Protein 2QF7 (pdb70)

Solvent-accessible surface area: 78855 Å² total

Foldseek 3Di:
DAFAEEEELDAFLQLLLLQVLQVVVVHAYEYEAEPVCPVFQSQVSGPYYDYFFDDDVDPHGAARLRRSLPLVRSLVVCVVVVGQEYEHGDDRCQLPLVSLVSCVVSNHHYLFWHSVLSVQQVDPVSVVVLLVVLVHAADPDQPFKWKKKWKKAAFPPLDIATLWIKTQLAADPHHGFKMKPPQVVDDVVLRVVRRVSVSSSCNSSNTHAIKMFMWMARPVPRDIHTDGIGGHDDPFVVNSCVFFVASRSNLSSQRSSPDDACDVSNSHRDRVNTDGAFMKMKGFKFLQALVFNGLRWWFFWQAWDFAADPFKDKRGSGDGHGDTGFPRDGGTHIMIMGTDRYVVVSLVVVLVRLVVIDIDDGHICSLLVNLQSPDPCNNVVVHGSCRVVPPCVSSDDDDDLCFVQLQVQLLVCCQQPFAVLLPPFDAFPPPADAQDADDFDDDFDAELLVVCVVLFLQVSQVVLQPDQAAAEEAAAQPQLCLLFFVLQQFLQLVLSHLLRCRRAVLHHAEYAHEADCNCLCCLQRVLDHVLVSLLSSCVSRVRYAYEYEAEQQAGRFDFGDALQLLLLLLLVCLVSGHAAYEYEAQFLDVQSNLSVQVSCVVSRGAYAYEDEDDDEQVDVVPPPRHLCVVLVSLVVVVVSPHSEYEYYQLQQYDLVNLLVNLLSNVVSDVGAYEYEGAAQQVCSLSNVVSNVVSSHSYYYAHQQLSHARLGGHHDLVSLVVCPPHSNNSPHDSVSSVSVSVSVNSSVSRSSSRGAPDDHHDPLCNQQVQGSSCVRVLCVVCVVVVNVVVVSQLSNQLNQLCVLFVNGRADPPNVVQSSQRSSVCVVVVAHSCLLLDPPHQDAGDVSVLCVLLARSAANPVGTDDSNNCRHVVPDHHDHDNNNVPHHHDPLVVLQVVLCVLLVHHDDSSLSSSCSRPVVSSSVSSVSCSSNPNNSQFDSNCSRNRADAQGWGWGPSDVPRIKIKHFPDWADQDPQQWIWTFMQINNRTDIDIDHSVVVPRDVTPDFDDADSPDLFWDWASAWAFWDDADDDWFADCDFGTAGPCGDDRTRNDHIIWHFASDDGSGTDGTGTTGTGD/DAFAEEEELDAFLQLLLLLVLQVVVNHAYEYEAEPVCPPFQSCVSGPHYYYFQDDPPDPRAARLRRSLDLVRSLVVCVVVVGQEYEHGDDRCFLPLVSLVSCVVSNHHYLFWHSVLSVCQDDQVSLVVLLVVLVHAAAPWFQCPCCWDDDCDDDDDCPTIGNDLPFKWKKKWKKAAFPVLDIAILWMKTQLCDDPPDGFKIKPPQVVDDPVLRVVRRVSVSSSCSSSNTHAIKMWMWIARPVPRDTHTGGMGRHDDPPCVFSCLQFVASRSLLSSQRSSRDDACDVSNSHRDNVNGDGAFMKMKGWKFLQALLVVGDRWWAFWQAWDFFADPFKDKRGSGDGHGDTQDPRDGRTHIMIMGTDRYDLVSLVRVLVRLVPIDIDDGHICSLLVNLQSPDPCVNVSNHGSCRVVPDCVSSDDDDQDQVQLQVQLLLFCQQAFAPLFPPFDAFDVADAFDADDDDDFDAALLVVCVPQFLQVSQLVLLPDQAAAEEAAAQDQLCLLFFVLQQFLQLQLSHLLLCRHAVLLHAEYAHEADQNQLCCLQRVLDHVLVSLLSSCVSHVRHAYEYEAEQQAGRFDFGDALVLLLLLLLVVVVSGHQHYEYEAQFLDVVSNLSVLVSCVVSRGAYAYEDEAADEQVDPVPPPRHLCVVLVSLLVVVVSPHSAYEYYQLQQYDLVNLLVNLLSNVVSDVGAYEYEGAAQQVCSLSNVVSNSVSSHSYYYAHQQLSHARLGGHHPLVSLVVCPPHSNRSPHDSVSSVVVSVSVNSSVSRSSRRGAPDDHHDPLCSQQVQGSSCVRVLQVVCVVLVNNVVVVQLSNQLSQVCVLFVNGRQDPPNVVQSSQRSSQCVSVVNGSCLLLDPPRQDQHDPSNLCVLLARSAANPVGTDDSNNCNHVVPDHHDHDNNSVPDDDDPLVVLQVVLCVLLVHHDDSSLSSSCSRPVPSSSVSSVSCSSNPRNSQFDSCCSRNNADAQGWGWGDPDVPGIWIKTFHDKADADDVQKIWTWMQIPNRIDIHIDHSVVD

CATH classification: 3.40.50.20 (+6 more: 3.30.470.20, 3.10.600.10, 3.20.20.70)

Nearest PDB structures (foldseek):
  2qf7-assembly1_B-2  TM=1.001E+00  e=0.000E+00  Rhizobium etli CFN 42
  3tw6-assembly2_C-3  TM=6.451E-01  e=0.000E+00  Rhizobium etli CFN 42
  4m6v-assembly1_B  TM=9.963E-01  e=1.444E-103  Rhizobium etli CFN 42
  4jx4-assembly1_D  TM=9.978E-01  e=3.232E-101  Rhizobium etli CFN 42
  4jx5-assembly1_B  TM=9.973E-01  e=1.574E-100  Rhizobium etli CFN 42

InterPro domains:
  IPR000089 Biotin/lipoyl attachment [PF00364] (1086-1150)
  IPR000089 Biotin/lipoyl attachment [PS50968] (1078-1153)
  IPR000891 Pyruvate carboxyltransferase [PF00682] (694-810)
  IPR000891 Pyruvate carboxyltransferase [PS50991] (540-808)
  IPR001882 Biotin-binding site [PS00188] (1109-1126)
  IPR003379 Carboxylase, conserved domain [PF02436] (835-1034)
  IPR005479 Carbamoyl phosphate synthase, ATP-binding domain [PF02786] (124-328)
  IPR005479 Carbamoyl phosphate synthase, ATP-binding domain [PS00866] (161-175)
  IPR005479 Carbamoyl phosphate synthase, ATP-binding domain [PS00867] (295-302)
  IPR005481 Biotin carboxylase-like, N-terminal domain [PF00289] (3-118)
  IPR005482 Biotin carboxylase, C-terminal [PF02785] (351-458)
  IPR005482 Biotin carboxylase, C-terminal [SM00878] (351-458)
  IPR005930 Pyruvate carboxylase [PIRSF001594] (3-1151)
  IPR005930 Pyruvate carboxylase [TIGR01235] (5-1152)
  IPR011053 Single hybrid motif [SSF51230] (1075-1151)
  IPR011054 Rudiment single hybrid motif [SSF51246] (346-464)
  IPR011761 ATP-grasp fold [PS50975] (128-326)
  IPR011764 Biotin carboxylation domain [PS50979] (2-462)
  IPR013785 Aldolase-type TIM barrel [G3DSA:3.20.20.70] (488-1012)
  IPR016185 Pre-ATP-grasp domain superfamily [SSF52440] (2-121)

Structure (mmCIF, N/CA/C/O backbone):
data_2QF7
#
_entry.id   2QF7
#
_cell.length_a   234.729
_cell.length_b   93.258
_cell.length_c   137.222
_cell.angle_alpha   90.000
_cell.angle_beta   107.330
_cell.angle_gamma   90.000
#
_symmetry.space_group_name_H-M   'C 1 2 1'
#
loop_
_entity.id
_entity.type
_entity.pdbx_description
1 polymer 'Pyruvate carboxylase protein'
2 non-polymer 'MAGNESIUM ION'
3 non-polymer 'ZINC ION'
4 non-polymer 'CHLORIDE ION'
5 non-polymer 'COENZYME A'
6 non-polymer 'PHOSPHOTHIOPHOSPHORIC ACID-ADENYLATE ESTER'
7 non-polymer 'FORMIC ACID'
8 non-polymer GLYCEROL
9 water water
#
loop_
_atom_site.group_PDB
_atom_site.id
_atom_site.type_symbol
_atom_site.label_atom_id
_atom_site.label_alt_id
_atom_site.label_comp_id
_atom_site.label_asym_id
_atom_site.label_entity_id
_atom_site.label_seq_id
_atom_site.pdbx_PDB_ins_code
_atom_site.Cartn_x
_atom_site.Cartn_y
_atom_site.Cartn_z
_atom_site.occupancy
_atom_site.B_iso_or_equiv
_atom_site.auth_seq_id
_atom_site.auth_comp_id
_atom_site.auth_asym_id
_atom_site.auth_atom_id
_atom_site.pdbx_PDB_model_num
ATOM 1 N N . GLY A 1 12 ? 110.854 83.817 67.990 1.00 42.65 1 GLY A N 1
ATOM 2 C CA . GLY A 1 12 ? 111.986 82.866 67.754 1.00 42.33 1 GLY A CA 1
ATOM 3 C C . GLY A 1 12 ? 113.131 83.540 67.014 1.00 41.67 1 GLY A C 1
ATOM 4 O O . GLY A 1 12 ? 113.059 84.740 66.738 1.00 42.64 1 GLY A O 1
ATOM 5 N N . PRO A 1 13 ? 114.201 82.784 66.700 1.00 40.64 2 PRO A N 1
ATOM 6 C CA . PRO A 1 13 ? 115.339 83.327 65.963 1.00 39.35 2 PRO A CA 1
ATOM 7 C C . PRO A 1 13 ? 114.997 83.515 64.480 1.00 38.34 2 PRO A C 1
ATOM 8 O O . PRO A 1 13 ? 114.180 82.750 63.939 1.00 38.77 2 PRO A O 1
ATOM 12 N N . ILE A 1 14 ? 115.604 84.517 63.840 1.00 35.82 3 ILE A N 1
ATOM 13 C CA . ILE A 1 14 ? 115.266 84.878 62.449 1.00 33.55 3 ILE A CA 1
ATOM 14 C C . ILE A 1 14 ? 115.544 83.726 61.492 1.00 31.72 3 ILE A C 1
ATOM 15 O O . ILE A 1 14 ? 116.682 83.210 61.410 1.00 31.91 3 ILE A O 1
ATOM 20 N N . SER A 1 15 ? 114.516 83.319 60.755 1.00 28.94 4 SER A N 1
ATOM 21 C CA . SER A 1 15 ? 114.686 82.205 59.851 1.00 28.19 4 SER A CA 1
ATOM 22 C C . SER A 1 15 ? 114.315 82.551 58.394 1.00 26.94 4 SER A C 1
ATOM 23 O O . SER A 1 15 ? 114.664 81.807 57.461 1.00 26.57 4 SER A O 1
ATOM 26 N N . LYS A 1 16 ? 113.637 83.687 58.214 1.00 25.58 5 LYS A N 1
ATOM 27 C CA . LYS A 1 16 ? 113.303 84.204 56.880 1.00 24.99 5 LYS A CA 1
ATOM 28 C C . LYS A 1 16 ? 113.379 85.725 56.855 1.00 23.54 5 LYS A C 1
ATOM 29 O O . LYS A 1 16 ? 112.702 86.391 57.616 1.00 23.90 5 LYS A O 1
ATOM 35 N N . ILE A 1 17 ? 114.189 86.265 55.956 1.00 22.46 6 ILE A N 1
ATOM 36 C CA . ILE A 1 17 ? 114.325 87.715 55.848 1.00 21.06 6 ILE A CA 1
ATOM 37 C C . ILE A 1 17 ? 113.825 88.182 54.482 1.00 21.86 6 ILE A C 1
ATOM 38 O O . ILE A 1 17 ? 114.309 87.687 53.442 1.00 21.03 6 ILE A O 1
ATOM 43 N N . LEU A 1 18 ? 112.909 89.149 54.486 1.00 20.82 7 LEU A N 1
ATOM 44 C CA . LEU A 1 18 ? 112.601 89.895 53.267 1.00 22.11 7 LEU A CA 1
ATOM 45 C C . LEU A 1 18 ? 113.522 91.097 53.090 1.00 21.36 7 LEU A C 1
ATOM 46 O O . LEU A 1 18 ? 113.703 91.909 54.000 1.00 21.49 7 LEU A O 1
ATOM 51 N N . VAL A 1 19 ? 114.097 91.231 51.906 1.00 21.84 8 VAL A N 1
ATOM 52 C CA . VAL A 1 19 ? 114.912 92.402 51.630 1.00 21.57 8 VAL A CA 1
ATOM 53 C C . VAL A 1 19 ? 114.078 93.401 50.911 1.00 21.53 8 VAL A C 1
ATOM 54 O O . VAL A 1 19 ? 113.631 93.167 49.756 1.00 21.55 8 VAL A O 1
ATOM 58 N N . ALA A 1 20 ? 113.829 94.515 51.599 1.00 21.41 9 ALA A N 1
ATOM 59 C CA . ALA A 1 20 ? 113.003 95.568 51.019 1.00 21.61 9 ALA A CA 1
ATOM 60 C C . ALA A 1 20 ? 113.901 96.490 50.175 1.00 21.26 9 ALA A C 1
ATOM 61 O O . ALA A 1 20 ? 114.052 97.677 50.480 1.00 22.58 9 ALA A O 1
ATOM 63 N N . ASN A 1 21 ? 114.506 95.915 49.137 1.00 20.27 10 ASN A N 1
ATOM 64 C CA . ASN A 1 21 ? 115.416 96.636 48.266 1.00 20.15 10 ASN A CA 1
ATOM 65 C C . ASN A 1 21 ? 115.626 95.879 46.905 1.00 20.66 10 ASN A C 1
ATOM 66 O O . ASN A 1 21 ? 114.886 94.967 46.572 1.00 20.82 10 ASN A O 1
ATOM 71 N N . ARG A 1 22 ? 116.641 96.273 46.147 1.00 19.72 11 ARG A N 1
ATOM 72 C CA . ARG A 1 22 ? 116.849 95.798 44.795 1.00 20.45 11 ARG A CA 1
ATOM 73 C C . ARG A 1 22 ? 118.339 95.866 44.515 1.00 21.00 11 ARG A C 1
ATOM 74 O O . ARG A 1 22 ? 119.116 96.386 45.350 1.00 21.72 11 ARG A O 1
ATOM 82 N N . SER A 1 23 ? 118.731 95.307 43.374 1.00 21.78 12 SER A N 1
ATOM 83 C CA . SER A 1 23 ? 120.072 95.466 42.839 1.00 22.38 12 SER A CA 1
ATOM 84 C C . SER A 1 23 ? 121.151 94.979 43.843 1.00 22.68 12 SER A C 1
ATOM 85 O O . SER A 1 23 ? 120.939 94.000 44.558 1.00 21.42 12 SER A O 1
ATOM 88 N N . GLU A 1 24 ? 122.304 95.643 43.860 1.00 22.07 13 GLU A N 1
ATOM 89 C CA . GLU A 1 24 ? 123.490 95.126 44.545 1.00 23.12 13 GLU A CA 1
ATOM 90 C C . GLU A 1 24 ? 123.325 94.972 46.069 1.00 22.07 13 GLU A C 1
ATOM 91 O O . GLU A 1 24 ? 123.764 93.972 46.633 1.00 23.04 13 GLU A O 1
ATOM 97 N N . ILE A 1 25 ? 122.625 95.888 46.718 1.00 21.20 14 ILE A N 1
ATOM 98 C CA . ILE A 1 25 ? 122.469 95.744 48.166 1.00 20.44 14 ILE A CA 1
ATOM 99 C C . ILE A 1 25 ? 121.542 94.586 48.524 1.00 20.21 14 ILE A C 1
ATOM 100 O O . ILE A 1 25 ? 121.771 93.917 49.518 1.00 22.18 14 ILE A O 1
ATOM 105 N N . ALA A 1 26 ? 120.496 94.335 47.731 1.00 19.59 15 ALA A N 1
ATOM 106 C CA . ALA A 1 26 ? 119.668 93.158 48.004 1.00 21.32 15 ALA A CA 1
ATOM 107 C C . ALA A 1 26 ? 120.529 91.916 47.878 1.00 21.22 15 ALA A C 1
ATOM 108 O O . ALA A 1 26 ? 120.478 91.055 48.707 1.00 22.75 15 ALA A O 1
ATOM 110 N N . ILE A 1 27 ? 121.316 91.821 46.808 1.00 22.35 16 ILE A N 1
ATOM 111 C CA . ILE A 1 27 ? 122.162 90.658 46.578 1.00 21.59 16 ILE A CA 1
ATOM 112 C C . ILE A 1 27 ? 123.203 90.468 47.676 1.00 22.20 16 ILE A C 1
ATOM 113 O O . ILE A 1 27 ? 123.527 89.325 48.040 1.00 22.29 16 ILE A O 1
ATOM 118 N N . ARG A 1 28 ? 123.749 91.583 48.165 1.00 21.29 17 ARG A N 1
ATOM 119 C CA . ARG A 1 28 ? 124.626 91.581 49.353 1.00 21.21 17 ARG A CA 1
ATOM 120 C C . ARG A 1 28 ? 123.972 90.951 50.613 1.00 21.42 17 ARG A C 1
ATOM 121 O O . ARG A 1 28 ? 124.585 90.173 51.336 1.00 20.72 17 ARG A O 1
ATOM 129 N N . VAL A 1 29 ? 122.758 91.374 50.923 1.00 21.64 18 VAL A N 1
ATOM 130 C CA . VAL A 1 29 ? 122.015 90.812 52.070 1.00 21.02 18 VAL A CA 1
ATOM 131 C C . VAL A 1 29 ? 121.652 89.329 51.882 1.00 21.33 18 VAL A C 1
ATOM 132 O O . VAL A 1 29 ? 121.797 88.537 52.809 1.00 21.46 18 VAL A O 1
ATOM 136 N N . PHE A 1 30 ? 121.218 88.957 50.674 1.00 22.05 19 PHE A N 1
ATOM 137 C CA . PHE A 1 30 ? 120.887 87.555 50.341 1.00 21.92 19 PHE A CA 1
ATOM 138 C C . PHE A 1 30 ? 122.058 86.654 50.627 1.00 22.07 19 PHE A C 1
ATOM 139 O O . PHE A 1 30 ? 121.855 85.561 51.091 1.00 22.82 19 PHE A O 1
ATOM 147 N N . ARG A 1 31 ? 123.269 87.098 50.297 1.00 21.19 20 ARG A N 1
ATOM 148 C CA . ARG A 1 31 ? 124.504 86.336 50.537 1.00 21.52 20 ARG A CA 1
ATOM 149 C C . ARG A 1 31 ? 124.737 86.110 52.046 1.00 20.65 20 ARG A C 1
ATOM 150 O O . ARG A 1 31 ? 124.902 84.977 52.465 1.00 20.64 20 ARG A O 1
ATOM 158 N N . ALA A 1 32 ? 124.718 87.186 52.831 1.00 20.28 21 ALA A N 1
ATOM 159 C CA . ALA A 1 32 ? 124.863 87.087 54.317 1.00 20.55 21 ALA A CA 1
ATOM 160 C C . ALA A 1 32 ? 123.822 86.159 54.903 1.00 20.76 21 ALA A C 1
ATOM 161 O O . ALA A 1 32 ? 124.156 85.295 55.728 1.00 22.90 21 ALA A O 1
ATOM 163 N N . ALA A 1 33 ? 122.555 86.334 54.498 1.00 21.05 22 ALA A N 1
ATOM 164 C CA . ALA A 1 33 ? 121.448 85.571 55.082 1.00 20.48 22 ALA A CA 1
ATOM 165 C C . ALA A 1 33 ? 121.596 84.129 54.716 1.00 21.73 22 ALA A C 1
ATOM 166 O O . ALA A 1 33 ? 121.493 83.265 55.590 1.00 21.48 22 ALA A O 1
ATOM 168 N N . ASN A 1 34 ? 121.892 83.840 53.440 1.00 21.18 23 ASN A N 1
ATOM 169 C CA . ASN A 1 34 ? 121.976 82.438 53.061 1.00 22.47 23 ASN A CA 1
ATOM 170 C C . ASN A 1 34 ? 123.176 81.802 53.739 1.00 22.35 23 ASN A C 1
ATOM 171 O O . ASN A 1 34 ? 123.083 80.675 54.152 1.00 23.35 23 ASN A O 1
ATOM 176 N N . GLU A 1 35 ? 124.297 82.518 53.846 1.00 21.65 24 GLU A N 1
ATOM 177 C CA . GLU A 1 35 ? 125.463 81.963 54.573 1.00 21.72 24 GLU A CA 1
ATOM 178 C C . GLU A 1 35 ? 125.120 81.584 56.026 1.00 21.89 24 GLU A C 1
ATOM 179 O O . GLU A 1 35 ? 125.632 80.613 56.557 1.00 21.92 24 GLU A O 1
ATOM 185 N N . LEU A 1 36 ? 124.227 82.338 56.643 1.00 22.39 25 LEU A N 1
ATOM 186 C CA . LEU A 1 36 ? 123.737 82.032 58.003 1.00 22.17 25 LEU A CA 1
ATOM 187 C C . LEU A 1 36 ? 122.635 80.980 58.001 1.00 22.48 25 LEU A C 1
ATOM 188 O O . LEU A 1 36 ? 122.049 80.704 59.052 1.00 24.28 25 LEU A O 1
ATOM 193 N N . GLY A 1 37 ? 122.319 80.385 56.849 1.00 22.71 26 GLY A N 1
ATOM 194 C CA . GLY A 1 37 ? 121.252 79.345 56.806 1.00 22.80 26 GLY A CA 1
ATOM 195 C C . GLY A 1 37 ? 119.834 79.944 56.893 1.00 23.55 26 GLY A C 1
ATOM 196 O O . GLY A 1 37 ? 118.867 79.266 57.240 1.00 21.58 26 GLY A O 1
ATOM 197 N N . ILE A 1 38 ? 119.704 81.222 56.552 1.00 22.82 27 ILE A N 1
ATOM 198 C CA . ILE A 1 38 ? 118.417 81.925 56.686 1.00 23.36 27 ILE A CA 1
ATOM 199 C C . ILE A 1 38 ? 117.803 82.053 55.295 1.00 22.87 27 ILE A C 1
ATOM 200 O O . ILE A 1 38 ? 118.485 82.400 54.346 1.00 22.77 27 ILE A O 1
ATOM 205 N N . LYS A 1 39 ? 116.526 81.727 55.169 1.00 24.05 28 LYS A N 1
ATOM 206 C CA . LYS A 1 39 ? 115.793 81.916 53.893 1.00 23.45 28 LYS A CA 1
ATOM 207 C C . LYS A 1 39 ? 115.592 83.396 53.499 1.00 23.60 28 LYS A C 1
ATOM 208 O O . LYS A 1 39 ? 115.479 84.253 54.357 1.00 23.15 28 LYS A O 1
ATOM 214 N N . THR A 1 40 ? 115.559 83.683 52.194 1.00 23.17 29 THR A N 1
ATOM 215 C CA . THR A 1 40 ? 115.408 85.075 51.750 1.00 23.01 29 THR A CA 1
ATOM 216 C C . THR A 1 40 ? 114.147 85.268 50.910 1.00 22.00 29 THR A C 1
ATOM 217 O O . THR A 1 40 ? 113.639 84.310 50.311 1.00 21.95 29 THR A O 1
ATOM 221 N N . VAL A 1 41 ? 113.647 86.508 50.888 1.00 21.47 30 VAL A N 1
ATOM 222 C CA . VAL A 1 41 ? 112.522 86.886 50.043 1.00 21.83 30 VAL A CA 1
ATOM 223 C C . VAL A 1 41 ? 112.939 88.141 49.302 1.00 21.76 30 VAL A C 1
ATOM 224 O O . VAL A 1 41 ? 113.356 89.097 49.926 1.00 20.17 30 VAL A O 1
ATOM 228 N N . ALA A 1 42 ? 112.829 88.109 47.968 1.00 22.30 31 ALA A N 1
ATOM 229 C CA . ALA A 1 42 ? 112.966 89.307 47.101 1.00 21.95 31 ALA A CA 1
ATOM 230 C C . ALA A 1 42 ? 111.638 89.973 46.739 1.00 22.02 31 ALA A C 1
ATOM 231 O O . ALA A 1 42 ? 110.585 89.310 46.621 1.00 21.72 31 ALA A O 1
ATOM 233 N N . ILE A 1 43 ? 111.676 91.295 46.583 1.00 20.74 32 ILE A N 1
ATOM 234 C CA . ILE A 1 43 ? 110.551 92.024 45.979 1.00 20.21 32 ILE A CA 1
ATOM 235 C C . ILE A 1 43 ? 111.005 92.701 44.703 1.00 20.35 32 ILE A C 1
ATOM 236 O O . ILE A 1 43 ? 112.186 93.056 44.553 1.00 21.78 32 ILE A O 1
ATOM 241 N N . TRP A 1 44 ? 110.094 92.813 43.760 1.00 20.17 33 TRP A N 1
ATOM 242 C CA . TRP A 1 44 ? 110.421 93.412 42.478 1.00 20.69 33 TRP A CA 1
ATOM 243 C C . TRP A 1 44 ? 109.224 94.194 41.928 1.00 20.52 33 TRP A C 1
ATOM 244 O O . TRP A 1 44 ? 108.052 93.772 42.017 1.00 20.05 33 TRP A O 1
ATOM 255 N N . ALA A 1 45 ? 109.542 95.359 41.376 1.00 20.07 34 ALA A N 1
ATOM 256 C CA . ALA A 1 45 ? 108.609 96.153 40.577 1.00 19.41 34 ALA A CA 1
ATOM 257 C C . ALA A 1 45 ? 108.615 95.593 39.159 1.00 20.04 34 ALA A C 1
ATOM 258 O O . ALA A 1 45 ? 109.627 95.021 38.718 1.00 19.84 34 ALA A O 1
ATOM 260 N N . GLU A 1 46 ? 107.518 95.794 38.424 1.00 20.94 35 GLU A N 1
ATOM 261 C CA . GLU A 1 46 ? 107.391 95.352 37.036 1.00 21.89 35 GLU A CA 1
ATOM 262 C C . GLU A 1 46 ? 108.580 95.762 36.164 1.00 22.57 35 GLU A C 1
ATOM 263 O O . GLU A 1 46 ? 109.083 94.967 35.368 1.00 21.93 35 GLU A O 1
ATOM 269 N N . GLU A 1 47 ? 109.058 96.990 36.343 1.00 23.27 36 GLU A N 1
ATOM 270 C CA . GLU A 1 47 ? 110.237 97.463 35.628 1.00 24.30 36 GLU A CA 1
ATOM 271 C C . GLU A 1 47 ? 111.493 96.654 35.989 1.00 24.59 36 GLU A C 1
ATOM 272 O O . GLU A 1 47 ? 112.428 96.589 35.207 1.00 25.30 36 GLU A O 1
ATOM 278 N N . ASP A 1 48 ? 111.495 96.013 37.153 1.00 24.36 37 ASP A N 1
ATOM 279 C CA . ASP A 1 48 ? 112.584 95.121 37.574 1.00 24.60 37 ASP A CA 1
ATOM 280 C C . ASP A 1 48 ? 112.293 93.644 37.299 1.00 25.01 37 ASP A C 1
ATOM 281 O O . ASP A 1 48 ? 112.878 92.760 37.922 1.00 26.28 37 ASP A O 1
ATOM 286 N N . LYS A 1 49 ? 111.405 93.355 36.358 1.00 25.22 38 LYS A N 1
ATOM 287 C CA . LYS A 1 49 ? 111.027 91.974 36.090 1.00 25.54 38 LYS A CA 1
ATOM 288 C C . LYS A 1 49 ? 112.193 91.102 35.631 1.00 25.54 38 LYS A C 1
ATOM 289 O O . LYS A 1 49 ? 112.169 89.896 35.842 1.00 26.31 38 LYS A O 1
ATOM 293 N N . LEU A 1 50 ? 113.201 91.701 35.003 1.00 25.62 39 LEU A N 1
ATOM 294 C CA . LEU A 1 50 ? 114.367 90.933 34.575 1.00 26.43 39 LEU A CA 1
ATOM 295 C C . LEU A 1 50 ? 115.570 91.117 35.508 1.00 26.27 39 LEU A C 1
ATOM 296 O O . LEU A 1 50 ? 116.667 90.601 35.231 1.00 25.95 39 LEU A O 1
ATOM 301 N N . ALA A 1 51 ? 115.356 91.823 36.626 1.00 25.13 40 ALA A N 1
ATOM 302 C CA . ALA A 1 51 ? 116.458 92.157 37.543 1.00 24.89 40 ALA A CA 1
ATOM 303 C C . ALA A 1 51 ? 116.961 90.904 38.248 1.00 25.41 40 ALA A C 1
ATOM 304 O O . ALA A 1 51 ? 116.147 90.119 38.792 1.00 24.73 40 ALA A O 1
ATOM 306 N N . LEU A 1 52 ? 118.285 90.728 38.274 1.00 24.54 41 LEU A N 1
ATOM 307 C CA . LEU A 1 52 ? 118.840 89.530 38.917 1.00 25.50 41 LEU A CA 1
ATOM 308 C C . LEU A 1 52 ? 118.549 89.349 40.406 1.00 24.72 41 LEU A C 1
ATOM 309 O O . LEU A 1 52 ? 118.431 88.214 40.864 1.00 24.48 41 LEU A O 1
ATOM 314 N N . HIS A 1 53 ? 118.425 90.429 41.172 1.00 23.88 42 HIS A N 1
ATOM 315 C CA . HIS A 1 53 ? 118.077 90.233 42.580 1.00 23.73 42 HIS A CA 1
ATOM 316 C C . HIS A 1 53 ? 116.785 89.414 42.723 1.00 24.50 42 HIS A C 1
ATOM 317 O O . HIS A 1 53 ? 116.595 88.708 43.722 1.00 24.99 42 HIS A O 1
ATOM 324 N N . ARG A 1 54 ? 115.881 89.530 41.738 1.00 25.30 43 ARG A N 1
ATOM 325 C CA . ARG A 1 54 ? 114.610 88.859 41.824 1.00 26.85 43 ARG A CA 1
ATOM 326 C C . ARG A 1 54 ? 114.797 87.336 41.831 1.00 26.98 43 ARG A C 1
ATOM 327 O O . ARG A 1 54 ? 114.045 86.624 42.481 1.00 27.81 43 ARG A O 1
ATOM 335 N N . PHE A 1 55 ? 115.834 86.860 41.143 1.00 27.04 44 PHE A N 1
ATOM 336 C CA . PHE A 1 55 ? 116.055 85.436 40.930 1.00 26.01 44 PHE A CA 1
ATOM 337 C C . PHE A 1 55 ? 117.059 84.869 41.933 1.00 27.12 44 PHE A C 1
ATOM 338 O O . PHE A 1 55 ? 117.327 83.666 41.925 1.00 27.65 44 PHE A O 1
ATOM 346 N N . LYS A 1 56 ? 117.579 85.732 42.816 1.00 25.21 45 LYS A N 1
ATOM 347 C CA . LYS A 1 56 ? 118.680 85.370 43.706 1.00 24.41 45 LYS A CA 1
ATOM 348 C C . LYS A 1 56 ? 118.199 85.085 45.126 1.00 23.76 45 LYS A C 1
ATOM 349 O O . LYS A 1 56 ? 118.991 84.667 45.973 1.00 23.05 45 LYS A O 1
ATOM 355 N N . ALA A 1 57 ? 116.917 85.324 45.367 1.00 22.36 46 ALA A N 1
ATOM 356 C CA . ALA A 1 57 ? 116.293 85.032 46.646 1.00 22.65 46 ALA A CA 1
ATOM 357 C C . ALA A 1 57 ? 115.668 83.620 46.608 1.00 23.32 46 ALA A C 1
ATOM 358 O O . ALA A 1 57 ? 115.563 83.018 45.538 1.00 23.00 46 ALA A O 1
ATOM 360 N N . ASP A 1 58 ? 115.268 83.100 47.764 1.00 23.38 47 ASP A N 1
ATOM 361 C CA . ASP A 1 58 ? 114.602 81.772 47.858 1.00 24.01 47 ASP A CA 1
ATOM 362 C C . ASP A 1 58 ? 113.148 81.816 47.436 1.00 23.03 47 ASP A C 1
ATOM 363 O O . ASP A 1 58 ? 112.547 80.793 47.202 1.00 23.45 47 ASP A O 1
ATOM 368 N N . GLU A 1 59 ? 112.603 83.022 47.335 1.00 22.84 48 GLU A N 1
ATOM 369 C CA . GLU A 1 59 ? 111.178 83.269 47.169 1.00 22.23 48 GLU A CA 1
ATOM 370 C C . GLU A 1 59 ? 111.088 84.726 46.719 1.00 21.99 48 GLU A C 1
ATOM 371 O O . GLU A 1 59 ? 111.951 85.535 47.107 1.00 21.87 48 GLU A O 1
ATOM 377 N N . SER A 1 60 ? 110.073 85.080 45.922 1.00 21.60 49 SER A N 1
ATOM 378 C CA . SER A 1 60 ? 109.969 86.464 45.413 1.00 21.71 49 SER A CA 1
ATOM 379 C C . SER A 1 60 ? 108.547 86.855 45.139 1.00 21.84 49 SER A C 1
ATOM 380 O O . SER A 1 60 ? 107.732 85.993 44.764 1.00 21.24 49 SER A O 1
ATOM 383 N N . TYR A 1 61 ? 108.254 88.146 45.325 1.00 20.75 50 TYR A N 1
ATOM 384 C CA . TYR A 1 61 ? 106.930 88.727 45.082 1.00 21.87 50 TYR A CA 1
ATOM 385 C C . TYR A 1 61 ? 107.022 90.048 44.313 1.00 21.94 50 TYR A C 1
ATOM 386 O O . TYR A 1 61 ? 107.906 90.857 44.582 1.00 20.18 50 TYR A O 1
ATOM 395 N N . GLN A 1 62 ? 106.080 90.269 43.389 1.00 20.87 51 GLN A N 1
ATOM 396 C CA . GLN A 1 62 ? 105.962 91.554 42.725 1.00 20.62 51 GLN A CA 1
ATOM 397 C C . GLN A 1 62 ? 105.331 92.541 43.693 1.00 21.45 51 GLN A C 1
ATOM 398 O O . GLN A 1 62 ? 104.433 92.161 44.458 1.00 21.21 51 GLN A O 1
ATOM 404 N N . VAL A 1 63 ? 105.808 93.790 43.668 1.00 20.69 52 VAL A N 1
ATOM 405 C CA . VAL A 1 63 ? 105.169 94.911 44.394 1.00 20.96 52 VAL A CA 1
ATOM 406 C C . VAL A 1 63 ? 104.711 95.991 43.393 1.00 21.83 52 VAL A C 1
ATOM 407 O O . VAL A 1 63 ? 105.340 96.168 42.330 1.00 21.95 52 VAL A O 1
ATOM 411 N N . GLY A 1 64 ? 103.608 96.676 43.710 1.00 21.18 53 GLY A N 1
ATOM 412 C CA . GLY A 1 64 ? 103.145 97.802 42.897 1.00 22.60 53 GLY A CA 1
ATOM 413 C C . GLY A 1 64 ? 102.187 97.621 41.723 1.00 23.33 53 GLY A C 1
ATOM 414 O O . GLY A 1 64 ? 101.912 98.595 41.021 1.00 23.96 53 GLY A O 1
ATOM 415 N N . ARG A 1 65 ? 101.688 96.402 41.478 1.00 23.38 54 ARG A N 1
ATOM 416 C CA . ARG A 1 65 ? 100.654 96.169 40.456 1.00 24.48 54 ARG A CA 1
ATOM 417 C C . ARG A 1 65 ? 99.617 95.267 41.058 1.00 25.27 54 ARG A C 1
ATOM 418 O O . ARG A 1 65 ? 99.853 94.693 42.106 1.00 25.75 54 ARG A O 1
ATOM 426 N N . GLY A 1 66 ? 98.477 95.109 40.385 1.00 26.41 55 GLY A N 1
ATOM 427 C CA . GLY A 1 66 ? 97.464 94.180 40.852 1.00 27.19 55 GLY A CA 1
ATOM 428 C C . GLY A 1 66 ? 96.238 94.929 41.296 1.00 27.67 55 GLY A C 1
ATOM 429 O O . GLY A 1 66 ? 96.331 96.129 41.593 1.00 27.30 55 GLY A O 1
ATOM 430 N N . PRO A 1 67 ? 95.085 94.219 41.371 1.00 28.40 56 PRO A N 1
ATOM 431 C CA . PRO A 1 67 ? 93.752 94.804 41.562 1.00 28.24 56 PRO A CA 1
ATOM 432 C C . PRO A 1 67 ? 93.515 95.385 42.955 1.00 28.13 56 PRO A C 1
ATOM 433 O O . PRO A 1 67 ? 92.566 96.149 43.139 1.00 27.35 56 PRO A O 1
ATOM 437 N N . HIS A 1 68 ? 94.366 95.026 43.923 1.00 27.84 57 HIS A N 1
ATOM 438 C CA . HIS A 1 68 ? 94.274 95.595 45.281 1.00 28.05 57 HIS A CA 1
ATOM 439 C C . HIS A 1 68 ? 94.652 97.100 45.286 1.00 27.16 57 HIS A C 1
ATOM 440 O O . HIS A 1 68 ? 94.223 97.843 46.171 1.00 27.69 57 HIS A O 1
ATOM 447 N N . LEU A 1 69 ? 95.455 97.527 44.294 1.00 24.97 58 LEU A N 1
ATOM 448 C CA . LEU A 1 69 ? 95.805 98.945 44.084 1.00 22.97 58 LEU A CA 1
ATOM 449 C C . LEU A 1 69 ? 94.853 99.607 43.096 1.00 22.24 58 LEU A C 1
ATOM 450 O O . LEU A 1 69 ? 94.326 98.941 42.184 1.00 22.02 58 LEU A O 1
ATOM 455 N N . ALA A 1 70 ? 94.618 100.909 43.274 1.00 20.91 59 ALA A N 1
ATOM 456 C CA . ALA A 1 70 ? 93.762 101.662 42.344 1.00 20.56 59 ALA A CA 1
ATOM 457 C C . ALA A 1 70 ? 94.473 101.932 40.997 1.00 20.08 59 ALA A C 1
ATOM 458 O O . ALA A 1 70 ? 93.821 102.036 39.955 1.00 20.06 59 ALA A O 1
ATOM 460 N N . ARG A 1 71 ? 95.796 102.051 41.052 1.00 20.11 60 ARG A N 1
ATOM 461 C CA . ARG A 1 71 ? 96.652 102.231 39.878 1.00 20.55 60 ARG A CA 1
ATOM 462 C C . ARG A 1 71 ? 98.031 101.627 40.066 1.00 19.07 60 ARG A C 1
ATOM 463 O O . ARG A 1 71 ? 98.556 101.543 41.178 1.00 18.94 60 ARG A O 1
ATOM 471 N N . ASP A 1 72 ? 98.647 101.199 38.973 1.00 18.52 61 ASP A N 1
ATOM 472 C CA . ASP A 1 72 ? 99.990 100.710 39.083 1.00 18.37 61 ASP A CA 1
ATOM 473 C C . ASP A 1 72 ? 100.865 101.810 39.667 1.00 17.69 61 ASP A C 1
ATOM 474 O O . ASP A 1 72 ? 100.669 102.995 39.404 1.00 15.57 61 ASP A O 1
ATOM 479 N N . LEU A 1 73 ? 101.832 101.385 40.465 1.00 16.81 62 LEU A N 1
ATOM 480 C CA . LEU A 1 73 ? 102.783 102.290 41.056 1.00 17.95 62 LEU A CA 1
ATOM 481 C C . LEU A 1 73 ? 103.979 102.442 40.128 1.00 18.53 62 LEU A C 1
ATOM 482 O O . LEU A 1 73 ? 104.264 101.566 39.279 1.00 17.60 62 LEU A O 1
ATOM 487 N N . GLY A 1 74 ? 104.693 103.547 40.312 1.00 19.13 63 GLY A N 1
ATOM 488 C CA . GLY A 1 74 ? 105.916 103.808 39.549 1.00 19.81 63 GLY A CA 1
ATOM 489 C C . GLY A 1 74 ? 107.048 102.855 39.884 1.00 20.24 63 GLY A C 1
ATOM 490 O O . GLY A 1 74 ? 106.959 102.078 40.841 1.00 19.73 63 GLY A O 1
ATOM 491 N N . PRO A 1 75 ? 108.119 102.885 39.072 1.00 20.83 64 PRO A N 1
ATOM 492 C CA . PRO A 1 75 ? 109.232 101.941 39.262 1.00 20.76 64 PRO A CA 1
ATOM 493 C C . PRO A 1 75 ? 109.880 102.071 40.627 1.00 20.61 64 PRO A C 1
ATOM 494 O O . PRO A 1 75 ? 110.288 101.064 41.205 1.00 20.37 64 PRO A O 1
ATOM 498 N N . ILE A 1 76 ? 109.969 103.299 41.141 1.00 21.33 65 ILE A N 1
ATOM 499 C CA . ILE A 1 76 ? 110.601 103.517 42.446 1.00 22.21 65 ILE A CA 1
ATOM 500 C C . ILE A 1 76 ? 109.520 103.543 43.525 1.00 21.27 65 ILE A C 1
ATOM 501 O O . ILE A 1 76 ? 109.685 102.988 44.617 1.00 21.03 65 ILE A O 1
ATOM 506 N N . GLU A 1 77 ? 108.410 104.180 43.184 1.00 21.80 66 GLU A N 1
ATOM 507 C CA . GLU A 1 77 ? 107.224 104.248 44.035 1.00 22.15 66 GLU A CA 1
ATOM 508 C C . GLU A 1 77 ? 106.845 102.856 44.590 1.00 22.02 66 GLU A C 1
ATOM 509 O O . GLU A 1 77 ? 106.505 102.721 45.776 1.00 21.73 66 GLU A O 1
ATOM 515 N N . SER A 1 78 ? 106.929 101.824 43.741 1.00 21.59 67 SER A N 1
ATOM 516 C CA . SER A 1 78 ? 106.627 100.438 44.161 1.00 21.64 67 SER A CA 1
ATOM 517 C C . SER A 1 78 ? 107.430 99.996 45.379 1.00 22.61 67 SER A C 1
ATOM 518 O O . SER A 1 78 ? 106.874 99.375 46.299 1.00 23.41 67 SER A O 1
ATOM 521 N N . TYR A 1 79 ? 108.730 100.315 45.377 1.00 22.61 68 TYR A N 1
ATOM 522 C CA . TYR A 1 79 ? 109.665 99.952 46.471 1.00 22.40 68 TYR A CA 1
ATOM 523 C C . TYR A 1 79 ? 109.523 100.857 47.704 1.00 22.84 68 TYR A C 1
ATOM 524 O O . TYR A 1 79 ? 109.922 100.461 48.780 1.00 23.14 68 TYR A O 1
ATOM 533 N N . LEU A 1 80 ? 108.956 102.052 47.544 1.00 22.79 69 LEU A N 1
ATOM 534 C CA . LEU A 1 80 ? 108.774 102.979 48.673 1.00 23.28 69 LEU A CA 1
ATOM 535 C C . LEU A 1 80 ? 107.417 102.756 49.333 1.00 23.15 69 LEU A C 1
ATOM 536 O O . LEU A 1 80 ? 107.094 103.359 50.381 1.00 23.47 69 LEU A O 1
ATOM 541 N N . SER A 1 81 ? 106.604 101.920 48.704 1.00 21.98 70 SER A N 1
ATOM 542 C CA . SER A 1 81 ? 105.278 101.660 49.233 1.00 21.74 70 SER A CA 1
ATOM 543 C C . SER A 1 81 ? 105.353 100.818 50.513 1.00 22.18 70 SER A C 1
ATOM 544 O O . SER A 1 81 ? 105.554 99.623 50.460 1.00 22.20 70 SER A O 1
ATOM 547 N N . ILE A 1 82 ? 105.182 101.454 51.672 1.00 22.33 71 ILE A N 1
ATOM 548 C CA . ILE A 1 82 ? 105.188 100.716 52.921 1.00 21.99 71 ILE A CA 1
ATOM 549 C C . ILE A 1 82 ? 104.107 99.627 52.895 1.00 22.56 71 ILE A C 1
ATOM 550 O O . ILE A 1 82 ? 104.358 98.484 53.250 1.00 23.12 71 ILE A O 1
ATOM 555 N N . ASP A 1 83 ? 102.926 99.989 52.429 1.00 22.26 72 ASP A N 1
ATOM 556 C CA . ASP A 1 83 ? 101.820 99.049 52.286 1.00 23.04 72 ASP A CA 1
ATOM 557 C C . ASP A 1 83 ? 102.161 97.802 51.427 1.00 22.04 72 ASP A C 1
ATOM 558 O O . ASP A 1 83 ? 101.863 96.680 51.824 1.00 22.32 72 ASP A O 1
ATOM 563 N N . GLU A 1 84 ? 102.796 97.998 50.281 1.00 21.13 73 GLU A N 1
ATOM 564 C CA . GLU A 1 84 ? 103.237 96.875 49.454 1.00 21.16 73 GLU A CA 1
ATOM 565 C C . GLU A 1 84 ? 104.277 95.989 50.141 1.00 21.12 73 GLU A C 1
ATOM 566 O O . GLU A 1 84 ? 104.195 94.762 50.081 1.00 21.24 73 GLU A O 1
ATOM 572 N N . VAL A 1 85 ? 105.268 96.615 50.759 1.00 20.62 74 VAL A N 1
ATOM 573 C CA . VAL A 1 85 ? 106.324 95.877 51.452 1.00 21.48 74 VAL A CA 1
ATOM 574 C C . VAL A 1 85 ? 105.761 95.011 52.583 1.00 21.55 74 VAL A C 1
ATOM 575 O O . VAL A 1 85 ? 106.039 93.812 52.630 1.00 21.15 74 VAL A O 1
ATOM 579 N N . ILE A 1 86 ? 104.968 95.614 53.469 1.00 21.61 75 ILE A N 1
ATOM 580 C CA . ILE A 1 86 ? 104.298 94.888 54.552 1.00 22.37 75 ILE A CA 1
ATOM 581 C C . ILE A 1 86 ? 103.376 93.747 54.025 1.00 23.75 75 ILE A C 1
ATOM 582 O O . ILE A 1 86 ? 103.438 92.602 54.527 1.00 23.90 75 ILE A O 1
ATOM 587 N N . ARG A 1 87 ? 102.557 94.042 53.006 1.00 22.85 76 ARG A N 1
ATOM 588 C CA . ARG A 1 87 ? 101.704 93.011 52.377 1.00 23.24 76 ARG A CA 1
ATOM 589 C C . ARG A 1 87 ? 102.499 91.757 51.967 1.00 22.57 76 ARG A C 1
ATOM 590 O O . ARG A 1 87 ? 102.114 90.644 52.316 1.00 21.83 76 ARG A O 1
ATOM 598 N N . VAL A 1 88 ? 103.595 91.925 51.223 1.00 22.60 77 VAL A N 1
ATOM 599 C CA . VAL A 1 88 ? 104.392 90.774 50.806 1.00 23.28 77 VAL A CA 1
ATOM 600 C C . VAL A 1 88 ? 105.168 90.128 51.973 1.00 23.48 77 VAL A C 1
ATOM 601 O O . VAL A 1 88 ? 105.386 88.900 51.984 1.00 23.31 77 VAL A O 1
ATOM 605 N N . ALA A 1 89 ? 105.598 90.937 52.940 1.00 23.64 78 ALA A N 1
ATOM 606 C CA . ALA A 1 89 ? 106.243 90.384 54.135 1.00 23.96 78 ALA A CA 1
ATOM 607 C C . ALA A 1 89 ? 105.284 89.442 54.902 1.00 24.44 78 ALA A C 1
ATOM 608 O O . ALA A 1 89 ? 105.667 88.340 55.309 1.00 24.92 78 ALA A O 1
ATOM 610 N N . LYS A 1 90 ? 104.031 89.855 55.047 1.00 24.95 79 LYS A N 1
ATOM 611 C CA . LYS A 1 90 ? 102.993 88.997 55.620 1.00 25.88 79 LYS A CA 1
ATOM 612 C C . LYS A 1 90 ? 102.741 87.738 54.794 1.00 26.38 79 LYS A C 1
ATOM 613 O O . LYS A 1 90 ? 102.775 86.628 55.333 1.00 27.15 79 LYS A O 1
ATOM 619 N N . LEU A 1 91 ? 102.510 87.906 53.488 1.00 26.43 80 LEU A N 1
ATOM 620 C CA . LEU A 1 91 ? 102.268 86.779 52.570 1.00 26.73 80 LEU A CA 1
ATOM 621 C C . LEU A 1 91 ? 103.344 85.729 52.731 1.00 25.55 80 LEU A C 1
ATOM 622 O O . LEU A 1 91 ? 103.065 84.535 52.826 1.00 24.73 80 LEU A O 1
ATOM 627 N N . SER A 1 92 ? 104.582 86.189 52.756 1.00 23.92 81 SER A N 1
ATOM 628 C CA . SER A 1 92 ? 105.705 85.288 52.742 1.00 24.19 81 SER A CA 1
ATOM 629 C C . SER A 1 92 ? 106.064 84.665 54.106 1.00 23.91 81 SER A C 1
ATOM 630 O O . SER A 1 92 ? 106.838 83.703 54.149 1.00 23.97 81 SER A O 1
ATOM 633 N N . GLY A 1 93 ? 105.557 85.234 55.199 1.00 23.96 82 GLY A N 1
ATOM 634 C CA . GLY A 1 93 ? 105.883 84.737 56.546 1.00 24.38 82 GLY A CA 1
ATOM 635 C C . GLY A 1 93 ? 107.283 85.166 57.002 1.00 24.75 82 GLY A C 1
ATOM 636 O O . GLY A 1 93 ? 107.886 84.563 57.908 1.00 24.08 82 GLY A O 1
ATOM 637 N N . ALA A 1 94 ? 107.818 86.217 56.380 1.00 25.02 83 ALA A N 1
ATOM 638 C CA . ALA A 1 94 ? 109.132 86.712 56.774 1.00 25.35 83 ALA A CA 1
ATOM 639 C C . ALA A 1 94 ? 109.126 87.114 58.255 1.00 25.21 83 ALA A C 1
ATOM 640 O O . ALA A 1 94 ? 108.187 87.759 58.732 1.00 25.11 83 ALA A O 1
ATOM 642 N N . ASP A 1 95 ? 110.179 86.728 58.970 1.00 25.59 84 ASP A N 1
ATOM 643 C CA . ASP A 1 95 ? 110.428 87.124 60.386 1.00 25.47 84 ASP A CA 1
ATOM 644 C C . ASP A 1 95 ? 110.984 88.545 60.539 1.00 24.65 84 ASP A C 1
ATOM 645 O O . ASP A 1 95 ? 110.846 89.195 61.582 1.00 23.49 84 ASP A O 1
ATOM 650 N N . ALA A 1 96 ? 111.710 88.978 59.515 1.00 23.14 85 ALA A N 1
ATOM 651 C CA . ALA A 1 96 ? 112.438 90.229 59.582 1.00 22.57 85 ALA A CA 1
ATOM 652 C C . ALA A 1 96 ? 112.562 90.833 58.205 1.00 22.80 85 ALA A C 1
ATOM 653 O O . ALA A 1 96 ? 112.500 90.115 57.190 1.00 23.39 85 ALA A O 1
ATOM 655 N N . ILE A 1 97 ? 112.763 92.152 58.189 1.00 22.08 86 ILE A N 1
ATOM 656 C CA . ILE A 1 97 ? 112.979 92.917 56.955 1.00 21.79 86 ILE A CA 1
ATOM 657 C C . ILE A 1 97 ? 114.317 93.641 57.052 1.00 21.81 86 ILE A C 1
ATOM 658 O O . ILE A 1 97 ? 114.591 94.339 58.038 1.00 20.99 86 ILE A O 1
ATOM 663 N N . HIS A 1 98 ? 115.157 93.455 56.040 1.00 21.26 87 HIS A N 1
ATOM 664 C CA . HIS A 1 98 ? 116.340 94.276 55.914 1.00 21.16 87 HIS A CA 1
ATOM 665 C C . HIS A 1 98 ? 116.054 95.356 54.890 1.00 21.83 87 HIS A C 1
ATOM 666 O O . HIS A 1 98 ? 115.705 95.045 53.746 1.00 20.40 87 HIS A O 1
ATOM 673 N N . PRO A 1 99 ? 116.238 96.641 55.263 1.00 22.55 88 PRO A N 1
ATOM 674 C CA . PRO A 1 99 ? 115.910 97.718 54.279 1.00 22.37 88 PRO A CA 1
ATOM 675 C C . PRO A 1 99 ? 117.046 98.121 53.317 1.00 22.51 88 PRO A C 1
ATOM 676 O O . PRO A 1 99 ? 116.836 98.989 52.458 1.00 22.03 88 PRO A O 1
ATOM 680 N N . GLY A 1 100 ? 118.218 97.492 53.456 1.00 21.88 89 GLY A N 1
ATOM 681 C CA . GLY A 1 100 ? 119.431 97.876 52.698 1.00 23.15 89 GLY A CA 1
ATOM 682 C C . GLY A 1 100 ? 119.786 99.348 52.954 1.00 24.07 89 GLY A C 1
ATOM 683 O O . GLY A 1 100 ? 119.752 99.827 54.102 1.00 23.73 89 GLY A O 1
ATOM 684 N N . TYR A 1 101 ? 120.104 100.088 51.891 1.00 24.57 90 TYR A N 1
ATOM 685 C CA . TYR A 1 101 ? 120.293 101.543 52.032 1.00 24.98 90 TYR A CA 1
ATOM 686 C C . TYR A 1 101 ? 119.406 102.268 51.027 1.00 25.84 90 TYR A C 1
ATOM 687 O O . TYR A 1 101 ? 118.931 101.656 50.065 1.00 26.09 90 TYR A O 1
ATOM 696 N N . GLY A 1 102 ? 119.220 103.574 51.196 1.00 25.54 91 GLY A N 1
ATOM 697 C CA . GLY A 1 102 ? 118.304 104.296 50.318 1.00 24.86 91 GLY A CA 1
ATOM 698 C C . GLY A 1 102 ? 116.886 103.829 50.620 1.00 25.41 91 GLY A C 1
ATOM 699 O O . GLY A 1 102 ? 116.643 103.282 51.707 1.00 24.87 91 GLY A O 1
ATOM 700 N N . LEU A 1 103 ? 115.957 104.032 49.666 1.00 24.67 92 LEU A N 1
ATOM 701 C CA . LEU A 1 103 ? 114.534 103.614 49.800 1.00 24.29 92 LEU A CA 1
ATOM 702 C C . LEU A 1 103 ? 113.953 103.886 51.204 1.00 24.34 92 LEU A C 1
ATOM 703 O O . LEU A 1 103 ? 113.907 105.043 51.609 1.00 24.79 92 LEU A O 1
ATOM 708 N N . LEU A 1 104 ? 113.539 102.842 51.941 1.00 23.67 93 LEU A N 1
ATOM 709 C CA . LEU A 1 104 ? 112.859 103.005 53.244 1.00 22.68 93 LEU A CA 1
ATOM 710 C C . LEU A 1 104 ? 113.779 102.823 54.459 1.00 23.19 93 LEU A C 1
ATOM 711 O O . LEU A 1 104 ? 113.298 102.713 55.599 1.00 21.17 93 LEU A O 1
ATOM 716 N N . SER A 1 105 ? 115.095 102.785 54.227 1.00 22.91 94 SER A N 1
ATOM 717 C CA . SER A 1 105 ? 116.044 102.499 55.321 1.00 24.55 94 SER A CA 1
ATOM 718 C C . SER A 1 105 ? 116.173 103.594 56.394 1.00 25.56 94 SER A C 1
ATOM 719 O O . SER A 1 105 ? 116.672 103.331 57.522 1.00 25.52 94 SER A O 1
ATOM 722 N N . GLU A 1 106 ? 115.713 104.807 56.076 1.00 26.05 95 GLU A N 1
ATOM 723 C CA . GLU A 1 106 ? 115.679 105.858 57.084 1.00 26.57 95 GLU A CA 1
ATOM 724 C C . GLU A 1 106 ? 114.267 106.299 57.424 1.00 26.73 95 GLU A C 1
ATOM 725 O O . GLU A 1 106 ? 114.095 107.415 57.913 1.00 26.02 95 GLU A O 1
ATOM 731 N N . SER A 1 107 ? 113.265 105.462 57.149 1.00 26.00 96 SER A N 1
ATOM 732 C CA . SER A 1 107 ? 111.886 105.859 57.329 1.00 25.93 96 SER A CA 1
ATOM 733 C C . SER A 1 107 ? 111.349 105.341 58.667 1.00 25.49 96 SER A C 1
ATOM 734 O O . SER A 1 107 ? 111.100 104.134 58.790 1.00 25.95 96 SER A O 1
ATOM 737 N N . PRO A 1 108 ? 111.187 106.233 59.679 1.00 25.11 97 PRO A N 1
ATOM 738 C CA . PRO A 1 108 ? 110.583 105.791 60.949 1.00 24.25 97 PRO A CA 1
ATOM 739 C C . PRO A 1 108 ? 109.147 105.259 60.808 1.00 23.65 97 PRO A C 1
ATOM 740 O O . PRO A 1 108 ? 108.719 104.403 61.607 1.00 23.75 97 PRO A O 1
ATOM 744 N N . GLU A 1 109 ? 108.401 105.795 59.836 1.00 23.38 98 GLU A N 1
ATOM 745 C CA A GLU A 1 109 ? 107.056 105.323 59.495 0.50 23.28 98 GLU A CA 1
ATOM 746 C CA B GLU A 1 109 ? 107.051 105.312 59.537 0.50 22.83 98 GLU A CA 1
ATOM 747 C C . GLU A 1 109 ? 107.107 103.836 59.117 1.00 22.94 98 GLU A C 1
ATOM 748 O O . GLU A 1 109 ? 106.236 103.037 59.495 1.00 21.69 98 GLU A O 1
ATOM 759 N N . PHE A 1 110 ? 108.149 103.469 58.366 1.00 21.97 99 PHE A N 1
ATOM 760 C CA . PHE A 1 110 ? 108.334 102.083 57.984 1.00 22.49 99 PHE A CA 1
ATOM 761 C C . PHE A 1 110 ? 108.677 101.200 59.175 1.00 22.25 99 PHE A C 1
ATOM 762 O O . PHE A 1 110 ? 108.132 100.107 59.298 1.00 22.13 99 PHE A O 1
ATOM 770 N N . VAL A 1 111 ? 109.575 101.650 60.046 1.00 22.27 100 VAL A N 1
ATOM 771 C CA . VAL A 1 111 ? 109.895 100.864 61.255 1.00 22.23 100 VAL A CA 1
ATOM 772 C C . VAL A 1 111 ? 108.609 100.638 62.088 1.00 23.43 100 VAL A C 1
ATOM 773 O O . VAL A 1 111 ? 108.328 99.526 62.564 1.00 24.09 100 VAL A O 1
ATOM 777 N N . ASP A 1 112 ? 107.843 101.706 62.252 1.00 23.41 101 ASP A N 1
ATOM 778 C CA . ASP A 1 112 ? 106.550 101.641 62.928 1.00 25.21 101 ASP A CA 1
ATOM 779 C C . ASP A 1 112 ? 105.651 100.537 62.343 1.00 25.09 101 ASP A C 1
ATOM 780 O O . ASP A 1 112 ? 105.150 99.681 63.083 1.00 24.96 101 ASP A O 1
ATOM 785 N N . ALA A 1 113 ? 105.490 100.552 61.016 1.00 25.41 102 ALA A N 1
ATOM 786 C CA . ALA A 1 113 ? 104.717 99.538 60.272 1.00 25.25 102 ALA A CA 1
ATOM 787 C C . ALA A 1 113 ? 105.230 98.120 60.536 1.00 25.06 102 ALA A C 1
ATOM 788 O O . ALA A 1 113 ? 104.441 97.203 60.788 1.00 25.38 102 ALA A O 1
ATOM 790 N N . CYS A 1 114 ? 106.546 97.935 60.483 1.00 24.61 103 CYS A N 1
ATOM 791 C CA . CYS A 1 114 ? 107.169 96.637 60.819 1.00 24.88 103 CYS A CA 1
ATOM 792 C C . CYS A 1 114 ? 106.763 96.146 62.217 1.00 25.52 103 CYS A C 1
ATOM 793 O O . CYS A 1 114 ? 106.308 95.004 62.380 1.00 25.05 103 CYS A O 1
ATOM 796 N N . ASN A 1 115 ? 106.951 97.013 63.210 1.00 26.03 104 ASN A N 1
ATOM 797 C CA . ASN A 1 115 ? 106.641 96.662 64.594 1.00 27.94 104 ASN A CA 1
ATOM 798 C C . ASN A 1 115 ? 105.150 96.348 64.748 1.00 27.60 104 ASN A C 1
ATOM 799 O O . ASN A 1 115 ? 104.792 95.370 65.410 1.00 28.24 104 ASN A O 1
ATOM 804 N N . LYS A 1 116 ? 104.296 97.144 64.099 1.00 27.56 105 LYS A N 1
ATOM 805 C CA . LYS A 1 116 ? 102.835 96.909 64.118 1.00 26.87 105 LYS A CA 1
ATOM 806 C C . LYS A 1 116 ? 102.476 95.523 63.578 1.00 26.41 105 LYS A C 1
ATOM 807 O O . LYS A 1 116 ? 101.499 94.900 64.030 1.00 26.32 105 LYS A O 1
ATOM 810 N N . ALA A 1 117 ? 103.264 95.042 62.618 1.00 25.16 106 ALA A N 1
ATOM 811 C CA . ALA A 1 117 ? 103.001 93.754 61.967 1.00 24.55 106 ALA A CA 1
ATOM 812 C C . ALA A 1 117 ? 103.674 92.587 62.669 1.00 23.83 106 ALA A C 1
ATOM 813 O O . ALA A 1 117 ? 103.495 91.444 62.245 1.00 24.08 106 ALA A O 1
ATOM 815 N N . GLY A 1 118 ? 104.476 92.879 63.694 1.00 23.14 107 GLY A N 1
ATOM 816 C CA . GLY A 1 118 ? 105.270 91.862 64.391 1.00 23.08 107 GLY A CA 1
ATOM 817 C C . GLY A 1 118 ? 106.476 91.358 63.600 1.00 23.54 107 GLY A C 1
ATOM 818 O O . GLY A 1 118 ? 106.943 90.226 63.808 1.00 24.07 107 GLY A O 1
ATOM 819 N N . ILE A 1 119 ? 106.986 92.187 62.684 1.00 22.74 108 ILE A N 1
ATOM 820 C CA . ILE A 1 119 ? 108.108 91.815 61.844 1.00 21.59 108 ILE A CA 1
ATOM 821 C C . ILE A 1 119 ? 109.280 92.638 62.325 1.00 22.27 108 ILE A C 1
ATOM 822 O O . ILE A 1 119 ? 109.129 93.834 62.595 1.00 21.73 108 ILE A O 1
ATOM 827 N N . ILE A 1 120 ? 110.427 91.985 62.497 1.00 22.75 109 ILE A N 1
ATOM 828 C CA . ILE A 1 120 ? 111.640 92.645 62.994 1.00 24.77 109 ILE A CA 1
ATOM 829 C C . ILE A 1 120 ? 112.193 93.556 61.911 1.00 24.34 109 ILE A C 1
ATOM 830 O O . ILE A 1 120 ? 112.369 93.128 60.756 1.00 26.33 109 ILE A O 1
ATOM 835 N N . PHE A 1 121 ? 112.464 94.804 62.262 1.00 23.82 110 PHE A N 1
ATOM 836 C CA . PHE A 1 121 ? 113.162 95.716 61.351 1.00 22.74 110 PHE A CA 1
ATOM 837 C C . PHE A 1 121 ? 114.681 95.605 61.588 1.00 23.32 110 PHE A C 1
ATOM 838 O O . PHE A 1 121 ? 115.171 95.792 62.713 1.00 23.37 110 PHE A O 1
ATOM 846 N N . ILE A 1 122 ? 115.446 95.295 60.542 1.00 22.43 111 ILE A N 1
ATOM 847 C CA . ILE A 1 122 ? 116.887 95.152 60.758 1.00 23.15 111 ILE A CA 1
ATOM 848 C C . ILE A 1 122 ? 117.584 96.518 60.660 1.00 22.18 111 ILE A C 1
ATOM 849 O O . ILE A 1 122 ? 118.013 96.969 59.574 1.00 21.62 111 ILE A O 1
ATOM 854 N N . GLY A 1 123 ? 117.675 97.155 61.826 1.00 20.37 112 GLY A N 1
ATOM 855 C CA . GLY A 1 123 ? 118.214 98.486 61.947 1.00 21.20 112 GLY A CA 1
ATOM 856 C C . GLY A 1 123 ? 117.778 99.084 63.271 1.00 22.19 112 GLY A C 1
ATOM 857 O O . GLY A 1 123 ? 117.192 98.396 64.103 1.00 22.56 112 GLY A O 1
ATOM 858 N N . PRO A 1 124 ? 118.056 100.375 63.476 1.00 22.96 113 PRO A N 1
ATOM 859 C CA . PRO A 1 124 ? 117.725 101.022 64.747 1.00 23.69 113 PRO A CA 1
ATOM 860 C C . PRO A 1 124 ? 116.223 101.294 64.984 1.00 24.10 113 PRO A C 1
ATOM 861 O O . PRO A 1 124 ? 115.408 101.158 64.066 1.00 24.08 113 PRO A O 1
ATOM 865 N N . LYS A 1 125 ? 115.852 101.633 66.223 1.00 25.07 114 LYS A N 1
ATOM 866 C CA . LYS A 1 125 ? 114.450 101.930 66.539 1.00 26.18 114 LYS A CA 1
ATOM 867 C C . LYS A 1 125 ? 113.925 103.157 65.809 1.00 26.23 114 LYS A C 1
ATOM 868 O O . LYS A 1 125 ? 114.697 104.010 65.396 1.00 26.02 114 LYS A O 1
ATOM 874 N N . ALA A 1 126 ? 112.603 103.269 65.700 1.00 26.54 115 ALA A N 1
ATOM 875 C CA . ALA A 1 126 ? 112.003 104.447 65.068 1.00 26.79 115 ALA A CA 1
ATOM 876 C C . ALA A 1 126 ? 112.365 105.737 65.812 1.00 26.58 115 ALA A C 1
ATOM 877 O O . ALA A 1 126 ? 112.545 106.786 65.176 1.00 27.01 115 ALA A O 1
ATOM 879 N N . ASP A 1 127 ? 112.461 105.673 67.140 1.00 25.81 116 ASP A N 1
ATOM 880 C CA . ASP A 1 127 ? 112.806 106.891 67.885 1.00 25.96 116 ASP A CA 1
ATOM 881 C C . ASP A 1 127 ? 114.269 107.308 67.774 1.00 25.56 116 ASP A C 1
ATOM 882 O O . ASP A 1 127 ? 114.578 108.496 67.787 1.00 24.69 116 ASP A O 1
ATOM 887 N N . THR A 1 128 ? 115.161 106.332 67.596 1.00 26.54 117 THR A N 1
ATOM 888 C CA . THR A 1 128 ? 116.547 106.628 67.246 1.00 25.83 117 THR A CA 1
ATOM 889 C C . THR A 1 128 ? 116.557 107.421 65.934 1.00 26.45 117 THR A C 1
ATOM 890 O O . THR A 1 128 ? 117.181 108.479 65.844 1.00 26.50 117 THR A O 1
ATOM 894 N N . MET A 1 129 ? 115.857 106.914 64.921 1.00 26.57 118 MET A N 1
ATOM 895 C CA A MET A 1 129 ? 115.771 107.582 63.637 0.50 26.74 118 MET A CA 1
ATOM 896 C CA B MET A 1 129 ? 115.803 107.596 63.626 0.50 26.88 118 MET A CA 1
ATOM 897 C C . MET A 1 129 ? 115.265 109.023 63.747 1.00 27.04 118 MET A C 1
ATOM 898 O O . MET A 1 129 ? 115.810 109.935 63.130 1.00 26.31 118 MET A O 1
ATOM 907 N N . ARG A 1 130 ? 114.203 109.217 64.539 1.00 28.04 119 ARG A N 1
ATOM 908 C CA . ARG A 1 130 ? 113.574 110.533 64.674 1.00 29.29 119 ARG A CA 1
ATOM 909 C C . ARG A 1 130 ? 114.542 111.537 65.318 1.00 30.50 119 ARG A C 1
ATOM 910 O O . ARG A 1 130 ? 114.692 112.661 64.829 1.00 30.94 119 ARG A O 1
ATOM 918 N N . GLN A 1 131 ? 115.201 111.122 66.400 1.00 31.00 120 GLN A N 1
ATOM 919 C CA . GLN A 1 131 ? 116.217 111.946 67.060 1.00 32.33 120 GLN A CA 1
ATOM 920 C C . GLN A 1 131 ? 117.398 112.322 66.155 1.00 32.21 120 GLN A C 1
ATOM 921 O O . GLN A 1 131 ? 117.808 113.477 66.110 1.00 32.45 120 GLN A O 1
ATOM 927 N N . LEU A 1 132 ? 117.940 111.342 65.439 1.00 32.20 121 LEU A N 1
ATOM 928 C CA . LEU A 1 132 ? 119.103 111.560 64.602 1.00 32.46 121 LEU A CA 1
ATOM 929 C C . LEU A 1 132 ? 118.765 112.275 63.304 1.00 33.12 121 LEU A C 1
ATOM 930 O O . LEU A 1 132 ? 119.645 112.866 62.691 1.00 32.66 121 LEU A O 1
ATOM 935 N N . GLY A 1 133 ? 117.497 112.215 62.887 1.00 33.92 122 GLY A N 1
ATOM 936 C CA . GLY A 1 133 ? 117.047 112.847 61.647 1.00 35.25 122 GLY A CA 1
ATOM 937 C C . GLY A 1 133 ? 116.745 114.327 61.774 1.00 36.69 122 GLY A C 1
ATOM 938 O O . GLY A 1 133 ? 116.638 115.021 60.766 1.00 37.41 122 GLY A O 1
ATOM 939 N N . ASN A 1 134 ? 116.582 114.802 63.005 1.00 37.91 123 ASN A N 1
ATOM 940 C CA . ASN A 1 134 ? 116.460 116.237 63.316 1.00 39.40 123 ASN A CA 1
ATOM 941 C C . ASN A 1 134 ? 117.817 116.834 63.754 1.00 40.32 123 ASN A C 1
ATOM 942 O O . ASN A 1 134 ? 118.406 116.420 64.773 1.00 40.52 123 ASN A O 1
ATOM 947 N N . LYS A 1 135 ? 118.300 117.799 62.964 1.00 41.07 124 LYS A N 1
ATOM 948 C CA . LYS A 1 135 ? 119.601 118.454 63.175 1.00 41.21 124 LYS A CA 1
ATOM 949 C C . LYS A 1 135 ? 119.715 119.172 64.526 1.00 41.09 124 LYS A C 1
ATOM 950 O O . LYS A 1 135 ? 120.791 119.231 65.114 1.00 41.25 124 LYS A O 1
ATOM 953 N N . VAL A 1 136 ? 118.604 119.708 65.017 1.00 41.14 125 VAL A N 1
ATOM 954 C CA . VAL A 1 136 ? 118.559 120.325 66.340 1.00 40.80 125 VAL A CA 1
ATOM 955 C C . VAL A 1 136 ? 118.852 119.302 67.440 1.00 40.37 125 VAL A C 1
ATOM 956 O O . VAL A 1 136 ? 119.681 119.551 68.316 1.00 41.01 125 VAL A O 1
ATOM 957 N N . ALA A 1 137 ? 118.167 118.161 67.397 1.00 39.73 126 ALA A N 1
ATOM 958 C CA . ALA A 1 137 ? 118.385 117.086 68.371 1.00 38.92 126 ALA A CA 1
ATOM 959 C C . ALA A 1 137 ? 119.789 116.479 68.233 1.00 38.05 126 ALA A C 1
ATOM 960 O O . ALA A 1 137 ? 120.491 116.303 69.236 1.00 38.02 126 ALA A O 1
ATOM 962 N N . ALA A 1 138 ? 120.177 116.163 66.996 1.00 36.92 127 ALA A N 1
ATOM 963 C CA . ALA A 1 138 ? 121.470 115.530 66.707 1.00 35.91 127 ALA A CA 1
ATOM 964 C C . ALA A 1 138 ? 122.664 116.368 67.197 1.00 35.71 127 ALA A C 1
ATOM 965 O O . ALA A 1 138 ? 123.610 115.824 67.773 1.00 35.16 127 ALA A O 1
ATOM 967 N N . ARG A 1 139 ? 122.587 117.690 66.999 1.00 35.54 128 ARG A N 1
ATOM 968 C CA . ARG A 1 139 ? 123.626 118.627 67.434 1.00 35.19 128 ARG A CA 1
ATOM 969 C C . ARG A 1 139 ? 123.701 118.697 68.957 1.00 35.17 128 ARG A C 1
ATOM 970 O O . ARG A 1 139 ? 124.790 118.636 69.525 1.00 35.07 128 ARG A O 1
ATOM 973 N N . ASN A 1 140 ? 122.547 118.816 69.612 1.00 34.61 129 ASN A N 1
ATOM 974 C CA . ASN A 1 140 ? 122.496 118.901 71.066 1.00 34.52 129 ASN A CA 1
ATOM 975 C C . ASN A 1 140 ? 122.957 117.627 71.762 1.00 33.89 129 ASN A C 1
ATOM 976 O O . ASN A 1 140 ? 123.575 117.686 72.818 1.00 34.30 129 ASN A O 1
ATOM 981 N N . LEU A 1 141 ? 122.633 116.474 71.180 1.00 33.60 130 LEU A N 1
ATOM 982 C CA . LEU A 1 141 ? 123.095 115.192 71.716 1.00 32.71 130 LEU A CA 1
ATOM 983 C C . LEU A 1 141 ? 124.638 115.128 71.681 1.00 31.87 130 LEU A C 1
ATOM 984 O O . LEU A 1 141 ? 125.265 114.836 72.692 1.00 31.72 130 LEU A O 1
ATOM 987 N N . ALA A 1 142 ? 125.227 115.438 70.526 1.00 30.96 131 ALA A N 1
ATOM 988 C CA . ALA A 1 142 ? 126.683 115.514 70.366 1.00 29.92 131 ALA A CA 1
ATOM 989 C C . ALA A 1 142 ? 127.297 116.510 71.347 1.00 29.80 131 ALA A C 1
ATOM 990 O O . ALA A 1 142 ? 128.269 116.190 72.036 1.00 29.23 131 ALA A O 1
ATOM 992 N N . ILE A 1 143 ? 126.713 117.710 71.416 1.00 29.55 132 ILE A N 1
ATOM 993 C CA . ILE A 1 143 ? 127.131 118.726 72.383 1.00 29.46 132 ILE A CA 1
ATOM 994 C C . ILE A 1 143 ? 127.059 118.174 73.813 1.00 29.48 132 ILE A C 1
ATOM 995 O O . ILE A 1 143 ? 127.958 118.434 74.621 1.00 29.26 132 ILE A O 1
ATOM 999 N N . SER A 1 144 ? 126.026 117.378 74.113 1.00 29.34 133 SER A N 1
ATOM 1000 C CA . SER A 1 144 ? 125.805 116.917 75.501 1.00 29.67 133 SER A CA 1
ATOM 1001 C C . SER A 1 144 ? 126.817 115.866 75.951 1.00 29.44 133 SER A C 1
ATOM 1002 O O . SER A 1 144 ? 127.043 115.694 77.150 1.00 29.70 133 SER A O 1
ATOM 1005 N N . VAL A 1 145 ? 127.445 115.186 74.996 1.00 29.22 134 VAL A N 1
ATOM 1006 C CA . VAL A 1 145 ? 128.505 114.227 75.332 1.00 28.97 134 VAL A CA 1
ATOM 1007 C C . VAL A 1 145 ? 129.912 114.694 74.943 1.00 28.39 134 VAL A C 1
ATOM 1008 O O . VAL A 1 145 ? 130.821 113.874 74.782 1.00 28.90 134 VAL A O 1
ATOM 1012 N N . GLY A 1 146 ? 130.077 116.001 74.783 1.00 27.35 135 GLY A N 1
ATOM 1013 C CA . GLY A 1 146 ? 131.384 116.607 74.501 1.00 26.58 135 GLY A CA 1
ATOM 1014 C C . GLY A 1 146 ? 132.008 116.190 73.178 1.00 26.12 135 GLY A C 1
ATOM 1015 O O . GLY A 1 146 ? 133.208 115.933 73.116 1.00 26.59 135 GLY A O 1
ATOM 1016 N N . VAL A 1 147 ? 131.184 116.084 72.131 1.00 25.53 136 VAL A N 1
ATOM 1017 C CA . VAL A 1 147 ? 131.657 115.849 70.764 1.00 24.79 136 VAL A CA 1
ATOM 1018 C C . VAL A 1 147 ? 131.559 117.188 70.015 1.00 24.88 136 VAL A C 1
ATOM 1019 O O . VAL A 1 147 ? 130.487 117.797 69.977 1.00 23.60 136 VAL A O 1
ATOM 1023 N N . PRO A 1 148 ? 132.674 117.652 69.412 1.00 25.31 137 PRO A N 1
ATOM 1024 C CA . PRO A 1 148 ? 132.656 118.963 68.757 1.00 25.37 137 PRO A CA 1
ATOM 1025 C C . PRO A 1 148 ? 131.697 118.961 67.556 1.00 25.89 137 PRO A C 1
ATOM 1026 O O . PRO A 1 148 ? 131.517 117.927 66.880 1.00 24.94 137 PRO A O 1
ATOM 1030 N N . VAL A 1 149 ? 131.060 120.102 67.335 1.00 26.63 138 VAL A N 1
ATOM 1031 C CA . VAL A 1 149 ? 130.161 120.309 66.204 1.00 27.85 138 VAL A CA 1
ATOM 1032 C C . VAL A 1 149 ? 130.611 121.607 65.527 1.00 28.54 138 VAL A C 1
ATOM 1033 O O . VAL A 1 149 ? 131.381 122.371 66.119 1.00 28.34 138 VAL A O 1
ATOM 1037 N N . VAL A 1 150 ? 130.146 121.862 64.303 1.00 29.55 139 VAL A N 1
ATOM 1038 C CA . VAL A 1 150 ? 130.639 123.020 63.524 1.00 30.37 139 VAL A CA 1
ATOM 1039 C C . VAL A 1 150 ? 130.487 124.358 64.267 1.00 31.15 139 VAL A C 1
ATOM 1040 O O . VAL A 1 150 ? 129.389 124.713 64.687 1.00 32.30 139 VAL A O 1
ATOM 1044 N N . LYS A 1 220 ? 131.662 128.743 61.083 0.50 43.00 209 LYS A N 1
ATOM 1045 C CA . LYS A 1 220 ? 133.024 128.421 60.664 0.50 43.03 209 LYS A CA 1
ATOM 1046 C C . LYS A 1 220 ? 133.097 128.041 59.196 0.50 43.23 209 LYS A C 1
ATOM 1047 O O . LYS A 1 220 ? 132.104 127.570 58.631 0.50 42.99 209 LYS A O 1
ATOM 1053 N N . LEU A 1 221 ? 134.276 128.281 58.602 1.00 43.62 210 LEU A N 1
ATOM 1054 C CA . LEU A 1 221 ? 134.753 127.667 57.330 1.00 44.01 210 LEU A CA 1
ATOM 1055 C C . LEU A 1 221 ? 133.705 126.723 56.622 1.00 43.42 210 LEU A C 1
ATOM 1056 O O . LEU A 1 221 ? 132.621 127.208 56.256 1.00 43.91 210 LEU A O 1
ATOM 1061 N N . VAL A 1 222 ? 133.973 125.436 56.358 1.00 42.79 211 VAL A N 1
ATOM 1062 C CA . VAL A 1 222 ? 135.298 124.804 56.265 1.00 41.48 211 VAL A CA 1
ATOM 1063 C C . VAL A 1 222 ? 135.625 124.757 54.782 1.00 40.06 211 VAL A C 1
ATOM 1064 O O . VAL A 1 222 ? 134.962 124.060 54.015 1.00 40.23 211 VAL A O 1
ATOM 1068 N N . GLU A 1 223 ? 136.641 125.513 54.396 1.00 38.84 212 GLU A N 1
ATOM 1069 C CA . GLU A 1 223 ? 136.991 125.714 53.001 1.00 37.64 212 GLU A CA 1
ATOM 1070 C C . GLU A 1 223 ? 137.822 124.562 52.471 1.00 35.64 212 GLU A C 1
ATOM 1071 O O . GLU A 1 223 ? 137.635 124.164 51.327 1.00 36.09 212 GLU A O 1
ATOM 1077 N N . ARG A 1 224 ? 138.764 124.078 53.290 1.00 34.01 213 ARG A N 1
ATOM 1078 C CA A ARG A 1 224 ? 139.516 122.860 52.988 0.50 32.40 213 ARG A CA 1
ATOM 1079 C CA B ARG A 1 224 ? 139.526 122.863 53.000 0.50 32.57 213 ARG A CA 1
ATOM 1080 C C . ARG A 1 224 ? 139.031 121.752 53.926 1.00 31.89 213 ARG A C 1
ATOM 1081 O O . ARG A 1 224 ? 139.487 121.633 55.066 1.00 31.90 213 ARG A O 1
ATOM 1096 N N . ALA A 1 225 ? 138.095 120.948 53.434 1.00 29.87 214 ALA A N 1
ATOM 1097 C CA . ALA A 1 225 ? 137.417 119.969 54.247 1.00 28.31 214 ALA A CA 1
ATOM 1098 C C . ALA A 1 225 ? 137.691 118.551 53.804 1.00 27.55 214 ALA A C 1
ATOM 1099 O O . ALA A 1 225 ? 137.817 118.270 52.617 1.00 26.67 214 ALA A O 1
ATOM 1101 N N . ARG A 1 226 ? 137.739 117.645 54.766 1.00 26.79 215 ARG A N 1
ATOM 1102 C CA . ARG A 1 226 ? 137.659 116.230 54.448 1.00 26.80 215 ARG A CA 1
ATOM 1103 C C . ARG A 1 226 ? 136.396 115.643 55.066 1.00 25.72 215 ARG A C 1
ATOM 1104 O O . ARG A 1 226 ? 135.905 116.172 56.064 1.00 26.17 215 ARG A O 1
ATOM 1112 N N . HIS A 1 227 ? 135.816 114.612 54.441 1.00 25.05 216 HIS A N 1
ATOM 1113 C CA . HIS A 1 227 ? 134.684 113.891 55.031 1.00 24.13 216 HIS A CA 1
ATOM 1114 C C . HIS A 1 227 ? 135.199 112.560 55.574 1.00 22.77 216 HIS A C 1
ATOM 1115 O O . HIS A 1 227 ? 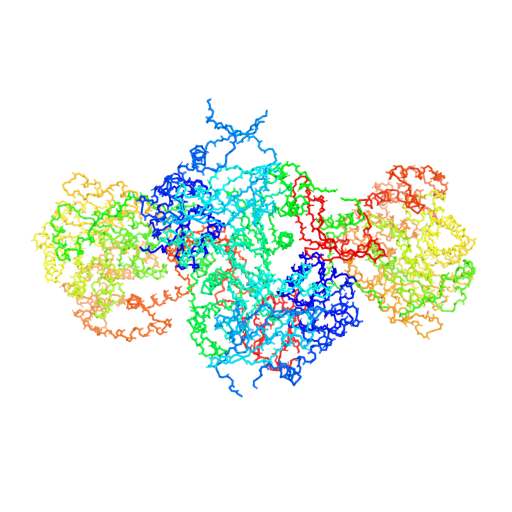135.671 111.741 54.806 1.00 22.27 216 HIS A O 1
ATOM 1122 N N . VAL A 1 228 ? 135.134 112.374 56.894 1.00 21.53 217 VAL A N 1
ATOM 1123 C CA A VAL A 1 228 ? 135.565 111.141 57.541 0.50 20.57 217 VAL A CA 1
ATOM 1124 C CA B VAL A 1 228 ? 135.527 111.109 57.516 0.50 21.11 217 VAL A CA 1
ATOM 1125 C C . VAL A 1 228 ? 134.377 110.620 58.329 1.00 21.13 217 VAL A C 1
ATOM 1126 O O . VAL A 1 228 ? 133.668 111.414 58.969 1.00 20.80 217 VAL A O 1
ATOM 1133 N N . GLU A 1 229 ? 134.185 109.308 58.331 1.00 21.27 218 GLU A N 1
ATOM 1134 C CA . GLU A 1 229 ? 133.030 108.756 59.047 1.00 21.90 218 GLU A CA 1
ATOM 1135 C C . GLU A 1 229 ? 133.4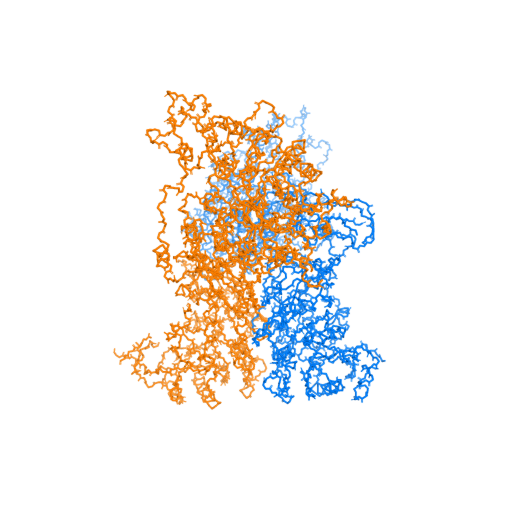16 107.483 59.797 1.00 22.08 218 GLU A C 1
ATOM 1136 O O . GLU A 1 229 ? 134.164 106.663 59.260 1.00 21.86 218 GLU A O 1
ATOM 1142 N N . SER A 1 230 ? 132.898 107.312 61.021 1.00 22.34 219 SER A N 1
ATOM 1143 C CA . SER A 1 230 ? 133.139 106.095 61.804 1.00 22.64 219 SER A CA 1
ATOM 1144 C C . SER A 1 230 ? 132.051 105.067 61.560 1.00 22.82 219 SER A C 1
ATOM 1145 O O . SER A 1 230 ? 130.861 105.406 61.571 1.00 23.01 219 SER A O 1
ATOM 1148 N N . GLN A 1 231 ? 132.442 103.805 61.384 1.00 22.54 220 GLN A N 1
ATOM 1149 C CA . GLN A 1 231 ? 131.454 102.732 61.343 1.00 22.46 220 GLN A CA 1
ATOM 1150 C C . GLN A 1 231 ? 131.170 102.282 62.772 1.00 22.97 220 GLN A C 1
ATOM 1151 O O . GLN A 1 231 ? 132.100 101.921 63.518 1.00 23.34 220 GLN A O 1
ATOM 1157 N N . ILE A 1 232 ? 129.924 102.338 63.201 1.00 22.45 221 ILE A N 1
ATOM 1158 C CA . ILE A 1 232 ? 129.597 101.748 64.512 1.00 22.66 221 ILE A CA 1
ATOM 1159 C C . ILE A 1 232 ? 128.651 100.562 64.399 1.00 22.75 221 ILE A C 1
ATOM 1160 O O . ILE A 1 232 ? 127.984 100.384 63.382 1.00 24.26 221 ILE A O 1
ATOM 1165 N N . LEU A 1 233 ? 128.621 99.735 65.433 1.00 23.34 222 LEU A N 1
ATOM 1166 C CA . LEU A 1 233 ? 127.635 98.668 65.584 1.00 23.10 222 LEU A CA 1
ATOM 1167 C C . LEU A 1 233 ? 127.184 98.770 67.061 1.00 23.04 222 LEU A C 1
ATOM 1168 O O . LEU A 1 233 ? 128.027 98.915 67.965 1.00 22.99 222 LEU A O 1
ATOM 1173 N N . GLY A 1 234 ? 125.884 98.724 67.318 1.00 23.32 223 GLY A N 1
ATOM 1174 C CA . GLY A 1 234 ? 125.402 98.698 68.724 1.00 23.56 223 GLY A CA 1
ATOM 1175 C C . GLY A 1 234 ? 124.475 97.515 68.864 1.00 23.85 223 GLY A C 1
ATOM 1176 O O . GLY A 1 234 ? 123.804 97.161 67.906 1.00 25.03 223 GLY A O 1
ATOM 1177 N N . ASP A 1 235 ? 124.432 96.888 70.027 1.00 24.00 224 ASP A N 1
ATOM 1178 C CA . ASP A 1 235 ? 123.522 95.774 70.205 1.00 24.46 224 ASP A CA 1
ATOM 1179 C C . ASP A 1 235 ? 122.419 96.130 71.189 1.00 24.50 224 ASP A C 1
ATOM 1180 O O . ASP A 1 235 ? 122.464 97.187 71.802 1.00 25.36 224 ASP A O 1
ATOM 1185 N N . THR A 1 236 ? 121.445 95.240 71.326 1.00 24.82 225 THR A N 1
ATOM 1186 C CA . THR A 1 236 ? 120.296 95.429 72.220 1.00 24.59 225 THR A CA 1
ATOM 1187 C C . THR A 1 236 ? 120.666 95.328 73.711 1.00 25.67 225 THR A C 1
ATOM 1188 O O . THR A 1 236 ? 119.787 95.407 74.609 1.00 26.39 225 THR A O 1
ATOM 1192 N N . HIS A 1 237 ? 121.953 95.168 74.000 1.00 26.09 226 HIS A N 1
ATOM 1193 C CA . HIS A 1 237 ? 122.390 95.047 75.400 1.00 26.88 226 HIS A CA 1
ATOM 1194 C C . HIS A 1 237 ? 123.255 96.212 75.900 1.00 27.19 226 HIS A C 1
ATOM 1195 O O . HIS A 1 237 ? 123.853 96.135 76.969 1.00 26.77 226 HIS A O 1
ATOM 1202 N N . GLY A 1 238 ? 123.320 97.296 75.129 1.00 27.37 227 GLY A N 1
ATOM 1203 C CA . GLY A 1 238 ? 124.067 98.488 75.547 1.00 26.84 227 GLY A CA 1
ATOM 1204 C C . GLY A 1 238 ? 125.541 98.471 75.147 1.00 27.03 227 GLY A C 1
ATOM 1205 O O . GLY A 1 238 ? 126.331 99.305 75.623 1.00 27.30 227 GLY A O 1
ATOM 1206 N N . ASN A 1 239 ? 125.934 97.497 74.332 1.00 25.38 228 ASN A N 1
ATOM 1207 C CA . ASN A 1 239 ? 127.322 97.418 73.865 1.00 24.91 228 ASN A CA 1
ATOM 1208 C C . ASN A 1 239 ? 127.398 98.156 72.563 1.00 24.00 228 ASN A C 1
ATOM 1209 O O . ASN A 1 239 ? 126.550 97.944 71.695 1.00 22.81 228 ASN A O 1
ATOM 1214 N N . VAL A 1 240 ? 128.408 99.019 72.428 1.00 23.82 229 VAL A N 1
ATOM 1215 C CA . VAL A 1 240 ? 128.715 99.661 71.148 1.00 23.45 229 VAL A CA 1
ATOM 1216 C C . VAL A 1 240 ? 130.199 99.450 70.813 1.00 23.00 229 VAL A C 1
ATOM 1217 O O . VAL A 1 240 ? 131.053 99.500 71.705 1.00 22.75 229 VAL A O 1
ATOM 1221 N N . VAL A 1 241 ? 130.499 99.183 69.547 1.00 22.64 230 VAL A N 1
ATOM 1222 C CA . VAL A 1 241 ? 131.878 99.107 69.067 1.00 23.30 230 VAL A CA 1
ATOM 1223 C C . VAL A 1 241 ? 132.021 99.969 67.822 1.00 23.82 230 VAL A C 1
ATOM 1224 O O . VAL A 1 241 ? 131.021 100.257 67.157 1.00 25.56 230 VAL A O 1
ATOM 1228 N N . HIS A 1 242 ? 133.253 100.376 67.512 1.00 23.24 231 HIS A N 1
ATOM 1229 C CA . HIS A 1 242 ? 133.554 101.083 66.275 1.00 23.33 231 HIS A CA 1
ATOM 1230 C C . HIS A 1 242 ? 134.410 100.153 65.395 1.00 23.36 231 HIS A C 1
ATOM 1231 O O . HIS A 1 242 ? 135.163 99.309 65.906 1.00 23.75 231 HIS A O 1
ATOM 1238 N N . LEU A 1 243 ? 134.286 100.305 64.091 1.00 23.01 232 LEU A N 1
ATOM 1239 C CA . LEU A 1 243 ? 135.041 99.503 63.148 1.00 23.49 232 LEU A CA 1
ATOM 1240 C C . LEU A 1 243 ? 135.953 100.474 62.391 1.00 23.55 232 LEU A C 1
ATOM 1241 O O . LEU A 1 243 ? 136.147 100.356 61.174 1.00 23.51 232 LEU A O 1
ATOM 1246 N N . PHE A 1 244 ? 136.512 101.427 63.138 1.00 23.23 233 PHE A N 1
ATOM 1247 C CA . PHE A 1 244 ? 137.363 102.507 62.600 1.00 23.78 233 PHE A CA 1
ATOM 1248 C C . PHE A 1 244 ? 136.622 103.324 61.549 1.00 24.35 233 PHE A C 1
ATOM 1249 O O . PHE A 1 244 ? 135.395 103.338 61.547 1.00 26.83 233 PHE A O 1
ATOM 1257 N N . GLU A 1 245 ? 137.340 103.950 60.624 1.00 23.82 234 GLU A N 1
ATOM 1258 C CA . GLU A 1 245 ? 136.754 105.036 59.850 1.00 22.25 234 GLU A CA 1
ATOM 1259 C C . GLU A 1 245 ? 136.988 104.878 58.367 1.00 21.34 234 GLU A C 1
ATOM 1260 O O . GLU A 1 245 ? 137.820 104.063 57.943 1.00 20.13 234 GLU A O 1
ATOM 1266 N N . ARG A 1 246 ? 136.252 105.681 57.601 1.00 20.08 235 ARG A N 1
ATOM 1267 C CA . ARG A 1 246 ? 136.406 105.757 56.161 1.00 20.28 235 ARG A CA 1
ATOM 1268 C C . ARG A 1 246 ? 136.591 107.184 55.723 1.00 20.39 235 ARG A C 1
ATOM 1269 O O . ARG A 1 246 ? 136.057 108.129 56.321 1.00 20.28 235 ARG A O 1
ATOM 1277 N N . ASP A 1 247 ? 137.366 107.349 54.669 1.00 20.71 236 ASP A N 1
ATOM 1278 C CA . ASP A 1 247 ? 137.492 108.626 54.016 1.00 21.87 236 ASP A CA 1
ATOM 1279 C C . ASP A 1 247 ? 136.492 108.638 52.856 1.00 23.10 236 ASP A C 1
ATOM 1280 O O . ASP A 1 247 ? 136.506 107.730 52.003 1.00 22.23 236 ASP A O 1
ATOM 1285 N N . CYS A 1 248 ? 135.654 109.669 52.827 1.00 23.33 237 CYS A N 1
ATOM 1286 C CA . CYS A 1 248 ? 134.710 109.849 51.753 1.00 23.88 237 CYS A CA 1
ATOM 1287 C C . CYS A 1 248 ? 134.819 111.226 51.106 1.00 23.42 237 CYS A C 1
ATOM 1288 O O . CYS A 1 248 ? 133.838 111.746 50.620 1.00 22.86 237 CYS A O 1
ATOM 1291 N N . SER A 1 249 ? 136.016 111.797 51.062 1.00 23.37 238 SER A N 1
ATOM 1292 C CA . SER A 1 249 ? 136.184 113.160 50.555 1.00 24.54 238 SER A CA 1
ATOM 1293 C C . SER A 1 249 ? 136.062 113.270 49.039 1.00 25.05 238 SER A C 1
ATOM 1294 O O . SER A 1 249 ? 135.767 114.358 48.518 1.00 25.17 238 SER A O 1
ATOM 1297 N N . VAL A 1 250 ? 136.362 112.193 48.329 1.00 25.40 239 VAL A N 1
ATOM 1298 C CA . VAL A 1 250 ? 136.332 112.239 46.856 1.00 27.46 239 VAL A CA 1
ATOM 1299 C C . VAL A 1 250 ? 134.866 112.183 46.410 1.00 28.59 239 VAL A C 1
ATOM 1300 O O . VAL A 1 250 ? 134.267 111.105 46.332 1.00 28.68 239 VAL A O 1
ATOM 1304 N N . GLN A 1 251 ? 134.308 113.371 46.173 1.00 30.47 240 GLN A N 1
ATOM 1305 C CA . GLN A 1 251 ? 132.882 113.603 45.860 1.00 33.08 240 GLN A CA 1
ATOM 1306 C C . GLN A 1 251 ? 132.795 114.470 44.614 1.00 34.13 240 GLN A C 1
ATOM 1307 O O . GLN A 1 251 ? 133.604 115.385 44.427 1.00 33.53 240 GLN A O 1
ATOM 1313 N N . ARG A 1 252 ? 131.840 114.148 43.750 1.00 36.24 241 ARG A N 1
ATOM 1314 C CA . ARG A 1 252 ? 131.575 114.925 42.538 1.00 38.61 241 ARG A CA 1
ATOM 1315 C C . ARG A 1 252 ? 130.229 115.558 42.752 1.00 39.35 241 ARG A C 1
ATOM 1316 O O . ARG A 1 252 ? 129.277 114.884 43.169 1.00 39.77 241 ARG A O 1
ATOM 1322 N N . ARG A 1 253 ? 130.157 116.853 42.446 1.00 41.12 242 ARG A N 1
ATOM 1323 C CA . ARG A 1 253 ? 129.067 117.701 42.906 1.00 42.39 242 ARG A CA 1
ATOM 1324 C C . ARG A 1 253 ? 128.998 117.421 44.407 1.00 43.13 242 ARG A C 1
ATOM 1325 O O . ARG A 1 253 ? 129.977 117.704 45.128 1.00 44.24 242 ARG A O 1
ATOM 1328 N N . ASN A 1 254 ? 127.922 116.821 44.897 1.00 42.92 243 ASN A N 1
ATOM 1329 C CA . ASN A 1 254 ? 127.942 116.462 46.318 1.00 42.91 243 ASN A CA 1
ATOM 1330 C C . ASN A 1 254 ? 127.771 114.971 46.600 1.00 41.91 243 ASN A C 1
ATOM 1331 O O . ASN A 1 254 ? 127.393 114.578 47.716 1.00 42.89 243 ASN A O 1
ATOM 1336 N N . GLN A 1 255 ? 128.107 114.146 45.597 1.00 39.79 244 GLN A N 1
ATOM 1337 C CA . GLN A 1 255 ? 127.884 112.700 45.629 1.00 36.95 244 GLN A CA 1
ATOM 1338 C C . GLN A 1 255 ? 129.207 111.936 45.792 1.00 35.42 244 GLN A C 1
ATOM 1339 O O . GLN A 1 255 ? 130.202 112.285 45.148 1.00 34.59 244 GLN A O 1
ATOM 1341 N N . LYS A 1 256 ? 129.214 110.913 46.647 1.00 33.70 245 LYS A N 1
ATOM 1342 C CA . LYS A 1 256 ? 130.419 110.103 46.943 1.00 32.87 245 LYS A CA 1
ATOM 1343 C C . LYS A 1 256 ? 130.859 109.316 45.725 1.00 31.93 245 LYS A C 1
ATOM 1344 O O . LYS A 1 256 ? 130.016 108.697 45.059 1.00 32.72 245 LYS A O 1
ATOM 1350 N N . VAL A 1 257 ? 132.162 109.326 45.433 1.00 29.61 246 VAL A N 1
ATOM 1351 C CA . VAL A 1 257 ? 132.672 108.598 44.270 1.00 28.23 246 VAL A CA 1
ATOM 1352 C C . VAL A 1 257 ? 133.699 107.502 44.594 1.00 27.53 246 VAL A C 1
ATOM 1353 O O . VAL A 1 257 ? 133.623 106.398 44.040 1.00 27.88 246 VAL A O 1
ATOM 1357 N N . VAL A 1 258 ? 134.687 107.821 45.431 1.00 26.05 247 VAL A N 1
ATOM 1358 C CA . VAL A 1 258 ? 135.691 106.821 45.871 1.00 25.48 247 VAL A CA 1
ATOM 1359 C C . VAL A 1 258 ? 135.768 106.916 47.387 1.00 24.93 247 VAL A C 1
ATOM 1360 O O . VAL A 1 258 ? 135.927 108.019 47.923 1.00 25.42 247 VAL A O 1
ATOM 1364 N N . GLU A 1 259 ? 135.630 105.781 48.078 1.00 24.03 248 GLU A N 1
ATOM 1365 C CA . GLU A 1 259 ? 135.763 105.745 49.538 1.00 24.04 248 GLU A CA 1
ATOM 1366 C C . GLU A 1 259 ? 136.938 104.840 49.909 1.00 23.68 248 GLU A C 1
ATOM 1367 O O . GLU A 1 259 ? 137.292 103.923 49.150 1.00 22.70 248 GLU A O 1
ATOM 1373 N N . ARG A 1 260 ? 137.564 105.135 51.050 1.00 22.71 249 ARG A N 1
ATOM 1374 C CA . ARG A 1 260 ? 138.790 104.458 51.465 1.00 22.70 249 ARG A CA 1
ATOM 1375 C C . ARG A 1 260 ? 138.654 104.076 52.933 1.00 22.53 249 ARG A C 1
ATOM 1376 O O . ARG A 1 260 ? 138.012 104.806 53.697 1.00 23.10 249 ARG A O 1
ATOM 1384 N N . ALA A 1 261 ? 139.226 102.933 53.309 1.00 22.54 250 ALA A N 1
ATOM 1385 C CA . ALA A 1 261 ? 139.376 102.557 54.714 1.00 22.66 250 ALA A CA 1
ATOM 1386 C C . ALA A 1 261 ? 140.770 101.996 54.930 1.00 22.37 250 ALA A C 1
ATOM 1387 O O . ALA A 1 261 ? 141.252 101.248 54.092 1.00 23.56 250 ALA A O 1
ATOM 1389 N N . PRO A 1 262 ? 141.460 102.422 56.004 1.00 23.14 251 PRO A N 1
ATOM 1390 C CA . PRO A 1 262 ? 141.087 103.519 56.902 1.00 22.58 251 PRO A CA 1
ATOM 1391 C C . PRO A 1 262 ? 141.315 104.859 56.155 1.00 22.43 251 PRO A C 1
ATOM 1392 O O . PRO A 1 262 ? 141.713 104.848 54.956 1.00 22.16 251 PRO A O 1
ATOM 1396 N N . ALA A 1 263 ? 141.056 105.979 56.810 1.00 21.30 252 ALA A N 1
ATOM 1397 C CA . ALA A 1 263 ? 141.340 107.262 56.168 1.00 22.94 252 ALA A CA 1
ATOM 1398 C C . ALA A 1 263 ? 142.838 107.433 56.130 1.00 21.79 252 ALA A C 1
ATOM 1399 O O . ALA A 1 263 ? 143.474 107.488 57.189 1.00 22.27 252 ALA A O 1
ATOM 1401 N N . PRO A 1 264 ? 143.426 107.531 54.924 1.00 22.54 253 PRO A N 1
ATOM 1402 C CA . PRO A 1 264 ? 144.893 107.433 54.955 1.00 22.25 253 PRO A CA 1
ATOM 1403 C C . PRO A 1 264 ? 145.626 108.662 55.476 1.00 22.48 253 PRO A C 1
ATOM 1404 O O . PRO A 1 264 ? 146.810 108.582 55.785 1.00 22.12 253 PRO A O 1
ATOM 1408 N N . TYR A 1 265 ? 144.967 109.804 55.534 1.00 22.29 254 TYR A N 1
ATOM 1409 C CA . TYR A 1 265 ? 145.640 110.982 56.011 1.00 22.76 254 TYR A CA 1
ATOM 1410 C C . TYR A 1 265 ? 145.632 111.084 57.544 1.00 23.07 254 TYR A C 1
ATOM 1411 O O . TYR A 1 265 ? 146.187 112.036 58.083 1.00 21.75 254 TYR A O 1
ATOM 1420 N N . LEU A 1 266 ? 145.001 110.148 58.249 1.00 22.24 255 LEU A N 1
ATOM 1421 C CA . LEU A 1 266 ? 144.969 110.266 59.721 1.00 22.02 255 LEU A CA 1
ATOM 1422 C C . LEU A 1 266 ? 146.166 109.632 60.421 1.00 22.37 255 LEU A C 1
ATOM 1423 O O . LEU A 1 266 ? 146.651 108.585 59.987 1.00 22.73 255 LEU A O 1
ATOM 1428 N N . SER A 1 267 ? 146.603 110.236 61.533 1.00 21.70 256 SER A N 1
ATOM 1429 C CA . SER A 1 267 ? 147.519 109.566 62.457 1.00 21.57 256 SER A CA 1
ATOM 1430 C C . SER A 1 267 ? 146.724 108.586 63.316 1.00 22.27 256 SER A C 1
ATOM 1431 O O . SER A 1 267 ? 145.479 108.647 63.327 1.00 21.85 256 SER A O 1
ATOM 1434 N N . GLU A 1 268 ? 147.395 107.694 64.050 1.00 22.18 257 GLU A N 1
ATOM 1435 C CA A GLU A 1 268 ? 146.770 106.760 64.999 0.50 22.38 257 GLU A CA 1
ATOM 1436 C CA B GLU A 1 268 ? 146.562 106.803 64.858 0.50 22.80 257 GLU A CA 1
ATOM 1437 C C . GLU A 1 268 ? 146.009 107.491 66.113 1.00 21.89 257 GLU A C 1
ATOM 1438 O O . GLU A 1 268 ? 144.948 107.080 66.577 1.00 22.72 257 GLU A O 1
ATOM 1449 N N . ALA A 1 269 ? 146.619 108.574 66.568 1.00 20.59 258 ALA A N 1
ATOM 1450 C CA . ALA A 1 269 ? 146.056 109.406 67.655 1.00 19.99 258 ALA A CA 1
ATOM 1451 C C . ALA A 1 269 ? 144.723 110.025 67.192 1.00 19.75 258 ALA A C 1
ATOM 1452 O O . ALA A 1 269 ? 143.712 109.977 67.910 1.00 20.12 258 ALA A O 1
ATOM 1454 N N . GLN A 1 270 ? 144.728 110.599 65.990 1.00 18.73 259 GLN A N 1
ATOM 1455 C CA . GLN A 1 270 ? 143.507 111.122 65.360 1.00 18.61 259 GLN A CA 1
ATOM 1456 C C . GLN A 1 270 ? 142.438 110.059 65.164 1.00 18.96 259 GLN A C 1
ATOM 1457 O O . GLN A 1 270 ? 141.248 110.286 65.418 1.00 18.61 259 GLN A O 1
ATOM 1463 N N . ARG A 1 271 ? 142.864 108.904 64.677 1.00 19.37 260 ARG A N 1
ATOM 1464 C CA . ARG A 1 271 ? 141.986 107.771 64.502 1.00 20.46 260 ARG A CA 1
ATOM 1465 C C . ARG A 1 271 ? 141.262 107.370 65.809 1.00 20.54 260 ARG A C 1
ATOM 1466 O O . ARG A 1 271 ? 140.059 107.032 65.790 1.00 19.44 260 ARG A O 1
ATOM 1474 N N . GLN A 1 272 ? 141.992 107.414 66.926 1.00 19.96 261 GLN A N 1
ATOM 1475 C CA . GLN A 1 272 ? 141.458 107.031 68.230 1.00 20.18 261 GLN A CA 1
ATOM 1476 C C . GLN A 1 272 ? 140.589 108.126 68.851 1.00 19.97 261 GLN A C 1
ATOM 1477 O O . GLN A 1 272 ? 139.631 107.834 69.568 1.00 20.45 261 GLN A O 1
ATOM 1483 N N . GLU A 1 273 ? 140.917 109.383 68.575 1.00 20.32 262 GLU A N 1
ATOM 1484 C CA . GLU A 1 273 ? 140.103 110.519 69.008 1.00 20.85 262 GLU A CA 1
ATOM 1485 C C . GLU A 1 273 ? 138.702 110.477 68.380 1.00 21.53 262 GLU A C 1
ATOM 1486 O O . GLU A 1 273 ? 137.690 110.679 69.057 1.00 20.91 262 GLU A O 1
ATOM 1492 N N . LEU A 1 274 ? 138.679 110.229 67.072 1.00 21.42 263 LEU A N 1
ATOM 1493 C CA . LEU A 1 274 ? 137.463 110.077 66.289 1.00 22.75 263 LEU A CA 1
ATOM 1494 C C . LEU A 1 274 ? 136.603 108.890 66.767 1.00 21.97 263 LEU A C 1
ATOM 1495 O O . LEU A 1 274 ? 135.408 109.058 66.967 1.00 22.62 263 LEU A O 1
ATOM 1500 N N . ALA A 1 275 ? 137.225 107.732 66.989 1.00 21.41 264 ALA A N 1
ATOM 1501 C CA . ALA A 1 275 ? 136.573 106.533 67.568 1.00 21.60 264 ALA A CA 1
ATOM 1502 C C . ALA A 1 275 ? 135.913 106.812 68.922 1.00 21.80 264 ALA A C 1
ATOM 1503 O O . ALA A 1 275 ? 134.810 106.317 69.227 1.00 21.81 264 ALA A O 1
ATOM 1505 N N . ALA A 1 276 ? 136.576 107.616 69.743 1.00 21.17 265 ALA A N 1
ATOM 1506 C CA . ALA A 1 276 ? 136.025 107.937 71.033 1.00 21.20 265 ALA A CA 1
ATOM 1507 C C . ALA A 1 276 ? 134.784 108.828 70.930 1.00 21.59 265 ALA A C 1
ATOM 1508 O O . ALA A 1 276 ? 133.844 108.674 71.714 1.00 22.00 265 ALA A O 1
ATOM 1510 N N . TYR A 1 277 ? 134.773 109.752 69.972 1.00 21.97 266 TYR A N 1
ATOM 1511 C CA . TYR A 1 277 ? 133.604 110.600 69.744 1.00 21.78 266 TYR A CA 1
ATOM 1512 C C . TYR A 1 277 ? 132.466 109.740 69.271 1.00 22.12 266 TYR A C 1
ATOM 1513 O O . TYR A 1 277 ? 131.357 109.875 69.747 1.00 21.80 266 TYR A O 1
ATOM 1522 N N . SER A 1 278 ? 132.752 108.849 68.325 1.00 22.41 267 SER A N 1
ATOM 1523 C CA . SER A 1 278 ? 131.708 108.033 67.720 1.00 22.52 267 SER A CA 1
ATOM 1524 C C . SER A 1 278 ? 131.072 107.093 68.725 1.00 23.39 267 SER A C 1
ATOM 1525 O O . SER A 1 278 ? 129.845 106.898 68.723 1.00 23.56 267 SER A O 1
ATOM 1528 N N . LEU A 1 279 ? 131.885 106.527 69.615 1.00 24.12 268 LEU A N 1
ATOM 1529 C CA . LEU A 1 279 ? 131.347 105.639 70.629 1.00 24.42 268 LEU A CA 1
ATOM 1530 C C . LEU A 1 279 ? 130.441 106.407 71.592 1.00 25.44 268 LEU A C 1
ATOM 1531 O O . LEU A 1 279 ? 129.429 105.875 72.025 1.00 26.67 268 LEU A O 1
ATOM 1536 N N . LYS A 1 280 ? 130.784 107.658 71.894 1.00 25.10 269 LYS A N 1
ATOM 1537 C CA . LYS A 1 280 ? 129.931 108.537 72.676 1.00 25.34 269 LYS A CA 1
ATOM 1538 C C . LYS A 1 280 ? 128.552 108.773 72.045 1.00 25.54 269 LYS A C 1
ATOM 1539 O O . LYS A 1 280 ? 127.538 108.695 72.742 1.00 24.79 269 LYS A O 1
ATOM 1545 N N . ILE A 1 281 ? 128.523 109.080 70.748 1.00 25.35 270 ILE A N 1
ATOM 1546 C CA . ILE A 1 281 ? 127.270 109.274 70.015 1.00 26.23 270 ILE A CA 1
ATOM 1547 C C . ILE A 1 281 ? 126.411 108.005 70.010 1.00 26.18 270 ILE A C 1
ATOM 1548 O O . ILE A 1 281 ? 125.214 108.057 70.312 1.00 27.09 270 ILE A O 1
ATOM 1553 N N . ALA A 1 282 ? 127.024 106.882 69.650 1.00 26.27 271 ALA A N 1
ATOM 1554 C CA . ALA A 1 282 ? 126.348 105.584 69.598 1.00 26.38 271 ALA A CA 1
ATOM 1555 C C . ALA A 1 282 ? 125.670 105.262 70.946 1.00 26.60 271 ALA A C 1
ATOM 1556 O O . ALA A 1 282 ? 124.460 104.976 70.983 1.00 26.24 271 ALA A O 1
ATOM 1558 N N . GLY A 1 283 ? 126.448 105.342 72.032 1.00 26.32 272 GLY A N 1
ATOM 1559 C CA . GLY A 1 283 ? 125.965 105.035 73.377 1.00 26.92 272 GLY A CA 1
ATOM 1560 C C . GLY A 1 283 ? 124.885 105.995 73.856 1.00 27.34 272 GLY A C 1
ATOM 1561 O O . GLY A 1 283 ? 123.909 105.592 74.539 1.00 26.96 272 GLY A O 1
ATOM 1562 N N . ALA A 1 284 ? 125.053 107.272 73.515 1.00 27.16 273 ALA A N 1
ATOM 1563 C CA . ALA A 1 284 ? 124.087 108.286 73.913 1.00 26.68 273 ALA A CA 1
ATOM 1564 C C . ALA A 1 284 ? 122.753 108.035 73.211 1.00 27.03 273 ALA A C 1
ATOM 1565 O O . ALA A 1 284 ? 121.701 108.303 73.780 1.00 26.23 273 ALA A O 1
ATOM 1567 N N . THR A 1 285 ? 122.795 107.530 71.976 1.00 26.72 274 THR A N 1
ATOM 1568 C CA . THR A 1 285 ? 121.561 107.256 71.232 1.00 26.94 274 THR A CA 1
ATOM 1569 C C . THR A 1 285 ? 121.052 105.827 71.430 1.00 26.91 274 THR A C 1
ATOM 1570 O O . THR A 1 285 ? 120.089 105.410 70.785 1.00 27.28 274 THR A O 1
ATOM 1574 N N . ASN A 1 286 ? 121.714 105.060 72.295 1.00 26.63 275 ASN A N 1
ATOM 1575 C CA . ASN A 1 286 ? 121.382 103.636 72.475 1.00 26.49 275 ASN A CA 1
ATOM 1576 C C . ASN A 1 286 ? 121.232 102.908 71.152 1.00 25.77 275 ASN A C 1
ATOM 1577 O O . ASN A 1 286 ? 120.303 102.110 70.960 1.00 25.73 275 ASN A O 1
ATOM 1582 N N . TYR A 1 287 ? 122.167 103.173 70.244 1.00 24.26 276 TYR A N 1
ATOM 1583 C CA . TYR A 1 287 ? 122.023 102.749 68.867 1.00 22.90 276 TYR A CA 1
ATOM 1584 C C . TYR A 1 287 ? 121.981 101.220 68.705 1.00 22.30 276 TYR A C 1
ATOM 1585 O O . TYR A 1 287 ? 122.835 100.515 69.232 1.00 22.57 276 TYR A O 1
ATOM 1594 N N . ILE A 1 288 ? 121.034 100.726 67.913 1.00 21.66 277 ILE A N 1
ATOM 1595 C CA . ILE A 1 288 ? 120.964 99.304 67.587 1.00 21.03 277 ILE A CA 1
ATOM 1596 C C . ILE A 1 288 ? 121.208 99.053 66.115 1.00 21.29 277 ILE A C 1
ATOM 1597 O O . ILE A 1 288 ? 120.542 99.626 65.243 1.00 22.04 277 ILE A O 1
ATOM 1602 N N . GLY A 1 289 ? 122.177 98.201 65.825 1.00 20.90 278 GLY A N 1
ATOM 1603 C CA . GLY A 1 289 ? 122.422 97.835 64.455 1.00 21.16 278 GLY A CA 1
ATOM 1604 C C . GLY A 1 289 ? 123.686 98.513 63.958 1.00 22.21 278 GLY A C 1
ATOM 1605 O O . GLY A 1 289 ? 124.573 98.867 64.743 1.00 21.94 278 GLY A O 1
ATOM 1606 N N . ALA A 1 290 ? 123.758 98.669 62.643 1.00 22.17 279 ALA A N 1
ATOM 1607 C CA . ALA A 1 290 ? 124.872 99.343 61.987 1.00 23.14 279 ALA A CA 1
ATOM 1608 C C . ALA A 1 290 ? 124.498 100.800 61.752 1.00 23.49 279 ALA A C 1
ATOM 1609 O O . ALA A 1 290 ? 123.379 101.096 61.262 1.00 23.55 279 ALA A O 1
ATOM 1611 N N . GLY A 1 291 ? 125.422 101.699 62.071 1.00 22.61 280 GLY A N 1
ATOM 1612 C CA . GLY A 1 291 ? 125.276 103.118 61.744 1.00 22.78 280 GLY A CA 1
ATOM 1613 C C . GLY A 1 291 ? 126.615 103.791 61.464 1.00 23.25 280 GLY A C 1
ATOM 1614 O O . GLY A 1 291 ? 127.676 103.250 61.768 1.00 22.06 280 GLY A O 1
ATOM 1615 N N . THR A 1 292 ? 126.563 104.969 60.858 1.00 23.36 281 THR A N 1
ATOM 1616 C CA . THR A 1 292 ? 127.769 105.712 60.538 1.00 23.57 281 THR A CA 1
ATOM 1617 C C . THR A 1 292 ? 127.695 107.101 61.151 1.00 23.85 281 THR A C 1
ATOM 1618 O O . THR A 1 292 ? 126.730 107.824 60.942 1.00 23.35 281 THR A O 1
ATOM 1622 N N . VAL A 1 293 ? 128.715 107.456 61.932 1.00 23.84 282 VAL A N 1
ATOM 1623 C CA . VAL A 1 293 ? 128.831 108.805 62.463 1.00 23.54 282 VAL A CA 1
ATOM 1624 C C . VAL A 1 293 ? 129.742 109.592 61.513 1.00 24.04 282 VAL A C 1
ATOM 1625 O O . VAL A 1 293 ? 130.925 109.231 61.344 1.00 23.48 282 VAL A O 1
ATOM 1629 N N . GLU A 1 294 ? 129.203 110.652 60.911 1.00 23.06 283 GLU A N 1
ATOM 1630 C CA . GLU A 1 294 ? 129.931 111.428 59.907 1.00 24.17 283 GLU A CA 1
ATOM 1631 C C . GLU A 1 294 ? 130.511 112.705 60.492 1.00 23.15 283 GLU A C 1
ATOM 1632 O O . GLU A 1 294 ? 129.835 113.421 61.231 1.00 21.94 283 GLU A O 1
ATOM 1638 N N . TYR A 1 295 ? 131.750 112.988 60.120 1.00 22.41 284 TYR A N 1
ATOM 1639 C CA . TYR A 1 295 ? 132.441 114.191 60.558 1.00 22.97 284 TYR A CA 1
ATOM 1640 C C . TYR A 1 295 ? 133.001 114.952 59.384 1.00 23.26 284 TYR A C 1
ATOM 1641 O O . TYR A 1 295 ? 133.335 114.384 58.328 1.00 22.41 284 TYR A O 1
ATOM 1650 N N . LEU A 1 296 ? 133.126 116.246 59.605 1.00 23.51 285 LEU A N 1
ATOM 1651 C CA . LEU A 1 296 ? 133.982 117.064 58.790 1.00 24.63 285 LEU A CA 1
ATOM 1652 C C . LEU A 1 296 ? 135.303 117.257 59.542 1.00 24.29 285 LEU A C 1
ATOM 1653 O O . LEU A 1 296 ? 135.299 117.506 60.750 1.00 23.77 285 LEU A O 1
ATOM 1658 N N . MET A 1 297 ? 136.411 117.133 58.825 1.00 24.05 286 MET A N 1
ATOM 1659 C CA . MET A 1 297 ? 137.720 117.414 59.368 1.00 24.91 286 MET A CA 1
ATOM 1660 C C . MET A 1 297 ? 138.279 118.615 58.618 1.00 25.33 286 MET A C 1
ATOM 1661 O O . MET A 1 297 ? 138.343 118.595 57.393 1.00 25.77 286 MET A O 1
ATOM 1666 N N . ASP A 1 298 ? 138.658 119.662 59.352 1.00 25.77 287 ASP A N 1
ATOM 1667 C CA . ASP A 1 298 ? 139.297 120.831 58.757 1.00 26.00 287 ASP A CA 1
ATOM 1668 C C . ASP A 1 298 ? 140.763 120.526 58.463 1.00 26.64 287 ASP A C 1
ATOM 1669 O O . ASP A 1 298 ? 141.596 120.388 59.391 1.00 25.89 287 ASP A O 1
ATOM 1674 N N . ALA A 1 299 ? 141.075 120.432 57.168 1.00 26.46 288 ALA A N 1
ATOM 1675 C CA . ALA A 1 299 ? 142.415 120.048 56.715 1.00 26.92 288 ALA A CA 1
ATOM 1676 C C . ALA A 1 299 ? 143.537 120.975 57.188 1.00 27.26 288 ALA A C 1
ATOM 1677 O O . ALA A 1 299 ? 144.666 120.533 57.320 1.00 28.05 288 ALA A O 1
ATOM 1679 N N . ASP A 1 300 ? 143.213 122.243 57.426 1.00 27.30 289 ASP A N 1
ATOM 1680 C CA . ASP A 1 300 ? 144.168 123.240 57.928 1.00 28.38 289 ASP A CA 1
ATOM 1681 C C . ASP A 1 300 ? 144.525 123.099 59.422 1.00 27.77 289 ASP A C 1
ATOM 1682 O O . ASP A 1 300 ? 145.622 123.509 59.834 1.00 27.43 289 ASP A O 1
ATOM 1687 N N . THR A 1 301 ? 143.608 122.548 60.226 1.00 26.00 290 THR A N 1
ATOM 1688 C CA . THR A 1 301 ? 143.782 122.559 61.688 1.00 24.72 290 THR A CA 1
ATOM 1689 C C . THR A 1 301 ? 143.767 121.153 62.316 1.00 24.37 290 THR A C 1
ATOM 1690 O O . THR A 1 301 ? 144.151 120.982 63.479 1.00 24.13 290 THR A O 1
ATOM 1694 N N . GLY A 1 302 ? 143.311 120.165 61.543 1.00 22.75 291 GLY A N 1
ATOM 1695 C CA . GLY A 1 302 ? 143.103 118.806 62.014 1.00 21.40 291 GLY A CA 1
ATOM 1696 C C . GLY A 1 302 ? 141.896 118.657 62.925 1.00 20.99 291 GLY A C 1
ATOM 1697 O O . GLY A 1 302 ? 141.685 117.598 63.506 1.00 21.83 291 GLY A O 1
ATOM 1698 N N . LYS A 1 303 ? 141.092 119.699 63.059 1.00 20.06 292 LYS A N 1
ATOM 1699 C CA . LYS A 1 303 ? 139.907 119.619 63.906 1.00 19.60 292 LYS A CA 1
ATOM 1700 C C . LYS A 1 303 ? 138.763 118.833 63.268 1.00 20.29 292 LYS A C 1
ATOM 1701 O O . LYS A 1 303 ? 138.512 118.968 62.079 1.00 20.00 292 LYS A O 1
ATOM 1706 N N . PHE A 1 304 ? 138.108 117.993 64.075 1.00 20.22 293 PHE A N 1
ATOM 1707 C CA . PHE A 1 304 ? 136.935 117.234 63.667 1.00 20.42 293 PHE A CA 1
ATOM 1708 C C . PHE A 1 304 ? 135.658 117.922 64.115 1.00 20.49 293 PHE A C 1
ATOM 1709 O O . PHE A 1 304 ? 135.638 118.578 65.152 1.00 19.18 293 PHE A O 1
ATOM 1717 N N . TYR A 1 305 ? 134.584 117.730 63.351 1.00 20.35 294 TYR A N 1
ATOM 1718 C CA . TYR A 1 305 ? 133.281 118.330 63.643 1.00 21.06 294 TYR A CA 1
ATOM 1719 C C . TYR A 1 305 ? 132.203 117.331 63.243 1.00 21.06 294 TYR A C 1
ATOM 1720 O O . TYR A 1 305 ? 132.149 116.947 62.092 1.00 20.52 294 TYR A O 1
ATOM 1729 N N . PHE A 1 306 ? 131.381 116.914 64.206 1.00 21.69 295 PHE A N 1
ATOM 1730 C CA . PHE A 1 306 ? 130.265 115.993 63.975 1.00 22.70 295 PHE A CA 1
ATOM 1731 C C . PHE A 1 306 ? 129.214 116.642 63.076 1.00 23.42 295 PHE A C 1
ATOM 1732 O O . PHE A 1 306 ? 128.811 117.767 63.333 1.00 23.26 295 PHE A O 1
ATOM 1740 N N . ILE A 1 307 ? 128.773 115.913 62.042 1.00 24.47 296 ILE A N 1
ATOM 1741 C CA . ILE A 1 307 ? 127.827 116.390 61.033 1.00 25.18 296 ILE A CA 1
ATOM 1742 C C . ILE A 1 307 ? 126.466 115.686 61.133 1.00 25.84 296 ILE A C 1
ATOM 1743 O O . ILE A 1 307 ? 125.444 116.350 61.292 1.00 26.00 296 ILE A O 1
ATOM 1747 N N . GLU A 1 308 ? 126.446 114.354 61.057 1.00 26.12 297 GLU A N 1
ATOM 1748 C CA . GLU A 1 308 ? 125.193 113.588 61.189 1.00 26.44 297 GLU A CA 1
ATOM 1749 C C . GLU A 1 308 ? 125.521 112.133 61.484 1.00 25.84 297 GLU A C 1
ATOM 1750 O O . GLU A 1 308 ? 126.664 111.723 61.300 1.00 25.86 297 GLU A O 1
ATOM 1756 N N . VAL A 1 309 ? 124.538 111.378 61.977 1.00 25.25 298 VAL A N 1
ATOM 1757 C CA . VAL A 1 309 ? 124.605 109.913 61.971 1.00 25.18 298 VAL A CA 1
ATOM 1758 C C . VAL A 1 309 ? 123.702 109.432 60.848 1.00 25.89 298 VAL A C 1
ATOM 1759 O O . VAL A 1 309 ? 122.542 109.832 60.794 1.00 26.79 298 VAL A O 1
ATOM 1763 N N . ASN A 1 310 ? 124.235 108.594 59.956 1.00 25.61 299 ASN A N 1
ATOM 1764 C CA . ASN A 1 310 ? 123.429 107.831 59.003 1.00 25.53 299 ASN A CA 1
ATOM 1765 C C . ASN A 1 310 ? 122.997 106.496 59.589 1.00 23.62 299 ASN A C 1
ATOM 1766 O O . ASN A 1 310 ? 123.820 105.587 59.702 1.00 24.69 299 ASN A O 1
ATOM 1771 N N . PRO A 1 311 ? 121.700 106.343 59.923 1.00 22.86 300 PRO A N 1
ATOM 1772 C CA . PRO A 1 311 ? 121.235 105.220 60.739 1.00 23.00 300 PRO A CA 1
ATOM 1773 C C . PRO A 1 311 ? 120.925 103.926 59.948 1.00 24.13 300 PRO A C 1
ATOM 1774 O O . PRO A 1 311 ? 119.809 103.364 60.072 1.00 23.96 300 PRO A O 1
ATOM 1778 N N . ARG A 1 312 ? 121.906 103.445 59.176 1.00 23.65 301 ARG A N 1
ATOM 1779 C CA . ARG A 1 312 ? 121.696 102.362 58.231 1.00 25.20 301 ARG A CA 1
ATOM 1780 C C . ARG A 1 312 ? 123.086 101.930 57.736 1.00 24.42 301 ARG A C 1
ATOM 1781 O O . ARG A 1 312 ? 124.086 102.648 57.935 1.00 24.24 301 ARG A O 1
ATOM 1789 N N . ILE A 1 313 ? 123.132 100.775 57.093 1.00 23.70 302 ILE A N 1
ATOM 1790 C CA . ILE A 1 313 ? 124.295 100.367 56.327 1.00 23.61 302 ILE A CA 1
ATOM 1791 C C . ILE A 1 313 ? 124.466 101.349 55.161 1.00 23.60 302 ILE A C 1
ATOM 1792 O O . ILE A 1 313 ? 123.504 102.000 54.736 1.00 22.96 302 ILE A O 1
ATOM 1797 N N . GLN A 1 314 ? 125.690 101.464 54.652 1.00 22.57 303 GLN A N 1
ATOM 1798 C CA . GLN A 1 314 ? 125.971 102.352 53.568 1.00 22.74 303 GLN A CA 1
ATOM 1799 C C . GLN A 1 314 ? 126.648 101.606 52.444 1.00 23.21 303 GLN A C 1
ATOM 1800 O O . GLN A 1 314 ? 127.174 100.511 52.635 1.00 23.03 303 GLN A O 1
ATOM 1806 N N . VAL A 1 315 ? 126.647 102.226 51.278 1.00 23.20 304 VAL A N 1
ATOM 1807 C CA . VAL A 1 315 ? 127.167 101.594 50.085 1.00 24.64 304 VAL A CA 1
ATOM 1808 C C . VAL A 1 315 ? 128.656 101.334 50.329 1.00 24.95 304 VAL A C 1
ATOM 1809 O O . VAL A 1 315 ? 129.164 100.296 49.932 1.00 24.82 304 VAL A O 1
ATOM 1813 N N . GLU A 1 316 ? 129.323 102.222 51.093 1.00 24.64 305 GLU A N 1
ATOM 1814 C CA . GLU A 1 316 ? 130.773 102.075 51.315 1.00 25.38 305 GLU A CA 1
ATOM 1815 C C . GLU A 1 316 ? 131.145 101.154 52.495 1.00 25.63 305 GLU A C 1
ATOM 1816 O O . GLU A 1 316 ? 132.305 101.132 52.898 1.00 26.78 305 GLU A O 1
ATOM 1822 N N . HIS A 1 317 ? 130.191 100.393 53.049 1.00 23.97 306 HIS A N 1
ATOM 1823 C CA . HIS A 1 317 ? 130.523 99.465 54.122 1.00 24.12 306 HIS A CA 1
ATOM 1824 C C . HIS A 1 317 ? 131.610 98.477 53.682 1.00 23.96 306 HIS A C 1
ATOM 1825 O O . HIS A 1 317 ? 132.341 97.991 54.503 1.00 24.36 306 HIS A O 1
ATOM 1832 N N . THR A 1 318 ? 131.681 98.166 52.391 1.00 23.55 307 THR A N 1
ATOM 1833 C CA . THR A 1 318 ? 132.616 97.138 51.882 1.00 23.71 307 THR A CA 1
ATOM 1834 C C . THR A 1 318 ? 134.095 97.387 52.236 1.00 23.90 307 THR A C 1
ATOM 1835 O O . THR A 1 318 ? 134.787 96.448 52.614 1.00 24.57 307 THR A O 1
ATOM 1839 N N . VAL A 1 319 ? 134.577 98.632 52.189 1.00 23.08 308 VAL A N 1
ATOM 1840 C CA . VAL A 1 319 ? 135.994 98.871 52.524 1.00 21.93 308 VAL A CA 1
ATOM 1841 C C . VAL A 1 319 ? 136.265 98.566 53.978 1.00 22.77 308 VAL A C 1
ATOM 1842 O O . VAL A 1 319 ? 137.296 98.014 54.315 1.00 23.08 308 VAL A O 1
ATOM 1846 N N . THR A 1 320 ? 135.321 98.922 54.846 1.00 22.41 309 THR A N 1
ATOM 1847 C CA . THR A 1 320 ? 135.465 98.637 56.258 1.00 21.65 309 THR A CA 1
ATOM 1848 C C . THR A 1 320 ? 135.526 97.122 56.500 1.00 22.63 309 THR A C 1
ATOM 1849 O O . THR A 1 320 ? 136.329 96.658 57.334 1.00 23.64 309 THR A O 1
ATOM 1853 N N . GLU A 1 321 ? 134.661 96.356 55.823 1.00 21.01 310 GLU A N 1
ATOM 1854 C CA . GLU A 1 321 ? 134.616 94.899 56.018 1.00 20.37 310 GLU A CA 1
ATOM 1855 C C . GLU A 1 321 ? 135.971 94.288 55.643 1.00 21.48 310 GLU A C 1
ATOM 1856 O O . GLU A 1 321 ? 136.470 93.417 56.328 1.00 21.04 310 GLU A O 1
ATOM 1862 N N . VAL A 1 322 ? 136.554 94.722 54.533 1.00 20.43 311 VAL A N 1
ATOM 1863 C CA A VAL A 1 322 ? 137.788 94.107 54.057 0.50 21.51 311 VAL A CA 1
ATOM 1864 C CA B VAL A 1 322 ? 137.781 94.067 54.091 0.50 21.29 311 VAL A CA 1
ATOM 1865 C C . VAL A 1 322 ? 139.005 94.440 54.956 1.00 22.35 311 VAL A C 1
ATOM 1866 O O . VAL A 1 322 ? 139.913 93.624 55.124 1.00 24.03 311 VAL A O 1
ATOM 1873 N N . VAL A 1 323 ? 139.042 95.637 55.541 1.00 21.69 312 VAL A N 1
ATOM 1874 C CA . VAL A 1 323 ? 140.180 95.957 56.414 1.00 21.45 312 VAL A CA 1
ATOM 1875 C C . VAL A 1 323 ? 140.019 95.512 57.879 1.00 22.61 312 VAL A C 1
ATOM 1876 O O . VAL A 1 323 ? 141.007 95.431 58.628 1.00 22.46 312 VAL A O 1
ATOM 1880 N N . THR A 1 324 ? 138.786 95.232 58.305 1.00 22.52 313 THR A N 1
ATOM 1881 C CA . THR A 1 324 ? 138.576 94.716 59.664 1.00 22.55 313 THR A CA 1
ATOM 1882 C C . THR A 1 324 ? 138.331 93.212 59.719 1.00 22.65 313 THR A C 1
ATOM 1883 O O . THR A 1 324 ? 138.487 92.604 60.786 1.00 22.42 313 THR A O 1
ATOM 1887 N N . GLY A 1 325 ? 137.924 92.609 58.601 1.00 22.42 314 GLY A N 1
ATOM 1888 C CA . GLY A 1 325 ? 137.575 91.202 58.616 1.00 23.22 314 GLY A CA 1
ATOM 1889 C C . GLY A 1 325 ? 136.187 90.919 59.222 1.00 22.95 314 GLY A C 1
ATOM 1890 O O . GLY A 1 325 ? 135.843 89.750 59.436 1.00 22.50 314 GLY A O 1
ATOM 1891 N N . ILE A 1 326 ? 135.378 91.966 59.473 1.00 22.49 315 ILE A N 1
ATOM 1892 C CA . ILE A 1 326 ? 134.063 91.796 60.163 1.00 22.27 315 ILE A CA 1
ATOM 1893 C C . ILE A 1 326 ? 132.876 91.995 59.190 1.00 22.37 315 ILE A C 1
ATOM 1894 O O . ILE A 1 326 ? 132.764 93.047 58.579 1.00 22.41 315 ILE A O 1
ATOM 1899 N N . ASP A 1 327 ? 132.010 90.996 59.065 1.00 21.89 316 ASP A N 1
ATOM 1900 C CA . ASP A 1 327 ? 130.856 91.064 58.149 1.00 22.77 316 ASP A CA 1
ATOM 1901 C C . ASP A 1 327 ? 129.768 91.947 58.802 1.00 22.98 316 ASP A C 1
ATOM 1902 O O . ASP A 1 327 ? 129.150 91.534 59.761 1.00 22.58 316 ASP A O 1
ATOM 1907 N N A ILE A 1 328 ? 129.547 93.145 58.255 0.50 23.46 317 ILE A N 1
ATOM 1908 N N B ILE A 1 328 ? 129.555 93.150 58.273 0.50 22.66 317 ILE A N 1
ATOM 1909 C CA A ILE A 1 328 ? 128.584 94.093 58.849 0.50 23.90 317 ILE A CA 1
ATOM 1910 C CA B ILE A 1 328 ? 128.619 94.085 58.914 0.50 22.00 317 ILE A CA 1
ATOM 1911 C C A ILE A 1 328 ? 127.147 93.588 58.766 0.50 23.12 317 ILE A C 1
ATOM 1912 C C B ILE A 1 328 ? 127.138 93.659 58.740 0.50 22.19 317 ILE A C 1
ATOM 1913 O O A ILE A 1 328 ? 126.350 93.752 59.691 0.50 23.22 317 ILE A O 1
ATOM 1914 O O B ILE A 1 328 ? 126.304 93.924 59.606 0.50 22.23 317 ILE A O 1
ATOM 1923 N N . VAL A 1 329 ? 126.813 92.989 57.632 1.00 22.81 318 VAL A N 1
ATOM 1924 C CA . VAL A 1 329 ? 125.435 92.524 57.411 1.00 22.58 318 VAL A CA 1
ATOM 1925 C C . VAL A 1 329 ? 125.143 91.333 58.342 1.00 22.37 318 VAL A C 1
ATOM 1926 O O . VAL A 1 329 ? 124.101 91.291 58.984 1.00 21.09 318 VAL A O 1
ATOM 1930 N N . LYS A 1 330 ? 126.058 90.368 58.447 1.00 22.78 319 LYS A N 1
ATOM 1931 C CA . LYS A 1 330 ? 125.790 89.285 59.407 1.00 23.19 319 LYS A CA 1
ATOM 1932 C C . LYS A 1 330 ? 125.640 89.838 60.825 1.00 23.44 319 LYS A C 1
ATOM 1933 O O . LYS A 1 330 ? 124.806 89.370 61.585 1.00 24.04 319 LYS A O 1
ATOM 1939 N N . ALA A 1 331 ? 126.478 90.812 61.181 1.00 23.86 320 ALA A N 1
ATOM 1940 C CA . ALA A 1 331 ? 126.406 91.488 62.491 1.00 23.21 320 ALA A CA 1
ATOM 1941 C C . ALA A 1 331 ? 125.047 92.146 62.733 1.00 23.36 320 ALA A C 1
ATOM 1942 O O . ALA A 1 331 ? 124.512 92.017 63.837 1.00 24.34 320 ALA A O 1
ATOM 1944 N N . GLN A 1 332 ? 124.511 92.867 61.735 1.00 23.62 321 GLN A N 1
ATOM 1945 C CA . GLN A 1 332 ? 123.152 93.430 61.806 1.00 23.54 321 GLN A CA 1
ATOM 1946 C C . GLN A 1 332 ? 122.145 92.333 62.138 1.00 23.90 321 GLN A C 1
ATOM 1947 O O . GLN A 1 332 ? 121.280 92.475 63.048 1.00 24.46 321 GLN A O 1
ATOM 1953 N N . ILE A 1 333 ? 122.255 91.211 61.424 1.00 23.87 322 ILE A N 1
ATOM 1954 C CA . ILE A 1 333 ? 121.299 90.112 61.631 1.00 23.73 322 ILE A CA 1
ATOM 1955 C C . ILE A 1 333 ? 121.388 89.516 63.039 1.00 23.75 322 ILE A C 1
ATOM 1956 O O . ILE A 1 333 ? 120.382 89.454 63.741 1.00 23.26 322 ILE A O 1
ATOM 1961 N N . HIS A 1 334 ? 122.589 89.131 63.477 1.00 24.65 323 HIS A N 1
ATOM 1962 C CA . HIS A 1 334 ? 122.777 88.577 64.839 1.00 24.20 323 HIS A CA 1
ATOM 1963 C C . HIS A 1 334 ? 122.347 89.550 65.915 1.00 24.32 323 HIS A C 1
ATOM 1964 O O . HIS A 1 334 ? 121.769 89.140 66.944 1.00 25.81 323 HIS A O 1
ATOM 1971 N N . ILE A 1 335 ? 122.643 90.833 65.700 1.00 23.96 324 ILE A N 1
ATOM 1972 C CA . ILE A 1 335 ? 122.293 91.844 66.668 1.00 24.67 324 ILE A CA 1
ATOM 1973 C C . ILE A 1 335 ? 120.779 91.873 66.816 1.00 25.20 324 ILE A C 1
ATOM 1974 O O . ILE A 1 335 ? 120.290 91.779 67.927 1.00 25.68 324 ILE A O 1
ATOM 1979 N N . LEU A 1 336 ? 120.036 91.950 65.710 1.00 25.14 325 LEU A N 1
ATOM 1980 C CA . LEU A 1 336 ? 118.572 91.921 65.810 1.00 26.60 325 LEU A CA 1
ATOM 1981 C C . LEU A 1 336 ? 117.984 90.585 66.284 1.00 27.56 325 LEU A C 1
ATOM 1982 O O . LEU A 1 336 ? 116.888 90.566 66.878 1.00 28.19 325 LEU A O 1
ATOM 1986 N N . ASP A 1 337 ? 118.709 89.483 66.076 1.00 28.14 326 ASP A N 1
ATOM 1987 C CA . ASP A 1 337 ? 118.391 88.208 66.763 1.00 29.06 326 ASP A CA 1
ATOM 1988 C C . ASP A 1 337 ? 118.616 88.222 68.263 1.00 28.80 326 ASP A C 1
ATOM 1989 O O . ASP A 1 337 ? 118.262 87.260 68.946 1.00 30.01 326 ASP A O 1
ATOM 1994 N N . GLY A 1 338 ? 119.216 89.279 68.793 1.00 28.21 327 GLY A N 1
ATOM 1995 C CA . GLY A 1 338 ? 119.450 89.341 70.231 1.00 27.35 327 GLY A CA 1
ATOM 1996 C C . GLY A 1 338 ? 120.851 88.988 70.725 1.00 27.19 327 GLY A C 1
ATOM 1997 O O . GLY A 1 338 ? 121.062 88.935 71.911 1.00 25.30 327 GLY A O 1
ATOM 1998 N N . ALA A 1 339 ? 121.816 88.764 69.823 1.00 26.12 328 ALA A N 1
ATOM 1999 C CA . ALA A 1 339 ? 123.175 88.401 70.236 1.00 26.17 328 ALA A CA 1
ATOM 2000 C C . ALA A 1 339 ? 123.898 89.579 70.886 1.00 26.34 328 ALA A C 1
ATOM 2001 O O . ALA A 1 339 ? 123.611 90.749 70.593 1.00 27.02 328 ALA A O 1
ATOM 2003 N N . ALA A 1 340 ? 124.839 89.255 71.765 1.00 25.55 329 ALA A N 1
ATOM 2004 C CA . ALA A 1 340 ? 125.705 90.242 72.385 1.00 25.47 329 ALA A CA 1
ATOM 2005 C C . ALA A 1 340 ? 127.046 90.382 71.618 1.00 25.46 329 ALA A C 1
ATOM 2006 O O . ALA A 1 340 ? 127.729 89.371 71.340 1.00 24.47 329 ALA A O 1
ATOM 2008 N N . ILE A 1 341 ? 127.401 91.627 71.296 1.00 25.16 330 ILE A N 1
ATOM 2009 C CA . ILE A 1 341 ? 128.702 91.950 70.679 1.00 26.34 330 ILE A CA 1
ATOM 2010 C C . ILE A 1 341 ? 129.757 91.455 71.663 1.00 27.10 330 ILE A C 1
ATOM 2011 O O . ILE A 1 341 ? 129.608 91.635 72.869 1.00 25.47 330 ILE A O 1
ATOM 2016 N N . GLY A 1 342 ? 130.767 90.768 71.144 1.00 27.81 331 GLY A N 1
ATOM 2017 C CA . GLY A 1 342 ? 131.826 90.200 71.964 1.00 28.79 331 GLY A CA 1
ATOM 2018 C C . GLY A 1 342 ? 131.749 88.684 71.993 1.00 29.69 331 GLY A C 1
ATOM 2019 O O . GLY A 1 342 ? 132.740 88.022 72.282 1.00 30.24 331 GLY A O 1
ATOM 2020 N N . THR A 1 343 ? 130.571 88.129 71.709 1.00 29.58 332 THR A N 1
ATOM 2021 C CA . THR A 1 343 ? 130.378 86.671 71.689 1.00 30.27 332 THR A CA 1
ATOM 2022 C C . THR A 1 343 ? 130.491 86.140 70.248 1.00 31.33 332 THR A C 1
ATOM 2023 O O . THR A 1 343 ? 130.154 86.853 69.302 1.00 31.68 332 THR A O 1
ATOM 2027 N N . PRO A 1 344 ? 131.010 84.905 70.074 1.00 32.52 333 PRO A N 1
ATOM 2028 C CA . PRO A 1 344 ? 131.146 84.333 68.719 1.00 32.76 333 PRO A CA 1
ATOM 2029 C C . PRO A 1 344 ? 129.834 84.352 67.930 1.00 32.59 333 PRO A C 1
ATOM 2030 O O . PRO A 1 344 ? 129.863 84.508 66.698 1.00 32.11 333 PRO A O 1
ATOM 2034 N N . GLN A 1 345 ? 128.710 84.233 68.638 1.00 32.18 334 GLN A N 1
ATOM 2035 C CA . GLN A 1 345 ? 127.366 84.246 68.035 1.00 31.98 334 GLN A CA 1
ATOM 2036 C C . GLN A 1 345 ? 127.001 85.573 67.418 1.00 29.96 334 GLN A C 1
ATOM 2037 O O . GLN A 1 345 ? 126.131 85.609 66.586 1.00 29.95 334 GLN A O 1
ATOM 2043 N N . SER A 1 346 ? 127.597 86.662 67.891 1.00 28.60 335 SER A N 1
ATOM 2044 C CA . SER A 1 346 ? 127.268 87.984 67.369 1.00 27.32 335 SER A CA 1
ATOM 2045 C C . SER A 1 346 ? 127.962 88.268 66.029 1.00 26.89 335 SER A C 1
ATOM 2046 O O . SER A 1 346 ? 127.542 89.164 65.286 1.00 26.11 335 SER A O 1
ATOM 2049 N N . GLY A 1 347 ? 129.026 87.516 65.728 1.00 26.45 336 GLY A N 1
ATOM 2050 C CA . GLY A 1 347 ? 129.832 87.765 64.540 1.00 25.34 336 GLY A CA 1
ATOM 2051 C C . GLY A 1 347 ? 130.713 88.989 64.743 1.00 26.03 336 GLY A C 1
ATOM 2052 O O . GLY A 1 347 ? 131.377 89.464 63.796 1.00 24.13 336 GLY A O 1
ATOM 2053 N N . VAL A 1 348 ? 130.690 89.533 65.975 1.00 24.97 337 VAL A N 1
ATOM 2054 C CA . VAL A 1 348 ? 131.435 90.746 66.297 1.00 24.56 337 VAL A CA 1
ATOM 2055 C C . VAL A 1 348 ? 132.375 90.537 67.507 1.00 24.74 337 VAL A C 1
ATOM 2056 O O . VAL A 1 348 ? 131.926 90.114 68.582 1.00 26.54 337 VAL A O 1
ATOM 2060 N N . PRO A 1 349 ? 133.680 90.832 67.325 1.00 25.34 338 PRO A N 1
ATOM 2061 C CA . PRO A 1 349 ? 134.703 90.829 68.388 1.00 25.30 338 PRO A CA 1
ATOM 2062 C C . PRO A 1 349 ? 134.494 91.947 69.423 1.00 25.20 338 PRO A C 1
ATOM 2063 O O . PRO A 1 349 ? 133.869 92.969 69.105 1.00 24.26 338 PRO A O 1
ATOM 2067 N N . ASN A 1 350 ? 135.002 91.758 70.650 1.00 25.66 339 ASN A N 1
ATOM 2068 C CA . ASN A 1 350 ? 135.133 92.879 71.574 1.00 25.52 339 ASN A CA 1
ATOM 2069 C C . ASN A 1 350 ? 136.047 93.932 70.949 1.00 25.48 339 ASN A C 1
ATOM 2070 O O . ASN A 1 350 ? 136.865 93.595 70.080 1.00 25.91 339 ASN A O 1
ATOM 2075 N N . GLN A 1 351 ? 135.911 95.187 71.392 1.00 25.56 340 GLN A N 1
ATOM 2076 C CA . GLN A 1 351 ? 136.660 96.308 70.826 1.00 25.81 340 GLN A CA 1
ATOM 2077 C C . GLN A 1 351 ? 138.157 96.014 70.763 1.00 26.34 340 GLN A C 1
ATOM 2078 O O . GLN A 1 351 ? 138.779 96.274 69.767 1.00 26.71 340 GLN A O 1
ATOM 2084 N N . GLU A 1 352 ? 138.719 95.496 71.856 1.00 26.98 341 GLU A N 1
ATOM 2085 C CA . GLU A 1 352 ? 140.145 95.192 71.912 1.00 27.06 341 GLU A CA 1
ATOM 2086 C C . GLU A 1 352 ? 140.655 94.220 70.836 1.00 26.68 341 GLU A C 1
ATOM 2087 O O . GLU A 1 352 ? 141.858 94.125 70.626 1.00 26.56 341 GLU A O 1
ATOM 2093 N N . ASP A 1 353 ? 139.749 93.466 70.216 1.00 25.76 342 ASP A N 1
ATOM 2094 C CA . ASP A 1 353 ? 140.100 92.461 69.208 1.00 26.43 342 ASP A CA 1
ATOM 2095 C C . ASP A 1 353 ? 139.738 92.928 67.777 1.00 25.12 342 ASP A C 1
ATOM 2096 O O . ASP A 1 353 ? 139.850 92.182 66.782 1.00 25.32 342 ASP A O 1
ATOM 2101 N N . ILE A 1 354 ? 139.245 94.158 67.682 1.00 24.77 343 ILE A N 1
ATOM 2102 C CA . ILE A 1 354 ? 138.956 94.761 66.369 1.00 23.84 343 ILE A CA 1
ATOM 2103 C C . ILE A 1 354 ? 140.184 95.540 65.899 1.00 23.76 343 ILE A C 1
ATOM 2104 O O . ILE A 1 354 ? 140.695 96.432 66.591 1.00 23.53 343 ILE A O 1
ATOM 2109 N N . ARG A 1 355 ? 140.699 95.210 64.722 1.00 24.57 344 ARG A N 1
ATOM 2110 C CA . ARG A 1 355 ? 141.859 95.929 64.282 1.00 26.11 344 ARG A CA 1
ATOM 2111 C C . ARG A 1 355 ? 141.910 96.072 62.773 1.00 25.06 344 ARG A C 1
ATOM 2112 O O . ARG A 1 355 ? 141.248 95.326 62.065 1.00 23.63 344 ARG A O 1
ATOM 2120 N N . LEU A 1 356 ? 142.700 97.038 62.339 1.00 23.64 345 LEU A N 1
ATOM 2121 C CA . LEU A 1 356 ? 142.841 97.369 60.950 1.00 24.85 345 LEU A CA 1
ATOM 2122 C C . LEU A 1 356 ? 143.893 96.451 60.363 1.00 24.62 345 LEU A C 1
ATOM 2123 O O . LEU A 1 356 ? 144.945 96.197 60.987 1.00 23.67 345 LEU A O 1
ATOM 2128 N N . ASN A 1 357 ? 143.617 95.948 59.177 1.00 24.19 346 ASN A N 1
ATOM 2129 C CA . ASN A 1 357 ? 144.583 95.139 58.480 1.00 24.86 346 ASN A CA 1
ATOM 2130 C C . ASN A 1 357 ? 144.631 95.644 57.038 1.00 23.76 346 ASN A C 1
ATOM 2131 O O . ASN A 1 357 ? 143.718 95.393 56.237 1.00 24.34 346 ASN A O 1
ATOM 2136 N N . GLY A 1 358 ? 145.684 96.401 56.735 1.00 23.35 347 GLY A N 1
ATOM 2137 C CA . GLY A 1 358 ? 145.885 96.999 55.420 1.00 23.28 347 GLY A CA 1
ATOM 2138 C C . GLY A 1 358 ? 144.919 98.138 55.099 1.00 22.80 347 GLY A C 1
ATOM 2139 O O . GLY A 1 358 ? 144.398 98.834 55.988 1.00 23.08 347 GLY A O 1
ATOM 2140 N N . HIS A 1 359 ? 144.690 98.312 53.803 1.00 23.11 348 HIS A N 1
ATOM 2141 C CA . HIS A 1 359 ? 144.070 99.504 53.241 1.00 21.80 348 HIS A CA 1
ATOM 2142 C C . HIS A 1 359 ? 143.190 99.065 52.097 1.00 22.92 348 HIS A C 1
ATOM 2143 O O . HIS A 1 359 ? 143.558 98.175 51.358 1.00 22.40 348 HIS A O 1
ATOM 2150 N N . ALA A 1 360 ? 142.032 99.714 51.948 1.00 22.06 349 ALA A N 1
ATOM 2151 C CA . ALA A 1 360 ? 141.134 99.370 50.853 1.00 22.14 349 ALA A CA 1
ATOM 2152 C C . ALA A 1 360 ? 140.473 100.626 50.266 1.00 21.93 349 ALA A C 1
ATOM 2153 O O . ALA A 1 360 ? 140.402 101.675 50.914 1.00 22.58 349 ALA A O 1
ATOM 2155 N N . LEU A 1 361 ? 139.988 100.514 49.037 1.00 22.48 350 LEU A N 1
ATOM 2156 C CA . LEU A 1 361 ? 139.176 101.545 48.439 1.00 22.48 350 LEU A CA 1
ATOM 2157 C C . LEU A 1 361 ? 138.112 100.895 47.584 1.00 22.32 350 LEU A C 1
ATOM 2158 O O . LEU A 1 361 ? 138.286 99.762 47.099 1.00 21.74 350 LEU A O 1
ATOM 2163 N N . GLN A 1 362 ? 137.028 101.631 47.391 1.00 22.93 351 GLN A N 1
ATOM 2164 C CA . GLN A 1 362 ? 135.902 101.169 46.584 1.00 23.16 351 GLN A CA 1
ATOM 2165 C C . GLN A 1 362 ? 135.547 102.206 45.539 1.00 24.41 351 GLN A C 1
ATOM 2166 O O . GLN A 1 362 ? 135.537 103.423 45.842 1.00 22.55 351 GLN A O 1
ATOM 2172 N N . CYS A 1 363 ? 135.255 101.717 44.319 1.00 24.85 352 CYS A N 1
ATOM 2173 C CA . CYS A 1 363 ? 134.878 102.522 43.133 1.00 25.71 352 CYS A CA 1
ATOM 2174 C C . CYS A 1 363 ? 133.525 101.930 42.655 1.00 26.23 352 CYS A C 1
ATOM 2175 O O . CYS A 1 363 ? 133.400 100.710 42.534 1.00 27.15 352 CYS A O 1
ATOM 2178 N N . ARG A 1 364 ? 132.520 102.762 42.378 1.00 26.18 353 ARG A N 1
ATOM 2179 C CA . ARG A 1 364 ? 131.263 102.260 41.831 1.00 26.20 353 ARG A CA 1
ATOM 2180 C C . ARG A 1 364 ? 131.311 102.494 40.351 1.00 24.70 353 ARG A C 1
ATOM 2181 O O . ARG A 1 364 ? 131.439 103.647 39.911 1.00 23.40 353 ARG A O 1
ATOM 2186 N N . VAL A 1 365 ? 131.224 101.413 39.588 1.00 22.89 354 VAL A N 1
ATOM 2187 C CA . VAL A 1 365 ? 131.206 101.524 38.130 1.00 22.42 354 VAL A CA 1
ATOM 2188 C C . VAL A 1 365 ? 129.735 101.702 37.737 1.00 22.36 354 VAL A C 1
ATOM 2189 O O . VAL A 1 365 ? 128.850 100.942 38.196 1.00 22.78 354 VAL A O 1
ATOM 2193 N N . THR A 1 366 ? 129.486 102.747 36.938 1.00 22.69 355 THR A N 1
ATOM 2194 C CA . THR A 1 366 ? 128.143 103.145 36.545 1.00 22.20 355 THR A CA 1
ATOM 2195 C C . THR A 1 366 ? 128.106 103.410 35.058 1.00 22.66 355 THR A C 1
ATOM 2196 O O . THR A 1 366 ? 129.168 103.437 34.410 1.00 22.58 355 THR A O 1
ATOM 2200 N N . THR A 1 367 ? 126.905 103.649 34.521 1.00 22.39 356 THR A N 1
ATOM 2201 C CA . THR A 1 367 ? 126.741 104.049 33.099 1.00 23.33 356 THR A CA 1
ATOM 2202 C C . THR A 1 367 ? 126.868 105.550 32.846 1.00 23.76 356 THR A C 1
ATOM 2203 O O . THR A 1 367 ? 126.546 106.024 31.740 1.00 23.75 356 THR A O 1
ATOM 2207 N N . GLU A 1 368 ? 127.356 106.296 33.843 1.00 24.23 357 GLU A N 1
ATOM 2208 C CA . GLU A 1 368 ? 127.582 107.730 33.704 1.00 25.83 357 GLU A CA 1
ATOM 2209 C C . GLU A 1 368 ? 128.720 108.044 32.746 1.00 27.34 357 GLU A C 1
ATOM 2210 O O . GLU A 1 368 ? 129.875 107.691 32.996 1.00 26.81 357 GLU A O 1
ATOM 2216 N N . ASP A 1 369 ? 128.376 108.739 31.657 1.00 28.03 358 ASP A N 1
ATOM 2217 C CA . ASP A 1 369 ? 129.287 108.926 30.535 1.00 29.42 358 ASP A CA 1
ATOM 2218 C C . ASP A 1 369 ? 130.118 110.211 30.626 1.00 30.28 358 ASP A C 1
ATOM 2219 O O . ASP A 1 369 ? 129.581 111.307 30.439 1.00 30.36 358 ASP A O 1
ATOM 2224 N N . PRO A 1 370 ? 131.438 110.078 30.900 1.00 31.09 359 PRO A N 1
ATOM 2225 C CA . PRO A 1 370 ? 132.317 111.262 30.999 1.00 32.33 359 PRO A CA 1
ATOM 2226 C C . PRO A 1 370 ? 132.420 112.048 29.674 1.00 33.80 359 PRO A C 1
ATOM 2227 O O . PRO A 1 370 ? 132.948 113.167 29.637 1.00 33.36 359 PRO A O 1
ATOM 2231 N N . GLU A 1 371 ? 131.926 111.436 28.604 1.00 35.46 360 GLU A N 1
ATOM 2232 C CA . GLU A 1 371 ? 131.958 112.014 27.267 1.00 37.60 360 GLU A CA 1
ATOM 2233 C C . GLU A 1 371 ? 130.652 112.781 27.014 1.00 37.58 360 GLU A C 1
ATOM 2234 O O . GLU A 1 371 ? 130.550 113.547 26.047 1.00 38.24 360 GLU A O 1
ATOM 2240 N N . HIS A 1 372 ? 129.670 112.564 27.892 1.00 37.33 361 HIS A N 1
ATOM 2241 C CA . HIS A 1 372 ? 128.344 113.178 27.807 1.00 37.36 361 HIS A CA 1
ATOM 2242 C C . HIS A 1 372 ? 127.875 113.767 29.125 1.00 36.71 361 HIS A C 1
ATOM 2243 O O . HIS A 1 372 ? 126.739 113.540 29.530 1.00 36.67 361 HIS A O 1
ATOM 2250 N N . ASN A 1 373 ? 128.756 114.496 29.803 1.00 37.04 362 ASN A N 1
ATOM 2251 C CA . ASN A 1 373 ? 128.417 115.206 31.043 1.00 37.10 362 ASN A CA 1
ATOM 2252 C C . ASN A 1 373 ? 127.853 114.329 32.152 1.00 36.63 362 ASN A C 1
ATOM 2253 O O . ASN A 1 373 ? 127.074 114.785 32.990 1.00 36.40 362 ASN A O 1
ATOM 2258 N N . PHE A 1 374 ? 128.262 113.057 32.141 1.00 36.52 363 PHE A N 1
ATOM 2259 C CA . PHE A 1 374 ? 127.900 112.063 33.167 1.00 35.60 363 PHE A CA 1
ATOM 2260 C C . PHE A 1 374 ? 126.426 111.712 33.193 1.00 34.57 363 PHE A C 1
ATOM 2261 O O . PHE A 1 374 ? 125.905 111.192 34.176 1.00 34.32 363 PHE A O 1
ATOM 2269 N N . ILE A 1 375 ? 125.763 111.974 32.073 1.00 32.88 364 ILE A N 1
ATOM 2270 C CA . ILE A 1 375 ? 124.413 111.506 31.878 1.00 31.43 364 ILE A CA 1
ATOM 2271 C C . ILE A 1 375 ? 124.506 109.965 31.845 1.00 29.93 364 ILE A C 1
ATOM 2272 O O . ILE A 1 375 ? 125.356 109.426 31.127 1.00 29.06 364 ILE A O 1
ATOM 2277 N N . PRO A 1 376 ? 123.706 109.258 32.679 1.00 28.77 365 PRO A N 1
ATOM 2278 C CA . PRO A 1 376 ? 123.774 107.809 32.602 1.00 28.52 365 PRO A CA 1
ATOM 2279 C C . PRO A 1 376 ? 123.304 107.280 31.259 1.00 28.59 365 PRO A C 1
ATOM 2280 O O . PRO A 1 376 ? 122.294 107.750 30.723 1.00 28.34 365 PRO A O 1
ATOM 2284 N N . ASP A 1 377 ? 124.042 106.314 30.722 1.00 27.98 366 ASP A N 1
ATOM 2285 C CA . ASP A 1 377 ? 123.670 105.653 29.488 1.00 28.06 366 ASP A CA 1
ATOM 2286 C C . ASP A 1 377 ? 122.706 104.533 29.828 1.00 27.93 366 ASP A C 1
ATOM 2287 O O . ASP A 1 377 ? 122.501 104.209 31.001 1.00 27.38 366 ASP A O 1
ATOM 2292 N N . TYR A 1 378 ? 122.093 103.952 28.806 1.00 27.57 367 TYR A N 1
ATOM 2293 C CA . TYR A 1 378 ? 121.184 102.838 29.012 1.00 27.68 367 TYR A CA 1
ATOM 2294 C C . TYR A 1 378 ? 121.101 102.018 27.711 1.00 28.00 367 TYR A C 1
ATOM 2295 O O . TYR A 1 378 ? 121.579 102.459 26.683 1.00 25.96 367 TYR A O 1
ATOM 2304 N N . GLY A 1 379 ? 120.518 100.824 27.767 1.00 28.81 368 GLY A N 1
ATOM 2305 C CA . GLY A 1 379 ? 120.441 99.967 26.587 1.00 30.35 368 GLY A CA 1
ATOM 2306 C C . GLY A 1 379 ? 120.913 98.590 26.994 1.00 31.47 368 GLY A C 1
ATOM 2307 O O . GLY A 1 379 ? 121.125 98.341 28.183 1.00 32.14 368 GLY A O 1
ATOM 2308 N N . ARG A 1 380 ? 121.060 97.694 26.016 1.00 31.42 369 ARG A N 1
ATOM 2309 C CA . ARG A 1 380 ? 121.543 96.332 26.251 1.00 31.88 369 ARG A CA 1
ATOM 2310 C C . ARG A 1 380 ? 123.058 96.346 26.419 1.00 30.24 369 ARG A C 1
ATOM 2311 O O . ARG A 1 380 ? 123.792 97.018 25.669 1.00 29.67 369 ARG A O 1
ATOM 2319 N N . ILE A 1 381 ? 123.505 95.624 27.432 1.00 29.86 370 ILE A N 1
ATOM 2320 C CA . ILE A 1 381 ? 124.923 95.351 27.634 1.00 28.60 370 ILE A CA 1
ATOM 2321 C C . ILE A 1 381 ? 125.257 94.167 26.730 1.00 28.35 370 ILE A C 1
ATOM 2322 O O . ILE A 1 381 ? 124.721 93.067 26.914 1.00 28.37 370 ILE A O 1
ATOM 2327 N N . THR A 1 382 ? 126.147 94.401 25.775 1.00 27.74 371 THR A N 1
ATOM 2328 C CA . THR A 1 382 ? 126.541 93.360 24.831 1.00 28.57 371 THR A CA 1
ATOM 2329 C C . THR A 1 382 ? 127.706 92.477 25.335 1.00 28.06 371 THR A C 1
ATOM 2330 O O . THR A 1 382 ? 127.908 91.365 24.844 1.00 28.99 371 THR A O 1
ATOM 2334 N N . ALA A 1 383 ? 128.472 92.978 26.304 1.00 26.92 372 ALA A N 1
ATOM 2335 C CA . ALA A 1 383 ? 129.625 92.262 26.825 1.00 25.04 372 ALA A CA 1
ATOM 2336 C C . ALA A 1 383 ? 129.870 92.759 28.209 1.00 23.65 372 ALA A C 1
ATOM 2337 O O . ALA A 1 383 ? 129.878 93.968 28.443 1.00 22.70 372 ALA A O 1
ATOM 2339 N N . TYR A 1 384 ? 130.061 91.821 29.120 1.00 23.62 373 TYR A N 1
ATOM 2340 C CA . TYR A 1 384 ? 130.427 92.135 30.490 1.00 24.11 373 TYR A CA 1
ATOM 2341 C C . TYR A 1 384 ? 131.338 91.052 31.048 1.00 24.37 373 TYR A C 1
ATOM 2342 O O . TYR A 1 384 ? 130.909 89.909 31.224 1.00 25.18 373 TYR A O 1
ATOM 2351 N N . ARG A 1 385 ? 132.579 91.423 31.377 1.00 23.47 374 ARG A N 1
ATOM 2352 C CA . ARG A 1 385 ? 133.519 90.515 32.012 1.00 23.01 374 ARG A CA 1
ATOM 2353 C C . ARG A 1 385 ? 134.230 91.303 33.102 1.00 23.05 374 ARG A C 1
ATOM 2354 O O . ARG A 1 385 ? 134.941 92.272 32.807 1.00 22.36 374 ARG A O 1
ATOM 2362 N N . SER A 1 386 ? 134.030 90.878 34.343 1.00 21.01 375 SER A N 1
ATOM 2363 C CA . SER A 1 386 ? 134.651 91.509 35.497 1.00 21.82 375 SER A CA 1
ATOM 2364 C C . SER A 1 386 ? 136.077 90.996 35.647 1.00 21.77 375 SER A C 1
ATOM 2365 O O . SER A 1 386 ? 136.504 90.138 34.902 1.00 23.08 375 SER A O 1
ATOM 2368 N N . ALA A 1 387 ? 136.820 91.520 36.603 1.00 21.91 376 ALA A N 1
ATOM 2369 C CA . ALA A 1 387 ? 138.209 91.111 36.793 1.00 22.70 376 ALA A CA 1
ATOM 2370 C C . ALA A 1 387 ? 138.369 90.990 38.295 1.00 22.70 376 ALA A C 1
ATOM 2371 O O . ALA A 1 387 ? 137.948 91.884 39.011 1.00 23.08 376 ALA A O 1
ATOM 2373 N N . SER A 1 388 ? 138.976 89.899 38.753 1.00 22.89 377 SER A N 1
ATOM 2374 C CA . SER A 1 388 ? 139.080 89.581 40.179 1.00 22.14 377 SER A CA 1
ATOM 2375 C C . SER A 1 388 ? 140.565 89.386 40.586 1.00 22.11 377 SER A C 1
ATOM 2376 O O . SER A 1 388 ? 141.374 90.269 40.321 1.00 21.38 377 SER A O 1
ATOM 2379 N N . GLY A 1 389 ? 140.926 88.245 41.199 1.00 21.90 378 GLY A N 1
ATOM 2380 C CA . GLY A 1 389 ? 142.329 87.985 41.583 1.00 21.14 378 GLY A CA 1
ATOM 2381 C C . GLY A 1 389 ? 142.522 88.350 43.058 1.00 21.95 378 GLY A C 1
ATOM 2382 O O . GLY A 1 389 ? 141.550 88.690 43.743 1.00 21.45 378 GLY A O 1
ATOM 2383 N N . PHE A 1 390 ? 143.773 88.306 43.525 1.00 21.76 379 PHE A N 1
ATOM 2384 C CA . PHE A 1 390 ? 144.082 88.568 44.910 1.00 22.71 379 PHE A CA 1
ATOM 2385 C C . PHE A 1 390 ? 143.764 90.012 45.239 1.00 22.64 379 PHE A C 1
ATOM 2386 O O . PHE A 1 390 ? 144.197 90.933 44.498 1.00 22.77 379 PHE A O 1
ATOM 2394 N N . GLY A 1 391 ? 143.013 90.212 46.309 1.00 20.60 380 GLY A N 1
ATOM 2395 C CA . GLY A 1 391 ? 142.770 91.547 46.844 1.00 21.77 380 GLY A CA 1
ATOM 2396 C C . GLY A 1 391 ? 141.607 92.280 46.169 1.00 21.67 380 GLY A C 1
ATOM 2397 O O . GLY A 1 391 ? 141.400 93.441 46.440 1.00 22.57 380 GLY A O 1
ATOM 2398 N N . ILE A 1 392 ? 140.911 91.627 45.239 1.00 21.13 381 ILE A N 1
ATOM 2399 C CA . ILE A 1 392 ? 139.698 92.199 44.610 1.00 20.44 381 ILE A CA 1
ATOM 2400 C C . ILE A 1 392 ? 138.402 91.571 45.207 1.00 21.57 381 ILE A C 1
ATOM 2401 O O . ILE A 1 392 ? 138.203 90.339 45.203 1.00 21.18 381 ILE A O 1
ATOM 2406 N N . ARG A 1 393 ? 137.519 92.439 45.698 1.00 21.58 382 ARG A N 1
ATOM 2407 C CA . ARG A 1 393 ? 136.178 92.009 46.082 1.00 20.67 382 ARG A CA 1
ATOM 2408 C C . ARG A 1 393 ? 135.173 92.654 45.113 1.00 20.48 382 ARG A C 1
ATOM 2409 O O . ARG A 1 393 ? 135.297 93.833 44.789 1.00 19.96 382 ARG A O 1
ATOM 2417 N N . LEU A 1 394 ? 134.197 91.883 44.618 1.00 21.27 383 LEU A N 1
ATOM 2418 C CA . LEU A 1 394 ? 133.124 92.433 43.767 1.00 20.73 383 LEU A CA 1
ATOM 2419 C C . LEU A 1 394 ? 131.775 92.383 44.511 1.00 22.48 383 LEU A C 1
ATOM 2420 O O . LEU A 1 394 ? 131.443 91.364 45.129 1.00 23.37 383 LEU A O 1
ATOM 2425 N N . ASP A 1 395 ? 131.000 93.471 44.449 1.00 22.39 384 ASP A N 1
ATOM 2426 C CA . ASP A 1 395 ? 129.594 93.460 44.858 1.00 23.15 384 ASP A CA 1
ATOM 2427 C C . ASP A 1 395 ? 128.790 93.979 43.694 1.00 23.66 384 ASP A C 1
ATOM 2428 O O . ASP A 1 395 ? 128.651 95.195 43.469 1.00 22.15 384 ASP A O 1
ATOM 2433 N N . GLY A 1 396 ? 128.290 93.037 42.932 1.00 23.70 385 GLY A N 1
ATOM 2434 C CA . GLY A 1 396 ? 127.538 93.367 41.751 1.00 26.56 385 GLY A CA 1
ATOM 2435 C C . GLY A 1 396 ? 126.382 92.426 41.787 1.00 27.74 385 GLY A C 1
ATOM 2436 O O . GLY A 1 396 ? 125.522 92.525 42.686 1.00 26.58 385 GLY A O 1
ATOM 2437 N N . GLY A 1 397 ? 126.457 91.493 40.832 1.00 28.68 386 GLY A N 1
ATOM 2438 C CA . GLY A 1 397 ? 125.522 90.425 40.578 1.00 29.60 386 GLY A CA 1
ATOM 2439 C C . GLY A 1 397 ? 124.377 90.843 39.655 1.00 30.61 386 GLY A C 1
ATOM 2440 O O . GLY A 1 397 ? 123.468 90.051 39.442 1.00 32.01 386 GLY A O 1
ATOM 2441 N N . THR A 1 398 ? 124.422 92.071 39.113 1.00 30.10 387 THR A N 1
ATOM 2442 C CA . THR A 1 398 ? 123.315 92.642 38.319 1.00 30.10 387 THR A CA 1
ATOM 2443 C C . THR A 1 398 ? 123.602 92.801 36.821 1.00 30.26 387 THR A C 1
ATOM 2444 O O . THR A 1 398 ? 122.667 92.720 36.022 1.00 30.13 387 THR A O 1
ATOM 2448 N N . SER A 1 399 ? 124.862 93.045 36.434 1.00 29.08 388 SER A N 1
ATOM 2449 C CA . SER A 1 399 ? 125.210 93.115 35.002 1.00 29.36 388 SER A CA 1
ATOM 2450 C C . SER A 1 399 ? 125.645 91.780 34.394 1.00 29.68 388 SER A C 1
ATOM 2451 O O . SER A 1 399 ? 126.285 90.963 35.048 1.00 30.18 388 SER A O 1
ATOM 2454 N N . TYR A 1 400 ? 125.349 91.576 33.116 1.00 31.24 389 TYR A N 1
ATOM 2455 C CA . TYR A 1 400 ? 125.812 90.383 32.416 1.00 32.46 389 TYR A CA 1
ATOM 2456 C C . TYR A 1 400 ? 125.575 90.706 30.991 1.00 32.79 389 TYR A C 1
ATOM 2457 O O . TYR A 1 400 ? 124.825 91.630 30.692 1.00 32.91 389 TYR A O 1
ATOM 2466 N N . SER A 1 401 ? 126.188 89.964 30.082 1.00 33.56 390 SER A N 1
ATOM 2467 C CA . SER A 1 401 ? 125.939 90.264 28.701 1.00 35.11 390 SER A CA 1
ATOM 2468 C C . SER A 1 401 ? 124.527 89.758 28.379 1.00 35.29 390 SER A C 1
ATOM 2469 O O . SER A 1 401 ? 124.139 88.638 28.761 1.00 35.63 390 SER A O 1
ATOM 2472 N N . GLY A 1 402 ? 123.743 90.610 27.736 1.00 35.42 391 GLY A N 1
ATOM 2473 C CA . GLY A 1 402 ? 122.313 90.345 27.606 1.00 36.22 391 GLY A CA 1
ATOM 2474 C C . GLY A 1 402 ? 121.441 91.325 28.376 1.00 35.84 391 GLY A C 1
ATOM 2475 O O . GLY A 1 402 ? 120.389 91.741 27.873 1.00 36.76 391 GLY A O 1
ATOM 2476 N N . ALA A 1 403 ? 121.897 91.720 29.568 1.00 35.64 392 ALA A N 1
ATOM 2477 C CA . ALA A 1 403 ? 121.174 92.659 30.468 1.00 34.64 392 ALA A CA 1
ATOM 2478 C C . ALA A 1 403 ? 120.816 93.990 29.808 1.00 34.12 392 ALA A C 1
ATOM 2479 O O . ALA A 1 403 ? 121.617 94.531 29.049 1.00 33.87 392 ALA A O 1
ATOM 2481 N N . ILE A 1 404 ? 119.619 94.511 30.103 1.00 33.49 393 ILE A N 1
ATOM 2482 C CA . ILE A 1 404 ? 119.182 95.828 29.645 1.00 33.02 393 ILE A CA 1
ATOM 2483 C C . ILE A 1 404 ? 119.285 96.868 30.775 1.00 32.84 393 ILE A C 1
ATOM 2484 O O . ILE A 1 404 ? 118.693 96.677 31.836 1.00 33.42 393 ILE A O 1
ATOM 2486 N N . ILE A 1 405 ? 120.054 97.940 30.591 1.00 32.34 394 ILE A N 1
ATOM 2487 C CA . ILE A 1 405 ? 120.067 98.991 31.617 1.00 31.64 394 ILE A CA 1
ATOM 2488 C C . ILE A 1 405 ? 118.940 99.960 31.245 1.00 31.21 394 ILE A C 1
ATOM 2489 O O . ILE A 1 405 ? 118.886 100.447 30.107 1.00 29.86 394 ILE A O 1
ATOM 2494 N N . THR A 1 406 ? 118.024 100.194 32.188 1.00 30.66 395 THR A N 1
ATOM 2495 C CA . THR A 1 406 ? 116.899 101.122 31.998 1.00 28.78 395 THR A CA 1
ATOM 2496 C C . THR A 1 406 ? 117.317 102.453 32.615 1.00 28.67 395 THR A C 1
ATOM 2497 O O . THR A 1 406 ? 118.361 102.526 33.249 1.00 28.77 395 THR A O 1
ATOM 2501 N N . ARG A 1 407 ? 116.536 103.512 32.427 1.00 27.81 396 ARG A N 1
ATOM 2502 C CA . ARG A 1 407 ? 116.779 104.765 33.139 1.00 27.72 396 ARG A CA 1
ATOM 2503 C C . ARG A 1 407 ? 115.896 104.913 34.375 1.00 28.05 396 ARG A C 1
ATOM 2504 O O . ARG A 1 407 ? 115.846 105.987 34.995 1.00 29.41 396 ARG A O 1
ATOM 2505 N N . TYR A 1 408 ? 115.209 103.848 34.767 1.00 27.61 397 TYR A N 1
ATOM 2506 C CA . TYR A 1 408 ? 114.282 103.957 35.906 1.00 27.70 397 TYR A CA 1
ATOM 2507 C C . TYR A 1 408 ? 114.935 104.029 37.287 1.00 27.93 397 TYR A C 1
ATOM 2508 O O . TYR A 1 408 ? 114.349 104.568 38.242 1.00 27.75 397 TYR A O 1
ATOM 2517 N N . TYR A 1 409 ? 116.130 103.456 37.398 1.00 27.22 398 TYR A N 1
ATOM 2518 C CA . TYR A 1 409 ? 116.793 103.222 38.672 1.00 27.23 398 TYR A CA 1
ATOM 2519 C C . TYR A 1 409 ? 118.204 103.763 38.573 1.00 28.10 398 TYR A C 1
ATOM 2520 O O . TYR A 1 409 ? 118.611 104.202 37.501 1.00 27.72 398 TYR A O 1
ATOM 2529 N N . ASP A 1 410 ? 118.955 103.679 39.664 1.00 28.95 399 ASP A N 1
ATOM 2530 C CA A ASP A 1 410 ? 120.312 104.231 39.700 0.50 29.66 399 ASP A CA 1
ATOM 2531 C CA B ASP A 1 410 ? 120.326 104.201 39.726 0.50 29.90 399 ASP A CA 1
ATOM 2532 C C . ASP A 1 410 ? 121.224 103.453 38.744 1.00 30.04 399 ASP A C 1
ATOM 2533 O O . ASP A 1 410 ? 121.086 102.253 38.590 1.00 30.18 399 ASP A O 1
ATOM 2542 N N . PRO A 1 411 ? 122.151 104.153 38.066 1.00 29.51 400 PRO A N 1
ATOM 2543 C CA . PRO A 1 411 ? 122.886 103.406 37.035 1.00 29.68 400 PRO A CA 1
ATOM 2544 C C . PRO A 1 411 ? 124.125 102.593 37.477 1.00 29.44 400 PRO A C 1
ATOM 2545 O O . PRO A 1 411 ? 125.064 102.513 36.664 1.00 28.02 400 PRO A O 1
ATOM 2549 N N . LEU A 1 412 ? 124.104 101.940 38.615 1.00 20.00 401 LEU A N 1
ATOM 2550 C CA . LEU A 1 412 ? 125.227 101.132 39.098 1.00 20.00 401 LEU A CA 1
ATOM 2551 C C . LEU A 1 412 ? 125.407 99.881 38.246 1.00 20.00 401 LEU A C 1
ATOM 2552 O O . LEU A 1 412 ? 124.421 99.217 38.034 1.00 30.31 401 LEU A O 1
ATOM 2557 N N . LEU A 1 413 ? 126.632 99.550 37.799 1.00 26.62 402 LEU A N 1
ATOM 2558 C CA . LEU A 1 413 ? 126.877 98.282 37.164 1.00 25.81 402 LEU A CA 1
ATOM 2559 C C . LEU A 1 413 ? 127.473 97.276 38.127 1.00 26.15 402 LEU A C 1
ATOM 2560 O O . LEU A 1 413 ? 127.133 96.103 38.062 1.00 28.78 402 LEU A O 1
ATOM 2565 N N . VAL A 1 414 ? 128.363 97.738 39.010 1.00 24.03 403 VAL A N 1
ATOM 2566 C CA . VAL A 1 414 ? 129.134 96.874 39.904 1.00 24.01 403 VAL A CA 1
ATOM 2567 C C . VAL A 1 414 ? 129.974 97.749 40.841 1.00 23.40 403 VAL A C 1
ATOM 2568 O O . VAL A 1 414 ? 130.418 98.827 40.422 1.00 23.93 403 VAL A O 1
ATOM 2572 N N . LYS A 1 415 ? 130.183 97.297 42.073 1.00 22.21 404 LYS A N 1
ATOM 2573 C CA . LYS A 1 415 ? 131.043 97.988 43.013 1.00 23.10 404 LYS A CA 1
ATOM 2574 C C . LYS A 1 415 ? 132.283 97.148 43.165 1.00 23.04 404 LYS A C 1
ATOM 2575 O O . LYS A 1 415 ? 132.191 95.957 43.479 1.00 22.90 404 LYS A O 1
ATOM 2581 N N . VAL A 1 416 ? 133.444 97.772 42.955 1.00 22.33 405 VAL A N 1
ATOM 2582 C CA . VAL A 1 416 ? 134.721 97.081 42.999 1.00 21.53 405 VAL A CA 1
ATOM 2583 C C . VAL A 1 416 ? 135.435 97.595 44.254 1.00 22.47 405 VAL A C 1
ATOM 2584 O O . VAL A 1 416 ? 135.480 98.809 44.476 1.00 22.60 405 VAL A O 1
ATOM 2588 N N . THR A 1 417 ? 135.957 96.670 45.069 1.00 22.97 406 THR A N 1
ATOM 2589 C CA . THR A 1 417 ? 136.729 96.995 46.266 1.00 22.78 406 THR A CA 1
ATOM 2590 C C . THR A 1 417 ? 138.115 96.340 46.117 1.00 23.01 406 THR A C 1
ATOM 2591 O O . THR A 1 417 ? 138.215 95.169 45.783 1.00 22.96 406 THR A O 1
ATOM 2595 N N . ALA A 1 418 ? 139.174 97.117 46.327 1.00 22.74 407 ALA A N 1
ATOM 2596 C CA . ALA A 1 418 ? 140.544 96.605 46.216 1.00 22.90 407 ALA A CA 1
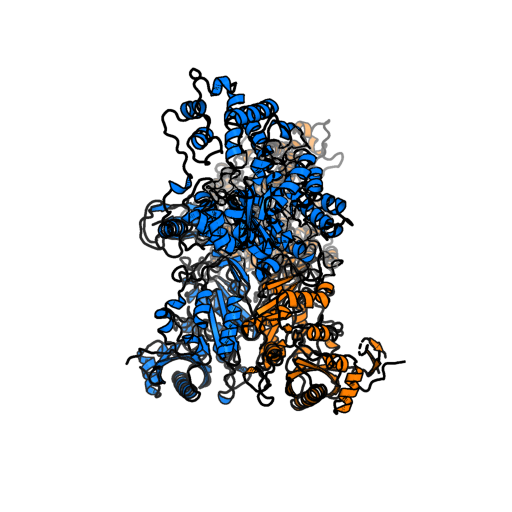ATOM 2597 C C . ALA A 1 418 ? 141.220 96.779 47.553 1.00 22.85 407 ALA A C 1
ATOM 2598 O O . ALA A 1 418 ? 141.075 97.822 48.182 1.00 21.84 407 ALA A O 1
ATOM 2600 N N . TRP A 1 419 ? 142.014 95.783 47.920 1.00 23.75 408 TRP A N 1
ATOM 2601 C CA . TRP A 1 419 ? 142.702 95.732 49.217 1.00 23.08 408 TRP A CA 1
ATOM 2602 C C . TRP A 1 419 ? 144.177 95.518 48.978 1.00 22.62 408 TRP A C 1
ATOM 2603 O O . TRP A 1 419 ? 144.542 94.769 48.099 1.00 23.42 408 TRP A O 1
ATOM 2614 N N . ALA A 1 420 ? 145.019 96.128 49.793 1.00 21.78 409 ALA A N 1
ATOM 2615 C CA . ALA A 1 420 ? 146.406 95.695 49.900 1.00 22.39 409 ALA A CA 1
ATOM 2616 C C . ALA A 1 420 ? 146.966 96.100 51.266 1.00 22.17 409 ALA A C 1
ATOM 2617 O O . ALA A 1 420 ? 146.315 96.858 52.026 1.00 22.86 409 ALA A O 1
ATOM 2619 N N . PRO A 1 421 ? 148.156 95.576 51.627 1.00 24.08 410 PRO A N 1
ATOM 2620 C CA . PRO A 1 421 ? 148.776 95.970 52.884 1.00 23.65 410 PRO A CA 1
ATOM 2621 C C . PRO A 1 421 ? 149.061 97.456 53.046 1.00 23.98 410 PRO A C 1
ATOM 2622 O O . PRO A 1 421 ? 149.189 97.935 54.190 1.00 23.66 410 PRO A O 1
ATOM 2626 N N . ASN A 1 422 ? 149.235 98.156 51.922 1.00 23.94 411 ASN A N 1
ATOM 2627 C CA A ASN A 1 422 ? 149.604 99.576 51.917 0.50 23.35 411 ASN A CA 1
ATOM 2628 C CA B ASN A 1 422 ? 149.594 99.561 51.948 0.50 24.04 411 ASN A CA 1
ATOM 2629 C C . ASN A 1 422 ? 148.742 100.313 50.900 1.00 24.00 411 ASN A C 1
ATOM 2630 O O . ASN A 1 422 ? 148.237 99.677 49.968 1.00 23.77 411 ASN A O 1
ATOM 2639 N N . PRO A 1 423 ? 148.526 101.654 51.086 1.00 23.62 412 PRO A N 1
ATOM 2640 C CA . PRO A 1 423 ? 147.553 102.339 50.209 1.00 23.81 412 PRO A CA 1
ATOM 2641 C C . PRO A 1 423 ? 147.934 102.486 48.736 1.00 23.40 412 PRO A C 1
ATOM 2642 O O . PRO A 1 423 ? 147.081 102.326 47.849 1.00 22.91 412 PRO A O 1
ATOM 2646 N N . LEU A 1 424 ? 149.197 102.758 48.456 1.00 22.72 413 LEU A N 1
ATOM 2647 C CA . LEU A 1 424 ? 149.633 102.857 47.054 1.00 22.31 413 LEU A CA 1
ATOM 2648 C C . LEU A 1 424 ? 149.479 101.550 46.301 1.00 21.87 413 LEU A C 1
ATOM 2649 O O . LEU A 1 424 ? 149.032 101.540 45.153 1.00 20.19 413 LEU A O 1
ATOM 2654 N N . GLU A 1 425 ? 149.773 100.432 46.964 1.00 21.74 414 GLU A N 1
ATOM 2655 C CA . GLU A 1 425 ? 149.529 99.140 46.340 1.00 22.38 414 GLU A CA 1
ATOM 2656 C C . GLU A 1 425 ? 148.018 98.852 46.092 1.00 21.78 414 GLU A C 1
ATOM 2657 O O . GLU A 1 425 ? 147.678 98.314 45.059 1.00 21.34 414 GLU A O 1
ATOM 2663 N N . ALA A 1 426 ? 147.129 99.224 47.024 1.00 21.80 415 ALA A N 1
ATOM 2664 C CA . ALA A 1 426 ? 145.688 99.034 46.814 1.00 20.52 415 ALA A CA 1
ATOM 2665 C C . ALA A 1 426 ? 145.215 99.846 45.612 1.00 21.28 415 ALA A C 1
ATOM 2666 O O . ALA A 1 426 ? 144.390 99.358 44.820 1.00 21.52 415 ALA A O 1
ATOM 2668 N N . ILE A 1 427 ? 145.737 101.071 45.451 1.00 21.29 416 ILE A N 1
ATOM 2669 C CA . ILE A 1 427 ? 145.468 101.891 44.256 1.00 21.74 416 ILE A CA 1
ATOM 2670 C C . ILE A 1 427 ? 145.907 101.150 43.002 1.00 22.43 416 ILE A C 1
ATOM 2671 O O . ILE A 1 427 ? 145.175 101.114 42.014 1.00 22.81 416 ILE A O 1
ATOM 2676 N N . SER A 1 428 ? 147.137 100.627 42.989 1.00 21.86 417 SER A N 1
ATOM 2677 C CA . SER A 1 428 ? 147.625 99.938 41.780 1.00 21.99 417 SER A CA 1
ATOM 2678 C C . SER A 1 428 ? 146.773 98.700 41.457 1.00 21.54 417 SER A C 1
ATOM 2679 O O . SER A 1 428 ? 146.628 98.324 40.300 1.00 20.98 417 SER A O 1
ATOM 2682 N N . ARG A 1 429 ? 146.210 98.083 42.500 1.00 21.60 418 ARG A N 1
ATOM 2683 C CA . ARG A 1 429 ? 145.367 96.891 42.348 1.00 21.27 418 ARG A CA 1
ATOM 2684 C C . ARG A 1 429 ? 143.994 97.244 41.783 1.00 20.71 418 ARG A C 1
ATOM 2685 O O . ARG A 1 429 ? 143.529 96.583 40.875 1.00 21.19 418 ARG A O 1
ATOM 2693 N N . MET A 1 430 ? 143.353 98.287 42.334 1.00 21.22 419 MET A N 1
ATOM 2694 C CA . MET A 1 430 ? 142.136 98.890 41.722 1.00 20.39 419 MET A CA 1
ATOM 2695 C C . MET A 1 430 ? 142.338 99.283 40.277 1.00 21.13 419 MET A C 1
ATOM 2696 O O . MET A 1 430 ? 141.518 98.956 39.402 1.00 21.18 419 MET A O 1
ATOM 2701 N N . ASP A 1 431 ? 143.407 100.026 40.013 1.00 20.23 420 ASP A N 1
ATOM 2702 C CA . ASP A 1 431 ? 143.692 100.449 38.664 1.00 20.65 420 ASP A CA 1
ATOM 2703 C C . ASP A 1 431 ? 143.780 99.255 37.690 1.00 20.08 420 ASP A C 1
ATOM 2704 O O . ASP A 1 431 ? 143.161 99.289 36.625 1.00 20.89 420 ASP A O 1
ATOM 2709 N N . ARG A 1 432 ? 144.524 98.204 38.045 1.00 19.89 421 ARG A N 1
ATOM 2710 C CA . ARG A 1 432 ? 144.632 96.976 37.198 1.00 19.56 421 ARG A CA 1
ATOM 2711 C C . ARG A 1 432 ? 143.240 96.358 36.952 1.00 19.94 421 ARG A C 1
ATOM 2712 O O . ARG A 1 432 ? 142.898 96.027 35.844 1.00 19.14 421 ARG A O 1
ATOM 2720 N N . ALA A 1 433 ? 142.422 96.223 38.012 1.00 19.85 422 ALA A N 1
ATOM 2721 C CA . ALA A 1 433 ? 141.113 95.567 37.881 1.00 21.18 422 ALA A CA 1
ATOM 2722 C C . ALA A 1 433 ? 140.187 96.385 37.002 1.00 21.63 422 ALA A C 1
ATOM 2723 O O . ALA A 1 433 ? 139.528 95.836 36.082 1.00 21.22 422 ALA A O 1
ATOM 2725 N N . LEU A 1 434 ? 140.156 97.707 37.256 1.00 21.89 423 LEU A N 1
ATOM 2726 C CA . LEU A 1 434 ? 139.289 98.591 36.442 1.00 21.64 423 LEU A CA 1
ATOM 2727 C C . LEU A 1 434 ? 139.675 98.586 34.979 1.00 21.27 423 LEU A C 1
ATOM 2728 O O . LEU A 1 434 ? 138.808 98.577 34.096 1.00 20.59 423 LEU A O 1
ATOM 2733 N N . ARG A 1 435 ? 140.980 98.576 34.703 1.00 21.37 424 ARG A N 1
ATOM 2734 C CA . ARG A 1 435 ? 141.433 98.519 33.319 1.00 21.19 424 ARG A CA 1
ATOM 2735 C C . ARG A 1 435 ? 141.225 97.142 32.657 1.00 21.69 424 ARG A C 1
ATOM 2736 O O . ARG A 1 435 ? 141.250 97.016 31.425 1.00 19.86 424 ARG A O 1
ATOM 2744 N N . GLU A 1 436 ? 141.042 96.113 33.467 1.00 20.81 425 GLU A N 1
ATOM 2745 C CA . GLU A 1 436 ? 140.916 94.741 32.938 1.00 20.45 425 GLU A CA 1
ATOM 2746 C C . GLU A 1 436 ? 139.433 94.398 32.672 1.00 19.79 425 GLU A C 1
ATOM 2747 O O . GLU A 1 436 ? 139.135 93.548 31.836 1.00 18.69 425 GLU A O 1
ATOM 2753 N N . PHE A 1 437 ? 138.505 95.042 33.393 1.00 20.48 426 PHE A N 1
ATOM 2754 C CA . PHE A 1 437 ? 137.063 94.949 33.077 1.00 20.64 426 PHE A CA 1
ATOM 2755 C C . PHE A 1 437 ? 136.812 95.215 31.605 1.00 21.99 426 PHE A C 1
ATOM 2756 O O . PHE A 1 437 ? 137.471 96.073 31.005 1.00 21.42 426 PHE A O 1
ATOM 2764 N N . ARG A 1 438 ? 135.836 94.502 31.045 1.00 21.69 427 ARG A N 1
ATOM 2765 C CA . ARG A 1 438 ? 135.354 94.801 29.707 1.00 22.97 427 ARG A CA 1
ATOM 2766 C C . ARG A 1 438 ? 133.850 94.894 29.782 1.00 23.54 427 ARG A C 1
ATOM 2767 O O . ARG A 1 438 ? 133.163 93.943 30.188 1.00 24.77 427 ARG A O 1
ATOM 2775 N N . ILE A 1 439 ? 133.336 96.064 29.439 1.00 23.76 428 ILE A N 1
ATOM 2776 C CA . ILE A 1 439 ? 131.891 96.288 29.424 1.00 23.31 428 ILE A CA 1
ATOM 2777 C C . ILE A 1 439 ? 131.563 96.969 28.114 1.00 24.35 428 ILE A C 1
ATOM 2778 O O . ILE A 1 439 ? 132.141 98.004 27.797 1.00 24.23 428 ILE A O 1
ATOM 2783 N N . ARG A 1 440 ? 130.672 96.371 27.336 1.00 25.19 429 ARG A N 1
ATOM 2784 C CA . ARG A 1 440 ? 130.337 96.916 26.027 1.00 26.53 429 ARG A CA 1
ATOM 2785 C C . ARG A 1 440 ? 128.825 97.063 25.889 1.00 25.76 429 ARG A C 1
ATOM 2786 O O . ARG A 1 440 ? 128.076 96.320 26.527 1.00 25.09 429 ARG A O 1
ATOM 2794 N N . GLY A 1 441 ? 128.384 97.982 25.023 1.00 25.93 430 GLY A N 1
ATOM 2795 C CA . GLY A 1 441 ? 126.937 98.171 24.746 1.00 26.62 430 GLY A CA 1
ATOM 2796 C C . GLY A 1 441 ? 126.385 99.418 25.427 1.00 27.14 430 GLY A C 1
ATOM 2797 O O . GLY A 1 441 ? 125.551 100.142 24.860 1.00 27.05 430 GLY A O 1
ATOM 2798 N N . VAL A 1 442 ? 126.849 99.666 26.651 1.00 26.09 431 VAL A N 1
ATOM 2799 C CA . VAL A 1 442 ? 126.583 100.928 27.339 1.00 26.35 431 VAL A CA 1
ATOM 2800 C C . VAL A 1 442 ? 127.907 101.648 27.637 1.00 26.40 431 VAL A C 1
ATOM 2801 O O . VAL A 1 442 ? 128.920 100.994 27.910 1.00 26.58 431 VAL A O 1
ATOM 2805 N N . ALA A 1 443 ? 127.900 102.983 27.630 1.00 25.72 432 ALA A N 1
ATOM 2806 C CA . ALA A 1 443 ? 129.022 103.749 28.212 1.00 24.63 432 ALA A CA 1
ATOM 2807 C C . ALA A 1 443 ? 129.218 103.541 29.737 1.00 24.19 432 ALA A C 1
ATOM 2808 O O . ALA A 1 443 ? 128.276 103.187 30.435 1.00 23.37 432 ALA A O 1
ATOM 2810 N N . THR A 1 444 ? 130.437 103.752 30.242 1.00 22.65 433 THR A N 1
ATOM 2811 C CA . THR A 1 444 ? 130.676 103.684 31.693 1.00 22.57 433 THR A CA 1
ATOM 2812 C C . THR A 1 444 ? 131.579 104.814 32.160 1.00 22.41 433 THR A C 1
ATOM 2813 O O . THR A 1 444 ? 132.226 105.468 31.353 1.00 22.94 433 THR A O 1
ATOM 2817 N N . ASN A 1 445 ? 131.673 104.981 33.474 1.00 21.47 434 ASN A N 1
ATOM 2818 C CA . ASN A 1 445 ? 132.556 105.942 34.087 1.00 21.24 434 ASN A CA 1
ATOM 2819 C C . ASN A 1 445 ? 133.976 105.369 34.362 1.00 21.91 434 ASN A C 1
ATOM 2820 O O . ASN A 1 445 ? 134.729 105.981 35.124 1.00 20.34 434 ASN A O 1
ATOM 2825 N N . LEU A 1 446 ? 134.342 104.216 33.762 1.00 21.44 435 LEU A N 1
ATOM 2826 C CA . LEU A 1 446 ? 135.665 103.602 34.044 1.00 22.07 435 LEU A CA 1
ATOM 2827 C C . LEU A 1 446 ? 136.893 104.557 33.848 1.00 22.10 435 LEU A C 1
ATOM 2828 O O . LEU A 1 446 ? 137.803 104.590 34.683 1.00 21.56 435 LEU A O 1
ATOM 2833 N N . THR A 1 447 ? 136.906 105.342 32.771 1.00 22.00 436 THR A N 1
ATOM 2834 C CA . THR A 1 447 ? 138.050 106.211 32.514 1.00 22.37 436 THR A CA 1
ATOM 2835 C C . THR A 1 447 ? 138.151 107.309 33.575 1.00 22.85 436 THR A C 1
ATOM 2836 O O . THR A 1 447 ? 139.243 107.737 33.944 1.00 21.57 436 THR A O 1
ATOM 2840 N N . PHE A 1 448 ? 136.996 107.737 34.088 1.00 23.02 437 PHE A N 1
ATOM 2841 C CA . PHE A 1 448 ? 136.950 108.790 35.104 1.00 22.66 437 PHE A CA 1
ATOM 2842 C C . PHE A 1 448 ? 137.446 108.273 36.459 1.00 22.48 437 PHE A C 1
ATOM 2843 O O . PHE A 1 448 ? 138.251 108.938 37.135 1.00 22.24 437 PHE A O 1
ATOM 2851 N N . LEU A 1 449 ? 137.016 107.068 36.836 1.00 21.40 438 LEU A N 1
ATOM 2852 C CA . LEU A 1 449 ? 137.536 106.414 38.009 1.00 20.44 438 LEU A CA 1
ATOM 2853 C C . LEU A 1 449 ? 139.040 106.189 37.934 1.00 20.91 438 LEU A C 1
ATOM 2854 O O . LEU A 1 449 ? 139.755 106.440 38.902 1.00 20.98 438 LEU A O 1
ATOM 2859 N N . GLU A 1 450 ? 139.499 105.666 36.813 1.00 20.53 439 GLU A N 1
ATOM 2860 C CA . GLU A 1 450 ? 140.931 105.553 36.540 1.00 21.26 439 GLU A CA 1
ATOM 2861 C C . GLU A 1 450 ? 141.666 106.881 36.718 1.00 20.69 439 GLU A C 1
ATOM 2862 O O . GLU A 1 450 ? 142.736 106.912 37.320 1.00 21.27 439 GLU A O 1
ATOM 2868 N N . ALA A 1 451 ? 141.096 107.969 36.195 1.00 21.07 440 ALA A N 1
ATOM 2869 C CA . ALA A 1 451 ? 141.715 109.296 36.270 1.00 20.88 440 ALA A CA 1
ATOM 2870 C C . ALA A 1 451 ? 141.868 109.766 37.719 1.00 21.16 440 ALA A C 1
ATOM 2871 O O . ALA A 1 451 ? 142.895 110.307 38.117 1.00 21.40 440 ALA A O 1
ATOM 2873 N N . ILE A 1 452 ? 140.827 109.563 38.507 1.00 21.29 441 ILE A N 1
ATOM 2874 C CA . ILE A 1 452 ? 140.859 109.928 39.916 1.00 21.72 441 ILE A CA 1
ATOM 2875 C C . ILE A 1 452 ? 141.964 109.222 40.701 1.00 21.90 441 ILE A C 1
ATOM 2876 O O . ILE A 1 452 ? 142.724 109.863 41.416 1.00 22.41 441 ILE A O 1
ATOM 2881 N N . ILE A 1 453 ? 142.011 107.896 40.628 1.00 22.43 442 ILE A N 1
ATOM 2882 C CA . ILE A 1 453 ? 142.960 107.143 41.449 1.00 22.70 442 ILE A CA 1
ATOM 2883 C C . ILE A 1 453 ? 144.398 107.248 40.887 1.00 22.91 442 ILE A C 1
ATOM 2884 O O . ILE A 1 453 ? 145.371 106.977 41.588 1.00 23.90 442 ILE A O 1
ATOM 2889 N N . GLY A 1 454 ? 144.505 107.653 39.633 1.00 22.77 443 GLY A N 1
ATOM 2890 C CA . GLY A 1 454 ? 145.791 107.947 39.009 1.00 23.73 443 GLY A CA 1
ATOM 2891 C C . GLY A 1 454 ? 146.316 109.343 39.294 1.00 23.96 443 GLY A C 1
ATOM 2892 O O . GLY A 1 454 ? 147.428 109.695 38.851 1.00 24.43 443 GLY A O 1
ATOM 2893 N N . HIS A 1 455 ? 145.541 110.160 40.013 1.00 23.15 444 HIS A N 1
ATOM 2894 C CA . HIS A 1 455 ? 145.943 111.566 40.206 1.00 22.05 444 HIS A CA 1
ATOM 2895 C C . HIS A 1 455 ? 146.868 111.715 41.410 1.00 22.38 444 HIS A C 1
ATOM 2896 O O . HIS A 1 455 ? 146.620 111.081 42.466 1.00 22.74 444 HIS A O 1
ATOM 2903 N N . PRO A 1 456 ? 147.936 112.548 41.266 1.00 22.92 445 PRO A N 1
ATOM 2904 C CA . PRO A 1 456 ? 148.889 112.786 42.327 1.00 23.59 445 PRO A CA 1
ATOM 2905 C C . PRO A 1 456 ? 148.259 113.201 43.643 1.00 23.35 445 PRO A C 1
ATOM 2906 O O . PRO A 1 456 ? 148.752 112.781 44.666 1.00 23.74 445 PRO A O 1
ATOM 2910 N N . LYS A 1 457 ? 147.203 114.018 43.625 1.00 23.57 446 LYS A N 1
ATOM 2911 C CA . LYS A 1 457 ? 146.528 114.411 44.878 1.00 23.60 446 LYS A CA 1
ATOM 2912 C C . LYS A 1 457 ? 145.798 113.269 45.540 1.00 23.46 446 LYS A C 1
ATOM 2913 O O . LYS A 1 457 ? 145.646 113.250 46.768 1.00 23.07 446 LYS A O 1
ATOM 2917 N N . PHE A 1 458 ? 145.313 112.321 44.744 1.00 23.75 447 PHE A N 1
ATOM 2918 C CA . PHE A 1 458 ? 144.704 111.132 45.324 1.00 23.62 447 PHE A CA 1
ATOM 2919 C C . PHE A 1 458 ? 145.779 110.240 45.943 1.00 23.74 447 PHE A C 1
ATOM 2920 O O . PHE A 1 458 ? 145.617 109.711 47.038 1.00 22.72 447 PHE A O 1
ATOM 2928 N N . ARG A 1 459 ? 146.897 110.094 45.247 1.00 24.49 448 ARG A N 1
ATOM 2929 C CA . ARG A 1 459 ? 147.965 109.221 45.734 1.00 25.97 448 ARG A CA 1
ATOM 2930 C C . ARG A 1 459 ? 148.598 109.717 47.039 1.00 25.46 448 ARG A C 1
ATOM 2931 O O . ARG A 1 459 ? 149.059 108.904 47.829 1.00 25.57 448 ARG A O 1
ATOM 2939 N N . ASP A 1 460 ? 148.669 111.038 47.219 1.00 26.52 449 ASP A N 1
ATOM 2940 C CA . ASP A 1 460 ? 149.329 111.645 48.374 1.00 27.29 449 ASP A CA 1
ATOM 2941 C C . ASP A 1 460 ? 148.317 112.202 49.370 1.00 27.38 449 ASP A C 1
ATOM 2942 O O . ASP A 1 460 ? 148.675 112.930 50.288 1.00 27.01 449 ASP A O 1
ATOM 2947 N N . ASN A 1 461 ? 147.049 111.848 49.174 1.00 26.80 450 ASN A N 1
ATOM 2948 C CA . ASN A 1 461 ? 145.997 112.072 50.189 1.00 27.13 450 ASN A CA 1
ATOM 2949 C C . ASN A 1 461 ? 145.809 113.512 50.539 1.00 26.18 450 ASN A C 1
ATOM 2950 O O . ASN A 1 461 ? 145.408 113.810 51.667 1.00 26.30 450 ASN A O 1
ATOM 2955 N N . SER A 1 462 ? 146.081 114.396 49.585 1.00 25.64 451 SER A N 1
ATOM 2956 C CA . SER A 1 462 ? 146.030 115.836 49.803 1.00 25.19 451 SER A CA 1
ATOM 2957 C C . SER A 1 462 ? 144.739 116.487 49.303 1.00 25.39 451 SER A C 1
ATOM 2958 O O . SER A 1 462 ? 144.611 117.698 49.347 1.00 25.66 451 SER A O 1
ATOM 2961 N N . TYR A 1 463 ? 143.794 115.687 48.814 1.00 24.47 452 TYR A N 1
ATOM 2962 C CA . TYR A 1 463 ? 142.530 116.194 48.273 1.00 24.28 452 TYR A CA 1
ATOM 2963 C C . TYR A 1 463 ? 141.562 116.628 49.379 1.00 24.62 452 TYR A C 1
ATOM 2964 O O . TYR A 1 463 ? 141.644 116.156 50.512 1.00 24.31 452 TYR A O 1
ATOM 2973 N N . THR A 1 464 ? 140.629 117.514 49.017 1.00 24.17 453 THR A N 1
ATOM 2974 C CA . THR A 1 464 ? 139.507 117.894 49.866 1.00 23.75 453 THR A CA 1
ATOM 2975 C C . THR A 1 464 ? 138.221 117.518 49.150 1.00 24.57 453 THR A C 1
ATOM 2976 O O . THR A 1 464 ? 138.263 116.974 48.042 1.00 23.77 453 THR A O 1
ATOM 2980 N N . THR A 1 465 ? 137.078 117.798 49.788 1.00 25.25 454 THR A N 1
ATOM 2981 C CA . THR A 1 465 ? 135.747 117.575 49.212 1.00 26.68 454 THR A CA 1
ATOM 2982 C C . THR A 1 465 ? 135.510 118.386 47.919 1.00 27.12 454 THR A C 1
ATOM 2983 O O . THR A 1 465 ? 134.538 118.133 47.212 1.00 27.02 454 THR A O 1
ATOM 2987 N N . ARG A 1 466 ? 136.399 119.340 47.624 1.00 27.55 455 ARG A N 1
ATOM 2988 C CA . ARG A 1 466 ? 136.303 120.142 46.400 1.00 29.05 455 ARG A CA 1
ATOM 2989 C C . ARG A 1 466 ? 137.195 119.618 45.265 1.00 29.14 455 ARG A C 1
ATOM 2990 O O . ARG A 1 466 ? 137.232 120.193 44.180 1.00 29.10 455 ARG A O 1
ATOM 2998 N N . PHE A 1 467 ? 137.921 118.530 45.519 1.00 30.02 456 PHE A N 1
ATOM 2999 C CA . PHE A 1 467 ? 138.945 118.040 44.584 1.00 29.99 456 PHE A CA 1
ATOM 3000 C C . PHE A 1 467 ? 138.371 117.828 43.166 1.00 30.58 456 PHE A C 1
ATOM 3001 O O . PHE A 1 467 ? 138.848 118.395 42.204 1.00 31.24 456 PHE A O 1
ATOM 3009 N N . ILE A 1 468 ? 137.347 117.004 43.047 1.00 31.06 457 ILE A N 1
ATOM 3010 C CA . ILE A 1 468 ? 136.817 116.670 41.725 1.00 31.57 457 ILE A CA 1
ATOM 3011 C C . ILE A 1 468 ? 136.295 117.923 41.037 1.00 33.10 457 ILE A C 1
ATOM 3012 O O . ILE A 1 468 ? 136.584 118.147 39.873 1.00 33.09 457 ILE A O 1
ATOM 3017 N N . ASP A 1 469 ? 135.542 118.733 41.775 1.00 34.76 458 ASP A N 1
ATOM 3018 C CA . ASP A 1 469 ? 134.821 119.861 41.195 1.00 36.54 458 ASP A CA 1
ATOM 3019 C C . ASP A 1 469 ? 135.800 120.920 40.747 1.00 36.57 458 ASP A C 1
ATOM 3020 O O . ASP A 1 469 ? 135.475 121.724 39.874 1.00 37.75 458 ASP A O 1
ATOM 3025 N N . THR A 1 470 ? 137.016 120.891 41.285 1.00 36.25 459 THR A N 1
ATOM 3026 C CA . THR A 1 470 ? 138.036 121.872 40.893 1.00 36.61 459 THR A CA 1
ATOM 3027 C C . THR A 1 470 ? 139.244 121.288 40.143 1.00 36.95 459 THR A C 1
ATOM 3028 O O . THR A 1 470 ? 140.301 121.919 40.077 1.00 37.52 459 THR A O 1
ATOM 3032 N N . THR A 1 471 ? 139.100 120.091 39.579 1.00 37.32 460 THR A N 1
ATOM 3033 C CA . THR A 1 471 ? 140.226 119.424 38.918 1.00 38.02 460 THR A CA 1
ATOM 3034 C C . THR A 1 471 ? 139.836 118.990 37.501 1.00 38.79 460 THR A C 1
ATOM 3035 O O . THR A 1 471 ? 139.361 117.855 37.306 1.00 39.30 460 THR A O 1
ATOM 3039 N N . PRO A 1 472 ? 140.057 119.882 36.505 1.00 39.88 461 PRO A N 1
ATOM 3040 C CA . PRO A 1 472 ? 139.596 119.647 35.115 1.00 40.09 461 PRO A CA 1
ATOM 3041 C C . PRO A 1 472 ? 140.340 118.532 34.352 1.00 39.81 461 PRO A C 1
ATOM 3042 O O . PRO A 1 472 ? 139.725 117.857 33.518 1.00 40.04 461 PRO A O 1
ATOM 3046 N N . GLU A 1 473 ? 141.625 118.326 34.626 1.00 39.76 462 GLU A N 1
ATOM 3047 C CA . GLU A 1 473 ? 142.365 117.256 33.954 1.00 39.91 462 GLU A CA 1
ATOM 3048 C C . GLU A 1 473 ? 141.692 115.873 34.142 1.00 39.78 462 GLU A C 1
ATOM 3049 O O . GLU A 1 473 ? 141.858 114.980 33.297 1.00 39.95 462 GLU A O 1
ATOM 3052 N N . LEU A 1 474 ? 140.894 115.721 35.210 1.00 38.40 463 LEU A N 1
ATOM 3053 C CA . LEU A 1 474 ? 140.141 114.479 35.443 1.00 38.11 463 LEU A CA 1
ATOM 3054 C C . LEU A 1 474 ? 139.116 114.246 34.353 1.00 39.01 463 LEU A C 1
ATOM 3055 O O . LEU A 1 474 ? 138.650 113.119 34.150 1.00 38.44 463 LEU A O 1
ATOM 3060 N N . PHE A 1 475 ? 138.750 115.329 33.674 1.00 40.39 464 PHE A N 1
ATOM 3061 C CA . PHE A 1 475 ? 137.643 115.281 32.720 1.00 42.04 464 PHE A CA 1
ATOM 3062 C C . PHE A 1 475 ? 138.139 115.130 31.279 1.00 43.14 464 PHE A C 1
ATOM 3063 O O . PHE A 1 475 ? 137.333 115.012 30.346 1.00 43.49 464 PHE A O 1
ATOM 3071 N N . GLN A 1 476 ? 139.445 115.100 31.127 1.00 20.00 465 GLN A N 1
ATOM 3072 C CA . GLN A 1 476 ? 140.065 114.994 29.855 1.00 20.00 465 GLN A CA 1
ATOM 3073 C C . GLN A 1 476 ? 139.590 113.782 29.087 1.00 20.00 465 GLN A C 1
ATOM 3074 O O . GLN A 1 476 ? 139.592 112.680 29.569 1.00 46.69 465 GLN A O 1
ATOM 3076 N N . GLN A 1 477 ? 139.133 114.034 27.878 1.00 48.23 466 GLN A N 1
ATOM 3077 C CA . GLN A 1 477 ? 138.581 112.998 27.006 1.00 49.19 466 GLN A CA 1
ATOM 3078 C C . GLN A 1 477 ? 139.699 112.006 26.674 1.00 48.97 466 GLN A C 1
ATOM 3079 O O . GLN A 1 477 ? 140.856 112.389 26.532 1.00 48.80 466 GLN A O 1
ATOM 3083 N N . VAL A 1 478 ? 139.359 110.727 26.594 1.00 49.01 467 VAL A N 1
ATOM 3084 C CA . VAL A 1 478 ? 140.378 109.688 26.380 1.00 48.93 467 VAL A CA 1
ATOM 3085 C C . VAL A 1 478 ? 140.689 109.356 24.885 1.00 48.88 467 VAL A C 1
ATOM 3086 O O . VAL A 1 478 ? 141.870 109.320 24.505 1.00 50.01 467 VAL A O 1
ATOM 3090 N N . LYS A 1 479 ? 139.649 109.160 24.065 1.00 48.28 468 LYS A N 1
ATOM 3091 C CA . LYS A 1 479 ? 139.767 108.815 22.595 1.00 47.89 468 LYS A CA 1
ATOM 3092 C C . LYS A 1 479 ? 140.576 107.563 22.158 1.00 46.49 468 LYS A C 1
ATOM 3093 O O . LYS A 1 479 ? 141.790 107.611 21.945 1.00 47.04 468 LYS A O 1
ATOM 3095 N N . ARG A 1 480 ? 139.851 106.468 21.958 1.00 44.81 469 ARG A N 1
ATOM 3096 C CA . ARG A 1 480 ? 140.419 105.175 21.595 1.00 42.78 469 ARG A CA 1
ATOM 3097 C C . ARG A 1 480 ? 140.732 105.053 20.096 1.00 40.80 469 ARG A C 1
ATOM 3098 O O . ARG A 1 480 ? 140.050 105.643 19.252 1.00 40.22 469 ARG A O 1
ATOM 3102 N N . GLN A 1 481 ? 141.754 104.268 19.769 1.00 38.54 470 GLN A N 1
ATOM 3103 C CA . GLN A 1 481 ? 142.004 103.936 18.379 1.00 36.51 470 GLN A CA 1
ATOM 3104 C C . GLN A 1 481 ? 140.827 103.083 17.874 1.00 34.88 470 GLN A C 1
ATOM 3105 O O . GLN A 1 481 ? 140.254 103.367 16.809 1.00 34.41 470 GLN A O 1
ATOM 3111 N N . ASP A 1 482 ? 140.437 102.081 18.663 1.00 32.17 471 ASP A N 1
ATOM 3112 C CA . ASP A 1 482 ? 139.255 101.268 18.357 1.00 31.41 471 ASP A CA 1
ATOM 3113 C C . ASP A 1 482 ? 139.422 100.585 16.998 1.00 28.97 471 ASP A C 1
ATOM 3114 O O . ASP A 1 482 ? 138.479 100.422 16.213 1.00 28.23 471 ASP A O 1
ATOM 3119 N N . ARG A 1 483 ? 140.664 100.174 16.754 1.00 27.93 472 ARG A N 1
ATOM 3120 C CA . ARG A 1 483 ? 141.113 99.576 15.502 1.00 26.13 472 ARG A CA 1
ATOM 3121 C C . ARG A 1 483 ? 140.343 98.321 15.111 1.00 25.63 472 ARG A C 1
ATOM 3122 O O . ARG A 1 483 ? 140.037 98.145 13.943 1.00 24.42 472 ARG A O 1
ATOM 3130 N N . ALA A 1 484 ? 140.058 97.437 16.069 1.00 24.90 473 ALA A N 1
ATOM 3131 C CA . ALA A 1 484 ? 139.411 96.160 15.722 1.00 25.07 473 ALA A CA 1
ATOM 3132 C C . ALA A 1 484 ? 137.979 96.390 15.232 1.00 24.69 473 ALA A C 1
ATOM 3133 O O . ALA A 1 484 ? 137.534 95.746 14.292 1.00 24.97 473 ALA A O 1
ATOM 3135 N N . THR A 1 485 ? 137.246 97.283 15.900 1.00 24.09 474 THR A N 1
ATOM 3136 C CA . THR A 1 485 ? 135.899 97.618 15.451 1.00 23.01 474 THR A CA 1
ATOM 3137 C C . THR A 1 485 ? 135.912 98.190 14.013 1.00 23.43 474 THR A C 1
ATOM 3138 O O . THR A 1 485 ? 135.054 97.852 13.201 1.00 22.89 474 THR A O 1
ATOM 3142 N N . LYS A 1 486 ? 136.874 99.054 13.700 1.00 22.15 475 LYS A N 1
ATOM 3143 C CA . LYS A 1 486 ? 136.963 99.595 12.309 1.00 22.27 475 LYS A CA 1
ATOM 3144 C C . LYS A 1 486 ? 137.266 98.509 11.270 1.00 21.25 475 LYS A C 1
ATOM 3145 O O . LYS A 1 486 ? 136.711 98.511 10.143 1.00 22.15 475 LYS A O 1
ATOM 3151 N N . LEU A 1 487 ? 138.157 97.580 11.630 1.00 20.90 476 LEU A N 1
ATOM 3152 C CA . LEU A 1 487 ? 138.492 96.460 10.729 1.00 20.02 476 LEU A CA 1
ATOM 3153 C C . LEU A 1 487 ? 137.299 95.561 10.495 1.00 19.62 476 LEU A C 1
ATOM 3154 O O . LEU A 1 487 ? 137.126 95.053 9.433 1.00 18.94 476 LEU A O 1
ATOM 3159 N N . LEU A 1 488 ? 136.514 95.306 11.538 1.00 20.15 477 LEU A N 1
ATOM 3160 C CA . LEU A 1 488 ? 135.327 94.485 11.382 1.00 20.98 4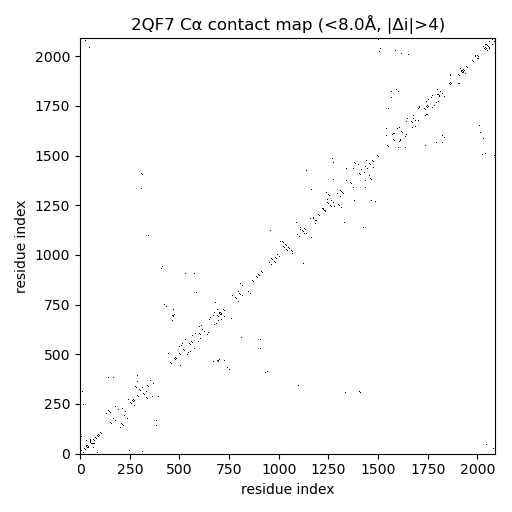77 LEU A CA 1
ATOM 3161 C C . LEU A 1 488 ? 134.344 95.196 10.494 1.00 20.88 477 LEU A C 1
ATOM 3162 O O . LEU A 1 488 ? 133.674 94.558 9.705 1.00 21.10 477 LEU A O 1
ATOM 3167 N N . THR A 1 489 ? 134.254 96.518 10.632 1.00 21.89 478 THR A N 1
ATOM 3168 C CA . THR A 1 489 ? 133.396 97.340 9.758 1.00 22.25 478 THR A CA 1
ATOM 3169 C C . THR A 1 489 ? 133.846 97.233 8.301 1.00 22.39 478 THR A C 1
ATOM 3170 O O . THR A 1 489 ? 132.995 97.061 7.387 1.00 22.49 478 THR A O 1
ATOM 3174 N N . TYR A 1 490 ? 135.158 97.309 8.079 1.00 20.60 479 TYR A N 1
ATOM 3175 C CA . TYR A 1 490 ? 135.696 97.066 6.709 1.00 20.66 479 TYR A CA 1
ATOM 3176 C C . TYR A 1 490 ? 135.301 95.682 6.191 1.00 20.19 479 TYR A C 1
ATOM 3177 O O . TYR A 1 490 ? 134.742 95.543 5.096 1.00 21.60 479 TYR A O 1
ATOM 3186 N N . LEU A 1 491 ? 135.570 94.663 6.987 1.00 20.85 480 LEU A N 1
ATOM 3187 C CA . LEU A 1 491 ? 135.303 93.278 6.569 1.00 21.55 480 LEU A CA 1
ATOM 3188 C C . LEU A 1 491 ? 133.840 93.030 6.285 1.00 20.87 480 LEU A C 1
ATOM 3189 O O . LEU A 1 491 ? 133.530 92.345 5.340 1.00 21.57 480 LEU A O 1
ATOM 3194 N N . ALA A 1 492 ? 132.947 93.575 7.112 1.00 21.33 481 ALA A N 1
ATOM 3195 C CA . ALA A 1 492 ? 131.491 93.501 6.863 1.00 20.40 481 ALA A CA 1
ATOM 3196 C C . ALA A 1 492 ? 131.132 94.189 5.565 1.00 20.83 481 ALA A C 1
ATOM 3197 O O . ALA A 1 492 ? 130.390 93.633 4.714 1.00 22.16 481 ALA A O 1
ATOM 3199 N N . ASP A 1 493 ? 131.626 95.411 5.382 1.00 21.68 482 ASP A N 1
ATOM 3200 C CA . ASP A 1 493 ? 131.316 96.132 4.160 1.00 22.65 482 ASP A CA 1
ATOM 3201 C C . ASP A 1 493 ? 131.752 95.368 2.900 1.00 22.77 482 ASP A C 1
ATOM 3202 O O . ASP A 1 493 ? 131.013 95.283 1.903 1.00 22.02 482 ASP A O 1
ATOM 3207 N N . VAL A 1 494 ? 132.952 94.811 2.922 1.00 23.74 483 VAL A N 1
ATOM 3208 C CA . VAL A 1 494 ? 133.441 94.132 1.705 1.00 22.79 483 VAL A CA 1
ATOM 3209 C C . VAL A 1 494 ? 132.743 92.761 1.542 1.00 24.31 483 VAL A C 1
ATOM 3210 O O . VAL A 1 494 ? 132.418 92.365 0.431 1.00 24.89 483 VAL A O 1
ATOM 3214 N N . THR A 1 495 ? 132.459 92.080 2.656 1.00 24.64 484 THR A N 1
ATOM 3215 C CA . THR A 1 495 ? 131.761 90.801 2.621 1.00 25.77 484 THR A CA 1
ATOM 3216 C C . THR A 1 495 ? 130.357 90.990 2.004 1.00 25.74 484 THR A C 1
ATOM 3217 O O . THR A 1 495 ? 129.942 90.206 1.141 1.00 25.87 484 THR A O 1
ATOM 3221 N N . VAL A 1 496 ? 129.658 92.042 2.404 1.00 25.33 485 VAL A N 1
ATOM 3222 C CA . VAL A 1 496 ? 128.325 92.273 1.843 1.00 26.35 485 VAL A CA 1
ATOM 3223 C C . VAL A 1 496 ? 128.248 93.043 0.526 1.00 26.11 485 VAL A C 1
ATOM 3224 O O . VAL A 1 496 ? 127.361 92.760 -0.274 1.00 25.94 485 VAL A O 1
ATOM 3228 N N . ASN A 1 497 ? 129.152 93.999 0.308 1.00 24.82 486 ASN A N 1
ATOM 3229 C CA . ASN A 1 497 ? 129.046 94.868 -0.847 1.00 24.99 486 ASN A CA 1
ATOM 3230 C C . ASN A 1 497 ? 130.145 94.649 -1.872 1.00 24.66 486 ASN A C 1
ATOM 3231 O O . ASN A 1 497 ? 130.047 95.192 -2.955 1.00 24.10 486 ASN A O 1
ATOM 3236 N N . GLY A 1 498 ? 131.175 93.858 -1.543 1.00 25.08 487 GLY A N 1
ATOM 3237 C CA . GLY A 1 498 ? 132.320 93.626 -2.479 1.00 25.00 487 GLY A CA 1
ATOM 3238 C C . GLY A 1 498 ? 133.305 94.794 -2.549 1.00 25.77 487 GLY A C 1
ATOM 3239 O O . GLY A 1 498 ? 133.000 95.913 -2.083 1.00 26.24 487 GLY A O 1
ATOM 3240 N N . HIS A 1 499 ? 134.484 94.547 -3.138 1.00 24.05 488 HIS A N 1
ATOM 3241 C CA . HIS A 1 499 ? 135.482 95.570 -3.322 1.00 23.41 488 HIS A CA 1
ATOM 3242 C C . HIS A 1 499 ? 135.275 96.053 -4.761 1.00 23.99 488 HIS A C 1
ATOM 3243 O O . HIS A 1 499 ? 135.157 95.238 -5.669 1.00 23.78 488 HIS A O 1
ATOM 3250 N N . PRO A 1 500 ? 135.268 97.378 -4.994 1.00 24.54 489 PRO A N 1
ATOM 3251 C CA . PRO A 1 500 ? 135.027 97.892 -6.365 1.00 25.39 489 PRO A CA 1
ATOM 3252 C C . PRO A 1 500 ? 136.038 97.417 -7.414 1.00 25.38 489 PRO A C 1
ATOM 3253 O O . PRO A 1 500 ? 135.716 97.369 -8.622 1.00 25.19 489 PRO A O 1
ATOM 3257 N N . GLU A 1 501 ? 137.245 97.069 -6.977 1.00 26.09 490 GLU A N 1
ATOM 3258 C CA . GLU A 1 501 ? 138.315 96.624 -7.909 1.00 27.41 490 GLU A CA 1
ATOM 3259 C C . GLU A 1 501 ? 138.305 95.115 -8.198 1.00 29.12 490 GLU A C 1
ATOM 3260 O O . GLU A 1 501 ? 138.927 94.656 -9.159 1.00 28.72 490 GLU A O 1
ATOM 3266 N N . ALA A 1 502 ? 137.612 94.326 -7.380 1.00 30.11 491 ALA A N 1
ATOM 3267 C CA . ALA A 1 502 ? 137.546 92.891 -7.643 1.00 32.37 491 ALA A CA 1
ATOM 3268 C C . ALA A 1 502 ? 136.192 92.540 -8.265 1.00 34.57 491 ALA A C 1
ATOM 3269 O O . ALA A 1 502 ? 136.034 91.473 -8.872 1.00 35.39 491 ALA A O 1
ATOM 3271 N N . LYS A 1 503 ? 135.221 93.440 -8.064 1.00 36.46 492 LYS A N 1
ATOM 3272 C CA . LYS A 1 503 ? 134.028 93.615 -8.941 1.00 37.44 492 LYS A CA 1
ATOM 3273 C C . LYS A 1 503 ? 133.559 92.394 -9.724 1.00 37.59 492 LYS A C 1
ATOM 3274 O O . LYS A 1 503 ? 133.063 91.405 -9.136 1.00 39.65 492 LYS A O 1
ATOM 3275 N N . ASP A 1 504 ? 133.664 92.504 -11.049 1.00 37.18 493 ASP A N 1
ATOM 3276 C CA . ASP A 1 504 ? 133.383 91.428 -11.973 1.00 36.16 493 ASP A CA 1
ATOM 3277 C C . ASP A 1 504 ? 134.689 91.143 -12.717 1.00 35.85 493 ASP A C 1
ATOM 3278 O O . ASP A 1 504 ? 134.763 91.213 -13.955 1.00 35.45 493 ASP A O 1
ATOM 3279 N N . ARG A 1 505 ? 135.733 90.862 -11.941 1.00 34.25 494 ARG A N 1
ATOM 3280 C CA . ARG A 1 505 ? 137.011 90.448 -12.503 1.00 32.85 494 ARG A CA 1
ATOM 3281 C C . ARG A 1 505 ? 137.177 88.992 -12.081 1.00 31.17 494 ARG A C 1
ATOM 3282 O O . ARG A 1 505 ? 136.459 88.547 -11.177 1.00 31.22 494 ARG A O 1
ATOM 3289 N N . PRO A 1 506 ? 138.079 88.234 -12.745 1.00 29.78 495 PRO A N 1
ATOM 3290 C CA . PRO A 1 506 ? 138.266 86.836 -12.351 1.00 29.86 495 PRO A CA 1
ATOM 3291 C C . PRO A 1 506 ? 138.624 86.702 -10.854 1.00 30.11 495 PRO A C 1
ATOM 3292 O O . PRO A 1 506 ? 139.119 87.656 -10.236 1.00 27.44 495 PRO A O 1
ATOM 3296 N N . LYS A 1 507 ? 138.328 85.539 -10.284 1.00 31.39 496 LYS A N 1
ATOM 3297 C CA . LYS A 1 507 ? 138.576 85.290 -8.868 1.00 33.08 496 LYS A CA 1
ATOM 3298 C C . LYS A 1 507 ? 139.671 84.259 -8.706 1.00 33.12 496 LYS A C 1
ATOM 3299 O O . LYS A 1 507 ? 139.879 83.451 -9.608 1.00 33.53 496 LYS A O 1
ATOM 3305 N N . PRO A 1 508 ? 140.430 84.319 -7.593 1.00 33.21 497 PRO A N 1
ATOM 3306 C CA . PRO A 1 508 ? 141.383 83.243 -7.388 1.00 34.38 497 PRO A CA 1
ATOM 3307 C C . PRO A 1 508 ? 140.673 81.895 -7.275 1.00 36.50 497 PRO A C 1
ATOM 3308 O O . PRO A 1 508 ? 139.550 81.822 -6.729 1.00 36.18 497 PRO A O 1
ATOM 3312 N N . LEU A 1 509 ? 141.328 80.862 -7.807 1.00 38.85 498 LEU A N 1
ATOM 3313 C CA . LEU A 1 509 ? 140.908 79.466 -7.637 1.00 41.76 498 LEU A CA 1
ATOM 3314 C C . LEU A 1 509 ? 140.648 79.246 -6.155 1.00 43.25 498 LEU A C 1
ATOM 3315 O O . LEU A 1 509 ? 141.557 79.447 -5.343 1.00 43.82 498 LEU A O 1
ATOM 3318 N N . GLU A 1 510 ? 139.426 78.816 -5.816 1.00 45.04 499 GLU A N 1
ATOM 3319 C CA . GLU A 1 510 ? 138.863 78.945 -4.458 1.00 47.11 499 GLU A CA 1
ATOM 3320 C C . GLU A 1 510 ? 139.494 78.063 -3.364 1.00 48.89 499 GLU A C 1
ATOM 3321 O O . GLU A 1 510 ? 139.123 78.167 -2.176 1.00 49.09 499 GLU A O 1
ATOM 3322 N N . ASN A 1 511 ? 140.453 77.219 -3.760 1.00 49.75 500 ASN A N 1
ATOM 3323 C CA . ASN A 1 511 ? 141.119 76.284 -2.841 1.00 50.66 500 ASN A CA 1
ATOM 3324 C C . ASN A 1 511 ? 141.272 76.877 -1.426 1.00 50.26 500 ASN A C 1
ATOM 3325 O O . ASN A 1 511 ? 140.449 76.576 -0.548 1.00 51.27 500 ASN A O 1
ATOM 3330 N N . ALA A 1 512 ? 142.269 77.733 -1.181 1.00 48.97 501 ALA A N 1
ATOM 3331 C CA . ALA A 1 512 ? 143.334 78.152 -2.115 1.00 46.91 501 ALA A CA 1
ATOM 3332 C C . ALA A 1 512 ? 144.532 78.377 -1.184 1.00 44.69 501 ALA A C 1
ATOM 3333 O O . ALA A 1 512 ? 144.354 78.920 -0.086 1.00 45.09 501 ALA A O 1
ATOM 3334 N N . ALA A 1 513 ? 145.723 77.926 -1.584 1.00 42.76 502 ALA A N 1
ATOM 3335 C CA . ALA A 1 513 ? 146.896 77.870 -0.668 1.00 40.10 502 ALA A CA 1
ATOM 3336 C C . ALA A 1 513 ? 147.487 79.234 -0.251 1.00 37.82 502 ALA A C 1
ATOM 3337 O O . ALA A 1 513 ? 148.057 79.935 -1.096 1.00 37.00 502 ALA A O 1
ATOM 3339 N N . ARG A 1 514 ? 147.368 79.588 1.037 1.00 34.69 503 ARG A N 1
ATOM 3340 C CA . ARG A 1 514 ? 148.055 80.782 1.593 1.00 32.31 503 ARG A CA 1
ATOM 3341 C C . ARG A 1 514 ? 149.559 80.770 1.257 1.00 28.63 503 ARG A C 1
ATOM 3342 O O . ARG A 1 514 ? 150.189 79.702 1.241 1.00 27.77 503 ARG A O 1
ATOM 3346 N N . PRO A 1 515 ? 150.125 81.958 0.926 1.00 25.42 504 PRO A N 1
ATOM 3347 C CA . PRO A 1 515 ? 151.580 82.042 0.835 1.00 22.41 504 PRO A CA 1
ATOM 3348 C C . PRO A 1 515 ? 152.206 81.749 2.214 1.00 21.08 504 PRO A C 1
ATOM 3349 O O . PRO A 1 515 ? 151.743 82.233 3.239 1.00 20.66 504 PRO A O 1
ATOM 3353 N N . VAL A 1 516 ? 153.222 80.921 2.217 1.00 20.28 505 VAL A N 1
ATOM 3354 C CA . VAL A 1 516 ? 153.956 80.560 3.427 1.00 19.51 505 VAL A CA 1
ATOM 3355 C C . VAL A 1 516 ? 155.309 81.269 3.429 1.00 18.55 505 VAL A C 1
ATOM 3356 O O . VAL A 1 516 ? 156.080 81.111 2.503 1.00 16.62 505 VAL A O 1
ATOM 3360 N N . VAL A 1 517 ? 155.589 82.048 4.475 1.00 19.41 506 VAL A N 1
ATOM 3361 C CA . VAL A 1 517 ? 156.914 82.678 4.615 1.00 21.03 506 VAL A CA 1
ATOM 3362 C C . VAL A 1 517 ? 157.976 81.580 4.833 1.00 22.22 506 VAL A C 1
ATOM 3363 O O . VAL A 1 517 ? 157.830 80.765 5.732 1.00 22.72 506 VAL A O 1
ATOM 3367 N N . PRO A 1 518 ? 159.023 81.509 3.971 1.00 23.24 507 PRO A N 1
ATOM 3368 C CA . PRO A 1 518 ? 159.999 80.447 4.144 1.00 25.52 507 PRO A CA 1
ATOM 3369 C C . PRO A 1 518 ? 160.743 80.573 5.498 1.00 29.05 507 PRO A C 1
ATOM 3370 O O . PRO A 1 518 ? 160.652 81.599 6.209 1.00 29.10 507 PRO A O 1
ATOM 3374 N N . TYR A 1 519 ? 161.392 79.523 5.943 1.00 32.85 508 TYR A N 1
ATOM 3375 C CA . TYR A 1 519 ? 162.104 79.725 7.197 1.00 37.18 508 TYR A CA 1
ATOM 3376 C C . TYR A 1 519 ? 163.530 80.074 6.878 1.00 37.47 508 TYR A C 1
ATOM 3377 O O . TYR A 1 519 ? 164.170 79.337 6.159 1.00 37.76 508 TYR A O 1
ATOM 3386 N N . ALA A 1 520 ? 164.009 81.206 7.415 1.00 40.37 509 ALA A N 1
ATOM 3387 C CA . ALA A 1 520 ? 165.379 81.767 7.156 1.00 41.45 509 ALA A CA 1
ATOM 3388 C C . ALA A 1 520 ? 166.459 80.722 6.873 1.00 42.33 509 ALA A C 1
ATOM 3389 O O . ALA A 1 520 ? 167.177 80.289 7.785 1.00 43.68 509 ALA A O 1
ATOM 3391 N N . GLY A 1 522 ? 169.105 80.562 9.855 1.00 47.45 511 GLY A N 1
ATOM 3392 C CA . GLY A 1 522 ? 169.359 81.785 10.630 1.00 48.32 511 GLY A CA 1
ATOM 3393 C C . GLY A 1 522 ? 168.726 81.849 12.028 1.00 48.82 511 GLY A C 1
ATOM 3394 O O . GLY A 1 522 ? 167.672 81.212 12.249 1.00 48.91 511 GLY A O 1
ATOM 3395 N N . ASN A 1 523 ? 169.314 82.576 13.004 1.00 48.49 512 ASN A N 1
ATOM 3396 C CA . ASN A 1 523 ? 170.673 83.217 13.043 1.00 47.64 512 ASN A CA 1
ATOM 3397 C C . ASN A 1 523 ? 170.587 84.696 13.466 1.00 45.83 512 ASN A C 1
ATOM 3398 O O . ASN A 1 523 ? 170.009 84.992 14.528 1.00 47.08 512 ASN A O 1
ATOM 3403 N N . GLY A 1 524 ? 171.150 85.595 12.648 1.00 42.55 513 GLY A N 1
ATOM 3404 C CA . GLY A 1 524 ? 170.963 87.073 12.726 1.00 37.90 513 GLY A CA 1
ATOM 3405 C C . GLY A 1 524 ? 171.269 87.664 11.334 1.00 34.06 513 GLY A C 1
ATOM 3406 O O . GLY A 1 524 ? 171.738 86.945 10.442 1.00 33.80 513 GLY A O 1
ATOM 3407 N N . VAL A 1 525 ? 171.017 88.945 11.107 1.00 30.44 514 VAL A N 1
ATOM 3408 C CA . VAL A 1 525 ? 171.202 89.456 9.734 1.00 26.99 514 VAL A CA 1
ATOM 3409 C C . VAL A 1 525 ? 172.643 89.969 9.477 1.00 24.84 514 VAL A C 1
ATOM 3410 O O . VAL A 1 525 ? 173.214 90.662 10.326 1.00 23.25 514 VAL A O 1
ATOM 3414 N N . LYS A 1 526 ? 173.228 89.588 8.347 1.00 20.97 515 LYS A N 1
ATOM 3415 C CA . LYS A 1 526 ? 174.565 90.026 7.987 1.00 20.92 515 LYS A CA 1
ATOM 3416 C C . LYS A 1 526 ? 174.491 91.444 7.372 1.00 19.17 515 LYS A C 1
ATOM 3417 O O . LYS A 1 526 ? 173.563 91.728 6.626 1.00 17.49 515 LYS A O 1
ATOM 3420 N N . ASP A 1 527 ? 175.510 92.266 7.634 1.00 16.47 516 ASP A N 1
ATOM 3421 C CA . ASP A 1 527 ? 175.590 93.650 7.119 1.00 16.15 516 ASP A CA 1
ATOM 3422 C C . ASP A 1 527 ? 175.552 93.561 5.616 1.00 14.47 516 ASP A C 1
ATOM 3423 O O . ASP A 1 527 ? 176.144 92.641 5.044 1.00 14.46 516 ASP A O 1
ATOM 3428 N N . GLY A 1 528 ? 174.887 94.504 4.947 1.00 13.28 517 GLY A N 1
ATOM 3429 C CA . GLY A 1 528 ? 174.953 94.503 3.496 1.00 11.42 517 GLY A CA 1
ATOM 3430 C C . GLY A 1 528 ? 175.202 95.901 2.931 1.00 12.71 517 GLY A C 1
ATOM 3431 O O . GLY A 1 528 ? 175.863 96.730 3.573 1.00 10.70 517 GLY A O 1
ATOM 3432 N N . THR A 1 529 ? 174.652 96.176 1.752 1.00 12.21 518 THR A N 1
ATOM 3433 C CA . THR A 1 529 ? 174.884 97.478 1.092 1.00 11.12 518 THR A CA 1
ATOM 3434 C C . THR A 1 529 ? 174.398 98.692 1.903 1.00 12.13 518 THR A C 1
ATOM 3435 O O . THR A 1 529 ? 174.995 99.768 1.819 1.00 13.57 518 THR A O 1
ATOM 3439 N N . LYS A 1 530 ? 173.353 98.531 2.714 1.00 10.78 519 LYS A N 1
ATOM 3440 C CA A LYS A 1 530 ? 172.887 99.619 3.558 0.50 11.57 519 LYS A CA 1
ATOM 3441 C CA B LYS A 1 530 ? 172.894 99.629 3.547 0.50 11.69 519 LYS A CA 1
ATOM 3442 C C . LYS A 1 530 ? 174.027 100.077 4.494 1.00 12.76 519 LYS A C 1
ATOM 3443 O O . LYS A 1 530 ? 174.232 101.273 4.721 1.00 12.06 519 LYS A O 1
ATOM 3454 N N . GLN A 1 531 ? 174.763 99.110 5.048 1.00 12.98 520 GLN A N 1
ATOM 3455 C CA . GLN A 1 531 ? 175.815 99.450 6.004 1.00 13.36 520 GLN A CA 1
ATOM 3456 C C . GLN A 1 531 ? 177.022 100.087 5.290 1.00 12.68 520 GLN A C 1
ATOM 3457 O O . GLN A 1 531 ? 177.675 100.958 5.872 1.00 14.66 520 GLN A O 1
ATOM 3463 N N . LEU A 1 532 ? 177.306 99.656 4.065 1.00 11.92 521 LEU A N 1
ATOM 3464 C CA . LEU A 1 532 ? 178.348 100.272 3.258 1.00 12.62 521 LEU A CA 1
ATOM 3465 C C . LEU A 1 532 ? 177.949 101.694 2.900 1.00 13.94 521 LEU A C 1
ATOM 3466 O O . LEU A 1 532 ? 178.801 102.617 2.955 1.00 13.22 521 LEU A O 1
ATOM 3471 N N . LEU A 1 533 ? 176.669 101.904 2.555 1.00 13.06 522 LEU A N 1
ATOM 3472 C CA . LEU A 1 533 ? 176.263 103.309 2.257 1.00 13.86 522 LEU A CA 1
ATOM 3473 C C . LEU A 1 533 ? 176.448 104.172 3.506 1.00 13.68 522 LEU A C 1
ATOM 3474 O O . LEU A 1 533 ? 176.994 105.289 3.451 1.00 14.37 522 LEU A O 1
ATOM 3479 N N . ASP A 1 534 ? 175.933 103.682 4.622 1.00 13.73 523 ASP A N 1
ATOM 3480 C CA . ASP A 1 534 ? 175.997 104.413 5.867 1.00 15.30 523 ASP A CA 1
ATOM 3481 C C . ASP A 1 534 ? 177.413 104.774 6.277 1.00 15.85 523 ASP A C 1
ATOM 3482 O O . ASP A 1 534 ? 177.635 105.889 6.763 1.00 17.51 523 ASP A O 1
ATOM 3487 N N . THR A 1 535 ? 178.364 103.864 6.053 1.00 14.84 524 THR A N 1
ATOM 3488 C CA . THR A 1 535 ? 179.737 104.052 6.541 1.00 14.22 524 THR A CA 1
ATOM 3489 C C . THR A 1 535 ? 180.687 104.678 5.510 1.00 14.92 524 THR A C 1
ATOM 3490 O O . THR A 1 535 ? 181.688 105.253 5.875 1.00 14.50 524 THR A O 1
ATOM 3494 N N . LEU A 1 536 ? 180.380 104.548 4.229 1.00 16.63 525 LEU A N 1
ATOM 3495 C CA . LEU A 1 536 ? 181.217 105.159 3.168 1.00 17.63 525 LEU A CA 1
ATOM 3496 C C . LEU A 1 536 ? 180.634 106.508 2.653 1.00 19.26 525 LEU A C 1
ATOM 3497 O O . LEU A 1 536 ? 181.386 107.389 2.239 1.00 17.89 525 LEU A O 1
ATOM 3502 N N . GLY A 1 537 ? 179.322 106.665 2.713 1.00 18.32 526 GLY A N 1
ATOM 3503 C CA . GLY A 1 537 ? 178.676 107.831 2.102 1.00 20.84 526 GLY A CA 1
ATOM 3504 C C . GLY A 1 537 ? 178.394 107.513 0.631 1.00 21.92 526 GLY A C 1
ATOM 3505 O O . GLY A 1 537 ? 179.023 106.572 0.045 1.00 21.97 526 GLY A O 1
ATOM 3506 N N . PRO A 1 538 ? 177.475 108.286 0.000 1.00 22.20 527 PRO A N 1
ATOM 3507 C CA . PRO A 1 538 ? 177.053 107.939 -1.372 1.00 22.50 527 PRO A CA 1
ATOM 3508 C C . PRO A 1 538 ? 178.128 107.994 -2.435 1.00 22.04 527 PRO A C 1
ATOM 3509 O O . PRO A 1 538 ? 178.150 107.132 -3.314 1.00 22.61 527 PRO A O 1
ATOM 3513 N N . LYS A 1 539 ? 179.004 108.997 -2.410 1.00 22.11 528 LYS A N 1
ATOM 3514 C CA . LYS A 1 539 ? 179.955 109.073 -3.481 1.00 21.99 528 LYS A CA 1
ATOM 3515 C C . LYS A 1 539 ? 180.970 107.886 -3.411 1.00 22.37 528 LYS A C 1
ATOM 3516 O O . LYS A 1 539 ? 181.258 107.276 -4.430 1.00 24.61 528 LYS A O 1
ATOM 3519 N N . LYS A 1 540 ? 181.503 107.575 -2.234 1.00 20.85 529 LYS A N 1
ATOM 3520 C CA . LYS A 1 540 ? 182.446 106.448 -2.085 1.00 21.16 529 LYS A CA 1
ATOM 3521 C C . LYS A 1 540 ? 181.731 105.073 -2.136 1.00 22.18 529 LYS A C 1
ATOM 3522 O O . LYS A 1 540 ? 182.350 104.062 -2.473 1.00 22.44 529 LYS A O 1
ATOM 3528 N N . PHE A 1 541 ? 180.430 105.045 -1.818 1.00 22.10 530 PHE A N 1
ATOM 3529 C CA . PHE A 1 541 ? 179.613 103.850 -2.107 1.00 21.94 530 PHE A CA 1
ATOM 3530 C C . PHE A 1 541 ? 179.542 103.559 -3.635 1.00 22.64 530 PHE A C 1
ATOM 3531 O O . PHE A 1 541 ? 179.681 102.415 -4.077 1.00 22.32 530 PHE A O 1
ATOM 3539 N N . GLY A 1 542 ? 179.311 104.571 -4.443 1.00 22.85 531 GLY A N 1
ATOM 3540 C CA . GLY A 1 542 ? 179.362 104.386 -5.900 1.00 22.49 531 GLY A CA 1
ATOM 3541 C C . GLY A 1 542 ? 180.764 103.934 -6.343 1.00 22.78 531 GLY A C 1
ATOM 3542 O O . GLY A 1 542 ? 180.879 103.114 -7.248 1.00 23.47 531 GLY A O 1
ATOM 3543 N N . GLU A 1 543 ? 181.832 104.479 -5.748 1.00 21.74 532 GLU A N 1
ATOM 3544 C CA A GLU A 1 543 ? 183.167 104.026 -6.089 0.50 21.35 532 GLU A CA 1
ATOM 3545 C CA B GLU A 1 543 ? 183.194 104.041 -6.023 0.50 21.73 532 GLU A CA 1
ATOM 3546 C C . GLU A 1 543 ? 183.364 102.535 -5.718 1.00 21.82 532 GLU A C 1
ATOM 3547 O O . GLU A 1 543 ? 183.985 101.796 -6.484 1.00 21.89 532 GLU A O 1
ATOM 3558 N N . TRP A 1 544 ? 182.838 102.117 -4.578 1.00 20.71 533 TRP A N 1
ATOM 3559 C CA . TRP A 1 544 ? 182.834 100.713 -4.134 1.00 21.43 533 TRP A CA 1
ATOM 3560 C C . TRP A 1 544 ? 182.088 99.824 -5.181 1.00 22.07 533 TRP A C 1
ATOM 3561 O O . TRP A 1 544 ? 182.604 98.747 -5.587 1.00 22.09 533 TRP A O 1
ATOM 3572 N N . MET A 1 545 ? 180.926 100.290 -5.650 1.00 21.53 534 MET A N 1
ATOM 3573 C CA . MET A 1 545 ? 180.167 99.572 -6.699 1.00 22.59 534 MET A CA 1
ATOM 3574 C C . MET A 1 545 ? 180.980 99.409 -7.951 1.00 21.75 534 MET A C 1
ATOM 3575 O O . MET A 1 545 ? 180.995 98.324 -8.505 1.00 22.28 534 MET A O 1
ATOM 3580 N N . ARG A 1 546 ? 181.661 100.485 -8.380 1.00 20.63 535 ARG A N 1
ATOM 3581 C CA . ARG A 1 546 ? 182.458 100.477 -9.602 1.00 21.78 535 ARG A CA 1
ATOM 3582 C C . ARG A 1 546 ? 183.564 99.420 -9.476 1.00 22.46 535 ARG A C 1
ATOM 3583 O O . ARG A 1 546 ? 183.774 98.611 -10.390 1.00 22.64 535 ARG A O 1
ATOM 3591 N N . ASN A 1 547 ? 184.264 99.443 -8.347 1.00 21.39 536 ASN A N 1
ATOM 3592 C CA . ASN A 1 547 ? 185.400 98.571 -8.092 1.00 23.12 536 ASN A CA 1
ATOM 3593 C C . ASN A 1 547 ? 184.986 97.102 -7.951 1.00 22.76 536 ASN A C 1
ATOM 3594 O O . ASN A 1 547 ? 185.775 96.206 -8.185 1.00 23.29 536 ASN A O 1
ATOM 3599 N N . GLU A 1 548 ? 183.765 96.864 -7.522 1.00 22.11 537 GLU A N 1
ATOM 3600 C CA . GLU A 1 548 ? 183.319 95.516 -7.201 1.00 23.69 537 GLU A CA 1
ATOM 3601 C C . GLU A 1 548 ? 183.426 94.640 -8.468 1.00 23.14 537 GLU A C 1
ATOM 3602 O O . GLU A 1 548 ? 182.982 95.022 -9.560 1.00 21.17 537 GLU A O 1
ATOM 3608 N N . LYS A 1 549 ? 184.103 93.507 -8.350 1.00 22.64 538 LYS A N 1
ATOM 3609 C CA . LYS A 1 549 ? 184.257 92.612 -9.513 1.00 24.32 538 LYS A CA 1
ATOM 3610 C C . LYS A 1 549 ? 182.967 91.856 -9.869 1.00 24.76 538 LYS A C 1
ATOM 3611 O O . LYS A 1 549 ? 182.571 91.809 -11.040 1.00 24.82 538 LYS A O 1
ATOM 3614 N N . ARG A 1 550 ? 182.303 91.302 -8.859 1.00 24.10 539 ARG A N 1
ATOM 3615 C CA . ARG A 1 550 ? 181.013 90.628 -9.042 1.00 25.62 539 ARG A CA 1
ATOM 3616 C C . ARG A 1 550 ? 179.949 91.627 -9.510 1.00 25.36 539 ARG A C 1
ATOM 3617 O O . ARG A 1 550 ? 180.002 92.811 -9.135 1.00 23.49 539 ARG A O 1
ATOM 3625 N N . VAL A 1 551 ? 178.978 91.142 -10.301 1.00 24.17 540 VAL A N 1
ATOM 3626 C CA . VAL A 1 551 ? 177.870 91.983 -10.707 1.00 22.43 540 VAL A CA 1
ATOM 3627 C C . VAL A 1 551 ? 176.926 92.027 -9.513 1.00 22.39 540 VAL A C 1
ATOM 3628 O O . VAL A 1 551 ? 176.834 91.062 -8.707 1.00 21.45 540 VAL A O 1
ATOM 3632 N N . LEU A 1 552 ? 176.303 93.191 -9.363 1.00 20.48 541 LEU A N 1
ATOM 3633 C CA . LEU A 1 552 ? 175.393 93.451 -8.260 1.00 21.92 541 LEU A CA 1
ATOM 3634 C C . LEU A 1 552 ? 173.990 93.366 -8.818 1.00 22.95 541 LEU A C 1
ATOM 3635 O O . LEU A 1 552 ? 173.792 93.729 -9.965 1.00 22.69 541 LEU A O 1
ATOM 3640 N N . LEU A 1 553 ? 173.022 92.881 -8.021 1.00 23.24 542 LEU A N 1
ATOM 3641 C CA A LEU A 1 553 ? 171.685 92.680 -8.518 0.70 23.99 542 LEU A CA 1
ATOM 3642 C CA B LEU A 1 553 ? 171.677 92.678 -8.514 0.30 23.57 542 LEU A CA 1
ATOM 3643 C C . LEU A 1 553 ? 170.694 93.491 -7.709 1.00 23.26 542 LEU A C 1
ATOM 3644 O O . LEU A 1 553 ? 170.798 93.530 -6.490 1.00 22.35 542 LEU A O 1
ATOM 3653 N N . THR A 1 554 ? 169.737 94.092 -8.416 1.00 23.55 543 THR A N 1
ATOM 3654 C CA . THR A 1 554 ? 168.580 94.784 -7.808 1.00 22.82 543 THR A CA 1
ATOM 3655 C C . THR A 1 554 ? 167.370 93.914 -8.154 1.00 23.55 543 THR A C 1
ATOM 3656 O O . THR A 1 554 ? 167.212 93.525 -9.307 1.00 24.70 543 THR A O 1
ATOM 3660 N N . ASP A 1 555 ? 166.569 93.577 -7.151 1.00 22.52 544 ASP A N 1
ATOM 3661 C CA . ASP A 1 555 ? 165.330 92.825 -7.315 1.00 23.36 544 ASP A CA 1
ATOM 3662 C C . ASP A 1 555 ? 164.174 93.861 -7.464 1.00 22.86 544 ASP A C 1
ATOM 3663 O O . ASP A 1 555 ? 163.985 94.718 -6.580 1.00 23.23 544 ASP A O 1
ATOM 3668 N N . THR A 1 556 ? 163.445 93.824 -8.578 1.00 22.65 545 THR A N 1
ATOM 3669 C CA . THR A 1 556 ? 162.352 94.764 -8.822 1.00 21.62 545 THR A CA 1
ATOM 3670 C C . THR A 1 556 ? 160.962 94.189 -8.522 1.00 22.68 545 THR A C 1
ATOM 3671 O O . THR A 1 556 ? 159.945 94.814 -8.833 1.00 24.45 545 THR A O 1
ATOM 3675 N N . THR A 1 557 ? 160.909 93.027 -7.901 1.00 21.59 546 THR A N 1
ATOM 3676 C CA . THR A 1 557 ? 159.625 92.332 -7.686 1.00 22.77 546 THR A CA 1
ATOM 3677 C C . THR A 1 557 ? 158.589 93.197 -6.934 1.00 24.65 546 THR A C 1
ATOM 3678 O O . THR A 1 557 ? 157.373 93.216 -7.286 1.00 24.03 546 THR A O 1
ATOM 3682 N N . MET A 1 558 ? 159.089 93.936 -5.939 1.00 24.50 547 MET A N 1
ATOM 3683 C CA . MET A 1 558 ? 158.229 94.762 -5.049 1.00 25.21 547 MET A CA 1
ATOM 3684 C C . MET A 1 558 ? 157.802 96.114 -5.651 1.00 24.50 547 MET A C 1
ATOM 3685 O O . MET A 1 558 ? 157.026 96.845 -5.041 1.00 25.28 547 MET A O 1
ATOM 3690 N N . ARG A 1 559 ? 158.276 96.440 -6.846 1.00 23.84 548 ARG A N 1
ATOM 3691 C CA . ARG A 1 559 ? 157.734 97.602 -7.533 1.00 22.75 548 ARG A CA 1
ATOM 3692 C C . ARG A 1 559 ? 157.436 97.306 -9.002 1.00 22.72 548 ARG A C 1
ATOM 3693 O O . ARG A 1 559 ? 156.285 97.049 -9.419 1.00 21.60 548 ARG A O 1
ATOM 3701 N N . ASP A 1 560 ? 158.474 97.355 -9.830 1.00 22.00 549 ASP A N 1
ATOM 3702 C CA . ASP A 1 560 ? 158.229 97.268 -11.246 1.00 22.30 549 ASP A CA 1
ATOM 3703 C C . ASP A 1 560 ? 157.626 95.925 -11.668 1.00 23.24 549 ASP A C 1
ATOM 3704 O O . ASP A 1 560 ? 156.845 95.835 -12.633 1.00 24.04 549 ASP A O 1
ATOM 3709 N N . GLY A 1 561 ? 158.038 94.860 -11.031 1.00 23.89 550 GLY A N 1
ATOM 3710 C CA . GLY A 1 561 ? 157.462 93.549 -11.419 1.00 23.58 550 GLY A CA 1
ATOM 3711 C C . GLY A 1 561 ? 155.918 93.505 -11.335 1.00 23.40 550 GLY A C 1
ATOM 3712 O O . GLY A 1 561 ? 155.238 93.081 -12.291 1.00 22.71 550 GLY A O 1
ATOM 3713 N N . HIS A 1 562 ? 155.329 93.904 -10.203 1.00 22.39 551 HIS A N 1
ATOM 3714 C CA . HIS A 1 562 ? 153.859 93.867 -10.140 1.00 21.44 551 HIS A CA 1
ATOM 3715 C C . HIS A 1 562 ? 153.242 95.113 -10.828 1.00 21.38 551 HIS A C 1
ATOM 3716 O O . HIS A 1 562 ? 152.092 95.065 -11.203 1.00 22.04 551 HIS A O 1
ATOM 3723 N N . GLN A 1 563 ? 153.987 96.219 -10.994 1.00 21.10 552 GLN A N 1
ATOM 3724 C CA . GLN A 1 563 ? 153.428 97.368 -11.769 1.00 21.20 552 GLN A CA 1
ATOM 3725 C C . GLN A 1 563 ? 153.148 96.879 -13.190 1.00 23.05 552 GLN A C 1
ATOM 3726 O O . GLN A 1 563 ? 152.088 97.142 -13.782 1.00 22.92 552 GLN A O 1
ATOM 3732 N N . SER A 1 564 ? 154.113 96.143 -13.750 1.00 23.23 553 SER A N 1
ATOM 3733 C CA . SER A 1 564 ? 153.929 95.603 -15.105 1.00 24.24 553 SER A CA 1
ATOM 3734 C C . SER A 1 564 ? 152.839 94.512 -15.190 1.00 23.93 553 SER A C 1
ATOM 3735 O O . SER A 1 564 ? 151.957 94.572 -16.066 1.00 23.82 553 SER A O 1
ATOM 3738 N N . LEU A 1 565 ? 152.820 93.581 -14.242 1.00 22.57 554 LEU A N 1
ATOM 3739 C CA . LEU A 1 565 ? 151.999 92.351 -14.411 1.00 21.87 554 LEU A CA 1
ATOM 3740 C C . LEU A 1 565 ? 150.672 92.372 -13.670 1.00 20.89 554 LEU A C 1
ATOM 3741 O O . LEU A 1 565 ? 149.744 91.678 -14.049 1.00 21.33 554 LEU A O 1
ATOM 3746 N N . LEU A 1 566 ? 150.581 93.167 -12.612 1.00 20.92 555 LEU A N 1
ATOM 3747 C CA . LEU A 1 566 ? 149.360 93.088 -11.798 1.00 21.02 555 LEU A CA 1
ATOM 3748 C C . LEU A 1 566 ? 148.746 94.485 -11.520 1.00 22.12 555 LEU A C 1
ATOM 3749 O O . LEU A 1 566 ? 148.046 94.653 -10.519 1.00 22.62 555 LEU A O 1
ATOM 3754 N N . ALA A 1 567 ? 148.947 95.432 -12.450 1.00 21.96 556 ALA A N 1
ATOM 3755 C CA . ALA A 1 567 ? 148.415 96.806 -12.337 1.00 22.06 556 ALA A CA 1
ATOM 3756 C C . ALA A 1 567 ? 148.858 97.478 -11.031 1.00 21.51 556 ALA A C 1
ATOM 3757 O O . ALA A 1 567 ? 148.141 98.300 -10.499 1.00 23.24 556 ALA A O 1
ATOM 3759 N N . THR A 1 568 ? 150.043 97.143 -10.534 1.00 21.91 557 THR A N 1
ATOM 3760 C CA . THR A 1 568 ? 150.584 97.680 -9.282 1.00 21.93 557 THR A CA 1
ATOM 3761 C C . THR A 1 568 ? 149.694 97.384 -8.057 1.00 19.97 557 THR A C 1
ATOM 3762 O O . THR A 1 568 ? 149.752 98.120 -7.049 1.00 21.90 557 THR A O 1
ATOM 3766 N N . ARG A 1 569 ? 148.908 96.311 -8.078 1.00 20.46 558 ARG A N 1
ATOM 3767 C CA A ARG A 1 569 ? 147.970 96.059 -6.962 0.50 19.99 558 ARG A CA 1
ATOM 3768 C CA B ARG A 1 569 ? 147.965 96.057 -6.966 0.50 19.88 558 ARG A CA 1
ATOM 3769 C C . ARG A 1 569 ? 148.528 95.247 -5.795 1.00 20.18 558 ARG A C 1
ATOM 3770 O O . ARG A 1 569 ? 147.802 94.950 -4.813 1.00 20.74 558 ARG A O 1
ATOM 3785 N N . MET A 1 570 ? 149.803 94.894 -5.869 1.00 21.13 559 MET A N 1
ATOM 3786 C CA . MET A 1 570 ? 150.430 94.103 -4.782 1.00 21.92 559 MET A CA 1
ATOM 3787 C C . MET A 1 570 ? 150.409 94.872 -3.453 1.00 21.42 559 MET A C 1
ATOM 3788 O O . MET A 1 570 ? 150.800 96.038 -3.395 1.00 22.28 559 MET A O 1
ATOM 3793 N N . ARG A 1 571 ? 149.919 94.220 -2.391 1.00 21.62 560 ARG A N 1
ATOM 3794 C CA . ARG A 1 571 ? 149.690 94.886 -1.131 1.00 19.18 560 ARG A CA 1
ATOM 3795 C C . ARG A 1 571 ? 150.882 94.802 -0.165 1.00 20.41 560 ARG A C 1
ATOM 3796 O O . ARG A 1 571 ? 151.640 93.816 -0.135 1.00 19.27 560 ARG A O 1
ATOM 3804 N N . THR A 1 572 ? 150.960 95.809 0.703 1.00 20.15 561 THR A N 1
ATOM 3805 C CA . THR A 1 572 ? 151.944 95.844 1.787 1.00 20.96 561 THR A CA 1
ATOM 3806 C C . THR A 1 572 ? 152.010 94.516 2.544 1.00 20.79 561 THR A C 1
ATOM 3807 O O . THR A 1 572 ? 153.077 94.073 2.845 1.00 21.78 561 THR A O 1
ATOM 3811 N N . TYR A 1 573 ? 150.851 93.913 2.853 1.00 22.19 562 TYR A N 1
ATOM 3812 C CA . TYR A 1 573 ? 150.776 92.677 3.650 1.00 21.78 562 TYR A CA 1
ATOM 3813 C C . TYR A 1 573 ? 151.710 91.622 3.022 1.00 21.95 562 TYR A C 1
ATOM 3814 O O . TYR A 1 573 ? 152.490 90.986 3.715 1.00 22.27 562 TYR A O 1
ATOM 3823 N N . ASP A 1 574 ? 151.630 91.458 1.709 1.00 21.00 563 ASP A N 1
ATOM 3824 C CA . ASP A 1 574 ? 152.431 90.432 1.017 1.00 21.94 563 ASP A CA 1
ATOM 3825 C C . ASP A 1 574 ? 153.885 90.834 0.831 1.00 22.21 563 ASP A C 1
ATOM 3826 O O . ASP A 1 574 ? 154.797 89.999 0.863 1.00 22.65 563 ASP A O 1
ATOM 3831 N N . ILE A 1 575 ? 154.118 92.129 0.660 1.00 21.68 564 ILE A N 1
ATOM 3832 C CA . ILE A 1 575 ? 155.462 92.667 0.466 1.00 23.24 564 ILE A CA 1
ATOM 3833 C C . ILE A 1 575 ? 156.247 92.664 1.803 1.00 24.26 564 ILE A C 1
ATOM 3834 O O . ILE A 1 575 ? 157.359 92.160 1.859 1.00 24.72 564 ILE A O 1
ATOM 3839 N N . ALA A 1 576 ? 155.648 93.198 2.867 1.00 23.19 565 ALA A N 1
ATOM 3840 C CA . ALA A 1 576 ? 156.335 93.313 4.144 1.00 24.32 565 ALA A CA 1
ATOM 3841 C C . ALA A 1 576 ? 156.660 91.932 4.703 1.00 24.79 565 ALA A C 1
ATOM 3842 O O . ALA A 1 576 ? 157.691 91.771 5.353 1.00 24.37 565 ALA A O 1
ATOM 3844 N N . ARG A 1 577 ? 155.811 90.931 4.439 1.00 24.74 566 ARG A N 1
ATOM 3845 C CA . ARG A 1 577 ? 155.982 89.624 5.053 1.00 25.73 566 ARG A CA 1
ATOM 3846 C C . ARG A 1 577 ? 157.179 88.857 4.537 1.00 25.27 566 ARG A C 1
ATOM 3847 O O . ARG A 1 577 ? 157.670 87.981 5.209 1.00 24.16 566 ARG A O 1
ATOM 3855 N N . ILE A 1 578 ? 157.647 89.191 3.349 1.00 23.78 567 ILE A N 1
ATOM 3856 C CA . ILE A 1 578 ? 158.826 88.524 2.813 1.00 24.09 567 ILE A CA 1
ATOM 3857 C C . ILE A 1 578 ? 160.138 89.341 2.987 1.00 24.07 567 ILE A C 1
ATOM 3858 O O . ILE A 1 578 ? 161.198 88.833 2.677 1.00 23.74 567 ILE A O 1
ATOM 3863 N N . ALA A 1 579 ? 160.091 90.599 3.449 1.00 23.89 568 ALA A N 1
ATOM 3864 C CA . ALA A 1 579 ? 161.340 91.388 3.495 1.00 23.77 568 ALA A CA 1
ATOM 3865 C C . ALA A 1 579 ? 162.451 90.777 4.396 1.00 23.15 568 ALA A C 1
ATOM 3866 O O . ALA A 1 579 ? 163.625 90.825 4.029 1.00 22.85 568 ALA A O 1
ATOM 3868 N N . GLY A 1 580 ? 162.054 90.251 5.567 1.00 23.94 569 GLY A N 1
ATOM 3869 C CA . GLY A 1 580 ? 162.939 89.492 6.477 1.00 23.12 569 GLY A CA 1
ATOM 3870 C C . GLY A 1 580 ? 163.658 88.362 5.780 1.00 23.62 569 GLY A C 1
ATOM 3871 O O . GLY A 1 580 ? 164.837 88.099 6.045 1.00 23.40 569 GLY A O 1
ATOM 3872 N N . THR A 1 581 ? 162.934 87.661 4.888 1.00 23.16 570 THR A N 1
ATOM 3873 C CA . THR A 1 581 ? 163.460 86.522 4.176 1.00 21.94 570 THR A CA 1
ATOM 3874 C C . THR A 1 581 ? 164.569 86.959 3.236 1.00 22.62 570 THR A C 1
ATOM 3875 O O . THR A 1 581 ? 165.658 86.346 3.224 1.00 22.91 570 THR A O 1
ATOM 3879 N N . TYR A 1 582 ? 164.315 88.020 2.480 1.00 21.03 571 TYR A N 1
ATOM 3880 C CA . TYR A 1 582 ? 165.348 88.621 1.641 1.00 21.32 571 TYR A CA 1
ATOM 3881 C C . TYR A 1 582 ? 166.567 89.026 2.464 1.00 20.67 571 TYR A C 1
ATOM 3882 O O . TYR A 1 582 ? 167.690 88.724 2.102 1.00 22.38 571 TYR A O 1
ATOM 3891 N N . SER A 1 583 ? 166.329 89.698 3.595 1.00 22.86 572 SER A N 1
ATOM 3892 C CA . SER A 1 583 ? 167.404 90.178 4.484 1.00 22.73 572 SER A CA 1
ATOM 3893 C C . SER A 1 583 ? 168.326 89.015 4.913 1.00 22.75 572 SER A C 1
ATOM 3894 O O . SER A 1 583 ? 169.546 89.152 4.896 1.00 22.08 572 SER A O 1
ATOM 3897 N N . HIS A 1 584 ? 167.737 87.878 5.311 1.00 22.93 573 HIS A N 1
ATOM 3898 C CA . HIS A 1 584 ? 168.507 86.749 5.826 1.00 23.54 573 HIS A CA 1
ATOM 3899 C C . HIS A 1 584 ? 169.073 85.907 4.712 1.00 23.88 573 HIS A C 1
ATOM 3900 O O . HIS A 1 584 ? 170.161 85.364 4.884 1.00 23.91 573 HIS A O 1
ATOM 3907 N N . ALA A 1 585 ? 168.316 85.731 3.612 1.00 22.01 574 ALA A N 1
ATOM 3908 C CA . ALA A 1 585 ? 168.638 84.700 2.634 1.00 23.02 574 ALA A CA 1
ATOM 3909 C C . ALA A 1 585 ? 169.489 85.227 1.494 1.00 21.82 574 ALA A C 1
ATOM 3910 O O . ALA A 1 585 ? 170.307 84.473 0.944 1.00 22.23 574 ALA A O 1
ATOM 3912 N N . LEU A 1 586 ? 169.277 86.505 1.114 1.00 22.02 575 LEU A N 1
ATOM 3913 C CA . LEU A 1 586 ? 169.985 87.144 -0.018 1.00 21.98 575 LEU A CA 1
ATOM 3914 C C . LEU A 1 586 ? 170.661 88.418 0.422 1.00 23.30 575 LEU A C 1
ATOM 3915 O O . LEU A 1 586 ? 170.414 89.504 -0.159 1.00 22.20 575 LEU A O 1
ATOM 3920 N N . PRO A 1 587 ? 171.550 88.308 1.442 1.00 22.31 576 PRO A N 1
ATOM 3921 C CA . PRO A 1 587 ? 172.111 89.508 2.004 1.00 22.21 576 PRO A CA 1
ATOM 3922 C C . PRO A 1 587 ? 173.097 90.240 1.077 1.00 23.40 576 PRO A C 1
ATOM 3923 O O . PRO A 1 587 ? 173.415 91.391 1.346 1.00 22.82 576 PRO A O 1
ATOM 3927 N N . ASN A 1 588 ? 173.502 89.612 -0.036 1.00 23.54 577 ASN A N 1
ATOM 3928 C CA . ASN A 1 588 ? 174.391 90.255 -0.994 1.00 24.04 577 ASN A CA 1
ATOM 3929 C C . ASN A 1 588 ? 173.711 91.098 -2.055 1.00 22.90 577 ASN A C 1
ATOM 3930 O O . ASN A 1 588 ? 174.393 91.633 -2.943 1.00 23.53 577 ASN A O 1
ATOM 3935 N N . LEU A 1 589 ? 172.380 91.191 -2.026 1.00 22.78 578 LEU A N 1
ATOM 3936 C CA . LEU A 1 589 ? 171.672 92.033 -3.035 1.00 22.80 578 LEU A CA 1
ATOM 3937 C C . LEU A 1 589 ? 172.076 93.511 -2.921 1.00 23.12 578 LEU A C 1
ATOM 3938 O O . LEU A 1 589 ? 172.273 94.001 -1.800 1.00 23.65 578 LEU A O 1
ATOM 3943 N N . LEU A 1 590 ? 172.237 94.191 -4.067 1.00 22.72 579 LEU A N 1
ATOM 3944 C CA . LEU A 1 590 ? 172.479 95.630 -4.068 1.00 24.26 579 LEU A CA 1
ATOM 3945 C C . LEU A 1 590 ? 171.299 96.373 -3.406 1.00 23.91 579 LEU A C 1
ATOM 3946 O O . LEU A 1 590 ? 171.494 97.141 -2.476 1.00 24.54 579 LEU A O 1
ATOM 3951 N N . SER A 1 591 ? 170.092 96.126 -3.885 1.00 24.13 580 SER A N 1
ATOM 3952 C CA . SER A 1 591 ? 168.921 96.866 -3.433 1.00 24.09 580 SER A CA 1
ATOM 3953 C C . SER A 1 591 ? 167.624 96.134 -3.738 1.00 23.63 580 SER A C 1
ATOM 3954 O O . SER A 1 591 ? 167.582 95.248 -4.596 1.00 23.58 580 SER A O 1
ATOM 3957 N N . LEU A 1 592 ? 166.562 96.512 -3.005 1.00 22.71 581 LEU A N 1
ATOM 3958 C CA . LEU A 1 592 ? 165.212 96.132 -3.361 1.00 21.85 581 LEU A CA 1
ATOM 3959 C C . LEU A 1 592 ? 164.570 97.348 -3.990 1.00 22.66 581 LEU A C 1
ATOM 3960 O O . LEU A 1 592 ? 164.483 98.401 -3.329 1.00 22.03 581 LEU A O 1
ATOM 3965 N N . GLU A 1 593 ? 164.087 97.224 -5.224 1.00 23.17 582 GLU A N 1
ATOM 3966 C CA . GLU A 1 593 ? 163.363 98.354 -5.820 1.00 24.24 582 GLU A CA 1
ATOM 3967 C C . GLU A 1 593 ? 161.945 98.132 -5.324 1.00 24.09 582 GLU A C 1
ATOM 3968 O O . GLU A 1 593 ? 161.315 97.131 -5.659 1.00 24.41 582 GLU A O 1
ATOM 3974 N N . CYS A 1 594 ? 161.458 99.045 -4.501 1.00 24.79 583 CYS A N 1
ATOM 3975 C CA . CYS A 1 594 ? 160.265 98.777 -3.718 1.00 23.81 583 CYS A CA 1
ATOM 3976 C C . CYS A 1 594 ? 159.375 99.998 -3.564 1.00 24.48 583 CYS A C 1
ATOM 3977 O O . CYS A 1 594 ? 158.416 99.958 -2.777 1.00 22.73 583 CYS A O 1
ATOM 3980 N N . TRP A 1 595 ? 159.644 101.072 -4.321 1.00 22.71 584 TRP A N 1
ATOM 3981 C CA . TRP A 1 595 ? 158.921 102.297 -4.080 1.00 23.50 584 TRP A CA 1
ATOM 3982 C C . TRP A 1 595 ? 158.950 103.225 -5.282 1.00 23.20 584 TRP A C 1
ATOM 3983 O O . TRP A 1 595 ? 159.753 103.052 -6.191 1.00 22.37 584 TRP A O 1
ATOM 3994 N N . GLY A 1 596 ? 158.033 104.188 -5.280 1.00 24.15 585 GLY A N 1
ATOM 3995 C CA . GLY A 1 596 ? 157.825 105.092 -6.390 1.00 23.99 585 GLY A CA 1
ATOM 3996 C C . GLY A 1 596 ? 157.137 104.404 -7.557 1.00 25.88 585 GLY A C 1
ATOM 3997 O O . GLY A 1 596 ? 156.464 103.366 -7.370 1.00 24.04 585 GLY A O 1
ATOM 3998 N N . GLY A 1 597 ? 157.338 104.970 -8.758 1.00 24.35 586 GLY A N 1
ATOM 3999 C CA . GLY A 1 597 ? 156.513 104.628 -9.926 1.00 24.87 586 GLY A CA 1
ATOM 4000 C C . GLY A 1 597 ? 155.042 104.725 -9.511 1.00 24.66 586 GLY A C 1
ATOM 4001 O O . GLY A 1 597 ? 154.664 105.652 -8.754 1.00 24.55 586 GLY A O 1
ATOM 4002 N N . ALA A 1 598 ? 154.211 103.765 -9.935 1.00 24.31 587 ALA A N 1
ATOM 4003 C CA . ALA A 1 598 ? 152.769 103.857 -9.647 1.00 23.81 587 ALA A CA 1
ATOM 4004 C C . ALA A 1 598 ? 152.391 103.442 -8.231 1.00 23.93 587 ALA A C 1
ATOM 4005 O O . ALA A 1 598 ? 151.259 103.652 -7.851 1.00 23.10 587 ALA A O 1
ATOM 4007 N N . THR A 1 599 ? 153.317 102.873 -7.440 1.00 23.90 588 THR A N 1
ATOM 4008 C CA . THR A 1 599 ? 152.904 102.360 -6.110 1.00 23.47 588 THR A CA 1
ATOM 4009 C C . THR A 1 599 ? 152.385 103.464 -5.214 1.00 23.10 588 THR A C 1
ATOM 4010 O O . THR A 1 599 ? 151.560 103.231 -4.316 1.00 23.99 588 THR A O 1
ATOM 4014 N N . PHE A 1 600 ? 152.868 104.683 -5.421 1.00 22.58 589 PHE A N 1
ATOM 4015 C CA . PHE A 1 600 ? 152.601 105.720 -4.419 1.00 22.76 589 PHE A CA 1
ATOM 4016 C C . PHE A 1 600 ? 151.102 106.092 -4.438 1.00 23.51 589 PHE A C 1
ATOM 4017 O O . PHE A 1 600 ? 150.418 106.053 -3.393 1.00 22.77 589 PHE A O 1
ATOM 4025 N N . ASP A 1 601 ? 150.566 106.421 -5.618 1.00 23.77 590 ASP A N 1
ATOM 4026 C CA . ASP A 1 601 ? 149.137 106.715 -5.672 1.00 24.57 590 ASP A CA 1
ATOM 4027 C C . ASP A 1 601 ? 148.219 105.475 -5.657 1.00 22.71 590 ASP A C 1
ATOM 4028 O O . ASP A 1 601 ? 147.172 105.488 -5.014 1.00 21.93 590 ASP A O 1
ATOM 4033 N N . VAL A 1 602 ? 148.604 104.416 -6.354 1.00 21.62 591 VAL A N 1
ATOM 4034 C CA . VAL A 1 602 ? 147.779 103.159 -6.371 1.00 20.93 591 VAL A CA 1
ATOM 4035 C C . VAL A 1 602 ? 147.555 102.610 -4.949 1.00 20.99 591 VAL A C 1
ATOM 4036 O O . VAL A 1 602 ? 146.456 102.190 -4.589 1.00 19.37 591 VAL A O 1
ATOM 4040 N N . SER A 1 603 ? 148.601 102.637 -4.118 1.00 21.10 592 SER A N 1
ATOM 4041 C CA . SER A 1 603 ? 148.470 102.073 -2.759 1.00 21.95 592 SER A CA 1
ATOM 4042 C C . SER A 1 603 ? 147.313 102.773 -2.030 1.00 21.24 592 SER A C 1
ATOM 4043 O O . SER A 1 603 ? 146.456 102.125 -1.423 1.00 21.52 592 SER A O 1
ATOM 4046 N N . MET A 1 604 ? 147.247 104.104 -2.127 1.00 21.41 593 MET A N 1
ATOM 4047 C CA . MET A 1 604 ? 146.164 104.826 -1.461 1.00 22.43 593 MET A CA 1
ATOM 4048 C C . MET A 1 604 ? 144.850 104.715 -2.247 1.00 22.76 593 MET A C 1
ATOM 4049 O O . MET A 1 604 ? 143.803 104.454 -1.672 1.00 22.67 593 MET A O 1
ATOM 4054 N N . ARG A 1 605 ? 144.898 104.945 -3.548 1.00 23.35 594 ARG A N 1
ATOM 4055 C CA . ARG A 1 605 ? 143.620 105.062 -4.279 1.00 25.35 594 ARG A CA 1
ATOM 4056 C C . ARG A 1 605 ? 142.885 103.710 -4.423 1.00 23.90 594 ARG A C 1
ATOM 4057 O O . ARG A 1 605 ? 141.654 103.663 -4.363 1.00 22.66 594 ARG A O 1
ATOM 4065 N N . PHE A 1 606 ? 143.634 102.621 -4.621 1.00 22.84 595 PHE A N 1
ATOM 4066 C CA . PHE A 1 606 ? 143.001 101.328 -4.919 1.00 22.60 595 PHE A CA 1
ATOM 4067 C C . PHE A 1 606 ? 143.180 100.276 -3.832 1.00 22.88 595 PHE A C 1
ATOM 4068 O O . PHE A 1 606 ? 142.421 99.287 -3.795 1.00 22.59 595 PHE A O 1
ATOM 4076 N N . LEU A 1 607 ? 144.194 100.447 -2.981 1.00 21.32 596 LEU A N 1
ATOM 4077 C CA . LEU A 1 607 ? 144.448 99.456 -1.932 1.00 20.08 596 LEU A CA 1
ATOM 4078 C C . LEU A 1 607 ? 144.149 99.984 -0.536 1.00 20.30 596 LEU A C 1
ATOM 4079 O O . LEU A 1 607 ? 144.321 99.257 0.435 1.00 20.80 596 LEU A O 1
ATOM 4084 N N . THR A 1 608 ? 143.681 101.227 -0.444 1.00 21.68 597 THR A N 1
ATOM 4085 C CA . THR A 1 608 ? 143.395 101.888 0.860 1.00 21.69 597 THR A CA 1
ATOM 4086 C C . THR A 1 608 ? 144.559 101.662 1.876 1.00 21.57 597 THR A C 1
ATOM 4087 O O . THR A 1 608 ? 144.325 101.266 3.035 1.00 20.05 597 THR A O 1
ATOM 4091 N N . GLU A 1 609 ? 145.781 101.924 1.453 1.00 20.85 598 GLU A N 1
ATOM 4092 C CA . GLU A 1 609 ? 146.941 101.849 2.362 1.00 21.45 598 GLU A CA 1
ATOM 4093 C C . GLU A 1 609 ? 148.004 102.884 2.096 1.00 22.61 598 GLU A C 1
ATOM 4094 O O . GLU A 1 609 ? 148.057 103.467 0.998 1.00 23.01 598 GLU A O 1
ATOM 4100 N N . ASP A 1 610 ? 148.841 103.092 3.119 1.00 21.56 599 ASP A N 1
ATOM 4101 C CA . ASP A 1 610 ? 149.792 104.197 3.193 1.00 22.32 599 ASP A CA 1
ATOM 4102 C C . ASP A 1 610 ? 151.141 103.809 2.573 1.00 21.33 599 ASP A C 1
ATOM 4103 O O . ASP A 1 610 ? 151.800 102.890 3.071 1.00 23.03 599 ASP A O 1
ATOM 4108 N N . PRO A 1 611 ? 151.584 104.487 1.476 1.00 21.35 600 PRO A N 1
ATOM 4109 C CA . PRO A 1 611 ? 152.880 104.037 0.946 1.00 20.32 600 PRO A CA 1
ATOM 4110 C C . PRO A 1 611 ? 154.052 104.237 1.938 1.00 20.27 600 PRO A C 1
ATOM 4111 O O . PRO A 1 611 ? 155.087 103.561 1.833 1.00 19.61 600 PRO A O 1
ATOM 4115 N N . TRP A 1 612 ? 153.903 105.171 2.871 1.00 20.02 601 TRP A N 1
ATOM 4116 C CA . TRP A 1 612 ? 154.993 105.445 3.808 1.00 21.33 601 TRP A CA 1
ATOM 4117 C C . TRP A 1 612 ? 155.139 104.291 4.787 1.00 22.49 601 TRP A C 1
ATOM 4118 O O . TRP A 1 612 ? 156.262 103.931 5.199 1.00 23.03 601 TRP A O 1
ATOM 4129 N N . GLU A 1 613 ? 154.002 103.767 5.224 1.00 22.52 602 GLU A N 1
ATOM 4130 C CA . GLU A 1 613 ? 154.008 102.617 6.141 1.00 23.48 602 GLU A CA 1
ATOM 4131 C C . GLU A 1 613 ? 154.606 101.409 5.443 1.00 22.95 602 GLU A C 1
ATOM 4132 O O . GLU A 1 613 ? 155.407 100.681 6.035 1.00 23.04 602 GLU A O 1
ATOM 4138 N N . ARG A 1 614 ? 154.209 101.171 4.182 1.00 22.28 603 ARG A N 1
ATOM 4139 C CA . ARG A 1 614 ? 154.816 100.077 3.443 1.00 22.69 603 ARG A CA 1
ATOM 4140 C C . ARG A 1 614 ? 156.338 100.229 3.429 1.00 23.15 603 ARG A C 1
ATOM 4141 O O . ARG A 1 614 ? 157.080 99.267 3.661 1.00 22.73 603 ARG A O 1
ATOM 4149 N N . LEU A 1 615 ? 156.820 101.438 3.151 1.00 22.27 604 LEU A N 1
ATOM 4150 C CA . LEU A 1 615 ? 158.270 101.624 3.068 1.00 21.88 604 LEU A CA 1
ATOM 4151 C C . LEU A 1 615 ? 158.888 101.388 4.493 1.00 21.55 604 LEU A C 1
ATOM 4152 O O . LEU A 1 615 ? 159.925 100.749 4.634 1.00 21.49 604 LEU A O 1
ATOM 4157 N N . ALA A 1 616 ? 158.257 101.911 5.552 1.00 21.76 605 ALA A N 1
ATOM 4158 C CA . ALA A 1 616 ? 158.795 101.653 6.929 1.00 21.13 605 ALA A CA 1
ATOM 4159 C C . ALA A 1 616 ? 158.906 100.157 7.288 1.00 22.00 605 ALA A C 1
ATOM 4160 O O . ALA A 1 616 ? 159.880 99.726 7.914 1.00 22.26 605 ALA A O 1
ATOM 4162 N N . LEU A 1 617 ? 157.902 99.354 6.914 1.00 21.97 606 LEU A N 1
ATOM 4163 C CA . LEU A 1 617 ? 157.906 97.909 7.205 1.00 21.45 606 LEU A CA 1
ATOM 4164 C C . LEU A 1 617 ? 159.002 97.208 6.454 1.00 21.78 606 LEU A C 1
ATOM 4165 O O . LEU A 1 617 ? 159.681 96.337 6.982 1.00 21.93 606 LEU A O 1
ATOM 4170 N N . ILE A 1 618 ? 159.190 97.584 5.201 1.00 20.48 607 ILE A N 1
ATOM 4171 C CA . ILE A 1 618 ? 160.310 97.012 4.434 1.00 21.12 607 ILE A CA 1
ATOM 4172 C C . ILE A 1 618 ? 161.672 97.371 5.072 1.00 22.15 607 ILE A C 1
ATOM 4173 O O . ILE A 1 618 ? 162.521 96.515 5.244 1.00 21.97 607 ILE A O 1
ATOM 4178 N N . ARG A 1 619 ? 161.842 98.633 5.426 1.00 22.32 608 ARG A N 1
ATOM 4179 C CA . ARG A 1 619 ? 163.033 99.109 6.088 1.00 23.02 608 ARG A CA 1
ATOM 4180 C C . ARG A 1 619 ? 163.333 98.293 7.321 1.00 23.79 608 ARG A C 1
ATOM 4181 O O . ARG A 1 619 ? 164.468 97.859 7.530 1.00 24.00 608 ARG A O 1
ATOM 4189 N N . GLU A 1 620 ? 162.314 98.091 8.153 1.00 24.29 609 GLU A N 1
ATOM 4190 C CA A GLU A 1 620 ? 162.440 97.333 9.393 0.50 24.99 609 GLU A CA 1
ATOM 4191 C CA B GLU A 1 620 ? 162.558 97.366 9.390 0.50 25.07 609 GLU A CA 1
ATOM 4192 C C . GLU A 1 620 ? 162.819 95.877 9.115 1.00 25.02 609 GLU A C 1
ATOM 4193 O O . GLU A 1 620 ? 163.650 95.277 9.787 1.00 25.39 609 GLU A O 1
ATOM 4204 N N . GLY A 1 621 ? 162.175 95.295 8.110 1.00 23.92 610 GLY A N 1
ATOM 4205 C CA . GLY A 1 621 ? 162.398 93.882 7.788 1.00 23.24 610 GLY A CA 1
ATOM 4206 C C . GLY A 1 621 ? 163.704 93.625 7.060 1.00 23.47 610 GLY A C 1
ATOM 4207 O O . GLY A 1 621 ? 164.260 92.539 7.130 1.00 22.84 610 GLY A O 1
ATOM 4208 N N . ALA A 1 622 ? 164.206 94.626 6.350 1.00 21.88 611 ALA A N 1
ATOM 4209 C CA . ALA A 1 622 ? 165.427 94.447 5.578 1.00 23.44 611 ALA A CA 1
ATOM 4210 C C . ALA A 1 622 ? 166.462 95.573 5.852 1.00 23.85 611 ALA A C 1
ATOM 4211 O O . ALA A 1 622 ? 166.795 96.345 4.968 1.00 25.56 611 ALA A O 1
ATOM 4213 N N . PRO A 1 623 ? 166.990 95.650 7.099 1.00 24.55 612 PRO A N 1
ATOM 4214 C CA . PRO A 1 623 ? 167.848 96.775 7.548 1.00 23.74 612 PRO A CA 1
ATOM 4215 C C . PRO A 1 623 ? 169.261 96.733 6.923 1.00 23.74 612 PRO A C 1
ATOM 4216 O O . PRO A 1 623 ? 170.039 97.695 7.072 1.00 23.11 612 PRO A O 1
ATOM 4220 N N . ASN A 1 624 ? 169.558 95.665 6.178 1.00 21.82 613 ASN A N 1
ATOM 4221 C CA . ASN A 1 624 ? 170.883 95.492 5.555 1.00 22.17 613 ASN A CA 1
ATOM 4222 C C . ASN A 1 624 ? 170.947 95.794 4.066 1.00 21.22 613 ASN A C 1
ATOM 4223 O O . ASN A 1 624 ? 172.031 95.818 3.483 1.00 22.77 613 ASN A O 1
ATOM 4228 N N . LEU A 1 625 ? 169.800 95.986 3.430 1.00 20.90 614 LEU A N 1
ATOM 4229 C CA . LEU A 1 625 ? 169.761 96.197 1.991 1.00 20.03 614 LEU A CA 1
ATOM 4230 C C . LEU A 1 625 ? 169.296 97.620 1.640 1.00 21.49 614 LEU A C 1
ATOM 4231 O O . LEU A 1 625 ? 168.462 98.189 2.353 1.00 21.82 614 LEU A O 1
ATOM 4236 N N . LEU A 1 626 ? 169.832 98.158 0.544 1.00 19.37 615 LEU A N 1
ATOM 4237 C CA . LEU A 1 626 ? 169.492 99.497 0.084 1.00 21.62 615 LEU A CA 1
ATOM 4238 C C . LEU A 1 626 ? 168.056 99.432 -0.384 1.00 21.64 615 LEU A C 1
ATOM 4239 O O . LEU A 1 626 ? 167.640 98.446 -0.992 1.00 22.21 615 LEU A O 1
ATOM 4244 N N . LEU A 1 627 ? 167.277 100.462 -0.103 1.00 20.85 616 LEU A N 1
ATOM 4245 C CA . LEU A 1 627 ? 165.897 100.478 -0.601 1.00 21.82 616 LEU A CA 1
ATOM 4246 C C . LEU A 1 627 ? 165.816 101.503 -1.707 1.00 22.06 616 LEU A C 1
ATOM 4247 O O . LEU A 1 627 ? 166.270 102.614 -1.532 1.00 22.95 616 LEU A O 1
ATOM 4252 N N . GLN A 1 628 ? 165.261 101.116 -2.842 1.00 22.48 617 GLN A N 1
ATOM 4253 C CA . GLN A 1 628 ? 165.434 101.918 -4.054 1.00 22.74 617 GLN A CA 1
ATOM 4254 C C . GLN A 1 628 ? 164.057 102.320 -4.539 1.00 22.37 617 GLN A C 1
ATOM 4255 O O . GLN A 1 628 ? 163.125 101.504 -4.520 1.00 22.14 617 GLN A O 1
ATOM 4261 N N . MET A 1 629 ? 163.922 103.585 -4.944 1.00 22.84 618 MET A N 1
ATOM 4262 C CA . MET A 1 629 ? 162.664 104.037 -5.583 1.00 23.35 618 MET A CA 1
ATOM 4263 C C . MET A 1 629 ? 162.925 104.510 -7.001 1.00 24.09 618 MET A C 1
ATOM 4264 O O . MET A 1 629 ? 164.063 104.807 -7.371 1.00 23.51 618 MET A O 1
ATOM 4269 N N . LEU A 1 630 ? 161.869 104.542 -7.820 1.00 23.22 619 LEU A N 1
ATOM 4270 C CA . LEU A 1 630 ? 161.957 105.232 -9.088 1.00 22.97 619 LEU A CA 1
ATOM 4271 C C . LEU A 1 630 ? 161.347 106.622 -8.832 1.00 23.50 619 LEU A C 1
ATOM 4272 O O . LEU A 1 630 ? 160.196 106.727 -8.356 1.00 21.33 619 LEU A O 1
ATOM 4277 N N . LEU A 1 631 ? 162.110 107.662 -9.152 1.00 22.79 620 LEU A N 1
ATOM 4278 C CA . LEU A 1 631 ? 161.669 109.044 -9.006 1.00 24.06 620 LEU A CA 1
ATOM 4279 C C . LEU A 1 631 ? 161.703 109.778 -10.375 1.00 25.74 620 LEU A C 1
ATOM 4280 O O . LEU A 1 631 ? 162.693 109.735 -11.087 1.00 25.58 620 LEU A O 1
ATOM 4285 N N . ARG A 1 632 ? 160.619 110.473 -10.730 1.00 26.41 621 ARG A N 1
ATOM 4286 C CA A ARG A 1 632 ? 160.629 111.384 -11.871 0.30 26.36 621 ARG A CA 1
ATOM 4287 C CA B ARG A 1 632 ? 160.611 111.387 -11.867 0.30 25.81 621 ARG A CA 1
ATOM 4288 C CA C ARG A 1 632 ? 160.675 111.353 -11.883 0.30 25.87 621 ARG A CA 1
ATOM 4289 C C . ARG A 1 632 ? 161.251 112.707 -11.443 1.00 25.96 621 ARG A C 1
ATOM 4290 O O . ARG A 1 632 ? 160.823 113.305 -10.447 1.00 25.98 621 ARG A O 1
ATOM 4312 N N . GLY A 1 633 ? 162.266 113.166 -12.181 1.00 26.42 622 GLY A N 1
ATOM 4313 C CA . GLY A 1 633 ? 162.998 114.400 -11.839 1.00 28.14 622 GLY A CA 1
ATOM 4314 C C . GLY A 1 633 ? 162.050 115.580 -11.727 1.00 28.50 622 GLY A C 1
ATOM 4315 O O . GLY A 1 633 ? 162.104 116.338 -10.757 1.00 28.60 622 GLY A O 1
ATOM 4316 N N . ALA A 1 634 ? 161.146 115.707 -12.696 1.00 27.80 623 ALA A N 1
ATOM 4317 C CA . ALA A 1 634 ? 160.281 116.874 -12.758 1.00 29.65 623 ALA A CA 1
ATOM 4318 C C . ALA A 1 634 ? 159.255 116.919 -11.619 1.00 30.14 623 ALA A C 1
ATOM 4319 O O . ALA A 1 634 ? 158.928 117.998 -11.147 1.00 31.33 623 ALA A O 1
ATOM 4321 N N . ASN A 1 635 ? 158.746 115.769 -11.178 1.00 29.85 624 ASN A N 1
ATOM 4322 C CA . ASN A 1 635 ? 157.651 115.827 -10.205 1.00 30.57 624 ASN A CA 1
ATOM 4323 C C . ASN A 1 635 ? 157.588 114.797 -9.110 1.00 29.57 624 ASN A C 1
ATOM 4324 O O . ASN A 1 635 ? 156.522 114.613 -8.508 1.00 29.73 624 ASN A O 1
ATOM 4329 N N . GLY A 1 636 ? 158.704 114.133 -8.837 1.00 28.46 625 GLY A N 1
ATOM 4330 C CA . GLY A 1 636 ? 158.748 113.162 -7.745 1.00 28.51 625 GLY A CA 1
ATOM 4331 C C . GLY A 1 636 ? 157.963 111.917 -8.065 1.00 27.81 625 GLY A C 1
ATOM 4332 O O . GLY A 1 636 ? 158.374 111.120 -8.894 1.00 28.73 625 GLY A O 1
ATOM 4333 N N . VAL A 1 637 ? 156.825 111.738 -7.393 1.00 26.48 626 VAL A N 1
ATOM 4334 C CA . VAL A 1 637 ? 155.940 110.615 -7.698 1.00 25.49 626 VAL A CA 1
ATOM 4335 C C . VAL A 1 637 ? 154.575 111.096 -8.208 1.00 24.65 626 VAL A C 1
ATOM 4336 O O . VAL A 1 637 ? 153.634 110.297 -8.324 1.00 25.94 626 VAL A O 1
ATOM 4340 N N . GLY A 1 638 ? 154.469 112.398 -8.482 1.00 24.86 627 GLY A N 1
ATOM 4341 C CA . GLY A 1 638 ? 153.214 113.049 -8.797 1.00 24.82 627 GLY A CA 1
ATOM 4342 C C . GLY A 1 638 ? 152.681 112.906 -10.204 1.00 25.83 627 GLY A C 1
ATOM 4343 O O . GLY A 1 638 ? 153.175 112.124 -11.023 1.00 25.01 627 GLY A O 1
ATOM 4344 N N . TYR A 1 639 ? 151.634 113.660 -10.496 1.00 25.92 628 TYR A N 1
ATOM 4345 C CA . TYR A 1 639 ? 150.895 113.433 -11.734 1.00 27.26 628 TYR A CA 1
ATOM 4346 C C . TYR A 1 639 ? 150.924 114.682 -12.620 1.00 27.46 628 TYR A C 1
ATOM 4347 O O . TYR A 1 639 ? 150.384 114.674 -13.745 1.00 27.31 628 TYR A O 1
ATOM 4356 N N . THR A 1 640 ? 151.513 115.750 -12.099 1.00 26.05 629 THR A N 1
ATOM 4357 C CA . THR A 1 640 ? 151.605 117.025 -12.829 1.00 26.14 629 THR A CA 1
ATOM 4358 C C . THR A 1 640 ? 152.957 117.722 -12.490 1.00 26.76 629 THR A C 1
ATOM 4359 O O . THR A 1 640 ? 153.835 117.095 -11.909 1.00 25.64 629 THR A O 1
ATOM 4363 N N . ASN A 1 641 ? 153.180 118.970 -12.905 1.00 26.74 630 ASN A N 1
ATOM 4364 C CA . ASN A 1 641 ? 154.407 119.659 -12.474 1.00 27.11 630 ASN A CA 1
ATOM 4365 C C . ASN A 1 641 ? 154.127 120.353 -11.135 1.00 26.55 630 ASN A C 1
ATOM 4366 O O . ASN A 1 641 ? 153.027 120.833 -10.895 1.00 26.55 630 ASN A O 1
ATOM 4371 N N . TYR A 1 642 ? 155.131 120.425 -10.284 1.00 26.33 631 TYR A N 1
ATOM 4372 C CA . TYR A 1 642 ? 155.006 121.094 -8.972 1.00 25.94 631 TYR A CA 1
ATOM 4373 C C . TYR A 1 642 ? 156.138 122.105 -8.820 1.00 24.53 631 TYR A C 1
ATOM 4374 O O . TYR A 1 642 ? 157.213 121.931 -9.442 1.00 25.46 631 TYR A O 1
ATOM 4383 N N . PRO A 1 643 ? 155.931 123.131 -7.988 1.00 23.69 632 PRO A N 1
ATOM 4384 C CA . PRO A 1 643 ? 157.067 124.005 -7.649 1.00 23.09 632 PRO A CA 1
ATOM 4385 C C . PRO A 1 643 ? 158.266 123.241 -7.114 1.00 23.24 632 PRO A C 1
ATOM 4386 O O . PRO A 1 643 ? 158.103 122.195 -6.441 1.00 22.47 632 PRO A O 1
ATOM 4390 N N . ASP A 1 644 ? 159.460 123.737 -7.440 1.00 22.59 633 ASP A N 1
ATOM 4391 C CA . ASP A 1 644 ? 160.717 123.229 -6.886 1.00 22.61 633 ASP A CA 1
ATOM 4392 C C . ASP A 1 644 ? 160.632 122.947 -5.372 1.00 22.32 633 ASP A C 1
ATOM 4393 O O . ASP A 1 644 ? 161.019 121.869 -4.922 1.00 23.04 633 ASP A O 1
ATOM 4398 N N . ASN A 1 645 ? 160.149 123.901 -4.579 1.00 22.83 634 ASN A N 1
ATOM 4399 C CA . ASN A 1 645 ? 160.085 123.649 -3.111 1.00 22.64 634 ASN A CA 1
ATOM 4400 C C . ASN A 1 645 ? 159.271 122.401 -2.723 1.00 23.06 634 ASN A C 1
ATOM 4401 O O . ASN A 1 645 ? 159.615 121.712 -1.761 1.00 23.24 634 ASN A O 1
ATOM 4406 N N . VAL A 1 646 ? 158.245 122.074 -3.519 1.00 22.08 635 VAL A N 1
ATOM 4407 C CA . VAL A 1 646 ? 157.420 120.892 -3.285 1.00 21.68 635 VAL A CA 1
ATOM 4408 C C . VAL A 1 646 ? 158.211 119.648 -3.643 1.00 22.34 635 VAL A C 1
ATOM 4409 O O . VAL A 1 646 ? 158.202 118.664 -2.900 1.00 21.84 635 VAL A O 1
ATOM 4413 N N . VAL A 1 647 ? 158.912 119.685 -4.782 1.00 22.36 636 VAL A N 1
ATOM 4414 C CA . VAL A 1 647 ? 159.662 118.522 -5.218 1.00 22.80 636 VAL A CA 1
ATOM 4415 C C . VAL A 1 647 ? 160.766 118.241 -4.223 1.00 23.00 636 VAL A C 1
ATOM 4416 O O . VAL A 1 647 ? 161.031 117.085 -3.866 1.00 22.32 636 VAL A O 1
ATOM 4420 N N . LYS A 1 648 ? 161.445 119.301 -3.782 1.00 23.08 637 LYS A N 1
ATOM 4421 C CA . LYS A 1 648 ? 162.493 119.156 -2.759 1.00 23.43 637 LYS A CA 1
ATOM 4422 C C . LYS A 1 648 ? 161.962 118.596 -1.423 1.00 23.05 637 LYS A C 1
ATOM 4423 O O . LYS A 1 648 ? 162.622 117.788 -0.776 1.00 22.67 637 LYS A O 1
ATOM 4427 N N . TYR A 1 649 ? 160.796 119.078 -0.991 1.00 23.45 638 TYR A N 1
ATOM 4428 C CA . TYR A 1 649 ? 160.154 118.615 0.250 1.00 23.72 638 TYR A CA 1
ATOM 4429 C C . TYR A 1 649 ? 159.869 117.122 0.167 1.00 23.50 638 TYR A C 1
ATOM 4430 O O . TYR A 1 649 ? 160.135 116.372 1.103 1.00 23.02 638 TYR A O 1
ATOM 4439 N N . PHE A 1 650 ? 159.331 116.679 -0.966 1.00 23.37 639 PHE A N 1
ATOM 4440 C CA . PHE A 1 650 ? 159.086 115.259 -1.141 1.00 22.65 639 PHE A CA 1
ATOM 4441 C C . PHE A 1 650 ? 160.360 114.417 -1.079 1.00 22.49 639 PHE A C 1
ATOM 4442 O O . PHE A 1 650 ? 160.390 113.377 -0.428 1.00 23.21 639 PHE A O 1
ATOM 4450 N N . VAL A 1 651 ? 161.411 114.823 -1.778 1.00 22.24 640 VAL A N 1
ATOM 4451 C CA . VAL A 1 651 ? 162.660 114.076 -1.727 1.00 22.31 640 VAL A CA 1
ATOM 4452 C C . VAL A 1 651 ? 163.161 114.002 -0.310 1.00 23.05 640 VAL A C 1
ATOM 4453 O O . VAL A 1 651 ? 163.647 112.971 0.138 1.00 23.23 640 VAL A O 1
ATOM 4457 N N . ARG A 1 652 ? 163.077 115.116 0.412 1.00 23.68 641 ARG A N 1
ATOM 4458 C CA . ARG A 1 652 ? 163.464 115.113 1.817 1.00 24.18 641 ARG A CA 1
ATOM 4459 C C . ARG A 1 652 ? 162.699 114.071 2.636 1.00 23.73 641 ARG A C 1
ATOM 4460 O O . ARG A 1 652 ? 163.306 113.355 3.436 1.00 23.97 641 ARG A O 1
ATOM 4463 N N . GLN A 1 653 ? 161.377 114.011 2.477 1.00 22.62 642 GLN A N 1
ATOM 4464 C CA . GLN A 1 653 ? 160.587 113.021 3.197 1.00 22.59 642 GLN A CA 1
ATOM 4465 C C . GLN A 1 653 ? 160.916 111.593 2.751 1.00 21.32 642 GLN A C 1
ATOM 4466 O O . GLN A 1 653 ? 160.990 110.707 3.595 1.00 21.96 642 GLN A O 1
ATOM 4472 N N . ALA A 1 654 ? 161.114 111.368 1.452 1.00 22.16 643 ALA A N 1
ATOM 4473 C CA . ALA A 1 654 ? 161.425 110.019 0.929 1.00 21.88 643 ALA A CA 1
ATOM 4474 C C . ALA A 1 654 ? 162.702 109.508 1.602 1.00 22.74 643 ALA A C 1
ATOM 4475 O O . ALA A 1 654 ? 162.760 108.378 2.039 1.00 22.56 643 ALA A O 1
ATOM 4477 N N . ALA A 1 655 ? 163.705 110.383 1.727 1.00 23.21 644 ALA A N 1
ATOM 4478 C CA . ALA A 1 655 ? 164.978 110.053 2.400 1.00 23.65 644 ALA A CA 1
ATOM 4479 C C . ALA A 1 655 ? 164.753 109.712 3.872 1.00 24.05 644 ALA A C 1
ATOM 4480 O O . ALA A 1 655 ? 165.249 108.689 4.364 1.00 24.59 644 ALA A O 1
ATOM 4482 N N . LYS A 1 656 ? 163.988 110.543 4.564 1.00 24.29 645 LYS A N 1
ATOM 4483 C CA . LYS A 1 656 ? 163.666 110.258 5.949 1.00 24.98 645 LYS A CA 1
ATOM 4484 C C . LYS A 1 656 ? 162.863 108.974 6.115 1.00 23.31 645 LYS A C 1
ATOM 4485 O O . LYS A 1 656 ? 162.988 108.271 7.125 1.00 24.64 645 LYS A O 1
ATOM 4489 N N . GLY A 1 657 ? 161.948 108.717 5.197 1.00 23.05 646 GLY A N 1
ATOM 4490 C CA . GLY A 1 657 ? 161.097 107.517 5.325 1.00 21.28 646 GLY A CA 1
ATOM 4491 C C . GLY A 1 657 ? 161.778 106.179 5.086 1.00 23.89 646 GLY A C 1
ATOM 4492 O O . GLY A 1 657 ? 161.177 105.118 5.369 1.00 24.11 646 GLY A O 1
ATOM 4493 N N . GLY A 1 658 ? 162.972 106.203 4.467 1.00 23.46 647 GLY A N 1
ATOM 4494 C CA . GLY A 1 658 ? 163.785 104.969 4.324 1.00 23.45 647 GLY A CA 1
ATOM 4495 C C . GLY A 1 658 ? 164.394 104.759 2.941 1.00 23.31 647 GLY A C 1
ATOM 4496 O O . GLY A 1 658 ? 165.062 103.752 2.711 1.00 23.34 647 GLY A O 1
ATOM 4497 N N . ILE A 1 659 ? 164.190 105.679 2.003 1.00 22.01 648 ILE A N 1
ATOM 4498 C CA . ILE A 1 659 ? 164.806 105.469 0.678 1.00 22.21 648 ILE A CA 1
ATOM 4499 C C . ILE A 1 659 ? 166.300 105.792 0.698 1.00 23.30 648 ILE A C 1
ATOM 4500 O O . ILE A 1 659 ? 166.695 106.846 1.149 1.00 21.77 648 ILE A O 1
ATOM 4505 N N . ASP A 1 660 ? 167.123 104.895 0.133 1.00 23.27 649 ASP A N 1
ATOM 4506 C CA . ASP A 1 660 ? 168.557 105.071 0.080 1.00 23.42 649 ASP A CA 1
ATOM 4507 C C . ASP A 1 660 ? 169.036 105.392 -1.323 1.00 22.85 649 ASP A C 1
ATOM 4508 O O . ASP A 1 660 ? 170.016 106.059 -1.505 1.00 23.75 649 ASP A O 1
ATOM 4513 N N . LEU A 1 661 ? 168.362 104.865 -2.321 1.00 23.53 650 LEU A N 1
ATOM 4514 C CA . LEU A 1 661 ? 168.895 104.907 -3.685 1.00 24.45 650 LEU A CA 1
ATOM 4515 C C . LEU A 1 661 ? 167.761 105.399 -4.535 1.00 24.21 650 LEU A C 1
ATOM 4516 O O . LEU A 1 661 ? 166.743 104.729 -4.639 1.00 24.74 650 LEU A O 1
ATOM 4521 N N . PHE A 1 662 ? 167.918 106.595 -5.096 1.00 23.52 651 PHE A N 1
ATOM 4522 C CA . PHE A 1 662 ? 166.905 107.215 -5.935 1.00 22.15 651 PHE A CA 1
ATOM 4523 C C . PHE A 1 662 ? 167.320 107.093 -7.374 1.00 22.40 651 PHE A C 1
ATOM 4524 O O . PHE A 1 662 ? 168.303 107.701 -7.760 1.00 22.97 651 PHE A O 1
ATOM 4532 N N . ARG A 1 663 ? 166.561 106.340 -8.190 1.00 22.85 652 ARG A N 1
ATOM 4533 C CA . ARG A 1 663 ? 166.805 106.318 -9.607 1.00 23.21 652 ARG A CA 1
ATOM 4534 C C . ARG A 1 663 ? 165.971 107.433 -10.187 1.00 24.44 652 ARG A C 1
ATOM 4535 O O . ARG A 1 663 ? 164.729 107.356 -10.163 1.00 25.53 652 ARG A O 1
ATOM 4543 N N . VAL A 1 664 ? 166.628 108.493 -10.669 1.00 23.88 653 VAL A N 1
ATOM 4544 C CA . VAL A 1 664 ? 165.908 109.676 -11.144 1.00 24.24 653 VAL A CA 1
ATOM 4545 C C . VAL A 1 664 ? 165.935 109.656 -12.680 1.00 24.15 653 VAL A C 1
ATOM 4546 O O . VAL A 1 664 ? 166.985 109.460 -13.276 1.00 23.04 653 VAL A O 1
ATOM 4550 N N . PHE A 1 665 ? 164.804 109.915 -13.314 1.00 23.76 654 PHE A N 1
ATOM 4551 C CA . PHE A 1 665 ? 164.746 109.956 -14.774 1.00 23.04 654 PHE A CA 1
ATOM 4552 C C . PHE A 1 665 ? 163.947 111.171 -15.279 1.00 23.88 654 PHE A C 1
ATOM 4553 O O . PHE A 1 665 ? 163.160 111.815 -14.529 1.00 22.72 654 PHE A O 1
ATOM 4561 N N . ASP A 1 666 ? 164.160 111.495 -16.558 1.00 22.82 655 ASP A N 1
ATOM 4562 C CA . ASP A 1 666 ? 163.326 112.465 -17.224 1.00 22.12 655 ASP A CA 1
ATOM 4563 C C . ASP A 1 666 ? 162.792 111.878 -18.524 1.00 22.99 655 ASP A C 1
ATOM 4564 O O . ASP A 1 666 ? 163.570 111.292 -19.271 1.00 23.12 655 ASP A O 1
ATOM 4569 N N . CYS A 1 667 ? 161.493 112.073 -18.825 1.00 23.53 656 CYS A N 1
ATOM 4570 C CA . CYS A 1 667 ? 160.866 111.397 -19.990 1.00 24.43 656 CYS A CA 1
ATOM 4571 C C . CYS A 1 667 ? 161.381 111.835 -21.362 1.00 24.01 656 CYS A C 1
ATOM 4572 O O . CYS A 1 667 ? 161.061 111.197 -22.371 1.00 25.39 656 CYS A O 1
ATOM 4575 N N . LEU A 1 668 ? 162.171 112.904 -21.406 1.00 24.02 657 LEU A N 1
ATOM 4576 C CA . LEU A 1 668 ? 162.793 113.358 -22.653 1.00 22.54 657 LEU A CA 1
ATOM 4577 C C . LEU A 1 668 ? 164.325 113.320 -22.581 1.00 23.35 657 LEU A C 1
ATOM 4578 O O . LEU A 1 668 ? 165.039 113.812 -23.497 1.00 23.27 657 LEU A O 1
ATOM 4583 N N . ASN A 1 669 ? 164.851 112.691 -21.513 1.00 21.81 658 ASN A N 1
ATOM 4584 C CA . ASN A 1 669 ? 166.271 112.726 -21.183 1.00 22.36 658 ASN A CA 1
ATOM 4585 C C . ASN A 1 669 ? 166.822 114.164 -21.095 1.00 23.16 658 ASN A C 1
ATOM 4586 O O . ASN A 1 669 ? 167.927 114.455 -21.583 1.00 23.62 658 ASN A O 1
ATOM 4591 N N . TRP A 1 670 ? 166.029 115.068 -20.530 1.00 22.72 659 TRP A N 1
ATOM 4592 C CA . TRP A 1 670 ? 166.455 116.473 -20.441 1.00 22.98 659 TRP A CA 1
ATOM 4593 C C . TRP A 1 670 ? 167.125 116.716 -19.116 1.00 22.92 659 TRP A C 1
ATOM 4594 O O . TRP A 1 670 ? 166.469 116.798 -18.086 1.00 23.37 659 TRP A O 1
ATOM 4605 N N . VAL A 1 671 ? 168.441 116.807 -19.145 1.00 23.12 660 VAL A N 1
ATOM 4606 C CA . VAL A 1 671 ? 169.215 116.942 -17.909 1.00 23.98 660 VAL A CA 1
ATOM 4607 C C . VAL A 1 671 ? 168.778 118.148 -17.078 1.00 24.82 660 VAL A C 1
ATOM 4608 O O . VAL A 1 671 ? 168.648 118.030 -15.853 1.00 25.04 660 VAL A O 1
ATOM 4612 N N . GLU A 1 672 ? 168.523 119.287 -17.720 1.00 24.20 661 GLU A N 1
ATOM 4613 C CA A GLU A 1 672 ? 168.117 120.451 -16.931 0.50 25.09 661 GLU A CA 1
ATOM 4614 C CA B GLU A 1 672 ? 168.017 120.486 -17.050 0.50 24.99 661 GLU A CA 1
ATOM 4615 C C . GLU A 1 672 ? 166.854 120.196 -16.093 1.00 24.79 661 GLU A C 1
ATOM 4616 O O . GLU A 1 672 ? 166.761 120.732 -14.985 1.00 24.81 661 GLU A O 1
ATOM 4627 N N . ASN A 1 673 ? 165.952 119.328 -16.553 1.00 24.55 662 ASN A N 1
ATOM 4628 C CA . ASN A 1 673 ? 164.750 118.983 -15.815 1.00 25.00 662 ASN A CA 1
ATOM 4629 C C . ASN A 1 673 ? 165.007 117.982 -14.686 1.00 25.24 662 ASN A C 1
ATOM 4630 O O . ASN A 1 673 ? 164.114 117.686 -13.876 1.00 25.69 662 ASN A O 1
ATOM 4635 N N . MET A 1 674 ? 166.232 117.475 -14.605 1.00 25.04 663 MET A N 1
ATOM 4636 C CA . MET A 1 674 ? 166.608 116.559 -13.533 1.00 24.55 663 MET A CA 1
ATOM 4637 C C . MET A 1 674 ? 167.407 117.204 -12.391 1.00 24.44 663 MET A C 1
ATOM 4638 O O . MET A 1 674 ? 167.524 116.613 -11.308 1.00 23.79 663 MET A O 1
ATOM 4643 N N . ARG A 1 675 ? 167.981 118.379 -12.628 1.00 23.76 664 ARG A N 1
ATOM 4644 C CA A ARG A 1 675 ? 168.889 119.047 -11.689 0.50 23.78 664 ARG A CA 1
ATOM 4645 C CA B ARG A 1 675 ? 168.907 118.941 -11.658 0.50 23.88 664 ARG A CA 1
ATOM 4646 C C . ARG A 1 675 ? 168.279 119.268 -10.314 1.00 23.84 664 ARG A C 1
ATOM 4647 O O . ARG A 1 675 ? 168.900 119.014 -9.309 1.00 23.48 664 ARG A O 1
ATOM 4662 N N . VAL A 1 676 ? 167.050 119.788 -10.282 1.00 23.53 665 VAL A N 1
ATOM 4663 C CA . VAL A 1 676 ? 166.430 120.085 -8.984 1.00 23.23 665 VAL A CA 1
ATOM 4664 C C . VAL A 1 676 ? 166.395 118.811 -8.119 1.00 23.03 665 VAL A C 1
ATOM 4665 O O . VAL A 1 676 ? 166.792 118.834 -6.948 1.00 23.60 665 VAL A O 1
ATOM 4669 N N . SER A 1 677 ? 165.965 117.678 -8.686 1.00 22.59 666 SER A N 1
ATOM 4670 C CA . SER A 1 677 ? 165.859 116.429 -7.884 1.00 23.38 666 SER A CA 1
ATOM 4671 C C . SER A 1 677 ? 167.209 115.865 -7.500 1.00 22.06 666 SER A C 1
ATOM 4672 O O . SER A 1 677 ? 167.407 115.440 -6.377 1.00 22.05 666 SER A O 1
ATOM 4675 N N . MET A 1 678 ? 168.121 115.853 -8.454 1.00 22.00 667 MET A N 1
ATOM 4676 C CA . MET A 1 678 ? 169.490 115.406 -8.224 1.00 22.31 667 MET A CA 1
ATOM 4677 C C . MET A 1 678 ? 170.124 116.168 -7.093 1.00 23.26 667 MET A C 1
ATOM 4678 O O . MET A 1 678 ? 170.741 115.555 -6.232 1.00 24.13 667 MET A O 1
ATOM 4683 N N . ASP A 1 679 ? 169.973 117.509 -7.074 1.00 23.47 668 ASP A N 1
ATOM 4684 C CA . ASP A 1 679 ? 170.572 118.318 -6.023 1.00 23.29 668 ASP A CA 1
ATOM 4685 C C . ASP A 1 679 ? 169.929 118.012 -4.669 1.00 23.22 668 ASP A C 1
ATOM 4686 O O . ASP A 1 679 ? 170.631 117.949 -3.661 1.00 22.28 668 ASP A O 1
ATOM 4691 N N . ALA A 1 680 ? 168.600 117.885 -4.641 1.00 21.69 669 ALA A N 1
ATOM 4692 C CA . ALA A 1 680 ? 167.888 117.488 -3.398 1.00 22.60 669 ALA A CA 1
ATOM 4693 C C . ALA A 1 680 ? 168.356 116.127 -2.871 1.00 21.54 669 ALA A C 1
ATOM 4694 O O . ALA A 1 680 ? 168.519 115.952 -1.666 1.00 20.77 669 ALA A O 1
ATOM 4696 N N . ILE A 1 681 ? 168.543 115.144 -3.759 1.00 21.93 670 ILE A N 1
ATOM 4697 C CA . ILE A 1 681 ? 168.986 113.808 -3.314 1.00 22.36 670 ILE A CA 1
ATOM 4698 C C . ILE A 1 681 ? 170.380 113.918 -2.657 1.00 23.45 670 ILE A C 1
ATOM 4699 O O . ILE A 1 681 ? 170.588 113.420 -1.552 1.00 24.30 670 ILE A O 1
ATOM 4704 N N . ALA A 1 682 ? 171.306 114.604 -3.330 1.00 24.17 671 ALA A N 1
ATOM 4705 C CA . ALA A 1 682 ? 172.668 114.820 -2.825 1.00 25.57 671 ALA A CA 1
ATOM 4706 C C . ALA A 1 682 ? 172.652 115.562 -1.491 1.00 26.32 671 ALA A C 1
ATOM 4707 O O . ALA A 1 682 ? 173.442 115.255 -0.602 1.00 27.54 671 ALA A O 1
ATOM 4709 N N . GLU A 1 683 ? 171.761 116.538 -1.356 1.00 25.59 672 GLU A N 1
ATOM 4710 C CA . GLU A 1 683 ? 171.573 117.268 -0.094 1.00 26.69 672 GLU A CA 1
ATOM 4711 C C . GLU A 1 683 ? 171.177 116.369 1.088 1.00 26.12 672 GLU A C 1
ATOM 4712 O O . GLU A 1 683 ? 171.549 116.631 2.229 1.00 24.95 672 GLU A O 1
ATOM 4718 N N . GLU A 1 684 ? 170.437 115.304 0.797 1.00 24.88 673 GLU A N 1
ATOM 4719 C CA . GLU A 1 684 ? 169.959 114.373 1.813 1.00 25.20 673 GLU A CA 1
ATOM 4720 C C . GLU A 1 684 ? 170.981 113.280 2.068 1.00 24.36 673 GLU A C 1
ATOM 4721 O O . GLU A 1 684 ? 170.723 112.376 2.847 1.00 23.29 673 GLU A O 1
ATOM 4727 N N . ASN A 1 685 ? 172.103 113.370 1.363 1.00 24.05 674 ASN A N 1
ATOM 4728 C CA A ASN A 1 685 ? 173.199 112.394 1.391 0.50 25.37 674 ASN A CA 1
ATOM 4729 C CA B ASN A 1 685 ? 173.183 112.401 1.506 0.50 25.18 674 ASN A CA 1
ATOM 4730 C C . ASN A 1 685 ? 172.756 110.980 1.098 1.00 25.45 674 ASN A C 1
ATOM 4731 O O . ASN A 1 685 ? 173.195 110.001 1.707 1.00 25.70 674 ASN A O 1
ATOM 4740 N N . LYS A 1 686 ? 171.903 110.873 0.087 1.00 24.38 675 LYS A N 1
ATOM 4741 C CA . LYS A 1 686 ? 171.409 109.557 -0.348 1.00 23.56 675 LYS A CA 1
ATOM 4742 C C . LYS A 1 686 ? 172.022 109.355 -1.728 1.00 22.70 675 LYS A C 1
ATOM 4743 O O . LYS A 1 686 ? 172.678 110.280 -2.239 1.00 22.57 675 LYS A O 1
ATOM 4749 N N . LEU A 1 687 ? 171.840 108.171 -2.311 1.00 22.85 676 LEU A N 1
ATOM 4750 C CA . LEU A 1 687 ? 172.425 107.883 -3.618 1.00 22.11 676 LEU A CA 1
ATOM 4751 C C . LEU A 1 687 ? 171.559 108.445 -4.734 1.00 22.43 676 LEU A C 1
ATOM 4752 O O . LEU A 1 687 ? 170.385 108.118 -4.821 1.00 22.06 676 LEU A O 1
ATOM 4757 N N . CYS A 1 688 ? 172.211 109.135 -5.659 1.00 22.52 677 CYS A N 1
ATOM 4758 C CA . CYS A 1 688 ? 171.582 109.733 -6.801 1.00 23.24 677 CYS A CA 1
ATOM 4759 C C . CYS A 1 688 ? 172.007 108.926 -8.024 1.00 22.85 677 CYS A C 1
ATOM 4760 O O . CYS A 1 688 ? 173.160 109.012 -8.465 1.00 23.54 677 CYS A O 1
ATOM 4763 N N . GLU A 1 689 ? 171.086 108.114 -8.527 1.00 22.15 678 GLU A N 1
ATOM 4764 C CA . GLU A 1 689 ? 171.330 107.278 -9.650 1.00 23.51 678 GLU A CA 1
ATOM 4765 C C . GLU A 1 689 ? 170.595 107.926 -10.788 1.00 23.87 678 GLU A C 1
ATOM 4766 O O . GLU A 1 689 ? 169.385 107.818 -10.890 1.00 25.33 678 GLU A O 1
ATOM 4772 N N . ALA A 1 690 ? 171.336 108.614 -11.639 1.00 24.02 679 ALA A N 1
ATOM 4773 C CA . ALA A 1 690 ? 170.711 109.391 -12.703 1.00 23.03 679 ALA A CA 1
ATOM 4774 C C . ALA A 1 690 ? 170.564 108.496 -13.920 1.00 22.89 679 ALA A C 1
ATOM 4775 O O . ALA A 1 690 ? 171.559 107.985 -14.458 1.00 23.24 679 ALA A O 1
ATOM 4777 N N . ALA A 1 691 ? 169.321 108.313 -14.357 1.00 22.94 680 ALA A N 1
ATOM 4778 C CA . ALA A 1 691 ? 169.016 107.438 -15.510 1.00 23.13 680 ALA A CA 1
ATOM 4779 C C . ALA A 1 691 ? 168.993 108.150 -16.873 1.00 22.27 680 ALA A C 1
ATOM 4780 O O . ALA A 1 691 ? 168.543 109.308 -17.025 1.00 23.33 680 ALA A O 1
ATOM 4782 N N . ILE A 1 692 ? 169.495 107.425 -17.858 1.00 21.32 681 ILE A N 1
ATOM 4783 C CA . ILE A 1 692 ? 169.353 107.783 -19.237 1.00 22.08 681 ILE A CA 1
ATOM 4784 C C . ILE A 1 692 ? 168.408 106.715 -19.819 1.00 21.79 681 ILE A C 1
ATOM 4785 O O . ILE A 1 692 ? 168.699 105.514 -19.778 1.00 22.26 681 ILE A O 1
ATOM 4790 N N . CYS A 1 693 ? 167.293 107.158 -20.371 1.00 21.61 682 CYS A N 1
ATOM 4791 C CA . CYS A 1 693 ? 166.344 106.263 -21.026 1.00 21.35 682 CYS A CA 1
ATOM 4792 C C . CYS A 1 693 ? 166.851 105.890 -22.399 1.00 21.68 682 CYS A C 1
ATOM 4793 O O . CYS A 1 693 ? 167.265 106.774 -23.174 1.00 23.12 682 CYS A O 1
ATOM 4796 N N . TYR A 1 694 ? 166.763 104.596 -22.706 1.00 22.02 683 TYR A N 1
ATOM 4797 C CA . TYR A 1 694 ? 167.243 104.038 -23.970 1.00 22.46 683 TYR A CA 1
ATOM 4798 C C . TYR A 1 694 ? 166.096 104.004 -24.972 1.00 22.45 683 TYR A C 1
ATOM 4799 O O . TYR A 1 694 ? 165.003 103.600 -24.635 1.00 23.07 683 TYR A O 1
ATOM 4808 N N . THR A 1 695 ? 166.372 104.370 -26.229 1.00 23.25 684 THR A N 1
ATOM 4809 C CA . THR A 1 695 ? 165.372 104.284 -27.276 1.00 23.05 684 THR A CA 1
ATOM 4810 C C . THR A 1 695 ? 166.125 104.106 -28.595 1.00 24.21 684 THR A C 1
ATOM 4811 O O . THR A 1 695 ? 167.350 104.289 -28.645 1.00 22.44 684 THR A O 1
ATOM 4815 N N . GLY A 1 696 ? 165.402 103.730 -29.646 1.00 23.29 685 GLY A N 1
ATOM 4816 C CA . GLY A 1 696 ? 166.007 103.559 -30.964 1.00 23.66 685 GLY A CA 1
ATOM 4817 C C . GLY A 1 696 ? 166.962 102.378 -30.930 1.00 23.47 685 GLY A C 1
ATOM 4818 O O . GLY A 1 696 ? 166.659 101.347 -30.338 1.00 21.14 685 GLY A O 1
ATOM 4819 N N . ASP A 1 697 ? 168.122 102.533 -31.575 1.00 23.41 686 ASP A N 1
ATOM 4820 C CA . ASP A 1 697 ? 169.036 101.399 -31.751 1.00 24.56 686 ASP A CA 1
ATOM 4821 C C . ASP A 1 697 ? 170.368 101.989 -32.168 1.00 24.16 686 ASP A C 1
ATOM 4822 O O . ASP A 1 697 ? 170.498 102.447 -33.291 1.00 23.90 686 ASP A O 1
ATOM 4827 N N . ILE A 1 698 ? 171.353 101.957 -31.271 1.00 24.03 687 ILE A N 1
ATOM 4828 C CA . ILE A 1 698 ? 172.647 102.603 -31.531 1.00 24.15 687 ILE A CA 1
ATOM 4829 C C . ILE A 1 698 ? 173.398 101.947 -32.674 1.00 25.46 687 ILE A C 1
ATOM 4830 O O . ILE A 1 698 ? 174.275 102.554 -33.290 1.00 25.27 687 ILE A O 1
ATOM 4835 N N . LEU A 1 699 ? 173.093 100.691 -32.966 1.00 25.62 688 LEU A N 1
ATOM 4836 C CA . LEU A 1 699 ? 173.854 100.047 -34.059 1.00 27.10 688 LEU A CA 1
ATOM 4837 C C . LEU A 1 699 ? 173.145 100.192 -35.412 1.00 27.91 688 LEU A C 1
ATOM 4838 O O . LEU A 1 699 ? 173.577 99.620 -36.403 1.00 27.55 688 LEU A O 1
ATOM 4843 N N . ASN A 1 700 ? 172.077 100.985 -35.454 1.00 28.73 689 ASN A N 1
ATOM 4844 C CA . ASN A 1 700 ? 171.306 101.173 -36.694 1.00 30.59 689 ASN A CA 1
ATOM 4845 C C . ASN A 1 700 ? 171.658 102.545 -37.189 1.00 31.24 689 ASN A C 1
ATOM 4846 O O . ASN A 1 700 ? 171.168 103.533 -36.654 1.00 31.62 689 ASN A O 1
ATOM 4851 N N . SER A 1 701 ? 172.518 102.601 -38.204 1.00 33.08 690 SER A N 1
ATOM 4852 C CA . SER A 1 701 ? 173.062 103.861 -38.670 1.00 35.29 690 SER A CA 1
ATOM 4853 C C . SER A 1 701 ? 172.071 104.636 -39.533 1.00 36.47 690 SER A C 1
ATOM 4854 O O . SER A 1 701 ? 172.440 105.651 -40.138 1.00 37.14 690 SER A O 1
ATOM 4857 N N . ALA A 1 702 ? 170.829 104.161 -39.599 1.00 37.29 691 ALA A N 1
ATOM 4858 C CA . ALA A 1 702 ? 169.794 104.875 -40.318 1.00 37.76 691 ALA A CA 1
ATOM 4859 C C . ALA A 1 702 ? 168.824 105.527 -39.364 1.00 37.72 691 ALA A C 1
ATOM 4860 O O . ALA A 1 702 ? 167.844 106.129 -39.810 1.00 37.95 691 ALA A O 1
ATOM 4862 N N . ARG A 1 703 ? 169.107 105.402 -38.061 1.00 37.01 692 ARG A N 1
ATOM 4863 C CA . ARG A 1 703 ? 168.434 106.165 -36.974 1.00 36.13 692 ARG A CA 1
ATOM 4864 C C . ARG A 1 703 ? 169.488 106.897 -36.093 1.00 34.97 692 ARG A C 1
ATOM 4865 O O . ARG A 1 703 ? 169.589 106.642 -34.876 1.00 34.38 692 ARG A O 1
ATOM 4866 N N . PRO A 1 704 ? 170.272 107.822 -36.693 1.00 33.68 693 PRO A N 1
ATOM 4867 C CA . PRO A 1 704 ? 171.487 108.249 -35.962 1.00 32.36 693 PRO A CA 1
ATOM 4868 C C . PRO A 1 704 ? 171.223 109.209 -34.816 1.00 30.58 693 PRO A C 1
ATOM 4869 O O . PRO A 1 704 ? 172.133 109.505 -34.079 1.00 30.67 693 PRO A O 1
ATOM 4873 N N . LYS A 1 705 ? 169.994 109.685 -34.652 1.00 29.03 694 LYS A N 1
ATOM 4874 C CA . LYS A 1 705 ? 169.648 110.590 -33.540 1.00 28.42 694 LYS A CA 1
ATOM 4875 C C . LYS A 1 705 ? 170.022 110.052 -32.148 1.00 27.75 694 LYS A C 1
ATOM 4876 O O . LYS A 1 705 ? 170.479 110.811 -31.268 1.00 28.37 694 LYS A O 1
ATOM 4882 N N . TYR A 1 706 ? 169.751 108.770 -31.911 1.00 25.87 695 TYR A N 1
ATOM 4883 C CA . TYR A 1 706 ? 170.077 108.139 -30.620 1.00 24.35 695 TYR A CA 1
ATOM 4884 C C . TYR A 1 706 ? 171.241 107.187 -30.863 1.00 24.18 695 TYR A C 1
ATOM 4885 O O . TYR A 1 706 ? 171.092 105.973 -30.843 1.00 23.46 695 TYR A O 1
ATOM 4894 N N . ASP A 1 707 ? 172.388 107.760 -31.215 1.00 23.93 696 ASP A N 1
ATOM 4895 C CA . ASP A 1 707 ? 173.593 106.996 -31.489 1.00 23.52 696 ASP A CA 1
ATOM 4896 C C . ASP A 1 707 ? 174.411 106.835 -30.202 1.00 23.50 696 ASP A C 1
ATOM 4897 O O . ASP A 1 707 ? 173.986 107.308 -29.127 1.00 23.39 696 ASP A O 1
ATOM 4902 N N . LEU A 1 708 ? 175.557 106.156 -30.283 1.00 23.15 697 LEU A N 1
ATOM 4903 C CA . LEU A 1 708 ? 176.359 105.906 -29.090 1.00 22.62 697 LEU A CA 1
ATOM 4904 C C . LEU A 1 708 ? 176.777 107.202 -28.385 1.00 22.19 697 LEU A C 1
ATOM 4905 O O . LEU A 1 708 ? 176.690 107.273 -27.176 1.00 22.43 697 LEU A O 1
ATOM 4910 N N . LYS A 1 709 ? 177.249 108.209 -29.127 1.00 21.91 698 LYS A N 1
ATOM 4911 C CA . LYS A 1 709 ? 177.666 109.472 -28.493 1.00 22.40 698 LYS A CA 1
ATOM 4912 C C . LYS A 1 709 ? 176.530 110.152 -27.736 1.00 22.72 698 LYS A C 1
ATOM 4913 O O . LYS A 1 709 ? 176.778 110.813 -26.736 1.00 23.09 698 LYS A O 1
ATOM 4916 N N . TYR A 1 710 ? 175.299 110.026 -28.241 1.00 22.19 699 TYR A N 1
ATOM 4917 C CA . TYR A 1 710 ? 174.145 110.517 -27.524 1.00 22.16 699 TYR A CA 1
ATOM 4918 C C . TYR A 1 710 ? 174.155 110.050 -26.055 1.00 22.61 699 TYR A C 1
ATOM 4919 O O . TYR A 1 710 ? 173.942 110.883 -25.145 1.00 22.41 699 TYR A O 1
ATOM 4928 N N . TYR A 1 711 ? 174.357 108.736 -25.827 1.00 21.00 700 TYR A N 1
ATOM 4929 C CA . TYR A 1 711 ? 174.358 108.167 -24.477 1.00 21.62 700 TYR A CA 1
ATOM 4930 C C . TYR A 1 711 ? 175.626 108.517 -23.697 1.00 21.96 700 TYR A C 1
ATOM 4931 O O . TYR A 1 711 ? 175.547 108.853 -22.530 1.00 21.73 700 TYR A O 1
ATOM 4940 N N . THR A 1 712 ? 176.807 108.472 -24.331 1.00 22.41 701 THR A N 1
ATOM 4941 C CA . THR A 1 712 ? 178.010 108.714 -23.543 1.00 22.30 701 THR A CA 1
ATOM 4942 C C . THR A 1 712 ? 178.075 110.224 -23.191 1.00 22.70 701 THR A C 1
ATOM 4943 O O . THR A 1 712 ? 178.506 110.579 -22.107 1.00 23.62 701 THR A O 1
ATOM 4947 N N . ASN A 1 713 ? 177.619 111.102 -24.089 1.00 22.72 702 ASN A N 1
ATOM 4948 C CA . ASN A 1 713 ? 177.566 112.543 -23.761 1.00 22.99 702 ASN A CA 1
ATOM 4949 C C . ASN A 1 713 ? 176.640 112.808 -22.574 1.00 22.62 702 ASN A C 1
ATOM 4950 O O . ASN A 1 713 ? 176.961 113.610 -21.708 1.00 20.95 702 ASN A O 1
ATOM 4955 N N . LEU A 1 714 ? 175.483 112.153 -22.559 1.00 22.00 703 LEU A N 1
ATOM 4956 C CA A LEU A 1 714 ? 174.556 112.243 -21.432 0.50 22.76 703 LEU A CA 1
ATOM 4957 C CA B LEU A 1 714 ? 174.566 112.261 -21.431 0.50 22.49 703 LEU A CA 1
ATOM 4958 C C . LEU A 1 714 ? 175.167 111.755 -20.117 1.00 22.51 703 LEU A C 1
ATOM 4959 O O . LEU A 1 714 ? 174.949 112.363 -19.078 1.00 22.59 703 LEU A O 1
ATOM 4968 N N . ALA A 1 715 ? 175.904 110.632 -20.163 1.00 22.62 704 ALA A N 1
ATOM 4969 C CA . ALA A 1 715 ? 176.525 110.080 -18.934 1.00 23.20 704 ALA A CA 1
ATOM 4970 C C . ALA A 1 715 ? 177.535 111.098 -18.376 1.00 23.12 704 ALA A C 1
ATOM 4971 O O . ALA A 1 715 ? 177.585 111.357 -17.164 1.00 23.30 704 ALA A O 1
ATOM 4973 N N . VAL A 1 716 ? 178.348 111.677 -19.260 1.00 22.16 705 VAL A N 1
ATOM 4974 C CA . VAL A 1 716 ? 179.256 112.761 -18.843 1.00 23.18 705 VAL A CA 1
ATOM 4975 C C . VAL A 1 716 ? 178.514 113.961 -18.218 1.00 23.17 705 VAL A C 1
ATOM 4976 O O . VAL A 1 716 ? 178.907 114.462 -17.164 1.00 22.78 705 VAL A O 1
ATOM 4980 N N . GLU A 1 717 ? 177.434 114.418 -18.845 1.00 22.92 706 GLU A N 1
ATOM 4981 C CA A GLU A 1 717 ? 176.638 115.547 -18.327 0.50 23.09 706 GLU A CA 1
ATOM 4982 C CA B GLU A 1 717 ? 176.722 115.564 -18.282 0.50 23.14 706 GLU A CA 1
ATOM 4983 C C . GLU A 1 717 ? 176.062 115.229 -16.941 1.00 22.67 706 GLU A C 1
ATOM 4984 O O . GLU A 1 717 ? 176.054 116.060 -16.019 1.00 21.96 706 GLU A O 1
ATOM 4995 N N . LEU A 1 718 ? 175.570 114.011 -16.795 1.00 20.94 707 LEU A N 1
ATOM 4996 C CA . LEU A 1 718 ? 174.997 113.590 -15.497 1.00 22.14 707 LEU A CA 1
ATOM 4997 C C . LEU A 1 718 ? 176.045 113.419 -14.381 1.00 21.88 707 LEU A C 1
ATOM 4998 O O . LEU A 1 718 ? 175.799 113.762 -13.231 1.00 22.86 707 LEU A O 1
ATOM 5003 N N . GLU A 1 719 ? 177.212 112.887 -14.710 1.00 22.66 708 GLU A N 1
ATOM 5004 C CA . GLU A 1 719 ? 178.318 112.923 -13.749 1.00 23.69 708 GLU A CA 1
ATOM 5005 C C . GLU A 1 719 ? 178.645 114.386 -13.310 1.00 24.27 708 GLU A C 1
ATOM 5006 O O . GLU A 1 719 ? 178.816 114.677 -12.119 1.00 23.25 708 GLU A O 1
ATOM 5012 N N . LYS A 1 720 ? 178.699 115.319 -14.270 1.00 24.42 709 LYS A N 1
ATOM 5013 C CA . LYS A 1 720 ? 178.995 116.719 -13.941 1.00 25.19 709 LYS A CA 1
ATOM 5014 C C . LYS A 1 720 ? 177.858 117.321 -13.101 1.00 24.99 709 LYS A C 1
ATOM 5015 O O . LYS A 1 720 ? 178.084 118.201 -12.297 1.00 25.02 709 LYS A O 1
ATOM 5020 N N . ALA A 1 721 ? 176.645 116.821 -13.277 1.00 24.63 710 ALA A N 1
ATOM 5021 C CA . ALA A 1 721 ? 175.488 117.249 -12.481 1.00 25.07 710 ALA A CA 1
ATOM 5022 C C . ALA A 1 721 ? 175.398 116.598 -11.092 1.00 24.94 710 ALA A C 1
ATOM 5023 O O . ALA A 1 721 ? 174.436 116.851 -10.333 1.00 25.26 710 ALA A O 1
ATOM 5025 N N . GLY A 1 722 ? 176.387 115.769 -10.758 1.00 24.65 711 GLY A N 1
ATOM 5026 C CA . GLY A 1 722 ? 176.521 115.228 -9.382 1.00 24.14 711 GLY A CA 1
ATOM 5027 C C . GLY A 1 722 ? 175.965 113.826 -9.175 1.00 23.83 711 GLY A C 1
ATOM 5028 O O . GLY A 1 722 ? 175.736 113.420 -8.040 1.00 24.12 711 GLY A O 1
ATOM 5029 N N . ALA A 1 723 ? 175.719 113.074 -10.250 1.00 22.59 712 ALA A N 1
ATOM 5030 C CA . ALA A 1 723 ? 175.244 111.686 -10.073 1.00 22.16 712 ALA A CA 1
ATOM 5031 C C . ALA A 1 723 ? 176.300 110.861 -9.297 1.00 21.51 712 ALA A C 1
ATOM 5032 O O . ALA A 1 723 ? 177.493 111.121 -9.427 1.00 19.99 712 ALA A O 1
ATOM 5034 N N . HIS A 1 724 ? 175.847 109.890 -8.505 1.00 21.76 713 HIS A N 1
ATOM 5035 C CA . HIS A 1 724 ? 176.744 108.905 -7.812 1.00 21.59 713 HIS A CA 1
ATOM 5036 C C . HIS A 1 724 ? 176.870 107.622 -8.654 1.00 21.10 713 HIS A C 1
ATOM 5037 O O . HIS A 1 724 ? 177.853 106.873 -8.531 1.00 20.77 713 HIS A O 1
ATOM 5044 N N . ILE A 1 725 ? 175.833 107.357 -9.454 1.00 21.13 714 ILE A N 1
ATOM 5045 C CA . ILE A 1 725 ? 175.679 106.132 -10.299 1.00 21.78 714 ILE A CA 1
ATOM 5046 C C . ILE A 1 725 ? 174.963 106.607 -11.572 1.00 22.41 714 ILE A C 1
ATOM 5047 O O . ILE A 1 725 ? 174.150 107.496 -11.496 1.00 23.81 714 ILE A O 1
ATOM 5052 N N . ILE A 1 726 ? 175.269 106.039 -12.738 1.00 23.19 715 ILE A N 1
ATOM 5053 C CA . ILE A 1 726 ? 174.505 106.292 -13.972 1.00 22.96 715 ILE A CA 1
ATOM 5054 C C . ILE A 1 726 ? 173.638 105.034 -14.214 1.00 22.81 715 ILE A C 1
ATOM 5055 O O . ILE A 1 726 ? 174.160 103.952 -14.109 1.00 23.90 715 ILE A O 1
ATOM 5060 N N . ALA A 1 727 ? 172.341 105.184 -14.529 1.00 21.56 716 ALA A N 1
ATOM 5061 C CA . ALA A 1 727 ? 171.528 104.038 -14.988 1.00 22.16 716 ALA A CA 1
ATOM 5062 C C . ALA A 1 727 ? 171.257 104.158 -16.474 1.00 22.24 716 ALA A C 1
ATOM 5063 O O . ALA A 1 727 ? 171.187 105.266 -17.034 1.00 22.42 716 ALA A O 1
ATOM 5065 N N . VAL A 1 728 ? 171.126 103.009 -17.111 1.00 22.52 717 VAL A N 1
ATOM 5066 C CA . VAL A 1 728 ? 170.528 102.901 -18.417 1.00 23.49 717 VAL A CA 1
ATOM 5067 C C . VAL A 1 728 ? 169.154 102.312 -18.163 1.00 23.96 717 VAL A C 1
ATOM 5068 O O . VAL A 1 728 ? 169.045 101.167 -17.679 1.00 23.17 717 VAL A O 1
ATOM 5084 N N . ASP A 1 730 ? 165.998 101.005 -19.771 1.00 23.57 719 ASP A N 1
ATOM 5085 C CA . ASP A 1 730 ? 165.483 100.560 -21.056 1.00 23.85 719 ASP A CA 1
ATOM 5086 C C . ASP A 1 730 ? 164.016 100.179 -20.801 1.00 24.59 719 ASP A C 1
ATOM 5087 O O . ASP A 1 730 ? 163.673 99.011 -20.637 1.00 24.04 719 ASP A O 1
ATOM 5092 N N . MET A 1 731 ? 163.143 101.197 -20.741 1.00 25.19 720 MET A N 1
ATOM 5093 C CA . MET A 1 731 ? 161.772 101.021 -20.247 1.00 23.49 720 MET A CA 1
ATOM 5094 C C . MET A 1 731 ? 160.934 100.163 -21.193 1.00 24.19 720 MET A C 1
ATOM 5095 O O . MET A 1 731 ? 159.932 99.580 -20.774 1.00 24.48 720 MET A O 1
ATOM 5100 N N . ALA A 1 732 ? 161.319 100.130 -22.471 1.00 23.59 721 ALA A N 1
ATOM 5101 C CA . ALA A 1 732 ? 160.615 99.333 -23.465 1.00 23.34 721 ALA A CA 1
ATOM 5102 C C . ALA A 1 732 ? 161.331 98.021 -23.813 1.00 23.12 721 ALA A C 1
ATOM 5103 O O . ALA A 1 732 ? 160.839 97.262 -24.666 1.00 23.40 721 ALA A O 1
ATOM 5105 N N . GLY A 1 733 ? 162.484 97.751 -23.191 1.00 21.52 722 GLY A N 1
ATOM 5106 C CA . GLY A 1 733 ? 163.175 96.462 -23.471 1.00 21.26 722 GLY A CA 1
ATOM 5107 C C . GLY A 1 733 ? 163.715 96.428 -24.894 1.00 22.40 722 GLY A C 1
ATOM 5108 O O . GLY A 1 733 ? 163.739 95.365 -25.561 1.00 21.94 722 GLY A O 1
ATOM 5109 N N . LEU A 1 734 ? 164.203 97.582 -25.358 1.00 21.27 723 LEU A N 1
ATOM 5110 C CA . LEU A 1 734 ? 164.679 97.680 -26.780 1.00 21.21 723 LEU A CA 1
ATOM 5111 C C . LEU A 1 734 ? 166.148 97.427 -26.932 1.00 21.16 723 LEU A C 1
ATOM 5112 O O . LEU A 1 734 ? 166.622 97.289 -28.077 1.00 21.92 723 LEU A O 1
ATOM 5117 N N . LEU A 1 735 ? 166.928 97.436 -25.835 1.00 20.68 724 LEU A N 1
ATOM 5118 C CA . LEU A 1 735 ? 168.374 97.283 -26.039 1.00 21.64 724 LEU A CA 1
ATOM 5119 C C . LEU A 1 735 ? 168.651 95.812 -26.409 1.00 22.88 724 LEU A C 1
ATOM 5120 O O . LEU A 1 735 ? 168.207 94.887 -25.710 1.00 22.26 724 LEU A O 1
ATOM 5125 N N . LYS A 1 736 ? 169.369 95.621 -27.504 1.00 22.67 725 LYS A N 1
ATOM 5126 C CA . LYS A 1 736 ? 169.753 94.312 -28.007 1.00 24.11 725 LYS A CA 1
ATOM 5127 C C . LYS A 1 736 ? 171.153 93.958 -27.512 1.00 24.48 725 LYS A C 1
ATOM 5128 O O . LYS A 1 736 ? 171.946 94.864 -27.211 1.00 23.61 725 LYS A O 1
ATOM 5134 N N . PRO A 1 737 ? 171.454 92.643 -27.420 1.00 23.89 726 PRO A N 1
ATOM 5135 C CA . PRO A 1 737 ? 172.719 92.172 -26.819 1.00 23.67 726 PRO A CA 1
ATOM 5136 C C . PRO A 1 737 ? 173.980 92.758 -27.452 1.00 23.27 726 PRO A C 1
ATOM 5137 O O . PRO A 1 737 ? 174.921 93.104 -26.727 1.00 23.37 726 PRO A O 1
ATOM 5141 N N . ALA A 1 738 ? 174.014 92.821 -28.780 1.00 23.09 727 ALA A N 1
ATOM 5142 C CA . ALA A 1 738 ? 175.211 93.324 -29.483 1.00 23.18 727 ALA A CA 1
ATOM 5143 C C . ALA A 1 738 ? 175.409 94.810 -29.161 1.00 23.12 727 ALA A C 1
ATOM 5144 O O . ALA A 1 738 ? 176.550 95.300 -28.994 1.00 24.10 727 ALA A O 1
ATOM 5146 N N . ALA A 1 739 ? 174.296 95.519 -29.049 1.00 22.87 728 ALA A N 1
ATOM 5147 C CA . ALA A 1 739 ? 174.304 96.935 -28.647 1.00 23.41 728 ALA A CA 1
ATOM 5148 C C . ALA A 1 739 ? 174.719 97.114 -27.169 1.00 23.14 728 ALA A C 1
ATOM 5149 O O . ALA A 1 739 ? 175.477 98.021 -26.840 1.00 22.33 728 ALA A O 1
ATOM 5151 N N . ALA A 1 740 ? 174.241 96.248 -26.285 1.00 22.34 729 ALA A N 1
ATOM 5152 C CA . ALA A 1 740 ? 174.700 96.256 -24.894 1.00 22.64 729 ALA A CA 1
ATOM 5153 C C . ALA A 1 740 ? 176.220 96.089 -24.783 1.00 23.44 729 ALA A C 1
ATOM 5154 O O . ALA A 1 740 ? 176.890 96.752 -23.980 1.00 22.86 729 ALA A O 1
ATOM 5156 N N . LYS A 1 741 ? 176.773 95.196 -25.594 1.00 24.30 730 LYS A N 1
ATOM 5157 C CA . LYS A 1 741 ? 178.222 94.969 -25.582 1.00 25.85 730 LYS A CA 1
ATOM 5158 C C . LYS A 1 741 ? 179.006 96.244 -25.899 1.00 25.82 730 LYS A C 1
ATOM 5159 O O . LYS A 1 741 ? 179.994 96.574 -25.216 1.00 27.08 730 LYS A O 1
ATOM 5163 N N . VAL A 1 742 ? 178.548 96.984 -26.908 1.00 24.80 731 VAL A N 1
ATOM 5164 C CA . VAL A 1 742 ? 179.189 98.241 -27.301 1.00 23.93 731 VAL A CA 1
ATOM 5165 C C . VAL A 1 742 ? 178.902 99.375 -26.286 1.00 23.35 731 VAL A C 1
ATOM 5166 O O . VAL A 1 742 ? 179.803 100.139 -25.914 1.00 22.44 731 VAL A O 1
ATOM 5170 N N . LEU A 1 743 ? 177.648 99.479 -25.858 1.00 22.89 732 LEU A N 1
ATOM 5171 C CA . LEU A 1 743 ? 177.199 100.565 -24.983 1.00 22.85 732 LEU A CA 1
ATOM 5172 C C . LEU A 1 743 ? 177.851 100.551 -23.603 1.00 23.18 732 LEU A C 1
ATOM 5173 O O . LEU A 1 743 ? 178.356 101.565 -23.151 1.00 23.39 732 LEU A O 1
ATOM 5178 N N . PHE A 1 744 ? 177.821 99.416 -22.919 1.00 22.25 733 PHE A N 1
ATOM 5179 C CA . PHE A 1 744 ? 178.398 99.354 -21.588 1.00 22.31 733 PHE A CA 1
ATOM 5180 C C . PHE A 1 744 ? 179.894 99.484 -21.562 1.00 22.27 733 PHE A C 1
ATOM 5181 O O . PHE A 1 744 ? 180.416 100.119 -20.652 1.00 22.50 733 PHE A O 1
ATOM 5189 N N . LYS A 1 745 ? 180.584 99.001 -22.597 1.00 21.20 734 LYS A N 1
ATOM 5190 C CA . LYS A 1 745 ? 182.004 99.247 -22.720 1.00 21.02 734 LYS A CA 1
ATOM 5191 C C . LYS A 1 745 ? 182.286 100.765 -22.868 1.00 21.26 734 LYS A C 1
ATOM 5192 O O . LYS A 1 745 ? 183.126 101.324 -22.147 1.00 21.33 734 LYS A O 1
ATOM 5198 N N . ALA A 1 746 ? 181.568 101.416 -23.776 1.00 20.14 735 ALA A N 1
ATOM 5199 C CA . ALA A 1 746 ? 181.712 102.818 -24.012 1.00 21.88 735 ALA A CA 1
ATOM 5200 C C . ALA A 1 746 ? 181.350 103.675 -22.795 1.00 21.54 735 ALA A C 1
ATOM 5201 O O . ALA A 1 746 ? 182.053 104.615 -22.487 1.00 22.42 735 ALA A O 1
ATOM 5203 N N . LEU A 1 747 ? 180.254 103.366 -22.121 1.00 20.71 736 LEU A N 1
ATOM 5204 C CA . LEU A 1 747 ? 179.866 104.113 -20.909 1.00 20.51 736 LEU A CA 1
ATOM 5205 C C . LEU A 1 747 ? 180.933 104.094 -19.809 1.00 21.41 736 LEU A C 1
ATOM 5206 O O . LEU A 1 747 ? 181.212 105.118 -19.173 1.00 21.99 736 LEU A O 1
ATOM 5211 N N . ARG A 1 748 ? 181.504 102.929 -19.557 1.00 20.74 737 ARG A N 1
ATOM 5212 C CA . ARG A 1 748 ? 182.508 102.788 -18.486 1.00 22.23 737 ARG A CA 1
ATOM 5213 C C . ARG A 1 748 ? 183.829 103.403 -18.865 1.00 22.65 737 ARG A C 1
ATOM 5214 O O . ARG A 1 748 ? 184.660 103.703 -18.011 1.00 23.79 737 ARG A O 1
ATOM 5222 N N . GLU A 1 749 ? 184.014 103.657 -20.157 1.00 24.39 738 GLU A N 1
ATOM 5223 C CA . GLU A 1 749 ? 185.174 104.431 -20.607 1.00 26.32 738 GLU A CA 1
ATOM 5224 C C . GLU A 1 749 ? 184.874 105.944 -20.544 1.00 25.59 738 GLU A C 1
ATOM 5225 O O . GLU A 1 749 ? 185.774 106.763 -20.348 1.00 25.61 738 GLU A O 1
ATOM 5231 N N . ALA A 1 750 ? 183.609 106.313 -20.716 1.00 24.31 739 ALA A N 1
ATOM 5232 C CA . ALA A 1 750 ? 183.218 107.719 -20.738 1.00 24.65 739 ALA A CA 1
ATOM 5233 C C . ALA A 1 750 ? 183.107 108.367 -19.350 1.00 24.38 739 ALA A C 1
ATOM 5234 O O . ALA A 1 750 ? 183.392 109.545 -19.203 1.00 23.68 739 ALA A O 1
ATOM 5236 N N . THR A 1 751 ? 182.675 107.601 -18.356 1.00 23.81 740 THR A N 1
ATOM 5237 C CA . THR A 1 751 ? 182.578 108.068 -16.976 1.00 25.10 740 THR A CA 1
ATOM 5238 C C . THR A 1 751 ? 183.240 107.030 -16.060 1.00 24.36 740 THR A C 1
ATOM 5239 O O . THR A 1 751 ? 183.219 105.823 -16.359 1.00 24.44 740 THR A O 1
ATOM 5243 N N . GLY A 1 752 ? 183.804 107.498 -14.948 1.00 24.17 741 GLY A N 1
ATOM 5244 C CA . GLY A 1 752 ? 184.374 106.635 -13.908 1.00 24.03 741 GLY A CA 1
ATOM 5245 C C . GLY A 1 752 ? 183.284 106.144 -12.968 1.00 24.35 741 GLY A C 1
ATOM 5246 O O . GLY A 1 752 ? 183.541 105.296 -12.110 1.00 24.45 741 GLY A O 1
ATOM 5247 N N . LEU A 1 753 ? 182.074 106.690 -13.097 1.00 22.91 742 LEU A N 1
ATOM 5248 C CA . LEU A 1 753 ? 180.933 106.260 -12.233 1.00 21.67 742 LEU A CA 1
ATOM 5249 C C . LEU A 1 753 ? 180.458 104.800 -12.489 1.00 21.72 742 LEU A C 1
ATOM 5250 O O . LEU A 1 753 ? 180.562 104.329 -13.616 1.00 21.46 742 LEU A O 1
ATOM 5255 N N . PRO A 1 754 ? 179.876 104.115 -11.462 1.00 20.15 743 PRO A N 1
ATOM 5256 C CA . PRO A 1 754 ? 179.336 102.765 -11.700 1.00 20.93 743 PRO A CA 1
ATOM 5257 C C . PRO A 1 754 ? 178.102 102.906 -12.604 1.00 22.46 743 PRO A C 1
ATOM 5258 O O . PRO A 1 754 ? 177.467 103.996 -12.617 1.00 22.81 743 PRO A O 1
ATOM 5262 N N . ILE A 1 755 ? 177.788 101.860 -13.382 1.00 22.62 744 ILE A N 1
ATOM 5263 C CA . ILE A 1 755 ? 176.631 101.879 -14.296 1.00 22.26 744 ILE A CA 1
ATOM 5264 C C . ILE A 1 755 ? 175.647 100.782 -13.900 1.00 22.90 744 ILE A C 1
ATOM 5265 O O . ILE A 1 755 ? 176.058 99.688 -13.505 1.00 22.87 744 ILE A O 1
ATOM 5270 N N . HIS A 1 756 ? 174.358 101.086 -13.994 1.00 22.79 745 HIS A N 1
ATOM 5271 C CA . HIS A 1 756 ? 173.306 100.223 -13.480 1.00 22.75 745 HIS A CA 1
ATOM 5272 C C . HIS A 1 756 ? 172.254 100.028 -14.587 1.00 24.40 745 HIS A C 1
ATOM 5273 O O . HIS A 1 756 ? 171.711 101.016 -15.062 1.00 25.47 745 HIS A O 1
ATOM 5280 N N . PHE A 1 757 ? 171.952 98.781 -14.988 1.00 23.61 746 PHE A N 1
ATOM 5281 C CA . PHE A 1 757 ? 171.139 98.494 -16.183 1.00 22.71 746 PHE A CA 1
ATOM 5282 C C . PHE A 1 757 ? 169.772 97.914 -15.865 1.00 22.99 746 PHE A C 1
ATOM 5283 O O . PHE A 1 757 ? 169.664 96.845 -15.279 1.00 23.28 746 PHE A O 1
ATOM 5291 N N . HIS A 1 758 ? 168.731 98.614 -16.316 1.00 23.47 747 HIS A N 1
ATOM 5292 C CA . HIS A 1 758 ? 167.350 98.207 -16.074 1.00 23.25 747 HIS A CA 1
ATOM 5293 C C . HIS A 1 758 ? 166.679 97.982 -17.393 1.00 23.03 747 HIS A C 1
ATOM 5294 O O . HIS A 1 758 ? 166.687 98.891 -18.226 1.00 22.27 747 HIS A O 1
ATOM 5301 N N . THR A 1 759 ? 166.082 96.807 -17.597 1.00 21.36 748 THR A N 1
ATOM 5302 C CA . THR A 1 759 ? 165.364 96.555 -18.872 1.00 21.97 748 THR A CA 1
ATOM 5303 C C . THR A 1 759 ? 164.057 95.743 -18.613 1.00 22.45 748 THR A C 1
ATOM 5304 O O . THR A 1 759 ? 163.767 95.311 -17.449 1.00 21.89 748 THR A O 1
ATOM 5308 N N . HIS A 1 760 ? 163.247 95.607 -19.667 1.00 21.88 749 HIS A N 1
ATOM 5309 C CA . HIS A 1 760 ? 162.010 94.841 -19.603 1.00 21.09 749 HIS A CA 1
ATOM 5310 C C . HIS A 1 760 ? 162.070 93.737 -20.624 1.00 21.82 749 HIS A C 1
ATOM 5311 O O . HIS A 1 760 ? 162.767 93.876 -21.653 1.00 21.47 749 HIS A O 1
ATOM 5318 N N . ASP A 1 761 ? 161.309 92.670 -20.386 1.00 21.10 750 ASP A N 1
ATOM 5319 C CA . ASP A 1 761 ? 161.456 91.434 -21.177 1.00 22.45 750 ASP A CA 1
ATOM 5320 C C . ASP A 1 761 ? 160.382 91.260 -22.267 1.00 21.79 750 ASP A C 1
ATOM 5321 O O . ASP A 1 761 ? 160.088 90.147 -22.698 1.00 23.08 750 ASP A O 1
ATOM 5326 N N . THR A 1 762 ? 159.804 92.356 -22.729 1.00 22.48 751 THR A N 1
ATOM 5327 C CA . THR A 1 762 ? 158.691 92.299 -23.703 1.00 21.97 751 THR A CA 1
ATOM 5328 C C . THR A 1 762 ? 159.018 91.509 -24.939 1.00 21.72 751 THR A C 1
ATOM 5329 O O . THR A 1 762 ? 158.162 90.785 -25.461 1.00 22.14 751 THR A O 1
ATOM 5333 N N . SER A 1 763 ? 160.264 91.663 -25.412 1.00 20.33 752 SER A N 1
ATOM 5334 C CA . SER A 1 763 ? 160.759 90.953 -26.601 1.00 20.33 752 SER A CA 1
ATOM 5335 C C . SER A 1 763 ? 161.015 89.456 -26.391 1.00 20.35 752 SER A C 1
ATOM 5336 O O . SER A 1 763 ? 161.175 88.731 -27.362 1.00 19.42 752 SER A O 1
ATOM 5339 N N . GLY A 1 764 ? 161.114 89.023 -25.128 1.00 20.46 753 GLY A N 1
ATOM 5340 C CA . GLY A 1 764 ? 161.516 87.652 -24.793 1.00 20.66 753 GLY A CA 1
ATOM 5341 C C . GLY A 1 764 ? 162.998 87.354 -24.905 1.00 22.62 753 GLY A C 1
ATOM 5342 O O . GLY A 1 764 ? 163.419 86.173 -24.858 1.00 22.44 753 GLY A O 1
ATOM 5343 N N . ILE A 1 765 ? 163.811 88.401 -25.055 1.00 21.39 754 ILE A N 1
ATOM 5344 C CA . ILE A 1 765 ? 165.243 88.202 -25.129 1.00 22.07 754 ILE A CA 1
ATOM 5345 C C . ILE A 1 765 ? 166.034 89.117 -24.211 1.00 22.92 754 ILE A C 1
ATOM 5346 O O . ILE A 1 765 ? 167.266 89.155 -24.291 1.00 23.57 754 ILE A O 1
ATOM 5351 N N . ALA A 1 766 ? 165.356 89.815 -23.312 1.00 22.04 755 ALA A N 1
ATOM 5352 C CA . ALA A 1 766 ? 166.058 90.757 -22.481 1.00 22.56 755 ALA A CA 1
ATOM 5353 C C . ALA A 1 766 ? 167.113 90.155 -21.568 1.00 22.77 755 ALA A C 1
ATOM 5354 O O . ALA A 1 766 ? 168.062 90.844 -21.231 1.00 22.75 755 ALA A O 1
ATOM 5356 N N . ALA A 1 767 ? 166.976 88.880 -21.160 1.00 22.20 756 ALA A N 1
ATOM 5357 C CA . ALA A 1 767 ? 168.054 88.249 -20.391 1.00 22.20 756 ALA A CA 1
ATOM 5358 C C . ALA A 1 767 ? 169.340 88.120 -21.214 1.00 22.16 756 ALA A C 1
ATOM 5359 O O . ALA A 1 767 ? 170.438 88.175 -20.650 1.00 22.67 756 ALA A O 1
ATOM 5361 N N . ALA A 1 768 ? 169.228 87.926 -22.530 1.00 20.95 757 ALA A N 1
ATOM 5362 C CA . ALA A 1 768 ? 170.442 87.957 -23.392 1.00 21.66 757 ALA A CA 1
ATOM 5363 C C . ALA A 1 768 ? 171.148 89.327 -23.257 1.00 20.97 757 ALA A C 1
ATOM 5364 O O . ALA A 1 768 ? 172.352 89.406 -23.041 1.00 20.68 757 ALA A O 1
ATOM 5366 N N . THR A 1 769 ? 170.378 90.406 -23.302 1.00 20.20 758 THR A N 1
ATOM 5367 C CA . THR A 1 769 ? 170.943 91.732 -23.165 1.00 20.84 758 THR A CA 1
ATOM 5368 C C . THR A 1 769 ? 171.573 91.974 -21.777 1.00 21.64 758 THR A C 1
ATOM 5369 O O . THR A 1 769 ? 172.628 92.586 -21.681 1.00 20.68 758 THR A O 1
ATOM 5373 N N . VAL A 1 770 ? 170.905 91.506 -20.712 1.00 21.50 759 VAL A N 1
ATOM 5374 C CA . VAL A 1 770 ? 171.440 91.626 -19.367 1.00 21.22 759 VAL A CA 1
ATOM 5375 C C . VAL A 1 770 ? 172.800 90.885 -19.276 1.00 22.79 759 VAL A C 1
ATOM 5376 O O . VAL A 1 770 ? 173.818 91.475 -18.813 1.00 20.97 759 VAL A O 1
ATOM 5380 N N . LEU A 1 771 ? 172.832 89.621 -19.752 1.00 21.26 760 LEU A N 1
ATOM 5381 C CA . LEU A 1 771 ? 174.087 88.837 -19.745 1.00 21.33 760 LEU A CA 1
ATOM 5382 C C . LEU A 1 771 ? 175.211 89.454 -20.582 1.00 21.00 760 LEU A C 1
ATOM 5383 O O . LEU A 1 771 ? 176.376 89.394 -20.201 1.00 20.60 760 LEU A O 1
ATOM 5388 N N . ALA A 1 772 ? 174.843 90.040 -21.717 1.00 21.50 761 ALA A N 1
ATOM 5389 C CA . ALA A 1 772 ? 175.797 90.769 -22.580 1.00 21.16 761 ALA A CA 1
ATOM 5390 C C . ALA A 1 772 ? 176.332 92.021 -21.833 1.00 21.96 761 ALA A C 1
ATOM 5391 O O . ALA A 1 772 ? 177.544 92.290 -21.854 1.00 20.97 761 ALA A O 1
ATOM 5393 N N . ALA A 1 773 ? 175.445 92.720 -21.123 1.00 22.01 762 ALA A N 1
ATOM 5394 C CA . ALA A 1 773 ? 175.837 93.864 -20.259 1.00 22.48 762 ALA A CA 1
ATOM 5395 C C . ALA A 1 773 ? 176.816 93.436 -19.129 1.00 22.77 762 ALA A C 1
ATOM 5396 O O . ALA A 1 773 ? 177.800 94.145 -18.819 1.00 21.99 762 ALA A O 1
ATOM 5398 N N . VAL A 1 774 ? 176.534 92.296 -18.509 1.00 22.51 763 VAL A N 1
ATOM 5399 C CA . VAL A 1 774 ? 177.403 91.750 -17.443 1.00 22.45 763 VAL A CA 1
ATOM 5400 C C . VAL A 1 774 ? 178.801 91.443 -18.028 1.00 23.07 763 VAL A C 1
ATOM 5401 O O . VAL A 1 774 ? 179.862 91.829 -17.453 1.00 22.94 763 VAL A O 1
ATOM 5405 N N A GLU A 1 775 ? 178.825 90.767 -19.168 0.50 22.76 764 GLU A N 1
ATOM 5406 N N B GLU A 1 775 ? 178.817 90.784 -19.177 0.50 23.37 764 GLU A N 1
ATOM 5407 C CA A GLU A 1 775 ? 180.111 90.456 -19.793 0.50 23.15 764 GLU A CA 1
ATOM 5408 C CA B GLU A 1 775 ? 180.092 90.443 -19.810 0.50 24.39 764 GLU A CA 1
ATOM 5409 C C A GLU A 1 775 ? 180.892 91.735 -20.149 0.50 23.61 764 GLU A C 1
ATOM 5410 C C B GLU A 1 775 ? 180.886 91.694 -20.254 0.50 24.34 764 GLU A C 1
ATOM 5411 O O A GLU A 1 775 ? 182.121 91.785 -20.038 0.50 23.03 764 GLU A O 1
ATOM 5412 O O B GLU A 1 775 ? 182.123 91.680 -20.304 0.50 23.80 764 GLU A O 1
ATOM 5423 N N . ALA A 1 776 ? 180.171 92.768 -20.572 1.00 23.88 765 ALA A N 1
ATOM 5424 C CA . ALA A 1 776 ? 180.801 94.046 -20.961 1.00 24.80 765 ALA A CA 1
ATOM 5425 C C . ALA A 1 776 ? 181.211 94.885 -19.725 1.00 25.24 765 ALA A C 1
ATOM 5426 O O . ALA A 1 776 ? 181.713 96.021 -19.874 1.00 25.80 765 ALA A O 1
ATOM 5428 N N . GLY A 1 777 ? 180.990 94.350 -18.518 1.00 25.13 766 GLY A N 1
ATOM 5429 C CA . GLY A 1 777 ? 181.454 95.014 -17.294 1.00 23.79 766 GLY A CA 1
ATOM 5430 C C . GLY A 1 777 ? 180.454 95.874 -16.527 1.00 24.07 766 GLY A C 1
ATOM 5431 O O . GLY A 1 777 ? 180.863 96.584 -15.591 1.00 23.47 766 GLY A O 1
ATOM 5432 N N . VAL A 1 778 ? 179.161 95.833 -16.875 1.00 21.88 767 VAL A N 1
ATOM 5433 C CA . VAL A 1 778 ? 178.183 96.706 -16.187 1.00 21.89 767 VAL A CA 1
ATOM 5434 C C . VAL A 1 778 ? 178.220 96.400 -14.682 1.00 22.59 767 VAL A C 1
ATOM 5435 O O . VAL A 1 778 ? 178.449 95.258 -14.280 1.00 22.57 767 VAL A O 1
ATOM 5439 N N . ASP A 1 779 ? 178.043 97.422 -13.846 1.00 23.07 768 ASP A N 1
ATOM 5440 C CA . ASP A 1 779 ? 178.201 97.228 -12.398 1.00 21.97 768 ASP A CA 1
ATOM 5441 C C . ASP A 1 779 ? 177.012 96.578 -11.677 1.00 22.19 768 ASP A C 1
ATOM 5442 O O . ASP A 1 779 ? 177.224 95.806 -10.746 1.00 22.08 768 ASP A O 1
ATOM 5447 N N . ALA A 1 780 ? 175.794 96.856 -12.124 1.00 21.37 769 ALA A N 1
ATOM 5448 C CA . ALA A 1 780 ? 174.615 96.306 -11.506 1.00 22.41 769 ALA A CA 1
ATOM 5449 C C . ALA A 1 780 ? 173.577 96.139 -12.571 1.00 22.78 769 ALA A C 1
ATOM 5450 O O . ALA A 1 780 ? 173.579 96.903 -13.587 1.00 22.18 769 ALA A O 1
ATOM 5452 N N . VAL A 1 781 ? 172.687 95.169 -12.343 1.00 22.60 770 VAL A N 1
ATOM 5453 C CA . VAL A 1 781 ? 171.560 94.923 -13.246 1.00 23.09 770 VAL A CA 1
ATOM 5454 C C . VAL A 1 781 ? 170.345 94.617 -12.400 1.00 22.98 770 VAL A C 1
ATOM 5455 O O . VAL A 1 781 ? 170.480 94.130 -11.268 1.00 23.58 770 VAL A O 1
ATOM 5459 N N . ASP A 1 782 ? 169.167 94.877 -12.958 1.00 22.73 771 ASP A N 1
ATOM 5460 C CA . ASP A 1 782 ? 167.873 94.644 -12.283 1.00 22.77 771 ASP A CA 1
ATOM 5461 C C . ASP A 1 782 ? 167.262 93.363 -12.840 1.00 22.44 771 ASP A C 1
ATOM 5462 O O . ASP A 1 782 ? 167.420 93.047 -14.021 1.00 20.84 771 ASP A O 1
ATOM 5467 N N . ALA A 1 783 ? 166.544 92.636 -11.990 1.00 21.45 772 ALA A N 1
ATOM 5468 C CA . ALA A 1 783 ? 165.759 91.499 -12.464 1.00 21.64 772 ALA A CA 1
ATOM 5469 C C . ALA A 1 783 ? 164.624 91.255 -11.472 1.00 21.89 772 ALA A C 1
ATOM 5470 O O . ALA A 1 783 ? 164.666 91.745 -10.354 1.00 21.74 772 ALA A O 1
ATOM 5472 N N . ALA A 1 784 ? 163.607 90.531 -11.911 1.00 21.37 773 ALA A N 1
ATOM 5473 C CA . ALA A 1 784 ? 162.446 90.244 -11.074 1.00 22.26 773 ALA A CA 1
ATOM 5474 C C . ALA A 1 784 ? 162.481 88.765 -10.718 1.00 22.14 773 ALA A C 1
ATOM 5475 O O . ALA A 1 784 ? 162.913 87.922 -11.499 1.00 21.63 773 ALA A O 1
ATOM 5477 N N . MET A 1 785 ? 162.020 88.440 -9.530 1.00 22.04 774 MET A N 1
ATOM 5478 C CA . MET A 1 785 ? 161.853 87.052 -9.135 1.00 22.33 774 MET A CA 1
ATOM 5479 C C . MET A 1 785 ? 161.062 86.320 -10.203 1.00 22.40 774 MET A C 1
ATOM 5480 O O . MET A 1 785 ? 160.074 86.879 -10.719 1.00 20.28 774 MET A O 1
ATOM 5485 N N . ASP A 1 786 ? 161.411 85.049 -10.419 1.00 21.24 775 ASP A N 1
ATOM 5486 C CA . ASP A 1 786 ? 160.894 84.259 -11.565 1.00 22.27 775 ASP A CA 1
ATOM 5487 C C . ASP A 1 786 ? 159.373 84.342 -11.703 1.00 22.43 775 ASP A C 1
ATOM 5488 O O . ASP A 1 786 ? 158.856 84.507 -12.835 1.00 22.50 775 ASP A O 1
ATOM 5493 N N . ALA A 1 787 ? 158.678 84.161 -10.555 1.00 22.81 776 ALA A N 1
ATOM 5494 C CA . ALA A 1 787 ? 157.201 84.161 -10.460 1.00 23.50 776 ALA A CA 1
ATOM 5495 C C . ALA A 1 787 ? 156.527 85.458 -10.914 1.00 22.88 776 ALA A C 1
ATOM 5496 O O . ALA A 1 787 ? 155.339 85.465 -11.171 1.00 22.15 776 ALA A O 1
ATOM 5498 N N . LEU A 1 788 ? 157.298 86.528 -11.026 1.00 22.49 777 LEU A N 1
ATOM 5499 C CA . LEU A 1 788 ? 156.829 87.861 -11.488 1.00 22.26 777 LEU A CA 1
ATOM 5500 C C . LEU A 1 788 ? 157.751 88.446 -12.564 1.00 21.98 777 LEU A C 1
ATOM 5501 O O . LEU A 1 788 ? 157.946 89.664 -12.635 1.00 22.15 777 LEU A O 1
ATOM 5506 N N . SER A 1 789 ? 158.246 87.574 -13.444 1.00 22.49 778 SER A N 1
ATOM 5507 C CA . SER A 1 789 ? 159.246 87.980 -14.439 1.00 21.52 778 SER A CA 1
ATOM 5508 C C . SER A 1 789 ? 158.747 87.612 -15.818 1.00 22.36 778 SER A C 1
ATOM 5509 O O . SER A 1 789 ? 157.685 86.980 -15.964 1.00 21.28 778 SER A O 1
ATOM 5512 N N . GLY A 1 790 ? 159.462 88.094 -16.846 1.00 22.42 779 GLY A N 1
ATOM 5513 C CA . GLY A 1 790 ? 159.129 87.733 -18.196 1.00 22.89 779 GLY A CA 1
ATOM 5514 C C . GLY A 1 790 ? 158.158 88.740 -18.762 1.00 24.37 779 GLY A C 1
ATOM 5515 O O . GLY A 1 790 ? 157.583 89.582 -18.044 1.00 23.95 779 GLY A O 1
ATOM 5516 N N . ASN A 1 791 ? 157.924 88.612 -20.050 1.00 24.46 780 ASN A N 1
ATOM 5517 C CA . ASN A 1 791 ? 157.031 89.552 -20.768 1.00 26.44 780 ASN A CA 1
ATOM 5518 C C . ASN A 1 791 ? 157.274 91.009 -20.399 1.00 24.35 780 ASN A C 1
ATOM 5519 O O . ASN A 1 791 ? 158.434 91.461 -20.476 1.00 25.47 780 ASN A O 1
ATOM 5524 N N . THR A 1 792 ? 156.260 91.741 -19.943 1.00 23.05 781 THR A N 1
ATOM 5525 C CA . THR A 1 792 ? 156.446 93.199 -19.745 1.00 21.47 781 THR A CA 1
ATOM 5526 C C . THR A 1 792 ? 157.161 93.523 -18.450 1.00 21.80 781 THR A C 1
ATOM 5527 O O . THR A 1 792 ? 157.387 94.724 -18.129 1.00 21.45 781 THR A O 1
ATOM 5531 N N . SER A 1 793 ? 157.447 92.489 -17.656 1.00 22.19 782 SER A N 1
ATOM 5532 C CA . SER A 1 793 ? 158.211 92.680 -16.415 1.00 22.36 782 SER A CA 1
ATOM 5533 C C . SER A 1 793 ? 159.722 92.634 -16.760 1.00 22.94 782 SER A C 1
ATOM 5534 O O . SER A 1 793 ? 160.149 92.754 -17.962 1.00 23.12 782 SER A O 1
ATOM 5537 N N . GLN A 1 794 ? 160.566 92.502 -15.743 1.00 22.25 783 GLN A N 1
ATOM 5538 C CA . GLN A 1 794 ? 162.033 92.330 -15.986 1.00 21.33 783 GLN A CA 1
ATOM 5539 C C . GLN A 1 794 ? 162.248 90.876 -16.332 1.00 21.32 783 GLN A C 1
ATOM 5540 O O . GLN A 1 794 ? 161.411 90.023 -16.000 1.00 22.35 783 GLN A O 1
ATOM 5546 N N . PRO A 1 795 ? 163.401 90.549 -16.907 1.00 21.73 784 PRO A N 1
ATOM 5547 C CA . PRO A 1 795 ? 163.770 89.163 -17.092 1.00 21.46 784 PRO A CA 1
ATOM 5548 C C . PRO A 1 795 ? 164.063 88.442 -15.769 1.00 22.54 784 PRO A C 1
ATOM 5549 O O . PRO A 1 795 ? 164.197 89.060 -14.707 1.00 22.25 784 PRO A O 1
ATOM 5553 N N . CYS A 1 796 ? 164.156 87.123 -15.868 1.00 22.46 785 CYS A N 1
ATOM 5554 C CA . CYS A 1 796 ? 164.039 86.220 -14.739 1.00 23.08 785 CYS A CA 1
ATOM 5555 C C . CYS A 1 796 ? 165.286 86.236 -13.862 1.00 22.82 785 CYS A C 1
ATOM 5556 O O . CYS A 1 796 ? 166.357 85.886 -14.336 1.00 21.40 785 CYS A O 1
ATOM 5559 N N . LEU A 1 797 ? 165.159 86.628 -12.598 1.00 21.46 786 LEU A N 1
ATOM 5560 C CA A LEU A 1 797 ? 166.320 86.726 -11.691 0.50 21.50 786 LEU A CA 1
ATOM 5561 C CA B LEU A 1 797 ? 166.339 86.739 -11.737 0.50 22.18 786 LEU A CA 1
ATOM 5562 C C . LEU A 1 797 ? 167.026 85.376 -11.474 1.00 21.57 786 LEU A C 1
ATOM 5563 O O . LEU A 1 797 ? 168.242 85.274 -11.569 1.00 22.72 786 LEU A O 1
ATOM 5572 N N . GLY A 1 798 ? 166.264 84.320 -11.189 1.00 21.53 787 GLY A N 1
ATOM 5573 C CA . GLY A 1 798 ? 166.916 83.047 -10.809 1.00 20.99 787 GLY A CA 1
ATOM 5574 C C . GLY A 1 798 ? 167.685 82.524 -12.033 1.00 21.79 787 GLY A C 1
ATOM 5575 O O . GLY A 1 798 ? 168.760 81.937 -11.918 1.00 21.76 787 GLY A O 1
ATOM 5576 N N . SER A 1 799 ? 167.140 82.699 -13.226 1.00 21.14 788 SER A N 1
ATOM 5577 C CA . SER A 1 799 ? 167.832 82.094 -14.392 1.00 22.14 788 SER A CA 1
ATOM 5578 C C . SER A 1 799 ? 169.090 82.896 -14.767 1.00 21.02 788 SER A C 1
ATOM 5579 O O . SER A 1 799 ? 170.072 82.348 -15.253 1.00 21.09 788 SER A O 1
ATOM 5582 N N . ILE A 1 800 ? 169.006 84.209 -14.627 1.00 22.22 789 ILE A N 1
ATOM 5583 C CA . ILE A 1 800 ? 170.179 85.103 -14.835 1.00 22.36 789 ILE A CA 1
ATOM 5584 C C . ILE A 1 800 ? 171.296 84.725 -13.850 1.00 23.26 789 ILE A C 1
ATOM 5585 O O . ILE A 1 800 ? 172.454 84.576 -14.231 1.00 21.38 789 ILE A O 1
ATOM 5590 N N . VAL A 1 801 ? 170.933 84.542 -12.575 1.00 22.99 790 VAL A N 1
ATOM 5591 C CA . VAL A 1 801 ? 171.920 84.127 -11.546 1.00 23.42 790 VAL A CA 1
ATOM 5592 C C . VAL A 1 801 ? 172.452 82.720 -11.873 1.00 23.93 790 VAL A C 1
ATOM 5593 O O . VAL A 1 801 ? 173.677 82.486 -11.780 1.00 24.55 790 VAL A O 1
ATOM 5597 N N . GLU A 1 802 ? 171.570 81.786 -12.290 1.00 23.45 791 GLU A N 1
ATOM 5598 C CA . GLU A 1 802 ? 172.067 80.475 -12.730 1.00 23.32 791 GLU A CA 1
ATOM 5599 C C . GLU A 1 802 ? 173.043 80.616 -13.886 1.00 22.17 791 GLU A C 1
ATOM 5600 O O . GLU A 1 802 ? 174.049 79.919 -13.907 1.00 22.24 791 GLU A O 1
ATOM 5606 N N . ALA A 1 803 ? 172.746 81.471 -14.861 1.00 20.96 792 ALA A N 1
ATOM 5607 C CA . ALA A 1 803 ? 173.643 81.606 -16.033 1.00 21.18 792 ALA A CA 1
ATOM 5608 C C . ALA A 1 803 ? 175.042 82.110 -15.581 1.00 22.75 792 ALA A C 1
ATOM 5609 O O . ALA A 1 803 ? 176.056 81.836 -16.218 1.00 23.39 792 ALA A O 1
ATOM 5611 N N . LEU A 1 804 ? 175.079 82.887 -14.496 1.00 22.28 793 LEU A N 1
ATOM 5612 C CA . LEU A 1 804 ? 176.334 83.499 -14.010 1.00 22.14 793 LEU A CA 1
ATOM 5613 C C . LEU A 1 804 ? 177.059 82.666 -12.955 1.00 24.38 793 LEU A C 1
ATOM 5614 O O . LEU A 1 804 ? 178.195 83.019 -12.538 1.00 24.58 793 LEU A O 1
ATOM 5619 N N . SER A 1 805 ? 176.418 81.574 -12.518 1.00 24.41 794 SER A N 1
ATOM 5620 C CA A SER A 1 805 ? 176.939 80.697 -11.470 0.50 25.27 794 SER A CA 1
ATOM 5621 C CA B SER A 1 805 ? 176.978 80.761 -11.442 0.50 26.09 794 SER A CA 1
ATOM 5622 C C . SER A 1 805 ? 178.313 80.127 -11.834 1.00 26.23 794 SER A C 1
ATOM 5623 O O . SER A 1 805 ? 178.468 79.569 -12.916 1.00 26.17 794 SER A O 1
ATOM 5628 N N . GLY A 1 806 ? 179.296 80.264 -10.947 1.00 27.35 795 GLY A N 1
ATOM 5629 C CA . GLY A 1 806 ? 180.632 79.740 -11.209 1.00 27.45 795 GLY A CA 1
ATOM 5630 C C . GLY A 1 806 ? 181.460 80.622 -12.123 1.00 27.38 795 GLY A C 1
ATOM 5631 O O . GLY A 1 806 ? 182.602 80.322 -12.342 1.00 27.41 795 GLY A O 1
ATOM 5632 N N . SER A 1 807 ? 180.919 81.726 -12.633 1.00 26.93 796 SER A N 1
ATOM 5633 C CA . SER A 1 807 ? 181.687 82.571 -13.562 1.00 26.39 796 SER A CA 1
ATOM 5634 C C . SER A 1 807 ? 182.466 83.621 -12.767 1.00 27.16 796 SER A C 1
ATOM 5635 O O . SER A 1 807 ? 182.233 83.782 -11.580 1.00 26.09 796 SER A O 1
ATOM 5638 N N . GLU A 1 808 ? 183.385 84.301 -13.438 1.00 27.39 797 GLU A N 1
ATOM 5639 C CA . GLU A 1 808 ? 184.172 85.399 -12.864 1.00 28.91 797 GLU A CA 1
ATOM 5640 C C . GLU A 1 808 ? 183.304 86.445 -12.149 1.00 27.99 797 GLU A C 1
ATOM 5641 O O . GLU A 1 808 ? 183.675 86.911 -11.078 1.00 26.66 797 GLU A O 1
ATOM 5647 N N . ARG A 1 809 ? 182.128 86.763 -12.711 1.00 25.56 798 ARG A N 1
ATOM 5648 C CA . ARG A 1 809 ? 181.272 87.838 -12.147 1.00 25.30 798 ARG A CA 1
ATOM 5649 C C . ARG A 1 809 ? 180.097 87.299 -11.316 1.00 24.13 798 ARG A C 1
ATOM 5650 O O . ARG A 1 809 ? 179.186 88.044 -10.973 1.00 22.77 798 ARG A O 1
ATOM 5658 N N . ASP A 1 810 ? 180.165 86.017 -10.963 1.00 23.40 799 ASP A N 1
ATOM 5659 C CA . ASP A 1 810 ? 179.146 85.350 -10.146 1.00 23.35 799 ASP A CA 1
ATOM 5660 C C . ASP A 1 810 ? 178.727 86.282 -9.016 1.00 24.07 799 ASP A C 1
ATOM 5661 O O . ASP A 1 810 ? 179.584 86.723 -8.232 1.00 22.58 799 ASP A O 1
ATOM 5666 N N . PRO A 1 811 ? 177.420 86.637 -8.952 1.00 23.83 800 PRO A N 1
ATOM 5667 C CA . PRO A 1 811 ? 176.943 87.588 -7.925 1.00 24.68 800 PRO A CA 1
ATOM 5668 C C . PRO A 1 811 ? 176.864 87.015 -6.496 1.00 25.39 800 PRO A C 1
ATOM 5669 O O . PRO A 1 811 ? 176.626 87.776 -5.565 1.00 25.33 800 PRO A O 1
ATOM 5673 N N . GLY A 1 812 ? 177.060 85.716 -6.312 1.00 24.93 801 GLY A N 1
ATOM 5674 C CA . GLY A 1 812 ? 177.065 85.171 -4.949 1.00 26.05 801 GLY A CA 1
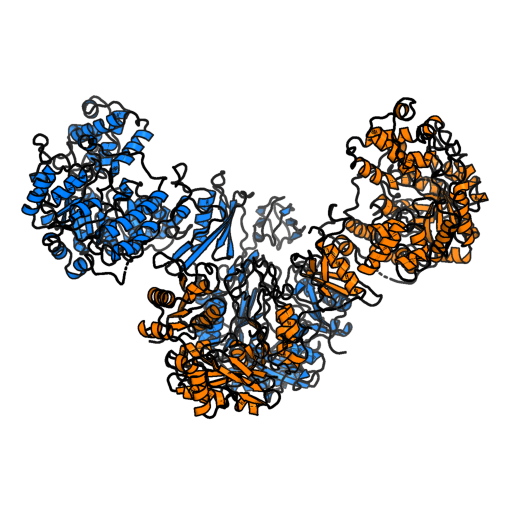ATOM 5675 C C . GLY A 1 812 ? 175.675 85.154 -4.311 1.00 26.25 801 GLY A C 1
ATOM 5676 O O . GLY A 1 812 ? 175.494 85.492 -3.124 1.00 26.95 801 GLY A O 1
ATOM 5677 N N . LEU A 1 813 ? 174.669 84.804 -5.099 1.00 24.49 802 LEU A N 1
ATOM 5678 C CA . LEU A 1 813 ? 173.310 84.690 -4.577 1.00 24.57 802 LEU A CA 1
ATOM 5679 C C . LEU A 1 813 ? 172.905 83.233 -4.680 1.00 25.51 802 LEU A C 1
ATOM 5680 O O . LEU A 1 813 ? 173.150 82.609 -5.725 1.00 26.44 802 LEU A O 1
ATOM 5685 N N . ASP A 1 814 ? 172.392 82.678 -3.582 1.00 25.12 803 ASP A N 1
ATOM 5686 C CA . ASP A 1 814 ? 171.966 81.258 -3.503 1.00 25.52 803 ASP A CA 1
ATOM 5687 C C . ASP A 1 814 ? 170.689 81.014 -4.363 1.00 27.04 803 ASP A C 1
ATOM 5688 O O . ASP A 1 814 ? 169.603 81.489 -4.014 1.00 25.14 803 ASP A O 1
ATOM 5693 N N . PRO A 1 815 ? 170.816 80.256 -5.479 1.00 28.96 804 PRO A N 1
ATOM 5694 C CA . PRO A 1 815 ? 169.705 79.878 -6.354 1.00 29.62 804 PRO A CA 1
ATOM 5695 C C . PRO A 1 815 ? 168.545 79.195 -5.632 1.00 27.92 804 PRO A C 1
ATOM 5696 O O . PRO A 1 815 ? 167.414 79.401 -6.021 1.00 29.06 804 PRO A O 1
ATOM 5700 N N . ALA A 1 816 ? 168.850 78.333 -4.673 1.00 27.23 805 ALA A N 1
ATOM 5701 C CA . ALA A 1 816 ? 167.831 77.642 -3.904 1.00 26.74 805 ALA A CA 1
ATOM 5702 C C . ALA A 1 816 ? 166.951 78.644 -3.150 1.00 25.99 805 ALA A C 1
ATOM 5703 O O . ALA A 1 816 ? 165.751 78.465 -3.106 1.00 24.97 805 ALA A O 1
ATOM 5705 N N . TRP A 1 817 ? 167.569 79.671 -2.549 1.00 24.86 806 TRP A N 1
ATOM 5706 C CA . TRP A 1 817 ? 166.843 80.733 -1.836 1.00 24.39 806 TRP A CA 1
ATOM 5707 C C . TRP A 1 817 ? 166.070 81.614 -2.783 1.00 24.19 806 TRP A C 1
ATOM 5708 O O . TRP A 1 817 ? 164.950 82.028 -2.477 1.00 21.95 806 TRP A O 1
ATOM 5719 N N . ILE A 1 818 ? 166.663 81.909 -3.933 1.00 23.28 807 ILE A N 1
ATOM 5720 C CA . ILE A 1 818 ? 165.898 82.629 -4.961 1.00 24.09 807 ILE A CA 1
ATOM 5721 C C . ILE A 1 818 ? 164.635 81.802 -5.295 1.00 23.72 807 ILE A C 1
ATOM 5722 O O . ILE A 1 818 ? 163.565 82.351 -5.363 1.00 25.62 807 ILE A O 1
ATOM 5727 N N . ARG A 1 819 ? 164.769 80.504 -5.539 1.00 22.61 808 ARG A N 1
ATOM 5728 C CA . ARG A 1 819 ? 163.592 79.668 -5.884 1.00 24.40 808 ARG A CA 1
ATOM 5729 C C . ARG A 1 819 ? 162.558 79.629 -4.738 1.00 24.50 808 ARG A C 1
ATOM 5730 O O . ARG A 1 819 ? 161.355 79.746 -4.995 1.00 24.08 808 ARG A O 1
ATOM 5738 N N . ARG A 1 820 ? 163.020 79.513 -3.483 1.00 23.32 809 ARG A N 1
ATOM 5739 C CA . ARG A 1 820 ? 162.108 79.508 -2.328 1.00 24.33 809 ARG A CA 1
ATOM 5740 C C . ARG A 1 820 ? 161.333 80.831 -2.221 1.00 22.96 809 ARG A C 1
ATOM 5741 O O . ARG A 1 820 ? 160.131 80.831 -1.960 1.00 20.71 809 ARG A O 1
ATOM 5749 N N . ILE A 1 8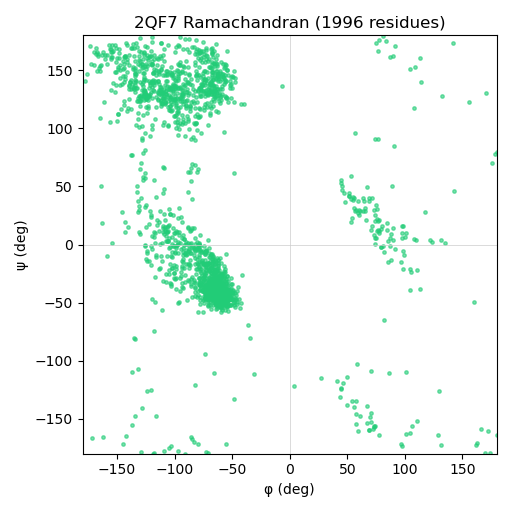21 ? 162.008 81.960 -2.420 1.00 21.29 810 ILE A N 1
ATOM 5750 C CA . ILE A 1 821 ? 161.298 83.252 -2.422 1.00 21.71 810 ILE A CA 1
ATOM 5751 C C . ILE A 1 821 ? 160.361 83.399 -3.622 1.00 21.66 810 ILE A C 1
ATOM 5752 O O . ILE A 1 821 ? 159.246 83.869 -3.472 1.00 22.99 810 ILE A O 1
ATOM 5757 N N . SER A 1 822 ? 160.802 82.955 -4.800 1.00 20.78 811 SER A N 1
ATOM 5758 C CA . SER A 1 822 ? 159.939 82.926 -5.961 1.00 21.95 811 SER A CA 1
ATOM 5759 C C . SER A 1 822 ? 158.688 82.065 -5.739 1.00 21.26 811 SER A C 1
ATOM 5760 O O . SER A 1 822 ? 157.608 82.467 -6.113 1.00 22.43 811 SER A O 1
ATOM 5763 N N . PHE A 1 823 ? 158.809 80.912 -5.089 1.00 20.25 812 PHE A N 1
ATOM 5764 C CA . PHE A 1 823 ? 157.654 80.072 -4.828 1.00 21.19 812 PHE A CA 1
ATOM 5765 C C . PHE A 1 823 ? 156.669 80.845 -3.934 1.00 20.81 812 PHE A C 1
ATOM 5766 O O . PHE A 1 823 ? 155.427 80.720 -4.070 1.00 20.46 812 PHE A O 1
ATOM 5774 N N . TYR A 1 824 ? 157.216 81.603 -2.992 1.00 21.11 813 TYR A N 1
ATOM 5775 C CA . TYR A 1 824 ? 156.383 82.478 -2.133 1.00 21.77 813 TYR A CA 1
ATOM 5776 C C . TYR A 1 824 ? 155.650 83.531 -3.029 1.00 21.47 813 TYR A C 1
ATOM 5777 O O . TYR A 1 824 ? 154.436 83.706 -2.927 1.00 21.67 813 TYR A O 1
ATOM 5786 N N . TRP A 1 825 ? 156.371 84.190 -3.926 1.00 19.77 814 TRP A N 1
ATOM 5787 C CA . TRP A 1 825 ? 155.731 85.169 -4.828 1.00 20.47 814 TRP A CA 1
ATOM 5788 C C . TRP A 1 825 ? 154.665 84.566 -5.785 1.00 21.41 814 TRP A C 1
ATOM 5789 O O . TRP A 1 825 ? 153.655 85.214 -6.131 1.00 20.61 814 TRP A O 1
ATOM 5800 N N . GLU A 1 826 ? 154.894 83.319 -6.188 1.00 21.09 815 GLU A N 1
ATOM 5801 C CA . GLU A 1 826 ? 153.955 82.597 -7.035 1.00 22.40 815 GLU A CA 1
ATOM 5802 C C . GLU A 1 826 ? 152.647 82.412 -6.241 1.00 22.38 815 GLU A C 1
ATOM 5803 O O . GLU A 1 826 ? 151.545 82.647 -6.774 1.00 20.66 815 GLU A O 1
ATOM 5809 N N . ALA A 1 827 ? 152.748 81.973 -4.985 1.00 20.98 816 ALA A N 1
ATOM 5810 C CA . ALA A 1 827 ? 151.526 81.784 -4.227 1.00 21.61 816 ALA A CA 1
ATOM 5811 C C . ALA A 1 827 ? 150.853 83.151 -3.941 1.00 21.10 816 ALA A C 1
ATOM 5812 O O . ALA A 1 827 ? 149.625 83.239 -3.913 1.00 22.48 816 ALA A O 1
ATOM 5814 N N . VAL A 1 828 ? 151.645 84.204 -3.697 1.00 20.48 817 VAL A N 1
ATOM 5815 C CA . VAL A 1 828 ? 151.095 85.549 -3.479 1.00 19.87 817 VAL A CA 1
ATOM 5816 C C . VAL A 1 828 ? 150.342 85.988 -4.770 1.00 21.16 817 VAL A C 1
ATOM 5817 O O . VAL A 1 828 ? 149.205 86.447 -4.712 1.00 21.61 817 VAL A O 1
ATOM 5821 N N . ARG A 1 829 ? 150.984 85.817 -5.924 1.00 20.07 818 ARG A N 1
ATOM 5822 C CA . ARG A 1 829 ? 150.429 86.287 -7.201 1.00 20.57 818 ARG A CA 1
ATOM 5823 C C . ARG A 1 829 ? 149.086 85.672 -7.527 1.00 21.11 818 ARG A C 1
ATOM 5824 O O . ARG A 1 829 ? 148.182 86.328 -8.087 1.00 21.65 818 ARG A O 1
ATOM 5832 N N . ASN A 1 830 ? 148.924 84.416 -7.154 1.00 21.88 819 ASN A N 1
ATOM 5833 C CA . ASN A 1 830 ? 147.662 83.712 -7.337 1.00 22.27 819 ASN A CA 1
ATOM 5834 C C . ASN A 1 830 ? 146.444 84.440 -6.700 1.00 22.04 819 ASN A C 1
ATOM 5835 O O . ASN A 1 830 ? 145.305 84.309 -7.161 1.00 19.73 819 ASN A O 1
ATOM 5840 N N . GLN A 1 831 ? 146.694 85.234 -5.661 1.00 21.13 820 GLN A N 1
ATOM 5841 C CA . GLN A 1 831 ? 145.609 85.936 -4.952 1.00 21.24 820 GLN A CA 1
ATOM 5842 C C . GLN A 1 831 ? 145.104 87.136 -5.768 1.00 21.66 820 GLN A C 1
ATOM 5843 O O . GLN A 1 831 ? 144.041 87.677 -5.455 1.00 21.13 820 GLN A O 1
ATOM 5849 N N . TYR A 1 832 ? 145.907 87.544 -6.762 1.00 21.02 821 TYR A N 1
ATOM 5850 C CA . TYR A 1 832 ? 145.670 88.714 -7.587 1.00 21.90 821 TYR A CA 1
ATOM 5851 C C . TYR A 1 832 ? 145.164 88.342 -9.000 1.00 22.85 821 TYR A C 1
ATOM 5852 O O . TYR A 1 832 ? 145.347 89.111 -9.935 1.00 22.51 821 TYR A O 1
ATOM 5861 N N . ALA A 1 833 ? 144.450 87.228 -9.101 1.00 22.22 822 ALA A N 1
ATOM 5862 C CA . ALA A 1 833 ? 143.897 86.803 -10.372 1.00 22.86 822 ALA A CA 1
ATOM 5863 C C . ALA A 1 833 ? 143.059 87.902 -11.049 1.00 22.67 822 ALA A C 1
ATOM 5864 O O . ALA A 1 833 ? 143.019 87.970 -12.284 1.00 22.02 822 ALA A O 1
ATOM 5866 N N . ALA A 1 834 ? 142.362 88.711 -10.252 1.00 22.40 823 ALA A N 1
ATOM 5867 C CA . ALA A 1 834 ? 141.548 89.817 -10.810 1.00 22.13 823 ALA A CA 1
ATOM 5868 C C . ALA A 1 834 ? 142.338 90.756 -11.704 1.00 21.90 823 ALA A C 1
ATOM 5869 O O . ALA A 1 834 ? 141.725 91.400 -12.550 1.00 20.51 823 ALA A O 1
ATOM 5871 N N . PHE A 1 835 ? 143.662 90.868 -11.481 1.00 20.72 824 PHE A N 1
ATOM 5872 C CA . PHE A 1 835 ? 144.509 91.912 -12.092 1.00 21.77 824 PHE A CA 1
ATOM 5873 C C . PHE A 1 835 ? 145.462 91.407 -13.149 1.00 21.88 824 PHE A C 1
ATOM 5874 O O . PHE A 1 835 ? 146.313 92.179 -13.622 1.00 23.62 824 PHE A O 1
ATOM 5882 N N . GLU A 1 836 ? 145.313 90.143 -13.535 1.00 22.16 825 GLU A N 1
ATOM 5883 C CA . GLU A 1 836 ? 146.198 89.564 -14.596 1.00 23.36 825 GLU A CA 1
ATOM 5884 C C . GLU A 1 836 ? 145.713 90.126 -15.943 1.00 25.89 825 GLU A C 1
ATOM 5885 O O . GLU A 1 836 ? 144.492 90.327 -16.123 1.00 24.28 825 GLU A O 1
ATOM 5891 N N . SER A 1 837 ? 146.636 90.321 -16.880 1.00 27.00 826 SER A N 1
ATOM 5892 C CA . SER A 1 837 ? 146.270 90.705 -18.232 1.00 30.18 826 SER A CA 1
ATOM 5893 C C . SER A 1 837 ? 146.224 89.449 -19.095 1.00 31.69 826 SER A C 1
ATOM 5894 O O . SER A 1 837 ? 146.691 88.368 -18.676 1.00 30.86 826 SER A O 1
ATOM 5897 N N . ASP A 1 838 ? 145.716 89.602 -20.314 1.00 32.78 827 ASP A N 1
ATOM 5898 C CA A ASP A 1 838 ? 145.648 88.489 -21.253 0.50 34.49 827 ASP A CA 1
ATOM 5899 C CA B ASP A 1 838 ? 145.650 88.480 -21.252 0.50 34.81 827 ASP A CA 1
ATOM 5900 C C . ASP A 1 838 ? 146.913 88.354 -22.136 1.00 35.19 827 ASP A C 1
ATOM 5901 O O . ASP A 1 838 ? 146.866 87.755 -23.227 1.00 35.71 827 ASP A O 1
ATOM 5910 N N . LEU A 1 839 ? 148.047 88.863 -21.671 1.00 35.92 828 LEU A N 1
ATOM 5911 C CA . LEU A 1 839 ? 149.295 88.761 -22.497 1.00 37.24 828 LEU A CA 1
ATOM 5912 C C . LEU A 1 839 ? 149.882 87.332 -22.475 1.00 38.01 828 LEU A C 1
ATOM 5913 O O . LEU A 1 839 ? 150.040 86.710 -21.406 1.00 37.14 828 LEU A O 1
ATOM 5918 N N . LYS A 1 840 ? 150.219 86.818 -23.651 1.00 37.07 829 LYS A N 1
ATOM 5919 C CA . LYS A 1 840 ? 150.600 85.412 -23.733 1.00 37.58 829 LYS A CA 1
ATOM 5920 C C . LYS A 1 840 ? 152.094 85.139 -23.794 1.00 36.94 829 LYS A C 1
ATOM 5921 O O . LYS A 1 840 ? 152.524 84.056 -23.339 1.00 38.44 829 LYS A O 1
ATOM 5927 N N . GLY A 1 841 ? 152.882 86.070 -24.352 1.00 33.85 830 GLY A N 1
ATOM 5928 C CA . GLY A 1 841 ? 154.289 85.815 -24.494 1.00 30.18 830 GLY A CA 1
ATOM 5929 C C . GLY A 1 841 ? 155.083 86.925 -25.141 1.00 29.23 830 GLY A C 1
ATOM 5930 O O . GLY A 1 841 ? 154.617 88.061 -25.217 1.00 27.73 830 GLY A O 1
ATOM 5931 N N . PRO A 1 842 ? 156.303 86.592 -25.592 1.00 26.57 831 PRO A N 1
ATOM 5932 C CA . PRO A 1 842 ? 157.246 87.510 -26.229 1.00 26.00 831 PRO A CA 1
ATOM 5933 C C . PRO A 1 842 ? 156.593 88.199 -27.426 1.00 25.04 831 PRO A C 1
ATOM 5934 O O . PRO A 1 842 ? 155.681 87.628 -28.052 1.00 24.86 831 PRO A O 1
ATOM 5938 N N . ALA A 1 843 ? 157.084 89.385 -27.773 1.00 23.78 832 ALA A N 1
ATOM 5939 C CA . ALA A 1 843 ? 156.603 90.078 -28.975 1.00 23.35 832 ALA A CA 1
ATOM 5940 C C . ALA A 1 843 ? 157.710 90.909 -29.565 1.00 22.88 832 ALA A C 1
ATOM 5941 O O . ALA A 1 843 ? 158.117 91.898 -28.972 1.00 22.13 832 ALA A O 1
ATOM 5943 N N . SER A 1 844 ? 158.201 90.546 -30.745 1.00 22.29 833 SER A N 1
ATOM 5944 C CA . SER A 1 844 ? 159.204 91.372 -31.402 1.00 22.58 833 SER A CA 1
ATOM 5945 C C . SER A 1 844 ? 158.559 92.658 -31.974 1.00 23.99 833 SER A C 1
ATOM 5946 O O . SER A 1 844 ? 159.273 93.548 -32.496 1.00 21.85 833 SER A O 1
ATOM 5949 N N . GLU A 1 845 ? 157.219 92.718 -31.897 1.00 22.81 834 GLU A N 1
ATOM 5950 C CA . GLU A 1 845 ? 156.498 93.913 -32.269 1.00 22.95 834 GLU A CA 1
ATOM 5951 C C . GLU A 1 845 ? 156.973 95.122 -31.451 1.00 21.66 834 GLU A C 1
ATOM 5952 O O . GLU A 1 845 ? 156.880 96.238 -31.897 1.00 21.78 834 GLU A O 1
ATOM 5958 N N . VAL A 1 846 ? 157.525 94.877 -30.271 1.00 22.21 835 VAL A N 1
ATOM 5959 C CA . VAL A 1 846 ? 158.066 95.936 -29.427 1.00 21.59 835 VAL A CA 1
ATOM 5960 C C . VAL A 1 846 ? 159.106 96.791 -30.152 1.00 22.08 835 VAL A C 1
ATOM 5961 O O . VAL A 1 846 ? 159.176 98.008 -29.912 1.00 20.87 835 VAL A O 1
ATOM 5965 N N . TYR A 1 847 ? 159.857 96.179 -31.091 1.00 21.30 836 TYR A N 1
ATOM 5966 C CA . TYR A 1 847 ? 160.901 96.918 -31.783 1.00 21.69 836 TYR A CA 1
ATOM 5967 C C . TYR A 1 847 ? 160.275 97.891 -32.787 1.00 23.12 836 TYR A C 1
ATOM 5968 O O . TYR A 1 847 ? 160.918 98.870 -33.165 1.00 22.54 836 TYR A O 1
ATOM 5977 N N . LEU A 1 848 ? 159.056 97.591 -33.240 1.00 22.62 837 LEU A N 1
ATOM 5978 C CA . LEU A 1 848 ? 158.289 98.526 -34.071 1.00 22.70 837 LEU A CA 1
ATOM 5979 C C . LEU A 1 848 ? 157.710 99.665 -33.225 1.00 22.75 837 LEU A C 1
ATOM 5980 O O . LEU A 1 848 ? 157.977 100.830 -33.478 1.00 22.07 837 LEU A O 1
ATOM 5985 N N . HIS A 1 849 ? 156.914 99.328 -32.216 1.00 21.87 838 HIS A N 1
ATOM 5986 C CA . HIS A 1 849 ? 156.187 100.377 -31.515 1.00 22.80 838 HIS A CA 1
ATOM 5987 C C . HIS A 1 849 ? 156.969 101.138 -30.435 1.00 23.40 838 HIS A C 1
ATOM 5988 O O . HIS A 1 849 ? 156.817 102.377 -30.298 1.00 23.50 838 HIS A O 1
ATOM 5995 N N . GLU A 1 850 ? 157.838 100.427 -29.711 1.00 21.90 839 GLU A N 1
ATOM 5996 C CA . GLU A 1 850 ? 158.601 101.044 -28.599 1.00 22.96 839 GLU A CA 1
ATOM 5997 C C . GLU A 1 850 ? 157.699 101.496 -27.440 1.00 22.68 839 GLU A C 1
ATOM 5998 O O . GLU A 1 850 ? 158.052 102.394 -26.683 1.00 24.41 839 GLU A O 1
ATOM 6004 N N . MET A 1 851 ? 156.560 100.830 -27.236 1.00 23.16 840 MET A N 1
ATOM 6005 C CA . MET A 1 851 ? 155.796 101.090 -26.000 1.00 22.25 840 MET A CA 1
ATOM 6006 C C . MET A 1 851 ? 156.512 100.529 -24.787 1.00 23.59 840 MET A C 1
ATOM 6007 O O . MET A 1 851 ? 156.928 99.354 -24.806 1.00 23.71 840 MET A O 1
ATOM 6012 N N . PRO A 1 852 ? 156.609 101.336 -23.708 1.00 23.76 841 PRO A N 1
ATOM 6013 C CA . PRO A 1 852 ? 157.205 100.872 -22.509 1.00 24.46 841 PRO A CA 1
ATOM 6014 C C . PRO A 1 852 ? 156.420 99.662 -21.981 1.00 25.67 841 PRO A C 1
ATOM 6015 O O . PRO A 1 852 ? 155.182 99.568 -22.200 1.00 25.60 841 PRO A O 1
ATOM 6019 N N . GLY A 1 853 ? 157.151 98.772 -21.318 1.00 25.32 842 GLY A N 1
ATOM 6020 C CA . GLY A 1 853 ? 156.605 97.517 -20.826 1.00 27.20 842 GLY A CA 1
ATOM 6021 C C . GLY A 1 853 ? 155.522 97.846 -19.836 1.00 27.32 842 GLY A C 1
ATOM 6022 O O . GLY A 1 853 ? 154.462 97.234 -19.891 1.00 27.92 842 GLY A O 1
ATOM 6023 N N . GLY A 1 854 ? 155.749 98.891 -19.022 1.00 27.95 843 GLY A N 1
ATOM 6024 C CA . GLY A 1 854 ? 154.744 99.412 -18.069 1.00 28.69 843 GLY A CA 1
ATOM 6025 C C . GLY A 1 854 ? 153.492 100.057 -18.678 1.00 29.81 843 GLY A C 1
ATOM 6026 O O . GLY A 1 854 ? 152.528 100.390 -17.957 1.00 29.26 843 GLY A O 1
ATOM 6027 N N . GLN A 1 855 ? 153.516 100.289 -19.987 1.00 29.44 844 GLN A N 1
ATOM 6028 C CA . GLN A 1 855 ? 152.409 100.966 -20.660 1.00 28.96 844 GLN A CA 1
ATOM 6029 C C . GLN A 1 855 ? 151.576 99.967 -21.398 1.00 29.93 844 GLN A C 1
ATOM 6030 O O . GLN A 1 855 ? 150.355 100.183 -21.547 1.00 31.14 844 GLN A O 1
ATOM 6036 N N . PHE A 1 856 ? 152.238 98.917 -21.936 1.00 29.87 845 PHE A N 1
ATOM 6037 C CA . PHE A 1 856 ? 151.643 97.996 -22.939 1.00 30.23 845 PHE A CA 1
ATOM 6038 C C . PHE A 1 856 ? 150.182 97.529 -22.664 1.00 30.65 845 PHE A C 1
ATOM 6039 O O . PHE A 1 856 ? 149.279 97.668 -23.502 1.00 29.74 845 PHE A O 1
ATOM 6047 N N . THR A 1 857 ? 149.968 96.975 -21.488 1.00 29.96 846 THR A N 1
ATOM 6048 C CA . THR A 1 857 ? 148.679 96.402 -21.114 1.00 30.33 846 THR A CA 1
ATOM 6049 C C . THR A 1 857 ? 147.640 97.494 -20.901 1.00 29.83 846 THR A C 1
ATOM 6050 O O . THR A 1 857 ? 146.488 97.345 -21.281 1.00 28.34 846 THR A O 1
ATOM 6054 N N . ASN A 1 858 ? 148.070 98.594 -20.302 1.00 29.97 847 ASN A N 1
ATOM 6055 C CA . ASN A 1 858 ? 147.173 99.736 -20.070 1.00 30.39 847 ASN A CA 1
ATOM 6056 C C . ASN A 1 858 ? 146.642 100.279 -21.366 1.00 28.11 847 ASN A C 1
ATOM 6057 O O . ASN A 1 858 ? 145.455 100.606 -21.480 1.00 27.21 847 ASN A O 1
ATOM 6062 N N . LEU A 1 859 ? 147.527 100.373 -22.363 1.00 26.16 848 LEU A N 1
ATOM 6063 C CA . LEU A 1 859 ? 147.168 100.972 -23.632 1.00 24.99 848 LEU A CA 1
ATOM 6064 C C . LEU A 1 859 ? 146.290 100.034 -24.423 1.00 24.98 848 LEU A C 1
ATOM 6065 O O . LEU A 1 859 ? 145.333 100.437 -25.095 1.00 23.51 848 LEU A O 1
ATOM 6070 N N . LYS A 1 860 ? 146.609 98.746 -24.372 1.00 26.21 849 LYS A N 1
ATOM 6071 C CA . LYS A 1 860 ? 145.746 97.742 -25.022 1.00 26.97 849 LYS A CA 1
ATOM 6072 C C . LYS A 1 860 ? 144.328 97.706 -24.380 1.00 26.14 849 LYS A C 1
ATOM 6073 O O . LYS A 1 860 ? 143.302 97.591 -25.073 1.00 25.49 849 LYS A O 1
ATOM 6077 N N . GLU A 1 861 ? 144.259 97.815 -23.059 1.00 26.29 850 GLU A N 1
ATOM 6078 C CA . GLU A 1 861 ? 142.963 97.885 -22.351 1.00 27.12 850 GLU A CA 1
ATOM 6079 C C . GLU A 1 861 ? 142.181 99.154 -22.723 1.00 26.39 850 GLU A C 1
ATOM 6080 O O . GLU A 1 861 ? 141.006 99.088 -22.980 1.00 27.29 850 GLU A O 1
ATOM 6086 N N . GLN A 1 862 ? 142.847 100.309 -22.776 1.00 26.76 851 GLN A N 1
ATOM 6087 C CA . GLN A 1 862 ? 142.262 101.526 -23.351 1.00 26.56 851 GLN A CA 1
ATOM 6088 C C . GLN A 1 862 ? 141.767 101.376 -24.807 1.00 26.18 851 GLN A C 1
ATOM 6089 O O . GLN A 1 862 ? 140.621 101.748 -25.137 1.00 26.57 851 GLN A O 1
ATOM 6095 N N . ALA A 1 863 ? 142.593 100.816 -25.693 1.00 24.08 852 ALA A N 1
ATOM 6096 C CA . ALA A 1 863 ? 142.139 100.593 -27.050 1.00 24.33 852 ALA A CA 1
ATOM 6097 C C . ALA A 1 863 ? 140.835 99.766 -27.031 1.00 24.52 852 ALA A C 1
ATOM 6098 O O . ALA A 1 863 ? 139.878 100.079 -27.721 1.00 23.99 852 ALA A O 1
ATOM 6100 N N . ARG A 1 864 ? 140.800 98.719 -26.220 1.00 25.82 853 ARG A N 1
ATOM 6101 C CA . ARG A 1 864 ? 139.619 97.849 -26.184 1.00 27.71 853 ARG A CA 1
ATOM 6102 C C . ARG A 1 864 ? 138.371 98.654 -25.756 1.00 26.87 853 ARG A C 1
ATOM 6103 O O . ARG A 1 864 ? 137.297 98.542 -26.365 1.00 27.11 853 ARG A O 1
ATOM 6111 N N . SER A 1 865 ? 138.535 99.489 -24.728 1.00 27.60 854 SER A N 1
ATOM 6112 C CA . SER A 1 865 ? 137.447 100.339 -24.243 1.00 28.91 854 SER A CA 1
ATOM 6113 C C . SER A 1 865 ? 136.983 101.378 -25.241 1.00 28.63 854 SER A C 1
ATOM 6114 O O . SER A 1 865 ? 135.826 101.815 -25.198 1.00 30.36 854 SER A O 1
ATOM 6117 N N . LEU A 1 866 ? 137.844 101.726 -26.188 1.00 27.30 855 LEU A N 1
ATOM 6118 C CA . LEU A 1 866 ? 137.455 102.673 -27.224 1.00 26.73 855 LEU A CA 1
ATOM 6119 C C . LEU A 1 866 ? 136.890 101.976 -28.445 1.00 26.26 855 LEU A C 1
ATOM 6120 O O . LEU A 1 866 ? 136.595 102.621 -29.442 1.00 25.65 855 LEU A O 1
ATOM 6125 N N . GLY A 1 867 ? 136.744 100.657 -28.371 1.00 25.71 856 GLY A N 1
ATOM 6126 C CA . GLY A 1 867 ? 136.176 99.914 -29.504 1.00 26.59 856 GLY A CA 1
ATOM 6127 C C . GLY A 1 867 ? 137.198 99.542 -30.573 1.00 26.30 856 GLY A C 1
ATOM 6128 O O . GLY A 1 867 ? 136.831 99.196 -31.687 1.00 26.04 856 GLY A O 1
ATOM 6129 N N . LEU A 1 868 ? 138.478 99.580 -30.208 1.00 26.51 857 LEU A N 1
ATOM 6130 C CA . LEU A 1 868 ? 139.587 99.358 -31.163 1.00 27.65 857 LEU A CA 1
ATOM 6131 C C . LEU A 1 868 ? 140.353 98.032 -30.949 1.00 27.77 857 LEU A C 1
ATOM 6132 O O . LEU A 1 868 ? 141.435 97.836 -31.543 1.00 27.95 857 LEU A O 1
ATOM 6137 N N . GLU A 1 869 ? 139.821 97.142 -30.109 1.00 28.66 858 GLU A N 1
ATOM 6138 C CA . GLU A 1 869 ? 140.506 95.865 -29.792 1.00 29.29 858 GLU A CA 1
ATOM 6139 C C . GLU A 1 869 ? 140.905 95.139 -31.088 1.00 29.20 858 GLU A C 1
ATOM 6140 O O . GLU A 1 869 ? 141.975 94.547 -31.164 1.00 29.36 858 GLU A O 1
ATOM 6142 N N . THR A 1 870 ? 140.060 95.217 -32.116 1.00 28.58 859 THR A N 1
ATOM 6143 C CA . THR A 1 870 ? 140.328 94.489 -33.354 1.00 28.36 859 THR A CA 1
ATOM 6144 C C . THR A 1 870 ? 141.305 95.240 -34.262 1.00 27.85 859 THR A C 1
ATOM 6145 O O . THR A 1 870 ? 141.680 94.731 -35.316 1.00 26.69 859 THR A O 1
ATOM 6149 N N . ARG A 1 871 ? 141.699 96.463 -33.881 1.00 26.73 860 ARG A N 1
ATOM 6150 C CA . ARG A 1 871 ? 142.626 97.210 -34.706 1.00 24.82 860 ARG A CA 1
ATOM 6151 C C . ARG A 1 871 ? 143.857 97.521 -33.895 1.00 26.06 860 ARG A C 1
ATOM 6152 O O . ARG A 1 871 ? 144.569 98.478 -34.207 1.00 25.92 860 ARG A O 1
ATOM 6160 N N . TRP A 1 872 ? 144.122 96.696 -32.884 1.00 27.05 861 TRP A N 1
ATOM 6161 C CA . TRP A 1 872 ? 145.298 96.854 -32.011 1.00 28.60 861 TRP A CA 1
ATOM 6162 C C . TRP A 1 872 ? 146.605 96.975 -32.766 1.00 29.31 861 TRP A C 1
ATOM 6163 O O . TRP A 1 872 ? 147.432 97.828 -32.455 1.00 29.17 861 TRP A O 1
ATOM 6174 N N . HIS A 1 873 ? 146.813 96.144 -33.774 1.00 29.67 862 HIS A N 1
ATOM 6175 C CA . HIS A 1 873 ? 148.099 96.220 -34.476 1.00 30.05 862 HIS A CA 1
ATOM 6176 C C . HIS A 1 873 ? 148.179 97.516 -35.296 1.00 29.30 862 HIS A C 1
ATOM 6177 O O . HIS A 1 873 ? 149.271 98.071 -35.530 1.00 29.07 862 HIS A O 1
ATOM 6184 N N . GLN A 1 874 ? 147.017 98.006 -35.733 1.00 27.47 863 GLN A N 1
ATOM 6185 C CA . GLN A 1 874 ? 146.917 99.337 -36.359 1.00 25.16 863 GLN A CA 1
ATOM 6186 C C . GLN A 1 874 ? 147.282 100.480 -35.365 1.00 22.75 863 GLN A C 1
ATOM 6187 O O . GLN A 1 874 ? 147.939 101.470 -35.724 1.00 20.99 863 GLN A O 1
ATOM 6193 N N . VAL A 1 875 ? 146.851 100.345 -34.111 1.00 21.75 864 VAL A N 1
ATOM 6194 C CA . VAL A 1 875 ? 147.221 101.285 -33.070 1.00 21.85 864 VAL A CA 1
ATOM 6195 C C . VAL A 1 875 ? 148.743 101.266 -32.845 1.00 23.73 864 VAL A C 1
ATOM 6196 O O . VAL A 1 875 ? 149.370 102.311 -32.687 1.00 23.84 864 VAL A O 1
ATOM 6200 N N . ALA A 1 876 ? 149.326 100.074 -32.783 1.00 24.14 865 ALA A N 1
ATOM 6201 C CA . ALA A 1 876 ? 150.771 99.945 -32.588 1.00 24.16 865 ALA A CA 1
ATOM 6202 C C . ALA A 1 876 ? 151.545 100.623 -33.718 1.00 23.86 865 ALA A C 1
ATOM 6203 O O . ALA A 1 876 ? 152.548 101.284 -33.454 1.00 23.50 865 ALA A O 1
ATOM 6205 N N . GLN A 1 877 ? 151.068 100.511 -34.964 1.00 23.32 866 GLN A N 1
ATOM 6206 C CA . GLN A 1 877 ? 151.689 101.208 -36.086 1.00 23.33 866 GLN A CA 1
ATOM 6207 C C . GLN A 1 877 ? 151.482 102.726 -35.995 1.00 24.37 866 GLN A C 1
ATOM 6208 O O . GLN A 1 877 ? 152.413 103.497 -36.266 1.00 21.93 866 GLN A O 1
ATOM 6214 N N . ALA A 1 878 ? 150.263 103.159 -35.614 1.00 24.29 867 ALA A N 1
ATOM 6215 C CA . ALA A 1 878 ? 150.003 104.595 -35.430 1.00 23.98 867 ALA A CA 1
ATOM 6216 C C . ALA A 1 878 ? 150.914 105.161 -34.344 1.00 22.37 867 ALA A C 1
ATOM 6217 O O . ALA A 1 878 ? 151.340 106.304 -34.452 1.00 23.40 867 ALA A O 1
ATOM 6219 N N . TYR A 1 879 ? 151.191 104.372 -33.306 1.00 21.85 868 TYR A N 1
ATOM 6220 C CA . TYR A 1 879 ? 152.115 104.752 -32.239 1.00 20.79 868 TYR A CA 1
ATOM 6221 C C . TYR A 1 879 ? 153.538 104.998 -32.784 1.00 21.90 868 TYR A C 1
ATOM 6222 O O . TYR A 1 879 ? 154.140 106.066 -32.543 1.00 20.64 868 TYR A O 1
ATOM 6231 N N . ALA A 1 880 ? 154.054 104.045 -33.567 1.00 22.42 869 ALA A N 1
ATOM 6232 C CA . ALA A 1 880 ? 155.320 104.263 -34.284 1.00 21.91 869 ALA A CA 1
ATOM 6233 C C . ALA A 1 880 ? 155.307 105.517 -35.194 1.00 22.45 869 ALA A C 1
ATOM 6234 O O . ALA A 1 880 ? 156.241 106.340 -35.143 1.00 22.49 869 ALA A O 1
ATOM 6236 N N . ASP A 1 881 ? 154.262 105.687 -36.015 1.00 22.76 870 ASP A N 1
ATOM 6237 C CA . ASP A 1 881 ? 154.186 106.851 -36.893 1.00 23.54 870 ASP A CA 1
ATOM 6238 C C . ASP A 1 881 ? 154.103 108.147 -36.109 1.00 22.37 870 ASP A C 1
ATOM 6239 O O . ASP A 1 881 ? 154.721 109.144 -36.502 1.00 21.55 870 ASP A O 1
ATOM 6244 N N . ALA A 1 882 ? 153.286 108.140 -35.059 1.00 20.05 871 ALA A N 1
ATOM 6245 C CA . ALA A 1 882 ? 153.133 109.309 -34.180 1.00 20.45 871 ALA A CA 1
ATOM 6246 C C . ALA A 1 882 ? 154.458 109.689 -33.482 1.00 20.11 871 ALA A C 1
ATOM 6247 O O . ALA A 1 882 ? 154.803 110.856 -33.395 1.00 21.64 871 ALA A O 1
ATOM 6249 N N . ASN A 1 883 ? 155.202 108.705 -33.005 1.00 19.42 872 ASN A N 1
ATOM 6250 C CA . ASN A 1 883 ? 156.534 108.952 -32.464 1.00 20.12 872 ASN A CA 1
ATOM 6251 C C . ASN A 1 883 ? 157.430 109.745 -33.444 1.00 19.91 872 ASN A C 1
ATOM 6252 O O . ASN A 1 883 ? 158.051 110.752 -33.071 1.00 18.11 872 ASN A O 1
ATOM 6257 N N . GLN A 1 884 ? 157.455 109.326 -34.715 1.00 21.47 873 GLN A N 1
ATOM 6258 C CA . GLN A 1 884 ? 158.263 110.021 -35.720 1.00 22.27 873 GLN A CA 1
ATOM 6259 C C . GLN A 1 884 ? 157.712 111.423 -35.994 1.00 22.80 873 GLN A C 1
ATOM 6260 O O . GLN A 1 884 ? 158.471 112.380 -36.190 1.00 22.82 873 GLN A O 1
ATOM 6266 N N . MET A 1 885 ? 156.391 111.551 -36.011 1.00 22.16 874 MET A N 1
ATOM 6267 C CA . MET A 1 885 ? 155.730 112.860 -36.184 1.00 22.30 874 MET A CA 1
ATOM 6268 C C . MET A 1 885 ? 156.147 113.896 -35.118 1.00 22.08 874 MET A C 1
ATOM 6269 O O . MET A 1 885 ? 156.321 115.080 -35.428 1.00 22.01 874 MET A O 1
ATOM 6274 N N . PHE A 1 886 ? 156.266 113.445 -33.870 1.00 22.31 875 PHE A N 1
ATOM 6275 C CA . PHE A 1 886 ? 156.745 114.263 -32.744 1.00 21.97 875 PHE A CA 1
ATOM 6276 C C . PHE A 1 886 ? 158.249 114.531 -32.800 1.00 22.91 875 PHE A C 1
ATOM 6277 O O . PHE A 1 886 ? 158.776 115.294 -31.983 1.00 22.04 875 PHE A O 1
ATOM 6285 N N . GLY A 1 887 ? 158.938 113.933 -33.778 1.00 23.40 876 GLY A N 1
ATOM 6286 C CA . GLY A 1 887 ? 160.362 114.202 -33.989 1.00 24.06 876 GLY A CA 1
ATOM 6287 C C . GLY A 1 887 ? 161.257 113.038 -33.573 1.00 25.44 876 GLY A C 1
ATOM 6288 O O . GLY A 1 887 ? 162.504 113.164 -33.648 1.00 25.99 876 GLY A O 1
ATOM 6289 N N . ASP A 1 888 ? 160.636 111.910 -33.176 1.00 24.08 877 ASP A N 1
ATOM 6290 C CA . ASP A 1 888 ? 161.318 110.705 -32.681 1.00 23.92 877 ASP A CA 1
ATOM 6291 C C . ASP A 1 888 ? 161.828 110.976 -31.266 1.00 24.33 877 ASP A C 1
ATOM 6292 O O . ASP A 1 888 ? 162.911 111.543 -31.060 1.00 25.22 877 ASP A O 1
ATOM 6297 N N . ILE A 1 889 ? 160.988 110.667 -30.283 1.00 23.08 878 ILE A N 1
ATOM 6298 C CA . ILE A 1 889 ? 161.238 111.117 -28.941 1.00 22.91 878 ILE A CA 1
ATOM 6299 C C . ILE A 1 889 ? 161.375 109.936 -27.978 1.00 23.51 878 ILE A C 1
ATOM 6300 O O . ILE A 1 889 ? 160.984 108.798 -28.277 1.00 23.41 878 ILE A O 1
ATOM 6305 N N . VAL A 1 890 ? 161.875 110.231 -26.790 1.00 23.91 879 VAL A N 1
ATOM 6306 C CA . VAL A 1 890 ? 161.892 109.259 -25.739 1.00 24.24 879 VAL A CA 1
ATOM 6307 C C . VAL A 1 890 ? 160.471 109.048 -25.191 1.00 23.32 879 VAL A C 1
ATOM 6308 O O . VAL A 1 890 ? 159.773 110.026 -24.850 1.00 23.96 879 VAL A O 1
ATOM 6312 N N . LYS A 1 891 ? 160.050 107.770 -25.085 1.00 23.57 880 LYS A N 1
ATOM 6313 C CA . LYS A 1 891 ? 158.690 107.464 -24.655 1.00 22.04 880 LYS A CA 1
ATOM 6314 C C . LYS A 1 891 ? 158.690 106.656 -23.391 1.00 23.25 880 LYS A C 1
ATOM 6315 O O . LYS A 1 891 ? 158.906 105.425 -23.405 1.00 21.43 880 LYS A O 1
ATOM 6321 N N . VAL A 1 892 ? 158.390 107.358 -22.301 1.00 22.30 881 VAL A N 1
ATOM 6322 C CA . VAL A 1 892 ? 158.306 106.736 -20.979 1.00 22.45 881 VAL A CA 1
ATOM 6323 C C . VAL A 1 892 ? 157.363 107.695 -20.226 1.00 23.11 881 VAL A C 1
ATOM 6324 O O . VAL A 1 892 ? 157.166 108.817 -20.666 1.00 20.23 881 VAL A O 1
ATOM 6328 N N . THR A 1 893 ? 156.726 107.261 -19.138 1.00 23.55 882 THR A N 1
ATOM 6329 C CA A THR A 1 893 ? 155.783 108.116 -18.416 0.50 25.29 882 THR A CA 1
ATOM 6330 C CA B THR A 1 893 ? 155.757 108.138 -18.489 0.50 24.62 882 THR A CA 1
ATOM 6331 C C . THR A 1 893 ? 156.363 109.513 -18.131 1.00 24.89 882 THR A C 1
ATOM 6332 O O . THR A 1 893 ? 157.467 109.596 -17.565 1.00 26.42 882 THR A O 1
ATOM 6339 N N . PRO A 1 894 ? 155.636 110.621 -18.484 1.00 25.36 883 PRO A N 1
ATOM 6340 C CA . PRO A 1 894 ? 154.361 110.763 -19.229 1.00 24.47 883 PRO A CA 1
ATOM 6341 C C . PRO A 1 894 ? 154.392 110.907 -20.747 1.00 23.69 883 PRO A C 1
ATOM 6342 O O . PRO A 1 894 ? 153.318 110.866 -21.359 1.00 24.06 883 PRO A O 1
ATOM 6346 N N . SER A 1 895 ? 155.561 111.070 -21.381 1.00 23.27 884 SER A N 1
ATOM 6347 C CA . SER A 1 895 ? 155.568 111.252 -22.827 1.00 22.73 884 SER A CA 1
ATOM 6348 C C . SER A 1 895 ? 154.928 110.056 -23.532 1.00 22.73 884 SER A C 1
ATOM 6349 O O . SER A 1 895 ? 154.370 110.207 -24.641 1.00 23.49 884 SER A O 1
ATOM 6352 N N . SER A 1 896 ? 155.045 108.855 -22.949 1.00 23.30 885 SER A N 1
ATOM 6353 C CA . SER A 1 896 ? 154.552 107.656 -23.634 1.00 22.81 885 SER A CA 1
ATOM 6354 C C . SER A 1 896 ? 153.030 107.746 -23.740 1.00 23.30 885 SER A C 1
ATOM 6355 O O . SER A 1 896 ? 152.424 107.327 -24.708 1.00 22.15 885 SER A O 1
ATOM 6358 N N . LYS A 1 897 ? 152.399 108.267 -22.699 1.00 23.24 886 LYS A N 1
ATOM 6359 C CA . LYS A 1 897 ? 150.954 108.456 -22.709 1.00 24.89 886 LYS A CA 1
ATOM 6360 C C . LYS A 1 897 ? 150.481 109.399 -23.814 1.00 23.78 886 LYS A C 1
ATOM 6361 O O . LYS A 1 897 ? 149.439 109.170 -24.448 1.00 24.17 886 LYS A O 1
ATOM 6367 N N . VAL A 1 898 ? 151.257 110.453 -24.073 1.00 22.93 887 VAL A N 1
ATOM 6368 C CA . VAL A 1 898 ? 150.935 111.412 -25.115 1.00 21.65 887 VAL A CA 1
ATOM 6369 C C . VAL A 1 898 ? 150.928 110.725 -26.469 1.00 21.35 887 VAL A C 1
ATOM 6370 O O . VAL A 1 898 ? 150.050 110.952 -27.265 1.00 21.25 887 VAL A O 1
ATOM 6374 N N . VAL A 1 899 ? 151.952 109.909 -26.739 1.00 21.38 888 VAL A N 1
ATOM 6375 C CA . VAL A 1 899 ? 152.049 109.211 -28.007 1.00 20.83 888 VAL A CA 1
ATOM 6376 C C . VAL A 1 899 ? 150.892 108.187 -28.099 1.00 20.46 888 VAL A C 1
ATOM 6377 O O . VAL A 1 899 ? 150.321 108.015 -29.153 1.00 19.28 888 VAL A O 1
ATOM 6381 N N . GLY A 1 900 ? 150.526 107.588 -26.969 1.00 19.88 889 GLY A N 1
ATOM 6382 C CA . GLY A 1 900 ? 149.374 106.681 -26.909 1.00 19.94 889 GLY A CA 1
ATOM 6383 C C . GLY A 1 900 ? 148.078 107.375 -27.283 1.00 20.22 889 GLY A C 1
ATOM 6384 O O . GLY A 1 900 ? 147.297 106.877 -28.120 1.00 20.77 889 GLY A O 1
ATOM 6385 N N . ASP A 1 901 ? 147.840 108.532 -26.681 1.00 20.22 890 ASP A N 1
ATOM 6386 C CA . ASP A 1 901 ? 146.637 109.334 -26.976 1.00 21.04 890 ASP A CA 1
ATOM 6387 C C . ASP A 1 901 ? 146.593 109.696 -28.443 1.00 20.92 890 ASP A C 1
ATOM 6388 O O . ASP A 1 901 ? 145.536 109.663 -29.102 1.00 20.42 890 ASP A O 1
ATOM 6393 N N . MET A 1 902 ? 147.741 110.082 -28.982 1.00 20.61 891 MET A N 1
ATOM 6394 C CA A MET A 1 902 ? 147.789 110.483 -30.385 0.50 20.18 891 MET A CA 1
ATOM 6395 C CA B MET A 1 902 ? 147.787 110.489 -30.384 0.50 20.90 891 MET A CA 1
ATOM 6396 C C . MET A 1 902 ? 147.447 109.322 -31.316 1.00 20.52 891 MET A C 1
ATOM 6397 O O . MET A 1 902 ? 146.684 109.489 -32.257 1.00 21.59 891 MET A O 1
ATOM 6406 N N . ALA A 1 903 ? 148.058 108.163 -31.056 1.00 20.76 892 ALA A N 1
ATOM 6407 C CA . ALA A 1 903 ? 147.831 106.923 -31.820 1.00 20.81 892 ALA A CA 1
ATOM 6408 C C . ALA A 1 903 ? 146.368 106.482 -31.794 1.00 20.19 892 ALA A C 1
ATOM 6409 O O . ALA A 1 903 ? 145.844 106.089 -32.804 1.00 20.33 892 ALA A O 1
ATOM 6411 N N . LEU A 1 904 ? 145.757 106.475 -30.608 1.00 21.57 893 LEU A N 1
ATOM 6412 C CA . LEU A 1 904 ? 144.322 106.157 -30.492 1.00 22.77 893 LEU A CA 1
ATOM 6413 C C . LEU A 1 904 ? 143.456 107.064 -31.295 1.00 22.84 893 LEU A C 1
ATOM 6414 O O . LEU A 1 904 ? 142.521 106.608 -31.970 1.00 23.91 893 LEU A O 1
ATOM 6419 N N . MET A 1 905 ? 143.759 108.364 -31.286 1.00 23.66 894 MET A N 1
ATOM 6420 C CA . MET A 1 905 ? 142.981 109.292 -32.101 1.00 24.40 894 MET A CA 1
ATOM 6421 C C . MET A 1 905 ? 143.187 109.085 -33.586 1.00 23.60 894 MET A C 1
ATOM 6422 O O . MET A 1 905 ? 142.257 109.191 -34.412 1.00 23.07 894 MET A O 1
ATOM 6427 N N . MET A 1 906 ? 144.426 108.815 -33.969 1.00 23.59 895 MET A N 1
ATOM 6428 C CA . MET A 1 906 ? 144.695 108.558 -35.394 1.00 22.07 895 MET A CA 1
ATOM 6429 C C . MET A 1 906 ? 143.909 107.329 -35.901 1.00 21.32 895 MET A C 1
ATOM 6430 O O . MET A 1 906 ? 143.371 107.344 -37.001 1.00 21.86 895 MET A O 1
ATOM 6435 N N . VAL A 1 907 ? 143.853 106.253 -35.112 1.00 21.64 896 VAL A N 1
ATOM 6436 C CA . VAL A 1 907 ? 143.076 105.075 -35.543 1.00 21.51 896 VAL A CA 1
ATOM 6437 C C . VAL A 1 907 ? 141.549 105.347 -35.504 1.00 22.12 896 VAL A C 1
ATOM 6438 O O . VAL A 1 907 ? 140.849 105.133 -36.514 1.00 22.50 896 VAL A O 1
ATOM 6442 N N . SER A 1 908 ? 141.041 105.823 -34.352 1.00 22.96 897 SER A N 1
ATOM 6443 C CA . SER A 1 908 ? 139.636 106.259 -34.224 1.00 24.54 897 SER A CA 1
ATOM 6444 C C . SER A 1 908 ? 139.144 107.114 -35.417 1.00 25.08 897 SER A C 1
ATOM 6445 O O . SER A 1 908 ? 138.049 106.872 -35.967 1.00 24.51 897 SER A O 1
ATOM 6448 N N . GLN A 1 909 ? 139.931 108.106 -35.827 1.00 25.73 898 GLN A N 1
ATOM 6449 C CA . GLN A 1 909 ? 139.416 109.080 -36.799 1.00 27.33 898 GLN A CA 1
ATOM 6450 C C . GLN A 1 909 ? 139.971 108.858 -38.192 1.00 26.79 898 GLN A C 1
ATOM 6451 O O . GLN A 1 909 ? 139.700 109.637 -39.095 1.00 26.64 898 GLN A O 1
ATOM 6457 N N . ASP A 1 910 ? 140.726 107.780 -38.367 1.00 25.92 899 ASP A N 1
ATOM 6458 C CA . ASP A 1 910 ? 141.384 107.498 -39.645 1.00 25.78 899 ASP A CA 1
ATOM 6459 C C . ASP A 1 910 ? 142.220 108.693 -40.124 1.00 24.99 899 ASP A C 1
ATOM 6460 O O . ASP A 1 910 ? 142.004 109.233 -41.200 1.00 24.94 899 ASP A O 1
ATOM 6465 N N . LEU A 1 911 ? 143.189 109.099 -39.309 1.00 24.88 900 LEU A N 1
ATOM 6466 C CA . LEU A 1 911 ? 144.074 110.210 -39.663 1.00 23.98 900 LEU A CA 1
ATOM 6467 C C . LEU A 1 911 ? 145.477 109.680 -39.903 1.00 23.36 900 LEU A C 1
ATOM 6468 O O . LEU A 1 911 ? 146.038 109.026 -39.055 1.00 23.46 900 LEU A O 1
ATOM 6473 N N . THR A 1 912 ? 146.032 109.947 -41.074 1.00 24.38 901 THR A N 1
ATOM 6474 C CA . THR A 1 912 ? 147.450 109.688 -41.300 1.00 24.23 901 THR A CA 1
ATOM 6475 C C . THR A 1 912 ? 148.260 110.844 -40.631 1.00 24.83 901 THR A C 1
ATOM 6476 O O . THR A 1 912 ? 147.695 111.901 -40.264 1.00 23.93 901 THR A O 1
ATOM 6480 N N . VAL A 1 913 ? 149.568 110.643 -40.456 1.00 24.87 902 VAL A N 1
ATOM 6481 C CA . VAL A 1 913 ? 150.461 111.725 -40.028 1.00 24.59 902 VAL A CA 1
ATOM 6482 C C . VAL A 1 913 ? 150.310 112.979 -40.927 1.00 24.74 902 VAL A C 1
ATOM 6483 O O . VAL A 1 913 ? 150.260 114.104 -40.430 1.00 24.00 902 VAL A O 1
ATOM 6487 N N . ALA A 1 914 ? 150.208 112.777 -42.240 1.00 25.63 903 ALA A N 1
ATOM 6488 C CA . ALA A 1 914 ? 149.966 113.883 -43.165 1.00 25.18 903 ALA A CA 1
ATOM 6489 C C . ALA A 1 914 ? 148.658 114.623 -42.869 1.00 25.47 903 ALA A C 1
ATOM 6490 O O . ALA A 1 914 ? 148.618 115.853 -42.911 1.00 24.82 903 ALA A O 1
ATOM 6492 N N . ASP A 1 915 ? 147.586 113.874 -42.600 1.00 25.37 904 ASP A N 1
ATOM 6493 C CA . ASP A 1 915 ? 146.318 114.457 -42.177 1.00 24.61 904 ASP A CA 1
ATOM 6494 C C . ASP A 1 915 ? 146.526 115.258 -40.896 1.00 24.22 904 ASP A C 1
ATOM 6495 O O . ASP A 1 915 ? 146.047 116.376 -40.774 1.00 23.84 904 ASP A O 1
ATOM 6500 N N . VAL A 1 916 ? 147.174 114.645 -39.918 1.00 23.14 905 VAL A N 1
ATOM 6501 C CA . VAL A 1 916 ? 147.413 115.301 -38.621 1.00 23.44 905 VAL A CA 1
ATOM 6502 C C . VAL A 1 916 ? 148.128 116.655 -38.793 1.00 23.97 905 VAL A C 1
ATOM 6503 O O . VAL A 1 916 ? 147.725 117.639 -38.184 1.00 24.23 905 VAL A O 1
ATOM 6507 N N . VAL A 1 917 ? 149.155 116.727 -39.637 1.00 24.73 906 VAL A N 1
ATOM 6508 C CA . VAL A 1 917 ? 149.946 117.970 -39.719 1.00 26.40 906 VAL A CA 1
ATOM 6509 C C . VAL A 1 917 ? 149.449 118.994 -40.757 1.00 28.60 906 VAL A C 1
ATOM 6510 O O . VAL A 1 917 ? 149.800 120.189 -40.683 1.00 29.70 906 VAL A O 1
ATOM 6514 N N . SER A 1 918 ? 148.601 118.552 -41.690 1.00 30.33 907 SER A N 1
ATOM 6515 C CA . SER A 1 918 ? 148.176 119.376 -42.808 1.00 32.42 907 SER A CA 1
ATOM 6516 C C . SER A 1 918 ? 147.444 120.649 -42.386 1.00 33.34 907 SER A C 1
ATOM 6517 O O . SER A 1 918 ? 146.630 120.606 -41.459 1.00 32.91 907 SER A O 1
ATOM 6520 N N . PRO A 1 919 ? 147.712 121.783 -43.088 1.00 34.83 908 PRO A N 1
ATOM 6521 C CA . PRO A 1 919 ? 146.970 123.019 -42.840 1.00 35.65 908 PRO A CA 1
ATOM 6522 C C . PRO A 1 919 ? 145.485 122.960 -43.194 1.00 36.84 908 PRO A C 1
ATOM 6523 O O . PRO A 1 919 ? 144.746 123.863 -42.808 1.00 37.93 908 PRO A O 1
ATOM 6527 N N . ASP A 1 920 ? 145.039 121.952 -43.941 1.00 37.51 909 ASP A N 1
ATOM 6528 C CA . ASP A 1 920 ? 143.623 121.926 -44.361 1.00 38.29 909 ASP A CA 1
ATOM 6529 C C . ASP A 1 920 ? 142.769 120.779 -43.818 1.00 38.43 909 ASP A C 1
ATOM 6530 O O . ASP A 1 920 ? 141.689 120.508 -44.340 1.00 38.71 909 ASP A O 1
ATOM 6535 N N . ARG A 1 921 ? 143.242 120.110 -42.771 1.00 37.75 910 ARG A N 1
ATOM 6536 C CA . ARG A 1 921 ? 142.400 119.163 -42.066 1.00 37.52 910 ARG A CA 1
ATOM 6537 C C . ARG A 1 921 ? 142.332 119.566 -40.597 1.00 36.85 910 ARG A C 1
ATOM 6538 O O . ARG A 1 921 ? 143.350 119.597 -39.910 1.00 36.13 910 ARG A O 1
ATOM 6546 N N . GLU A 1 922 ? 141.129 119.899 -40.132 1.00 36.32 911 GLU A N 1
ATOM 6547 C CA . GLU A 1 922 ? 140.920 120.295 -38.728 1.00 35.61 911 GLU A CA 1
ATOM 6548 C C . GLU A 1 922 ? 141.083 119.092 -37.833 1.00 34.58 911 GLU A C 1
ATOM 6549 O O . GLU A 1 922 ? 140.583 118.012 -38.143 1.00 35.75 911 GLU A O 1
ATOM 6552 N N . VAL A 1 923 ? 141.789 119.264 -36.726 1.00 32.61 912 VAL A N 1
ATOM 6553 C CA . VAL A 1 923 ? 141.991 118.174 -35.789 1.00 30.93 912 VAL A CA 1
ATOM 6554 C C . VAL A 1 923 ? 141.861 118.781 -34.403 1.00 30.34 912 VAL A C 1
ATOM 6555 O O . VAL A 1 923 ? 142.416 119.848 -34.146 1.00 29.95 912 VAL A O 1
ATOM 6559 N N . SER A 1 924 ? 141.112 118.117 -33.532 1.00 29.89 913 SER A N 1
ATOM 6560 C CA . SER A 1 924 ? 141.082 118.474 -32.120 1.00 29.60 913 SER A CA 1
ATOM 6561 C C . SER A 1 924 ? 142.051 117.569 -31.392 1.00 28.84 913 SER A C 1
ATOM 6562 O O . SER A 1 924 ? 141.741 116.415 -31.097 1.00 30.10 913 SER A O 1
ATOM 6565 N N . PHE A 1 925 ? 143.245 118.080 -31.125 1.00 27.14 914 PHE A N 1
ATOM 6566 C CA . PHE A 1 925 ? 144.309 117.251 -30.544 1.00 25.58 914 PHE A CA 1
ATOM 6567 C C . PHE A 1 925 ? 143.973 116.838 -29.124 1.00 25.30 914 PHE A C 1
ATOM 6568 O O . PHE A 1 925 ? 143.273 117.555 -28.441 1.00 25.11 914 PHE A O 1
ATOM 6576 N N . PRO A 1 926 ? 144.429 115.655 -28.687 1.00 24.91 915 PRO A N 1
ATOM 6577 C CA . PRO A 1 926 ? 144.248 115.291 -27.283 1.00 25.13 915 PRO A CA 1
ATOM 6578 C C . PRO A 1 926 ? 144.942 116.348 -26.401 1.00 26.31 915 PRO A C 1
ATOM 6579 O O . PRO A 1 926 ? 145.976 116.906 -26.827 1.00 26.52 915 PRO A O 1
ATOM 6583 N N . GLU A 1 927 ? 144.387 116.624 -25.218 1.00 26.15 916 GLU A N 1
ATOM 6584 C CA A GLU A 1 927 ? 144.927 117.581 -24.223 0.50 26.23 916 GLU A CA 1
ATOM 6585 C CA B GLU A 1 927 ? 144.962 117.659 -24.372 0.50 26.32 916 GLU A CA 1
ATOM 6586 C C . GLU A 1 927 ? 146.373 117.299 -23.875 1.00 25.97 916 GLU A C 1
ATOM 6587 O O . GLU A 1 927 ? 147.177 118.217 -23.591 1.00 25.99 916 GLU A O 1
ATOM 6598 N N . SER A 1 928 ? 146.707 116.002 -23.812 1.00 24.31 917 SER A N 1
ATOM 6599 C CA . SER A 1 928 ? 148.051 115.598 -23.456 1.00 22.69 917 SER A CA 1
ATOM 6600 C C . SER A 1 928 ? 149.040 116.030 -24.542 1.00 21.04 917 SER A C 1
ATOM 6601 O O . SER A 1 928 ? 150.183 116.354 -24.247 1.00 22.12 917 SER A O 1
ATOM 6604 N N . VAL A 1 929 ? 148.600 115.989 -25.781 1.00 19.31 918 VAL A N 1
ATOM 6605 C CA . VAL A 1 929 ? 149.392 116.401 -26.931 1.00 20.03 918 VAL A CA 1
ATOM 6606 C C . VAL A 1 929 ? 149.593 117.908 -26.959 1.00 20.71 918 VAL A C 1
ATOM 6607 O O . VAL A 1 929 ? 150.728 118.377 -27.157 1.00 21.64 918 VAL A O 1
ATOM 6611 N N . VAL A 1 930 ? 148.503 118.652 -26.744 1.00 20.01 919 VAL A N 1
ATOM 6612 C CA . VAL A 1 930 ? 148.573 120.113 -26.691 1.00 20.96 919 VAL A CA 1
ATOM 6613 C C . VAL A 1 930 ? 149.562 120.519 -25.600 1.00 20.87 919 VAL A C 1
ATOM 6614 O O . VAL A 1 930 ? 150.424 121.334 -25.848 1.00 21.20 919 VAL A O 1
ATOM 6618 N N . SER A 1 931 ? 149.429 119.922 -24.419 1.00 21.29 920 SER A N 1
ATOM 6619 C CA . SER A 1 931 ? 150.257 120.267 -23.269 1.00 22.43 920 SER A CA 1
ATOM 6620 C C . SER A 1 931 ? 151.736 119.935 -23.498 1.00 22.49 920 SER A C 1
ATOM 6621 O O . SER A 1 931 ? 152.611 120.706 -23.115 1.00 22.02 920 SER A O 1
ATOM 6624 N N . MET A 1 932 ? 152.017 118.773 -24.102 1.00 22.19 921 MET A N 1
ATOM 6625 C CA . MET A 1 932 ? 153.385 118.412 -24.458 1.00 21.95 921 MET A CA 1
ATOM 6626 C C . MET A 1 932 ? 154.005 119.401 -25.459 1.00 20.89 921 MET A C 1
ATOM 6627 O O . MET A 1 932 ? 155.143 119.855 -25.275 1.00 20.77 921 MET A O 1
ATOM 6632 N N . LEU A 1 933 ? 153.277 119.720 -26.522 1.00 19.49 922 LEU A N 1
ATOM 6633 C CA . LEU A 1 933 ? 153.816 120.630 -27.532 1.00 20.33 922 LEU A CA 1
ATOM 6634 C C . LEU A 1 933 ? 153.944 122.051 -26.966 1.00 20.25 922 LEU A C 1
ATOM 6635 O O . LEU A 1 933 ? 154.821 122.817 -27.385 1.00 19.81 922 LEU A O 1
ATOM 6640 N N . LYS A 1 934 ? 153.079 122.384 -26.003 1.00 19.94 923 LYS A N 1
ATOM 6641 C CA . LYS A 1 934 ? 153.175 123.669 -25.298 1.00 20.95 923 LYS A CA 1
ATOM 6642 C C . LYS A 1 934 ? 154.504 123.802 -24.526 1.00 21.00 923 LYS A C 1
ATOM 6643 O O . LYS A 1 934 ? 155.058 124.906 -24.429 1.00 20.35 923 LYS A O 1
ATOM 6649 N N . GLY A 1 935 ? 154.949 122.705 -23.911 1.00 19.67 924 GLY A N 1
ATOM 6650 C CA . GLY A 1 935 ? 156.217 122.646 -23.200 1.00 20.57 924 GLY A CA 1
ATOM 6651 C C . GLY A 1 935 ? 156.161 122.043 -21.812 1.00 21.65 924 GLY A C 1
ATOM 6652 O O . GLY A 1 935 ? 157.182 121.968 -21.134 1.00 21.60 924 GLY A O 1
ATOM 6653 N N . ASP A 1 936 ? 154.990 121.562 -21.408 1.00 21.81 925 ASP A N 1
ATOM 6654 C CA . ASP A 1 936 ? 154.762 121.108 -20.043 1.00 22.56 925 ASP A CA 1
ATOM 6655 C C . ASP A 1 936 ? 155.564 119.889 -19.662 1.00 22.28 925 ASP A C 1
ATOM 6656 O O . ASP A 1 936 ? 155.723 119.608 -18.479 1.00 22.38 925 ASP A O 1
ATOM 6661 N N . LEU A 1 937 ? 156.057 119.144 -20.645 1.00 22.26 926 LEU A N 1
ATOM 6662 C CA . LEU A 1 937 ? 156.854 117.925 -20.338 1.00 23.24 926 LEU A CA 1
ATOM 6663 C C . LEU A 1 937 ? 158.362 118.174 -20.491 1.00 22.85 926 LEU A C 1
ATOM 6664 O O . LEU A 1 937 ? 159.181 117.264 -20.291 1.00 21.63 926 LEU A O 1
ATOM 6669 N N . GLY A 1 938 ? 158.719 119.397 -20.897 1.00 22.74 927 GLY A N 1
ATOM 6670 C CA . GLY A 1 938 ? 160.112 119.770 -21.181 1.00 22.71 927 GLY A CA 1
ATOM 6671 C C . GLY A 1 938 ? 160.410 119.776 -22.674 1.00 23.71 927 GLY A C 1
ATOM 6672 O O . GLY A 1 938 ? 159.500 119.815 -23.525 1.00 22.93 927 GLY A O 1
ATOM 6673 N N . GLN A 1 939 ? 161.695 119.747 -22.986 1.00 24.04 928 GLN A N 1
ATOM 6674 C CA . GLN A 1 939 ? 162.170 119.980 -24.325 1.00 25.40 928 GLN A CA 1
ATOM 6675 C C . GLN A 1 939 ? 162.999 118.792 -24.784 1.00 26.92 928 GLN A C 1
ATOM 6676 O O . GLN A 1 939 ? 163.917 118.371 -24.085 1.00 27.97 928 GLN A O 1
ATOM 6682 N N . PRO A 1 940 ? 162.667 118.239 -25.962 1.00 28.13 929 PRO A N 1
ATOM 6683 C CA . PRO A 1 940 ? 163.485 117.232 -26.613 1.00 29.22 929 PRO A CA 1
ATOM 6684 C C . PRO A 1 940 ? 164.679 117.933 -27.287 1.00 31.55 929 PRO A C 1
ATOM 6685 O O . PRO A 1 940 ? 164.631 119.147 -27.530 1.00 30.64 929 PRO A O 1
ATOM 6689 N N . PRO A 1 941 ? 165.770 117.193 -27.561 1.00 34.25 930 PRO A N 1
ATOM 6690 C CA . PRO A 1 941 ? 167.029 117.877 -27.913 1.00 35.63 930 PRO A CA 1
ATOM 6691 C C . PRO A 1 941 ? 166.879 118.689 -29.168 1.00 37.37 930 PRO A C 1
ATOM 6692 O O . PRO A 1 941 ? 167.638 119.639 -29.405 1.00 39.48 930 PRO A O 1
ATOM 6696 N N . SER A 1 942 ? 165.876 118.314 -29.952 1.00 37.12 931 SER A N 1
ATOM 6697 C CA . SER A 1 942 ? 165.621 118.898 -31.236 1.00 37.27 931 SER A CA 1
ATOM 6698 C C . SER A 1 942 ? 164.623 120.058 -31.170 1.00 35.11 931 SER A C 1
ATOM 6699 O O . SER A 1 942 ? 164.429 120.722 -32.151 1.00 34.63 931 SER A O 1
ATOM 6702 N N . GLY A 1 943 ? 163.973 120.271 -30.019 1.00 33.09 932 GLY A N 1
ATOM 6703 C CA . GLY A 1 943 ? 162.766 121.099 -29.955 1.00 30.68 932 GLY A CA 1
ATOM 6704 C C . GLY A 1 943 ? 161.597 120.306 -30.546 1.00 28.81 932 GLY A C 1
ATOM 6705 O O . GLY A 1 943 ? 161.801 119.198 -31.056 1.00 28.46 932 GLY A O 1
ATOM 6706 N N . TRP A 1 944 ? 160.381 120.853 -30.451 1.00 27.12 933 TRP A N 1
ATOM 6707 C CA . TRP A 1 944 ? 159.147 120.266 -31.042 1.00 25.06 933 TRP A CA 1
ATOM 6708 C C . TRP A 1 944 ? 158.970 120.689 -32.494 1.00 24.78 933 TRP A C 1
ATOM 6709 O O . TRP A 1 944 ? 159.266 121.847 -32.828 1.00 24.23 933 TRP A O 1
ATOM 6720 N N . PRO A 1 945 ? 158.472 119.770 -33.372 1.00 24.14 934 PRO A N 1
ATOM 6721 C CA . PRO A 1 945 ? 158.224 120.146 -34.790 1.00 23.57 934 PRO A CA 1
ATOM 6722 C C . PRO A 1 945 ? 157.293 121.352 -34.906 1.00 23.38 934 PRO A C 1
ATOM 6723 O O . PRO A 1 945 ? 156.203 121.328 -34.329 1.00 22.69 934 PRO A O 1
ATOM 6727 N N . GLU A 1 946 ? 157.714 122.382 -35.660 1.00 24.53 935 GLU A N 1
ATOM 6728 C CA . GLU A 1 946 ? 157.054 123.679 -35.638 1.00 25.25 935 GLU A CA 1
ATOM 6729 C C . GLU A 1 946 ? 155.628 123.664 -36.192 1.00 25.13 935 GLU A C 1
ATOM 6730 O O . GLU A 1 946 ? 154.710 124.228 -35.575 1.00 25.31 935 GLU A O 1
ATOM 6736 N N . ALA A 1 947 ? 155.435 123.033 -37.350 1.00 25.09 936 ALA A N 1
ATOM 6737 C CA . ALA A 1 947 ? 154.099 123.013 -37.992 1.00 25.18 936 ALA A CA 1
ATOM 6738 C C . ALA A 1 947 ? 153.031 122.264 -37.168 1.00 23.91 936 ALA A C 1
ATOM 6739 O O . ALA A 1 947 ? 151.904 122.738 -37.011 1.00 23.28 936 ALA A O 1
ATOM 6741 N N . LEU A 1 948 ? 153.384 121.095 -36.659 1.00 22.85 937 LEU A N 1
ATOM 6742 C CA . LEU A 1 948 ? 152.528 120.385 -35.735 1.00 22.50 937 LEU A CA 1
ATOM 6743 C C . LEU A 1 948 ? 152.220 121.224 -34.490 1.00 22.09 937 LEU A C 1
ATOM 6744 O O . LEU A 1 948 ? 151.056 121.315 -34.070 1.00 21.93 937 LEU A O 1
ATOM 6749 N N . GLN A 1 949 ? 153.254 121.804 -33.874 1.00 20.57 938 GLN A N 1
ATOM 6750 C CA . GLN A 1 949 ? 153.027 122.559 -32.645 1.00 21.24 938 GLN A CA 1
ATOM 6751 C C . GLN A 1 949 ? 152.092 123.759 -32.900 1.00 21.05 938 GLN A C 1
ATOM 6752 O O . GLN A 1 949 ? 151.143 123.981 -32.148 1.00 20.84 938 GLN A O 1
ATOM 6758 N N . LYS A 1 950 ? 152.328 124.482 -33.986 1.00 21.58 939 LYS A N 1
ATOM 6759 C CA . LYS A 1 950 ? 151.468 125.615 -34.349 1.00 22.35 939 LYS A CA 1
ATOM 6760 C C . LYS A 1 950 ? 150.019 125.179 -34.542 1.00 22.88 939 LYS A C 1
ATOM 6761 O O . LYS A 1 950 ? 149.089 125.822 -34.026 1.00 23.31 939 LYS A O 1
ATOM 6767 N N . LYS A 1 951 ? 149.815 124.102 -35.301 1.00 23.33 940 LYS A N 1
ATOM 6768 C CA . LYS A 1 951 ? 148.459 123.614 -35.548 1.00 23.42 940 LYS A CA 1
ATOM 6769 C C . LYS A 1 951 ? 147.746 123.264 -34.249 1.00 23.20 940 LYS A C 1
ATOM 6770 O O . LYS A 1 951 ? 146.618 123.720 -34.014 1.00 22.87 940 LYS A O 1
ATOM 6776 N N . ALA A 1 952 ? 148.422 122.475 -33.414 1.00 23.04 941 ALA A N 1
ATOM 6777 C CA . ALA A 1 952 ? 147.863 121.962 -32.161 1.00 23.04 941 ALA A CA 1
ATOM 6778 C C . ALA A 1 952 ? 147.576 123.037 -31.112 1.00 23.31 941 ALA A C 1
ATOM 6779 O O . ALA A 1 952 ? 146.599 122.925 -30.371 1.00 23.02 941 ALA A O 1
ATOM 6781 N N . LEU A 1 953 ? 148.417 124.070 -31.042 1.00 22.81 942 LEU A N 1
ATOM 6782 C CA . LEU A 1 953 ? 148.278 125.067 -29.979 1.00 23.65 942 LEU A CA 1
ATOM 6783 C C . LEU A 1 953 ? 147.171 126.101 -30.231 1.00 25.12 942 LEU A C 1
ATOM 6784 O O . LEU A 1 953 ? 146.793 126.852 -29.326 1.00 25.69 942 LEU A O 1
ATOM 6789 N N . LYS A 1 954 ? 146.694 126.167 -31.473 1.00 25.95 943 LYS A N 1
ATOM 6790 C CA . LYS A 1 954 ? 145.572 127.051 -31.845 1.00 27.26 943 LYS A CA 1
ATOM 6791 C C . LYS A 1 954 ? 145.735 128.459 -31.254 1.00 27.88 943 LYS A C 1
ATOM 6792 O O . LYS A 1 954 ? 144.793 129.029 -30.685 1.00 28.03 943 LYS A O 1
ATOM 6796 N N . GLY A 1 955 ? 146.929 129.026 -31.401 1.00 28.41 944 GLY A N 1
ATOM 6797 C CA . GLY A 1 955 ? 147.174 130.395 -30.950 1.00 28.38 944 GLY A CA 1
ATOM 6798 C C . GLY A 1 955 ? 147.810 130.575 -29.582 1.00 28.74 944 GLY A C 1
ATOM 6799 O O . GLY A 1 955 ? 148.275 131.656 -29.270 1.00 29.14 944 GLY A O 1
ATOM 6800 N N . GLU A 1 956 ? 147.825 129.535 -28.754 1.00 28.89 945 GLU A N 1
ATOM 6801 C CA . GLU A 1 956 ? 148.498 129.595 -27.452 1.00 29.34 945 GLU A CA 1
ATOM 6802 C C . GLU A 1 956 ? 149.990 129.552 -27.718 1.00 27.79 945 GLU A C 1
ATOM 6803 O O . GLU A 1 956 ? 150.432 128.784 -28.565 1.00 27.84 945 GLU A O 1
ATOM 6809 N N . LYS A 1 957 ? 150.760 130.386 -27.020 1.00 26.85 946 LYS A N 1
ATOM 6810 C CA . LYS A 1 957 ? 152.222 130.457 -27.210 1.00 25.78 946 LYS A CA 1
ATOM 6811 C C . LYS A 1 957 ? 152.923 129.299 -26.499 1.00 24.29 946 LYS A C 1
ATOM 6812 O O . LYS A 1 957 ? 152.574 128.979 -25.373 1.00 24.50 946 LYS A O 1
ATOM 6814 N N . PRO A 1 958 ? 153.879 128.631 -27.168 1.00 23.49 947 PRO A N 1
ATOM 6815 C CA . PRO A 1 958 ? 154.613 127.578 -26.455 1.00 22.73 947 PRO A CA 1
ATOM 6816 C C . PRO A 1 958 ? 155.751 128.184 -25.608 1.00 22.99 947 PRO A C 1
ATOM 6817 O O . PRO A 1 958 ? 156.124 129.313 -25.833 1.00 21.10 947 PRO A O 1
ATOM 6821 N N . TYR A 1 959 ? 156.297 127.430 -24.655 1.00 23.32 948 TYR A N 1
ATOM 6822 C CA . TYR A 1 959 ? 157.505 127.889 -23.935 1.00 23.75 948 TYR A CA 1
ATOM 6823 C C . TYR A 1 959 ? 158.583 126.814 -24.044 1.00 23.56 948 TYR A C 1
ATOM 6824 O O . TYR A 1 959 ? 158.263 125.636 -24.268 1.00 22.93 948 TYR A O 1
ATOM 6833 N N . THR A 1 960 ? 159.855 127.224 -23.959 1.00 23.03 949 THR A N 1
ATOM 6834 C CA . THR A 1 960 ? 160.948 126.252 -24.105 1.00 24.18 949 THR A CA 1
ATOM 6835 C C . THR A 1 960 ? 161.799 126.126 -22.827 1.00 23.93 949 THR A C 1
ATOM 6836 O O . THR A 1 960 ? 162.777 125.388 -22.794 1.00 23.96 949 THR A O 1
ATOM 6840 N N . VAL A 1 961 ? 161.424 126.859 -21.786 1.00 23.94 950 VAL A N 1
ATOM 6841 C CA . VAL A 1 961 ? 162.107 126.741 -20.491 1.00 23.72 950 VAL A CA 1
ATOM 6842 C C . VAL A 1 961 ? 161.629 125.534 -19.674 1.00 24.74 950 VAL A C 1
ATOM 6843 O O . VAL A 1 961 ? 160.622 124.898 -20.012 1.00 23.67 950 VAL A O 1
ATOM 6847 N N . ARG A 1 962 ? 162.378 125.234 -18.605 1.00 23.98 951 ARG A N 1
ATOM 6848 C CA . ARG A 1 962 ? 162.070 124.168 -17.667 1.00 24.45 951 ARG A CA 1
ATOM 6849 C C . ARG A 1 962 ? 160.710 124.487 -17.068 1.00 24.02 951 ARG A C 1
ATOM 6850 O O . ARG A 1 962 ? 160.534 125.567 -16.543 1.00 23.83 951 ARG A O 1
ATOM 6858 N N . PRO A 1 963 ? 159.742 123.551 -17.170 1.00 23.16 952 PRO A N 1
ATOM 6859 C CA . PRO A 1 963 ? 158.384 123.849 -16.703 1.00 23.36 952 PRO A CA 1
ATOM 6860 C C . PRO A 1 963 ? 158.312 124.343 -15.273 1.00 23.53 952 PRO A C 1
ATOM 6861 O O . PRO A 1 963 ? 157.538 125.243 -14.989 1.00 23.03 952 PRO A O 1
ATOM 6865 N N . GLY A 1 964 ? 159.128 123.769 -14.394 1.00 22.83 953 GLY A N 1
ATOM 6866 C CA . GLY A 1 964 ? 159.087 124.127 -12.974 1.00 22.83 953 GLY A CA 1
ATOM 6867 C C . GLY A 1 964 ? 159.560 125.525 -12.655 1.00 21.72 953 GLY A C 1
ATOM 6868 O O . GLY A 1 964 ? 159.206 126.076 -11.618 1.00 21.69 953 GLY A O 1
ATOM 6869 N N . SER A 1 965 ? 160.333 126.111 -13.568 1.00 21.98 954 SER A N 1
ATOM 6870 C CA . SER A 1 965 ? 160.815 127.504 -13.436 1.00 21.59 954 SER A CA 1
ATOM 6871 C C . SER A 1 965 ? 159.689 128.551 -13.579 1.00 22.15 954 SER A C 1
ATOM 6872 O O . SER A 1 965 ? 159.867 129.750 -13.249 1.00 21.41 954 SER A O 1
ATOM 6875 N N . LEU A 1 966 ? 158.531 128.097 -14.087 1.00 22.31 955 LEU A N 1
ATOM 6876 C CA . LEU A 1 966 ? 157.353 128.957 -14.281 1.00 22.88 955 LEU A CA 1
ATOM 6877 C C . LEU A 1 966 ? 156.346 128.873 -13.141 1.00 23.86 955 LEU A C 1
ATOM 6878 O O . LEU A 1 966 ? 155.388 129.642 -13.088 1.00 22.03 955 LEU A O 1
ATOM 6883 N N . LEU A 1 967 ? 156.583 127.945 -12.220 1.00 24.68 956 LEU A N 1
ATOM 6884 C CA . LEU A 1 967 ? 155.660 127.697 -11.122 1.00 28.56 956 LEU A CA 1
ATOM 6885 C C . LEU A 1 967 ? 156.294 128.376 -9.948 1.00 30.83 956 LEU A C 1
ATOM 6886 O O . LEU A 1 967 ? 157.515 128.379 -9.852 1.00 33.14 956 LEU A O 1
ATOM 6891 N N . LYS A 1 968 ? 155.548 128.939 -9.019 1.00 32.84 957 LYS A N 1
ATOM 6892 C CA . LYS A 1 968 ? 156.310 129.841 -8.154 1.00 33.49 957 LYS A CA 1
ATOM 6893 C C . LYS A 1 968 ? 157.046 129.058 -7.051 1.00 33.31 957 LYS A C 1
ATOM 6894 O O . LYS A 1 968 ? 157.899 128.167 -7.333 1.00 35.18 957 LYS A O 1
ATOM 6900 N N . GLU A 1 969 ? 156.736 129.381 -5.816 1.00 31.98 958 GLU A N 1
ATOM 6901 C CA . GLU A 1 969 ? 157.087 128.557 -4.697 1.00 30.57 958 GLU A CA 1
ATOM 6902 C C . GLU A 1 969 ? 155.702 128.292 -4.130 1.00 29.26 958 GLU A C 1
ATOM 6903 O O . GLU A 1 969 ? 154.862 129.201 -4.121 1.00 27.10 958 GLU A O 1
ATOM 6909 N N . ALA A 1 970 ? 155.433 127.063 -3.698 1.00 27.19 959 ALA A N 1
ATOM 6910 C CA . ALA A 1 970 ? 154.196 126.806 -2.998 1.00 26.62 959 ALA A CA 1
ATOM 6911 C C . ALA A 1 970 ? 154.321 127.409 -1.612 1.00 26.50 959 ALA A C 1
ATOM 6912 O O . ALA A 1 970 ? 155.425 127.485 -1.065 1.00 26.52 959 ALA A O 1
ATOM 6914 N N . ASP A 1 971 ? 153.206 127.850 -1.040 1.00 27.00 960 ASP A N 1
ATOM 6915 C CA . ASP A 1 971 ? 153.212 128.367 0.340 1.00 26.67 960 ASP A CA 1
ATOM 6916 C C . ASP A 1 971 ? 152.917 127.154 1.249 1.00 26.80 960 ASP A C 1
ATOM 6917 O O . ASP A 1 971 ? 151.749 126.798 1.478 1.00 25.51 960 ASP A O 1
ATOM 6922 N N . LEU A 1 972 ? 153.980 126.505 1.723 1.00 26.20 961 LEU A N 1
ATOM 6923 C CA . LEU A 1 972 ? 153.829 125.209 2.402 1.00 26.94 961 LEU A CA 1
ATOM 6924 C C . LEU A 1 972 ? 153.131 125.304 3.766 1.00 27.47 961 LEU A C 1
ATOM 6925 O O . LEU A 1 972 ? 152.379 124.406 4.120 1.00 27.31 961 LEU A O 1
ATOM 6930 N N . ASP A 1 973 ? 153.342 126.386 4.518 1.00 28.08 962 ASP A N 1
ATOM 6931 C CA . ASP A 1 973 ? 152.645 126.521 5.798 1.00 29.37 962 ASP A CA 1
ATOM 6932 C C . ASP A 1 973 ? 151.144 126.725 5.585 1.00 28.98 962 ASP A C 1
ATOM 6933 O O . ASP A 1 973 ? 150.346 126.246 6.372 1.00 28.96 962 ASP A O 1
ATOM 6938 N N . ALA A 1 974 ? 150.761 127.445 4.528 1.00 29.08 963 ALA A N 1
ATOM 6939 C CA . ALA A 1 974 ? 149.339 127.617 4.193 1.00 28.67 963 ALA A CA 1
ATOM 6940 C C . ALA A 1 974 ? 148.699 126.349 3.638 1.00 28.46 963 ALA A C 1
ATOM 6941 O O . ALA A 1 974 ? 147.542 126.048 3.966 1.00 28.03 963 ALA A O 1
ATOM 6943 N N . GLU A 1 975 ? 149.422 125.625 2.774 1.00 27.81 964 GLU A N 1
ATOM 6944 C CA . GLU A 1 975 ? 148.915 124.339 2.276 1.00 28.03 964 GLU A CA 1
ATOM 6945 C C . GLU A 1 975 ? 148.719 123.326 3.407 1.00 27.08 964 GLU A C 1
ATOM 6946 O O . GLU A 1 975 ? 147.733 122.584 3.426 1.00 27.60 964 GLU A O 1
ATOM 6952 N N . ARG A 1 976 ? 149.652 123.307 4.349 1.00 26.65 965 ARG A N 1
ATOM 6953 C CA . ARG A 1 976 ? 149.546 122.458 5.540 1.00 26.29 965 ARG A CA 1
ATOM 6954 C C . ARG A 1 976 ? 148.260 122.773 6.353 1.00 26.53 965 ARG A C 1
ATOM 6955 O O . ARG A 1 976 ? 147.545 121.869 6.778 1.00 25.55 965 ARG A O 1
ATOM 6963 N N . LYS A 1 977 ? 147.960 124.050 6.549 1.00 25.90 966 LYS A N 1
ATOM 6964 C CA . LYS A 1 977 ? 146.745 124.426 7.282 1.00 26.65 966 LYS A CA 1
ATOM 6965 C C . LYS A 1 977 ? 145.460 124.009 6.528 1.00 26.56 966 LYS A C 1
ATOM 6966 O O . LYS A 1 977 ? 144.487 123.622 7.151 1.00 26.63 966 LYS A O 1
ATOM 6970 N N . VAL A 1 978 ? 145.480 124.037 5.192 1.00 26.51 967 VAL A N 1
ATOM 6971 C CA . VAL A 1 978 ? 144.337 123.583 4.397 1.00 26.70 967 VAL A CA 1
ATOM 6972 C C . VAL A 1 978 ? 143.984 122.101 4.648 1.00 26.29 967 VAL A C 1
ATOM 6973 O O . VAL A 1 978 ? 142.818 121.773 4.944 1.00 25.61 967 VAL A O 1
ATOM 6977 N N . ILE A 1 979 ? 144.971 121.205 4.527 1.00 25.19 968 ILE A N 1
ATOM 6978 C CA . ILE A 1 979 ? 144.699 119.787 4.775 1.00 25.16 968 ILE A CA 1
ATOM 6979 C C . ILE A 1 979 ? 144.387 119.517 6.256 1.00 25.50 968 ILE A C 1
ATOM 6980 O O . ILE A 1 979 ? 143.498 118.725 6.575 1.00 25.83 968 ILE A O 1
ATOM 6985 N N . GLU A 1 980 ? 145.103 120.181 7.153 1.00 25.91 969 GLU A N 1
ATOM 6986 C CA . GLU A 1 980 ? 144.851 120.016 8.576 1.00 25.83 969 GLU A CA 1
ATOM 6987 C C . GLU A 1 980 ? 143.438 120.462 8.993 1.00 27.29 969 GLU A C 1
ATOM 6988 O O . GLU A 1 980 ? 142.763 119.752 9.743 1.00 27.78 969 GLU A O 1
ATOM 6994 N N . LYS A 1 981 ? 142.973 121.604 8.481 1.00 27.35 970 LYS A N 1
ATOM 6995 C CA . LYS A 1 981 ? 141.587 122.019 8.695 1.00 28.28 970 LYS A CA 1
ATOM 6996 C C . LYS A 1 981 ? 140.573 121.001 8.156 1.00 28.66 970 LYS A C 1
ATOM 6997 O O . LYS A 1 981 ? 139.614 120.654 8.851 1.00 28.29 970 LYS A O 1
ATOM 6999 N N . LYS A 1 982 ? 140.789 120.533 6.926 1.00 28.79 971 LYS A N 1
ATOM 7000 C CA . LYS A 1 982 ? 139.888 119.589 6.276 1.00 29.89 971 LYS A CA 1
ATOM 7001 C C . LYS A 1 982 ? 139.775 118.278 7.084 1.00 30.01 971 LYS A C 1
ATOM 7002 O O . LYS A 1 982 ? 138.667 117.779 7.340 1.00 30.77 971 LYS A O 1
ATOM 7006 N N . LEU A 1 983 ? 140.910 117.745 7.510 1.00 29.44 972 LEU A N 1
ATOM 7007 C CA . LEU A 1 983 ? 140.909 116.509 8.295 1.00 29.19 972 LEU A CA 1
ATOM 7008 C C . LEU A 1 983 ? 140.596 116.737 9.776 1.00 29.96 972 LEU A C 1
ATOM 7009 O O . LEU A 1 983 ? 140.357 115.778 10.516 1.00 30.40 972 LEU A O 1
ATOM 7014 N N . GLU A 1 984 ? 140.629 117.998 10.201 1.00 30.29 973 GLU A N 1
ATOM 7015 C CA . GLU A 1 984 ? 140.349 118.379 11.590 1.00 31.66 973 GLU A CA 1
ATOM 7016 C C . GLU A 1 984 ? 141.393 117.817 12.578 1.00 31.48 973 GLU A C 1
ATOM 7017 O O . GLU A 1 984 ? 141.068 117.435 13.718 1.00 31.67 973 GLU A O 1
ATOM 7023 N N . ARG A 1 985 ? 142.654 117.786 12.146 1.00 30.47 974 ARG A N 1
ATOM 7024 C CA . ARG A 1 985 ? 143.728 117.268 12.970 1.00 29.89 974 ARG A CA 1
ATOM 7025 C C . ARG A 1 985 ? 145.033 117.657 12.330 1.00 30.31 974 ARG A C 1
ATOM 7026 O O . ARG A 1 985 ? 145.056 118.017 11.161 1.00 30.04 974 ARG A O 1
ATOM 7034 N N . GLU A 1 986 ? 146.121 117.528 13.081 1.00 29.48 975 GLU A N 1
ATOM 7035 C CA . GLU A 1 986 ? 147.442 117.695 12.519 1.00 29.34 975 GLU A CA 1
ATOM 7036 C C . GLU A 1 986 ? 147.745 116.511 11.654 1.00 27.46 975 GLU A C 1
ATOM 7037 O O . GLU A 1 986 ? 147.273 115.412 11.904 1.00 27.37 975 GLU A O 1
ATOM 7043 N N . VAL A 1 987 ? 148.528 116.722 10.612 1.00 27.40 976 VAL A N 1
ATOM 7044 C CA . VAL A 1 987 ? 148.994 115.600 9.814 1.00 25.18 976 VAL A CA 1
ATOM 7045 C C . VAL A 1 987 ? 150.509 115.515 9.975 1.00 25.33 976 VAL A C 1
ATOM 7046 O O . VAL A 1 987 ? 151.143 116.497 10.359 1.00 25.11 976 VAL A O 1
ATOM 7050 N N . SER A 1 988 ? 151.097 114.355 9.688 1.00 23.92 977 SER A N 1
ATOM 7051 C CA . SER A 1 988 ? 152.542 114.205 9.789 1.00 23.82 977 SER A CA 1
ATOM 7052 C C . SER A 1 988 ? 153.213 114.826 8.566 1.00 23.60 977 SER A C 1
ATOM 7053 O O . SER A 1 988 ? 152.553 115.076 7.558 1.00 23.46 977 SER A O 1
ATOM 7056 N N . ASP A 1 989 ? 154.521 115.052 8.629 1.00 23.30 978 ASP A N 1
ATOM 7057 C CA . ASP A 1 989 ? 155.233 115.531 7.444 1.00 23.08 978 ASP A CA 1
ATOM 7058 C C . ASP A 1 989 ? 155.067 114.573 6.271 1.00 23.27 978 ASP A C 1
ATOM 7059 O O . ASP A 1 989 ? 155.080 115.003 5.137 1.00 24.03 978 ASP A O 1
ATOM 7064 N N . PHE A 1 990 ? 154.990 113.267 6.534 1.00 23.22 979 PHE A N 1
ATOM 7065 C CA . PHE A 1 990 ? 154.844 112.281 5.442 1.00 23.47 979 PHE A CA 1
ATOM 7066 C C . PHE A 1 990 ? 153.467 112.421 4.792 1.00 22.03 979 PHE A C 1
ATOM 7067 O O . PHE A 1 990 ? 153.325 112.390 3.552 1.00 23.21 979 PHE A O 1
ATOM 7075 N N . GLU A 1 991 ? 152.443 112.532 5.627 1.00 21.39 980 GLU A N 1
ATOM 7076 C CA . GLU A 1 991 ? 151.081 112.771 5.140 1.00 21.12 980 GLU A CA 1
ATOM 7077 C C . GLU A 1 991 ? 151.017 114.066 4.338 1.00 21.41 980 GLU A C 1
ATOM 7078 O O . GLU A 1 991 ? 150.323 114.156 3.326 1.00 21.08 980 GLU A O 1
ATOM 7084 N N . PHE A 1 992 ? 151.703 115.105 4.815 1.00 20.93 981 PHE A N 1
ATOM 7085 C CA . PHE A 1 992 ? 151.727 116.365 4.076 1.00 20.66 981 PHE A CA 1
ATOM 7086 C C . PHE A 1 992 ? 152.391 116.175 2.689 1.00 20.70 981 PHE A C 1
ATOM 7087 O O . PHE A 1 992 ? 151.884 116.705 1.700 1.00 21.07 981 PHE A O 1
ATOM 7095 N N . ALA A 1 993 ? 153.507 115.446 2.622 1.00 20.13 982 ALA A N 1
ATOM 7096 C CA . ALA A 1 993 ? 154.094 115.100 1.326 1.00 21.43 982 ALA A CA 1
ATOM 7097 C C . ALA A 1 993 ? 153.105 114.350 0.384 1.00 21.87 982 ALA A C 1
ATOM 7098 O O . ALA A 1 993 ? 153.093 114.592 -0.840 1.00 20.70 982 ALA A O 1
ATOM 7100 N N . SER A 1 994 ? 152.324 113.421 0.952 1.00 22.60 983 SER A N 1
ATOM 7101 C CA . SER A 1 994 ? 151.273 112.693 0.212 1.00 22.65 983 SER A CA 1
ATOM 7102 C C . SER A 1 994 ? 150.222 113.685 -0.355 1.00 23.01 983 SER A C 1
ATOM 7103 O O . SER A 1 994 ? 149.875 113.638 -1.533 1.00 23.92 983 SER A O 1
ATOM 7106 N N . TYR A 1 995 ? 149.764 114.605 0.483 1.00 22.02 984 TYR A N 1
ATOM 7107 C CA . TYR A 1 995 ? 148.802 115.624 0.092 1.00 22.00 984 TYR A CA 1
ATOM 7108 C C . TYR A 1 995 ? 149.339 116.576 -1.018 1.00 22.85 984 TYR A C 1
ATOM 7109 O O . TYR A 1 995 ? 148.588 116.924 -1.934 1.00 21.74 984 TYR A O 1
ATOM 7118 N N . LEU A 1 996 ? 150.623 116.959 -0.928 1.00 21.51 985 LEU A N 1
ATOM 7119 C CA . LEU A 1 996 ? 151.276 117.804 -1.938 1.00 21.95 985 LEU A CA 1
ATOM 7120 C C . LEU A 1 996 ? 151.329 117.140 -3.306 1.00 22.80 985 LEU A C 1
ATOM 7121 O O . LEU A 1 996 ? 151.128 117.800 -4.339 1.00 22.89 985 LEU A O 1
ATOM 7126 N N . MET A 1 997 ? 151.624 115.838 -3.309 1.00 21.52 986 MET A N 1
ATOM 7127 C CA . MET A 1 997 ? 151.662 115.059 -4.526 1.00 22.31 986 MET A CA 1
ATOM 7128 C C . MET A 1 997 ? 150.269 114.727 -5.055 1.00 22.97 986 MET A C 1
ATOM 7129 O O . MET A 1 997 ? 150.016 114.870 -6.278 1.00 23.61 986 MET A O 1
ATOM 7134 N N . TYR A 1 998 ? 149.377 114.244 -4.172 1.00 21.95 987 TYR A N 1
ATOM 7135 C CA . TYR A 1 998 ? 148.029 113.739 -4.607 1.00 22.83 987 TYR A CA 1
ATOM 7136 C C . TYR A 1 998 ? 146.975 114.237 -3.648 1.00 23.34 987 TYR A C 1
ATOM 7137 O O . TYR A 1 998 ? 146.538 113.489 -2.773 1.00 24.05 987 TYR A O 1
ATOM 7146 N N . PRO A 1 999 ? 146.591 115.514 -3.774 1.00 23.42 988 PRO A N 1
ATOM 7147 C CA . PRO A 1 999 ? 145.694 116.103 -2.787 1.00 22.90 988 PRO A CA 1
ATOM 7148 C C . PRO A 1 999 ? 144.365 115.363 -2.586 1.00 23.32 988 PRO A C 1
ATOM 7149 O O . PRO A 1 999 ? 143.964 115.128 -1.444 1.00 23.54 988 PRO A O 1
ATOM 7153 N N . LYS A 1 1000 ? 143.670 115.039 -3.665 1.00 23.89 989 LYS A N 1
ATOM 7154 C CA . LYS A 1 1000 ? 142.363 114.411 -3.553 1.00 24.95 989 LYS A CA 1
ATOM 7155 C C . LYS A 1 1000 ? 142.517 112.956 -3.091 1.00 23.72 989 LYS A C 1
ATOM 7156 O O . LYS A 1 1000 ? 141.800 112.525 -2.215 1.00 23.48 989 LYS A O 1
ATOM 7162 N N . VAL A 1 1001 ? 143.449 112.223 -3.690 1.00 22.67 990 VAL A N 1
ATOM 7163 C CA . VAL A 1 1001 ? 143.720 110.817 -3.326 1.00 23.16 990 VAL A CA 1
ATOM 7164 C C . VAL A 1 1001 ? 144.132 110.682 -1.848 1.00 22.41 990 VAL A C 1
ATOM 7165 O O . VAL A 1 1001 ? 143.612 109.812 -1.130 1.00 22.37 990 VAL A O 1
ATOM 7169 N N . PHE A 1 1002 ? 145.041 111.549 -1.394 1.00 21.93 991 PHE A N 1
ATOM 7170 C CA . PHE A 1 1002 ? 145.393 111.530 0.011 1.00 20.85 991 PHE A CA 1
ATOM 7171 C C . PHE A 1 1002 ? 144.191 111.853 0.885 1.00 20.73 991 PHE A C 1
ATOM 7172 O O . PHE A 1 1002 ? 143.958 111.178 1.884 1.00 21.97 991 PHE A O 1
ATOM 7180 N N . THR A 1 1003 ? 143.435 112.895 0.544 1.00 19.83 992 THR A N 1
ATOM 7181 C CA . THR A 1 1003 ? 142.287 113.253 1.367 1.00 20.28 992 THR A CA 1
ATOM 7182 C C . THR A 1 1003 ? 141.306 112.095 1.479 1.00 20.52 992 THR A C 1
ATOM 7183 O O . THR A 1 1003 ? 140.876 111.774 2.569 1.00 20.50 992 THR A O 1
ATOM 7187 N N . ASP A 1 1004 ? 140.951 111.490 0.346 1.00 19.92 993 ASP A N 1
ATOM 7188 C CA . ASP A 1 1004 ? 140.043 110.341 0.322 1.00 21.01 993 ASP A CA 1
ATOM 7189 C C . ASP A 1 1004 ? 140.598 109.177 1.176 1.00 20.98 993 ASP A C 1
ATOM 7190 O O . ASP A 1 1004 ? 139.847 108.494 1.889 1.00 21.20 993 ASP A O 1
ATOM 7195 N N . PHE A 1 1005 ? 141.899 108.918 1.046 1.00 20.64 994 PHE A N 1
ATOM 7196 C CA . PHE A 1 1005 ? 142.537 107.854 1.830 1.00 20.63 994 PHE A CA 1
ATOM 7197 C C . PHE A 1 1005 ? 142.456 108.147 3.340 1.00 21.38 994 PHE A C 1
ATOM 7198 O O . PHE A 1 1005 ? 142.150 107.273 4.100 1.00 21.56 994 PHE A O 1
ATOM 7206 N N . ALA A 1 1006 ? 142.789 109.368 3.770 1.00 21.87 995 ALA A N 1
ATOM 7207 C CA . ALA A 1 1006 ? 142.789 109.699 5.211 1.00 21.30 995 ALA A CA 1
ATOM 7208 C C . ALA A 1 1006 ? 141.393 109.519 5.789 1.00 21.53 995 ALA A C 1
ATOM 7209 O O . ALA A 1 1006 ? 141.242 109.056 6.908 1.00 20.92 995 ALA A O 1
ATOM 7211 N N . LEU A 1 1007 ? 140.367 109.907 5.023 1.00 21.21 996 LEU A N 1
ATOM 7212 C CA . LEU A 1 1007 ? 138.988 109.756 5.453 1.00 21.22 996 LEU A CA 1
ATOM 7213 C C . LEU A 1 1007 ? 138.543 108.291 5.488 1.00 20.85 996 LEU A C 1
ATOM 7214 O O . LEU A 1 1007 ? 137.842 107.890 6.396 1.00 20.75 996 LEU A O 1
ATOM 7219 N N . ALA A 1 1008 ? 138.943 107.494 4.501 1.00 21.68 997 ALA A N 1
ATOM 7220 C CA . ALA A 1 1008 ? 138.659 106.045 4.530 1.00 22.20 997 ALA A CA 1
ATOM 7221 C C . ALA A 1 1008 ? 139.430 105.349 5.683 1.00 22.57 997 ALA A C 1
ATOM 7222 O O . ALA A 1 1008 ? 138.907 104.403 6.300 1.00 22.87 997 ALA A O 1
ATOM 7224 N N . SER A 1 1009 ? 140.655 105.808 5.966 1.00 22.79 998 SER A N 1
ATOM 7225 C CA . SER A 1 1009 ? 141.409 105.275 7.121 1.00 24.57 998 SER A CA 1
ATOM 7226 C C . SER A 1 1009 ? 140.716 105.551 8.455 1.00 24.16 998 SER A C 1
ATOM 7227 O O . SER A 1 1009 ? 140.740 104.710 9.342 1.00 23.65 998 SER A O 1
ATOM 7230 N N . ASP A 1 1010 ? 140.091 106.720 8.572 1.00 24.24 999 ASP A N 1
ATOM 7231 C CA A ASP A 1 1010 ? 139.299 107.076 9.753 0.50 24.78 999 ASP A CA 1
ATOM 7232 C CA B ASP A 1 1010 ? 139.322 107.060 9.758 0.50 24.15 999 ASP A CA 1
ATOM 7233 C C . ASP A 1 1010 ? 138.120 106.133 9.965 1.00 24.61 999 ASP A C 1
ATOM 7234 O O . ASP A 1 1010 ? 137.722 105.849 11.110 1.00 25.13 999 ASP A O 1
ATOM 7243 N N . THR A 1 1011 ? 137.524 105.673 8.868 1.00 23.90 1000 THR A N 1
ATOM 7244 C CA . THR A 1 1011 ? 136.337 104.818 8.965 1.00 22.23 1000 THR A CA 1
ATOM 7245 C C . THR A 1 1011 ? 136.738 103.363 9.159 1.00 20.79 1000 THR A C 1
ATOM 7246 O O . THR A 1 1011 ? 136.155 102.662 9.968 1.00 16.53 1000 THR A O 1
ATOM 7250 N N . TYR A 1 1012 ? 137.719 102.910 8.379 1.00 18.46 1001 TYR A N 1
ATOM 7251 C CA . TYR A 1 1012 ? 138.010 101.482 8.281 1.00 19.21 1001 TYR A CA 1
ATOM 7252 C C . TYR A 1 1012 ? 139.214 100.977 9.058 1.00 18.30 1001 TYR A C 1
ATOM 7253 O O . TYR A 1 1012 ? 139.401 99.771 9.166 1.00 18.73 1001 TYR A O 1
ATOM 7262 N N . GLY A 1 1013 ? 140.032 101.888 9.581 1.00 16.98 1002 GLY A N 1
ATOM 7263 C CA . GLY A 1 1013 ? 141.200 101.512 10.339 1.00 16.38 1002 GLY A CA 1
ATOM 7264 C C . GLY A 1 1013 ? 142.303 100.931 9.469 1.00 16.35 1002 GLY A C 1
ATOM 7265 O O . GLY A 1 1013 ? 142.336 101.203 8.239 1.00 16.70 1002 GLY A O 1
ATOM 7266 N N . PRO A 1 1014 ? 143.218 100.159 10.091 1.00 15.78 1003 PRO A N 1
ATOM 7267 C CA . PRO A 1 1014 ? 144.446 99.697 9.405 1.00 14.55 1003 PRO A CA 1
ATOM 7268 C C . PRO A 1 1014 ? 144.216 98.521 8.500 1.00 13.01 1003 PRO A C 1
ATOM 7269 O O . PRO A 1 1014 ? 144.727 97.450 8.749 1.00 12.84 1003 PRO A O 1
ATOM 7273 N N . VAL A 1 1015 ? 143.429 98.690 7.439 1.00 12.23 1004 VAL A N 1
ATOM 7274 C CA . VAL A 1 1015 ? 143.082 97.532 6.591 1.00 12.11 1004 VAL A CA 1
ATOM 7275 C C . VAL A 1 1015 ? 144.319 96.884 5.925 1.00 12.19 1004 VAL A C 1
ATOM 7276 O O . VAL A 1 1015 ? 144.273 95.727 5.482 1.00 12.09 1004 VAL A O 1
ATOM 7280 N N . SER A 1 1016 ? 145.415 97.628 5.844 1.00 11.23 1005 SER A N 1
ATOM 7281 C CA . SER A 1 1016 ? 146.649 97.052 5.303 1.00 12.26 1005 SER A CA 1
ATOM 7282 C C . SER A 1 1016 ? 147.090 95.797 6.058 1.00 12.66 1005 SER A C 1
ATOM 7283 O O . SER A 1 1016 ? 147.829 94.984 5.512 1.00 12.83 1005 SER A O 1
ATOM 7286 N N . VAL A 1 1017 ? 146.619 95.633 7.299 1.00 11.98 1006 VAL A N 1
ATOM 7287 C CA . VAL A 1 1017 ? 147.036 94.462 8.086 1.00 12.69 1006 VAL A CA 1
ATOM 7288 C C . VAL A 1 1017 ? 146.231 93.204 7.757 1.00 13.48 1006 VAL A C 1
ATOM 7289 O O . VAL A 1 1017 ? 146.578 92.119 8.198 1.00 13.71 1006 VAL A O 1
ATOM 7293 N N . LEU A 1 1018 ? 145.138 93.358 7.011 1.00 12.98 1007 LEU A N 1
ATOM 7294 C CA . LEU A 1 1018 ? 144.333 92.195 6.608 1.00 13.49 1007 LEU A CA 1
ATOM 7295 C C . LEU A 1 1018 ? 145.043 91.386 5.517 1.00 13.65 1007 LEU A C 1
ATOM 7296 O O . LEU A 1 1018 ? 145.634 91.986 4.632 1.00 13.59 1007 LEU A O 1
ATOM 7301 N N . PRO A 1 1019 ? 144.951 90.031 5.565 1.00 14.31 1008 PRO A N 1
ATOM 7302 C CA . PRO A 1 1019 ? 145.429 89.193 4.459 1.00 13.00 1008 PRO A CA 1
ATOM 7303 C C . PRO A 1 1019 ? 144.723 89.608 3.161 1.00 13.23 1008 PRO A C 1
ATOM 7304 O O . PRO A 1 1019 ? 143.592 90.160 3.193 1.00 11.42 1008 PRO A O 1
ATOM 7308 N N . THR A 1 1020 ? 145.399 89.398 2.035 1.00 10.40 1009 THR A N 1
ATOM 7309 C CA . THR A 1 1020 ? 144.855 89.854 0.746 1.00 10.82 1009 THR A CA 1
ATOM 7310 C C . THR A 1 1020 ? 143.473 89.307 0.362 1.00 11.33 1009 THR A C 1
ATOM 7311 O O . THR A 1 1020 ? 142.630 90.087 -0.103 1.00 11.75 1009 THR A O 1
ATOM 7315 N N . PRO A 1 1021 ? 143.217 87.988 0.556 1.00 12.40 1010 PRO A N 1
ATOM 7316 C CA . PRO A 1 1021 ? 141.874 87.516 0.164 1.00 13.67 1010 PRO A CA 1
ATOM 7317 C C . PRO A 1 1021 ? 140.742 88.214 0.970 1.00 14.58 1010 PRO A C 1
ATOM 7318 O O . PRO A 1 1021 ? 139.690 88.542 0.423 1.00 13.37 1010 PRO A O 1
ATOM 7322 N N . ALA A 1 1022 ? 141.008 88.485 2.247 1.00 14.38 1011 ALA A N 1
ATOM 7323 C CA . ALA A 1 1022 ? 140.024 89.207 3.087 1.00 15.35 1011 ALA A CA 1
ATOM 7324 C C . ALA A 1 1022 ? 139.900 90.661 2.675 1.00 14.58 1011 ALA A C 1
ATOM 7325 O O . ALA A 1 1022 ? 138.785 91.217 2.682 1.00 15.02 1011 ALA A O 1
ATOM 7327 N N . TYR A 1 1023 ? 141.017 91.287 2.291 1.00 14.01 1012 TYR A N 1
ATOM 7328 C CA . TYR A 1 1023 ? 140.959 92.663 1.795 1.00 13.34 1012 TYR A CA 1
ATOM 7329 C C . TYR A 1 1023 ? 140.023 92.797 0.560 1.00 13.71 1012 TYR A C 1
ATOM 7330 O O . TYR A 1 1023 ? 139.157 93.688 0.494 1.00 13.67 1012 TYR A O 1
ATOM 7339 N N . PHE A 1 1024 ? 140.229 91.944 -0.429 1.00 14.49 1013 PHE A N 1
ATOM 7340 C CA . PHE A 1 1024 ? 139.438 92.053 -1.691 1.00 16.22 1013 PHE A CA 1
ATOM 7341 C C . PHE A 1 1024 ? 138.051 91.384 -1.661 1.00 17.53 1013 PHE A C 1
ATOM 7342 O O . PHE A 1 1024 ? 137.133 91.848 -2.353 1.00 17.29 1013 PHE A O 1
ATOM 7350 N N . TYR A 1 1025 ? 137.917 90.308 -0.883 1.00 18.92 1014 TYR A N 1
ATOM 7351 C CA . TYR A 1 1025 ? 136.664 89.474 -0.863 1.00 18.92 1014 TYR A CA 1
ATOM 7352 C C . TYR A 1 1025 ? 135.979 89.283 0.495 1.00 20.73 1014 TYR A C 1
ATOM 7353 O O . TYR A 1 1025 ? 134.898 88.686 0.573 1.00 20.23 1014 TYR A O 1
ATOM 7362 N N . GLY A 1 1026 ? 136.596 89.761 1.573 1.00 21.38 1015 GLY A N 1
ATOM 7363 C CA . GLY A 1 1026 ? 135.994 89.630 2.910 1.00 21.52 1015 GLY A CA 1
ATOM 7364 C C . GLY A 1 1026 ? 136.079 88.202 3.396 1.00 23.38 1015 GLY A C 1
ATOM 7365 O O . GLY A 1 1026 ? 136.922 87.416 2.916 1.00 23.06 1015 GLY A O 1
ATOM 7366 N N . LEU A 1 1027 ? 135.193 87.840 4.322 1.00 23.97 1016 LEU A N 1
ATOM 7367 C CA . LEU A 1 1027 ? 135.160 86.471 4.887 1.00 25.08 1016 LEU A CA 1
ATOM 7368 C C . LEU A 1 1027 ? 133.938 85.681 4.434 1.00 26.28 1016 LEU A C 1
ATOM 7369 O O . LEU A 1 1027 ? 132.801 86.167 4.560 1.00 26.62 1016 LEU A O 1
ATOM 7374 N N . ALA A 1 1028 ? 134.159 84.460 3.951 1.00 25.48 1017 ALA A N 1
ATOM 7375 C CA . ALA A 1 1028 ? 133.049 83.523 3.732 1.00 24.58 1017 ALA A CA 1
ATOM 7376 C C . ALA A 1 1028 ? 132.412 83.084 5.074 1.00 24.44 1017 ALA A C 1
ATOM 7377 O O . ALA A 1 1028 ? 132.973 83.286 6.197 1.00 22.36 1017 ALA A O 1
ATOM 7379 N N . ASP A 1 1029 ? 131.236 82.484 4.973 1.00 23.84 1018 ASP A N 1
ATOM 7380 C CA . ASP A 1 1029 ? 130.539 82.150 6.194 1.00 23.83 1018 ASP A CA 1
ATOM 7381 C C . ASP A 1 1029 ? 131.303 81.028 6.877 1.00 23.49 1018 ASP A C 1
ATOM 7382 O O . ASP A 1 1029 ? 131.716 80.051 6.239 1.00 22.72 1018 ASP A O 1
ATOM 7387 N N . GLY A 1 1030 ? 131.546 81.207 8.158 1.00 21.98 1019 GLY A N 1
ATOM 7388 C CA . GLY A 1 1030 ? 132.366 80.259 8.920 1.00 23.64 1019 GLY A CA 1
ATOM 7389 C C . GLY A 1 1030 ? 133.881 80.439 8.796 1.00 23.52 1019 GLY A C 1
ATOM 7390 O O . GLY A 1 1030 ? 134.644 79.736 9.491 1.00 23.40 1019 GLY A O 1
ATOM 7391 N N . GLU A 1 1031 ? 134.330 81.336 7.910 1.00 23.09 1020 GLU A N 1
ATOM 7392 C CA . GLU A 1 1031 ? 135.769 81.525 7.669 1.00 24.26 1020 GLU A CA 1
ATOM 7393 C C . GLU A 1 1031 ? 136.419 82.359 8.799 1.00 24.01 1020 GLU A C 1
ATOM 7394 O O . GLU A 1 1031 ? 135.813 83.297 9.326 1.00 23.67 1020 GLU A O 1
ATOM 7400 N N . GLU A 1 1032 ? 137.663 82.008 9.118 1.00 24.00 1021 GLU A N 1
ATOM 7401 C CA . GLU A 1 1032 ? 138.449 82.641 10.190 1.00 24.28 1021 GLU A CA 1
ATOM 7402 C C . GLU A 1 1032 ? 139.680 83.287 9.577 1.00 24.07 1021 GLU A C 1
ATOM 7403 O O . GLU A 1 1032 ? 140.266 82.757 8.608 1.00 22.60 1021 GLU A O 1
ATOM 7409 N N A LEU A 1 1033 ? 140.025 84.482 10.060 0.50 23.08 1022 LEU A N 1
ATOM 7410 N N B LEU A 1 1033 ? 140.085 84.399 10.184 0.50 24.34 1022 LEU A N 1
ATOM 7411 C CA A LEU A 1 1033 ? 141.310 85.109 9.732 0.50 22.04 1022 LEU A CA 1
ATOM 7412 C CA B LEU A 1 1033 ? 141.243 85.167 9.770 0.50 24.70 1022 LEU A CA 1
ATOM 7413 C C A LEU A 1 1033 ? 142.054 85.533 11.001 0.50 22.73 1022 LEU A C 1
ATOM 7414 C C B LEU A 1 1033 ? 142.042 85.606 11.007 0.50 24.14 1022 LEU A C 1
ATOM 7415 O O A LEU A 1 1033 ? 141.449 85.692 12.067 0.50 22.26 1022 LEU A O 1
ATOM 7416 O O B LEU A 1 1033 ? 141.460 85.820 12.078 0.50 23.64 1022 LEU A O 1
ATOM 7425 N N . PHE A 1 1034 ? 143.367 85.732 10.850 1.00 23.59 1023 PHE A N 1
ATOM 7426 C CA . PHE A 1 1034 ? 144.243 86.294 11.890 1.00 24.54 1023 PHE A CA 1
ATOM 7427 C C . PHE A 1 1034 ? 144.733 87.605 11.327 1.00 25.39 1023 PHE A C 1
ATOM 7428 O O . PHE A 1 1034 ? 145.126 87.651 10.169 1.00 23.92 1023 PHE A O 1
ATOM 7436 N N . ALA A 1 1035 ? 144.690 88.679 12.118 1.00 25.24 1024 ALA A N 1
ATOM 7437 C CA . ALA A 1 1035 ? 145.279 89.954 11.687 1.00 24.86 1024 ALA A CA 1
ATOM 7438 C C . ALA A 1 1035 ? 146.064 90.556 12.803 1.00 24.85 1024 ALA A C 1
ATOM 7439 O O . ALA A 1 1035 ? 145.583 90.591 13.941 1.00 24.25 1024 ALA A O 1
ATOM 7441 N N . ASP A 1 1036 ? 147.255 91.056 12.506 1.00 25.25 1025 ASP A N 1
ATOM 7442 C CA . ASP A 1 1036 ? 148.062 91.745 13.505 1.00 25.90 1025 ASP A CA 1
ATOM 7443 C C . ASP A 1 1036 ? 147.884 93.244 13.415 1.00 26.65 1025 ASP A C 1
ATOM 7444 O O . ASP A 1 1036 ? 148.389 93.861 12.477 1.00 26.05 1025 ASP A O 1
ATOM 7449 N N . ILE A 1 1037 ? 147.198 93.848 14.372 1.00 27.18 1026 ILE A N 1
ATOM 7450 C CA . ILE A 1 1037 ? 147.107 95.319 14.378 1.00 28.49 1026 ILE A CA 1
ATOM 7451 C C . ILE A 1 1037 ? 148.409 95.959 14.754 1.00 28.72 1026 ILE A C 1
ATOM 7452 O O . ILE A 1 1037 ? 148.723 97.077 14.303 1.00 28.99 1026 ILE A O 1
ATOM 7457 N N . GLU A 1 1038 ? 149.173 95.265 15.601 1.00 28.29 1027 GLU A N 1
ATOM 7458 C CA . GLU A 1 1038 ? 150.577 95.566 15.773 1.00 27.71 1027 GLU A CA 1
ATOM 7459 C C . GLU A 1 1038 ? 151.327 94.288 16.160 1.00 25.87 1027 GLU A C 1
ATOM 7460 O O . GLU A 1 1038 ? 150.711 93.242 16.333 1.00 24.91 1027 GLU A O 1
ATOM 7466 N N A LYS A 1 1039 ? 152.646 94.378 16.272 0.50 25.02 1028 LYS A N 1
ATOM 7467 N N B LYS A 1 1039 ? 152.652 94.376 16.251 0.50 24.82 1028 LYS A N 1
ATOM 7468 C CA A LYS A 1 1039 ? 153.449 93.242 16.691 0.50 24.49 1028 LYS A CA 1
ATOM 7469 C CA B LYS A 1 1039 ? 153.468 93.264 16.724 0.50 24.09 1028 LYS A CA 1
ATOM 7470 C C A LYS A 1 1039 ? 152.988 92.770 18.083 0.50 23.54 1028 LYS A C 1
ATOM 7471 C C B LYS A 1 1039 ? 152.895 92.799 18.075 0.50 23.26 1028 LYS A C 1
ATOM 7472 O O A LYS A 1 1039 ? 153.021 93.537 19.042 0.50 23.03 1028 LYS A O 1
ATOM 7473 O O B LYS A 1 1039 ? 152.734 93.606 18.989 0.50 22.67 1028 LYS A O 1
ATOM 7484 N N . GLY A 1 1040 ? 152.550 91.514 18.155 1.00 23.05 1029 GLY A N 1
ATOM 7485 C CA . GLY A 1 1040 ? 152.125 90.873 19.424 1.00 21.80 1029 GLY A CA 1
ATOM 7486 C C . GLY A 1 1040 ? 150.656 91.067 19.743 1.00 21.85 1029 GLY A C 1
ATOM 7487 O O . GLY A 1 1040 ? 150.196 90.731 20.844 1.00 19.60 1029 GLY A O 1
ATOM 7488 N N . LYS A 1 1041 ? 149.918 91.627 18.787 1.00 20.86 1030 LYS A N 1
ATOM 7489 C CA . LYS A 1 1041 ? 148.496 91.903 18.955 1.00 23.33 1030 LYS A CA 1
ATOM 7490 C C . LYS A 1 1041 ? 147.735 91.298 17.786 1.00 23.81 1030 LYS A C 1
ATOM 7491 O O . LYS A 1 1041 ? 147.390 91.983 16.811 1.00 23.87 1030 LYS A O 1
ATOM 7497 N N . THR A 1 1042 ? 147.535 89.982 17.871 1.00 24.03 1031 THR A N 1
ATOM 7498 C CA . THR A 1 1042 ? 146.942 89.187 16.817 1.00 24.05 1031 THR A CA 1
ATOM 7499 C C . THR A 1 1042 ? 145.487 88.965 17.105 1.00 24.18 1031 THR A C 1
ATOM 7500 O O . THR A 1 1042 ? 145.158 88.406 18.128 1.00 24.31 1031 THR A O 1
ATOM 7504 N N . LEU A 1 1043 ? 144.614 89.385 16.190 1.00 23.30 1032 LEU A N 1
ATOM 7505 C CA . LEU A 1 1043 ? 143.179 89.223 16.377 1.00 24.03 1032 LEU A CA 1
ATOM 7506 C C . LEU A 1 1043 ? 142.735 87.989 15.639 1.00 23.99 1032 LEU A C 1
ATOM 7507 O O . LEU A 1 1043 ? 143.237 87.687 14.575 1.00 23.36 1032 LEU A O 1
ATOM 7512 N N . VAL A 1 1044 ? 141.788 87.268 16.202 1.00 23.81 1033 VAL A N 1
ATOM 7513 C CA . VAL A 1 1044 ? 141.226 86.155 15.511 1.00 24.27 1033 VAL A CA 1
ATOM 7514 C C . VAL A 1 1044 ? 139.808 86.603 15.209 1.00 24.69 1033 VAL A C 1
ATOM 7515 O O . VAL A 1 1044 ? 139.060 86.958 16.137 1.00 24.15 1033 VAL A O 1
ATOM 7519 N N . ILE A 1 1045 ? 139.456 86.580 13.922 1.00 24.22 1034 ILE A N 1
ATOM 7520 C CA . ILE A 1 1045 ? 138.158 87.029 13.440 1.00 24.22 1034 ILE A CA 1
ATOM 7521 C C . ILE A 1 1045 ? 137.434 85.894 12.676 1.00 24.10 1034 ILE A C 1
ATOM 7522 O O . ILE A 1 1045 ? 138.006 85.274 11.766 1.00 24.25 1034 ILE A O 1
ATOM 7527 N N . VAL A 1 1046 ? 136.198 85.603 13.052 1.00 23.48 1035 VAL A N 1
ATOM 7528 C CA . VAL A 1 1046 ? 135.384 84.626 12.335 1.00 24.23 1035 VAL A CA 1
ATOM 7529 C C . VAL A 1 1046 ? 134.062 85.258 11.842 1.00 24.87 1035 VAL A C 1
ATOM 7530 O O . VAL A 1 1046 ? 133.364 85.907 12.622 1.00 24.73 1035 VAL A O 1
ATOM 7534 N N . ASN A 1 1047 ? 133.695 85.001 10.583 1.00 24.51 1036 ASN A N 1
ATOM 7535 C CA . ASN A 1 1047 ? 132.343 85.333 10.095 1.00 24.37 1036 ASN A CA 1
ATOM 7536 C C . ASN A 1 1047 ? 131.358 84.229 10.499 1.00 25.43 1036 ASN A C 1
ATOM 7537 O O . ASN A 1 1047 ? 131.372 83.137 9.898 1.00 26.00 1036 ASN A O 1
ATOM 7542 N N . GLN A 1 1048 ? 130.531 84.492 11.529 1.00 24.96 1037 GLN A N 1
ATOM 7543 C CA . GLN A 1 1048 ? 129.595 83.516 12.079 1.00 26.70 1037 GLN A CA 1
ATOM 7544 C C . GLN A 1 1048 ? 128.284 83.452 11.258 1.00 25.90 1037 GLN A C 1
ATOM 7545 O O . GLN A 1 1048 ? 127.778 82.358 10.978 1.00 25.75 1037 GLN A O 1
ATOM 7551 N N . ALA A 1 1049 ? 127.734 84.611 10.888 1.00 25.28 1038 ALA A N 1
ATOM 7552 C CA . ALA A 1 1049 ? 126.412 84.679 10.209 1.00 25.30 1038 ALA A CA 1
ATOM 7553 C C . ALA A 1 1049 ? 126.272 86.043 9.581 1.00 25.83 1038 ALA A C 1
ATOM 7554 O O . ALA A 1 1049 ? 126.886 87.007 10.032 1.00 24.82 1038 ALA A O 1
ATOM 7556 N N . VAL A 1 1050 ? 125.461 86.123 8.528 1.00 25.79 1039 VAL A N 1
ATOM 7557 C CA . VAL A 1 1050 ? 125.144 87.393 7.858 1.00 26.13 1039 VAL A CA 1
ATOM 7558 C C . VAL A 1 1050 ? 123.629 87.433 7.774 1.00 25.85 1039 VAL A C 1
ATOM 7559 O O . VAL A 1 1050 ? 123.034 86.477 7.277 1.00 25.93 1039 VAL A O 1
ATOM 7563 N N . SER A 1 1051 ? 123.009 88.501 8.277 1.00 24.68 1040 SER A N 1
ATOM 7564 C CA . SER A 1 1051 ? 121.569 88.600 8.284 1.00 24.42 1040 SER A CA 1
ATOM 7565 C C . SER A 1 1051 ? 121.013 88.966 6.914 1.00 24.51 1040 SER A C 1
ATOM 7566 O O . SER A 1 1051 ? 121.741 89.407 6.033 1.00 24.36 1040 SER A O 1
ATOM 7569 N N . ALA A 1 1052 ? 119.707 88.812 6.765 1.00 25.28 1041 ALA A N 1
ATOM 7570 C CA . ALA A 1 1052 ? 118.964 89.448 5.675 1.00 24.80 1041 ALA A CA 1
ATOM 7571 C C . ALA A 1 1052 ? 119.036 90.960 5.904 1.00 24.63 1041 ALA A C 1
ATOM 7572 O O . ALA A 1 1052 ? 119.233 91.418 7.046 1.00 23.65 1041 ALA A O 1
ATOM 7574 N N . THR A 1 1053 ? 118.898 91.733 4.826 1.00 23.54 1042 THR A N 1
ATOM 7575 C CA . THR A 1 1053 ? 118.737 93.172 4.956 1.00 23.38 1042 THR A CA 1
ATOM 7576 C C . THR A 1 1053 ? 117.505 93.436 5.852 1.00 23.11 1042 THR A C 1
ATOM 7577 O O . THR A 1 1053 ? 116.483 92.742 5.732 1.00 23.07 1042 THR A O 1
ATOM 7581 N N . ASP A 1 1054 ? 117.615 94.401 6.763 1.00 22.57 1043 ASP A N 1
ATOM 7582 C CA . ASP A 1 1054 ? 116.489 94.784 7.614 1.00 22.30 1043 ASP A CA 1
ATOM 7583 C C . ASP A 1 1054 ? 115.770 95.969 7.005 1.00 21.75 1043 ASP A C 1
ATOM 7584 O O . ASP A 1 1054 ? 116.198 96.508 5.968 1.00 21.02 1043 ASP A O 1
ATOM 7589 N N . SER A 1 1055 ? 114.707 96.385 7.681 1.00 20.11 1044 SER A N 1
ATOM 7590 C CA . SER A 1 1055 ? 113.807 97.439 7.216 1.00 20.15 1044 SER A CA 1
ATOM 7591 C C . SER A 1 1055 ? 114.508 98.791 7.074 1.00 19.80 1044 SER A C 1
ATOM 7592 O O . SER A 1 1055 ? 113.972 99.719 6.482 1.00 19.74 1044 SER A O 1
ATOM 7595 N N . GLN A 1 1056 ? 115.712 98.899 7.627 1.00 19.74 1045 GLN A N 1
ATOM 7596 C CA . GLN A 1 1056 ? 116.509 100.113 7.512 1.00 20.66 1045 GLN A CA 1
ATOM 7597 C C . GLN A 1 1056 ? 117.553 100.028 6.379 1.00 20.84 1045 GLN A C 1
ATOM 7598 O O . GLN A 1 1056 ? 118.367 100.939 6.206 1.00 21.50 1045 GLN A O 1
ATOM 7604 N N . GLY A 1 1057 ? 117.557 98.923 5.648 1.00 20.71 1046 GLY A N 1
ATOM 7605 C CA . GLY A 1 1057 ? 118.504 98.740 4.547 1.00 21.50 1046 GLY A CA 1
ATOM 7606 C C . GLY A 1 1057 ? 119.887 98.303 4.984 1.00 21.57 1046 GLY A C 1
ATOM 7607 O O . GLY A 1 1057 ? 120.846 98.383 4.203 1.00 21.60 1046 GLY A O 1
ATOM 7608 N N . MET A 1 1058 ? 119.980 97.823 6.226 1.00 22.05 1047 MET A N 1
ATOM 7609 C CA . MET A 1 1058 ? 121.236 97.424 6.868 1.00 21.94 1047 MET A CA 1
ATOM 7610 C C . MET A 1 1058 ? 121.366 95.901 6.982 1.00 22.36 1047 MET A C 1
ATOM 7611 O O . MET A 1 1058 ? 120.394 95.183 7.267 1.00 22.90 1047 MET A O 1
ATOM 7616 N N . VAL A 1 1059 ? 122.582 95.404 6.758 1.00 22.88 1048 VAL A N 1
ATOM 7617 C CA . VAL A 1 1059 ? 122.868 93.999 6.951 1.00 22.87 1048 VAL A CA 1
ATOM 7618 C C . VAL A 1 1059 ? 123.733 93.896 8.220 1.00 23.61 1048 VAL A C 1
ATOM 7619 O O . VAL A 1 1059 ? 124.691 94.657 8.373 1.00 24.65 1048 VAL A O 1
ATOM 7623 N N . THR A 1 1060 ? 123.388 92.971 9.123 1.00 22.92 1049 THR A N 1
ATOM 7624 C CA . THR A 1 1060 ? 124.237 92.654 10.305 1.00 21.79 1049 THR A CA 1
ATOM 7625 C C . THR A 1 1060 ? 125.142 91.453 10.036 1.00 21.88 1049 THR A C 1
ATOM 7626 O O . THR A 1 1060 ? 124.669 90.418 9.610 1.00 21.51 1049 THR A O 1
ATOM 7630 N N . VAL A 1 1061 ? 126.468 91.638 10.187 1.00 21.47 1050 VAL A N 1
ATOM 7631 C CA . VAL A 1 1061 ? 127.410 90.540 10.133 1.00 22.36 1050 VAL A CA 1
ATOM 7632 C C . VAL A 1 1061 ? 127.727 90.222 11.591 1.00 22.95 1050 VAL A C 1
ATOM 7633 O O . VAL A 1 1061 ? 128.067 91.130 12.368 1.00 22.13 1050 VAL A O 1
ATOM 7637 N N . PHE A 1 1062 ? 127.508 88.960 11.963 1.00 24.17 1051 PHE A N 1
ATOM 7638 C CA . PHE A 1 1062 ? 127.733 88.500 13.342 1.00 24.99 1051 PHE A CA 1
ATOM 7639 C C . PHE A 1 1062 ? 129.127 87.926 13.320 1.00 25.12 1051 PHE A C 1
ATOM 7640 O O . PHE A 1 1062 ? 129.336 86.850 12.722 1.00 25.51 1051 PHE A O 1
ATOM 7648 N N . PHE A 1 1063 ? 130.085 88.668 13.881 1.00 23.67 1052 PHE A N 1
ATOM 7649 C CA . PHE A 1 1063 ? 131.477 88.214 13.948 1.00 23.68 1052 PHE A CA 1
ATOM 7650 C C . PHE A 1 1063 ? 131.765 87.562 15.280 1.00 23.15 1052 PHE A C 1
ATOM 7651 O O . PHE A 1 1063 ? 131.070 87.821 16.280 1.00 23.99 1052 PHE A O 1
ATOM 7659 N N . GLU A 1 1064 ? 132.784 86.711 15.320 1.00 23.03 1053 GLU A N 1
ATOM 7660 C CA . GLU A 1 1064 ? 133.430 86.378 16.626 1.00 23.32 1053 GLU A CA 1
ATOM 7661 C C . GLU A 1 1064 ? 134.819 87.028 16.569 1.00 22.50 1053 GLU A C 1
ATOM 7662 O O . GLU A 1 1064 ? 135.606 86.797 15.620 1.00 22.22 1053 GLU A O 1
ATOM 7668 N N . LEU A 1 1065 ? 135.133 87.844 17.570 1.00 22.67 1054 LEU A N 1
ATOM 7669 C CA . LEU A 1 1065 ? 136.406 88.571 17.563 1.00 22.31 1054 LEU A CA 1
ATOM 7670 C C . LEU A 1 1065 ? 137.090 88.171 18.853 1.00 22.89 1054 LEU A C 1
ATOM 7671 O O . LEU A 1 1065 ? 136.526 88.350 19.922 1.00 20.70 1054 LEU A O 1
ATOM 7676 N N . ASN A 1 1066 ? 138.268 87.556 18.758 1.00 22.24 1055 ASN A N 1
ATOM 7677 C CA . ASN A 1 1066 ? 138.933 87.058 19.953 1.00 22.95 1055 ASN A CA 1
ATOM 7678 C C . ASN A 1 1066 ? 138.002 86.257 20.847 1.00 23.31 1055 ASN A C 1
ATOM 7679 O O . ASN A 1 1066 ? 138.033 86.354 22.098 1.00 23.86 1055 ASN A O 1
ATOM 7684 N N . GLY A 1 1067 ? 137.111 85.498 20.202 1.00 23.55 1056 GLY A N 1
ATOM 7685 C CA . GLY A 1 1067 ? 136.201 84.611 20.932 1.00 22.08 1056 GLY A CA 1
ATOM 7686 C C . GLY A 1 1067 ? 134.895 85.258 21.397 1.00 22.68 1056 GLY A C 1
ATOM 7687 O O . GLY A 1 1067 ? 134.048 84.596 22.032 1.00 23.11 1056 GLY A O 1
ATOM 7688 N N . GLN A 1 1068 ? 134.713 86.552 21.124 1.00 22.30 1057 GLN A N 1
ATOM 7689 C CA . GLN A 1 1068 ? 133.535 87.261 21.668 1.00 22.55 1057 GLN A CA 1
ATOM 7690 C C . GLN A 1 1068 ? 132.678 87.728 20.498 1.00 21.70 1057 GLN A C 1
ATOM 7691 O O . GLN A 1 1068 ? 133.207 88.176 19.481 1.00 21.74 1057 GLN A O 1
ATOM 7697 N N . PRO A 1 1069 ? 131.351 87.628 20.641 1.00 21.08 1058 PRO A N 1
ATOM 7698 C CA . PRO A 1 1069 ? 130.450 88.064 19.598 1.00 20.30 1058 PRO A CA 1
ATOM 7699 C C . PRO A 1 1069 ? 130.492 89.575 19.393 1.00 21.00 1058 PRO A C 1
ATOM 7700 O O . PRO A 1 1069 ? 130.483 90.354 20.347 1.00 19.75 1058 PRO A O 1
ATOM 7704 N N . ARG A 1 1070 ? 130.495 89.977 18.139 1.00 21.26 1059 ARG A N 1
ATOM 7705 C CA . ARG A 1 1070 ? 130.437 91.377 17.801 1.00 23.53 1059 ARG A CA 1
ATOM 7706 C C . ARG A 1 1070 ? 129.496 91.467 16.593 1.00 24.25 1059 ARG A C 1
ATOM 7707 O O . ARG A 1 1070 ? 129.707 90.790 15.609 1.00 26.09 1059 ARG A O 1
ATOM 7715 N N . ARG A 1 1071 ? 128.463 92.285 16.680 1.00 25.33 1060 ARG A N 1
ATOM 7716 C CA . ARG A 1 1071 ? 127.554 92.549 15.549 1.00 25.63 1060 ARG A CA 1
ATOM 7717 C C . ARG A 1 1071 ? 127.914 93.880 14.931 1.00 25.49 1060 ARG A C 1
ATOM 7718 O O . ARG A 1 1071 ? 128.050 94.885 15.630 1.00 26.51 1060 ARG A O 1
ATOM 7722 N N . ILE A 1 1072 ? 128.064 93.884 13.617 1.00 24.60 1061 ILE A N 1
ATOM 7723 C CA . ILE A 1 1072 ? 128.445 95.060 12.873 1.00 23.87 1061 ILE A CA 1
ATOM 7724 C C . ILE A 1 1072 ? 127.401 95.248 11.762 1.00 23.78 1061 ILE A C 1
ATOM 7725 O O . ILE A 1 1072 ? 127.135 94.309 11.007 1.00 24.34 1061 ILE A O 1
ATOM 7730 N N . LYS A 1 1073 ? 126.828 96.450 11.662 1.00 23.73 1062 LYS A N 1
ATOM 7731 C CA . LYS A 1 1073 ? 125.831 96.757 10.614 1.00 24.62 1062 LYS A CA 1
ATOM 7732 C C . LYS A 1 1073 ? 126.474 97.588 9.520 1.00 24.79 1062 LYS A C 1
ATOM 7733 O O . LYS A 1 1073 ? 127.207 98.539 9.812 1.00 25.31 1062 LYS A O 1
ATOM 7737 N N . VAL A 1 1074 ? 126.212 97.220 8.265 1.00 23.73 1063 VAL A N 1
ATOM 7738 C CA . VAL A 1 1074 ? 126.614 98.051 7.128 1.00 23.63 1063 VAL A CA 1
ATOM 7739 C C . VAL A 1 1074 ? 125.426 98.225 6.153 1.00 24.28 1063 VAL A C 1
ATOM 7740 O O . VAL A 1 1074 ? 124.502 97.376 6.141 1.00 22.64 1063 VAL A O 1
ATOM 7744 N N . PRO A 1 1075 ? 125.427 99.332 5.357 1.00 25.00 1064 PRO A N 1
ATOM 7745 C CA . PRO A 1 1075 ? 124.337 99.466 4.373 1.00 25.45 1064 PRO A CA 1
ATOM 7746 C C . PRO A 1 1075 ? 124.453 98.386 3.308 1.00 25.44 1064 PRO A C 1
ATOM 7747 O O . PRO A 1 1075 ? 125.552 98.010 2.917 1.00 26.02 1064 PRO A O 1
ATOM 7751 N N . ASP A 1 1076 ? 123.311 97.881 2.879 1.00 26.32 1065 ASP A N 1
ATOM 7752 C CA . ASP A 1 1076 ? 123.226 96.979 1.758 1.00 27.03 1065 ASP A CA 1
ATOM 7753 C C . ASP A 1 1076 ? 123.237 97.780 0.443 1.00 26.76 1065 ASP A C 1
ATOM 7754 O O . ASP A 1 1076 ? 122.253 97.815 -0.309 1.00 25.89 1065 ASP A O 1
ATOM 7759 N N . ARG A 1 1077 ? 124.389 98.381 0.163 1.00 27.67 1066 ARG A N 1
ATOM 7760 C CA . ARG A 1 1077 ? 124.601 99.181 -1.042 1.00 28.28 1066 ARG A CA 1
ATOM 7761 C C . ARG A 1 1077 ? 124.386 98.388 -2.322 1.00 28.10 1066 ARG A C 1
ATOM 7762 O O . ARG A 1 1077 ? 124.028 98.948 -3.341 1.00 26.94 1066 ARG A O 1
ATOM 7770 N N . ALA A 1 1078 ? 124.619 97.086 -2.243 1.00 28.87 1067 ALA A N 1
ATOM 7771 C CA . ALA A 1 1078 ? 124.491 96.163 -3.365 1.00 29.51 1067 ALA A CA 1
ATOM 7772 C C . ALA A 1 1078 ? 123.045 96.095 -3.872 1.00 30.21 1067 ALA A C 1
ATOM 7773 O O . ALA A 1 1078 ? 122.793 95.882 -5.075 1.00 29.30 1067 ALA A O 1
ATOM 7775 N N . HIS A 1 1079 ? 122.102 96.269 -2.939 1.00 29.94 1068 HIS A N 1
ATOM 7776 C CA . HIS A 1 1079 ? 120.666 96.264 -3.232 1.00 29.97 1068 HIS A CA 1
ATOM 7777 C C . HIS A 1 1079 ? 120.018 97.638 -3.116 1.00 29.17 1068 HIS A C 1
ATOM 7778 O O . HIS A 1 1079 ? 118.839 97.731 -2.839 1.00 28.25 1068 HIS A O 1
ATOM 7785 N N . GLY A 1 1080 ? 120.798 98.695 -3.307 1.00 29.93 1069 GLY A N 1
ATOM 7786 C CA . GLY A 1 1080 ? 120.241 100.044 -3.416 1.00 32.17 1069 GLY A CA 1
ATOM 7787 C C . GLY A 1 1080 ? 120.078 100.858 -2.136 1.00 33.98 1069 GLY A C 1
ATOM 7788 O O . GLY A 1 1080 ? 119.384 101.877 -2.138 1.00 33.67 1069 GLY A O 1
ATOM 7789 N N . ALA A 1 1081 ? 120.711 100.411 -1.052 1.00 35.39 1070 ALA A N 1
ATOM 7790 C CA . ALA A 1 1081 ? 120.617 101.085 0.264 1.00 37.91 1070 ALA A CA 1
ATOM 7791 C C . ALA A 1 1081 ? 121.776 102.066 0.611 1.00 39.41 1070 ALA A C 1
ATOM 7792 O O . ALA A 1 1081 ? 122.116 102.240 1.762 1.00 40.71 1070 ALA A O 1
ATOM 7794 N N . THR A 1 1082 ? 122.367 102.713 -0.393 1.00 41.99 1071 THR A N 1
ATOM 7795 C CA . THR A 1 1082 ? 123.177 103.933 -0.172 1.00 43.38 1071 THR A CA 1
ATOM 7796 C C . THR A 1 1082 ? 122.268 105.092 0.311 1.00 43.97 1071 THR A C 1
ATOM 7797 O O . THR A 1 1082 ? 121.344 105.498 -0.399 1.00 43.88 1071 THR A O 1
ATOM 7801 N N . GLY A 1 1083 ? 122.529 105.611 1.508 1.00 44.52 1072 GLY A N 1
ATOM 7802 C CA . GLY A 1 1083 ? 121.694 106.678 2.097 1.00 45.53 1072 GLY A CA 1
ATOM 7803 C C . GLY A 1 1083 ? 121.036 106.200 3.388 1.00 46.16 1072 GLY A C 1
ATOM 7804 O O . GLY A 1 1083 ? 119.956 106.680 3.802 1.00 46.59 1072 GLY A O 1
ATOM 7805 N N . ALA A 1 1084 ? 121.725 105.257 4.028 1.00 46.05 1073 ALA A N 1
ATOM 7806 C CA . ALA A 1 1084 ? 121.077 104.385 4.979 1.00 46.13 1073 ALA A CA 1
ATOM 7807 C C . ALA A 1 1084 ? 121.879 104.271 6.257 1.00 45.93 1073 ALA A C 1
ATOM 7808 O O . ALA A 1 1084 ? 123.094 104.102 6.217 1.00 45.42 1073 ALA A O 1
ATOM 7810 N N . ALA A 1 1085 ? 121.170 104.378 7.379 1.00 46.28 1074 ALA A N 1
ATOM 7811 C CA . ALA A 1 1085 ? 121.616 103.888 8.715 1.00 46.47 1074 ALA A CA 1
ATOM 7812 C C . ALA A 1 1085 ? 120.356 103.833 9.595 1.00 46.24 1074 ALA A C 1
ATOM 7813 O O . ALA A 1 1085 ? 120.426 103.645 10.835 1.00 47.03 1074 ALA A O 1
ATOM 7814 N N . VAL A 1 1086 ? 119.221 103.825 8.891 1.00 45.41 1075 VAL A N 1
ATOM 7815 C CA . VAL A 1 1086 ? 118.169 104.863 8.998 1.00 45.48 1075 VAL A CA 1
ATOM 7816 C C . VAL A 1 1086 ? 117.793 105.560 10.332 1.00 44.95 1075 VAL A C 1
ATOM 7817 O O . VAL A 1 1086 ? 118.063 106.750 10.464 1.00 44.57 1075 VAL A O 1
ATOM 7821 N N . ARG A 1 1087 ? 117.176 104.840 11.280 1.00 45.32 1076 ARG A N 1
ATOM 7822 C CA . ARG A 1 1087 ? 116.581 105.425 12.525 1.00 45.54 1076 ARG A CA 1
ATOM 7823 C C . ARG A 1 1087 ? 117.528 106.131 13.504 1.00 45.36 1076 ARG A C 1
ATOM 7824 O O . ARG A 1 1087 ? 118.377 105.484 14.124 1.00 44.68 1076 ARG A O 1
ATOM 7826 N N . ARG A 1 1088 ? 117.354 107.446 13.661 1.00 45.82 1077 ARG A N 1
ATOM 7827 C CA . ARG A 1 1088 ? 117.898 108.180 14.824 1.00 46.19 1077 ARG A CA 1
ATOM 7828 C C . ARG A 1 1088 ? 117.129 107.612 16.052 1.00 46.70 1077 ARG A C 1
ATOM 7829 O O . ARG A 1 1088 ? 115.888 107.489 15.955 1.00 47.60 1077 ARG A O 1
ATOM 7831 N N . LYS A 1 1089 ? 117.735 107.291 17.211 1.00 46.40 1078 LYS A N 1
ATOM 7832 C CA . LYS A 1 1089 ? 118.984 107.798 17.854 1.00 45.47 1078 LYS A CA 1
ATOM 7833 C C . LYS A 1 1089 ? 118.744 109.002 18.811 1.00 44.73 1078 LYS A C 1
ATOM 7834 O O . LYS A 1 1089 ? 118.860 110.181 18.408 1.00 45.04 1078 LYS A O 1
ATOM 7837 N N . ALA A 1 1090 ? 118.380 108.692 20.060 1.00 42.60 1079 ALA A N 1
ATOM 7838 C CA . ALA A 1 1090 ? 118.162 109.714 21.090 1.00 40.86 1079 ALA A CA 1
ATOM 7839 C C . ALA A 1 1090 ? 119.449 110.049 21.839 1.00 39.63 1079 ALA A C 1
ATOM 7840 O O . ALA A 1 1090 ? 120.253 109.162 22.147 1.00 38.57 1079 ALA A O 1
ATOM 7842 N N . GLU A 1 1091 ? 119.625 111.339 22.116 1.00 38.83 1080 GLU A N 1
ATOM 7843 C CA . GLU A 1 1091 ? 120.731 111.833 22.936 1.00 38.47 1080 GLU A CA 1
ATOM 7844 C C . GLU A 1 1091 ? 120.348 111.784 24.427 1.00 38.29 1080 GLU A C 1
ATOM 7845 O O . GLU A 1 1091 ? 119.381 112.449 24.840 1.00 37.94 1080 GLU A O 1
ATOM 7847 N N . PRO A 1 1092 ? 121.104 111.006 25.248 1.00 38.24 1081 PRO A N 1
ATOM 7848 C CA . PRO A 1 1092 ? 120.689 110.812 26.662 1.00 38.22 1081 PRO A CA 1
ATOM 7849 C C . PRO A 1 1092 ? 120.547 112.155 27.416 1.00 38.07 1081 PRO A C 1
ATOM 7850 O O . PRO A 1 1092 ? 119.795 112.257 28.406 1.00 37.89 1081 PRO A O 1
ATOM 7854 N N . GLY A 1 1093 ? 121.238 113.175 26.903 1.00 37.57 1082 GLY A N 1
ATOM 7855 C CA . GLY A 1 1093 ? 121.145 114.540 27.410 1.00 37.50 1082 GLY A CA 1
ATOM 7856 C C . GLY A 1 1093 ? 119.794 115.247 27.390 1.00 37.16 1082 GLY A C 1
ATOM 7857 O O . GLY A 1 1093 ? 119.308 115.671 28.450 1.00 36.99 1082 GLY A O 1
ATOM 7858 N N . ASN A 1 1094 ? 119.188 115.377 26.201 1.00 36.48 1083 ASN A N 1
ATOM 7859 C CA . ASN A 1 1094 ? 118.161 116.412 25.995 1.00 35.76 1083 ASN A CA 1
ATOM 7860 C C . ASN A 1 1094 ? 116.694 116.029 26.062 1.00 35.26 1083 ASN A C 1
ATOM 7861 O O . ASN A 1 1094 ? 116.321 114.852 25.978 1.00 34.81 1083 ASN A O 1
ATOM 7866 N N . ALA A 1 1095 ? 115.874 117.074 26.161 1.00 34.65 1084 ALA A N 1
ATOM 7867 C CA . ALA A 1 1095 ? 114.626 117.015 26.905 1.00 33.75 1084 ALA A CA 1
ATOM 7868 C C . ALA A 1 1095 ? 113.208 116.989 26.271 1.00 33.12 1084 ALA A C 1
ATOM 7869 O O . ALA A 1 1095 ? 112.329 116.437 26.943 1.00 33.44 1084 ALA A O 1
ATOM 7871 N N . ALA A 1 1096 ? 112.889 117.482 25.058 1.00 32.06 1085 ALA A N 1
ATOM 7872 C CA . ALA A 1 1096 ? 113.625 117.566 23.766 1.00 30.65 1085 ALA A CA 1
ATOM 7873 C C . ALA A 1 1096 ? 113.576 116.266 22.941 1.00 29.57 1085 ALA A C 1
ATOM 7874 O O . ALA A 1 1096 ? 112.985 116.224 21.857 1.00 29.27 1085 ALA A O 1
ATOM 7876 N N . HIS A 1 1097 ? 114.168 115.204 23.473 1.00 28.13 1086 HIS A N 1
ATOM 7877 C CA . HIS A 1 1097 ? 114.186 113.911 22.803 1.00 26.87 1086 HIS A CA 1
ATOM 7878 C C . HIS A 1 1097 ? 113.361 112.926 23.602 1.00 26.32 1086 HIS A C 1
ATOM 7879 O O . HIS A 1 1097 ? 113.423 112.906 24.834 1.00 25.45 1086 HIS A O 1
ATOM 7886 N N . VAL A 1 1098 ? 112.574 112.129 22.885 1.00 25.67 1087 VAL A N 1
ATOM 7887 C CA . VAL A 1 1098 ? 111.823 111.027 23.467 1.00 25.56 1087 VAL A CA 1
ATOM 7888 C C . VAL A 1 1098 ? 112.477 109.732 22.969 1.00 25.94 1087 VAL A C 1
ATOM 7889 O O . VAL A 1 1098 ? 112.302 109.328 21.808 1.00 25.34 1087 VAL A O 1
ATOM 7893 N N . GLY A 1 1099 ? 113.256 109.105 23.846 1.00 25.60 1088 GLY A N 1
ATOM 7894 C CA . GLY A 1 1099 ? 113.991 107.906 23.486 1.00 25.92 1088 GLY A CA 1
ATOM 7895 C C . GLY A 1 1099 ? 113.271 106.687 24.009 1.00 25.82 1088 GLY A C 1
ATOM 7896 O O . GLY A 1 1099 ? 112.679 106.727 25.106 1.00 26.56 1088 GLY A O 1
ATOM 7897 N N . ALA A 1 1100 ? 113.315 105.605 23.237 1.00 25.57 1089 ALA A N 1
ATOM 7898 C CA . ALA A 1 1100 ? 112.669 104.350 23.626 1.00 25.41 1089 ALA A CA 1
ATOM 7899 C C . ALA A 1 1100 ? 113.361 103.752 24.843 1.00 25.63 1089 ALA A C 1
ATOM 7900 O O . ALA A 1 1100 ? 114.576 103.571 24.839 1.00 25.24 1089 ALA A O 1
ATOM 7902 N N . PRO A 1 1101 ? 112.596 103.482 25.915 1.00 25.79 1090 PRO A N 1
ATOM 7903 C CA . PRO A 1 1101 ? 113.190 102.827 27.095 1.00 25.90 1090 PRO A CA 1
ATOM 7904 C C . PRO A 1 1101 ? 113.532 101.351 26.860 1.00 26.25 1090 PRO A C 1
ATOM 7905 O O . PRO A 1 1101 ? 114.293 100.757 27.634 1.00 25.98 1090 PRO A O 1
ATOM 7909 N N . MET A 1 1102 ? 112.973 100.770 25.799 1.00 26.48 1091 MET A N 1
ATOM 7910 C CA . MET A 1 1102 ? 113.033 99.329 25.597 1.00 27.40 1091 MET A CA 1
ATOM 7911 C C . MET A 1 1102 ? 112.811 98.972 24.128 1.00 26.52 1091 MET A C 1
ATOM 7912 O O . MET A 1 1102 ? 112.173 99.747 23.389 1.00 25.82 1091 MET A O 1
ATOM 7917 N N . PRO A 1 1103 ? 113.337 97.794 23.705 1.00 26.29 1092 PRO A N 1
ATOM 7918 C CA . PRO A 1 1103 ? 113.077 97.261 22.369 1.00 25.94 1092 PRO A CA 1
ATOM 7919 C C . PRO A 1 1103 ? 111.677 96.667 22.226 1.00 25.68 1092 PRO A C 1
ATOM 7920 O O . PRO A 1 1103 ? 111.148 96.073 23.180 1.00 25.61 1092 PRO A O 1
ATOM 7924 N N . GLY A 1 1104 ? 111.105 96.823 21.034 1.00 25.28 1093 GLY A N 1
ATOM 7925 C CA . GLY A 1 1104 ? 109.807 96.244 20.693 1.00 25.36 1093 GLY A CA 1
ATOM 7926 C C . GLY A 1 1104 ? 109.297 96.732 19.347 1.00 25.24 1093 GLY A C 1
ATOM 7927 O O . GLY A 1 1104 ? 110.075 97.200 18.519 1.00 25.32 1093 GLY A O 1
ATOM 7928 N N . VAL A 1 1105 ? 107.988 96.608 19.127 1.00 25.10 1094 VAL A N 1
ATOM 7929 C CA . VAL A 1 1105 ? 107.331 97.194 17.960 1.00 24.83 1094 VAL A CA 1
ATOM 7930 C C . VAL A 1 1105 ? 106.319 98.208 18.465 1.00 24.96 1094 VAL A C 1
ATOM 7931 O O . VAL A 1 1105 ? 105.613 97.939 19.444 1.00 25.18 1094 VAL A O 1
ATOM 7933 N N . ILE A 1 1106 ? 106.235 99.376 17.834 1.00 24.68 1095 ILE A N 1
ATOM 7934 C CA . ILE A 1 1106 ? 105.218 100.321 18.294 1.00 25.12 1095 ILE A CA 1
ATOM 7935 C C . ILE A 1 1106 ? 103.806 99.834 17.881 1.00 24.77 1095 ILE A C 1
ATOM 7936 O O . ILE A 1 1106 ? 103.591 99.401 16.745 1.00 23.83 1095 ILE A O 1
ATOM 7941 N N . SER A 1 1107 ? 102.882 99.866 18.845 1.00 24.74 1096 SER A N 1
ATOM 7942 C CA . SER A 1 1107 ? 101.508 99.375 18.650 1.00 24.84 1096 SER A CA 1
ATOM 7943 C C . SER A 1 1107 ? 100.514 100.489 18.379 1.00 24.76 1096 SER A C 1
ATOM 7944 O O . SER A 1 1107 ? 99.497 100.272 17.714 1.00 25.24 1096 SER A O 1
ATOM 7947 N N . ARG A 1 1108 ? 100.787 101.670 18.921 1.00 24.93 1097 ARG A N 1
ATOM 7948 C CA . ARG A 1 1108 ? 99.955 102.843 18.664 1.00 25.07 1097 ARG A CA 1
ATOM 7949 C C . ARG A 1 1108 ? 100.735 104.135 18.818 1.00 25.35 1097 ARG A C 1
ATOM 7950 O O . ARG A 1 1108 ? 101.548 104.269 19.743 1.00 25.00 1097 ARG A O 1
ATOM 7958 N N . VAL A 1 1109 ? 100.481 105.077 17.905 1.00 25.55 1098 VAL A N 1
ATOM 7959 C CA . VAL A 1 1109 ? 100.935 106.464 18.060 1.00 25.88 1098 VAL A CA 1
ATOM 7960 C C . VAL A 1 1109 ? 99.740 107.326 18.466 1.00 26.12 1098 VAL A C 1
ATOM 7961 O O . VAL A 1 1109 ? 98.713 107.297 17.793 1.00 26.08 1098 VAL A O 1
ATOM 7965 N N . PHE A 1 1110 ? 99.883 108.083 19.558 1.00 26.40 1099 PHE A N 1
ATOM 7966 C CA . PHE A 1 1110 ? 98.790 108.901 20.113 1.00 26.92 1099 PHE A CA 1
ATOM 7967 C C . PHE A 1 1110 ? 98.941 110.399 19.851 1.00 27.47 1099 PHE A C 1
ATOM 7968 O O . PHE A 1 1110 ? 98.119 111.186 20.324 1.00 28.05 1099 PHE A O 1
ATOM 7976 N N . VAL A 1 1111 ? 99.975 110.798 19.114 1.00 28.02 1100 VAL A N 1
ATOM 7977 C CA . VAL A 1 1111 ? 100.325 112.226 18.989 1.00 28.61 1100 VAL A CA 1
ATOM 7978 C C . VAL A 1 1111 ? 100.863 112.586 17.596 1.00 29.23 1100 VAL A C 1
ATOM 7979 O O . VAL A 1 1111 ? 101.303 111.692 16.860 1.00 29.21 1100 VAL A O 1
ATOM 7983 N N . SER A 1 1112 ? 100.777 113.876 17.232 1.00 30.06 1101 SER A N 1
ATOM 7984 C CA . SER A 1 1112 ? 101.693 114.484 16.230 1.00 30.72 1101 SER A CA 1
ATOM 7985 C C . SER A 1 1112 ? 101.941 116.013 16.290 1.00 30.95 1101 SER A C 1
ATOM 7986 O O . SER A 1 1112 ? 102.683 116.530 15.444 1.00 31.01 1101 SER A O 1
ATOM 7989 N N . SER A 1 1113 ? 101.347 116.724 17.264 1.00 31.59 1102 SER A N 1
ATOM 7990 C CA . SER A 1 1113 ? 101.701 118.158 17.523 1.00 31.84 1102 SER A CA 1
ATOM 7991 C C . SER A 1 1113 ? 101.308 118.868 18.857 1.00 32.32 1102 SER A C 1
ATOM 7992 O O . SER A 1 1113 ? 100.761 119.973 18.826 1.00 32.49 1102 SER A O 1
ATOM 7995 N N . GLY A 1 1114 ? 101.606 118.251 20.008 1.00 32.96 1103 GLY A N 1
ATOM 7996 C CA . GLY A 1 1114 ? 101.819 119.011 21.267 1.00 33.15 1103 GLY A CA 1
ATOM 7997 C C . GLY A 1 1114 ? 100.859 119.054 22.454 1.00 33.15 1103 GLY A C 1
ATOM 7998 O O . GLY A 1 1114 ? 99.751 119.557 22.331 1.00 32.99 1103 GLY A O 1
ATOM 7999 N N . GLN A 1 1115 ? 101.316 118.569 23.617 1.00 33.37 1104 GLN A N 1
ATOM 8000 C CA . GLN A 1 1115 ? 100.519 118.609 24.853 1.00 33.33 1104 GLN A CA 1
ATOM 8001 C C . GLN A 1 1115 ? 101.004 117.842 26.108 1.00 33.32 1104 GLN A C 1
ATOM 8002 O O . GLN A 1 1115 ? 101.388 116.666 26.041 1.00 33.55 1104 GLN A O 1
ATOM 8003 N N . ALA A 1 1116 ? 101.001 118.575 27.226 1.00 33.23 1105 ALA A N 1
ATOM 8004 C CA . ALA A 1 1116 ? 100.881 118.097 28.642 1.00 33.19 1105 ALA A CA 1
ATOM 8005 C C . ALA A 1 1116 ? 102.082 117.639 29.497 1.00 32.87 1105 ALA A C 1
ATOM 8006 O O . ALA A 1 1116 ? 102.869 118.468 29.954 1.00 33.33 1105 ALA A O 1
ATOM 8008 N N . VAL A 1 1117 ? 102.167 116.346 29.790 1.00 32.38 1106 VAL A N 1
ATOM 8009 C CA . VAL A 1 1117 ? 103.143 115.841 30.762 1.00 31.63 1106 VAL A CA 1
ATOM 8010 C C . VAL A 1 1117 ? 102.478 114.719 31.545 1.00 31.18 1106 VAL A C 1
ATOM 8011 O O . VAL A 1 1117 ? 101.696 114.975 32.460 1.00 30.86 1106 VAL A O 1
ATOM 8012 N N . ASP A 1 1121 ? 100.808 112.470 29.544 1.00 28.48 1110 ASP A N 1
ATOM 8013 C CA . ASP A 1 1121 ? 100.108 111.968 28.349 1.00 27.67 1110 ASP A CA 1
ATOM 8014 C C . ASP A 1 1121 ? 100.886 110.860 27.643 1.00 27.10 1110 ASP A C 1
ATOM 8015 O O . ASP A 1 1121 ? 102.115 110.937 27.509 1.00 26.92 1110 ASP A O 1
ATOM 8020 N N . VAL A 1 1122 ? 100.171 109.840 27.175 1.00 26.02 1111 VAL A N 1
ATOM 8021 C CA . VAL A 1 1122 ? 100.791 108.753 26.432 1.00 24.88 1111 VAL A CA 1
ATOM 8022 C C . VAL A 1 1122 ? 101.048 109.239 25.006 1.00 24.93 1111 VAL A C 1
ATOM 8023 O O . VAL A 1 1122 ? 100.145 109.761 24.342 1.00 24.77 1111 VAL A O 1
ATOM 8027 N N . LEU A 1 1123 ? 102.293 109.078 24.554 1.00 24.32 1112 LEU A N 1
ATOM 8028 C CA . LEU A 1 1123 ? 102.729 109.525 23.233 1.00 23.45 1112 LEU A CA 1
ATOM 8029 C C . LEU A 1 1123 ? 102.666 108.381 22.231 1.00 23.10 1112 LEU A C 1
ATOM 8030 O O . LEU A 1 1123 ? 102.144 108.527 21.120 1.00 22.30 1112 LEU A O 1
ATOM 8035 N N . VAL A 1 1124 ? 103.241 107.252 22.622 1.00 22.81 1113 VAL A N 1
ATOM 8036 C CA . VAL A 1 1124 ? 103.200 106.040 21.821 1.00 23.34 1113 VAL A CA 1
ATOM 8037 C C . VAL A 1 1124 ? 103.074 104.873 22.778 1.00 23.56 1113 VAL A C 1
ATOM 8038 O O . VAL A 1 1124 ? 103.366 105.006 23.965 1.00 22.95 1113 VAL A O 1
ATOM 8042 N N . SER A 1 1125 ? 102.665 103.728 22.258 1.00 23.88 1114 SER A N 1
ATOM 8043 C CA . SER A 1 1125 ? 102.853 102.513 23.004 1.00 25.11 1114 SER A CA 1
ATOM 8044 C C . SER A 1 1125 ? 103.733 101.549 22.210 1.00 25.46 1114 SER A C 1
ATOM 8045 O O . SER A 1 1125 ? 103.840 101.652 20.982 1.00 25.66 1114 SER A O 1
ATOM 8048 N N . ILE A 1 1126 ? 104.397 100.660 22.943 1.00 26.21 1115 ILE A N 1
ATOM 8049 C CA . ILE A 1 1126 ? 105.348 99.680 22.416 1.00 27.03 1115 ILE A CA 1
ATOM 8050 C C . ILE A 1 1126 ? 104.893 98.311 22.903 1.00 27.64 1115 ILE A C 1
ATOM 8051 O O . ILE A 1 1126 ? 104.624 98.140 24.099 1.00 28.00 1115 ILE A O 1
ATOM 8056 N N . GLU A 1 1127 ? 104.796 97.345 21.988 1.00 28.03 1116 GLU A N 1
ATOM 8057 C CA . GLU A 1 1127 ? 104.413 95.977 22.352 1.00 28.83 1116 GLU A CA 1
ATOM 8058 C C . GLU A 1 1127 ? 105.635 95.053 22.510 1.00 29.11 1116 GLU A C 1
ATOM 8059 O O . GLU A 1 1127 ? 106.505 95.001 21.631 1.00 29.17 1116 GLU A O 1
ATOM 8061 N N . ALA A 1 1128 ? 105.693 94.322 23.639 1.00 20.00 1117 ALA A N 1
ATOM 8062 C CA . ALA A 1 1128 ? 106.709 93.308 23.896 1.00 20.00 1117 ALA A CA 1
ATOM 8063 C C . ALA A 1 1128 ? 106.243 92.318 24.958 1.00 20.00 1117 ALA A C 1
ATOM 8064 O O . ALA A 1 1128 ? 106.316 91.105 24.757 1.00 29.84 1117 ALA A O 1
ATOM 8066 N N . GLU A 1 1132 ? 101.638 95.652 26.154 1.00 27.41 1121 GLU A N 1
ATOM 8067 C CA . GLU A 1 1132 ? 101.911 96.984 25.642 1.00 27.37 1121 GLU A CA 1
ATOM 8068 C C . GLU A 1 1132 ? 102.327 97.946 26.765 1.00 28.00 1121 GLU A C 1
ATOM 8069 O O . GLU A 1 1132 ? 101.752 97.930 27.853 1.00 28.05 1121 GLU A O 1
ATOM 8075 N N . THR A 1 1133 ? 103.360 98.744 26.479 1.00 28.47 1122 THR A N 1
ATOM 8076 C CA . THR A 1 1133 ? 103.797 99.902 27.270 1.00 29.02 1122 THR A CA 1
ATOM 8077 C C . THR A 1 1133 ? 103.770 101.022 26.210 1.00 29.41 1122 THR A C 1
ATOM 8078 O O . THR A 1 1133 ? 104.434 100.860 25.200 1.00 29.69 1122 THR A O 1
ATOM 8082 N N . ALA A 1 1134 ? 103.089 102.164 26.352 1.00 30.15 1123 ALA A N 1
ATOM 8083 C CA . ALA A 1 1134 ? 102.694 102.909 27.538 1.00 29.98 1123 ALA A CA 1
ATOM 8084 C C . ALA A 1 1134 ? 103.874 103.867 27.839 1.00 29.78 1123 ALA A C 1
ATOM 8085 O O . ALA A 1 1134 ? 104.368 103.929 28.963 1.00 29.58 1123 ALA A O 1
ATOM 8087 N N . ILE A 1 1135 ? 104.327 104.605 26.817 1.00 29.25 1124 ILE A N 1
ATOM 8088 C CA . ILE A 1 1135 ? 105.384 105.625 27.036 1.00 29.15 1124 ILE A CA 1
ATOM 8089 C C . ILE A 1 1135 ? 104.840 107.065 27.183 1.00 28.84 1124 ILE A C 1
ATOM 8090 O O . ILE A 1 1135 ? 104.192 107.619 26.289 1.00 27.64 1124 ILE A O 1
ATOM 8094 N N . HIS A 1 1136 ? 105.097 107.632 28.364 1.00 29.61 1125 HIS A N 1
ATOM 8095 C CA . HIS A 1 1136 ? 104.517 108.902 28.782 1.00 30.22 1125 HIS A CA 1
ATOM 8096 C C . HIS A 1 1136 ? 105.437 110.097 28.536 1.00 30.74 1125 HIS A C 1
ATOM 8097 O O . HIS A 1 1136 ? 106.678 109.977 28.570 1.00 30.54 1125 HIS A O 1
ATOM 8104 N N . ALA A 1 1137 ? 104.798 111.240 28.273 1.00 31.08 1126 ALA A N 1
ATOM 8105 C CA . ALA A 1 1137 ? 105.463 112.526 28.131 1.00 31.73 1126 ALA A CA 1
ATOM 8106 C C . ALA A 1 1137 ? 106.027 112.937 29.493 1.00 32.35 1126 ALA A C 1
ATOM 8107 O O . ALA A 1 1137 ? 105.321 112.900 30.498 1.00 31.96 1126 ALA A O 1
ATOM 8109 N N . GLU A 1 1138 ? 107.305 113.300 29.526 1.00 33.20 1127 GLU A N 1
ATOM 8110 C CA . GLU A 1 1138 ? 107.958 113.634 30.796 1.00 34.31 1127 GLU A CA 1
ATOM 8111 C C . GLU A 1 1138 ? 107.774 115.097 31.205 1.00 33.99 1127 GLU A C 1
ATOM 8112 O O . GLU A 1 1138 ? 108.036 115.465 32.351 1.00 33.98 1127 GLU A O 1
ATOM 8118 N N . LYS A 1 1139 ? 107.307 115.920 30.269 1.00 34.06 1128 LYS A N 1
ATOM 8119 C CA . LYS A 1 1139 ? 107.220 117.365 30.473 1.00 34.11 1128 LYS A CA 1
ATOM 8120 C C . LYS A 1 1139 ? 106.076 117.975 29.670 1.00 34.48 1128 LYS A C 1
ATOM 8121 O O . LYS A 1 1139 ? 105.482 117.316 28.811 1.00 34.45 1128 LYS A O 1
ATOM 8127 N N . ASP A 1 1140 ? 105.777 119.239 29.958 1.00 34.70 1129 ASP A N 1
ATOM 8128 C CA . ASP A 1 1140 ? 104.866 120.029 29.138 1.00 35.10 1129 ASP A CA 1
ATOM 8129 C C . ASP A 1 1140 ? 105.569 120.418 27.847 1.00 35.14 1129 ASP A C 1
ATOM 8130 O O . ASP A 1 1140 ? 106.758 120.745 27.860 1.00 35.26 1129 ASP A O 1
ATOM 8131 N N . GLY A 1 1141 ? 104.845 120.368 26.734 1.00 35.18 1130 GLY A N 1
ATOM 8132 C CA . GLY A 1 1141 ? 105.387 120.883 25.488 1.00 35.43 1130 GLY A CA 1
ATOM 8133 C C . GLY A 1 1141 ? 104.557 120.659 24.246 1.00 35.68 1130 GLY A C 1
ATOM 8134 O O . GLY A 1 1141 ? 103.457 120.101 24.303 1.00 35.76 1130 GLY A O 1
ATOM 8135 N N . THR A 1 1142 ? 105.100 121.130 23.126 1.00 35.84 1131 THR A N 1
ATOM 8136 C CA . THR A 1 1142 ? 104.579 120.856 21.795 1.00 35.92 1131 THR A CA 1
ATOM 8137 C C . THR A 1 1142 ? 105.586 119.964 21.068 1.00 36.08 1131 THR A C 1
ATOM 8138 O O . THR A 1 1142 ? 106.742 120.354 20.875 1.00 36.38 1131 THR A O 1
ATOM 8142 N N . ILE A 1 1143 ? 105.161 118.763 20.681 1.00 36.03 1132 ILE A N 1
ATOM 8143 C CA . ILE A 1 1143 ? 106.046 117.868 19.940 1.00 36.12 1132 ILE A CA 1
ATOM 8144 C C . ILE A 1 1143 ? 106.133 118.296 18.455 1.00 36.18 1132 ILE A C 1
ATOM 8145 O O . ILE A 1 1143 ? 105.114 118.538 17.797 1.00 36.35 1132 ILE A O 1
ATOM 8150 N N . ALA A 1 1144 ? 107.362 118.429 17.959 1.00 35.98 1133 ALA A N 1
ATOM 8151 C CA . ALA A 1 1144 ? 107.624 118.993 16.635 1.00 35.83 1133 ALA A CA 1
ATOM 8152 C C . ALA A 1 1144 ? 108.118 117.960 15.609 1.00 35.73 1133 ALA A C 1
ATOM 8153 O O . ALA A 1 1144 ? 108.622 118.322 14.536 1.00 35.85 1133 ALA A O 1
ATOM 8155 N N . GLU A 1 1145 ? 107.969 116.679 15.950 1.00 35.53 1134 GLU A N 1
ATOM 8156 C CA . GLU A 1 1145 ? 108.392 115.559 15.099 1.00 35.21 1134 GLU A CA 1
ATOM 8157 C C . GLU A 1 1145 ? 108.022 114.231 15.763 1.00 34.98 1134 GLU A C 1
ATOM 8158 O O . GLU A 1 1145 ? 108.113 114.092 16.986 1.00 34.48 1134 GLU A O 1
ATOM 8160 N N . VAL A 1 1146 ? 107.580 113.277 14.945 1.00 34.73 1135 VAL A N 1
ATOM 8161 C CA . VAL A 1 1146 ? 107.245 111.926 15.393 1.00 34.51 1135 VAL A CA 1
ATOM 8162 C C . VAL A 1 1146 ? 107.945 110.973 14.431 1.00 34.63 1135 VAL A C 1
ATOM 8163 O O . VAL A 1 1146 ? 107.487 110.758 13.311 1.00 34.76 1135 VAL A O 1
ATOM 8167 N N . LEU A 1 1147 ? 109.074 110.425 14.866 1.00 34.78 1136 LEU A N 1
ATOM 8168 C CA . LEU A 1 1147 ? 109.941 109.628 14.002 1.00 34.69 1136 LEU A CA 1
ATOM 8169 C C . LEU A 1 1147 ? 109.373 108.227 13.812 1.00 34.78 1136 LEU A C 1
ATOM 8170 O O . LEU A 1 1147 ? 109.898 107.401 13.053 1.00 34.52 1136 LEU A O 1
ATOM 8175 N N . VAL A 1 1148 ? 108.286 107.987 14.529 1.00 34.78 1137 VAL A N 1
ATOM 8176 C CA . VAL A 1 1148 ? 107.452 106.824 14.374 1.00 34.75 1137 VAL A CA 1
ATOM 8177 C C . VAL A 1 1148 ? 105.990 107.327 14.274 1.00 34.95 1137 VAL A C 1
ATOM 8178 O O . VAL A 1 1148 ? 105.729 108.483 14.581 1.00 35.58 1137 VAL A O 1
ATOM 8182 N N . LYS A 1 1149 ? 105.067 106.551 13.717 1.00 34.64 1138 LYS A N 1
ATOM 8183 C CA . LYS A 1 1149 ? 105.372 105.576 12.688 1.00 34.62 1138 LYS A CA 1
ATOM 8184 C C . LYS A 1 1149 ? 104.358 104.468 12.483 1.00 34.21 1138 LYS A C 1
ATOM 8185 O O . LYS A 1 1149 ? 103.953 104.196 11.341 1.00 33.94 1138 LYS A O 1
ATOM 8187 N N . ALA A 1 1150 ? 103.963 103.828 13.582 1.00 33.11 1139 ALA A N 1
ATOM 8188 C CA . ALA A 1 1150 ? 104.232 102.403 13.591 1.00 32.83 1139 ALA A CA 1
ATOM 8189 C C . ALA A 1 1150 ? 103.275 101.227 13.802 1.00 32.57 1139 ALA A C 1
ATOM 8190 O O . ALA A 1 1150 ? 102.323 101.260 14.589 1.00 32.78 1139 ALA A O 1
ATOM 8192 N N . GLY A 1 1151 ? 103.592 100.207 13.005 1.00 31.74 1140 GLY A N 1
ATOM 8193 C CA . GLY A 1 1151 ? 103.899 98.873 13.504 1.00 31.55 1140 GLY A CA 1
ATOM 8194 C C . GLY A 1 1151 ? 105.412 98.661 13.294 1.00 31.50 1140 GLY A C 1
ATOM 8195 O O . GLY A 1 1151 ? 105.838 97.641 12.762 1.00 31.49 1140 GLY A O 1
ATOM 8196 N N . ASP A 1 1152 ? 106.228 99.642 13.699 1.00 31.24 1141 ASP A N 1
ATOM 8197 C CA . ASP A 1 1152 ? 107.693 99.618 13.523 1.00 30.54 1141 ASP A CA 1
ATOM 8198 C C . ASP A 1 1152 ? 108.419 98.945 14.668 1.00 30.10 1141 ASP A C 1
ATOM 8199 O O . ASP A 1 1152 ? 108.093 99.184 15.824 1.00 29.76 1141 ASP A O 1
ATOM 8204 N N . GLN A 1 1153 ? 109.432 98.141 14.340 1.00 29.80 1142 GLN A N 1
ATOM 8205 C CA . GLN A 1 1153 ? 110.380 97.618 15.334 1.00 29.27 1142 GLN A CA 1
ATOM 8206 C C . GLN A 1 1153 ? 111.376 98.717 15.732 1.00 28.94 1142 GLN A C 1
ATOM 8207 O O . GLN A 1 1153 ? 111.837 99.475 14.876 1.00 28.85 1142 GLN A O 1
ATOM 8209 N N . ILE A 1 1154 ? 111.675 98.809 17.033 1.00 28.28 1143 ILE A N 1
ATOM 8210 C CA . ILE A 1 1154 ? 112.636 99.778 17.588 1.00 27.35 1143 ILE A CA 1
ATOM 8211 C C . ILE A 1 1154 ? 113.494 99.121 18.676 1.00 26.70 1143 ILE A C 1
ATOM 8212 O O . ILE A 1 1154 ? 113.133 98.061 19.208 1.00 26.79 1143 ILE A O 1
ATOM 8217 N N . ASP A 1 1155 ? 114.620 99.757 19.007 1.00 25.28 1144 ASP A N 1
ATOM 8218 C CA . ASP A 1 1155 ? 115.471 99.313 20.113 1.00 24.78 1144 ASP A CA 1
ATOM 8219 C C . ASP A 1 1155 ? 115.560 100.415 21.145 1.00 23.54 1144 ASP A C 1
ATOM 8220 O O . ASP A 1 1155 ? 115.332 101.574 20.828 1.00 23.19 1144 ASP A O 1
ATOM 8225 N N . ALA A 1 1156 ? 115.896 100.057 22.380 1.00 23.25 1145 ALA A N 1
ATOM 8226 C CA . ALA A 1 1156 ? 116.093 101.058 23.426 1.00 22.64 1145 ALA A CA 1
ATOM 8227 C C . ALA A 1 1156 ? 116.987 102.165 22.851 1.00 22.38 1145 ALA A C 1
ATOM 8228 O O . ALA A 1 1156 ? 117.920 101.868 22.077 1.00 22.57 1145 ALA A O 1
ATOM 8230 N N . LYS A 1 1157 ? 116.673 103.422 23.167 1.00 20.92 1146 LYS A N 1
ATOM 8231 C CA . LYS A 1 1157 ? 117.451 104.598 22.711 1.00 20.50 1146 LYS A CA 1
ATOM 8232 C C . LYS A 1 1157 ? 117.100 105.172 21.336 1.00 20.49 1146 LYS A C 1
ATOM 8233 O O . LYS A 1 1157 ? 117.496 106.299 21.015 1.00 20.34 1146 LYS A O 1
ATOM 8239 N N . ASP A 1 1158 ? 116.359 104.418 20.526 1.00 20.66 1147 ASP A N 1
ATOM 8240 C CA . ASP A 1 1158 ? 115.817 104.973 19.296 1.00 20.71 1147 ASP A CA 1
ATOM 8241 C C . ASP A 1 1158 ? 114.976 106.215 19.598 1.00 21.52 1147 ASP A C 1
ATOM 8242 O O . ASP A 1 1158 ? 114.259 106.258 20.622 1.00 20.99 1147 ASP A O 1
ATOM 8247 N N . LEU A 1 1159 ? 115.114 107.232 18.735 1.00 21.90 1148 LEU A N 1
ATOM 8248 C CA . LEU A 1 1159 ? 114.395 108.503 18.880 1.00 22.09 1148 LEU A CA 1
ATOM 8249 C C . LEU A 1 1159 ? 112.971 108.369 18.406 1.00 22.44 1148 LEU A C 1
ATOM 8250 O O . LEU A 1 1159 ? 112.712 108.108 17.220 1.00 21.83 1148 LEU A O 1
ATOM 8255 N N . LEU A 1 1160 ? 112.036 108.566 19.329 1.00 21.91 1149 LEU A N 1
ATOM 8256 C CA . LEU A 1 1160 ? 110.632 108.330 19.019 1.00 21.98 1149 LEU A CA 1
ATOM 8257 C C . LEU A 1 1160 ? 109.921 109.587 18.538 1.00 21.84 1149 LEU A C 1
ATOM 8258 O O . LEU A 1 1160 ? 109.089 109.525 17.619 1.00 22.13 1149 LEU A O 1
ATOM 8263 N N . ALA A 1 1161 ? 110.281 110.717 19.146 1.00 21.48 1150 ALA A N 1
ATOM 8264 C CA . ALA A 1 1161 ? 109.609 111.993 18.958 1.00 21.13 1150 ALA A CA 1
ATOM 8265 C C . ALA A 1 1161 ? 110.497 113.119 19.494 1.00 21.30 1150 ALA A C 1
ATOM 8266 O O . ALA A 1 1161 ? 111.312 112.903 20.388 1.00 20.79 1150 ALA A O 1
ATOM 8268 N N . VAL A 1 1162 ? 110.322 114.318 18.953 1.00 21.05 1151 VAL A N 1
ATOM 8269 C CA . VAL A 1 1162 ? 111.104 115.470 19.355 1.00 21.32 1151 VAL A CA 1
ATOM 8270 C C . VAL A 1 1162 ? 110.168 116.614 19.762 1.00 21.34 1151 VAL A C 1
ATOM 8271 O O . VAL A 1 1162 ? 109.236 116.936 19.028 1.00 21.81 1151 VAL A O 1
ATOM 8275 N N . TYR A 1 1163 ? 110.411 117.210 20.931 1.00 21.29 1152 TYR A N 1
ATOM 8276 C CA . TYR A 1 1163 ? 109.741 118.448 21.347 1.00 20.90 1152 TYR A CA 1
ATOM 8277 C C . TYR A 1 1163 ? 110.290 119.629 20.549 1.00 20.91 1152 TYR A C 1
ATOM 8278 O O . TYR A 1 1163 ? 109.611 120.642 20.351 1.00 20.86 1152 TYR A O 1
ATOM 8287 N N . GLY B 1 12 ? 169.450 95.938 36.183 1.00 38.35 1 GLY B N 1
ATOM 8288 C CA . GLY B 1 12 ? 168.127 96.613 35.934 1.00 37.21 1 GLY B CA 1
ATOM 8289 C C . GLY B 1 12 ? 166.976 95.774 36.478 1.00 36.81 1 GLY B C 1
ATOM 8290 O O . GLY B 1 12 ? 166.983 94.546 36.321 1.00 37.37 1 GLY B O 1
ATOM 8291 N N . PRO B 1 13 ? 165.965 96.415 37.113 1.00 35.34 2 PRO B N 1
ATOM 8292 C CA . PRO B 1 13 ? 164.948 95.555 37.684 1.00 33.79 2 PRO B CA 1
ATOM 8293 C C . PRO B 1 13 ? 164.135 94.934 36.525 1.00 32.01 2 PRO B C 1
ATOM 8294 O O . PRO B 1 13 ? 164.170 95.448 35.400 1.00 31.10 2 PRO B O 1
ATOM 8298 N N . ILE B 1 14 ? 163.479 93.805 36.787 1.00 29.53 3 ILE B N 1
ATOM 8299 C CA . ILE B 1 14 ? 162.593 93.146 35.826 1.00 26.22 3 ILE B CA 1
ATOM 8300 C C . ILE B 1 14 ? 161.557 94.134 35.240 1.00 26.27 3 ILE B C 1
ATOM 8301 O O . ILE B 1 14 ? 160.814 94.803 35.982 1.00 25.27 3 ILE B O 1
ATOM 8306 N N . SER B 1 15 ? 161.484 94.237 33.915 1.00 26.02 4 SER B N 1
ATOM 8307 C CA . SER B 1 15 ? 160.542 95.176 33.325 1.00 26.41 4 SER B CA 1
ATOM 8308 C C . SER B 1 15 ? 159.560 94.564 32.319 1.00 25.69 4 SER B C 1
ATOM 8309 O O . SER B 1 15 ? 158.580 95.225 31.935 1.00 25.69 4 SER B O 1
ATOM 8312 N N . LYS B 1 16 ? 159.822 93.322 31.897 1.00 24.24 5 LYS B N 1
ATOM 8313 C CA . LYS B 1 16 ? 158.943 92.598 30.970 1.00 23.57 5 LYS B CA 1
ATOM 8314 C C . LYS B 1 16 ? 159.014 91.097 31.249 1.00 23.55 5 LYS B C 1
ATOM 8315 O O . LYS B 1 16 ? 160.066 90.447 31.025 1.00 23.19 5 LYS B O 1
ATOM 8321 N N . ILE B 1 17 ? 157.903 90.552 31.735 1.00 21.42 6 ILE B N 1
ATOM 8322 C CA . ILE B 1 17 ? 157.825 89.131 32.042 1.00 22.28 6 ILE B CA 1
ATOM 8323 C C . ILE B 1 17 ? 157.011 88.345 31.011 1.00 22.31 6 ILE B C 1
ATOM 8324 O O . ILE B 1 17 ? 155.882 88.704 30.712 1.00 21.54 6 ILE B O 1
ATOM 8329 N N . LEU B 1 18 ? 157.591 87.269 30.496 1.00 22.77 7 LEU B N 1
ATOM 8330 C CA . LEU B 1 18 ? 156.847 86.295 29.709 1.00 22.17 7 LEU B CA 1
ATOM 8331 C C . LEU B 1 18 ? 156.364 85.192 30.658 1.00 22.24 7 LEU B C 1
ATOM 8332 O O . LEU B 1 18 ? 157.121 84.688 31.483 1.00 22.65 7 LEU B O 1
ATOM 8337 N N . VAL B 1 19 ? 155.080 84.867 30.601 1.00 22.69 8 VAL B N 1
ATOM 8338 C CA . VAL B 1 19 ? 154.565 83.768 31.395 1.00 21.38 8 VAL B CA 1
ATOM 8339 C C . VAL B 1 19 ? 154.532 82.544 30.493 1.00 21.58 8 VAL B C 1
ATOM 8340 O O . VAL B 1 19 ? 153.799 82.519 29.485 1.00 21.76 8 VAL B O 1
ATOM 8344 N N . ALA B 1 20 ? 155.352 81.556 30.847 1.00 21.04 9 ALA B N 1
ATOM 8345 C CA . ALA B 1 20 ? 155.471 80.300 30.108 1.00 21.00 9 ALA B CA 1
ATOM 8346 C C . ALA B 1 20 ? 154.406 79.324 30.577 1.00 21.12 9 ALA B C 1
ATOM 8347 O O . ALA B 1 20 ? 154.707 78.284 31.178 1.00 21.03 9 ALA B O 1
ATOM 8349 N N . ASN B 1 21 ? 153.152 79.685 30.310 1.00 20.62 10 ASN B N 1
ATOM 8350 C CA . ASN B 1 21 ? 151.993 78.989 30.811 1.00 20.61 10 ASN B CA 1
ATOM 8351 C C . ASN B 1 21 ? 150.720 79.556 30.131 1.00 21.22 10 ASN B C 1
ATOM 8352 O O . ASN B 1 21 ? 150.814 80.259 29.097 1.00 19.62 10 ASN B O 1
ATOM 8357 N N . ARG B 1 22 ? 149.557 79.206 30.690 1.00 20.36 11 ARG B N 1
ATOM 8358 C CA . ARG B 1 22 ? 148.252 79.453 30.081 1.00 20.41 11 ARG B CA 1
ATOM 8359 C C . ARG B 1 22 ? 147.197 79.523 31.188 1.00 21.08 11 ARG B C 1
ATOM 8360 O O . ARG B 1 22 ? 147.518 79.293 32.358 1.00 20.74 11 ARG B O 1
ATOM 8368 N N . SER B 1 23 ? 145.973 79.916 30.801 1.00 21.66 12 SER B N 1
ATOM 8369 C CA . SER B 1 23 ? 144.789 79.784 31.631 1.00 21.84 12 SER B CA 1
ATOM 8370 C C . SER B 1 23 ? 144.919 80.584 32.940 1.00 21.69 12 SER B C 1
ATOM 8371 O O . SER B 1 23 ? 145.554 81.640 32.968 1.00 22.14 12 SER B O 1
ATOM 8374 N N . GLU B 1 24 ? 144.335 80.107 34.022 1.00 21.08 13 GLU B N 1
ATOM 8375 C CA . GLU B 1 24 ? 144.202 80.947 35.206 1.00 21.10 13 GLU B CA 1
ATOM 8376 C C . GLU B 1 24 ? 145.545 81.374 35.817 1.00 20.57 13 GLU B C 1
ATOM 8377 O O . GLU B 1 24 ? 145.665 82.485 36.344 1.00 19.99 13 GLU B O 1
ATOM 8383 N N . ILE B 1 25 ? 146.559 80.509 35.772 1.00 20.90 14 ILE B N 1
ATOM 8384 C CA . ILE B 1 25 ? 147.842 80.862 36.419 1.00 20.92 14 ILE B CA 1
ATOM 8385 C C . ILE B 1 25 ? 148.544 81.946 35.621 1.00 20.40 14 ILE B C 1
ATOM 8386 O O . ILE B 1 25 ? 149.255 82.803 36.169 1.00 21.04 14 ILE B O 1
ATOM 8391 N N . ALA B 1 26 ? 148.367 81.924 34.307 1.00 19.72 15 ALA B N 1
ATOM 8392 C CA . ALA B 1 26 ? 149.005 82.947 33.476 1.00 20.49 15 ALA B CA 1
ATOM 8393 C C . ALA B 1 26 ? 148.348 84.291 33.796 1.00 21.95 15 ALA B C 1
ATOM 8394 O O . ALA B 1 26 ? 149.041 85.290 34.029 1.00 22.04 15 ALA B O 1
ATOM 8396 N N . ILE B 1 27 ? 147.013 84.289 33.884 1.00 22.49 16 ILE B N 1
ATOM 8397 C CA . ILE B 1 27 ? 146.250 85.491 34.259 1.00 22.46 16 ILE B CA 1
ATOM 8398 C C . ILE B 1 27 ? 146.633 85.999 35.651 1.00 22.62 16 ILE B C 1
ATOM 8399 O O . ILE B 1 27 ? 146.794 87.205 35.861 1.00 20.92 16 ILE B O 1
ATOM 8404 N N . ARG B 1 28 ? 146.765 85.068 36.601 1.00 22.04 17 ARG B N 1
ATOM 8405 C CA . ARG B 1 28 ? 147.158 85.403 37.981 1.00 22.28 17 ARG B CA 1
ATOM 8406 C C . ARG B 1 28 ? 148.493 86.124 37.953 1.00 21.97 17 ARG B C 1
ATOM 8407 O O . ARG B 1 28 ? 148.678 87.109 38.662 1.00 22.07 17 ARG B O 1
ATOM 8415 N N . VAL B 1 29 ? 149.420 85.646 37.134 1.00 22.25 18 VAL B N 1
ATOM 8416 C CA . VAL B 1 29 ? 150.755 86.282 37.104 1.00 21.98 18 VAL B CA 1
ATOM 8417 C C . VAL B 1 29 ? 150.678 87.625 36.342 1.00 22.42 18 VAL B C 1
ATOM 8418 O O . VAL B 1 29 ? 151.327 88.590 36.758 1.00 21.53 18 VAL B O 1
ATOM 8422 N N . PHE B 1 30 ? 149.920 87.698 35.227 1.00 21.35 19 PHE B N 1
ATOM 8423 C CA . PHE B 1 30 ? 149.747 88.998 34.540 1.00 20.89 19 PHE B CA 1
ATOM 8424 C C . PHE B 1 30 ? 149.194 90.076 35.477 1.00 21.11 19 PHE B C 1
ATOM 8425 O O . PHE B 1 30 ? 149.584 91.234 35.401 1.00 20.89 19 PHE B O 1
ATOM 8433 N N . ARG B 1 31 ? 148.282 89.698 36.352 1.00 21.04 20 ARG B N 1
ATOM 8434 C CA . ARG B 1 31 ? 147.692 90.666 37.264 1.00 22.23 20 ARG B CA 1
ATOM 8435 C C . ARG B 1 31 ? 148.746 91.231 38.200 1.00 22.89 20 ARG B C 1
ATOM 8436 O O . ARG B 1 31 ? 148.860 92.447 38.352 1.00 23.54 20 ARG B O 1
ATOM 8444 N N . ALA B 1 32 ? 149.526 90.352 38.832 1.00 22.47 21 ALA B N 1
ATOM 8445 C CA . ALA B 1 32 ? 150.579 90.788 39.742 1.00 21.70 21 ALA B CA 1
ATOM 8446 C C . ALA B 1 32 ? 151.580 91.698 39.004 1.00 23.10 21 ALA B C 1
ATOM 8447 O O . ALA B 1 32 ? 151.969 92.778 39.488 1.00 22.64 21 ALA B O 1
ATOM 8449 N N . ALA B 1 33 ? 151.984 91.270 37.822 1.00 21.30 22 ALA B N 1
ATOM 8450 C CA . ALA B 1 33 ? 152.968 92.036 37.053 1.00 23.46 22 ALA B CA 1
ATOM 8451 C C . ALA B 1 33 ? 152.446 93.413 36.654 1.00 22.98 22 ALA B C 1
ATOM 8452 O O . ALA B 1 33 ? 153.181 94.397 36.758 1.00 25.46 22 ALA B O 1
ATOM 8454 N N . ASN B 1 34 ? 151.206 93.480 36.156 1.00 22.91 23 ASN B N 1
ATOM 8455 C CA . ASN B 1 34 ? 150.611 94.743 35.756 1.00 22.76 23 ASN B CA 1
ATOM 8456 C C . ASN B 1 34 ? 150.489 95.677 36.985 1.00 23.15 23 ASN B C 1
ATOM 8457 O O . ASN B 1 34 ? 150.815 96.863 36.921 1.00 23.32 23 ASN B O 1
ATOM 8462 N N . GLU B 1 35 ? 150.001 95.150 38.098 1.00 21.55 24 GLU B N 1
ATOM 8463 C CA . GLU B 1 35 ? 149.955 95.933 39.354 1.00 22.49 24 GLU B CA 1
ATOM 8464 C C . GLU B 1 35 ? 151.330 96.512 39.759 1.00 23.02 24 GLU B C 1
ATOM 8465 O O . GLU B 1 35 ? 151.407 97.636 40.255 1.00 23.61 24 GLU B O 1
ATOM 8471 N N . LEU B 1 36 ? 152.411 95.776 39.500 1.00 23.48 25 LEU B N 1
ATOM 8472 C CA . LEU B 1 36 ? 153.792 96.281 39.694 1.00 23.79 25 LEU B CA 1
ATOM 8473 C C . LEU B 1 36 ? 154.292 97.195 38.593 1.00 24.38 25 LEU B C 1
ATOM 8474 O O . LEU B 1 36 ? 155.441 97.667 38.628 1.00 23.98 25 LEU B O 1
ATOM 8479 N N . GLY B 1 37 ? 153.456 97.460 37.582 1.00 24.06 26 GLY B N 1
ATOM 8480 C CA . GLY B 1 37 ? 153.950 98.285 36.484 1.00 23.71 26 GLY B CA 1
ATOM 8481 C C . GLY B 1 37 ? 154.918 97.572 35.541 1.00 23.72 26 GLY B C 1
ATOM 8482 O O . GLY B 1 37 ? 155.667 98.214 34.813 1.00 23.95 26 GLY B O 1
ATOM 8483 N N . ILE B 1 38 ? 154.890 96.249 35.535 1.00 22.68 27 ILE B N 1
ATOM 8484 C CA . ILE B 1 38 ? 155.745 95.449 34.664 1.00 22.08 27 ILE B CA 1
ATOM 8485 C C . ILE B 1 38 ? 154.951 94.976 33.421 1.00 23.28 27 ILE B C 1
ATOM 8486 O O . ILE B 1 38 ? 153.786 94.540 33.539 1.00 24.29 27 ILE B O 1
ATOM 8491 N N . LYS B 1 39 ? 155.590 95.068 32.246 1.00 24.33 28 LYS B N 1
ATOM 8492 C CA . LYS B 1 39 ? 155.031 94.601 30.974 1.00 24.77 28 LYS B CA 1
ATOM 8493 C C . LYS B 1 39 ? 154.865 93.085 30.928 1.00 24.57 28 LYS B C 1
ATOM 8494 O O . LYS B 1 39 ? 155.635 92.352 31.535 1.00 24.55 28 LYS B O 1
ATOM 8498 N N . THR B 1 40 ? 153.856 92.593 30.215 1.00 24.14 29 THR B N 1
ATOM 8499 C CA . THR B 1 40 ? 153.655 91.133 30.191 1.00 23.33 29 THR B CA 1
ATOM 8500 C C . THR B 1 40 ? 153.628 90.590 28.778 1.00 22.02 29 THR B C 1
ATOM 8501 O O . THR B 1 40 ? 153.178 91.286 27.842 1.00 21.88 29 THR B O 1
ATOM 8505 N N . VAL B 1 41 ? 154.044 89.333 28.631 1.00 21.21 30 VAL B N 1
ATOM 8506 C CA . VAL B 1 41 ? 154.059 88.641 27.328 1.00 20.79 30 VAL B CA 1
ATOM 8507 C C . VAL B 1 41 ? 153.388 87.266 27.504 1.00 20.97 30 VAL B C 1
ATOM 8508 O O . VAL B 1 41 ? 153.756 86.500 28.424 1.00 20.42 30 VAL B O 1
ATOM 8512 N N . ALA B 1 42 ? 152.397 86.970 26.649 1.00 19.64 31 ALA B N 1
ATOM 8513 C CA . ALA B 1 42 ? 151.735 85.665 26.667 1.00 18.78 31 ALA B CA 1
ATOM 8514 C C . ALA B 1 42 ? 152.222 84.798 25.547 1.00 19.28 31 ALA B C 1
ATOM 8515 O O . ALA B 1 42 ? 152.652 85.303 24.478 1.00 17.69 31 ALA B O 1
ATOM 8517 N N . ILE B 1 43 ? 152.150 83.486 25.759 1.00 18.80 32 ILE B N 1
ATOM 8518 C CA . ILE B 1 43 ? 152.372 82.551 24.646 1.00 18.43 32 ILE B CA 1
ATOM 8519 C C . ILE B 1 43 ? 151.109 81.734 24.462 1.00 18.39 32 ILE B C 1
ATOM 8520 O O . ILE B 1 43 ? 150.340 81.587 25.415 1.00 18.97 32 ILE B O 1
ATOM 8525 N N . TRP B 1 44 ? 150.874 81.222 23.247 1.00 19.16 33 TRP B N 1
ATOM 8526 C CA . TRP B 1 44 ? 149.694 80.387 22.994 1.00 20.21 33 TRP B CA 1
ATOM 8527 C C . TRP B 1 44 ? 149.940 79.375 21.897 1.00 20.35 33 TRP B C 1
ATOM 8528 O O . TRP B 1 44 ? 150.545 79.686 20.864 1.00 20.14 33 TRP B O 1
ATOM 8539 N N . ALA B 1 45 ? 149.479 78.151 22.127 1.00 20.35 34 ALA B N 1
ATOM 8540 C CA . ALA B 1 45 ? 149.425 77.146 21.061 1.00 19.50 34 ALA B CA 1
ATOM 8541 C C . ALA B 1 45 ? 148.283 77.553 20.142 1.00 20.42 34 ALA B C 1
ATOM 8542 O O . ALA B 1 45 ? 147.410 78.308 20.577 1.00 19.94 34 ALA B O 1
ATOM 8544 N N . GLU B 1 46 ? 148.270 77.070 18.888 1.00 19.96 35 GLU B N 1
ATOM 8545 C CA . GLU B 1 46 ? 147.155 77.316 17.950 1.00 20.79 35 GLU B CA 1
ATOM 8546 C C . GLU B 1 46 ? 145.813 76.998 18.621 1.00 21.10 35 GLU B C 1
ATOM 8547 O O . GLU B 1 46 ? 144.811 77.713 18.424 1.00 21.73 35 GLU B O 1
ATOM 8553 N N . GLU B 1 47 ? 145.786 75.920 19.401 1.00 20.98 36 GLU B N 1
ATOM 8554 C CA . GLU B 1 47 ? 144.552 75.439 20.045 1.00 20.89 36 GLU B CA 1
ATOM 8555 C C . GLU B 1 47 ? 144.034 76.437 21.075 1.00 20.94 36 GLU B C 1
ATOM 8556 O O . GLU B 1 47 ? 142.816 76.459 21.410 1.00 21.53 36 GLU B O 1
ATOM 8562 N N . ASP B 1 48 ? 144.958 77.247 21.601 1.00 19.50 37 ASP B N 1
ATOM 8563 C CA . ASP B 1 48 ? 144.623 78.344 22.516 1.00 19.76 37 ASP B CA 1
ATOM 8564 C C . ASP B 1 48 ? 144.437 79.723 21.818 1.00 19.08 37 ASP B C 1
ATOM 8565 O O . ASP B 1 48 ? 144.593 80.765 22.445 1.00 19.54 37 ASP B O 1
ATOM 8570 N N . LYS B 1 49 ? 144.107 79.738 20.532 1.00 19.32 38 LYS B N 1
ATOM 8571 C CA . LYS B 1 49 ? 143.967 81.008 19.783 1.00 19.65 38 LYS B CA 1
ATOM 8572 C C . LYS B 1 49 ? 142.896 81.922 20.375 1.00 20.29 38 LYS B C 1
ATOM 8573 O O . LYS B 1 49 ? 142.979 83.163 20.253 1.00 20.57 38 LYS B O 1
ATOM 8579 N N . LEU B 1 50 ? 141.926 81.321 21.082 1.00 20.72 39 LEU B N 1
ATOM 8580 C CA . LEU B 1 50 ? 140.865 82.073 21.719 1.00 20.72 39 LEU B CA 1
ATOM 8581 C C . LEU B 1 50 ? 140.971 82.147 23.229 1.00 21.75 39 LEU B C 1
ATOM 8582 O O . LEU B 1 50 ? 140.079 82.703 23.837 1.00 22.06 39 LEU B O 1
ATOM 8587 N N . ALA B 1 51 ? 142.031 81.587 23.825 1.00 22.60 40 ALA B N 1
ATOM 8588 C CA . ALA B 1 51 ? 142.163 81.545 25.275 1.00 22.90 40 ALA B CA 1
ATOM 8589 C C . ALA B 1 51 ? 142.324 82.964 25.866 1.00 23.53 40 ALA B C 1
ATOM 8590 O O . ALA B 1 51 ? 143.164 83.747 25.409 1.00 22.31 40 ALA B O 1
ATOM 8592 N N . LEU B 1 52 ? 141.550 83.294 26.902 1.00 23.16 41 LEU B N 1
ATOM 8593 C CA . LEU B 1 52 ? 141.612 84.658 27.387 1.00 24.20 41 LEU B CA 1
ATOM 8594 C C . LEU B 1 52 ? 142.958 85.078 27.952 1.00 23.06 41 LEU B C 1
ATOM 8595 O O . LEU B 1 52 ? 143.218 86.274 27.950 1.00 23.46 41 LEU B O 1
ATOM 8600 N N . HIS B 1 53 ? 143.788 84.159 28.477 1.00 21.38 42 HIS B N 1
ATOM 8601 C CA . HIS B 1 53 ? 145.091 84.610 29.043 1.00 20.68 42 HIS B CA 1
ATOM 8602 C C . HIS B 1 53 ? 145.897 85.400 27.995 1.00 21.37 42 HIS B C 1
ATOM 8603 O O . HIS B 1 53 ? 146.573 86.364 28.343 1.00 22.70 42 HIS B O 1
ATOM 8610 N N . ARG B 1 54 ? 145.863 84.985 26.729 1.00 21.54 43 ARG B N 1
ATOM 8611 C CA . ARG B 1 54 ? 146.648 85.678 25.693 1.00 22.75 43 ARG B CA 1
ATOM 8612 C C . ARG B 1 54 ? 146.208 87.139 25.419 1.00 24.58 43 ARG B C 1
ATOM 8613 O O . ARG B 1 54 ? 147.016 87.982 24.992 1.00 25.71 43 ARG B O 1
ATOM 8621 N N . PHE B 1 55 ? 144.941 87.440 25.719 1.00 25.41 44 PHE B N 1
ATOM 8622 C CA . PHE B 1 55 ? 144.387 88.793 25.531 1.00 26.36 44 PHE B CA 1
ATOM 8623 C C . PHE B 1 55 ? 144.565 89.618 26.794 1.00 27.58 44 PHE B C 1
ATOM 8624 O O . PHE B 1 55 ? 144.275 90.824 26.812 1.00 29.09 44 PHE B O 1
ATOM 8632 N N . LYS B 1 56 ? 145.022 88.967 27.851 1.00 26.46 45 LYS B N 1
ATOM 8633 C CA . LYS B 1 56 ? 145.256 89.660 29.097 1.00 26.59 45 LYS B CA 1
ATOM 8634 C C . LYS B 1 56 ? 146.701 90.175 29.242 1.00 26.99 45 LYS B C 1
ATOM 8635 O O . LYS B 1 56 ? 146.980 90.994 30.127 1.00 29.33 45 LYS B O 1
ATOM 8641 N N . ALA B 1 57 ? 147.619 89.698 28.411 1.00 25.60 46 ALA B N 1
ATOM 8642 C CA . ALA B 1 57 ? 148.992 90.179 28.465 1.00 25.32 46 ALA B CA 1
ATOM 8643 C C . ALA B 1 57 ? 149.053 91.409 27.571 1.00 26.32 46 ALA B C 1
ATOM 8644 O O . ALA B 1 57 ? 148.162 91.623 26.745 1.00 24.11 46 ALA B O 1
ATOM 8646 N N . ASP B 1 58 ? 150.132 92.183 27.693 1.00 26.92 47 ASP B N 1
ATOM 8647 C CA . ASP B 1 58 ? 150.360 93.322 26.819 1.00 26.04 47 ASP B CA 1
ATOM 8648 C C . ASP B 1 58 ? 150.663 92.959 25.367 1.00 25.17 47 ASP B C 1
ATOM 8649 O O . ASP B 1 58 ? 150.374 93.754 24.472 1.00 25.47 47 ASP B O 1
ATOM 8654 N N . GLU B 1 59 ? 151.265 91.795 25.136 1.00 22.33 48 GLU B N 1
ATOM 8655 C CA . GLU B 1 59 ? 151.463 91.262 23.784 1.00 23.18 48 GLU B CA 1
ATOM 8656 C C . GLU B 1 59 ? 151.445 89.736 23.917 1.00 22.26 48 GLU B C 1
ATOM 8657 O O . GLU B 1 59 ? 151.591 89.228 25.018 1.00 22.49 48 GLU B O 1
ATOM 8663 N N . SER B 1 60 ? 151.208 89.008 22.824 1.00 22.00 49 SER B N 1
ATOM 8664 C CA . SER B 1 60 ? 151.168 87.537 22.878 1.00 21.13 49 SER B CA 1
ATOM 8665 C C . SER B 1 60 ? 151.681 86.958 21.586 1.00 20.54 49 SER B C 1
ATOM 8666 O O . SER B 1 60 ? 151.539 87.578 20.526 1.00 20.45 49 SER B O 1
ATOM 8669 N N . TYR B 1 61 ? 152.273 85.778 21.647 1.00 19.70 50 TYR B N 1
ATOM 8670 C CA . TYR B 1 61 ? 152.880 85.194 20.434 1.00 21.05 50 TYR B CA 1
ATOM 8671 C C . TYR B 1 61 ? 152.578 83.711 20.383 1.00 20.86 50 TYR B C 1
ATOM 8672 O O . TYR B 1 61 ? 152.650 83.037 21.399 1.00 20.81 50 TYR B O 1
ATOM 8681 N N . GLN B 1 62 ? 152.275 83.201 19.195 1.00 21.46 51 GLN B N 1
ATOM 8682 C CA . GLN B 1 62 ? 152.011 81.777 19.040 1.00 22.54 51 GLN B CA 1
ATOM 8683 C C . GLN B 1 62 ? 153.269 80.945 19.224 1.00 22.14 51 GLN B C 1
ATOM 8684 O O . GLN B 1 62 ? 154.344 81.302 18.713 1.00 20.49 51 GLN B O 1
ATOM 8690 N N . VAL B 1 63 ? 153.127 79.827 19.938 1.00 22.00 52 VAL B N 1
ATOM 8691 C CA . VAL B 1 63 ? 154.173 78.796 19.980 1.00 22.73 52 VAL B CA 1
ATOM 8692 C C . VAL B 1 63 ? 153.717 77.500 19.314 1.00 23.02 52 VAL B C 1
ATOM 8693 O O . VAL B 1 63 ? 152.526 77.187 19.338 1.00 23.24 52 VAL B O 1
ATOM 8697 N N . GLY B 1 64 ? 154.660 76.765 18.712 1.00 23.75 53 GLY B N 1
ATOM 8698 C CA . GLY B 1 64 ? 154.450 75.364 18.297 1.00 25.00 53 GLY B CA 1
ATOM 8699 C C . GLY B 1 64 ? 154.096 75.115 16.845 1.00 26.82 53 GLY B C 1
ATOM 8700 O O . GLY B 1 64 ? 154.004 73.968 16.376 1.00 25.84 53 GLY B O 1
ATOM 8701 N N . ARG B 1 65 ? 153.896 76.186 16.103 1.00 28.82 54 ARG B N 1
ATOM 8702 C CA . ARG B 1 65 ? 153.506 75.991 14.726 1.00 31.28 54 ARG B CA 1
ATOM 8703 C C . ARG B 1 65 ? 154.312 76.895 13.829 1.00 32.61 54 ARG B C 1
ATOM 8704 O O . ARG B 1 65 ? 154.600 78.041 14.193 1.00 32.20 54 ARG B O 1
ATOM 8712 N N . GLY B 1 66 ? 154.716 76.357 12.676 1.00 34.30 55 GLY B N 1
ATOM 8713 C CA . GLY B 1 66 ? 155.210 77.193 11.616 1.00 36.08 55 GLY B CA 1
ATOM 8714 C C . GLY B 1 66 ? 156.378 76.659 10.817 1.00 37.33 55 GLY B C 1
ATOM 8715 O O . GLY B 1 66 ? 156.945 75.607 11.142 1.00 37.22 55 GLY B O 1
ATOM 8716 N N . PRO B 1 67 ? 156.732 77.395 9.749 1.00 38.80 56 PRO B N 1
ATOM 8717 C CA . PRO B 1 67 ? 157.901 77.176 8.889 1.00 39.81 56 PRO B CA 1
ATOM 8718 C C . PRO B 1 67 ? 159.186 76.808 9.648 1.00 41.15 56 PRO B C 1
ATOM 8719 O O . PRO B 1 67 ? 160.048 76.131 9.090 1.00 41.70 56 PRO B O 1
ATOM 8723 N N . HIS B 1 68 ? 159.292 77.221 10.911 1.00 42.66 57 HIS B N 1
ATOM 8724 C CA . HIS B 1 68 ? 160.485 76.949 11.739 1.00 43.71 57 HIS B CA 1
ATOM 8725 C C . HIS B 1 68 ? 160.502 75.566 12.401 1.00 43.98 57 HIS B C 1
ATOM 8726 O O . HIS B 1 68 ? 161.320 75.325 13.295 1.00 44.25 57 HIS B O 1
ATOM 8733 N N . LEU B 1 69 ? 159.625 74.665 11.951 1.00 44.19 58 LEU B N 1
ATOM 8734 C CA . LEU B 1 69 ? 159.532 73.315 12.519 1.00 44.00 58 LEU B CA 1
ATOM 8735 C C . LEU B 1 69 ? 159.606 72.226 11.454 1.00 43.60 58 LEU B C 1
ATOM 8736 O O . LEU B 1 69 ? 158.624 71.942 10.774 1.00 43.17 58 LEU B O 1
ATOM 8737 N N . ARG B 1 71 ? 157.426 69.768 12.249 1.00 34.24 60 ARG B N 1
ATOM 8738 C CA . ARG B 1 71 ? 155.977 69.495 12.373 1.00 33.90 60 ARG B CA 1
ATOM 8739 C C . ARG B 1 71 ? 155.308 70.501 13.310 1.00 32.99 60 ARG B C 1
ATOM 8740 O O . ARG B 1 71 ? 155.991 71.232 14.026 1.00 33.40 60 ARG B O 1
ATOM 8742 N N . ASP B 1 72 ? 153.975 70.533 13.285 1.00 32.07 61 ASP B N 1
ATOM 8743 C CA . ASP B 1 72 ? 153.176 71.251 14.276 1.00 30.70 61 ASP B CA 1
ATOM 8744 C C . ASP B 1 72 ? 153.292 70.481 15.586 1.00 30.03 61 ASP B C 1
ATOM 8745 O O . ASP B 1 72 ? 153.113 69.257 15.615 1.00 30.06 61 ASP B O 1
ATOM 8750 N N . LEU B 1 73 ? 153.621 71.185 16.665 1.00 28.81 62 LEU B N 1
ATOM 8751 C CA . LEU B 1 73 ? 153.645 70.557 17.965 1.00 27.68 62 LEU B CA 1
ATOM 8752 C C . LEU B 1 73 ? 152.204 70.457 18.466 1.00 27.38 62 LEU B C 1
ATOM 8753 O O . LEU B 1 73 ? 151.349 71.255 18.077 1.00 27.52 62 LEU B O 1
ATOM 8758 N N . GLY B 1 74 ? 151.936 69.466 19.310 1.00 26.69 63 GLY B N 1
ATOM 8759 C CA . GLY B 1 74 ? 150.611 69.277 19.884 1.00 25.71 63 GLY B CA 1
ATOM 8760 C C . GLY B 1 74 ? 150.178 70.428 20.780 1.00 25.36 63 GLY B C 1
ATOM 8761 O O . GLY B 1 74 ? 150.965 71.323 21.076 1.00 25.58 63 GLY B O 1
ATOM 8762 N N . PRO B 1 75 ? 148.914 70.414 21.225 1.00 25.06 64 PRO B N 1
ATOM 8763 C CA . PRO B 1 75 ? 148.412 71.488 22.087 1.00 24.87 64 PRO B CA 1
ATOM 8764 C C . PRO B 1 75 ? 149.253 71.767 23.370 1.00 25.75 64 PRO B C 1
ATOM 8765 O O . PRO B 1 75 ? 149.500 72.921 23.724 1.00 25.00 64 PRO B O 1
ATOM 8769 N N . ILE B 1 76 ? 149.673 70.711 24.059 1.00 26.05 65 ILE B N 1
ATOM 8770 C CA . ILE B 1 76 ? 150.423 70.836 25.298 1.00 26.50 65 ILE B CA 1
ATOM 8771 C C . ILE B 1 76 ? 151.917 70.793 25.000 1.00 26.13 65 ILE B C 1
ATOM 8772 O O . ILE B 1 76 ? 152.718 71.482 25.632 1.00 27.07 65 ILE B O 1
ATOM 8777 N N . GLU B 1 77 ? 152.293 69.978 24.032 1.00 25.58 66 GLU B N 1
ATOM 8778 C CA . GLU B 1 77 ? 153.661 69.948 23.527 1.00 25.59 66 GLU B CA 1
ATOM 8779 C C . GLU B 1 77 ? 154.219 71.346 23.174 1.00 24.75 66 GLU B C 1
ATOM 8780 O O . GLU B 1 77 ? 155.385 71.626 23.472 1.00 24.36 66 GLU B O 1
ATOM 8786 N N . SER B 1 78 ? 153.394 72.203 22.550 1.00 23.71 67 SER B N 1
ATOM 8787 C CA . SER B 1 78 ? 153.788 73.579 22.186 1.00 23.20 67 SER B CA 1
ATOM 8788 C C . SER B 1 78 ? 154.261 74.383 23.402 1.00 24.03 67 SER B C 1
ATOM 8789 O O . SER B 1 78 ? 155.171 75.213 23.302 1.00 25.04 67 SER B O 1
ATOM 8792 N N . TYR B 1 79 ? 153.613 74.157 24.535 1.00 24.05 68 TYR B N 1
ATOM 8793 C CA . TYR B 1 79 ? 153.958 74.824 25.791 1.00 25.30 68 TYR B CA 1
ATOM 8794 C C . TYR B 1 79 ? 155.154 74.178 26.494 1.00 25.76 68 TYR B C 1
ATOM 8795 O O . TYR B 1 79 ? 155.774 74.812 27.345 1.00 27.14 68 TYR B O 1
ATOM 8804 N N . LEU B 1 80 ? 155.458 72.925 26.173 1.00 26.10 69 LEU B N 1
ATOM 8805 C CA . LEU B 1 80 ? 156.618 72.241 26.777 1.00 26.46 69 LEU B CA 1
ATOM 8806 C C . LEU B 1 80 ? 157.918 72.424 25.966 1.00 26.86 69 LEU B C 1
ATOM 8807 O O . LEU B 1 80 ? 158.972 71.874 26.320 1.00 27.29 69 LEU B O 1
ATOM 8812 N N . SER B 1 81 ? 157.848 73.182 24.876 1.00 26.70 70 SER B N 1
ATOM 8813 C CA . SER B 1 81 ? 159.018 73.365 23.990 1.00 27.03 70 SER B CA 1
ATOM 8814 C C . SER B 1 81 ? 159.892 74.464 24.561 1.00 27.22 70 SER B C 1
ATOM 8815 O O . SER B 1 81 ? 159.543 75.638 24.476 1.00 26.96 70 SER B O 1
ATOM 8818 N N . ILE B 1 82 ? 161.012 74.086 25.174 1.00 26.85 71 ILE B N 1
ATOM 8819 C CA . ILE B 1 82 ? 161.934 75.083 25.730 1.00 26.33 71 ILE B CA 1
ATOM 8820 C C . ILE B 1 82 ? 162.376 76.042 24.628 1.00 25.43 71 ILE B C 1
ATOM 8821 O O . ILE B 1 82 ? 162.393 77.260 24.825 1.00 24.86 71 ILE B O 1
ATOM 8826 N N . ASP B 1 83 ? 162.691 75.486 23.462 1.00 24.65 72 ASP B N 1
ATOM 8827 C CA . ASP B 1 83 ? 163.108 76.265 22.319 1.00 24.49 72 ASP B CA 1
ATOM 8828 C C . ASP B 1 83 ? 162.069 77.309 21.888 1.00 24.47 72 ASP B C 1
ATOM 8829 O O . ASP B 1 83 ? 162.427 78.425 21.518 1.00 23.85 72 ASP B O 1
ATOM 8834 N N . GLU B 1 84 ? 160.792 76.933 21.879 1.00 24.06 73 GLU B N 1
ATOM 8835 C CA . GLU B 1 84 ? 159.748 77.901 21.502 1.00 25.52 73 GLU B CA 1
ATOM 8836 C C . GLU B 1 84 ? 159.608 79.031 22.509 1.00 24.30 73 GLU B C 1
ATOM 8837 O O . GLU B 1 84 ? 159.459 80.187 22.149 1.00 23.86 73 GLU B O 1
ATOM 8843 N N . VAL B 1 85 ? 159.658 78.678 23.775 1.00 25.01 74 VAL B N 1
ATOM 8844 C CA . VAL B 1 85 ? 159.488 79.643 24.843 1.00 25.25 74 VAL B CA 1
ATOM 8845 C C . VAL B 1 85 ? 160.622 80.685 24.794 1.00 25.64 74 VAL B C 1
ATOM 8846 O O . VAL B 1 85 ? 160.365 81.895 24.853 1.00 25.42 74 VAL B O 1
ATOM 8850 N N . ILE B 1 86 ? 161.861 80.204 24.660 1.00 25.25 75 ILE B N 1
ATOM 8851 C CA . ILE B 1 86 ? 163.056 81.068 24.552 1.00 24.58 75 ILE B CA 1
ATOM 8852 C C . ILE B 1 86 ? 163.022 81.953 23.282 1.00 25.00 75 ILE B C 1
ATOM 8853 O O . ILE B 1 86 ? 163.309 83.168 23.346 1.00 25.26 75 ILE B O 1
ATOM 8858 N N . ARG B 1 87 ? 162.652 81.354 22.143 1.00 24.20 76 ARG B N 1
ATOM 8859 C CA . ARG B 1 87 ? 162.386 82.103 20.918 1.00 24.47 76 ARG B CA 1
ATOM 8860 C C . ARG B 1 87 ? 161.463 83.309 21.159 1.00 23.95 76 ARG B C 1
ATOM 8861 O O . ARG B 1 87 ? 161.815 84.425 20.790 1.00 22.76 76 ARG B O 1
ATOM 8869 N N . VAL B 1 88 ? 160.306 83.098 21.806 1.00 23.21 77 VAL B N 1
ATOM 8870 C CA . VAL B 1 88 ? 159.378 84.210 22.070 1.00 22.75 77 VAL B CA 1
ATOM 8871 C C . VAL B 1 88 ? 159.887 85.227 23.118 1.00 23.43 77 VAL B C 1
ATOM 8872 O O . VAL B 1 88 ? 159.608 86.419 23.011 1.00 23.62 77 VAL B O 1
ATOM 8876 N N . ALA B 1 89 ? 160.581 84.748 24.148 1.00 23.84 78 ALA B N 1
ATOM 8877 C CA . ALA B 1 89 ? 161.233 85.640 25.101 1.00 24.48 78 ALA B CA 1
ATOM 8878 C C . ALA B 1 89 ? 162.211 86.579 24.359 1.00 25.03 78 ALA B C 1
ATOM 8879 O O . ALA B 1 89 ? 162.195 87.775 24.580 1.00 25.26 78 ALA B O 1
ATOM 8881 N N . LYS B 1 90 ? 163.027 86.046 23.453 1.00 26.50 79 LYS B N 1
ATOM 8882 C CA . LYS B 1 90 ? 163.950 86.897 22.700 1.00 27.49 79 LYS B CA 1
ATOM 8883 C C . LYS B 1 90 ? 163.227 87.872 21.753 1.00 28.08 79 LYS B C 1
ATOM 8884 O O . LYS B 1 90 ? 163.490 89.084 21.764 1.00 28.75 79 LYS B O 1
ATOM 8890 N N . LEU B 1 91 ? 162.330 87.324 20.929 1.00 27.93 80 LEU B N 1
ATOM 8891 C CA . LEU B 1 91 ? 161.441 88.100 20.040 1.00 27.00 80 LEU B CA 1
ATOM 8892 C C . LEU B 1 91 ? 160.762 89.265 20.782 1.00 25.83 80 LEU B C 1
ATOM 8893 O O . LEU B 1 91 ? 160.852 90.399 20.329 1.00 25.16 80 LEU B O 1
ATOM 8898 N N . SER B 1 92 ? 160.075 88.992 21.905 1.00 24.30 81 SER B N 1
ATOM 8899 C CA . SER B 1 92 ? 159.347 90.047 22.645 1.00 22.90 81 SER B CA 1
ATOM 8900 C C . SER B 1 92 ? 160.206 91.011 23.498 1.00 22.84 81 SER B C 1
ATOM 8901 O O . SER B 1 92 ? 159.705 92.059 23.947 1.00 23.05 81 SER B O 1
ATOM 8904 N N . GLY B 1 93 ? 161.462 90.622 23.748 1.00 23.34 82 GLY B N 1
ATOM 8905 C CA . GLY B 1 93 ? 162.402 91.324 24.618 1.00 22.90 82 GLY B CA 1
ATOM 8906 C C . GLY B 1 93 ? 162.110 91.124 26.110 1.00 23.64 82 GLY B C 1
ATOM 8907 O O . GLY B 1 93 ? 162.386 92.017 26.925 1.00 24.22 82 GLY B O 1
ATOM 8908 N N . ALA B 1 94 ? 161.547 89.971 26.477 1.00 22.87 83 ALA B N 1
ATOM 8909 C CA . ALA B 1 94 ? 161.210 89.706 27.906 1.00 22.85 83 ALA B CA 1
ATOM 8910 C C . ALA B 1 94 ? 162.503 89.546 28.700 1.00 23.04 83 ALA B C 1
ATOM 8911 O O . ALA B 1 94 ? 163.419 88.901 28.251 1.00 21.78 83 ALA B O 1
ATOM 8913 N N . ASP B 1 95 ? 162.602 90.126 29.886 1.00 24.36 84 ASP B N 1
ATOM 8914 C CA . ASP B 1 95 ? 163.870 89.953 30.620 1.00 25.34 84 ASP B CA 1
ATOM 8915 C C . ASP B 1 95 ? 163.729 88.947 31.775 1.00 24.54 84 ASP B C 1
ATOM 8916 O O . ASP B 1 95 ? 164.696 88.633 32.459 1.00 24.76 84 ASP B O 1
ATOM 8921 N N . ALA B 1 96 ? 162.516 88.439 31.979 1.00 23.53 85 ALA B N 1
ATOM 8922 C CA . ALA B 1 96 ? 162.261 87.370 32.931 1.00 23.25 85 ALA B CA 1
ATOM 8923 C C . ALA B 1 96 ? 161.121 86.465 32.440 1.00 23.25 85 ALA B C 1
ATOM 8924 O O . ALA B 1 96 ? 160.244 86.903 31.686 1.00 22.69 85 ALA B O 1
ATOM 8926 N N . ILE B 1 97 ? 161.133 85.214 32.894 1.00 22.91 86 ILE B N 1
ATOM 8927 C CA . ILE B 1 97 ? 160.068 84.251 32.583 1.00 21.96 86 ILE B CA 1
ATOM 8928 C C . ILE B 1 97 ? 159.501 83.676 33.881 1.00 21.86 86 ILE B C 1
ATOM 8929 O O . ILE B 1 97 ? 160.258 83.219 34.756 1.00 20.96 86 ILE B O 1
ATOM 8934 N N . HIS B 1 98 ? 158.176 83.707 34.005 1.00 21.42 87 HIS B N 1
ATOM 8935 C CA . HIS B 1 98 ? 157.515 83.057 35.145 1.00 20.43 87 HIS B CA 1
ATOM 8936 C C . HIS B 1 98 ? 156.919 81.763 34.614 1.00 20.94 87 HIS B C 1
ATOM 8937 O O . HIS B 1 98 ? 156.118 81.796 33.674 1.00 21.10 87 HIS B O 1
ATOM 8944 N N . PRO B 1 99 ? 157.359 80.604 35.158 1.00 21.24 88 PRO B N 1
ATOM 8945 C CA . PRO B 1 99 ? 156.910 79.349 34.550 1.00 21.46 88 PRO B CA 1
ATOM 8946 C C . PRO B 1 99 ? 155.488 78.938 35.066 1.00 21.61 88 PRO B C 1
ATOM 8947 O O . PRO B 1 99 ? 154.977 77.903 34.663 1.00 23.37 88 PRO B O 1
ATOM 8951 N N . GLY B 1 100 ? 154.881 79.729 35.936 1.00 21.25 89 GLY B N 1
ATOM 8952 C CA . GLY B 1 100 ? 153.635 79.322 36.665 1.00 22.05 89 GLY B CA 1
ATOM 8953 C C . GLY B 1 100 ? 153.761 77.992 37.411 1.00 23.20 89 GLY B C 1
ATOM 8954 O O . GLY B 1 100 ? 154.732 77.769 38.127 1.00 23.39 89 GLY B O 1
ATOM 8955 N N . TYR B 1 101 ? 152.758 77.123 37.291 1.00 24.54 90 TYR B N 1
ATOM 8956 C CA . TYR B 1 101 ? 152.836 75.739 37.843 1.00 24.80 90 TYR B CA 1
ATOM 8957 C C . TYR B 1 101 ? 152.596 74.733 36.725 1.00 25.19 90 TYR B C 1
ATOM 8958 O O . TYR B 1 101 ? 152.044 75.073 35.652 1.00 24.67 90 TYR B O 1
ATOM 8967 N N . GLY B 1 102 ? 153.059 73.506 36.945 1.00 25.55 91 GLY B N 1
ATOM 8968 C CA . GLY B 1 102 ? 152.973 72.469 35.930 1.00 26.40 91 GLY B CA 1
ATOM 8969 C C . GLY B 1 102 ? 153.907 72.803 34.780 1.00 27.22 91 GLY B C 1
ATOM 8970 O O . GLY B 1 102 ? 154.830 73.602 34.934 1.00 27.16 91 GLY B O 1
ATOM 8971 N N . LEU B 1 103 ? 153.650 72.211 33.618 1.00 27.06 92 LEU B N 1
ATOM 8972 C CA . LEU B 1 103 ? 154.422 72.506 32.411 1.00 27.47 92 LEU B CA 1
ATOM 8973 C C . LEU B 1 103 ? 155.946 72.505 32.669 1.00 27.69 92 LEU B C 1
ATOM 8974 O O . LEU B 1 103 ? 156.507 71.475 33.103 1.00 28.82 92 LEU B O 1
ATOM 8979 N N . LEU B 1 104 ? 156.622 73.631 32.442 1.00 26.21 93 LEU B N 1
ATOM 8980 C CA . LEU B 1 104 ? 158.095 73.648 32.582 1.00 24.78 93 LEU B CA 1
ATOM 8981 C C . LEU B 1 104 ? 158.570 74.160 33.953 1.00 24.16 93 LEU B C 1
ATOM 8982 O O . LEU B 1 104 ? 159.746 74.395 34.145 1.00 22.70 93 LEU B O 1
ATOM 8987 N N . SER B 1 105 ? 157.660 74.319 34.912 1.00 23.45 94 SER B N 1
ATOM 8988 C CA . SER B 1 105 ? 158.034 74.961 36.172 1.00 24.55 94 SER B CA 1
ATOM 8989 C C . SER B 1 105 ? 159.025 74.194 37.078 1.00 25.95 94 SER B C 1
ATOM 8990 O O . SER B 1 105 ? 159.560 74.783 38.029 1.00 26.87 94 SER B O 1
ATOM 8993 N N . GLU B 1 106 ? 159.223 72.894 36.836 1.00 26.03 95 GLU B N 1
ATOM 8994 C CA . GLU B 1 106 ? 160.272 72.148 37.553 1.00 28.56 95 GLU B CA 1
ATOM 8995 C C . GLU B 1 106 ? 161.274 71.433 36.621 1.00 27.64 95 GLU B C 1
ATOM 8996 O O . GLU B 1 106 ? 161.799 70.360 36.929 1.00 28.05 95 GLU B O 1
ATOM 9002 N N . SER B 1 107 ? 161.550 72.064 35.487 1.00 26.13 96 SER B N 1
ATOM 9003 C CA . SER B 1 107 ? 162.528 71.564 34.543 1.00 26.84 96 SER B CA 1
ATOM 9004 C C . SER B 1 107 ? 163.853 72.300 34.749 1.00 26.46 96 SER B C 1
ATOM 9005 O O . SER B 1 107 ? 163.924 73.498 34.474 1.00 26.23 96 SER B O 1
ATOM 9008 N N . PRO B 1 108 ? 164.907 71.596 35.254 1.00 26.69 97 PRO B N 1
ATOM 9009 C CA . PRO B 1 108 ? 166.203 72.267 35.337 1.00 25.93 97 PRO B CA 1
ATOM 9010 C C . PRO B 1 108 ? 166.766 72.615 33.966 1.00 25.75 97 PRO B C 1
ATOM 9011 O O . PRO B 1 108 ? 167.445 73.641 33.824 1.00 25.84 97 PRO B O 1
ATOM 9015 N N . GLU B 1 109 ? 166.477 71.782 32.966 1.00 24.92 98 GLU B N 1
ATOM 9016 C CA A GLU B 1 109 ? 166.862 72.062 31.590 0.50 24.45 98 GLU B CA 1
ATOM 9017 C CA B GLU B 1 109 ? 166.854 72.066 31.573 0.50 24.66 98 GLU B CA 1
ATOM 9018 C C . GLU B 1 109 ? 166.320 73.432 31.138 1.00 24.28 98 GLU B C 1
ATOM 9019 O O . GLU B 1 109 ? 167.016 74.216 30.467 1.00 23.24 98 GLU B O 1
ATOM 9030 N N . PHE B 1 110 ? 165.083 73.731 31.527 1.00 24.39 99 PHE B N 1
ATOM 9031 C CA . PHE B 1 110 ? 164.478 75.010 31.187 1.00 24.02 99 PHE B CA 1
ATOM 9032 C C . PHE B 1 110 ? 165.175 76.189 31.888 1.00 24.15 99 PHE B C 1
ATOM 9033 O O . PHE B 1 110 ? 165.457 77.213 31.248 1.00 23.18 99 PHE B O 1
ATOM 9041 N N . VAL B 1 111 ? 165.406 76.065 33.196 1.00 24.04 100 VAL B N 1
ATOM 9042 C CA . VAL B 1 111 ? 166.160 77.075 33.957 1.00 24.87 100 VAL B CA 1
ATOM 9043 C C . VAL B 1 111 ? 167.528 77.304 33.272 1.00 25.48 100 VAL B C 1
ATOM 9044 O O . VAL B 1 111 ? 167.950 78.452 33.036 1.00 24.90 100 VAL B O 1
ATOM 9048 N N . ASP B 1 112 ? 168.197 76.204 32.901 1.00 26.11 101 ASP B N 1
ATOM 9049 C CA . ASP B 1 112 ? 169.480 76.278 32.216 1.00 24.82 101 ASP B CA 1
ATOM 9050 C C . ASP B 1 112 ? 169.385 77.072 30.932 1.00 24.45 101 ASP B C 1
ATOM 9051 O O . ASP B 1 112 ? 170.193 77.952 30.700 1.00 24.59 101 ASP B O 1
ATOM 9056 N N . ALA B 1 113 ? 168.406 76.772 30.088 1.00 24.35 102 ALA B N 1
ATOM 9057 C CA . ALA B 1 113 ? 168.215 77.554 28.847 1.00 23.90 102 ALA B CA 1
ATOM 9058 C C . ALA B 1 113 ? 167.975 79.055 29.108 1.00 23.57 102 ALA B C 1
ATOM 9059 O O . ALA B 1 113 ? 168.485 79.902 28.392 1.00 22.12 102 ALA B O 1
ATOM 9061 N N . CYS B 1 114 ? 167.196 79.378 30.141 1.00 23.11 103 CYS B N 1
ATOM 9062 C CA . CYS B 1 114 ? 166.968 80.764 30.553 1.00 24.18 103 CYS B CA 1
ATOM 9063 C C . CYS B 1 114 ? 168.291 81.432 30.922 1.00 25.08 103 CYS B C 1
ATOM 9064 O O . CYS B 1 114 ? 168.574 82.540 30.477 1.00 26.01 103 CYS B O 1
ATOM 9067 N N . ASN B 1 115 ? 169.079 80.748 31.751 1.00 25.92 104 ASN B N 1
ATOM 9068 C CA . ASN B 1 115 ? 170.372 81.246 32.214 1.00 27.36 104 ASN B CA 1
ATOM 9069 C C . ASN B 1 115 ? 171.258 81.566 30.989 1.00 27.29 104 ASN B C 1
ATOM 9070 O O . ASN B 1 115 ? 171.918 82.614 30.934 1.00 28.36 104 ASN B O 1
ATOM 9075 N N . LYS B 1 116 ? 171.249 80.655 30.005 1.00 27.41 105 LYS B N 1
ATOM 9076 C CA . LYS B 1 116 ? 172.085 80.759 28.778 1.00 27.30 105 LYS B CA 1
ATOM 9077 C C . LYS B 1 116 ? 171.692 81.959 27.909 1.00 27.22 105 LYS B C 1
ATOM 9078 O O . LYS B 1 116 ? 172.540 82.603 27.282 1.00 27.40 105 LYS B O 1
ATOM 9083 N N . ALA B 1 117 ? 170.394 82.246 27.854 1.00 26.80 106 ALA B N 1
ATOM 9084 C CA . ALA B 1 117 ? 169.862 83.387 27.124 1.00 26.37 106 ALA B CA 1
ATOM 9085 C C . ALA B 1 117 ? 169.930 84.715 27.881 1.00 26.46 106 ALA B C 1
ATOM 9086 O O . ALA B 1 117 ? 169.559 85.741 27.335 1.00 27.88 106 ALA B O 1
ATOM 9088 N N . GLY B 1 118 ? 170.374 84.698 29.129 1.00 27.06 107 GLY B N 1
ATOM 9089 C CA . GLY B 1 118 ? 170.414 85.914 29.960 1.00 26.84 107 GLY B CA 1
ATOM 9090 C C . GLY B 1 118 ? 169.026 86.349 30.428 1.00 26.00 107 GLY B C 1
ATOM 9091 O O . GLY B 1 118 ? 168.750 87.543 30.633 1.00 25.44 107 GLY B O 1
ATOM 9092 N N . ILE B 1 119 ? 168.135 85.380 30.591 1.00 25.75 108 ILE B N 1
ATOM 9093 C CA . ILE B 1 119 ? 166.754 85.700 30.941 1.00 24.47 108 ILE B CA 1
ATOM 9094 C C . ILE B 1 119 ? 166.563 85.180 32.328 1.00 24.61 108 ILE B C 1
ATOM 9095 O O . ILE B 1 119 ? 166.928 84.044 32.607 1.00 25.11 108 ILE B O 1
ATOM 9100 N N . ILE B 1 120 ? 165.984 85.999 33.204 1.00 23.10 109 ILE B N 1
ATOM 9101 C CA . ILE B 1 120 ? 165.796 85.591 34.584 1.00 22.34 109 ILE B CA 1
ATOM 9102 C C . ILE B 1 120 ? 164.710 84.516 34.670 1.00 21.26 109 ILE B C 1
ATOM 9103 O O . ILE B 1 120 ? 163.645 84.699 34.117 1.00 21.03 109 ILE B O 1
ATOM 9108 N N . PHE B 1 121 ? 164.992 83.396 35.335 1.00 20.55 110 PHE B N 1
ATOM 9109 C CA . PHE B 1 121 ? 163.969 82.374 35.609 1.00 21.37 110 PHE B CA 1
ATOM 9110 C C . PHE B 1 121 ? 163.348 82.717 36.942 1.00 21.21 110 PHE B C 1
ATOM 9111 O O . PHE B 1 121 ? 164.039 82.724 37.946 1.00 20.59 110 PHE B O 1
ATOM 9119 N N . ILE B 1 122 ? 162.046 82.971 36.967 1.00 21.47 111 ILE B N 1
ATOM 9120 C CA . ILE B 1 122 ? 161.420 83.305 38.233 1.00 21.58 111 ILE B CA 1
ATOM 9121 C C . ILE B 1 122 ? 161.101 82.028 39.014 1.00 21.98 111 ILE B C 1
ATOM 9122 O O . ILE B 1 122 ? 160.039 81.428 38.846 1.00 20.85 111 ILE B O 1
ATOM 9127 N N . GLY B 1 123 ? 162.079 81.607 39.825 1.00 22.37 112 GLY B N 1
ATOM 9128 C CA . GLY B 1 123 ? 161.950 80.455 40.687 1.00 21.76 112 GLY B CA 1
ATOM 9129 C C . GLY B 1 123 ? 163.353 80.023 41.114 1.00 22.06 112 GLY B C 1
ATOM 9130 O O . GLY B 1 123 ? 164.310 80.760 40.910 1.00 20.42 112 GLY B O 1
ATOM 9131 N N . PRO B 1 124 ? 163.467 78.854 41.770 1.00 21.73 113 PRO B N 1
ATOM 9132 C CA . PRO B 1 124 ? 164.760 78.449 42.296 1.00 21.76 113 PRO B CA 1
ATOM 9133 C C . PRO B 1 124 ? 165.781 78.140 41.194 1.00 21.76 113 PRO B C 1
ATOM 9134 O O . PRO B 1 124 ? 165.423 77.980 40.011 1.00 22.78 113 PRO B O 1
ATOM 9138 N N . LYS B 1 125 ? 167.052 78.063 41.574 1.00 22.55 114 LYS B N 1
ATOM 9139 C CA . LYS B 1 125 ? 168.114 77.760 40.625 1.00 23.34 114 LYS B CA 1
ATOM 9140 C C . LYS B 1 125 ? 168.027 76.303 40.151 1.00 23.22 114 LYS B C 1
ATOM 9141 O O . LYS B 1 125 ? 167.426 75.476 40.833 1.00 22.00 114 LYS B O 1
ATOM 9146 N N . ALA B 1 126 ? 168.651 76.001 39.003 1.00 23.05 115 ALA B N 1
ATOM 9147 C CA . ALA B 1 126 ? 168.708 74.636 38.429 1.00 24.43 115 ALA B CA 1
ATOM 9148 C C . ALA B 1 126 ? 169.239 73.535 39.362 1.00 25.37 115 ALA B C 1
ATOM 9149 O O . ALA B 1 126 ? 168.694 72.420 39.372 1.00 25.98 115 ALA B O 1
ATOM 9151 N N A ASP B 1 127 ? 170.289 73.866 40.115 0.50 24.78 116 ASP B N 1
ATOM 9152 N N B ASP B 1 127 ? 170.272 73.821 40.155 0.50 25.57 116 ASP B N 1
ATOM 9153 C CA A ASP B 1 127 ? 170.912 72.914 41.021 0.50 24.90 116 ASP B CA 1
ATOM 9154 C CA B ASP B 1 127 ? 170.847 72.789 41.035 0.50 26.36 116 ASP B CA 1
ATOM 9155 C C A ASP B 1 127 ? 169.943 72.577 42.160 0.50 24.93 116 ASP B C 1
ATOM 9156 C C B ASP B 1 127 ? 170.046 72.605 42.321 0.50 25.91 116 ASP B C 1
ATOM 9157 O O A ASP B 1 127 ? 169.821 71.411 42.528 0.50 25.02 116 ASP B O 1
ATOM 9158 O O B ASP B 1 127 ? 170.224 71.611 43.030 0.50 26.47 116 ASP B O 1
ATOM 9167 N N . THR B 1 128 ? 169.210 73.586 42.644 1.00 25.39 117 THR B N 1
ATOM 9168 C CA . THR B 1 128 ? 168.172 73.410 43.663 1.00 25.58 117 THR B CA 1
ATOM 9169 C C . THR B 1 128 ? 167.135 72.373 43.191 1.00 25.52 117 THR B C 1
ATOM 9170 O O . THR B 1 128 ? 166.808 71.448 43.917 1.00 25.80 117 THR B O 1
ATOM 9174 N N . MET B 1 129 ? 166.648 72.526 41.971 1.00 25.38 118 MET B N 1
ATOM 9175 C CA . MET B 1 129 ? 165.700 71.581 41.374 1.00 26.10 118 MET B CA 1
ATOM 9176 C C . MET B 1 129 ? 166.244 70.149 41.267 1.00 25.85 118 MET B C 1
ATOM 9177 O O . MET B 1 129 ? 165.542 69.182 41.564 1.00 24.74 118 MET B O 1
ATOM 9182 N N . ARG B 1 130 ? 167.486 70.011 40.808 1.00 25.93 119 ARG B N 1
ATOM 9183 C CA . ARG B 1 130 ? 168.058 68.679 40.595 1.00 26.57 119 ARG B CA 1
ATOM 9184 C C . ARG B 1 130 ? 168.255 67.947 41.917 1.00 27.46 119 ARG B C 1
ATOM 9185 O O . ARG B 1 130 ? 168.036 66.722 41.991 1.00 27.17 119 ARG B O 1
ATOM 9193 N N . GLN B 1 131 ? 168.637 68.701 42.952 1.00 27.86 120 GLN B N 1
ATOM 9194 C CA . GLN B 1 131 ? 168.818 68.158 44.302 1.00 29.90 120 GLN B CA 1
ATOM 9195 C C . GLN B 1 131 ? 167.476 67.715 44.930 1.00 29.19 120 GLN B C 1
ATOM 9196 O O . GLN B 1 131 ? 167.431 66.745 45.681 1.00 29.71 120 GLN B O 1
ATOM 9202 N N . LEU B 1 132 ? 166.390 68.425 44.618 1.00 28.59 121 LEU B N 1
ATOM 9203 C CA . LEU B 1 132 ? 165.085 68.109 45.208 1.00 28.40 121 LEU B CA 1
ATOM 9204 C C . LEU B 1 132 ? 164.308 67.158 44.341 1.00 28.76 121 LEU B C 1
ATOM 9205 O O . LEU B 1 132 ? 163.396 66.493 44.817 1.00 28.49 121 LEU B O 1
ATOM 9210 N N . GLY B 1 133 ? 164.685 67.091 43.068 1.00 29.14 122 GLY B N 1
ATOM 9211 C CA . GLY B 1 133 ? 163.981 66.277 42.084 1.00 30.98 122 GLY B CA 1
ATOM 9212 C C . GLY B 1 133 ? 164.217 64.799 42.263 1.00 32.61 122 GLY B C 1
ATOM 9213 O O . GLY B 1 133 ? 163.312 64.013 42.058 1.00 34.34 122 GLY B O 1
ATOM 9214 N N . ASN B 1 134 ? 165.431 64.418 42.642 1.00 33.82 123 ASN B N 1
ATOM 9215 C CA . ASN B 1 134 ? 165.759 63.022 42.949 1.00 35.33 123 ASN B CA 1
ATOM 9216 C C . ASN B 1 134 ? 165.269 62.678 44.374 1.00 36.67 123 ASN B C 1
ATOM 9217 O O . ASN B 1 134 ? 165.848 63.168 45.366 1.00 36.40 123 ASN B O 1
ATOM 9222 N N . LYS B 1 135 ? 164.216 61.845 44.496 1.00 37.94 124 LYS B N 1
ATOM 9223 C CA . LYS B 1 135 ? 163.415 61.946 45.730 1.00 38.08 124 LYS B CA 1
ATOM 9224 C C . LYS B 1 135 ? 163.993 61.377 47.042 1.00 37.63 124 LYS B C 1
ATOM 9225 O O . LYS B 1 135 ? 163.388 61.529 48.144 1.00 37.66 124 LYS B O 1
ATOM 9228 N N . VAL B 1 136 ? 165.200 60.808 46.898 1.00 35.91 125 VAL B N 1
ATOM 9229 C CA . VAL B 1 136 ? 166.050 60.396 47.997 1.00 34.99 125 VAL B CA 1
ATOM 9230 C C . VAL B 1 136 ? 167.441 61.081 48.047 1.00 34.43 125 VAL B C 1
ATOM 9231 O O . VAL B 1 136 ? 168.236 60.828 48.958 1.00 33.68 125 VAL B O 1
ATOM 9232 N N . ALA B 1 137 ? 167.744 61.952 47.089 1.00 33.45 126 ALA B N 1
ATOM 9233 C CA . ALA B 1 137 ? 168.774 62.966 47.344 1.00 31.77 126 ALA B CA 1
ATOM 9234 C C . ALA B 1 137 ? 168.099 63.938 48.344 1.00 30.55 126 ALA B C 1
ATOM 9235 O O . ALA B 1 137 ? 168.727 64.452 49.280 1.00 30.72 126 ALA B O 1
ATOM 9236 N N . ALA B 1 138 ? 166.807 64.135 48.135 1.00 28.82 127 ALA B N 1
ATOM 9237 C CA . ALA B 1 138 ? 165.992 65.038 48.945 1.00 28.31 127 ALA B CA 1
ATOM 9238 C C . ALA B 1 138 ? 165.732 64.432 50.336 1.00 27.68 127 ALA B C 1
ATOM 9239 O O . ALA B 1 138 ? 165.657 65.166 51.321 1.00 26.45 127 ALA B O 1
ATOM 9241 N N . ARG B 1 139 ? 165.589 63.099 50.381 1.00 28.60 128 ARG B N 1
ATOM 9242 C CA . ARG B 1 139 ? 165.451 62.324 51.635 1.00 28.39 128 ARG B CA 1
ATOM 9243 C C . ARG B 1 139 ? 166.730 62.453 52.439 1.00 27.98 128 ARG B C 1
ATOM 9244 O O . ARG B 1 139 ? 166.679 62.779 53.625 1.00 28.46 128 ARG B O 1
ATOM 9252 N N . ASN B 1 140 ? 167.871 62.207 51.802 1.00 26.84 129 ASN B N 1
ATOM 9253 C CA . ASN B 1 140 ? 169.152 62.298 52.478 1.00 26.34 129 ASN B CA 1
ATOM 9254 C C . ASN B 1 140 ? 169.350 63.709 52.995 1.00 24.97 129 ASN B C 1
ATOM 9255 O O . ASN B 1 140 ? 169.943 63.921 54.047 1.00 24.46 129 ASN B O 1
ATOM 9260 N N . LEU B 1 141 ? 168.893 64.675 52.219 1.00 23.76 130 LEU B N 1
ATOM 9261 C CA . LEU B 1 141 ? 168.980 66.069 52.622 1.00 23.20 130 LEU B CA 1
ATOM 9262 C C . LEU B 1 141 ? 168.090 66.358 53.849 1.00 21.99 130 LEU B C 1
ATOM 9263 O O . LEU B 1 141 ? 168.528 67.028 54.786 1.00 22.08 130 LEU B O 1
ATOM 9268 N N . ALA B 1 142 ? 166.858 65.860 53.850 1.00 20.71 131 ALA B N 1
ATOM 9269 C CA . ALA B 1 142 ? 165.991 66.033 55.044 1.00 19.92 131 ALA B CA 1
ATOM 9270 C C . ALA B 1 142 ? 166.631 65.416 56.262 1.00 19.15 131 ALA B C 1
ATOM 9271 O O . ALA B 1 142 ? 166.692 66.057 57.302 1.00 19.36 131 ALA B O 1
ATOM 9273 N N . ILE B 1 143 ? 167.180 64.211 56.099 1.00 18.71 132 ILE B N 1
ATOM 9274 C CA . ILE B 1 143 ? 167.796 63.472 57.184 1.00 18.68 132 ILE B CA 1
ATOM 9275 C C . ILE B 1 143 ? 168.975 64.270 57.758 1.00 19.09 132 ILE B C 1
ATOM 9276 O O . ILE B 1 143 ? 169.141 64.361 58.974 1.00 18.33 132 ILE B O 1
ATOM 9281 N N . SER B 1 144 ? 169.783 64.861 56.867 1.00 18.75 133 SER B N 1
ATOM 9282 C CA . SER B 1 144 ? 171.004 65.578 57.260 1.00 18.36 133 SER B CA 1
ATOM 9283 C C . SER B 1 144 ? 170.740 66.829 58.103 1.00 17.82 133 SER B C 1
ATOM 9284 O O . SER B 1 144 ? 171.637 67.302 58.797 1.00 18.90 133 SER B O 1
ATOM 9287 N N . VAL B 1 145 ? 169.536 67.370 58.018 1.00 18.38 134 VAL B N 1
ATOM 9288 C CA . VAL B 1 145 ? 169.137 68.560 58.812 1.00 17.89 134 VAL B CA 1
ATOM 9289 C C . VAL B 1 145 ? 168.107 68.277 59.916 1.00 17.44 134 VAL B C 1
ATOM 9290 O O . VAL B 1 145 ? 167.493 69.195 60.464 1.00 17.76 134 VAL B O 1
ATOM 9294 N N . GLY B 1 146 ? 167.914 67.009 60.270 1.00 17.59 135 GLY B N 1
ATOM 9295 C CA . GLY B 1 146 ? 167.012 66.670 61.396 1.00 16.39 135 GLY B CA 1
ATOM 9296 C C . GLY B 1 146 ? 165.528 66.806 61.075 1.00 17.51 135 GLY B C 1
ATOM 9297 O O . GLY B 1 146 ? 164.723 67.180 61.943 1.00 16.92 135 GLY B O 1
ATOM 9298 N N . VAL B 1 147 ? 165.140 66.507 59.831 1.00 16.63 136 VAL B N 1
ATOM 9299 C CA . VAL B 1 147 ? 163.679 66.524 59.475 1.00 16.38 136 VAL B CA 1
ATOM 9300 C C . VAL B 1 147 ? 163.220 65.073 59.260 1.00 16.59 136 VAL B C 1
ATOM 9301 O O . VAL B 1 147 ? 163.863 64.325 58.510 1.00 16.01 136 VAL B O 1
ATOM 9305 N N . PRO B 1 148 ? 162.151 64.640 59.955 1.00 17.23 137 PRO B N 1
ATOM 9306 C CA . PRO B 1 148 ? 161.739 63.224 59.862 1.00 17.96 137 PRO B CA 1
ATOM 9307 C C . PRO B 1 148 ? 161.302 62.835 58.443 1.00 19.38 137 PRO B C 1
ATOM 9308 O O . PRO B 1 148 ? 160.747 63.650 57.714 1.00 18.83 137 PRO B O 1
ATOM 9312 N N . VAL B 1 149 ? 161.570 61.592 58.063 1.00 20.84 138 VAL B N 1
ATOM 9313 C CA . VAL B 1 149 ? 161.161 61.069 56.746 1.00 22.15 138 VAL B CA 1
ATOM 9314 C C . VAL B 1 149 ? 160.471 59.733 57.021 1.00 23.83 138 VAL B C 1
ATOM 9315 O O . VAL B 1 149 ? 160.656 59.161 58.105 1.00 22.96 138 VAL B O 1
ATOM 9319 N N . VAL B 1 150 ? 159.695 59.227 56.070 1.00 26.09 139 VAL B N 1
ATOM 9320 C CA . VAL B 1 150 ? 159.052 57.911 56.265 1.00 29.78 139 VAL B CA 1
ATOM 9321 C C . VAL B 1 150 ? 160.083 56.753 56.332 1.00 32.14 139 VAL B C 1
ATOM 9322 O O . VAL B 1 150 ? 161.001 56.703 55.510 1.00 32.75 139 VAL B O 1
ATOM 9324 N N . PRO B 1 151 ? 159.968 55.841 57.329 1.00 34.54 140 PRO B N 1
ATOM 9325 C CA . PRO B 1 151 ? 160.892 54.708 57.311 1.00 36.89 140 PRO B CA 1
ATOM 9326 C C . PRO B 1 151 ? 160.764 53.973 55.990 1.00 39.46 140 PRO B C 1
ATOM 9327 O O . PRO B 1 151 ? 159.854 53.164 55.843 1.00 40.06 140 PRO B O 1
ATOM 9331 N N . ALA B 1 152 ? 161.661 54.282 55.038 1.00 42.14 141 ALA B N 1
ATOM 9332 C CA . ALA B 1 152 ? 161.577 53.783 53.653 1.00 43.88 141 ALA B CA 1
ATOM 9333 C C . ALA B 1 152 ? 162.722 52.860 53.203 1.00 45.48 141 ALA B C 1
ATOM 9334 O O . ALA B 1 152 ? 163.285 52.096 54.015 1.00 46.26 141 ALA B O 1
ATOM 9336 N N . THR B 1 153 ? 163.049 52.953 51.906 1.00 47.04 142 THR B N 1
ATOM 9337 C CA . THR B 1 153 ? 163.886 51.985 51.186 1.00 48.24 142 THR B CA 1
ATOM 9338 C C . THR B 1 153 ? 164.836 52.695 50.195 1.00 49.06 142 THR B C 1
ATOM 9339 O O . THR B 1 153 ? 164.576 53.826 49.784 1.00 48.54 142 THR B O 1
ATOM 9343 N N . GLU B 1 154 ? 165.941 52.029 49.841 1.00 50.05 143 GLU B N 1
ATOM 9344 C CA . GLU B 1 154 ? 166.824 52.481 48.753 1.00 51.68 143 GLU B CA 1
ATOM 9345 C C . GLU B 1 154 ? 166.222 52.064 47.402 1.00 52.16 143 GLU B C 1
ATOM 9346 O O . GLU B 1 154 ? 165.612 51.004 47.321 1.00 52.23 143 GLU B O 1
ATOM 9347 N N . PRO B 1 155 ? 166.424 52.878 46.337 1.00 52.87 144 PRO B N 1
ATOM 9348 C CA . PRO B 1 155 ? 165.690 52.824 45.037 1.00 53.20 144 PRO B CA 1
ATOM 9349 C C . PRO B 1 155 ? 165.541 51.435 44.362 1.00 53.92 144 PRO B C 1
ATOM 9350 O O . PRO B 1 155 ? 165.946 51.276 43.209 1.00 54.17 144 PRO B O 1
ATOM 9354 N N . LEU B 1 156 ? 164.866 50.505 45.048 1.00 54.35 145 LEU B N 1
ATOM 9355 C CA . LEU B 1 156 ? 164.951 49.028 44.856 1.00 54.76 145 LEU B CA 1
ATOM 9356 C C . LEU B 1 156 ? 165.754 48.387 43.704 1.00 55.04 145 LEU B C 1
ATOM 9357 O O . LEU B 1 156 ? 165.681 48.827 42.553 1.00 55.04 145 LEU B O 1
ATOM 9362 N N . PRO B 1 157 ? 166.517 47.323 44.028 1.00 55.29 146 PRO B N 1
ATOM 9363 C CA . PRO B 1 157 ? 167.155 46.500 43.000 1.00 55.44 146 PRO B CA 1
ATOM 9364 C C . PRO B 1 157 ? 166.116 45.614 42.306 1.00 55.59 146 PRO B C 1
ATOM 9365 O O . PRO B 1 157 ? 165.834 45.840 41.100 1.00 55.75 146 PRO B O 1
ATOM 9369 N N . PRO B 1 173 ? 152.537 47.266 55.566 1.00 54.65 162 PRO B N 1
ATOM 9370 C CA . PRO B 1 173 ? 153.726 47.816 54.935 1.00 54.61 162 PRO B CA 1
ATOM 9371 C C . PRO B 1 173 ? 153.519 48.967 53.914 1.00 54.34 162 PRO B C 1
ATOM 9372 O O . PRO B 1 173 ? 153.132 50.052 54.330 1.00 54.33 162 PRO B O 1
ATOM 9376 N N . VAL B 1 174 ? 153.732 48.721 52.616 1.00 54.13 163 VAL B N 1
ATOM 9377 C CA . VAL B 1 174 ? 154.364 49.723 51.725 1.00 53.54 163 VAL B CA 1
ATOM 9378 C C . VAL B 1 174 ? 153.587 50.478 50.602 1.00 53.35 163 VAL B C 1
ATOM 9379 O O . VAL B 1 174 ? 152.503 50.078 50.180 1.00 53.27 163 VAL B O 1
ATOM 9381 N N . MET B 1 175 ? 154.185 51.580 50.140 1.00 52.99 164 MET B N 1
ATOM 9382 C CA . MET B 1 175 ? 153.840 52.239 48.871 1.00 53.30 164 MET B CA 1
ATOM 9383 C C . MET B 1 175 ? 155.061 52.405 47.937 1.00 52.74 164 MET B C 1
ATOM 9384 O O . MET B 1 175 ? 156.031 53.092 48.283 1.00 52.70 164 MET B O 1
ATOM 9389 N N . LEU B 1 176 ? 155.006 51.785 46.756 1.00 52.28 165 LEU B N 1
ATOM 9390 C CA . LEU B 1 176 ? 156.000 52.031 45.701 1.00 51.59 165 LEU B CA 1
ATOM 9391 C C . LEU B 1 176 ? 155.868 53.466 45.186 1.00 51.14 165 LEU B C 1
ATOM 9392 O O . LEU B 1 176 ? 154.758 53.983 45.067 1.00 50.98 165 LEU B O 1
ATOM 9394 N N . LYS B 1 177 ? 156.998 54.109 44.904 1.00 50.57 166 LYS B N 1
ATOM 9395 C CA . LYS B 1 177 ? 157.010 55.463 44.342 1.00 50.24 166 LYS B CA 1
ATOM 9396 C C . LYS B 1 177 ? 158.173 55.590 43.358 1.00 50.22 166 LYS B C 1
ATOM 9397 O O . LYS B 1 177 ? 159.260 55.068 43.615 1.00 50.27 166 LYS B O 1
ATOM 9403 N N . ALA B 1 178 ? 157.941 56.264 42.231 1.00 50.05 167 ALA B N 1
ATOM 9404 C CA . ALA B 1 178 ? 159.020 56.566 41.284 1.00 49.73 167 ALA B CA 1
ATOM 9405 C C . ALA B 1 178 ? 159.838 57.754 41.814 1.00 49.56 167 ALA B C 1
ATOM 9406 O O . ALA B 1 178 ? 159.263 58.760 42.266 1.00 49.01 167 ALA B O 1
ATOM 9408 N N . SER B 1 179 ? 161.168 57.611 41.756 1.00 49.29 168 SER B N 1
ATOM 9409 C CA . SER B 1 179 ? 162.132 58.555 42.353 1.00 48.95 168 SER B CA 1
ATOM 9410 C C . SER B 1 179 ? 162.042 60.019 41.864 1.00 48.88 168 SER B C 1
ATOM 9411 O O . SER B 1 179 ? 161.293 60.358 40.951 1.00 48.25 168 SER B O 1
ATOM 9414 C CA . MET B 1 187 ? 152.883 55.293 42.622 1.00 58.45 176 MET B CA 1
ATOM 9415 C C . MET B 1 187 ? 151.814 54.216 42.725 1.00 58.04 176 MET B C 1
ATOM 9416 O O . MET B 1 187 ? 150.853 54.228 41.955 1.00 58.15 176 MET B O 1
ATOM 9421 N N . ARG B 1 188 ? 151.984 53.300 43.682 1.00 57.70 177 ARG B N 1
ATOM 9422 C CA . ARG B 1 188 ? 151.055 52.178 43.898 1.00 57.24 177 ARG B CA 1
ATOM 9423 C C . ARG B 1 188 ? 151.293 51.493 45.249 1.00 56.83 177 ARG B C 1
ATOM 9424 O O . ARG B 1 188 ? 152.416 51.498 45.755 1.00 56.84 177 ARG B O 1
ATOM 9425 N N . VAL B 1 189 ? 150.234 50.901 45.813 1.00 56.50 178 VAL B N 1
ATOM 9426 C CA . VAL B 1 189 ? 150.259 50.250 47.149 1.00 56.02 178 VAL B CA 1
ATOM 9427 C C . VAL B 1 189 ? 150.553 48.737 47.083 1.00 55.77 178 VAL B C 1
ATOM 9428 O O . VAL B 1 189 ? 149.889 48.018 46.338 1.00 55.65 178 VAL B O 1
ATOM 9432 N N . ILE B 1 190 ? 151.524 48.260 47.870 1.00 55.57 179 ILE B N 1
ATOM 9433 C CA . ILE B 1 190 ? 151.769 46.810 48.020 1.00 55.51 179 ILE B CA 1
ATOM 9434 C C . ILE B 1 190 ? 151.565 46.349 49.479 1.00 55.54 179 ILE B C 1
ATOM 9435 O O . ILE B 1 190 ? 152.088 46.956 50.414 1.00 55.67 179 ILE B O 1
ATOM 9440 N N . ARG B 1 191 ? 150.811 45.265 49.656 1.00 55.27 180 ARG B N 1
ATOM 9441 C CA . ARG B 1 191 ? 150.356 44.843 50.979 1.00 54.95 180 ARG B CA 1
ATOM 9442 C C . ARG B 1 191 ? 150.980 43.522 51.436 1.00 54.73 180 ARG B C 1
ATOM 9443 O O . ARG B 1 191 ? 151.372 43.373 52.598 1.00 54.21 180 ARG B O 1
ATOM 9447 N N . VAL B 1 216 ? 160.859 52.260 41.129 1.00 44.07 205 VAL B N 1
ATOM 9448 C CA . VAL B 1 216 ? 161.374 53.280 42.039 1.00 44.15 205 VAL B CA 1
ATOM 9449 C C . VAL B 1 216 ? 161.788 52.688 43.393 1.00 44.05 205 VAL B C 1
ATOM 9450 O O . VAL B 1 216 ? 162.517 51.694 43.442 1.00 44.04 205 VAL B O 1
ATOM 9451 N N . TYR B 1 217 ? 161.325 53.320 44.476 1.00 43.76 206 TYR B N 1
ATOM 9452 C CA . TYR B 1 217 ? 161.611 52.890 45.862 1.00 43.49 206 TYR B CA 1
ATOM 9453 C C . TYR B 1 217 ? 160.318 52.569 46.614 1.00 43.26 206 TYR B C 1
ATOM 9454 O O . TYR B 1 217 ? 159.236 52.999 46.201 1.00 43.27 206 TYR B O 1
ATOM 9463 N N . LEU B 1 218 ? 160.435 51.838 47.722 1.00 42.99 207 LEU B N 1
ATOM 9464 C CA . LEU B 1 218 ? 159.277 51.530 48.577 1.00 42.81 207 LEU B CA 1
ATOM 9465 C C . LEU B 1 218 ? 159.250 52.372 49.878 1.00 42.91 207 LEU B C 1
ATOM 9466 O O . LEU B 1 218 ? 160.175 52.308 50.697 1.00 43.38 207 LEU B O 1
ATOM 9471 N N . GLU B 1 219 ? 158.190 53.161 50.053 1.00 42.47 208 GLU B N 1
ATOM 9472 C CA . GLU B 1 219 ? 157.957 53.930 51.275 1.00 41.82 208 GLU B CA 1
ATOM 9473 C C . GLU B 1 219 ? 156.904 53.219 52.146 1.00 41.41 208 GLU B C 1
ATOM 9474 O O . GLU B 1 219 ? 155.864 52.802 51.625 1.00 41.67 208 GLU B O 1
ATOM 9480 N N . LYS B 1 220 ? 157.147 53.091 53.454 1.00 40.50 209 LYS B N 1
ATOM 9481 C CA . LYS B 1 220 ? 156.143 52.490 54.382 1.00 40.12 209 LYS B CA 1
ATOM 9482 C C . LYS B 1 220 ? 154.777 53.219 54.407 1.00 38.80 209 LYS B C 1
ATOM 9483 O O . LYS B 1 220 ? 154.708 54.437 54.237 1.00 38.88 209 LYS B O 1
ATOM 9489 N N . LEU B 1 221 ? 153.701 52.456 54.613 1.00 37.96 210 LEU B N 1
ATOM 9490 C CA . LEU B 1 221 ? 152.322 52.957 54.458 1.00 36.71 210 LEU B CA 1
ATOM 9491 C C . LEU B 1 221 ? 151.710 53.627 55.692 1.00 35.18 210 LEU B C 1
ATOM 9492 O O . LEU B 1 221 ? 151.548 53.005 56.741 1.00 36.27 210 LEU B O 1
ATOM 9493 N N . VAL B 1 222 ? 151.398 54.912 55.548 1.00 34.65 211 VAL B N 1
ATOM 9494 C CA . VAL B 1 222 ? 150.601 55.651 56.525 1.00 32.82 211 VAL B CA 1
ATOM 9495 C C . VAL B 1 222 ? 149.138 55.436 56.117 1.00 31.36 211 VAL B C 1
ATOM 9496 O O . VAL B 1 222 ? 148.644 56.099 55.192 1.00 30.58 211 VAL B O 1
ATOM 9500 N N . GLU B 1 223 ? 148.453 54.504 56.780 1.00 29.57 212 GLU B N 1
ATOM 9501 C CA . GLU B 1 223 ? 147.107 54.130 56.335 1.00 28.52 212 GLU B CA 1
ATOM 9502 C C . GLU B 1 223 ? 146.012 55.165 56.604 1.00 27.03 212 GLU B C 1
ATOM 9503 O O . GLU B 1 223 ? 144.995 55.186 55.910 1.00 26.66 212 GLU B O 1
ATOM 9509 N N . ARG B 1 224 ? 146.230 56.021 57.598 1.00 25.23 213 ARG B N 1
ATOM 9510 C CA . ARG B 1 224 ? 145.328 57.126 57.884 1.00 23.36 213 ARG B CA 1
ATOM 9511 C C . ARG B 1 224 ? 146.167 58.379 57.873 1.00 22.69 213 ARG B C 1
ATOM 9512 O O . ARG B 1 224 ? 146.609 58.866 58.909 1.00 22.45 213 ARG B O 1
ATOM 9516 N N . ALA B 1 225 ? 146.411 58.858 56.659 1.00 22.56 214 ALA B N 1
ATOM 9517 C CA . ALA B 1 225 ? 147.306 59.988 56.362 1.00 22.95 214 ALA B CA 1
ATOM 9518 C C . ALA B 1 225 ? 146.559 61.293 56.097 1.00 23.63 214 ALA B C 1
ATOM 9519 O O . ALA B 1 225 ? 145.495 61.295 55.461 1.00 23.77 214 ALA B O 1
ATOM 9521 N N . ARG B 1 226 ? 147.134 62.403 56.559 1.00 23.62 215 ARG B N 1
ATOM 9522 C CA . ARG B 1 226 ? 146.796 63.734 56.060 1.00 24.63 215 ARG B CA 1
ATOM 9523 C C . ARG B 1 226 ? 147.985 64.261 55.223 1.00 24.21 215 ARG B C 1
ATOM 9524 O O . ARG B 1 226 ? 149.150 63.929 55.507 1.00 24.65 215 ARG B O 1
ATOM 9532 N N . HIS B 1 227 ? 147.703 65.024 54.171 1.00 23.89 216 HIS B N 1
ATOM 9533 C CA . HIS B 1 227 ? 148.754 65.689 53.421 1.00 24.36 216 HIS B CA 1
ATOM 9534 C C . HIS B 1 227 ? 148.729 67.127 53.873 1.00 24.27 216 HIS B C 1
ATOM 9535 O O . HIS B 1 227 ? 147.733 67.841 53.664 1.00 24.83 216 HIS B O 1
ATOM 9542 N N . VAL B 1 228 ? 149.812 67.559 54.505 1.00 23.44 217 VAL B N 1
ATOM 9543 C CA . VAL B 1 228 ? 149.943 68.938 54.970 1.00 23.52 217 VAL B CA 1
ATOM 9544 C C . VAL B 1 228 ? 151.245 69.535 54.425 1.00 23.49 217 VAL B C 1
ATOM 9545 O O . VAL B 1 228 ? 152.255 68.836 54.310 1.00 24.45 217 VAL B O 1
ATOM 9549 N N . GLU B 1 229 ? 151.234 70.805 54.046 1.00 23.59 218 GLU B N 1
ATOM 9550 C CA . GLU B 1 229 ? 152.387 71.362 53.321 1.00 23.67 218 GLU B CA 1
ATOM 9551 C C . GLU B 1 229 ? 152.623 72.799 53.761 1.00 23.95 218 GLU B C 1
ATOM 9552 O O . GLU B 1 229 ? 151.649 73.519 54.051 1.00 22.65 218 GLU B O 1
ATOM 9558 N N . SER B 1 230 ? 153.904 73.199 53.814 1.00 22.81 219 SER B N 1
ATOM 9559 C CA . SER B 1 230 ? 154.288 74.541 54.230 1.00 23.01 219 SER B CA 1
ATOM 9560 C C . SER B 1 230 ? 154.573 75.361 53.024 1.00 22.93 219 SER B C 1
ATOM 9561 O O . SER B 1 230 ? 155.327 74.916 52.150 1.00 22.02 219 SER B O 1
ATOM 9564 N N . GLN B 1 231 ? 154.060 76.582 53.009 1.00 21.81 220 GLN B N 1
ATOM 9565 C CA . GLN B 1 231 ? 154.510 77.537 51.983 1.00 21.52 220 GLN B CA 1
ATOM 9566 C C . GLN B 1 231 ? 155.806 78.188 52.488 1.00 21.77 220 GLN B C 1
ATOM 9567 O O . GLN B 1 231 ? 155.847 78.660 53.619 1.00 21.37 220 GLN B O 1
ATOM 9573 N N . ILE B 1 232 ? 156.862 78.184 51.671 1.00 21.12 221 ILE B N 1
ATOM 9574 C CA . ILE B 1 232 ? 158.064 78.922 52.011 1.00 21.65 221 ILE B CA 1
ATOM 9575 C C . ILE B 1 232 ? 158.405 79.936 50.915 1.00 22.13 221 ILE B C 1
ATOM 9576 O O . ILE B 1 232 ? 157.959 79.805 49.760 1.00 21.97 221 ILE B O 1
ATOM 9581 N N . LEU B 1 233 ? 159.227 80.914 51.291 1.00 22.35 222 LEU B N 1
ATOM 9582 C CA . LEU B 1 233 ? 159.810 81.891 50.341 1.00 21.23 222 LEU B CA 1
ATOM 9583 C C . LEU B 1 233 ? 161.244 82.084 50.778 1.00 22.53 222 LEU B C 1
ATOM 9584 O O . LEU B 1 233 ? 161.493 82.192 51.977 1.00 22.65 222 LEU B O 1
ATOM 9589 N N . GLY B 1 234 ? 162.194 82.133 49.834 1.00 22.50 223 GLY B N 1
ATOM 9590 C CA . GLY B 1 234 ? 163.587 82.376 50.203 1.00 22.38 223 GLY B CA 1
ATOM 9591 C C . GLY B 1 234 ? 164.129 83.407 49.255 1.00 23.23 223 GLY B C 1
ATOM 9592 O O . GLY B 1 234 ? 163.681 83.448 48.119 1.00 21.88 223 GLY B O 1
ATOM 9593 N N . ASP B 1 235 ? 165.060 84.251 49.716 1.00 23.14 224 ASP B N 1
ATOM 9594 C CA . ASP B 1 235 ? 165.619 85.275 48.825 1.00 24.09 224 ASP B CA 1
ATOM 9595 C C . ASP B 1 235 ? 167.063 84.979 48.442 1.00 23.57 224 ASP B C 1
ATOM 9596 O O . ASP B 1 235 ? 167.625 83.955 48.821 1.00 23.57 224 ASP B O 1
ATOM 9601 N N . THR B 1 236 ? 167.651 85.886 47.671 1.00 25.00 225 THR B N 1
ATOM 9602 C CA . THR B 1 236 ? 169.022 85.750 47.202 1.00 24.74 225 THR B CA 1
ATOM 9603 C C . THR B 1 236 ? 170.069 86.142 48.244 1.00 26.31 225 THR B C 1
ATOM 9604 O O . THR B 1 236 ? 171.287 86.059 47.983 1.00 26.57 225 THR B O 1
ATOM 9608 N N . HIS B 1 237 ? 169.591 86.555 49.409 1.00 26.61 226 HIS B N 1
ATOM 9609 C CA . HIS B 1 237 ? 170.420 86.921 50.543 1.00 27.45 226 HIS B CA 1
ATOM 9610 C C . HIS B 1 237 ? 170.409 85.892 51.659 1.00 26.98 226 HIS B C 1
ATOM 9611 O O . HIS B 1 237 ? 170.926 86.146 52.757 1.00 26.40 226 HIS B O 1
ATOM 9618 N N . GLY B 1 238 ? 169.846 84.723 51.368 1.00 26.45 227 GLY B N 1
ATOM 9619 C CA . GLY B 1 238 ? 169.813 83.621 52.335 1.00 26.41 227 GLY B CA 1
ATOM 9620 C C . GLY B 1 238 ? 168.744 83.724 53.402 1.00 26.36 227 GLY B C 1
ATOM 9621 O O . GLY B 1 238 ? 168.786 82.983 54.397 1.00 26.94 227 GLY B O 1
ATOM 9622 N N . ASN B 1 239 ? 167.776 84.625 53.236 1.00 25.20 228 ASN B N 1
ATOM 9623 C CA . ASN B 1 239 ? 166.682 84.700 54.217 1.00 25.35 228 ASN B CA 1
ATOM 9624 C C . ASN B 1 239 ? 165.574 83.787 53.747 1.00 25.44 228 ASN B C 1
ATOM 9625 O O . ASN B 1 239 ? 165.259 83.799 52.580 1.00 24.35 228 ASN B O 1
ATOM 9630 N N . VAL B 1 240 ? 164.973 83.017 54.651 1.00 24.49 229 VAL B N 1
ATOM 9631 C CA . VAL B 1 240 ? 163.834 82.186 54.289 1.00 24.90 229 VAL B CA 1
ATOM 9632 C C . VAL B 1 240 ? 162.770 82.393 55.357 1.00 23.93 229 VAL B C 1
ATOM 9633 O O . VAL B 1 240 ? 163.095 82.548 56.540 1.00 21.71 229 VAL B O 1
ATOM 9637 N N . VAL B 1 241 ? 161.514 82.460 54.915 1.00 23.04 230 VAL B N 1
ATOM 9638 C CA . VAL B 1 241 ? 160.349 82.577 55.809 1.00 22.40 230 VAL B CA 1
ATOM 9639 C C . VAL B 1 241 ? 159.330 81.485 55.464 1.00 21.89 230 VAL B C 1
ATOM 9640 O O . VAL B 1 241 ? 159.357 80.942 54.353 1.00 21.05 230 VAL B O 1
ATOM 9644 N N . HIS B 1 242 ? 158.432 81.152 56.389 1.00 20.71 231 HIS B N 1
ATOM 9645 C CA . HIS B 1 242 ? 157.336 80.268 56.014 1.00 20.58 231 HIS B CA 1
ATOM 9646 C C . HIS B 1 242 ? 156.051 81.079 56.120 1.00 21.22 231 HIS B C 1
ATOM 9647 O O . HIS B 1 242 ? 155.925 82.012 56.969 1.00 21.58 231 HIS B O 1
ATOM 9654 N N . LEU B 1 243 ? 155.092 80.728 55.272 1.00 21.11 232 LEU B N 1
ATOM 9655 C CA . LEU B 1 243 ? 153.794 81.357 55.317 1.00 22.00 232 LEU B CA 1
ATOM 9656 C C . LEU B 1 243 ? 152.759 80.342 55.832 1.00 22.70 232 LEU B C 1
ATOM 9657 O O . LEU B 1 243 ? 151.670 80.261 55.302 1.00 24.57 232 LEU B O 1
ATOM 9662 N N . PHE B 1 244 ? 153.120 79.612 56.882 1.00 22.01 233 PHE B N 1
ATOM 9663 C CA . PHE B 1 244 ? 152.297 78.558 57.465 1.00 23.04 233 PHE B CA 1
ATOM 9664 C C . PHE B 1 244 ? 151.968 77.428 56.463 1.00 23.04 233 PHE B C 1
ATOM 9665 O O . PHE B 1 244 ? 152.636 77.276 55.453 1.00 25.13 233 PHE B O 1
ATOM 9673 N N . GLU B 1 245 ? 150.932 76.655 56.746 1.00 22.22 234 GLU B N 1
ATOM 9674 C CA . GLU B 1 245 ? 150.679 75.417 56.045 1.00 22.19 234 GLU B CA 1
ATOM 9675 C C . GLU B 1 245 ? 149.300 75.392 55.430 1.00 22.06 234 GLU B C 1
ATOM 9676 O O . GLU B 1 245 ? 148.455 76.278 55.700 1.00 22.89 234 GLU B O 1
ATOM 9682 N N . ARG B 1 246 ? 149.093 74.373 54.613 1.00 21.79 235 ARG B N 1
ATOM 9683 C CA . ARG B 1 246 ? 147.807 74.078 53.992 1.00 21.48 235 ARG B CA 1
ATOM 9684 C C . ARG B 1 246 ? 147.542 72.598 54.166 1.00 22.37 235 ARG B C 1
ATOM 9685 O O . ARG B 1 246 ? 148.470 71.753 54.171 1.00 21.24 235 ARG B O 1
ATOM 9693 N N . ASP B 1 247 ? 146.262 72.276 54.321 1.00 21.97 236 ASP B N 1
ATOM 9694 C CA . ASP B 1 247 ? 145.821 70.903 54.250 1.00 21.85 236 ASP B CA 1
ATOM 9695 C C . ASP B 1 247 ? 145.377 70.597 52.810 1.00 22.51 236 ASP B C 1
ATOM 9696 O O . ASP B 1 247 ? 144.630 71.393 52.209 1.00 23.69 236 ASP B O 1
ATOM 9701 N N . CYS B 1 248 ? 145.837 69.470 52.260 1.00 21.69 237 CYS B N 1
ATOM 9702 C CA . CYS B 1 248 ? 145.505 69.060 50.897 1.00 22.77 237 CYS B CA 1
ATOM 9703 C C . CYS B 1 248 ? 145.046 67.597 50.882 1.00 22.54 237 CYS B C 1
ATOM 9704 O O . CYS B 1 248 ? 145.293 66.875 49.928 1.00 23.41 237 CYS B O 1
ATOM 9707 N N . SER B 1 249 ? 144.387 67.165 51.950 1.00 22.62 238 SER B N 1
ATOM 9708 C CA . SER B 1 249 ? 144.057 65.734 52.153 1.00 23.04 238 SER B CA 1
ATOM 9709 C C . SER B 1 249 ? 142.853 65.283 51.320 1.00 24.42 238 SER B C 1
ATOM 9710 O O . SER B 1 249 ? 142.693 64.093 51.069 1.00 24.40 238 SER B O 1
ATOM 9713 N N . VAL B 1 250 ? 142.003 66.240 50.926 1.00 25.01 239 VAL B N 1
ATOM 9714 C CA . VAL B 1 250 ? 140.797 65.952 50.151 1.00 26.48 239 VAL B CA 1
ATOM 9715 C C . VAL B 1 250 ? 141.229 65.793 48.682 1.00 27.31 239 VAL B C 1
ATOM 9716 O O . VAL B 1 250 ? 141.464 66.775 47.979 1.00 25.51 239 VAL B O 1
ATOM 9720 N N . GLN B 1 251 ? 141.372 64.525 48.282 1.00 27.94 240 GLN B N 1
ATOM 9721 C CA . GLN B 1 251 ? 141.916 64.096 46.993 1.00 29.68 240 GLN B CA 1
ATOM 9722 C C . GLN B 1 251 ? 141.038 63.002 46.387 1.00 30.09 240 GLN B C 1
ATOM 9723 O O . GLN B 1 251 ? 140.444 62.206 47.120 1.00 29.09 240 GLN B O 1
ATOM 9729 N N . ARG B 1 252 ? 140.940 62.979 45.062 1.00 31.30 241 ARG B N 1
ATOM 9730 C CA . ARG B 1 252 ? 140.228 61.911 44.343 1.00 33.52 241 ARG B CA 1
ATOM 9731 C C . ARG B 1 252 ? 141.190 61.377 43.293 1.00 34.34 241 ARG B C 1
ATOM 9732 O O . ARG B 1 252 ? 141.758 62.165 42.534 1.00 33.87 241 ARG B O 1
ATOM 9738 N N . ARG B 1 253 ? 141.394 60.053 43.274 1.00 35.93 242 ARG B N 1
ATOM 9739 C CA . ARG B 1 253 ? 142.338 59.404 42.337 1.00 37.24 242 ARG B CA 1
ATOM 9740 C C . ARG B 1 253 ? 143.659 60.198 42.291 1.00 37.87 242 ARG B C 1
ATOM 9741 O O . ARG B 1 253 ? 144.127 60.625 41.211 1.00 38.09 242 ARG B O 1
ATOM 9745 N N . ASN B 1 254 ? 144.223 60.426 43.478 1.00 38.27 243 ASN B N 1
ATOM 9746 C CA . ASN B 1 254 ? 145.469 61.204 43.664 1.00 39.20 243 ASN B CA 1
ATOM 9747 C C . ASN B 1 254 ? 145.593 62.620 43.082 1.00 38.82 243 ASN B C 1
ATOM 9748 O O . ASN B 1 254 ? 146.722 63.108 42.936 1.00 39.99 243 ASN B O 1
ATOM 9753 N N . GLN B 1 255 ? 144.484 63.292 42.762 1.00 36.81 244 GLN B N 1
ATOM 9754 C CA . GLN B 1 255 ? 144.555 64.741 42.527 1.00 35.47 244 GLN B CA 1
ATOM 9755 C C . GLN B 1 255 ? 143.766 65.517 43.604 1.00 34.19 244 GLN B C 1
ATOM 9756 O O . GLN B 1 255 ? 142.699 65.071 44.033 1.00 33.36 244 GLN B O 1
ATOM 9758 N N . LYS B 1 256 ? 144.322 66.653 44.035 1.00 32.25 245 LYS B N 1
ATOM 9759 C CA . LYS B 1 256 ? 143.759 67.500 45.083 1.00 30.78 245 LYS B CA 1
ATOM 9760 C C . LYS B 1 256 ? 142.470 68.137 44.585 1.00 30.11 245 LYS B C 1
ATOM 9761 O O . LYS B 1 256 ? 142.389 68.568 43.417 1.00 29.83 245 LYS B O 1
ATOM 9767 N N . VAL B 1 257 ? 141.464 68.207 45.464 1.00 28.06 246 VAL B N 1
ATOM 9768 C CA . VAL B 1 257 ? 140.161 68.763 45.079 1.00 26.94 246 VAL B CA 1
ATOM 9769 C C . VAL B 1 257 ? 139.824 70.032 45.895 1.00 26.19 246 VAL B C 1
ATOM 9770 O O . VAL B 1 257 ? 139.399 71.038 45.348 1.00 27.22 246 VAL B O 1
ATOM 9774 N N . VAL B 1 258 ? 139.956 69.943 47.207 1.00 25.05 247 VAL B N 1
ATOM 9775 C CA . VAL B 1 258 ? 139.743 71.081 48.092 1.00 25.09 247 VAL B CA 1
ATOM 9776 C C . VAL B 1 258 ? 141.009 71.251 48.931 1.00 24.27 247 VAL B C 1
ATOM 9777 O O . VAL B 1 258 ? 141.489 70.274 49.522 1.00 24.95 247 VAL B O 1
ATOM 9781 N N . GLU B 1 259 ? 141.554 72.470 48.966 1.00 23.79 248 GLU B N 1
ATOM 9782 C CA . GLU B 1 259 ? 142.706 72.784 49.843 1.00 24.13 248 GLU B CA 1
ATOM 9783 C C . GLU B 1 259 ? 142.279 73.798 50.867 1.00 24.22 248 GLU B C 1
ATOM 9784 O O . GLU B 1 259 ? 141.365 74.564 50.585 1.00 23.22 248 GLU B O 1
ATOM 9790 N N . ARG B 1 260 ? 142.956 73.826 52.027 1.00 23.36 249 ARG B N 1
ATOM 9791 C CA . ARG B 1 260 ? 142.539 74.663 53.156 1.00 22.70 249 ARG B CA 1
ATOM 9792 C C . ARG B 1 260 ? 143.779 75.302 53.767 1.00 22.77 249 ARG B C 1
ATOM 9793 O O . ARG B 1 260 ? 144.822 74.683 53.768 1.00 23.11 249 ARG B O 1
ATOM 9801 N N . ALA B 1 261 ? 143.693 76.554 54.191 1.00 21.94 250 ALA B N 1
ATOM 9802 C CA . ALA B 1 261 ? 144.745 77.211 54.993 1.00 23.34 250 ALA B CA 1
ATOM 9803 C C . ALA B 1 261 ? 144.090 77.915 56.179 1.00 23.11 250 ALA B C 1
ATOM 9804 O O . ALA B 1 261 ? 143.025 78.522 56.007 1.00 23.96 250 ALA B O 1
ATOM 9806 N N . PRO B 1 262 ? 144.647 77.775 57.394 1.00 23.87 251 PRO B N 1
ATOM 9807 C CA . PRO B 1 262 ? 145.732 76.881 57.809 1.00 23.73 251 PRO B CA 1
ATOM 9808 C C . PRO B 1 262 ? 145.144 75.454 57.800 1.00 24.01 251 PRO B C 1
ATOM 9809 O O . PRO B 1 262 ? 143.969 75.290 57.434 1.00 24.86 251 PRO B O 1
ATOM 9813 N N . ALA B 1 263 ? 145.919 74.425 58.147 1.00 24.10 252 ALA B N 1
ATOM 9814 C CA . ALA B 1 263 ? 145.365 73.078 58.309 1.00 24.19 252 ALA B CA 1
ATOM 9815 C C . ALA B 1 263 ? 144.589 73.047 59.625 1.00 25.70 252 ALA B C 1
ATOM 9816 O O . ALA B 1 263 ? 145.185 73.228 60.678 1.00 25.52 252 ALA B O 1
ATOM 9818 N N . PRO B 1 264 ? 143.247 72.839 59.569 1.00 26.81 253 PRO B N 1
ATOM 9819 C CA . PRO B 1 264 ? 142.377 73.023 60.748 1.00 26.60 253 PRO B CA 1
ATOM 9820 C C . PRO B 1 264 ? 142.497 71.976 61.865 1.00 26.95 253 PRO B C 1
ATOM 9821 O O . PRO B 1 264 ? 142.044 72.213 62.983 1.00 27.51 253 PRO B O 1
ATOM 9825 N N . TYR B 1 265 ? 143.098 70.830 61.574 1.00 27.02 254 TYR B N 1
ATOM 9826 C CA . TYR B 1 265 ? 143.225 69.756 62.567 1.00 26.17 254 TYR B CA 1
ATOM 9827 C C . TYR B 1 265 ? 144.552 69.867 63.323 1.00 26.56 254 TYR B C 1
ATOM 9828 O O . TYR B 1 265 ? 144.801 69.086 64.196 1.00 26.04 254 TYR B O 1
ATOM 9837 N N . LEU B 1 266 ? 145.418 70.821 62.974 1.00 26.13 255 LEU B N 1
ATOM 9838 C CA . LEU B 1 266 ? 146.682 70.999 63.719 1.00 26.63 255 LEU B CA 1
ATOM 9839 C C . LEU B 1 266 ? 146.535 71.790 65.041 1.00 26.74 255 LEU B C 1
ATOM 9840 O O . LEU B 1 266 ? 145.781 72.758 65.108 1.00 26.19 255 LEU B O 1
ATOM 9845 N N . SER B 1 267 ? 147.271 71.378 66.076 1.00 27.40 256 SER B N 1
ATOM 9846 C CA . SER B 1 267 ? 147.488 72.221 67.258 1.00 27.82 256 SER B CA 1
ATOM 9847 C C . SER B 1 267 ? 148.453 73.366 66.951 1.00 28.69 256 SER B C 1
ATOM 9848 O O . SER B 1 267 ? 149.121 73.378 65.889 1.00 26.66 256 SER B O 1
ATOM 9851 N N . GLU B 1 268 ? 148.566 74.328 67.865 1.00 28.92 257 GLU B N 1
ATOM 9852 C CA . GLU B 1 268 ? 149.506 75.411 67.618 1.00 30.61 257 GLU B CA 1
ATOM 9853 C C . GLU B 1 268 ? 150.920 74.821 67.633 1.00 29.57 257 GLU B C 1
ATOM 9854 O O . GLU B 1 268 ? 151.786 75.267 66.884 1.00 30.15 257 GLU B O 1
ATOM 9859 N N . ALA B 1 269 ? 151.113 73.782 68.439 1.00 27.84 258 ALA B N 1
ATOM 9860 C CA . ALA B 1 269 ? 152.422 73.144 68.603 1.00 27.42 258 ALA B CA 1
ATOM 9861 C C . ALA B 1 269 ? 152.843 72.435 67.326 1.00 26.75 258 ALA B C 1
ATOM 9862 O O . ALA B 1 269 ? 153.971 72.605 66.860 1.00 26.84 258 ALA B O 1
ATOM 9864 N N . GLN B 1 270 ? 151.933 71.644 66.758 1.00 25.83 259 GLN B N 1
ATOM 9865 C CA . GLN B 1 270 ? 152.206 70.946 65.487 1.00 24.83 259 GLN B CA 1
ATOM 9866 C C . GLN B 1 270 ? 152.481 71.934 64.370 1.00 24.44 259 GLN B C 1
ATOM 9867 O O . GLN B 1 270 ? 153.316 71.672 63.507 1.00 24.62 259 GLN B O 1
ATOM 9873 N N . ARG B 1 271 ? 151.794 73.078 64.402 1.00 24.77 260 ARG B N 1
ATOM 9874 C CA . ARG B 1 271 ? 151.954 74.138 63.385 1.00 24.48 260 ARG B CA 1
ATOM 9875 C C . ARG B 1 271 ? 153.370 74.732 63.413 1.00 23.76 260 ARG B C 1
ATOM 9876 O O . ARG B 1 271 ? 154.018 74.934 62.355 1.00 21.59 260 ARG B O 1
ATOM 9884 N N . GLN B 1 272 ? 153.890 74.942 64.622 1.00 22.31 261 GLN B N 1
ATOM 9885 C CA . GLN B 1 272 ? 155.236 75.476 64.759 1.00 23.20 261 GLN B CA 1
ATOM 9886 C C . GLN B 1 272 ? 156.294 74.397 64.475 1.00 22.39 261 GLN B C 1
ATOM 9887 O O . GLN B 1 272 ? 157.361 74.707 63.958 1.00 21.69 261 GLN B O 1
ATOM 9893 N N . GLU B 1 273 ? 155.997 73.139 64.831 1.00 22.16 262 GLU B N 1
ATOM 9894 C CA . GLU B 1 273 ? 156.892 72.013 64.510 1.00 21.72 262 GLU B CA 1
ATOM 9895 C C . GLU B 1 273 ? 157.176 71.909 63.010 1.00 21.36 262 GLU B C 1
ATOM 9896 O O . GLU B 1 273 ? 158.333 71.805 62.596 1.00 21.16 262 GLU B O 1
ATOM 9902 N N . LEU B 1 274 ? 156.099 71.950 62.222 1.00 21.50 263 LEU B N 1
ATOM 9903 C CA A LEU B 1 274 ? 156.175 71.845 60.772 0.50 21.69 263 LEU B CA 1
ATOM 9904 C CA B LEU B 1 274 ? 156.148 71.837 60.767 0.50 22.09 263 LEU B CA 1
ATOM 9905 C C . LEU B 1 274 ? 156.896 73.026 60.187 1.00 21.83 263 LEU B C 1
ATOM 9906 O O . LEU B 1 274 ? 157.711 72.883 59.274 1.00 21.30 263 LEU B O 1
ATOM 9915 N N . ALA B 1 275 ? 156.580 74.212 60.698 1.00 22.06 264 ALA B N 1
ATOM 9916 C CA . ALA B 1 275 ? 157.251 75.424 60.207 1.00 22.64 264 ALA B CA 1
ATOM 9917 C C . ALA B 1 275 ? 158.758 75.336 60.406 1.00 21.19 264 ALA B C 1
ATOM 9918 O O . ALA B 1 275 ? 159.533 75.715 59.509 1.00 20.92 264 ALA B O 1
ATOM 9920 N N . ALA B 1 276 ? 159.201 74.822 61.560 1.00 21.43 265 ALA B N 1
ATOM 9921 C CA . ALA B 1 276 ? 160.646 74.678 61.786 1.00 20.99 265 ALA B CA 1
ATOM 9922 C C . ALA B 1 276 ? 161.302 73.693 60.829 1.00 20.93 265 ALA B C 1
ATOM 9923 O O . ALA B 1 276 ? 162.435 73.905 60.406 1.00 21.71 265 ALA B O 1
ATOM 9925 N N . TYR B 1 277 ? 160.610 72.607 60.494 1.00 20.78 266 TYR B N 1
ATOM 9926 C CA . TYR B 1 277 ? 161.152 71.617 59.543 1.00 20.46 266 TYR B CA 1
ATOM 9927 C C . TYR B 1 277 ? 161.310 72.250 58.175 1.00 20.23 266 TYR B C 1
ATOM 9928 O O . TYR B 1 277 ? 162.314 72.038 57.519 1.00 21.33 266 TYR B O 1
ATOM 9937 N N . SER B 1 278 ? 160.316 73.041 57.749 1.00 20.11 267 SER B N 1
ATOM 9938 C CA . SER B 1 278 ? 160.330 73.663 56.429 1.00 20.79 267 SER B CA 1
ATOM 9939 C C . SER B 1 278 ? 161.431 74.711 56.248 1.00 20.53 267 SER B C 1
ATOM 9940 O O . SER B 1 278 ? 162.072 74.784 55.200 1.00 22.55 267 SER B O 1
ATOM 9943 N N . LEU B 1 279 ? 161.677 75.510 57.275 1.00 21.28 268 LEU B N 1
ATOM 9944 C CA . LEU B 1 279 ? 162.819 76.452 57.248 1.00 21.00 268 LEU B CA 1
ATOM 9945 C C . LEU B 1 279 ? 164.164 75.716 57.188 1.00 21.09 268 LEU B C 1
ATOM 9946 O O . LEU B 1 279 ? 165.136 76.203 56.596 1.00 20.99 268 LEU B O 1
ATOM 9951 N N . LYS B 1 280 ? 164.238 74.549 57.832 1.00 20.81 269 LYS B N 1
ATOM 9952 C CA . LYS B 1 280 ? 165.437 73.715 57.769 1.00 21.40 269 LYS B CA 1
ATOM 9953 C C . LYS B 1 280 ? 165.713 73.263 56.323 1.00 21.88 269 LYS B C 1
ATOM 9954 O O . LYS B 1 280 ? 166.823 73.454 55.795 1.00 22.17 269 LYS B O 1
ATOM 9960 N N . ILE B 1 281 ? 164.687 72.704 55.677 1.00 21.36 270 ILE B N 1
ATOM 9961 C CA . ILE B 1 281 ? 164.739 72.301 54.274 1.00 22.21 270 ILE B CA 1
ATOM 9962 C C . ILE B 1 281 ? 165.050 73.481 53.352 1.00 22.34 270 ILE B C 1
ATOM 9963 O O . ILE B 1 281 ? 165.887 73.377 52.471 1.00 22.64 270 ILE B O 1
ATOM 9968 N N . ALA B 1 282 ? 164.333 74.589 53.510 1.00 22.63 271 ALA B N 1
ATOM 9969 C CA . ALA B 1 282 ? 164.561 75.763 52.628 1.00 23.01 271 ALA B CA 1
ATOM 9970 C C . ALA B 1 282 ? 165.983 76.282 52.758 1.00 23.34 271 ALA B C 1
ATOM 9971 O O . ALA B 1 282 ? 166.677 76.477 51.773 1.00 23.97 271 ALA B O 1
ATOM 9973 N N . GLY B 1 283 ? 166.454 76.462 53.984 1.00 23.93 272 GLY B N 1
ATOM 9974 C CA . GLY B 1 283 ? 167.839 76.894 54.221 1.00 24.40 272 GLY B CA 1
ATOM 9975 C C . GLY B 1 283 ? 168.888 75.939 53.685 1.00 25.15 272 GLY B C 1
ATOM 9976 O O . GLY B 1 283 ? 169.867 76.360 53.024 1.00 25.49 272 GLY B O 1
ATOM 9977 N N . ALA B 1 284 ? 168.685 74.649 53.930 1.00 25.07 273 ALA B N 1
ATOM 9978 C CA . ALA B 1 284 ? 169.606 73.619 53.452 1.00 25.73 273 ALA B CA 1
ATOM 9979 C C . ALA B 1 284 ? 169.788 73.620 51.911 1.00 25.56 273 ALA B C 1
ATOM 9980 O O . ALA B 1 284 ? 170.804 73.199 51.398 1.00 24.65 273 ALA B O 1
ATOM 9982 N N . THR B 1 285 ? 168.778 74.075 51.181 1.00 25.60 274 THR B N 1
ATOM 9983 C CA . THR B 1 285 ? 168.862 74.072 49.739 1.00 25.84 274 THR B CA 1
ATOM 9984 C C . THR B 1 285 ? 169.054 75.500 49.200 1.00 26.21 274 THR B C 1
ATOM 9985 O O . THR B 1 285 ? 169.007 75.721 47.981 1.00 25.54 274 THR B O 1
ATOM 9989 N N . ASN B 1 286 ? 169.258 76.460 50.115 1.00 25.05 275 ASN B N 1
ATOM 9990 C CA . ASN B 1 286 ? 169.480 77.851 49.741 1.00 24.81 275 ASN B CA 1
ATOM 9991 C C . ASN B 1 286 ? 168.386 78.290 48.815 1.00 24.17 275 ASN B C 1
ATOM 9992 O O . ASN B 1 286 ? 168.638 78.971 47.821 1.00 23.62 275 ASN B O 1
ATOM 9997 N N . TYR B 1 287 ? 167.167 77.878 49.138 1.00 23.29 276 TYR B N 1
ATOM 9998 C CA . TYR B 1 287 ? 166.037 77.995 48.218 1.00 22.32 276 TYR B CA 1
ATOM 9999 C C . TYR B 1 287 ? 165.726 79.426 47.804 1.00 22.45 276 TYR B C 1
ATOM 10000 O O . TYR B 1 287 ? 165.549 80.279 48.681 1.00 21.65 276 TYR B O 1
ATOM 10009 N N . ILE B 1 288 ? 165.632 79.664 46.477 1.00 21.79 277 ILE B N 1
ATOM 10010 C CA . ILE B 1 288 ? 165.224 80.976 45.928 1.00 21.52 277 ILE B CA 1
ATOM 10011 C C . ILE B 1 288 ? 163.816 80.973 45.319 1.00 21.89 277 ILE B C 1
ATOM 10012 O O . ILE B 1 288 ? 163.519 80.146 44.473 1.00 21.96 277 ILE B O 1
ATOM 10017 N N . GLY B 1 289 ? 162.925 81.824 45.840 1.00 22.00 278 GLY B N 1
ATOM 10018 C CA . GLY B 1 289 ? 161.588 81.985 45.256 1.00 21.17 278 GLY B CA 1
ATOM 10019 C C . GLY B 1 289 ? 160.533 81.405 46.191 1.00 21.22 278 GLY B C 1
ATOM 10020 O O . GLY B 1 289 ? 160.718 81.356 47.420 1.00 20.98 278 GLY B O 1
ATOM 10021 N N . ALA B 1 290 ? 159.439 80.960 45.594 1.00 21.13 279 ALA B N 1
ATOM 10022 C CA . ALA B 1 290 ? 158.337 80.291 46.297 1.00 21.26 279 ALA B CA 1
ATOM 10023 C C . ALA B 1 290 ? 158.469 78.776 46.055 1.00 21.61 279 ALA B C 1
ATOM 10024 O O . ALA B 1 290 ? 158.814 78.312 44.940 1.00 21.64 279 ALA B O 1
ATOM 10026 N N . GLY B 1 291 ? 158.240 78.024 47.110 1.00 20.72 280 GLY B N 1
ATOM 10027 C CA . GLY B 1 291 ? 158.283 76.582 47.037 1.00 21.49 280 GLY B CA 1
ATOM 10028 C C . GLY B 1 291 ? 157.419 76.025 48.148 1.00 21.18 280 GLY B C 1
ATOM 10029 O O . GLY B 1 291 ? 157.054 76.723 49.086 1.00 20.96 280 GLY B O 1
ATOM 10030 N N . THR B 1 292 ? 157.108 74.745 48.053 1.00 21.40 281 THR B N 1
ATOM 10031 C CA . THR B 1 292 ? 156.226 74.107 49.036 1.00 20.64 281 THR B CA 1
ATOM 10032 C C . THR B 1 292 ? 156.922 72.846 49.564 1.00 20.58 281 THR B C 1
ATOM 10033 O O . THR B 1 292 ? 157.491 72.051 48.790 1.00 20.95 281 THR B O 1
ATOM 10037 N N . VAL B 1 293 ? 156.912 72.683 50.880 1.00 20.56 282 VAL B N 1
ATOM 10038 C CA . VAL B 1 293 ? 157.512 71.533 51.510 1.00 19.77 282 VAL B CA 1
ATOM 10039 C C . VAL B 1 293 ? 156.337 70.676 51.949 1.00 21.05 282 VAL B C 1
ATOM 10040 O O . VAL B 1 293 ? 155.527 71.108 52.772 1.00 20.27 282 VAL B O 1
ATOM 10044 N N . GLU B 1 294 ? 156.264 69.460 51.399 1.00 21.55 283 GLU B N 1
ATOM 10045 C CA . GLU B 1 294 ? 155.153 68.537 51.652 1.00 22.27 283 GLU B CA 1
ATOM 10046 C C . GLU B 1 294 ? 155.471 67.439 52.684 1.00 21.29 283 GLU B C 1
ATOM 10047 O O . GLU B 1 294 ? 156.524 66.793 52.639 1.00 20.93 283 GLU B O 1
ATOM 10053 N N . TYR B 1 295 ? 154.502 67.214 53.563 1.00 20.64 284 TYR B N 1
ATOM 10054 C CA . TYR B 1 295 ? 154.556 66.202 54.610 1.00 20.72 284 TYR B CA 1
ATOM 10055 C C . TYR B 1 295 ? 153.355 65.279 54.511 1.00 21.09 284 TYR B C 1
ATOM 10056 O O . TYR B 1 295 ? 152.302 65.664 54.000 1.00 19.46 284 TYR B O 1
ATOM 10065 N N . LEU B 1 296 ? 153.514 64.068 55.023 1.00 21.42 285 LEU B N 1
ATOM 10066 C CA . LEU B 1 296 ? 152.368 63.276 55.373 1.00 22.42 285 LEU B CA 1
ATOM 10067 C C . LEU B 1 296 ? 152.285 63.266 56.898 1.00 22.83 285 LEU B C 1
ATOM 10068 O O . LEU B 1 296 ? 153.314 63.116 57.574 1.00 22.58 285 LEU B O 1
ATOM 10072 N N . MET B 1 297 ? 151.085 63.433 57.429 1.00 22.94 286 MET B N 1
ATOM 10073 C CA . MET B 1 297 ? 150.861 63.320 58.869 1.00 25.17 286 MET B CA 1
ATOM 10074 C C . MET B 1 297 ? 150.116 62.022 59.126 1.00 24.36 286 MET B C 1
ATOM 10075 O O . MET B 1 297 ? 149.129 61.738 58.449 1.00 24.51 286 MET B O 1
ATOM 10080 N N . ASP B 1 298 ? 150.595 61.240 60.093 1.00 24.07 287 ASP B N 1
ATOM 10081 C CA . ASP B 1 298 ? 149.916 60.049 60.545 1.00 24.19 287 ASP B CA 1
ATOM 10082 C C . ASP B 1 298 ? 148.845 60.505 61.533 1.00 24.90 287 ASP B C 1
ATOM 10083 O O . ASP B 1 298 ? 149.156 60.947 62.652 1.00 25.11 287 ASP B O 1
ATOM 10088 N N . ALA B 1 299 ? 147.584 60.373 61.134 1.00 25.00 288 ALA B N 1
ATOM 10089 C CA . ALA B 1 299 ? 146.481 60.814 61.973 1.00 25.96 288 ALA B CA 1
ATOM 10090 C C . ALA B 1 299 ? 146.365 60.001 63.266 1.00 26.55 288 ALA B C 1
ATOM 10091 O O . ALA B 1 299 ? 145.759 60.465 64.235 1.00 27.42 288 ALA B O 1
ATOM 10093 N N . ASP B 1 300 ? 146.932 58.793 63.280 1.00 26.84 289 ASP B N 1
ATOM 10094 C CA . ASP B 1 300 ? 146.909 57.943 64.466 1.00 27.31 289 ASP B CA 1
ATOM 10095 C C . ASP B 1 300 ? 147.896 58.390 65.555 1.00 26.78 289 ASP B C 1
ATOM 10096 O O . ASP B 1 300 ? 147.646 58.179 66.732 1.00 27.37 289 ASP B O 1
ATOM 10101 N N . THR B 1 301 ? 149.020 58.979 65.155 1.00 25.74 290 THR B N 1
ATOM 10102 C CA . THR B 1 301 ? 150.153 59.270 66.058 1.00 24.06 290 THR B CA 1
ATOM 10103 C C . THR B 1 301 ? 150.502 60.770 66.132 1.00 23.89 290 THR B C 1
ATOM 10104 O O . THR B 1 301 ? 151.182 61.205 67.055 1.00 24.06 290 THR B O 1
ATOM 10108 N N . GLY B 1 302 ? 150.039 61.558 65.167 1.00 22.20 291 GLY B N 1
ATOM 10109 C CA . GLY B 1 302 ? 150.429 62.966 65.085 1.00 21.98 291 GLY B CA 1
ATOM 10110 C C . GLY B 1 302 ? 151.813 63.223 64.476 1.00 21.78 291 GLY B C 1
ATOM 10111 O O . GLY B 1 302 ? 152.226 64.373 64.340 1.00 21.80 291 GLY B O 1
ATOM 10112 N N . LYS B 1 303 ? 152.535 62.161 64.117 1.00 21.27 292 LYS B N 1
ATOM 10113 C CA . LYS B 1 303 ? 153.859 62.302 63.503 1.00 21.13 292 LYS B CA 1
ATOM 10114 C C . LYS B 1 303 ? 153.820 62.869 62.086 1.00 20.63 292 LYS B C 1
ATOM 10115 O O . LYS B 1 303 ? 152.966 62.490 61.282 1.00 20.04 292 LYS B O 1
ATOM 10119 N N . PHE B 1 304 ? 154.770 63.765 61.791 1.00 20.40 293 PHE B N 1
ATOM 10120 C CA . PHE B 1 304 ? 154.974 64.300 60.444 1.00 19.97 293 PHE B CA 1
ATOM 10121 C C . PHE B 1 304 ? 156.163 63.590 59.767 1.00 19.93 293 PHE B C 1
ATOM 10122 O O . PHE B 1 304 ? 157.123 63.166 60.427 1.00 19.06 293 PHE B O 1
ATOM 10130 N N . TYR B 1 305 ? 156.088 63.459 58.447 1.00 19.29 294 TYR B N 1
ATOM 10131 C CA . TYR B 1 305 ? 157.129 62.827 57.653 1.00 19.46 294 TYR B CA 1
ATOM 10132 C C . TYR B 1 305 ? 157.281 63.635 56.372 1.00 19.21 294 TYR B C 1
ATOM 10133 O O . TYR B 1 305 ? 156.324 63.721 55.583 1.00 19.06 294 TYR B O 1
ATOM 10142 N N . PHE B 1 306 ? 158.462 64.218 56.152 1.00 18.73 295 PHE B N 1
ATOM 10143 C CA . PHE B 1 306 ? 158.721 64.966 54.892 1.00 19.51 295 PHE B CA 1
ATOM 10144 C C . PHE B 1 306 ? 158.582 64.032 53.679 1.00 19.87 295 PHE B C 1
ATOM 10145 O O . PHE B 1 306 ? 159.138 62.929 53.697 1.00 19.84 295 PHE B O 1
ATOM 10153 N N . ILE B 1 307 ? 157.874 64.470 52.635 1.00 20.42 296 ILE B N 1
ATOM 10154 C CA A ILE B 1 307 ? 157.695 63.689 51.397 0.50 20.81 296 ILE B CA 1
ATOM 10155 C CA B ILE B 1 307 ? 157.802 63.645 51.431 0.50 20.55 296 ILE B CA 1
ATOM 10156 C C . ILE B 1 307 ? 158.529 64.244 50.231 1.00 21.39 296 ILE B C 1
ATOM 10157 O O . ILE B 1 307 ? 159.319 63.533 49.585 1.00 21.20 296 ILE B O 1
ATOM 10166 N N . GLU B 1 308 ? 158.334 65.529 49.957 1.00 21.09 297 GLU B N 1
ATOM 10167 C CA . GLU B 1 308 ? 159.063 66.197 48.863 1.00 22.94 297 GLU B CA 1
ATOM 10168 C C . GLU B 1 308 ? 158.901 67.702 48.903 1.00 22.93 297 GLU B C 1
ATOM 10169 O O . GLU B 1 308 ? 158.059 68.235 49.653 1.00 22.90 297 GLU B O 1
ATOM 10175 N N . VAL B 1 309 ? 159.704 68.380 48.082 1.00 22.91 298 VAL B N 1
ATOM 10176 C CA . VAL B 1 309 ? 159.541 69.807 47.847 1.00 23.23 298 VAL B CA 1
ATOM 10177 C C . VAL B 1 309 ? 158.994 70.003 46.441 1.00 23.72 298 VAL B C 1
ATOM 10178 O O . VAL B 1 309 ? 159.507 69.413 45.488 1.00 24.65 298 VAL B O 1
ATOM 10182 N N . ASN B 1 310 ? 157.923 70.798 46.331 1.00 24.98 299 ASN B N 1
ATOM 10183 C CA . ASN B 1 310 ? 157.437 71.322 45.046 1.00 24.64 299 ASN B CA 1
ATOM 10184 C C . ASN B 1 310 ? 158.078 72.653 44.745 1.00 23.27 299 ASN B C 1
ATOM 10185 O O . ASN B 1 310 ? 157.730 73.637 45.351 1.00 22.91 299 ASN B O 1
ATOM 10190 N N . PRO B 1 311 ? 159.055 72.675 43.825 1.00 23.03 300 PRO B N 1
ATOM 10191 C CA . PRO B 1 311 ? 159.875 73.849 43.746 1.00 22.87 300 PRO B CA 1
ATOM 10192 C C . PRO B 1 311 ? 159.289 74.891 42.813 1.00 23.02 300 PRO B C 1
ATOM 10193 O O . PRO B 1 311 ? 159.925 75.281 41.802 1.00 22.22 300 PRO B O 1
ATOM 10197 N N . ARG B 1 312 ? 158.095 75.379 43.170 1.00 23.01 301 ARG B N 1
ATOM 10198 C CA . ARG B 1 312 ? 157.339 76.309 42.310 1.00 23.54 301 ARG B CA 1
ATOM 10199 C C . ARG B 1 312 ? 156.124 76.785 43.073 1.00 23.31 301 ARG B C 1
ATOM 10200 O O . ARG B 1 312 ? 155.824 76.277 44.159 1.00 22.06 301 ARG B O 1
ATOM 10208 N N . ILE B 1 313 ? 155.438 77.773 42.515 1.00 22.45 302 ILE B N 1
ATOM 10209 C CA . ILE B 1 313 ? 154.122 78.138 43.000 1.00 23.27 302 ILE B CA 1
ATOM 10210 C C . ILE B 1 313 ? 153.159 76.987 42.731 1.00 23.62 302 ILE B C 1
ATOM 10211 O O . ILE B 1 313 ? 153.399 76.174 41.840 1.00 23.45 302 ILE B O 1
ATOM 10216 N N . GLN B 1 314 ? 152.078 76.919 43.504 1.00 23.21 303 GLN B N 1
ATOM 10217 C CA . GLN B 1 314 ? 151.100 75.877 43.317 1.00 23.42 303 GLN B CA 1
ATOM 10218 C C . GLN B 1 314 ? 149.723 76.447 43.096 1.00 22.33 303 GLN B C 1
ATOM 10219 O O . GLN B 1 314 ? 149.465 77.595 43.411 1.00 22.25 303 GLN B O 1
ATOM 10225 N N . VAL B 1 315 ? 148.835 75.612 42.581 1.00 22.03 304 VAL B N 1
ATOM 10226 C CA . VAL B 1 315 ? 147.462 76.000 42.339 1.00 23.41 304 VAL B CA 1
ATOM 10227 C C . VAL B 1 315 ? 146.837 76.479 43.661 1.00 23.21 304 VAL B C 1
ATOM 10228 O O . VAL B 1 315 ? 146.132 77.502 43.686 1.00 22.55 304 VAL B O 1
ATOM 10232 N N . GLU B 1 316 ? 147.198 75.822 44.769 1.00 22.87 305 GLU B N 1
ATOM 10233 C CA . GLU B 1 316 ? 146.600 76.151 46.091 1.00 22.82 305 GLU B CA 1
ATOM 10234 C C . GLU B 1 316 ? 147.273 77.309 46.854 1.00 22.92 305 GLU B C 1
ATOM 10235 O O . GLU B 1 316 ? 146.980 77.534 48.052 1.00 23.95 305 GLU B O 1
ATOM 10241 N N . HIS B 1 317 ? 148.112 78.099 46.185 1.00 21.44 306 HIS B N 1
ATOM 10242 C CA . HIS B 1 317 ? 148.710 79.257 46.862 1.00 22.23 306 HIS B CA 1
ATOM 10243 C C . HIS B 1 317 ? 147.681 80.258 47.366 1.00 22.50 306 HIS B C 1
ATOM 10244 O O . HIS B 1 317 ? 147.925 80.998 48.308 1.00 21.28 306 HIS B O 1
ATOM 10251 N N . THR B 1 318 ? 146.511 80.278 46.719 1.00 22.48 307 THR B N 1
ATOM 10252 C CA . THR B 1 318 ? 145.549 81.331 46.976 1.00 22.21 307 THR B CA 1
ATOM 10253 C C . THR B 1 318 ? 145.030 81.302 48.431 1.00 22.24 307 THR B C 1
ATOM 10254 O O . THR B 1 318 ? 144.871 82.354 49.025 1.00 22.30 307 THR B O 1
ATOM 10258 N N . VAL B 1 319 ? 144.798 80.125 49.006 1.00 21.81 308 VAL B N 1
ATOM 10259 C CA . VAL B 1 319 ? 144.323 80.058 50.389 1.00 21.58 308 VAL B CA 1
ATOM 10260 C C . VAL B 1 319 ? 145.359 80.674 51.337 1.00 22.09 308 VAL B C 1
ATOM 10261 O O . VAL B 1 319 ? 145.003 81.305 52.298 1.00 22.19 308 VAL B O 1
ATOM 10265 N N . THR B 1 320 ? 146.646 80.534 51.017 1.00 22.95 309 THR B N 1
ATOM 10266 C CA . THR B 1 320 ? 147.698 81.058 51.897 1.00 23.13 309 THR B CA 1
ATOM 10267 C C . THR B 1 320 ? 147.769 82.569 51.751 1.00 22.54 309 THR B C 1
ATOM 10268 O O . THR B 1 320 ? 148.023 83.277 52.722 1.00 23.29 309 THR B O 1
ATOM 10272 N N . GLU B 1 321 ? 147.630 83.072 50.522 1.00 23.26 310 GLU B N 1
ATOM 10273 C CA . GLU B 1 321 ? 147.618 84.523 50.298 1.00 22.50 310 GLU B CA 1
ATOM 10274 C C . GLU B 1 321 ? 146.477 85.155 51.099 1.00 23.34 310 GLU B C 1
ATOM 10275 O O . GLU B 1 321 ? 146.665 86.183 51.716 1.00 24.08 310 GLU B O 1
ATOM 10281 N N . VAL B 1 322 ? 145.298 84.541 51.092 1.00 24.47 311 VAL B N 1
ATOM 10282 C CA . VAL B 1 322 ? 144.145 85.153 51.770 1.00 24.47 311 VAL B CA 1
ATOM 10283 C C . VAL B 1 322 ? 144.248 85.143 53.295 1.00 24.42 311 VAL B C 1
ATOM 10284 O O . VAL B 1 322 ? 143.829 86.116 53.930 1.00 25.08 311 VAL B O 1
ATOM 10288 N N . VAL B 1 323 ? 144.845 84.111 53.891 1.00 24.32 312 VAL B N 1
ATOM 10289 C CA . VAL B 1 323 ? 144.953 84.078 55.358 1.00 22.63 312 VAL B CA 1
ATOM 10290 C C . VAL B 1 323 ? 146.216 84.794 55.864 1.00 23.06 312 VAL B C 1
ATOM 10291 O O . VAL B 1 323 ? 146.290 85.096 57.038 1.00 21.59 312 VAL B O 1
ATOM 10295 N N . THR B 1 324 ? 147.205 85.039 54.995 1.00 21.86 313 THR B N 1
ATOM 10296 C CA . THR B 1 324 ? 148.448 85.741 55.420 1.00 22.70 313 THR B CA 1
ATOM 10297 C C . THR B 1 324 ? 148.505 87.196 54.947 1.00 23.16 313 THR B C 1
ATOM 10298 O O . THR B 1 324 ? 149.249 88.023 55.534 1.00 22.90 313 THR B O 1
ATOM 10302 N N . GLY B 1 325 ? 147.739 87.518 53.901 1.00 22.02 314 GLY B N 1
ATOM 10303 C CA . GLY B 1 325 ? 147.792 88.827 53.331 1.00 22.11 314 GLY B CA 1
ATOM 10304 C C . GLY B 1 325 ? 149.005 89.108 52.445 1.00 22.66 314 GLY B C 1
ATOM 10305 O O . GLY B 1 325 ? 149.219 90.265 52.069 1.00 23.08 314 GLY B O 1
ATOM 10306 N N . ILE B 1 326 ? 149.765 88.069 52.067 1.00 22.05 315 ILE B N 1
ATOM 10307 C CA . ILE B 1 326 ? 151.028 88.234 51.326 1.00 22.86 315 ILE B CA 1
ATOM 10308 C C . ILE B 1 326 ? 150.863 87.689 49.918 1.00 23.96 315 ILE B C 1
ATOM 10309 O O . ILE B 1 326 ? 150.494 86.522 49.738 1.00 24.28 315 ILE B O 1
ATOM 10314 N N . ASP B 1 327 ? 151.103 88.567 48.940 1.00 23.02 316 ASP B N 1
ATOM 10315 C CA . ASP B 1 327 ? 150.978 88.250 47.546 1.00 24.09 316 ASP B CA 1
ATOM 10316 C C . ASP B 1 327 ? 152.255 87.480 47.219 1.00 23.49 316 ASP B C 1
ATOM 10317 O O . ASP B 1 327 ? 153.367 88.060 47.203 1.00 22.20 316 ASP B O 1
ATOM 10322 N N . ILE B 1 328 ? 152.085 86.183 46.980 1.00 22.12 317 ILE B N 1
ATOM 10323 C CA . ILE B 1 328 ? 153.209 85.289 46.709 1.00 22.30 317 ILE B CA 1
ATOM 10324 C C . ILE B 1 328 ? 153.854 85.548 45.359 1.00 22.54 317 ILE B C 1
ATOM 10325 O O . ILE B 1 328 ? 155.066 85.364 45.198 1.00 23.82 317 ILE B O 1
ATOM 10330 N N . VAL B 1 329 ? 153.061 85.985 44.386 1.00 22.25 318 VAL B N 1
ATOM 10331 C CA . VAL B 1 329 ? 153.613 86.204 43.039 1.00 21.90 318 VAL B CA 1
ATOM 10332 C C . VAL B 1 329 ? 154.475 87.466 43.006 1.00 21.71 318 VAL B C 1
ATOM 10333 O O . VAL B 1 329 ? 155.547 87.470 42.402 1.00 21.24 318 VAL B O 1
ATOM 10337 N N . LYS B 1 330 ? 154.015 88.531 43.654 1.00 22.02 319 LYS B N 1
ATOM 10338 C CA . LYS B 1 330 ? 154.796 89.771 43.709 1.00 21.64 319 LYS B CA 1
ATOM 10339 C C . LYS B 1 330 ? 156.034 89.481 44.530 1.00 22.33 319 LYS B C 1
ATOM 10340 O O . LYS B 1 330 ? 157.122 89.958 44.192 1.00 21.57 319 LYS B O 1
ATOM 10346 N N . ALA B 1 331 ? 155.885 88.685 45.601 1.00 21.13 320 ALA B N 1
ATOM 10347 C CA . ALA B 1 331 ? 157.075 88.283 46.402 1.00 21.80 320 ALA B CA 1
ATOM 10348 C C . ALA B 1 331 ? 158.123 87.617 45.496 1.00 22.42 320 ALA B C 1
ATOM 10349 O O . ALA B 1 331 ? 159.300 87.989 45.508 1.00 23.32 320 ALA B O 1
ATOM 10351 N N . GLN B 1 332 ? 157.706 86.650 44.677 1.00 23.60 321 GLN B N 1
ATOM 10352 C CA . GLN B 1 332 ? 158.631 85.978 43.738 1.00 22.52 321 GLN B CA 1
ATOM 10353 C C . GLN B 1 332 ? 159.373 86.955 42.810 1.00 23.72 321 GLN B C 1
ATOM 10354 O O . GLN B 1 332 ? 160.569 86.810 42.573 1.00 23.10 321 GLN B O 1
ATOM 10360 N N . ILE B 1 333 ? 158.618 87.888 42.207 1.00 24.06 322 ILE B N 1
ATOM 10361 C CA . ILE B 1 333 ? 159.179 88.889 41.340 1.00 23.40 322 ILE B CA 1
ATOM 10362 C C . ILE B 1 333 ? 160.190 89.735 42.102 1.00 24.03 322 ILE B C 1
ATOM 10363 O O . ILE B 1 333 ? 161.325 89.897 41.622 1.00 22.84 322 ILE B O 1
ATOM 10368 N N . HIS B 1 334 ? 159.818 90.261 43.273 1.00 22.90 323 HIS B N 1
ATOM 10369 C CA . HIS B 1 334 ? 160.793 91.105 44.015 1.00 23.71 323 HIS B CA 1
ATOM 10370 C C . HIS B 1 334 ? 162.060 90.356 44.447 1.00 23.66 323 HIS B C 1
ATOM 10371 O O . HIS B 1 334 ? 163.143 90.909 44.391 1.00 23.33 323 HIS B O 1
ATOM 10378 N N . ILE B 1 335 ? 161.900 89.096 44.873 1.00 24.56 324 ILE B N 1
ATOM 10379 C CA . ILE B 1 335 ? 163.013 88.233 45.275 1.00 23.93 324 ILE B CA 1
ATOM 10380 C C . ILE B 1 335 ? 163.973 88.109 44.110 1.00 25.05 324 ILE B C 1
ATOM 10381 O O . ILE B 1 335 ? 165.175 88.333 44.271 1.00 23.32 324 ILE B O 1
ATOM 10386 N N . LEU B 1 336 ? 163.451 87.821 42.914 1.00 25.39 325 LEU B N 1
ATOM 10387 C CA A LEU B 1 336 ? 164.334 87.714 41.768 0.50 26.27 325 LEU B CA 1
ATOM 10388 C CA B LEU B 1 336 ? 164.328 87.705 41.754 0.50 25.64 325 LEU B CA 1
ATOM 10389 C C . LEU B 1 336 ? 164.914 89.048 41.297 1.00 26.70 325 LEU B C 1
ATOM 10390 O O . LEU B 1 336 ? 165.929 89.065 40.626 1.00 26.11 325 LEU B O 1
ATOM 10399 N N . ASP B 1 337 ? 164.291 90.160 41.703 1.00 27.32 326 ASP B N 1
ATOM 10400 C CA . ASP B 1 337 ? 164.917 91.498 41.487 1.00 28.07 326 ASP B CA 1
ATOM 10401 C C . ASP B 1 337 ? 166.024 91.803 42.490 1.00 27.56 326 ASP B C 1
ATOM 10402 O O . ASP B 1 337 ? 166.664 92.873 42.432 1.00 27.97 326 ASP B O 1
ATOM 10407 N N . GLY B 1 338 ? 166.256 90.879 43.410 1.00 26.10 327 GLY B N 1
ATOM 10408 C CA . GLY B 1 338 ? 167.349 91.018 44.363 1.00 24.86 327 GLY B CA 1
ATOM 10409 C C . GLY B 1 338 ? 166.893 91.571 45.711 1.00 25.73 327 GLY B C 1
ATOM 10410 O O . GLY B 1 338 ? 167.719 91.835 46.556 1.00 26.73 327 GLY B O 1
ATOM 10411 N N . ALA B 1 339 ? 165.589 91.755 45.916 1.00 24.95 328 ALA B N 1
ATOM 10412 C CA . ALA B 1 339 ? 165.092 92.296 47.201 1.00 24.84 328 ALA B CA 1
ATOM 10413 C C . ALA B 1 339 ? 165.265 91.341 48.383 1.00 25.22 328 ALA B C 1
ATOM 10414 O O . ALA B 1 339 ? 165.250 90.108 48.231 1.00 24.66 328 ALA B O 1
ATOM 10416 N N . ALA B 1 340 ? 165.389 91.950 49.557 1.00 25.62 329 ALA B N 1
ATOM 10417 C CA . ALA B 1 340 ? 165.600 91.250 50.811 1.00 25.67 329 ALA B CA 1
ATOM 10418 C C . ALA B 1 340 ? 164.277 91.156 51.540 1.00 25.96 329 ALA B C 1
ATOM 10419 O O . ALA B 1 340 ? 163.606 92.170 51.773 1.00 25.45 329 ALA B O 1
ATOM 10421 N N . ILE B 1 341 ? 163.898 89.920 51.844 1.00 26.45 330 ILE B N 1
ATOM 10422 C CA . ILE B 1 341 ? 162.732 89.603 52.651 1.00 27.70 330 ILE B CA 1
ATOM 10423 C C . ILE B 1 341 ? 162.790 90.447 53.934 1.00 27.90 330 ILE B C 1
ATOM 10424 O O . ILE B 1 341 ? 163.863 90.619 54.547 1.00 27.63 330 ILE B O 1
ATOM 10429 N N . GLY B 1 342 ? 161.671 91.036 54.306 1.00 28.05 331 GLY B N 1
ATOM 10430 C CA . GLY B 1 342 ? 161.654 91.919 55.483 1.00 29.29 331 GLY B CA 1
ATOM 10431 C C . GLY B 1 342 ? 161.747 93.406 55.143 1.00 30.38 331 GLY B C 1
ATOM 10432 O O . GLY B 1 342 ? 161.362 94.247 55.947 1.00 31.53 331 GLY B O 1
ATOM 10433 N N . THR B 1 343 ? 162.257 93.744 53.960 1.00 29.64 332 THR B N 1
ATOM 10434 C CA . THR B 1 343 ? 162.250 95.137 53.502 1.00 29.84 332 THR B CA 1
ATOM 10435 C C . THR B 1 343 ? 160.944 95.392 52.762 1.00 30.76 332 THR B C 1
ATOM 10436 O O . THR B 1 343 ? 160.343 94.450 52.229 1.00 30.65 332 THR B O 1
ATOM 10440 N N . PRO B 1 344 ? 160.468 96.659 52.755 1.00 31.82 333 PRO B N 1
ATOM 10441 C CA . PRO B 1 344 ? 159.177 96.944 52.066 1.00 32.44 333 PRO B CA 1
ATOM 10442 C C . PRO B 1 344 ? 159.172 96.583 50.591 1.00 32.57 333 PRO B C 1
ATOM 10443 O O . PRO B 1 344 ? 158.180 96.067 50.073 1.00 32.80 333 PRO B O 1
ATOM 10447 N N . GLN B 1 345 ? 160.285 96.833 49.920 1.00 32.19 334 GLN B N 1
ATOM 10448 C CA . GLN B 1 345 ? 160.386 96.530 48.499 1.00 31.81 334 GLN B CA 1
ATOM 10449 C C . GLN B 1 345 ? 160.363 95.024 48.128 1.00 30.70 334 GLN B C 1
ATOM 10450 O O . GLN B 1 345 ? 160.224 94.707 46.945 1.00 30.53 334 GLN B O 1
ATOM 10456 N N . SER B 1 346 ? 160.517 94.119 49.114 1.00 28.58 335 SER B N 1
ATOM 10457 C CA . SER B 1 346 ? 160.308 92.673 48.895 1.00 27.42 335 SER B CA 1
ATOM 10458 C C . SER B 1 346 ? 158.831 92.247 48.837 1.00 26.65 335 SER B C 1
ATOM 10459 O O . SER B 1 346 ? 158.506 91.187 48.264 1.00 26.10 335 SER B O 1
ATOM 10462 N N . GLY B 1 347 ? 157.947 93.033 49.460 1.00 25.47 336 GLY B N 1
ATOM 10463 C CA . GLY B 1 347 ? 156.541 92.632 49.615 1.00 25.05 336 GLY B CA 1
ATOM 10464 C C . GLY B 1 347 ? 156.364 91.495 50.611 1.00 25.60 336 GLY B C 1
ATOM 10465 O O . GLY B 1 347 ? 155.273 90.883 50.686 1.00 26.37 336 GLY B O 1
ATOM 10466 N N . VAL B 1 348 ? 157.419 91.183 51.386 1.00 24.71 337 VAL B N 1
ATOM 10467 C CA . VAL B 1 348 ? 157.359 90.087 52.379 1.00 24.46 337 VAL B CA 1
ATOM 10468 C C . VAL B 1 348 ? 157.797 90.631 53.763 1.00 25.21 337 VAL B C 1
ATOM 10469 O O . VAL B 1 348 ? 158.896 91.193 53.895 1.00 25.50 337 VAL B O 1
ATOM 10473 N N . PRO B 1 349 ? 156.944 90.473 54.797 1.00 24.28 338 PRO B N 1
ATOM 10474 C CA . PRO B 1 349 ? 157.347 90.831 56.169 1.00 24.21 338 PRO B CA 1
ATOM 10475 C C . PRO B 1 349 ? 158.465 89.921 56.742 1.00 23.50 338 PRO B C 1
ATOM 10476 O O . PRO B 1 349 ? 158.688 88.826 56.231 1.00 22.60 338 PRO B O 1
ATOM 10480 N N . ASN B 1 350 ? 159.147 90.383 57.780 1.00 23.51 339 ASN B N 1
ATOM 10481 C CA . ASN B 1 350 ? 159.994 89.499 58.570 1.00 24.24 339 ASN B CA 1
ATOM 10482 C C . ASN B 1 350 ? 159.087 88.453 59.216 1.00 24.36 339 ASN B C 1
ATOM 10483 O O . ASN B 1 350 ? 157.906 88.741 59.472 1.00 24.50 339 ASN B O 1
ATOM 10488 N N . GLN B 1 351 ? 159.647 87.273 59.510 1.00 24.90 340 GLN B N 1
ATOM 10489 C CA . GLN B 1 351 ? 158.902 86.124 60.042 1.00 24.67 340 GLN B CA 1
ATOM 10490 C C . GLN B 1 351 ? 157.976 86.521 61.179 1.00 25.36 340 GLN B C 1
ATOM 10491 O O . GLN B 1 351 ? 156.810 86.111 61.189 1.00 25.41 340 GLN B O 1
ATOM 10497 N N . GLU B 1 352 ? 158.504 87.305 62.124 1.00 25.08 341 GLU B N 1
ATOM 10498 C CA A GLU B 1 352 ? 157.735 87.676 63.310 0.50 25.25 341 GLU B CA 1
ATOM 10499 C CA B GLU B 1 352 ? 157.786 87.796 63.317 0.50 26.14 341 GLU B CA 1
ATOM 10500 C C . GLU B 1 352 ? 156.476 88.502 62.975 1.00 25.73 341 GLU B C 1
ATOM 10501 O O . GLU B 1 352 ? 155.549 88.569 63.780 1.00 24.86 341 GLU B O 1
ATOM 10512 N N . ASP B 1 353 ? 156.431 89.092 61.779 1.00 25.29 342 ASP B N 1
ATOM 10513 C CA . ASP B 1 353 ? 155.257 89.838 61.328 1.00 25.84 342 ASP B CA 1
ATOM 10514 C C . ASP B 1 353 ? 154.336 89.039 60.392 1.00 25.36 342 ASP B C 1
ATOM 10515 O O . ASP B 1 353 ? 153.308 89.559 59.981 1.00 27.35 342 ASP B O 1
ATOM 10520 N N . ILE B 1 354 ? 154.696 87.807 60.039 1.00 24.37 343 ILE B N 1
ATOM 10521 C CA . ILE B 1 354 ? 153.805 86.936 59.253 1.00 24.33 343 ILE B CA 1
ATOM 10522 C C . ILE B 1 354 ? 152.815 86.258 60.214 1.00 25.60 343 ILE B C 1
ATOM 10523 O O . ILE B 1 354 ? 153.241 85.624 61.184 1.00 24.58 343 ILE B O 1
ATOM 10528 N N . ARG B 1 355 ? 151.515 86.459 59.986 1.00 25.56 344 ARG B N 1
ATOM 10529 C CA . ARG B 1 355 ? 150.461 85.965 60.890 1.00 27.15 344 ARG B CA 1
ATOM 10530 C C . ARG B 1 355 ? 149.320 85.349 60.111 1.00 26.41 344 ARG B C 1
ATOM 10531 O O . ARG B 1 355 ? 149.026 85.779 58.999 1.00 25.43 344 ARG B O 1
ATOM 10537 N N . LEU B 1 356 ? 148.658 84.382 60.743 1.00 25.24 345 LEU B N 1
ATOM 10538 C CA . LEU B 1 356 ? 147.403 83.834 60.251 1.00 26.01 345 LEU B CA 1
ATOM 10539 C C . LEU B 1 356 ? 146.235 84.754 60.614 1.00 25.42 345 LEU B C 1
ATOM 10540 O O . LEU B 1 356 ? 146.136 85.200 61.757 1.00 24.80 345 LEU B O 1
ATOM 10545 N N . ASN B 1 357 ? 145.375 85.049 59.643 1.00 25.17 346 ASN B N 1
ATOM 10546 C CA . ASN B 1 357 ? 144.167 85.826 59.904 1.00 25.98 346 ASN B CA 1
ATOM 10547 C C . ASN B 1 357 ? 143.002 85.024 59.309 1.00 25.66 346 ASN B C 1
ATOM 10548 O O . ASN B 1 357 ? 142.828 84.979 58.084 1.00 25.26 346 ASN B O 1
ATOM 10553 N N . GLY B 1 358 ? 142.256 84.341 60.156 1.00 24.17 347 GLY B N 1
ATOM 10554 C CA . GLY B 1 358 ? 141.141 83.536 59.689 1.00 24.39 347 GLY B CA 1
ATOM 10555 C C . GLY B 1 358 ? 141.494 82.219 58.988 1.00 24.36 347 GLY B C 1
ATOM 10556 O O . GLY B 1 358 ? 142.564 81.628 59.237 1.00 22.48 347 GLY B O 1
ATOM 10557 N N . HIS B 1 359 ? 140.554 81.755 58.156 1.00 22.98 348 HIS B N 1
ATOM 10558 C CA . HIS B 1 359 ? 140.608 80.429 57.505 1.00 23.54 348 HIS B CA 1
ATOM 10559 C C . HIS B 1 359 ? 140.084 80.557 56.103 1.00 23.46 348 HIS B C 1
ATOM 10560 O O . HIS B 1 359 ? 139.166 81.356 55.857 1.00 23.28 348 HIS B O 1
ATOM 10567 N N . ALA B 1 360 ? 140.615 79.738 55.203 1.00 22.14 349 ALA B N 1
ATOM 10568 C CA . ALA B 1 360 ? 140.204 79.760 53.811 1.00 22.88 349 ALA B CA 1
ATOM 10569 C C . ALA B 1 360 ? 140.199 78.356 53.221 1.00 22.95 349 ALA B C 1
ATOM 10570 O O . ALA B 1 360 ? 140.915 77.450 53.688 1.00 22.62 349 ALA B O 1
ATOM 10572 N N . LEU B 1 361 ? 139.341 78.166 52.232 1.00 22.83 350 LEU B N 1
ATOM 10573 C CA . LEU B 1 361 ? 139.352 76.939 51.440 1.00 23.58 350 LEU B CA 1
ATOM 10574 C C . LEU B 1 361 ? 139.201 77.296 49.986 1.00 22.80 350 LEU B C 1
ATOM 10575 O O . LEU B 1 361 ? 138.641 78.365 49.629 1.00 22.31 350 LEU B O 1
ATOM 10580 N N . GLN B 1 362 ? 139.724 76.454 49.122 1.00 23.44 351 GLN B N 1
ATOM 10581 C CA A GLN B 1 362 ? 139.561 76.714 47.697 0.50 23.94 351 GLN B CA 1
ATOM 10582 C CA B GLN B 1 362 ? 139.625 76.709 47.676 0.50 24.38 351 GLN B CA 1
ATOM 10583 C C . GLN B 1 362 ? 139.182 75.453 46.943 1.00 25.02 351 GLN B C 1
ATOM 10584 O O . GLN B 1 362 ? 139.528 74.331 47.340 1.00 23.25 351 GLN B O 1
ATOM 10595 N N . CYS B 1 363 ? 138.456 75.642 45.855 1.00 25.43 352 CYS B N 1
ATOM 10596 C CA A CYS B 1 363 ? 137.889 74.557 45.031 0.50 26.85 352 CYS B CA 1
ATOM 10597 C CA B CYS B 1 363 ? 138.271 74.499 44.986 0.50 26.18 352 CYS B CA 1
ATOM 10598 C C . CYS B 1 363 ? 138.157 74.965 43.573 1.00 26.56 352 CYS B C 1
ATOM 10599 O O . CYS B 1 363 ? 137.987 76.149 43.282 1.00 27.25 352 CYS B O 1
ATOM 10604 N N . ARG B 1 364 ? 138.438 74.023 42.671 1.00 27.20 353 ARG B N 1
ATOM 10605 C CA . ARG B 1 364 ? 138.492 74.294 41.237 1.00 26.73 353 ARG B CA 1
ATOM 10606 C C . ARG B 1 364 ? 137.160 73.797 40.643 1.00 25.78 353 ARG B C 1
ATOM 10607 O O . ARG B 1 364 ? 136.782 72.620 40.814 1.00 25.15 353 ARG B O 1
ATOM 10615 N N . VAL B 1 365 ? 136.460 74.683 39.931 1.00 24.89 354 VAL B N 1
ATOM 10616 C CA . VAL B 1 365 ? 135.227 74.321 39.253 1.00 23.66 354 VAL B CA 1
ATOM 10617 C C . VAL B 1 365 ? 135.622 73.920 37.847 1.00 24.13 354 VAL B C 1
ATOM 10618 O O . VAL B 1 365 ? 136.334 74.667 37.169 1.00 24.09 354 VAL B O 1
ATOM 10622 N N . THR B 1 366 ? 135.153 72.752 37.419 1.00 23.18 355 THR B N 1
ATOM 10623 C CA . THR B 1 366 ? 135.518 72.187 36.128 1.00 23.20 355 THR B CA 1
ATOM 10624 C C . THR B 1 366 ? 134.258 71.642 35.457 1.00 22.33 355 THR B C 1
ATOM 10625 O O . THR B 1 366 ? 133.215 71.568 36.070 1.00 21.14 355 THR B O 1
ATOM 10629 N N . THR B 1 367 ? 134.374 71.225 34.204 1.00 22.88 356 THR B N 1
ATOM 10630 C CA . THR B 1 367 ? 133.270 70.573 33.527 1.00 23.45 356 THR B CA 1
ATOM 10631 C C . THR B 1 367 ? 133.229 69.051 33.720 1.00 24.65 356 THR B C 1
ATOM 10632 O O . THR B 1 367 ? 132.500 68.336 32.986 1.00 24.66 356 THR B O 1
ATOM 10636 N N . GLU B 1 368 ? 133.985 68.544 34.688 1.00 24.98 357 GLU B N 1
ATOM 10637 C CA . GLU B 1 368 ? 133.900 67.124 35.043 1.00 26.42 357 GLU B CA 1
ATOM 10638 C C . GLU B 1 368 ? 132.516 66.804 35.591 1.00 27.55 357 GLU B C 1
ATOM 10639 O O . GLU B 1 368 ? 132.166 67.305 36.653 1.00 27.15 357 GLU B O 1
ATOM 10645 N N . ASP B 1 369 ? 131.757 65.960 34.871 1.00 28.47 358 ASP B N 1
ATOM 10646 C CA . ASP B 1 369 ? 130.360 65.662 35.173 1.00 30.15 358 ASP B CA 1
ATOM 10647 C C . ASP B 1 369 ? 130.243 64.495 36.144 1.00 30.85 358 ASP B C 1
ATOM 10648 O O . ASP B 1 369 ? 130.460 63.349 35.759 1.00 30.24 358 ASP B O 1
ATOM 10653 N N . PRO B 1 370 ? 129.897 64.787 37.413 1.00 32.17 359 PRO B N 1
ATOM 10654 C CA . PRO B 1 370 ? 129.819 63.741 38.450 1.00 33.01 359 PRO B CA 1
ATOM 10655 C C . PRO B 1 370 ? 128.811 62.632 38.091 1.00 34.24 359 PRO B C 1
ATOM 10656 O O . PRO B 1 370 ? 128.938 61.491 38.556 1.00 33.86 359 PRO B O 1
ATOM 10660 N N . GLU B 1 371 ? 127.830 62.981 37.261 1.00 35.20 360 GLU B N 1
ATOM 10661 C CA . GLU B 1 371 ? 126.785 62.049 36.879 1.00 36.01 360 GLU B CA 1
ATOM 10662 C C . GLU B 1 371 ? 127.196 61.213 35.662 1.00 36.20 360 GLU B C 1
ATOM 10663 O O . GLU B 1 371 ? 126.472 60.295 35.260 1.00 36.39 360 GLU B O 1
ATOM 10667 N N . HIS B 1 372 ? 128.374 61.511 35.117 1.00 35.71 361 HIS B N 1
ATOM 10668 C CA . HIS B 1 372 ? 128.893 60.821 33.961 1.00 35.95 361 HIS B CA 1
ATOM 10669 C C . HIS B 1 372 ? 130.347 60.450 34.231 1.00 35.31 361 HIS B C 1
ATOM 10670 O O . HIS B 1 372 ? 131.253 60.735 33.427 1.00 35.26 361 HIS B O 1
ATOM 10677 N N . ASN B 1 373 ? 130.561 59.825 35.392 1.00 34.61 362 ASN B N 1
ATOM 10678 C CA . ASN B 1 373 ? 131.881 59.303 35.815 1.00 33.55 362 ASN B CA 1
ATOM 10679 C C . ASN B 1 373 ? 133.050 60.309 35.809 1.00 32.86 362 ASN B C 1
ATOM 10680 O O . ASN B 1 373 ? 134.220 59.916 35.759 1.00 31.77 362 ASN B O 1
ATOM 10682 N N . PHE B 1 374 ? 132.720 61.605 35.891 1.00 32.54 363 PHE B N 1
ATOM 10683 C CA . PHE B 1 374 ? 133.718 62.695 35.916 1.00 32.07 363 PHE B CA 1
ATOM 10684 C C . PHE B 1 374 ? 134.426 62.945 34.588 1.00 31.28 363 PHE B C 1
ATOM 10685 O O . PHE B 1 374 ? 135.468 63.623 34.532 1.00 31.09 363 PHE B O 1
ATOM 10693 N N . ILE B 1 375 ? 133.843 62.411 33.519 1.00 30.87 364 ILE B N 1
ATOM 10694 C CA . ILE B 1 375 ? 134.284 62.732 32.170 1.00 30.70 364 ILE B CA 1
ATOM 10695 C C . ILE B 1 375 ? 134.021 64.225 31.929 1.00 29.84 364 ILE B C 1
ATOM 10696 O O . ILE B 1 375 ? 132.893 64.700 32.166 1.00 29.98 364 ILE B O 1
ATOM 10701 N N . PRO B 1 376 ? 135.050 64.970 31.483 1.00 29.02 365 PRO B N 1
ATOM 10702 C CA . PRO B 1 376 ? 134.809 66.399 31.313 1.00 28.65 365 PRO B CA 1
ATOM 10703 C C . PRO B 1 376 ? 133.822 66.659 30.194 1.00 28.79 365 PRO B C 1
ATOM 10704 O O . PRO B 1 376 ? 133.863 65.988 29.126 1.00 28.69 365 PRO B O 1
ATOM 10708 N N . ASP B 1 377 ? 132.893 67.573 30.443 1.00 27.85 366 ASP B N 1
ATOM 10709 C CA . ASP B 1 377 ? 131.972 67.987 29.403 1.00 27.65 366 ASP B CA 1
ATOM 10710 C C . ASP B 1 377 ? 132.687 69.045 28.559 1.00 27.88 366 ASP B C 1
ATOM 10711 O O . ASP B 1 377 ? 133.642 69.666 29.011 1.00 27.51 366 ASP B O 1
ATOM 10716 N N . TYR B 1 378 ? 132.248 69.224 27.316 1.00 28.02 367 TYR B N 1
ATOM 10717 C CA . TYR B 1 378 ? 132.861 70.223 26.451 1.00 28.43 367 TYR B CA 1
ATOM 10718 C C . TYR B 1 378 ? 131.783 70.864 25.585 1.00 28.41 367 TYR B C 1
ATOM 10719 O O . TYR B 1 378 ? 130.680 70.331 25.443 1.00 29.29 367 TYR B O 1
ATOM 10722 N N . GLY B 1 379 ? 132.102 72.013 25.014 1.00 27.78 368 GLY B N 1
ATOM 10723 C CA . GLY B 1 379 ? 131.182 72.688 24.119 1.00 27.32 368 GLY B CA 1
ATOM 10724 C C . GLY B 1 379 ? 131.007 74.124 24.527 1.00 26.57 368 GLY B C 1
ATOM 10725 O O . GLY B 1 379 ? 131.777 74.644 25.320 1.00 27.32 368 GLY B O 1
ATOM 10726 N N . ARG B 1 380 ? 129.960 74.744 24.000 1.00 26.56 369 ARG B N 1
ATOM 10727 C CA . ARG B 1 380 ? 129.656 76.135 24.235 1.00 26.16 369 ARG B CA 1
ATOM 10728 C C . ARG B 1 380 ? 129.040 76.374 25.595 1.00 25.93 369 ARG B C 1
ATOM 10729 O O . ARG B 1 380 ? 128.019 75.780 25.973 1.00 25.22 369 ARG B O 1
ATOM 10737 N N . ILE B 1 381 ? 129.636 77.297 26.315 1.00 25.24 370 ILE B N 1
ATOM 10738 C CA . ILE B 1 381 ? 129.003 77.779 27.517 1.00 25.62 370 ILE B CA 1
ATOM 10739 C C . ILE B 1 381 ? 127.940 78.816 27.125 1.00 25.52 370 ILE B C 1
ATOM 10740 O O . ILE B 1 381 ? 128.243 79.815 26.504 1.00 26.81 370 ILE B O 1
ATOM 10745 N N . THR B 1 382 ? 126.703 78.585 27.508 1.00 25.25 371 THR B N 1
ATOM 10746 C CA . THR B 1 382 ? 125.650 79.493 27.076 1.00 25.55 371 THR B CA 1
ATOM 10747 C C . THR B 1 382 ? 125.373 80.603 28.093 1.00 24.72 371 THR B C 1
ATOM 10748 O O . THR B 1 382 ? 124.767 81.630 27.742 1.00 25.23 371 THR B O 1
ATOM 10752 N N . ALA B 1 383 ? 125.770 80.372 29.342 1.00 23.78 372 ALA B N 1
ATOM 10753 C CA . ALA B 1 383 ? 125.606 81.347 30.419 1.00 23.09 372 ALA B CA 1
ATOM 10754 C C . ALA B 1 383 ? 126.698 81.107 31.417 1.00 23.57 372 ALA B C 1
ATOM 10755 O O . ALA B 1 383 ? 126.920 79.984 31.822 1.00 23.88 372 ALA B O 1
ATOM 10757 N N . TYR B 1 384 ? 127.376 82.176 31.812 1.00 23.24 373 TYR B N 1
ATOM 10758 C CA . TYR B 1 384 ? 128.326 82.104 32.907 1.00 23.63 373 TYR B CA 1
ATOM 10759 C C . TYR B 1 384 ? 128.197 83.362 33.717 1.00 23.99 373 TYR B C 1
ATOM 10760 O O . TYR B 1 384 ? 128.457 84.445 33.201 1.00 24.23 373 TYR B O 1
ATOM 10769 N N . ARG B 1 385 ? 127.760 83.213 34.963 1.00 24.37 374 ARG B N 1
ATOM 10770 C CA A ARG B 1 385 ? 127.715 84.311 35.918 0.50 24.98 374 ARG B CA 1
ATOM 10771 C CA B ARG B 1 385 ? 127.748 84.313 35.916 0.50 24.84 374 ARG B CA 1
ATOM 10772 C C . ARG B 1 385 ? 128.338 83.791 37.220 1.00 24.06 374 ARG B C 1
ATOM 10773 O O . ARG B 1 385 ? 127.833 82.839 37.798 1.00 24.46 374 ARG B O 1
ATOM 10788 N N . SER B 1 386 ? 129.431 84.403 37.654 1.00 23.27 375 SER B N 1
ATOM 10789 C CA . SER B 1 386 ? 130.095 84.031 38.895 1.00 23.53 375 SER B CA 1
ATOM 10790 C C . SER B 1 386 ? 129.419 84.710 40.053 1.00 23.41 375 SER B C 1
ATOM 10791 O O . SER B 1 386 ? 128.551 85.559 39.852 1.00 23.33 375 SER B O 1
ATOM 10794 N N . ALA B 1 387 ? 129.785 84.301 41.276 1.00 23.43 376 ALA B N 1
ATOM 10795 C CA . ALA B 1 387 ? 129.217 84.866 42.480 1.00 22.74 376 ALA B CA 1
ATOM 10796 C C . ALA B 1 387 ? 130.372 85.270 43.400 1.00 23.85 376 ALA B C 1
ATOM 10797 O O . ALA B 1 387 ? 131.279 84.458 43.672 1.00 25.06 376 ALA B O 1
ATOM 10799 N N . SER B 1 388 ? 130.344 86.516 43.868 1.00 23.08 377 SER B N 1
ATOM 10800 C CA . SER B 1 388 ? 131.418 87.081 44.702 1.00 22.58 377 SER B CA 1
ATOM 10801 C C . SER B 1 388 ? 130.918 87.539 46.063 1.00 21.99 377 SER B C 1
ATOM 10802 O O . SER B 1 388 ? 130.359 86.735 46.811 1.00 21.51 377 SER B O 1
ATOM 10805 N N . GLY B 1 389 ? 131.167 88.803 46.424 1.00 20.98 378 GLY B N 1
ATOM 10806 C CA . GLY B 1 389 ? 130.680 89.309 47.708 1.00 21.19 378 GLY B CA 1
ATOM 10807 C C . GLY B 1 389 ? 131.796 89.211 48.756 1.00 22.22 378 GLY B C 1
ATOM 10808 O O . GLY B 1 389 ? 132.961 88.930 48.427 1.00 20.63 378 GLY B O 1
ATOM 10809 N N . PHE B 1 390 ? 131.459 89.467 50.014 1.00 21.36 379 PHE B N 1
ATOM 10810 C CA . PHE B 1 390 ? 132.494 89.502 51.047 1.00 21.74 379 PHE B CA 1
ATOM 10811 C C . PHE B 1 390 ? 133.125 88.114 51.254 1.00 22.14 379 PHE B C 1
ATOM 10812 O O . PHE B 1 390 ? 132.412 87.115 51.459 1.00 21.72 379 PHE B O 1
ATOM 10820 N N . GLY B 1 391 ? 134.448 88.078 51.184 1.00 22.16 380 GLY B N 1
ATOM 10821 C CA . GLY B 1 391 ? 135.250 86.908 51.524 1.00 22.60 380 GLY B CA 1
ATOM 10822 C C . GLY B 1 391 ? 135.392 85.906 50.394 1.00 22.85 380 GLY B C 1
ATOM 10823 O O . GLY B 1 391 ? 135.803 84.785 50.642 1.00 22.68 380 GLY B O 1
ATOM 10824 N N . ILE B 1 392 ? 135.013 86.300 49.174 1.00 22.13 381 ILE B N 1
ATOM 10825 C CA . ILE B 1 392 ? 135.172 85.428 47.994 1.00 22.29 381 ILE B CA 1
ATOM 10826 C C . ILE B 1 392 ? 136.232 86.026 47.111 1.00 22.77 381 ILE B C 1
ATOM 10827 O O . ILE B 1 392 ? 136.194 87.234 46.799 1.00 24.73 381 ILE B O 1
ATOM 10832 N N . ARG B 1 393 ? 137.163 85.167 46.701 1.00 22.48 382 ARG B N 1
ATOM 10833 C CA . ARG B 1 393 ? 138.197 85.517 45.761 1.00 21.96 382 ARG B CA 1
ATOM 10834 C C . ARG B 1 393 ? 138.003 84.610 44.560 1.00 23.01 382 ARG B C 1
ATOM 10835 O O . ARG B 1 393 ? 137.751 83.402 44.724 1.00 23.69 382 ARG B O 1
ATOM 10843 N N . LEU B 1 394 ? 138.159 85.169 43.352 1.00 22.52 383 LEU B N 1
ATOM 10844 C CA . LEU B 1 394 ? 138.075 84.378 42.136 1.00 22.07 383 LEU B CA 1
ATOM 10845 C C . LEU B 1 394 ? 139.374 84.446 41.373 1.00 23.72 383 LEU B C 1
ATOM 10846 O O . LEU B 1 394 ? 139.940 85.530 41.224 1.00 23.40 383 LEU B O 1
ATOM 10851 N N . ASP B 1 395 ? 139.833 83.286 40.884 1.00 23.47 384 ASP B N 1
ATOM 10852 C CA . ASP B 1 395 ? 140.949 83.238 39.921 1.00 26.25 384 ASP B CA 1
ATOM 10853 C C . ASP B 1 395 ? 140.463 82.401 38.796 1.00 26.16 384 ASP B C 1
ATOM 10854 O O . ASP B 1 395 ? 140.555 81.167 38.836 1.00 26.43 384 ASP B O 1
ATOM 10859 N N . GLY B 1 396 ? 139.887 83.075 37.819 1.00 28.20 385 GLY B N 1
ATOM 10860 C CA . GLY B 1 396 ? 139.340 82.427 36.646 1.00 29.52 385 GLY B CA 1
ATOM 10861 C C . GLY B 1 396 ? 139.901 83.239 35.530 1.00 31.85 385 GLY B C 1
ATOM 10862 O O . GLY B 1 396 ? 141.126 83.151 35.247 1.00 31.68 385 GLY B O 1
ATOM 10863 N N . GLY B 1 397 ? 139.011 84.049 34.916 1.00 32.46 386 GLY B N 1
ATOM 10864 C CA . GLY B 1 397 ? 139.344 85.000 33.843 1.00 32.32 386 GLY B CA 1
ATOM 10865 C C . GLY B 1 397 ? 139.182 84.345 32.481 1.00 32.70 386 GLY B C 1
ATOM 10866 O O . GLY B 1 397 ? 139.365 85.012 31.412 1.00 32.49 386 GLY B O 1
ATOM 10867 N N . THR B 1 398 ? 138.859 83.039 32.497 1.00 31.66 387 THR B N 1
ATOM 10868 C CA . THR B 1 398 ? 138.863 82.249 31.271 1.00 31.76 387 THR B CA 1
ATOM 10869 C C . THR B 1 398 ? 137.472 81.910 30.697 1.00 31.33 387 THR B C 1
ATOM 10870 O O . THR B 1 398 ? 137.378 81.670 29.519 1.00 30.96 387 THR B O 1
ATOM 10874 N N . SER B 1 399 ? 136.434 81.879 31.540 1.00 30.34 388 SER B N 1
ATOM 10875 C CA . SER B 1 399 ? 135.087 81.465 31.162 1.00 29.26 388 SER B CA 1
ATOM 10876 C C . SER B 1 399 ? 134.198 82.672 31.013 1.00 28.32 388 SER B C 1
ATOM 10877 O O . SER B 1 399 ? 134.370 83.649 31.709 1.00 27.73 388 SER B O 1
ATOM 10880 N N . TYR B 1 400 ? 133.226 82.574 30.111 1.00 28.03 389 TYR B N 1
ATOM 10881 C CA . TYR B 1 400 ? 132.286 83.658 29.858 1.00 27.66 389 TYR B CA 1
ATOM 10882 C C . TYR B 1 400 ? 131.205 83.048 29.006 1.00 27.17 389 TYR B C 1
ATOM 10883 O O . TYR B 1 400 ? 131.394 81.975 28.420 1.00 26.64 389 TYR B O 1
ATOM 10892 N N . SER B 1 401 ? 130.072 83.742 28.928 1.00 27.27 390 SER B N 1
ATOM 10893 C CA . SER B 1 401 ? 128.979 83.307 28.080 1.00 27.62 390 SER B CA 1
ATOM 10894 C C . SER B 1 401 ? 129.471 83.269 26.612 1.00 27.34 390 SER B C 1
ATOM 10895 O O . SER B 1 401 ? 129.964 84.259 26.069 1.00 27.08 390 SER B O 1
ATOM 10898 N N . GLY B 1 402 ? 129.382 82.102 25.988 1.00 26.78 391 GLY B N 1
ATOM 10899 C CA . GLY B 1 402 ? 129.899 81.934 24.636 1.00 26.62 391 GLY B CA 1
ATOM 10900 C C . GLY B 1 402 ? 131.268 81.285 24.515 1.00 26.82 391 GLY B C 1
ATOM 10901 O O . GLY B 1 402 ? 131.703 80.990 23.407 1.00 27.49 391 GLY B O 1
ATOM 10902 N N . ALA B 1 403 ? 131.960 81.085 25.628 1.00 27.33 392 ALA B N 1
ATOM 10903 C CA . ALA B 1 403 ? 133.244 80.369 25.625 1.00 28.09 392 ALA B CA 1
ATOM 10904 C C . ALA B 1 403 ? 133.040 78.950 25.153 1.00 28.11 392 ALA B C 1
ATOM 10905 O O . ALA B 1 403 ? 132.021 78.335 25.458 1.00 28.91 392 ALA B O 1
ATOM 10907 N N . ILE B 1 404 ? 134.016 78.408 24.439 1.00 29.25 393 ILE B N 1
ATOM 10908 C CA . ILE B 1 404 ? 133.962 76.990 24.061 1.00 29.72 393 ILE B CA 1
ATOM 10909 C C . ILE B 1 404 ? 134.962 76.266 24.950 1.00 29.26 393 ILE B C 1
ATOM 10910 O O . ILE B 1 404 ? 136.131 76.672 25.039 1.00 27.22 393 ILE B O 1
ATOM 10915 N N . ILE B 1 405 ? 134.487 75.221 25.627 1.00 28.79 394 ILE B N 1
ATOM 10916 C CA . ILE B 1 405 ? 135.379 74.316 26.358 1.00 28.46 394 ILE B CA 1
ATOM 10917 C C . ILE B 1 405 ? 135.849 73.243 25.350 1.00 29.13 394 ILE B C 1
ATOM 10918 O O . ILE B 1 405 ? 135.024 72.539 24.754 1.00 29.19 394 ILE B O 1
ATOM 10923 N N . THR B 1 406 ? 137.158 73.163 25.122 1.00 29.21 395 THR B N 1
ATOM 10924 C CA . THR B 1 406 ? 137.711 72.162 24.199 1.00 30.62 395 THR B CA 1
ATOM 10925 C C . THR B 1 406 ? 138.252 70.947 24.972 1.00 30.71 395 THR B C 1
ATOM 10926 O O . THR B 1 406 ? 138.363 70.981 26.202 1.00 29.90 395 THR B O 1
ATOM 10930 N N . ARG B 1 407 ? 138.599 69.883 24.252 1.00 31.02 396 ARG B N 1
ATOM 10931 C CA . ARG B 1 407 ? 139.142 68.688 24.906 1.00 30.88 396 ARG B CA 1
ATOM 10932 C C . ARG B 1 407 ? 140.655 68.743 25.141 1.00 30.27 396 ARG B C 1
ATOM 10933 O O . ARG B 1 407 ? 141.218 67.792 25.683 1.00 29.98 396 ARG B O 1
ATOM 10934 N N . TYR B 1 408 ? 141.297 69.853 24.752 1.00 29.37 397 TYR B N 1
ATOM 10935 C CA . TYR B 1 408 ? 142.766 69.897 24.628 1.00 29.13 397 TYR B CA 1
ATOM 10936 C C . TYR B 1 408 ? 143.530 70.027 25.933 1.00 28.40 397 TYR B C 1
ATOM 10937 O O . TYR B 1 408 ? 144.620 69.459 26.061 1.00 27.74 397 TYR B O 1
ATOM 10946 N N . TYR B 1 409 ? 142.965 70.768 26.897 1.00 27.02 398 TYR B N 1
ATOM 10947 C CA . TYR B 1 409 ? 143.644 71.061 28.141 1.00 27.67 398 TYR B CA 1
ATOM 10948 C C . TYR B 1 409 ? 142.751 70.727 29.337 1.00 27.88 398 TYR B C 1
ATOM 10949 O O . TYR B 1 409 ? 141.650 70.230 29.168 1.00 27.80 398 TYR B O 1
ATOM 10958 N N . ASP B 1 410 ? 143.241 70.984 30.537 1.00 28.84 399 ASP B N 1
ATOM 10959 C CA . ASP B 1 410 ? 142.460 70.817 31.772 1.00 29.03 399 ASP B CA 1
ATOM 10960 C C . ASP B 1 410 ? 141.130 71.555 31.677 1.00 30.09 399 ASP B C 1
ATOM 10961 O O . ASP B 1 410 ? 141.091 72.669 31.181 1.00 31.24 399 ASP B O 1
ATOM 10966 N N . PRO B 1 411 ? 140.032 70.930 32.141 1.00 30.46 400 PRO B N 1
ATOM 10967 C CA . PRO B 1 411 ? 138.701 71.483 31.879 1.00 29.97 400 PRO B CA 1
ATOM 10968 C C . PRO B 1 411 ? 138.268 72.487 32.971 1.00 30.27 400 PRO B C 1
ATOM 10969 O O . PRO B 1 411 ? 137.121 72.446 33.430 1.00 29.00 400 PRO B O 1
ATOM 10973 N N . LEU B 1 412 ? 139.190 73.384 33.354 1.00 30.03 401 LEU B N 1
ATOM 10974 C CA . LEU B 1 412 ? 138.974 74.338 34.451 1.00 29.92 401 LEU B CA 1
ATOM 10975 C C . LEU B 1 412 ? 138.079 75.490 34.025 1.00 30.41 401 LEU B C 1
ATOM 10976 O O . LEU B 1 412 ? 138.287 76.061 32.940 1.00 30.65 401 LEU B O 1
ATOM 10981 N N . LEU B 1 413 ? 137.086 75.819 34.861 1.00 27.82 402 LEU B N 1
ATOM 10982 C CA . LEU B 1 413 ? 136.251 76.994 34.636 1.00 27.56 402 LEU B CA 1
ATOM 10983 C C . LEU B 1 413 ? 136.736 78.195 35.451 1.00 27.57 402 LEU B C 1
ATOM 10984 O O . LEU B 1 413 ? 136.955 79.284 34.891 1.00 29.37 402 LEU B O 1
ATOM 10989 N N . VAL B 1 414 ? 136.943 77.976 36.748 1.00 24.91 403 VAL B N 1
ATOM 10990 C CA . VAL B 1 414 ? 137.330 79.042 37.671 1.00 24.24 403 VAL B CA 1
ATOM 10991 C C . VAL B 1 414 ? 137.771 78.398 38.977 1.00 22.86 403 VAL B C 1
ATOM 10992 O O . VAL B 1 414 ? 137.271 77.329 39.350 1.00 22.87 403 VAL B O 1
ATOM 10996 N N . LYS B 1 415 ? 138.708 79.051 39.669 1.00 22.84 404 LYS B N 1
ATOM 10997 C CA A LYS B 1 415 ? 139.122 78.628 40.985 0.50 21.86 404 LYS B CA 1
ATOM 10998 C CA B LYS B 1 415 ? 139.118 78.637 41.007 0.50 22.52 404 LYS B CA 1
ATOM 10999 C C . LYS B 1 415 ? 138.503 79.588 42.013 1.00 22.29 404 LYS B C 1
ATOM 11000 O O . LYS B 1 415 ? 138.649 80.816 41.913 1.00 22.96 404 LYS B O 1
ATOM 11011 N N . VAL B 1 416 ? 137.816 79.040 42.997 1.00 22.64 405 VAL B N 1
ATOM 11012 C CA . VAL B 1 416 ? 137.113 79.874 43.957 1.00 22.66 405 VAL B CA 1
ATOM 11013 C C . VAL B 1 416 ? 137.777 79.692 45.306 1.00 24.00 405 VAL B C 1
ATOM 11014 O O . VAL B 1 416 ? 138.029 78.557 45.680 1.00 22.80 405 VAL B O 1
ATOM 11018 N N . THR B 1 417 ? 138.054 80.803 46.011 1.00 22.90 406 THR B N 1
ATOM 11019 C CA . THR B 1 417 ? 138.644 80.748 47.368 1.00 22.92 406 THR B CA 1
ATOM 11020 C C . THR B 1 417 ? 137.704 81.517 48.294 1.00 23.73 406 THR B C 1
ATOM 11021 O O . THR B 1 417 ? 137.331 82.653 47.990 1.00 25.28 406 THR B O 1
ATOM 11025 N N . ALA B 1 418 ? 137.305 80.893 49.393 1.00 22.61 407 ALA B N 1
ATOM 11026 C CA . ALA B 1 418 ? 136.413 81.538 50.369 1.00 22.61 407 ALA B CA 1
ATOM 11027 C C . ALA B 1 418 ? 137.168 81.727 51.654 1.00 23.80 407 ALA B C 1
ATOM 11028 O O . ALA B 1 418 ? 137.910 80.807 52.044 1.00 22.87 407 ALA B O 1
ATOM 11030 N N . TRP B 1 419 ? 136.941 82.882 52.315 1.00 23.45 408 TRP B N 1
ATOM 11031 C CA . TRP B 1 419 ? 137.614 83.262 53.587 1.00 23.01 408 TRP B CA 1
ATOM 11032 C C . TRP B 1 419 ? 136.578 83.623 54.640 1.00 23.64 408 TRP B C 1
ATOM 11033 O O . TRP B 1 419 ? 135.569 84.248 54.308 1.00 22.50 408 TRP B O 1
ATOM 11044 N N . ALA B 1 420 ? 136.822 83.241 55.895 1.00 22.45 409 ALA B N 1
ATOM 11045 C CA . ALA B 1 420 ? 136.047 83.734 57.020 1.00 22.64 409 ALA B CA 1
ATOM 11046 C C . ALA B 1 420 ? 136.935 83.640 58.253 1.00 23.32 409 ALA B C 1
ATOM 11047 O O . ALA B 1 420 ? 137.964 82.964 58.188 1.00 22.93 409 ALA B O 1
ATOM 11049 N N . PRO B 1 421 ? 136.544 84.320 59.370 1.00 24.45 410 PRO B N 1
ATOM 11050 C CA . PRO B 1 421 ? 137.340 84.275 60.606 1.00 23.81 410 PRO B CA 1
ATOM 11051 C C . PRO B 1 421 ? 137.422 82.887 61.200 1.00 25.40 410 PRO B C 1
ATOM 11052 O O . PRO B 1 421 ? 138.338 82.617 61.989 1.00 24.31 410 PRO B O 1
ATOM 11056 N N . ASN B 1 422 ? 136.446 82.029 60.870 1.00 25.27 411 ASN B N 1
ATOM 11057 C CA A ASN B 1 422 ? 136.373 80.701 61.447 0.70 25.74 411 ASN B CA 1
ATOM 11058 C CA B ASN B 1 422 ? 136.384 80.680 61.428 0.30 24.72 411 ASN B CA 1
ATOM 11059 C C . ASN B 1 422 ? 136.096 79.657 60.334 1.00 25.17 411 ASN B C 1
ATOM 11060 O O . ASN B 1 422 ? 135.421 79.987 59.343 1.00 25.47 411 ASN B O 1
ATOM 11069 N N . PRO B 1 423 ? 136.618 78.399 60.485 1.00 24.74 412 PRO B N 1
ATOM 11070 C CA . PRO B 1 423 ? 136.558 77.439 59.366 1.00 23.83 412 PRO B CA 1
ATOM 11071 C C . PRO B 1 423 ? 135.145 77.033 58.936 1.00 23.40 412 PRO B C 1
ATOM 11072 O O . PRO B 1 423 ? 134.927 76.822 57.739 1.00 22.44 412 PRO B O 1
ATOM 11076 N N . LEU B 1 424 ? 134.196 76.954 59.873 1.00 22.54 413 LEU B N 1
ATOM 11077 C CA . LEU B 1 424 ? 132.800 76.611 59.501 1.00 23.26 413 LEU B CA 1
ATOM 11078 C C . LEU B 1 424 ? 132.093 77.699 58.707 1.00 23.32 413 LEU B C 1
ATOM 11079 O O . LEU B 1 424 ? 131.411 77.412 57.704 1.00 23.71 413 LEU B O 1
ATOM 11084 N N . GLU B 1 425 ? 132.273 78.946 59.132 1.00 22.96 414 GLU B N 1
ATOM 11085 C CA . GLU B 1 425 ? 131.817 80.074 58.332 1.00 23.96 414 GLU B CA 1
ATOM 11086 C C . GLU B 1 425 ? 132.435 80.103 56.937 1.00 23.41 414 GLU B C 1
ATOM 11087 O O . GLU B 1 425 ? 131.739 80.414 55.939 1.00 23.15 414 GLU B O 1
ATOM 11093 N N . ALA B 1 426 ? 133.734 79.820 56.839 1.00 22.57 415 ALA B N 1
ATOM 11094 C CA . ALA B 1 426 ? 134.375 79.787 55.513 1.00 22.57 415 ALA B CA 1
ATOM 11095 C C . ALA B 1 426 ? 133.690 78.743 54.621 1.00 21.92 415 ALA B C 1
ATOM 11096 O O . ALA B 1 426 ? 133.412 79.012 53.452 1.00 23.47 415 ALA B O 1
ATOM 11098 N N . ILE B 1 427 ? 133.367 77.576 55.176 1.00 21.61 416 ILE B N 1
ATOM 11099 C CA . ILE B 1 427 ? 132.602 76.559 54.435 1.00 21.20 416 ILE B CA 1
ATOM 11100 C C . ILE B 1 427 ? 131.223 77.067 53.956 1.00 20.97 416 ILE B C 1
ATOM 11101 O O . ILE B 1 427 ? 130.873 76.915 52.788 1.00 20.38 416 ILE B O 1
ATOM 11106 N N . SER B 1 428 ? 130.443 77.645 54.865 1.00 21.42 417 SER B N 1
ATOM 11107 C CA . SER B 1 428 ? 129.106 78.197 54.532 1.00 22.24 417 SER B CA 1
ATOM 11108 C C . SER B 1 428 ? 129.220 79.248 53.440 1.00 21.93 417 SER B C 1
ATOM 11109 O O . SER B 1 428 ? 128.345 79.351 52.556 1.00 21.68 417 SER B O 1
ATOM 11112 N N . ARG B 1 429 ? 130.323 80.004 53.465 1.00 21.30 418 ARG B N 1
ATOM 11113 C CA . ARG B 1 429 ? 130.600 81.025 52.457 1.00 20.85 418 ARG B CA 1
ATOM 11114 C C . ARG B 1 429 ? 130.921 80.412 51.096 1.00 21.33 418 ARG B C 1
ATOM 11115 O O . ARG B 1 429 ? 130.362 80.821 50.077 1.00 21.28 418 ARG B O 1
ATOM 11123 N N . MET B 1 430 ? 131.832 79.443 51.087 1.00 21.02 419 MET B N 1
ATOM 11124 C CA . MET B 1 430 ? 132.117 78.684 49.857 1.00 22.43 419 MET B CA 1
ATOM 11125 C C . MET B 1 430 ? 130.836 78.042 49.304 1.00 21.25 419 MET B C 1
ATOM 11126 O O . MET B 1 430 ? 130.593 78.098 48.102 1.00 21.90 419 MET B O 1
ATOM 11131 N N . ASP B 1 431 ? 130.040 77.432 50.172 1.00 20.25 420 ASP B N 1
ATOM 11132 C CA . ASP B 1 431 ? 128.825 76.753 49.745 1.00 21.98 420 ASP B CA 1
ATOM 11133 C C . ASP B 1 431 ? 127.800 77.730 49.108 1.00 22.48 420 ASP B C 1
ATOM 11134 O O . ASP B 1 431 ? 127.183 77.423 48.087 1.00 21.94 420 ASP B O 1
ATOM 11139 N N . ARG B 1 432 ? 127.583 78.888 49.741 1.00 21.99 421 ARG B N 1
ATOM 11140 C CA . ARG B 1 432 ? 126.694 79.906 49.170 1.00 21.87 421 ARG B CA 1
ATOM 11141 C C . ARG B 1 432 ? 127.238 80.320 47.782 1.00 20.73 421 ARG B C 1
ATOM 11142 O O . ARG B 1 432 ? 126.513 80.318 46.797 1.00 21.15 421 ARG B O 1
ATOM 11150 N N . ALA B 1 433 ? 128.519 80.649 47.677 1.00 20.76 422 ALA B N 1
ATOM 11151 C CA . ALA B 1 433 ? 129.049 81.093 46.368 1.00 20.52 422 ALA B CA 1
ATOM 11152 C C . ALA B 1 433 ? 128.894 80.021 45.304 1.00 20.95 422 ALA B C 1
ATOM 11153 O O . ALA B 1 433 ? 128.399 80.326 44.191 1.00 20.91 422 ALA B O 1
ATOM 11155 N N . LEU B 1 434 ? 129.305 78.773 45.604 1.00 21.22 423 LEU B N 1
ATOM 11156 C CA . LEU B 1 434 ? 129.167 77.705 44.577 1.00 20.71 423 LEU B CA 1
ATOM 11157 C C . LEU B 1 434 ? 127.740 77.554 44.117 1.00 20.65 423 LEU B C 1
ATOM 11158 O O . LEU B 1 434 ? 127.498 77.390 42.935 1.00 20.66 423 LEU B O 1
ATOM 11163 N N . ARG B 1 435 ? 126.790 77.545 45.059 1.00 20.90 424 ARG B N 1
ATOM 11164 C CA . ARG B 1 435 ? 125.385 77.408 44.695 1.00 20.43 424 ARG B CA 1
ATOM 11165 C C . ARG B 1 435 ? 124.793 78.615 43.984 1.00 19.96 424 ARG B C 1
ATOM 11166 O O . ARG B 1 435 ? 123.788 78.507 43.309 1.00 19.61 424 ARG B O 1
ATOM 11174 N N . GLU B 1 436 ? 125.394 79.784 44.169 1.00 21.55 425 GLU B N 1
ATOM 11175 C CA . GLU B 1 436 ? 124.968 81.000 43.471 1.00 21.42 425 GLU B CA 1
ATOM 11176 C C . GLU B 1 436 ? 125.510 81.132 42.039 1.00 22.51 425 GLU B C 1
ATOM 11177 O O . GLU B 1 436 ? 124.905 81.852 41.229 1.00 22.39 425 GLU B O 1
ATOM 11183 N N . PHE B 1 437 ? 126.652 80.494 41.718 1.00 20.89 426 PHE B N 1
ATOM 11184 C CA . PHE B 1 437 ? 127.175 80.517 40.343 1.00 21.73 426 PHE B CA 1
ATOM 11185 C C . PHE B 1 437 ? 126.094 80.032 39.410 1.00 21.79 426 PHE B C 1
ATOM 11186 O O . PHE B 1 437 ? 125.260 79.226 39.796 1.00 19.78 426 PHE B O 1
ATOM 11194 N N . ARG B 1 438 ? 126.117 80.527 38.175 1.00 22.52 427 ARG B N 1
ATOM 11195 C CA . ARG B 1 438 ? 125.165 80.057 37.170 1.00 23.76 427 ARG B CA 1
ATOM 11196 C C . ARG B 1 438 ? 126.043 79.757 35.962 1.00 23.47 427 ARG B C 1
ATOM 11197 O O . ARG B 1 438 ? 126.601 80.673 35.361 1.00 24.02 427 ARG B O 1
ATOM 11205 N N . ILE B 1 439 ? 126.220 78.469 35.676 1.00 22.31 428 ILE B N 1
ATOM 11206 C CA . ILE B 1 439 ? 126.969 78.024 34.504 1.00 22.67 428 ILE B CA 1
ATOM 11207 C C . ILE B 1 439 ? 126.024 77.147 33.724 1.00 22.22 428 ILE B C 1
ATOM 11208 O O . ILE B 1 439 ? 125.456 76.184 34.276 1.00 22.45 428 ILE B O 1
ATOM 11213 N N . ARG B 1 440 ? 125.807 77.489 32.457 1.00 23.02 429 ARG B N 1
ATOM 11214 C CA . ARG B 1 440 ? 124.902 76.701 31.599 1.00 22.43 429 ARG B CA 1
ATOM 11215 C C . ARG B 1 440 ? 125.588 76.312 30.292 1.00 23.17 429 ARG B C 1
ATOM 11216 O O . ARG B 1 440 ? 126.492 77.004 29.825 1.00 22.64 429 ARG B O 1
ATOM 11224 N N . GLY B 1 441 ? 125.160 75.191 29.719 1.00 22.68 430 GLY B N 1
ATOM 11225 C CA . GLY B 1 441 ? 125.622 74.784 28.387 1.00 23.92 430 GLY B CA 1
ATOM 11226 C C . GLY B 1 441 ? 126.621 73.649 28.452 1.00 24.11 430 GLY B C 1
ATOM 11227 O O . GLY B 1 441 ? 126.789 72.932 27.469 1.00 24.53 430 GLY B O 1
ATOM 11228 N N . VAL B 1 442 ? 127.293 73.522 29.605 1.00 24.16 431 VAL B N 1
ATOM 11229 C CA . VAL B 1 442 ? 128.179 72.404 29.949 1.00 23.82 431 VAL B CA 1
ATOM 11230 C C . VAL B 1 442 ? 127.829 71.984 31.372 1.00 24.61 431 VAL B C 1
ATOM 11231 O O . VAL B 1 442 ? 127.340 72.800 32.157 1.00 24.30 431 VAL B O 1
ATOM 11235 N N . ALA B 1 443 ? 128.060 70.709 31.682 1.00 24.54 432 ALA B N 1
ATOM 11236 C CA . ALA B 1 443 ? 127.969 70.182 33.035 1.00 24.00 432 ALA B CA 1
ATOM 11237 C C . ALA B 1 443 ? 129.160 70.639 33.863 1.00 24.06 432 ALA B C 1
ATOM 11238 O O . ALA B 1 443 ? 130.207 70.973 33.311 1.00 24.39 432 ALA B O 1
ATOM 11240 N N . THR B 1 444 ? 129.010 70.646 35.186 1.00 23.56 433 THR B N 1
ATOM 11241 C CA . THR B 1 444 ? 130.097 71.061 36.093 1.00 23.31 433 THR B CA 1
ATOM 11242 C C . THR B 1 444 ? 130.163 70.126 37.284 1.00 23.00 433 THR B C 1
ATOM 11243 O O . THR B 1 444 ? 129.230 69.355 37.515 1.00 23.37 433 THR B O 1
ATOM 11247 N N . ASN B 1 445 ? 131.239 70.247 38.064 1.00 23.11 434 ASN B N 1
ATOM 11248 C CA . ASN B 1 445 ? 131.416 69.439 39.257 1.00 23.44 434 ASN B CA 1
ATOM 11249 C C . ASN B 1 445 ? 130.904 70.132 40.514 1.00 22.65 434 ASN B C 1
ATOM 11250 O O . ASN B 1 445 ? 131.283 69.753 41.618 1.00 21.31 434 ASN B O 1
ATOM 11255 N N . LEU B 1 446 ? 130.044 71.135 40.345 1.00 22.20 435 LEU B N 1
ATOM 11256 C CA . LEU B 1 446 ? 129.610 71.967 41.473 1.00 21.88 435 LEU B CA 1
ATOM 11257 C C . LEU B 1 446 ? 128.916 71.138 42.544 1.00 22.52 435 LEU B C 1
ATOM 11258 O O . LEU B 1 446 ? 129.154 71.352 43.727 1.00 22.63 435 LEU B O 1
ATOM 11263 N N . THR B 1 447 ? 128.078 70.176 42.148 1.00 22.71 436 THR B N 1
ATOM 11264 C CA . THR B 1 447 ? 127.330 69.432 43.162 1.00 23.88 436 THR B CA 1
ATOM 11265 C C . THR B 1 447 ? 128.265 68.529 43.960 1.00 22.90 436 THR B C 1
ATOM 11266 O O . THR B 1 447 ? 128.007 68.230 45.134 1.00 23.25 436 THR B O 1
ATOM 11270 N N . PHE B 1 448 ? 129.350 68.112 43.314 1.00 21.86 437 PHE B N 1
ATOM 11271 C CA . PHE B 1 448 ? 130.384 67.276 43.947 1.00 22.11 437 PHE B CA 1
ATOM 11272 C C . PHE B 1 448 ? 131.166 68.095 44.949 1.00 21.08 437 PHE B C 1
ATOM 11273 O O . PHE B 1 448 ? 131.355 67.661 46.074 1.00 21.25 437 PHE B O 1
ATOM 11281 N N . LEU B 1 449 ? 131.604 69.286 44.551 1.00 20.58 438 LEU B N 1
ATOM 11282 C CA . LEU B 1 449 ? 132.273 70.210 45.488 1.00 19.87 438 LEU B CA 1
ATOM 11283 C C . LEU B 1 449 ? 131.387 70.499 46.720 1.00 20.19 438 LEU B C 1
ATOM 11284 O O . LEU B 1 449 ? 131.858 70.424 47.851 1.00 19.19 438 LEU B O 1
ATOM 11289 N N . GLU B 1 450 ? 130.112 70.799 46.477 1.00 19.74 439 GLU B N 1
ATOM 11290 C CA . GLU B 1 450 ? 129.147 71.023 47.535 1.00 20.67 439 GLU B CA 1
ATOM 11291 C C . GLU B 1 450 ? 128.944 69.800 48.465 1.00 21.27 439 GLU B C 1
ATOM 11292 O O . GLU B 1 450 ? 128.808 69.958 49.699 1.00 22.80 439 GLU B O 1
ATOM 11298 N N . ALA B 1 451 ? 128.895 68.583 47.904 1.00 20.90 440 ALA B N 1
ATOM 11299 C CA . ALA B 1 451 ? 128.743 67.384 48.744 1.00 20.17 440 ALA B CA 1
ATOM 11300 C C . ALA B 1 451 ? 129.957 67.231 49.634 1.00 20.02 440 ALA B C 1
ATOM 11301 O O . ALA B 1 451 ? 129.840 66.863 50.788 1.00 18.57 440 ALA B O 1
ATOM 11303 N N . ILE B 1 452 ? 131.136 67.528 49.091 1.00 19.73 441 ILE B N 1
ATOM 11304 C CA . ILE B 1 452 ? 132.380 67.346 49.874 1.00 20.28 441 ILE B CA 1
ATOM 11305 C C . ILE B 1 452 ? 132.394 68.275 51.092 1.00 20.91 441 ILE B C 1
ATOM 11306 O O . ILE B 1 452 ? 132.549 67.819 52.247 1.00 20.65 441 ILE B O 1
ATOM 11311 N N . ILE B 1 453 ? 132.231 69.573 50.832 1.00 21.31 442 ILE B N 1
ATOM 11312 C CA . ILE B 1 453 ? 132.326 70.577 51.901 1.00 21.83 442 ILE B CA 1
ATOM 11313 C C . ILE B 1 453 ? 131.137 70.500 52.859 1.00 22.24 442 ILE B C 1
ATOM 11314 O O . ILE B 1 453 ? 131.245 70.920 54.019 1.00 22.34 442 ILE B O 1
ATOM 11319 N N . GLY B 1 454 ? 130.026 69.931 52.394 1.00 20.61 443 GLY B N 1
ATOM 11320 C CA . GLY B 1 454 ? 128.887 69.697 53.261 1.00 21.92 443 GLY B CA 1
ATOM 11321 C C . GLY B 1 454 ? 128.927 68.405 54.072 1.00 22.69 443 GLY B C 1
ATOM 11322 O O . GLY B 1 454 ? 128.015 68.138 54.897 1.00 22.75 443 GLY B O 1
ATOM 11323 N N . HIS B 1 455 ? 129.970 67.591 53.869 1.00 22.41 444 HIS B N 1
ATOM 11324 C CA . HIS B 1 455 ? 130.033 66.288 54.553 1.00 22.88 444 HIS B CA 1
ATOM 11325 C C . HIS B 1 455 ? 130.454 66.473 56.007 1.00 22.95 444 HIS B C 1
ATOM 11326 O O . HIS B 1 455 ? 131.378 67.221 56.280 1.00 22.95 444 HIS B O 1
ATOM 11333 N N . PRO B 1 456 ? 129.783 65.791 56.948 1.00 23.95 445 PRO B N 1
ATOM 11334 C CA . PRO B 1 456 ? 130.187 65.831 58.364 1.00 24.12 445 PRO B CA 1
ATOM 11335 C C . PRO B 1 456 ? 131.690 65.659 58.667 1.00 23.93 445 PRO B C 1
ATOM 11336 O O . PRO B 1 456 ? 132.216 66.352 59.530 1.00 23.93 445 PRO B O 1
ATOM 11340 N N . LYS B 1 457 ? 132.369 64.757 57.960 1.00 24.50 446 LYS B N 1
ATOM 11341 C CA . LYS B 1 457 ? 133.799 64.505 58.221 1.00 25.00 446 LYS B CA 1
ATOM 11342 C C . LYS B 1 457 ? 134.663 65.634 57.691 1.00 24.52 446 LYS B C 1
ATOM 11343 O O . LYS B 1 457 ? 135.716 65.908 58.262 1.00 24.07 446 LYS B O 1
ATOM 11348 N N . PHE B 1 458 ? 134.228 66.307 56.610 1.00 24.25 447 PHE B N 1
ATOM 11349 C CA . PHE B 1 458 ? 134.946 67.511 56.157 1.00 24.13 447 PHE B CA 1
ATOM 11350 C C . PHE B 1 458 ? 134.814 68.613 57.209 1.00 24.65 447 PHE B C 1
ATOM 11351 O O . PHE B 1 458 ? 135.793 69.317 57.513 1.00 24.29 447 PHE B O 1
ATOM 11359 N N . ARG B 1 459 ? 133.611 68.738 57.784 1.00 24.97 448 ARG B N 1
ATOM 11360 C CA . ARG B 1 459 ? 133.311 69.814 58.728 1.00 26.76 448 ARG B CA 1
ATOM 11361 C C . ARG B 1 459 ? 134.072 69.627 60.046 1.00 26.42 448 ARG B C 1
ATOM 11362 O O . ARG B 1 459 ? 134.493 70.609 60.653 1.00 26.76 448 ARG B O 1
ATOM 11370 N N . ASP B 1 460 ? 134.229 68.378 60.490 1.00 26.18 449 ASP B N 1
ATOM 11371 C CA . ASP B 1 460 ? 134.961 68.098 61.726 1.00 26.31 449 ASP B CA 1
ATOM 11372 C C . ASP B 1 460 ? 136.445 67.723 61.535 1.00 26.69 449 ASP B C 1
ATOM 11373 O O . ASP B 1 460 ? 137.098 67.320 62.480 1.00 25.30 449 ASP B O 1
ATOM 11378 N N . ASN B 1 461 ? 136.955 67.843 60.309 1.00 26.99 450 ASN B N 1
ATOM 11379 C CA . ASN B 1 461 ? 138.393 67.712 60.029 1.00 28.28 450 ASN B CA 1
ATOM 11380 C C . ASN B 1 461 ? 138.907 66.324 60.341 1.00 28.48 450 ASN B C 1
ATOM 11381 O O . ASN B 1 461 ? 140.094 66.167 60.671 1.00 29.64 450 ASN B O 1
ATOM 11386 N N . SER B 1 462 ? 138.045 65.318 60.229 1.00 27.65 451 SER B N 1
ATOM 11387 C CA . SER B 1 462 ? 138.471 63.958 60.526 1.00 27.39 451 SER B CA 1
ATOM 11388 C C . SER B 1 462 ? 138.791 63.130 59.283 1.00 27.06 451 SER B C 1
ATOM 11389 O O . SER B 1 462 ? 138.989 61.932 59.377 1.00 28.09 451 SER B O 1
ATOM 11392 N N . TYR B 1 463 ? 138.847 63.757 58.118 1.00 26.02 452 TYR B N 1
ATOM 11393 C CA . TYR B 1 463 ? 139.026 63.019 56.886 1.00 25.27 452 TYR B CA 1
ATOM 11394 C C . TYR B 1 463 ? 140.516 62.645 56.704 1.00 25.41 452 TYR B C 1
ATOM 11395 O O . TYR B 1 463 ? 141.389 63.257 57.309 1.00 25.08 452 TYR B O 1
ATOM 11404 N N . THR B 1 464 ? 140.783 61.646 55.866 1.00 25.56 453 THR B N 1
ATOM 11405 C CA . THR B 1 464 ? 142.146 61.277 55.466 1.00 24.79 453 THR B CA 1
ATOM 11406 C C . THR B 1 464 ? 142.308 61.448 53.953 1.00 25.67 453 THR B C 1
ATOM 11407 O O . THR B 1 464 ? 141.354 61.866 53.253 1.00 24.78 453 THR B O 1
ATOM 11411 N N . THR B 1 465 ? 143.498 61.132 53.431 1.00 24.94 454 THR B N 1
ATOM 11412 C CA . THR B 1 465 ? 143.717 61.176 51.979 1.00 25.97 454 THR B CA 1
ATOM 11413 C C . THR B 1 465 ? 142.795 60.169 51.247 1.00 26.11 454 THR B C 1
ATOM 11414 O O . THR B 1 465 ? 142.593 60.259 50.028 1.00 26.39 454 THR B O 1
ATOM 11418 N N . ARG B 1 466 ? 142.224 59.229 51.992 1.00 26.57 455 ARG B N 1
ATOM 11419 C CA . ARG B 1 466 ? 141.369 58.204 51.397 1.00 28.03 455 ARG B CA 1
ATOM 11420 C C . ARG B 1 466 ? 139.874 58.586 51.421 1.00 28.70 455 ARG B C 1
ATOM 11421 O O . ARG B 1 466 ? 139.016 57.780 51.059 1.00 28.44 455 ARG B O 1
ATOM 11427 N N . PHE B 1 467 ? 139.571 59.807 51.856 1.00 29.49 456 PHE B N 1
ATOM 11428 C CA . PHE B 1 467 ? 138.198 60.208 52.213 1.00 29.85 456 PHE B CA 1
ATOM 11429 C C . PHE B 1 467 ? 137.243 60.085 51.043 1.00 31.07 456 PHE B C 1
ATOM 11430 O O . PHE B 1 467 ? 136.219 59.425 51.162 1.00 30.95 456 PHE B O 1
ATOM 11438 N N . ILE B 1 468 ? 137.597 60.679 49.904 1.00 32.19 457 ILE B N 1
ATOM 11439 C CA . ILE B 1 468 ? 136.689 60.712 48.774 1.00 33.50 457 ILE B CA 1
ATOM 11440 C C . ILE B 1 468 ? 136.566 59.309 48.193 1.00 35.44 457 ILE B C 1
ATOM 11441 O O . ILE B 1 468 ? 135.457 58.854 47.920 1.00 35.46 457 ILE B O 1
ATOM 11446 N N . ASP B 1 469 ? 137.709 58.639 48.019 1.00 37.28 458 ASP B N 1
ATOM 11447 C CA . ASP B 1 469 ? 137.763 57.338 47.352 1.00 39.69 458 ASP B CA 1
ATOM 11448 C C . ASP B 1 469 ? 137.009 56.268 48.129 1.00 39.81 458 ASP B C 1
ATOM 11449 O O . ASP B 1 469 ? 136.677 55.233 47.571 1.00 41.13 458 ASP B O 1
ATOM 11454 N N . THR B 1 470 ? 136.706 56.531 49.397 1.00 39.75 459 THR B N 1
ATOM 11455 C CA . THR B 1 470 ? 136.021 55.552 50.234 1.00 40.20 459 THR B CA 1
ATOM 11456 C C . THR B 1 470 ? 134.698 56.074 50.809 1.00 40.40 459 THR B C 1
ATOM 11457 O O . THR B 1 470 ? 134.185 55.508 51.775 1.00 41.21 459 THR B O 1
ATOM 11461 N N . THR B 1 471 ? 134.147 57.150 50.234 1.00 40.43 460 THR B N 1
ATOM 11462 C CA . THR B 1 471 ? 132.871 57.724 50.720 1.00 40.43 460 THR B CA 1
ATOM 11463 C C . THR B 1 471 ? 131.810 57.740 49.623 1.00 41.49 460 THR B C 1
ATOM 11464 O O . THR B 1 471 ? 131.734 58.698 48.848 1.00 41.42 460 THR B O 1
ATOM 11468 N N . PRO B 1 472 ? 130.966 56.677 49.573 1.00 42.29 461 PRO B N 1
ATOM 11469 C CA . PRO B 1 472 ? 129.996 56.506 48.480 1.00 42.29 461 PRO B CA 1
ATOM 11470 C C . PRO B 1 472 ? 128.940 57.613 48.455 1.00 41.57 461 PRO B C 1
ATOM 11471 O O . PRO B 1 472 ? 128.528 58.037 47.385 1.00 41.57 461 PRO B O 1
ATOM 11475 N N . GLU B 1 473 ? 128.530 58.101 49.610 1.00 41.45 462 GLU B N 1
ATOM 11476 C CA . GLU B 1 473 ? 127.458 59.083 49.639 1.00 42.31 462 GLU B CA 1
ATOM 11477 C C . GLU B 1 473 ? 127.765 60.418 48.918 1.00 42.86 462 GLU B C 1
ATOM 11478 O O . GLU B 1 473 ? 126.848 61.216 48.672 1.00 42.91 462 GLU B O 1
ATOM 11484 N N . LEU B 1 474 ? 129.034 60.665 48.580 1.00 42.87 463 LEU B N 1
ATOM 11485 C CA A LEU B 1 474 ? 129.424 61.874 47.843 0.50 43.64 463 LEU B CA 1
ATOM 11486 C CA B LEU B 1 474 ? 129.398 61.885 47.856 0.50 43.32 463 LEU B CA 1
ATOM 11487 C C . LEU B 1 474 ? 128.970 61.815 46.389 1.00 44.24 463 LEU B C 1
ATOM 11488 O O . LEU B 1 474 ? 128.920 62.843 45.705 1.00 44.22 463 LEU B O 1
ATOM 11497 N N . PHE B 1 475 ? 128.658 60.603 45.921 1.00 46.21 464 PHE B N 1
ATOM 11498 C CA . PHE B 1 475 ? 128.336 60.339 44.518 1.00 49.15 464 PHE B CA 1
ATOM 11499 C C . PHE B 1 475 ? 126.915 59.801 44.320 1.00 51.06 464 PHE B C 1
ATOM 11500 O O . PHE B 1 475 ? 126.556 59.419 43.209 1.00 51.27 464 PHE B O 1
ATOM 11508 N N . GLN B 1 476 ? 126.124 59.763 45.391 1.00 53.50 465 GLN B N 1
ATOM 11509 C CA . GLN B 1 476 ? 124.788 59.147 45.377 1.00 55.91 465 GLN B CA 1
ATOM 11510 C C . GLN B 1 476 ? 123.682 60.142 45.719 1.00 57.69 465 GLN B C 1
ATOM 11511 O O . GLN B 1 476 ? 123.948 61.336 45.945 1.00 58.42 465 GLN B O 1
ATOM 11513 N N . GLN B 1 477 ? 122.440 59.644 45.701 1.00 59.82 466 GLN B N 1
ATOM 11514 C CA . GLN B 1 477 ? 121.299 60.210 46.452 1.00 61.42 466 GLN B CA 1
ATOM 11515 C C . GLN B 1 477 ? 120.057 59.326 46.384 1.00 62.42 466 GLN B C 1
ATOM 11516 O O . GLN B 1 477 ? 119.870 58.569 45.415 1.00 62.51 466 GLN B O 1
ATOM 11522 N N . VAL B 1 478 ? 119.206 59.481 47.411 1.00 63.56 467 VAL B N 1
ATOM 11523 C CA . VAL B 1 478 ? 118.053 58.615 47.700 1.00 63.89 467 VAL B CA 1
ATOM 11524 C C . VAL B 1 478 ? 116.948 58.671 46.643 1.00 64.41 467 VAL B C 1
ATOM 11525 O O . VAL B 1 478 ? 116.151 57.727 46.513 1.00 65.02 467 VAL B O 1
ATOM 11527 N N . ARG B 1 480 ? 114.180 60.042 47.403 1.00 48.44 469 ARG B N 1
ATOM 11528 C CA . ARG B 1 480 ? 113.028 60.220 48.291 1.00 48.01 469 ARG B CA 1
ATOM 11529 C C . ARG B 1 480 ? 111.753 59.699 47.610 1.00 47.15 469 ARG B C 1
ATOM 11530 O O . ARG B 1 480 ? 111.718 59.540 46.380 1.00 46.62 469 ARG B O 1
ATOM 11535 N N . GLN B 1 481 ? 110.724 59.421 48.414 1.00 46.15 470 GLN B N 1
ATOM 11536 C CA . GLN B 1 481 ? 109.507 58.746 47.937 1.00 45.08 470 GLN B CA 1
ATOM 11537 C C . GLN B 1 481 ? 108.219 59.516 48.239 1.00 43.47 470 GLN B C 1
ATOM 11538 O O . GLN B 1 481 ? 107.128 59.055 47.872 1.00 44.63 470 GLN B O 1
ATOM 11540 N N . ASP B 1 482 ? 108.344 60.673 48.894 1.00 40.61 471 ASP B N 1
ATOM 11541 C CA . ASP B 1 482 ? 107.202 61.429 49.435 1.00 37.65 471 ASP B CA 1
ATOM 11542 C C . ASP B 1 482 ? 106.357 62.191 48.389 1.00 35.52 471 ASP B C 1
ATOM 11543 O O . ASP B 1 482 ? 106.699 62.239 47.206 1.00 34.15 471 ASP B O 1
ATOM 11548 N N . ARG B 1 483 ? 105.260 62.784 48.864 1.00 33.31 472 ARG B N 1
ATOM 11549 C CA . ARG B 1 483 ? 104.289 63.514 48.029 1.00 31.92 472 ARG B CA 1
ATOM 11550 C C . ARG B 1 483 ? 104.930 64.636 47.196 1.00 30.03 472 ARG B C 1
ATOM 11551 O O . ARG B 1 483 ? 104.661 64.748 45.997 1.00 28.76 472 ARG B O 1
ATOM 11557 N N . ALA B 1 484 ? 105.782 65.448 47.835 1.00 28.11 473 ALA B N 1
ATOM 11558 C CA . ALA B 1 484 ? 106.409 66.591 47.176 1.00 26.11 473 ALA B CA 1
ATOM 11559 C C . ALA B 1 484 ? 107.327 66.113 46.058 1.00 25.42 473 ALA B C 1
ATOM 11560 O O . ALA B 1 484 ? 107.311 66.655 44.967 1.00 25.60 473 ALA B O 1
ATOM 11562 N N . THR B 1 485 ? 108.092 65.060 46.303 1.00 24.08 474 THR B N 1
ATOM 11563 C CA . THR B 1 485 ? 108.964 64.507 45.261 1.00 23.70 474 THR B CA 1
ATOM 11564 C C . THR B 1 485 ? 108.158 63.995 44.037 1.00 23.21 474 THR B C 1
ATOM 11565 O O . THR B 1 485 ? 108.554 64.199 42.889 1.00 22.49 474 THR B O 1
ATOM 11569 N N . LYS B 1 486 ? 107.049 63.309 44.295 1.00 22.54 475 LYS B N 1
ATOM 11570 C CA . LYS B 1 486 ? 106.181 62.833 43.222 1.00 22.65 475 LYS B CA 1
ATOM 11571 C C . LYS B 1 486 ? 105.685 64.028 42.401 1.00 22.44 475 LYS B C 1
ATOM 11572 O O . LYS B 1 486 ? 105.736 64.001 41.185 1.00 22.32 475 LYS B O 1
ATOM 11578 N N . LEU B 1 487 ? 105.246 65.081 43.095 1.00 22.95 476 LEU B N 1
ATOM 11579 C CA . LEU B 1 487 ? 104.766 66.314 42.472 1.00 23.58 476 LEU B CA 1
ATOM 11580 C C . LEU B 1 487 ? 105.864 67.000 41.671 1.00 23.46 476 LEU B C 1
ATOM 11581 O O . LEU B 1 487 ? 105.611 67.473 40.550 1.00 23.91 476 LEU B O 1
ATOM 11586 N N . LEU B 1 488 ? 107.091 67.031 42.202 1.00 22.11 477 LEU B N 1
ATOM 11587 C CA . LEU B 1 488 ? 108.241 67.578 41.439 1.00 21.70 477 LEU B CA 1
ATOM 11588 C C . LEU B 1 488 ? 108.540 66.702 40.210 1.00 21.42 477 LEU B C 1
ATOM 11589 O O . LEU B 1 488 ? 109.025 67.165 39.197 1.00 21.78 477 LEU B O 1
ATOM 11594 N N . THR B 1 489 ? 108.265 65.413 40.326 1.00 22.13 478 THR B N 1
ATOM 11595 C CA . THR B 1 489 ? 108.413 64.467 39.211 1.00 22.48 478 THR B CA 1
ATOM 11596 C C . THR B 1 489 ? 107.411 64.795 38.087 1.00 23.10 478 THR B C 1
ATOM 11597 O O . THR B 1 489 ? 107.765 64.772 36.878 1.00 23.51 478 THR B O 1
ATOM 11601 N N . TYR B 1 490 ? 106.182 65.137 38.474 1.00 21.59 479 TYR B N 1
ATOM 11602 C CA . TYR B 1 490 ? 105.200 65.580 37.472 1.00 21.54 479 TYR B CA 1
ATOM 11603 C C . TYR B 1 490 ? 105.672 66.850 36.757 1.00 21.24 479 TYR B C 1
ATOM 11604 O O . TYR B 1 490 ? 105.708 66.906 35.541 1.00 21.90 479 TYR B O 1
ATOM 11613 N N . LEU B 1 491 ? 106.016 67.867 37.541 1.00 21.95 480 LEU B N 1
ATOM 11614 C CA . LEU B 1 491 ? 106.480 69.162 37.049 1.00 22.56 480 LEU B CA 1
ATOM 11615 C C . LEU B 1 491 ? 107.664 69.053 36.123 1.00 22.61 480 LEU B C 1
ATOM 11616 O O . LEU B 1 491 ? 107.687 69.691 35.061 1.00 24.00 480 LEU B O 1
ATOM 11621 N N . ALA B 1 492 ? 108.653 68.255 36.522 1.00 22.75 481 ALA B N 1
ATOM 11622 C CA . ALA B 1 492 ? 109.796 67.962 35.671 1.00 22.98 481 ALA B CA 1
ATOM 11623 C C . ALA B 1 492 ? 109.320 67.351 34.332 1.00 23.41 481 ALA B C 1
ATOM 11624 O O . ALA B 1 492 ? 109.664 67.838 33.246 1.00 23.46 481 ALA B O 1
ATOM 11626 N N . ASP B 1 493 ? 108.494 66.311 34.424 1.00 23.73 482 ASP B N 1
ATOM 11627 C CA . ASP B 1 493 ? 108.021 65.579 33.243 1.00 23.30 482 ASP B CA 1
ATOM 11628 C C . ASP B 1 493 ? 107.276 66.492 32.247 1.00 23.66 482 ASP B C 1
ATOM 11629 O O . ASP B 1 493 ? 107.615 66.515 31.048 1.00 23.65 482 ASP B O 1
ATOM 11634 N N . VAL B 1 494 ? 106.310 67.283 32.737 1.00 21.98 483 VAL B N 1
ATOM 11635 C CA . VAL B 1 494 ? 105.617 68.242 31.864 1.00 21.77 483 VAL B CA 1
ATOM 11636 C C . VAL B 1 494 ? 106.531 69.366 31.379 1.00 21.90 483 VAL B C 1
ATOM 11637 O O . VAL B 1 494 ? 106.402 69.816 30.231 1.00 22.96 483 VAL B O 1
ATOM 11641 N N . THR B 1 495 ? 107.454 69.829 32.227 1.00 22.13 484 THR B N 1
ATOM 11642 C CA . THR B 1 495 ? 108.365 70.897 31.823 1.00 22.52 484 THR B CA 1
ATOM 11643 C C . THR B 1 495 ? 109.217 70.435 30.633 1.00 22.78 484 THR B C 1
ATOM 11644 O O . THR B 1 495 ? 109.404 71.188 29.665 1.00 22.39 484 THR B O 1
ATOM 11648 N N . VAL B 1 496 ? 109.692 69.190 30.686 1.00 22.24 485 VAL B N 1
ATOM 11649 C CA . VAL B 1 496 ? 110.562 68.645 29.624 1.00 22.33 485 VAL B CA 1
ATOM 11650 C C . VAL B 1 496 ? 109.760 68.197 28.393 1.00 22.63 485 VAL B C 1
ATOM 11651 O O . VAL B 1 496 ? 110.138 68.460 27.254 1.00 21.84 485 VAL B O 1
ATOM 11655 N N . ASN B 1 497 ? 108.641 67.520 28.638 1.00 22.12 486 ASN B N 1
ATOM 11656 C CA . ASN B 1 497 ? 107.923 66.851 27.576 1.00 22.33 486 ASN B CA 1
ATOM 11657 C C . ASN B 1 497 ? 106.659 67.556 27.126 1.00 22.35 486 ASN B C 1
ATOM 11658 O O . ASN B 1 497 ? 106.152 67.281 26.038 1.00 22.70 486 ASN B O 1
ATOM 11663 N N . GLY B 1 498 ? 106.164 68.483 27.938 1.00 22.44 487 GLY B N 1
ATOM 11664 C CA . GLY B 1 498 ? 104.896 69.144 27.617 1.00 23.03 487 GLY B CA 1
ATOM 11665 C C . GLY B 1 498 ? 103.754 68.202 27.966 1.00 22.64 487 GLY B C 1
ATOM 11666 O O . GLY B 1 498 ? 103.992 67.070 28.393 1.00 21.60 487 GLY B O 1
ATOM 11667 N N . HIS B 1 499 ? 102.509 68.668 27.811 1.00 22.67 488 HIS B N 1
ATOM 11668 C CA . HIS B 1 499 ? 101.355 67.839 28.115 1.00 22.13 488 HIS B CA 1
ATOM 11669 C C . HIS B 1 499 ? 100.807 67.420 26.768 1.00 22.07 488 HIS B C 1
ATOM 11670 O O . HIS B 1 499 ? 100.699 68.269 25.888 1.00 22.20 488 HIS B O 1
ATOM 11677 N N . PRO B 1 500 ? 100.446 66.129 26.596 1.00 22.72 489 PRO B N 1
ATOM 11678 C CA . PRO B 1 500 ? 99.867 65.671 25.325 1.00 23.82 489 PRO B CA 1
ATOM 11679 C C . PRO B 1 500 ? 98.622 66.459 24.877 1.00 24.69 489 PRO B C 1
ATOM 11680 O O . PRO B 1 500 ? 98.398 66.611 23.676 1.00 24.60 489 PRO B O 1
ATOM 11684 N N . GLU B 1 501 ? 97.808 66.937 25.825 1.00 25.95 490 GLU B N 1
ATOM 11685 C CA . GLU B 1 501 ? 96.557 67.633 25.450 1.00 28.40 490 GLU B CA 1
ATOM 11686 C C . GLU B 1 501 ? 96.817 69.075 25.028 1.00 29.12 490 GLU B C 1
ATOM 11687 O O . GLU B 1 501 ? 95.967 69.690 24.376 1.00 29.34 490 GLU B O 1
ATOM 11693 N N . ALA B 1 502 ? 97.998 69.599 25.368 1.00 29.77 491 ALA B N 1
ATOM 11694 C CA . ALA B 1 502 ? 98.275 71.033 25.223 1.00 31.47 491 ALA B CA 1
ATOM 11695 C C . ALA B 1 502 ? 99.389 71.350 24.258 1.00 33.16 491 ALA B C 1
ATOM 11696 O O . ALA B 1 502 ? 99.400 72.434 23.675 1.00 33.90 491 ALA B O 1
ATOM 11698 N N . LYS B 1 503 ? 100.336 70.422 24.093 1.00 35.26 492 LYS B N 1
ATOM 11699 C CA . LYS B 1 503 ? 101.644 70.801 23.546 1.00 37.34 492 LYS B CA 1
ATOM 11700 C C . LYS B 1 503 ? 101.599 71.297 22.094 1.00 38.29 492 LYS B C 1
ATOM 11701 O O . LYS B 1 503 ? 102.425 72.127 21.707 1.00 38.90 492 LYS B O 1
ATOM 11705 N N . ASP B 1 504 ? 100.623 70.815 21.320 1.00 39.64 493 ASP B N 1
ATOM 11706 C CA . ASP B 1 504 ? 100.471 71.184 19.900 1.00 40.60 493 ASP B CA 1
ATOM 11707 C C . ASP B 1 504 ? 99.263 72.107 19.619 1.00 40.34 493 ASP B C 1
ATOM 11708 O O . ASP B 1 504 ? 98.873 72.322 18.459 1.00 40.59 493 ASP B O 1
ATOM 11713 N N . ARG B 1 505 ? 98.666 72.646 20.684 1.00 38.99 494 ARG B N 1
ATOM 11714 C CA . ARG B 1 505 ? 97.443 73.441 20.574 1.00 37.72 494 ARG B CA 1
ATOM 11715 C C . ARG B 1 505 ? 97.831 74.887 20.870 1.00 36.42 494 ARG B C 1
ATOM 11716 O O . ARG B 1 505 ? 98.958 75.129 21.330 1.00 36.92 494 ARG B O 1
ATOM 11724 N N . PRO B 1 506 ? 96.931 75.860 20.598 1.00 35.11 495 PRO B N 1
ATOM 11725 C CA . PRO B 1 506 ? 97.187 77.259 20.940 1.00 33.98 495 PRO B CA 1
ATOM 11726 C C . PRO B 1 506 ? 97.502 77.497 22.427 1.00 33.60 495 PRO B C 1
ATOM 11727 O O . PRO B 1 506 ? 96.927 76.848 23.296 1.00 32.04 495 PRO B O 1
ATOM 11731 N N . LYS B 1 507 ? 98.440 78.402 22.712 1.00 33.71 496 LYS B N 1
ATOM 11732 C CA . LYS B 1 507 ? 98.865 78.691 24.071 1.00 34.49 496 LYS B CA 1
ATOM 11733 C C . LYS B 1 507 ? 98.113 79.907 24.624 1.00 35.25 496 LYS B C 1
ATOM 11734 O O . LYS B 1 507 ? 97.633 80.739 23.834 1.00 34.69 496 LYS B O 1
ATOM 11737 N N . PRO B 1 508 ? 97.967 79.999 25.966 1.00 35.27 497 PRO B N 1
ATOM 11738 C CA . PRO B 1 508 ? 97.474 81.214 26.574 1.00 36.64 497 PRO B CA 1
ATOM 11739 C C . PRO B 1 508 ? 98.466 82.362 26.414 1.00 38.78 497 PRO B C 1
ATOM 11740 O O . PRO B 1 508 ? 99.688 82.153 26.478 1.00 37.74 497 PRO B O 1
ATOM 11744 N N . LEU B 1 509 ? 97.932 83.567 26.229 1.00 41.16 498 LEU B N 1
ATOM 11745 C CA . LEU B 1 509 ? 98.746 84.766 26.085 1.00 43.56 498 LEU B CA 1
ATOM 11746 C C . LEU B 1 509 ? 99.812 84.809 27.185 1.00 45.22 498 LEU B C 1
ATOM 11747 O O . LEU B 1 509 ? 99.561 84.402 28.332 1.00 45.27 498 LEU B O 1
ATOM 11749 N N . GLU B 1 510 ? 100.993 85.310 26.805 1.00 46.67 499 GLU B N 1
ATOM 11750 C CA . GLU B 1 510 ? 102.260 85.032 27.478 1.00 48.12 499 GLU B CA 1
ATOM 11751 C C . GLU B 1 510 ? 102.307 85.344 28.977 1.00 49.33 499 GLU B C 1
ATOM 11752 O O . GLU B 1 510 ? 102.959 84.603 29.741 1.00 50.78 499 GLU B O 1
ATOM 11754 N N . ALA B 1 512 ? 99.707 87.157 31.172 1.00 39.91 501 ALA B N 1
ATOM 11755 C CA . ALA B 1 512 ? 98.295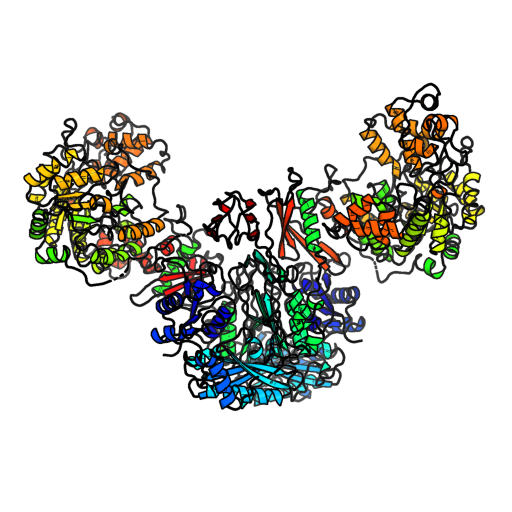 86.771 31.374 1.00 39.83 501 ALA B CA 1
ATOM 11756 C C . ALA B 1 512 ? 97.936 86.779 32.851 1.00 39.07 501 ALA B C 1
ATOM 11757 O O . ALA B 1 512 ? 98.633 86.141 33.652 1.00 39.77 501 ALA B O 1
ATOM 11759 N N . ALA B 1 513 ? 96.851 87.484 33.201 1.00 38.21 502 ALA B N 1
ATOM 11760 C CA . ALA B 1 513 ? 96.437 87.658 34.600 1.00 36.37 502 ALA B CA 1
ATOM 11761 C C . ALA B 1 513 ? 95.936 86.347 35.212 1.00 35.91 502 ALA B C 1
ATOM 11762 O O . ALA B 1 513 ? 94.958 85.773 34.724 1.00 35.53 502 ALA B O 1
ATOM 11763 N N . ARG B 1 514 ? 96.602 85.884 36.276 1.00 33.85 503 ARG B N 1
ATOM 11764 C CA . ARG B 1 514 ? 96.122 84.779 37.080 1.00 32.66 503 ARG B CA 1
ATOM 11765 C C . ARG B 1 514 ? 94.707 85.094 37.607 1.00 31.39 503 ARG B C 1
ATOM 11766 O O . ARG B 1 514 ? 94.383 86.266 37.855 1.00 32.63 503 ARG B O 1
ATOM 11768 N N . PRO B 1 515 ? 93.840 84.063 37.728 1.00 29.09 504 PRO B N 1
ATOM 11769 C CA . PRO B 1 515 ? 92.511 84.267 38.317 1.00 27.52 504 PRO B CA 1
ATOM 11770 C C . PRO B 1 515 ? 92.627 84.594 39.811 1.00 26.67 504 PRO B C 1
ATOM 11771 O O . PRO B 1 515 ? 93.382 83.941 40.524 1.00 25.53 504 PRO B O 1
ATOM 11775 N N . VAL B 1 516 ? 91.827 85.549 40.255 1.00 26.17 505 VAL B N 1
ATOM 11776 C CA . VAL B 1 516 ? 91.794 86.013 41.634 1.00 26.62 505 VAL B CA 1
ATOM 11777 C C . VAL B 1 516 ? 90.417 85.693 42.216 1.00 25.61 505 VAL B C 1
ATOM 11778 O O . VAL B 1 516 ? 89.401 86.199 41.748 1.00 24.42 505 VAL B O 1
ATOM 11782 N N . VAL B 1 517 ? 90.370 84.876 43.259 1.00 26.69 506 VAL B N 1
ATOM 11783 C CA . VAL B 1 517 ? 89.087 84.613 43.953 1.00 27.18 506 VAL B CA 1
ATOM 11784 C C . VAL B 1 517 ? 88.539 85.917 44.577 1.00 28.49 506 VAL B C 1
ATOM 11785 O O . VAL B 1 517 ? 89.282 86.588 45.289 1.00 28.61 506 VAL B O 1
ATOM 11789 N N . PRO B 1 518 ? 87.276 86.309 44.276 1.00 29.57 507 PRO B N 1
ATOM 11790 C CA . PRO B 1 518 ? 86.755 87.532 44.906 1.00 31.50 507 PRO B CA 1
ATOM 11791 C C . PRO B 1 518 ? 86.986 87.589 46.435 1.00 33.75 507 PRO B C 1
ATOM 11792 O O . PRO B 1 518 ? 87.067 86.549 47.089 1.00 34.15 507 PRO B O 1
ATOM 11796 N N . TYR B 1 519 ? 87.153 88.804 46.963 1.00 36.36 508 TYR B N 1
ATOM 11797 C CA . TYR B 1 519 ? 87.363 89.056 48.411 1.00 38.02 508 TYR B CA 1
ATOM 11798 C C . TYR B 1 519 ? 86.350 88.318 49.283 1.00 38.72 508 TYR B C 1
ATOM 11799 O O . TYR B 1 519 ? 85.135 88.430 49.047 1.00 39.89 508 TYR B O 1
ATOM 11801 N N . GLY B 1 522 ? 82.864 89.717 53.899 1.00 52.43 511 GLY B N 1
ATOM 11802 C CA . GLY B 1 522 ? 83.417 88.707 54.819 1.00 52.88 511 GLY B CA 1
ATOM 11803 C C . GLY B 1 522 ? 82.453 88.465 55.968 1.00 52.94 511 GLY B C 1
ATOM 11804 O O . GLY B 1 522 ? 82.116 89.416 56.688 1.00 53.31 511 GLY B O 1
ATOM 11805 N N . ASN B 1 523 ? 82.014 87.208 56.149 1.00 52.49 512 ASN B N 1
ATOM 11806 C CA . ASN B 1 523 ? 80.871 86.851 57.040 1.00 51.74 512 ASN B CA 1
ATOM 11807 C C . ASN B 1 523 ? 80.457 85.375 56.841 1.00 51.13 512 ASN B C 1
ATOM 11808 O O . ASN B 1 523 ? 81.075 84.684 56.019 1.00 51.53 512 ASN B O 1
ATOM 11810 N N . GLY B 1 524 ? 79.421 84.907 57.565 1.00 49.85 513 GLY B N 1
ATOM 11811 C CA . GLY B 1 524 ? 79.067 83.460 57.647 1.00 47.81 513 GLY B CA 1
ATOM 11812 C C . GLY B 1 524 ? 77.936 82.940 56.746 1.00 46.07 513 GLY B C 1
ATOM 11813 O O . GLY B 1 524 ? 76.913 83.606 56.593 1.00 47.13 513 GLY B O 1
ATOM 11814 N N . VAL B 1 525 ? 78.100 81.728 56.193 1.00 43.57 514 VAL B N 1
ATOM 11815 C CA . VAL B 1 525 ? 77.141 81.116 55.215 1.00 40.50 514 VAL B CA 1
ATOM 11816 C C . VAL B 1 525 ? 75.654 81.017 55.612 1.00 39.11 514 VAL B C 1
ATOM 11817 O O . VAL B 1 525 ? 75.298 80.382 56.613 1.00 37.86 514 VAL B O 1
ATOM 11821 N N . LYS B 1 526 ? 74.804 81.616 54.779 1.00 37.13 515 LYS B N 1
ATOM 11822 C CA . LYS B 1 526 ? 73.356 81.594 54.923 1.00 36.53 515 LYS B CA 1
ATOM 11823 C C . LYS B 1 526 ? 72.721 80.283 54.419 1.00 35.87 515 LYS B C 1
ATOM 11824 O O . LYS B 1 526 ? 73.048 79.803 53.316 1.00 35.15 515 LYS B O 1
ATOM 11826 N N . ASP B 1 527 ? 71.817 79.725 55.231 1.00 33.75 516 ASP B N 1
ATOM 11827 C CA . ASP B 1 527 ? 71.095 78.492 54.912 1.00 32.46 516 ASP B CA 1
ATOM 11828 C C . ASP B 1 527 ? 70.470 78.580 53.521 1.00 30.79 516 ASP B C 1
ATOM 11829 O O . ASP B 1 527 ? 69.941 79.624 53.131 1.00 29.14 516 ASP B O 1
ATOM 11834 N N . GLY B 1 528 ? 70.563 77.479 52.770 1.00 30.00 517 GLY B N 1
ATOM 11835 C CA . GLY B 1 528 ? 70.036 77.456 51.406 1.00 27.44 517 GLY B CA 1
ATOM 11836 C C . GLY B 1 528 ? 69.291 76.178 51.115 1.00 26.80 517 GLY B C 1
ATOM 11837 O O . GLY B 1 528 ? 68.759 75.530 52.029 1.00 24.73 517 GLY B O 1
ATOM 11838 N N . THR B 1 529 ? 69.223 75.817 49.823 1.00 24.63 518 THR B N 1
ATOM 11839 C CA . THR B 1 529 ? 68.396 74.703 49.404 1.00 23.60 518 THR B CA 1
ATOM 11840 C C . THR B 1 529 ? 68.880 73.372 49.932 1.00 24.24 518 THR B C 1
ATOM 11841 O O . THR B 1 529 ? 68.110 72.411 49.989 1.00 24.63 518 THR B O 1
ATOM 11845 N N . LYS B 1 530 ? 70.160 73.301 50.287 1.00 25.32 519 LYS B N 1
ATOM 11846 C CA . LYS B 1 530 ? 70.714 72.075 50.860 1.00 26.09 519 LYS B CA 1
ATOM 11847 C C . LYS B 1 530 ? 70.072 71.831 52.254 1.00 26.96 519 LYS B C 1
ATOM 11848 O O . LYS B 1 530 ? 69.588 70.755 52.516 1.00 26.87 519 LYS B O 1
ATOM 11854 N N . GLN B 1 531 ? 70.050 72.846 53.113 1.00 28.03 520 GLN B N 1
ATOM 11855 C CA . GLN B 1 531 ? 69.437 72.679 54.462 1.00 28.66 520 GLN B CA 1
ATOM 11856 C C . GLN B 1 531 ? 67.967 72.318 54.324 1.00 29.42 520 GLN B C 1
ATOM 11857 O O . GLN B 1 531 ? 67.462 71.432 55.052 1.00 30.43 520 GLN B O 1
ATOM 11863 N N . LEU B 1 532 ? 67.289 72.961 53.362 1.00 28.99 521 LEU B N 1
ATOM 11864 C CA . LEU B 1 532 ? 65.871 72.735 53.103 1.00 28.48 521 LEU B CA 1
ATOM 11865 C C . LEU B 1 532 ? 65.566 71.325 52.590 1.00 28.54 521 LEU B C 1
ATOM 11866 O O . LEU B 1 532 ? 64.554 70.718 52.996 1.00 27.27 521 LEU B O 1
ATOM 11870 N N . LEU B 1 533 ? 66.430 70.780 51.721 1.00 27.45 522 LEU B N 1
ATOM 11871 C CA . LEU B 1 533 ? 66.305 69.369 51.352 1.00 27.43 522 LEU B CA 1
ATOM 11872 C C . LEU B 1 533 ? 66.524 68.441 52.554 1.00 27.79 522 LEU B C 1
ATOM 11873 O O . LEU B 1 533 ? 65.817 67.443 52.691 1.00 26.81 522 LEU B O 1
ATOM 11878 N N . ASP B 1 534 ? 67.557 68.732 53.348 1.00 27.90 523 ASP B N 1
ATOM 11879 C CA . ASP B 1 534 ? 67.924 67.871 54.479 1.00 30.11 523 ASP B CA 1
ATOM 11880 C C . ASP B 1 534 ? 66.779 67.826 55.503 1.00 30.68 523 ASP B C 1
ATOM 11881 O O . ASP B 1 534 ? 66.561 66.798 56.135 1.00 32.01 523 ASP B O 1
ATOM 11886 N N . THR B 1 535 ? 66.033 68.926 55.588 1.00 30.75 524 THR B N 1
ATOM 11887 C CA . THR B 1 535 ? 64.853 69.085 56.451 1.00 31.10 524 THR B CA 1
ATOM 11888 C C . THR B 1 535 ? 63.596 68.410 55.871 1.00 30.46 524 THR B C 1
ATOM 11889 O O . THR B 1 535 ? 62.946 67.604 56.545 1.00 30.09 524 THR B O 1
ATOM 11893 N N . LEU B 1 536 ? 63.282 68.701 54.602 1.00 28.16 525 LEU B N 1
ATOM 11894 C CA . LEU B 1 536 ? 62.000 68.308 54.000 1.00 27.03 525 LEU B CA 1
ATOM 11895 C C . LEU B 1 536 ? 61.977 66.904 53.406 1.00 26.92 525 LEU B C 1
ATOM 11896 O O . LEU B 1 536 ? 60.963 66.199 53.466 1.00 26.62 525 LEU B O 1
ATOM 11901 N N . GLY B 1 537 ? 63.102 66.499 52.829 1.00 26.80 526 GLY B N 1
ATOM 11902 C CA . GLY B 1 537 ? 63.149 65.270 52.080 1.00 26.08 526 GLY B CA 1
ATOM 11903 C C . GLY B 1 537 ? 62.793 65.603 50.643 1.00 25.53 526 GLY B C 1
ATOM 11904 O O . GLY B 1 537 ? 62.234 66.673 50.351 1.00 24.67 526 GLY B O 1
ATOM 11905 N N . PRO B 1 538 ? 63.130 64.701 49.727 1.00 25.67 527 PRO B N 1
ATOM 11906 C CA . PRO B 1 538 ? 62.996 65.045 48.291 1.00 26.06 527 PRO B CA 1
ATOM 11907 C C . PRO B 1 538 ? 61.559 65.313 47.822 1.00 26.32 527 PRO B C 1
ATOM 11908 O O . PRO B 1 538 ? 61.332 66.253 47.060 1.00 26.43 527 PRO B O 1
ATOM 11912 N N . LYS B 1 539 ? 60.606 64.508 48.273 1.00 26.62 528 LYS B N 1
ATOM 11913 C CA . LYS B 1 539 ? 59.203 64.714 47.884 1.00 27.56 528 LYS B CA 1
ATOM 11914 C C . LYS B 1 539 ? 58.688 66.112 48.286 1.00 27.15 528 LYS B C 1
ATOM 11915 O O . LYS B 1 539 ? 58.240 66.884 47.422 1.00 27.66 528 LYS B O 1
ATOM 11921 N N . LYS B 1 540 ? 58.772 66.440 49.574 1.00 25.66 529 LYS B N 1
ATOM 11922 C CA . LYS B 1 540 ? 58.366 67.762 50.081 1.00 24.62 529 LYS B CA 1
ATOM 11923 C C . LYS B 1 540 ? 59.211 68.913 49.547 1.00 24.84 529 LYS B C 1
ATOM 11924 O O . LYS B 1 540 ? 58.709 70.037 49.442 1.00 25.17 529 LYS B O 1
ATOM 11928 N N . PHE B 1 541 ? 60.480 68.650 49.212 1.00 23.75 530 PHE B N 1
ATOM 11929 C CA . PHE B 1 541 ? 61.341 69.692 48.627 1.00 23.75 530 PHE B CA 1
ATOM 11930 C C . PHE B 1 541 ? 60.851 70.030 47.208 1.00 23.71 530 PHE B C 1
ATOM 11931 O O . PHE B 1 541 ? 60.768 71.199 46.841 1.00 23.90 530 PHE B O 1
ATOM 11939 N N . GLY B 1 542 ? 60.540 68.987 46.427 1.00 23.48 531 GLY B N 1
ATOM 11940 C CA . GLY B 1 542 ? 59.812 69.134 45.162 1.00 22.38 531 GLY B CA 1
ATOM 11941 C C . GLY B 1 542 ? 58.537 69.946 45.313 1.00 22.35 531 GLY B C 1
ATOM 11942 O O . GLY B 1 542 ? 58.319 70.862 44.504 1.00 23.18 531 GLY B O 1
ATOM 11943 N N . GLU B 1 543 ? 57.706 69.662 46.346 1.00 21.15 532 GLU B N 1
ATOM 11944 C CA . GLU B 1 543 ? 56.520 70.495 46.608 1.00 21.13 532 GLU B CA 1
ATOM 11945 C C . GLU B 1 543 ? 56.866 71.982 46.854 1.00 21.61 532 GLU B C 1
ATOM 11946 O O . GLU B 1 543 ? 56.158 72.883 46.382 1.00 21.54 532 GLU B O 1
ATOM 11952 N N . TRP B 1 544 ? 57.934 72.232 47.615 1.00 21.70 533 TRP B N 1
ATOM 11953 C CA . TRP B 1 544 ? 58.456 73.584 47.863 1.00 21.80 533 TRP B CA 1
ATOM 11954 C C . TRP B 1 544 ? 58.879 74.341 46.588 1.00 21.94 533 TRP B C 1
ATOM 11955 O O . TRP B 1 544 ? 58.602 75.558 46.457 1.00 20.86 533 TRP B O 1
ATOM 11966 N N . MET B 1 545 ? 59.565 73.661 45.660 1.00 21.39 534 MET B N 1
ATOM 11967 C CA . MET B 1 545 ? 59.955 74.312 44.398 1.00 22.57 534 MET B CA 1
ATOM 11968 C C . MET B 1 545 ? 58.717 74.706 43.604 1.00 22.35 534 MET B C 1
ATOM 11969 O O . MET B 1 545 ? 58.640 75.812 43.051 1.00 21.74 534 MET B O 1
ATOM 11974 N N . ARG B 1 546 ? 57.757 73.780 43.517 1.00 22.86 535 ARG B N 1
ATOM 11975 C CA . ARG B 1 546 ? 56.527 74.035 42.788 1.00 22.77 535 ARG B CA 1
ATOM 11976 C C . ARG B 1 546 ? 55.854 75.290 43.349 1.00 24.12 535 ARG B C 1
ATOM 11977 O O . ARG B 1 546 ? 55.399 76.163 42.609 1.00 23.57 535 ARG B O 1
ATOM 11985 N N . ASN B 1 547 ? 55.792 75.369 44.671 1.00 24.88 536 ASN B N 1
ATOM 11986 C CA . ASN B 1 547 ? 55.104 76.454 45.354 1.00 25.43 536 ASN B CA 1
ATOM 11987 C C . ASN B 1 547 ? 55.850 77.784 45.316 1.00 26.04 536 ASN B C 1
ATOM 11988 O O . ASN B 1 547 ? 55.207 78.829 45.466 1.00 26.40 536 ASN B O 1
ATOM 11993 N N . GLU B 1 548 ? 57.172 77.764 45.075 1.00 25.80 537 GLU B N 1
ATOM 11994 C CA . GLU B 1 548 ? 57.971 79.005 45.025 1.00 26.32 537 GLU B CA 1
ATOM 11995 C C . GLU B 1 548 ? 57.485 79.930 43.907 1.00 26.14 537 GLU B C 1
ATOM 11996 O O . GLU B 1 548 ? 57.328 79.490 42.750 1.00 25.28 537 GLU B O 1
ATOM 12002 N N . LYS B 1 549 ? 57.257 81.205 44.230 1.00 25.33 538 LYS B N 1
ATOM 12003 C CA . LYS B 1 549 ? 56.957 82.197 43.176 1.00 25.17 538 LYS B CA 1
ATOM 12004 C C . LYS B 1 549 ? 58.197 82.547 42.352 1.00 25.38 538 LYS B C 1
ATOM 12005 O O . LYS B 1 549 ? 58.123 82.593 41.126 1.00 26.15 538 LYS B O 1
ATOM 12008 N N . ARG B 1 550 ? 59.325 82.819 43.009 1.00 24.37 539 ARG B N 1
ATOM 12009 C CA . ARG B 1 550 ? 60.539 83.195 42.301 1.00 24.71 539 ARG B CA 1
ATOM 12010 C C . ARG B 1 550 ? 60.960 82.028 41.391 1.00 23.35 539 ARG B C 1
ATOM 12011 O O . ARG B 1 550 ? 60.706 80.853 41.736 1.00 23.96 539 ARG B O 1
ATOM 12019 N N . VAL B 1 551 ? 61.551 82.320 40.230 1.00 22.34 540 VAL B N 1
ATOM 12020 C CA . VAL B 1 551 ? 62.105 81.251 39.434 1.00 21.58 540 VAL B CA 1
ATOM 12021 C C . VAL B 1 551 ? 63.390 80.839 40.167 1.00 21.53 540 VAL B C 1
ATOM 12022 O O . VAL B 1 551 ? 64.081 81.705 40.736 1.00 21.26 540 VAL B O 1
ATOM 12026 N N . LEU B 1 552 ? 63.687 79.538 40.198 1.00 20.35 541 LEU B N 1
ATOM 12027 C CA . LEU B 1 552 ? 64.920 79.064 40.826 1.00 20.66 541 LEU B CA 1
ATOM 12028 C C . LEU B 1 552 ? 65.972 78.876 39.739 1.00 21.84 541 LEU B C 1
ATOM 12029 O O . LEU B 1 552 ? 65.611 78.523 38.628 1.00 22.77 541 LEU B O 1
ATOM 12034 N N . LEU B 1 553 ? 67.248 79.141 40.040 1.00 22.72 542 LEU B N 1
ATOM 12035 C CA . LEU B 1 553 ? 68.308 79.043 39.027 1.00 24.06 542 LEU B CA 1
ATOM 12036 C C . LEU B 1 553 ? 69.296 77.969 39.393 1.00 23.41 542 LEU B C 1
ATOM 12037 O O . LEU B 1 553 ? 69.655 77.823 40.565 1.00 24.05 542 LEU B O 1
ATOM 12042 N N . THR B 1 554 ? 69.721 77.223 38.378 1.00 24.55 543 THR B N 1
ATOM 12043 C CA . THR B 1 554 ? 70.831 76.300 38.491 1.00 23.27 543 THR B CA 1
ATOM 12044 C C . THR B 1 554 ? 71.983 76.874 37.635 1.00 23.94 543 THR B C 1
ATOM 12045 O O . THR B 1 554 ? 71.810 77.178 36.447 1.00 23.34 543 THR B O 1
ATOM 12049 N N . ASP B 1 555 ? 73.168 76.978 38.227 1.00 22.91 544 ASP B N 1
ATOM 12050 C CA . ASP B 1 555 ? 74.348 77.458 37.467 1.00 22.64 544 ASP B CA 1
ATOM 12051 C C . ASP B 1 555 ? 75.080 76.239 36.913 1.00 22.45 544 ASP B C 1
ATOM 12052 O O . ASP B 1 555 ? 75.426 75.319 37.660 1.00 21.62 544 ASP B O 1
ATOM 12057 N N . THR B 1 556 ? 75.325 76.214 35.597 1.00 22.77 545 THR B N 1
ATOM 12058 C CA . THR B 1 556 ? 75.918 75.023 34.988 1.00 23.11 545 THR B CA 1
ATOM 12059 C C . THR B 1 556 ? 77.373 75.246 34.619 1.00 22.90 545 THR B C 1
ATOM 12060 O O . THR B 1 556 ? 77.949 74.418 33.921 1.00 23.19 545 THR B O 1
ATOM 12064 N N . THR B 1 557 ? 77.967 76.357 35.073 1.00 23.40 546 THR B N 1
ATOM 12065 C CA . THR B 1 557 ? 79.348 76.711 34.725 1.00 23.15 546 THR B CA 1
ATOM 12066 C C . THR B 1 557 ? 80.352 75.585 35.033 1.00 24.34 546 THR B C 1
ATOM 12067 O O . THR B 1 557 ? 81.248 75.307 34.221 1.00 23.51 546 THR B O 1
ATOM 12071 N N . MET B 1 558 ? 80.198 74.948 36.196 1.00 22.13 547 MET B N 1
ATOM 12072 C CA . MET B 1 558 ? 81.128 73.911 36.625 1.00 23.47 547 MET B CA 1
ATOM 12073 C C . MET B 1 558 ? 80.982 72.570 35.910 1.00 23.67 547 MET B C 1
ATOM 12074 O O . MET B 1 558 ? 81.817 71.676 36.135 1.00 23.31 547 MET B O 1
ATOM 12079 N N . ARG B 1 559 ? 79.956 72.427 35.045 1.00 22.85 548 ARG B N 1
ATOM 12080 C CA . ARG B 1 559 ? 79.809 71.182 34.262 1.00 22.40 548 ARG B CA 1
ATOM 12081 C C . ARG B 1 559 ? 79.486 71.431 32.783 1.00 22.12 548 ARG B C 1
ATOM 12082 O O . ARG B 1 559 ? 80.378 71.422 31.938 1.00 23.06 548 ARG B O 1
ATOM 12090 N N . ASP B 1 560 ? 78.235 71.700 32.450 1.00 22.86 549 ASP B N 1
ATOM 12091 C CA . ASP B 1 560 ? 77.849 71.817 31.024 1.00 23.40 549 ASP B CA 1
ATOM 12092 C C . ASP B 1 560 ? 78.539 73.000 30.325 1.00 23.44 549 ASP B C 1
ATOM 12093 O O . ASP B 1 560 ? 78.925 72.902 29.164 1.00 24.22 549 ASP B O 1
ATOM 12098 N N . GLY B 1 561 ? 78.812 74.091 31.036 1.00 24.15 550 GLY B N 1
ATOM 12099 C CA . GLY B 1 561 ? 79.492 75.235 30.395 1.00 21.88 550 GLY B CA 1
ATOM 12100 C C . GLY B 1 561 ? 80.855 74.889 29.782 1.00 22.37 550 GLY B C 1
ATOM 12101 O O . GLY B 1 561 ? 81.120 75.167 28.590 1.00 21.78 550 GLY B O 1
ATOM 12102 N N . HIS B 1 562 ? 81.734 74.301 30.584 1.00 22.27 551 HIS B N 1
ATOM 12103 C CA . HIS B 1 562 ? 83.059 73.919 30.096 1.00 21.81 551 HIS B CA 1
ATOM 12104 C C . HIS B 1 562 ? 83.012 72.648 29.304 1.00 22.02 551 HIS B C 1
ATOM 12105 O O . HIS B 1 562 ? 83.795 72.501 28.381 1.00 22.54 551 HIS B O 1
ATOM 12112 N N . GLN B 1 563 ? 82.071 71.758 29.596 1.00 22.00 552 GLN B N 1
ATOM 12113 C CA . GLN B 1 563 ? 81.851 70.623 28.688 1.00 21.95 552 GLN B CA 1
ATOM 12114 C C . GLN B 1 563 ? 81.568 71.117 27.266 1.00 23.85 552 GLN B C 1
ATOM 12115 O O . GLN B 1 563 ? 82.123 70.575 26.301 1.00 22.74 552 GLN B O 1
ATOM 12121 N N . SER B 1 564 ? 80.703 72.131 27.113 1.00 24.13 553 SER B N 1
ATOM 12122 C CA . SER B 1 564 ? 80.374 72.633 25.740 1.00 24.18 553 SER B CA 1
ATOM 12123 C C . SER B 1 564 ? 81.484 73.461 25.115 1.00 25.47 553 SER B C 1
ATOM 12124 O O . SER B 1 564 ? 81.784 73.332 23.927 1.00 27.70 553 SER B O 1
ATOM 12127 N N . LEU B 1 565 ? 82.162 74.284 25.906 1.00 24.55 554 LEU B N 1
ATOM 12128 C CA . LEU B 1 565 ? 83.071 75.263 25.310 1.00 23.96 554 LEU B CA 1
ATOM 12129 C C . LEU B 1 565 ? 84.539 74.883 25.352 1.00 24.01 554 LEU B C 1
ATOM 12130 O O . LEU B 1 565 ? 85.328 75.404 24.564 1.00 24.36 554 LEU B O 1
ATOM 12135 N N . LEU B 1 566 ? 84.911 74.030 26.300 1.00 23.74 555 LEU B N 1
ATOM 12136 C CA . LEU B 1 566 ? 86.336 73.733 26.529 1.00 23.24 555 LEU B CA 1
ATOM 12137 C C . LEU B 1 566 ? 86.667 72.254 26.627 1.00 22.83 555 LEU B C 1
ATOM 12138 O O . LEU B 1 566 ? 87.657 71.889 27.299 1.00 22.92 555 LEU B O 1
ATOM 12143 N N . ALA B 1 567 ? 85.868 71.428 25.962 1.00 21.95 556 ALA B N 1
ATOM 12144 C CA . ALA B 1 567 ? 86.094 69.958 25.897 1.00 23.22 556 ALA B CA 1
ATOM 12145 C C . ALA B 1 567 ? 86.134 69.338 27.285 1.00 23.38 556 ALA B C 1
ATOM 12146 O O . ALA B 1 567 ? 86.794 68.312 27.516 1.00 23.79 556 ALA B O 1
ATOM 12148 N N . THR B 1 568 ? 85.395 69.949 28.213 1.00 23.47 557 THR B N 1
ATOM 12149 C CA . THR B 1 568 ? 85.346 69.472 29.587 1.00 23.18 557 THR B CA 1
ATOM 12150 C C . THR B 1 568 ? 86.692 69.454 30.314 1.00 22.20 557 THR B C 1
ATOM 12151 O O . THR B 1 568 ? 86.858 68.698 31.280 1.00 24.60 557 THR B O 1
ATOM 12155 N N . ARG B 1 569 ? 87.630 70.295 29.904 1.00 22.41 558 ARG B N 1
ATOM 12156 C CA A ARG B 1 569 ? 88.993 70.287 30.460 0.50 22.58 558 ARG B CA 1
ATOM 12157 C CA B ARG B 1 569 ? 88.980 70.268 30.481 0.50 22.60 558 ARG B CA 1
ATOM 12158 C C . ARG B 1 569 ? 89.186 71.144 31.701 1.00 22.74 558 ARG B C 1
ATOM 12159 O O . ARG B 1 569 ? 90.280 71.241 32.212 1.00 23.01 558 ARG B O 1
ATOM 12174 N N . MET B 1 570 ? 88.125 71.758 32.199 1.00 23.19 559 MET B N 1
ATOM 12175 C CA . MET B 1 570 ? 88.277 72.629 33.360 1.00 24.09 559 MET B CA 1
ATOM 12176 C C . MET B 1 570 ? 88.710 71.808 34.590 1.00 23.54 559 MET B C 1
ATOM 12177 O O . MET B 1 570 ? 88.112 70.769 34.880 1.00 24.19 559 MET B O 1
ATOM 12182 N N . ARG B 1 571 ? 89.732 72.287 35.318 1.00 22.33 560 ARG B N 1
ATOM 12183 C CA . ARG B 1 571 ? 90.317 71.531 36.403 1.00 20.81 560 ARG B CA 1
ATOM 12184 C C . ARG B 1 571 ? 89.725 71.824 37.799 1.00 21.50 560 ARG B C 1
ATOM 12185 O O . ARG B 1 571 ? 89.256 72.946 38.077 1.00 22.27 560 ARG B O 1
ATOM 12193 N N . THR B 1 572 ? 89.811 70.832 38.682 1.00 20.49 561 THR B N 1
ATOM 12194 C CA . THR B 1 572 ? 89.408 70.960 40.088 1.00 20.39 561 THR B CA 1
ATOM 12195 C C . THR B 1 572 ? 89.974 72.238 40.756 1.00 21.25 561 THR B C 1
ATOM 12196 O O . THR B 1 572 ? 89.249 72.967 41.460 1.00 19.97 561 THR B O 1
ATOM 12200 N N . TYR B 1 573 ? 91.263 72.500 40.535 1.00 21.99 562 TYR B N 1
ATOM 12201 C CA . TYR B 1 573 ? 91.937 73.695 41.098 1.00 21.90 562 TYR B CA 1
ATOM 12202 C C . TYR B 1 573 ? 91.059 74.975 40.908 1.00 21.81 562 TYR B C 1
ATOM 12203 O O . TYR B 1 573 ? 90.832 75.712 41.849 1.00 19.54 562 TYR B O 1
ATOM 12212 N N . ASP B 1 574 ? 90.578 75.201 39.684 1.00 21.99 563 ASP B N 1
ATOM 12213 C CA . ASP B 1 574 ? 89.835 76.411 39.314 1.00 23.14 563 ASP B CA 1
ATOM 12214 C C . ASP B 1 574 ? 88.361 76.391 39.796 1.00 24.11 563 ASP B C 1
ATOM 12215 O O . ASP B 1 574 ? 87.780 77.422 40.184 1.00 24.33 563 ASP B O 1
ATOM 12220 N N . ILE B 1 575 ? 87.793 75.190 39.826 1.00 24.01 564 ILE B N 1
ATOM 12221 C CA . ILE B 1 575 ? 86.393 74.965 40.126 1.00 24.45 564 ILE B CA 1
ATOM 12222 C C . ILE B 1 575 ? 86.202 75.010 41.641 1.00 24.60 564 ILE B C 1
ATOM 12223 O O . ILE B 1 575 ? 85.269 75.618 42.146 1.00 24.84 564 ILE B O 1
ATOM 12228 N N . ALA B 1 576 ? 87.079 74.344 42.378 1.00 24.43 565 ALA B N 1
ATOM 12229 C CA . ALA B 1 576 ? 86.882 74.253 43.828 1.00 24.83 565 ALA B CA 1
ATOM 12230 C C . ALA B 1 576 ? 87.128 75.602 44.444 1.00 24.60 565 ALA B C 1
ATOM 12231 O O . ALA B 1 576 ? 86.484 75.952 45.437 1.00 24.14 565 ALA B O 1
ATOM 12233 N N . ARG B 1 577 ? 88.044 76.377 43.853 1.00 24.23 566 ARG B N 1
ATOM 12234 C CA . ARG B 1 577 ? 88.443 77.671 44.435 1.00 24.57 566 ARG B CA 1
ATOM 12235 C C . ARG B 1 577 ? 87.315 78.715 44.480 1.00 23.80 566 ARG B C 1
ATOM 12236 O O . ARG B 1 577 ? 87.382 79.676 45.244 1.00 23.60 566 ARG B O 1
ATOM 12244 N N . ILE B 1 578 ? 86.294 78.558 43.638 1.00 22.68 567 ILE B N 1
ATOM 12245 C CA . ILE B 1 578 ? 85.194 79.525 43.595 1.00 22.77 567 ILE B CA 1
ATOM 12246 C C . ILE B 1 578 ? 83.930 79.101 44.366 1.00 22.72 567 ILE B C 1
ATOM 12247 O O . ILE B 1 578 ? 82.976 79.880 44.512 1.00 21.85 567 ILE B O 1
ATOM 12252 N N . ALA B 1 579 ? 83.927 77.865 44.862 1.00 22.27 568 ALA B N 1
ATOM 12253 C CA . ALA B 1 579 ? 82.730 77.282 45.467 1.00 22.74 568 ALA B CA 1
ATOM 12254 C C . ALA B 1 579 ? 82.257 78.059 46.674 1.00 22.85 568 ALA B C 1
ATOM 12255 O O . ALA B 1 579 ? 81.063 78.291 46.824 1.00 24.01 568 ALA B O 1
ATOM 12257 N N . GLY B 1 580 ? 83.196 78.481 47.516 1.00 23.29 569 GLY B N 1
ATOM 12258 C CA . GLY B 1 580 ? 82.887 79.303 48.702 1.00 23.60 569 GLY B CA 1
ATOM 12259 C C . GLY B 1 580 ? 82.315 80.648 48.317 1.00 23.22 569 GLY B C 1
ATOM 12260 O O . GLY B 1 580 ? 81.423 81.162 49.000 1.00 23.85 569 GLY B O 1
ATOM 12261 N N . THR B 1 581 ? 82.810 81.229 47.218 1.00 24.10 570 THR B N 1
ATOM 12262 C CA . THR B 1 581 ? 82.273 82.485 46.704 1.00 24.28 570 THR B CA 1
ATOM 12263 C C . THR B 1 581 ? 80.804 82.348 46.311 1.00 24.32 570 THR B C 1
ATOM 12264 O O . THR B 1 581 ? 79.976 83.163 46.752 1.00 24.99 570 THR B O 1
ATOM 12268 N N . TYR B 1 582 ? 80.457 81.329 45.504 1.00 22.68 571 TYR B N 1
ATOM 12269 C CA . TYR B 1 582 ? 79.053 81.025 45.253 1.00 22.10 571 TYR B CA 1
ATOM 12270 C C . TYR B 1 582 ? 78.252 80.935 46.550 1.00 22.68 571 TYR B C 1
ATOM 12271 O O . TYR B 1 582 ? 77.173 81.495 46.641 1.00 24.19 571 TYR B O 1
ATOM 12280 N N . SER B 1 583 ? 78.763 80.155 47.501 1.00 22.78 572 SER B N 1
ATOM 12281 C CA . SER B 1 583 ? 78.093 79.882 48.775 1.00 22.96 572 SER B CA 1
ATOM 12282 C C . SER B 1 583 ? 77.754 81.164 49.544 1.00 22.78 572 SER B C 1
ATOM 12283 O O . SER B 1 583 ? 76.634 81.313 50.075 1.00 22.10 572 SER B O 1
ATOM 12286 N N . HIS B 1 584 ? 78.715 82.088 49.576 1.00 22.98 573 HIS B N 1
ATOM 12287 C CA . HIS B 1 584 ? 78.579 83.359 50.291 1.00 23.55 573 HIS B CA 1
ATOM 12288 C C . HIS B 1 584 ? 77.778 84.407 49.534 1.00 24.09 573 HIS B C 1
ATOM 12289 O O . HIS B 1 584 ? 76.993 85.136 50.133 1.00 23.83 573 HIS B O 1
ATOM 12296 N N . ALA B 1 585 ? 77.982 84.483 48.218 1.00 23.25 574 ALA B N 1
ATOM 12297 C CA . ALA B 1 585 ? 77.484 85.578 47.427 1.00 22.74 574 ALA B CA 1
ATOM 12298 C C . ALA B 1 585 ? 76.146 85.290 46.764 1.00 23.14 574 ALA B C 1
ATOM 12299 O O . ALA B 1 585 ? 75.391 86.236 46.527 1.00 22.65 574 ALA B O 1
ATOM 12301 N N . LEU B 1 586 ? 75.860 84.013 46.451 1.00 21.96 575 LEU B N 1
ATOM 12302 C CA . LEU B 1 586 ? 74.628 83.633 45.737 1.00 21.79 575 LEU B CA 1
ATOM 12303 C C . LEU B 1 586 ? 73.860 82.533 46.476 1.00 22.54 575 LEU B C 1
ATOM 12304 O O . LEU B 1 586 ? 73.554 81.482 45.901 1.00 22.99 575 LEU B O 1
ATOM 12309 N N . PRO B 1 587 ? 73.517 82.778 47.756 1.00 22.39 576 PRO B N 1
ATOM 12310 C CA . PRO B 1 587 ? 72.973 81.714 48.613 1.00 22.52 576 PRO B CA 1
ATOM 12311 C C . PRO B 1 587 ? 71.564 81.259 48.203 1.00 23.38 576 PRO B C 1
ATOM 12312 O O . PRO B 1 587 ? 71.081 80.235 48.693 1.00 24.14 576 PRO B O 1
ATOM 12316 N N . ASN B 1 588 ? 70.929 82.002 47.299 1.00 23.49 577 ASN B N 1
ATOM 12317 C CA . ASN B 1 588 ? 69.581 81.714 46.829 1.00 24.77 577 ASN B CA 1
ATOM 12318 C C . ASN B 1 588 ? 69.532 80.758 45.643 1.00 24.48 577 ASN B C 1
ATOM 12319 O O . ASN B 1 588 ? 68.445 80.393 45.214 1.00 23.69 577 ASN B O 1
ATOM 12324 N N . LEU B 1 589 ? 70.690 80.381 45.089 1.00 25.19 578 LEU B N 1
ATOM 12325 C CA . LEU B 1 589 ? 70.689 79.491 43.933 1.00 25.33 578 LEU B CA 1
ATOM 12326 C C . LEU B 1 589 ? 70.099 78.158 44.315 1.00 24.78 578 LEU B C 1
ATOM 12327 O O . LEU B 1 589 ? 70.269 77.677 45.452 1.00 24.48 578 LEU B O 1
ATOM 12332 N N . LEU B 1 590 ? 69.392 77.564 43.370 1.00 24.03 579 LEU B N 1
ATOM 12333 C CA . LEU B 1 590 ? 68.885 76.221 43.542 1.00 23.43 579 LEU B CA 1
ATOM 12334 C C . LEU B 1 590 ? 69.998 75.194 43.685 1.00 22.55 579 LEU B C 1
ATOM 12335 O O . LEU B 1 590 ? 70.038 74.422 44.675 1.00 22.05 579 LEU B O 1
ATOM 12340 N N . SER B 1 591 ? 70.898 75.177 42.709 1.00 22.24 580 SER B N 1
ATOM 12341 C CA . SER B 1 591 ? 71.946 74.160 42.684 1.00 22.67 580 SER B CA 1
ATOM 12342 C C . SER B 1 591 ? 73.096 74.609 41.800 1.00 22.58 580 SER B C 1
ATOM 12343 O O . SER B 1 591 ? 72.980 75.575 41.044 1.00 22.10 580 SER B O 1
ATOM 12346 N N . LEU B 1 592 ? 74.233 73.942 41.971 1.00 22.90 581 LEU B N 1
ATOM 12347 C CA . LEU B 1 592 ? 75.355 74.060 41.040 1.00 21.70 581 LEU B CA 1
ATOM 12348 C C . LEU B 1 592 ? 75.387 72.747 40.322 1.00 22.83 581 LEU B C 1
ATOM 12349 O O . LEU B 1 592 ? 75.512 71.670 40.969 1.00 22.07 581 LEU B O 1
ATOM 12354 N N . GLU B 1 593 ? 75.274 72.800 38.989 1.00 23.14 582 GLU B N 1
ATOM 12355 C CA . GLU B 1 593 ? 75.502 71.592 38.204 1.00 23.61 582 GLU B CA 1
ATOM 12356 C C . GLU B 1 593 ? 77.007 71.487 38.097 1.00 23.10 582 GLU B C 1
ATOM 12357 O O . GLU B 1 593 ? 77.656 72.318 37.479 1.00 23.26 582 GLU B O 1
ATOM 12363 N N . CYS B 1 594 ? 77.579 70.476 38.740 1.00 22.70 583 CYS B N 1
ATOM 12364 C CA . CYS B 1 594 ? 79.032 70.436 38.882 1.00 22.65 583 CYS B CA 1
ATOM 12365 C C . CYS B 1 594 ? 79.631 69.036 38.710 1.00 22.59 583 CYS B C 1
ATOM 12366 O O . CYS B 1 594 ? 80.785 68.813 39.082 1.00 22.11 583 CYS B O 1
ATOM 12369 N N . TRP B 1 595 ? 78.861 68.091 38.158 1.00 21.87 584 TRP B N 1
ATOM 12370 C CA . TRP B 1 595 ? 79.319 66.691 38.155 1.00 22.06 584 TRP B CA 1
ATOM 12371 C C . TRP B 1 595 ? 78.554 65.870 37.128 1.00 22.92 584 TRP B C 1
ATOM 12372 O O . TRP B 1 595 ? 77.516 66.307 36.644 1.00 23.09 584 TRP B O 1
ATOM 12383 N N . GLY B 1 596 ? 79.057 64.676 36.805 1.00 23.90 585 GLY B N 1
ATOM 12384 C CA . GLY B 1 596 ? 78.414 63.849 35.790 1.00 23.01 585 GLY B CA 1
ATOM 12385 C C . GLY B 1 596 ? 78.751 64.372 34.395 1.00 25.30 585 GLY B C 1
ATOM 12386 O O . GLY B 1 596 ? 79.723 65.151 34.223 1.00 24.85 585 GLY B O 1
ATOM 12387 N N . GLY B 1 597 ? 77.972 63.935 33.394 1.00 25.33 586 GLY B N 1
ATOM 12388 C CA . GLY B 1 597 ? 78.304 64.208 31.986 1.00 25.57 586 GLY B CA 1
ATOM 12389 C C . GLY B 1 597 ? 79.713 63.684 31.738 1.00 26.34 586 GLY B C 1
ATOM 12390 O O . GLY B 1 597 ? 80.137 62.635 32.271 1.00 28.28 586 GLY B O 1
ATOM 12391 N N . ALA B 1 598 ? 80.490 64.425 30.984 1.00 26.15 587 ALA B N 1
ATOM 12392 C CA . ALA B 1 598 ? 81.838 63.953 30.652 1.00 24.59 587 ALA B CA 1
ATOM 12393 C C . ALA B 1 598 ? 82.879 64.214 31.727 1.00 24.26 587 ALA B C 1
ATOM 12394 O O . ALA B 1 598 ? 84.010 63.744 31.596 1.00 23.03 587 ALA B O 1
ATOM 12396 N N . THR B 1 599 ? 82.532 64.935 32.805 1.00 23.08 588 THR B N 1
ATOM 12397 C CA . THR B 1 599 ? 83.585 65.318 33.766 1.00 22.70 588 THR B CA 1
ATOM 12398 C C . THR B 1 599 ? 84.196 64.078 34.441 1.00 23.45 588 THR B C 1
ATOM 12399 O O . THR B 1 599 ? 85.346 64.119 34.898 1.00 23.50 588 THR B O 1
ATOM 12403 N N . PHE B 1 600 ? 83.423 62.989 34.519 1.00 22.36 589 PHE B N 1
ATOM 12404 C CA . PHE B 1 600 ? 83.844 61.829 35.352 1.00 22.77 589 PHE B CA 1
ATOM 12405 C C . PHE B 1 600 ? 85.064 61.142 34.757 1.00 22.92 589 PHE B C 1
ATOM 12406 O O . PHE B 1 600 ? 86.092 60.968 35.442 1.00 23.45 589 PHE B O 1
ATOM 12414 N N . ASP B 1 601 ? 84.957 60.730 33.500 1.00 23.54 590 ASP B N 1
ATOM 12415 C CA . ASP B 1 601 ? 86.115 60.126 32.849 1.00 24.95 590 ASP B CA 1
ATOM 12416 C C . ASP B 1 601 ? 87.157 61.146 32.383 1.00 24.48 590 ASP B C 1
ATOM 12417 O O . ASP B 1 601 ? 88.352 60.852 32.476 1.00 24.47 590 ASP B O 1
ATOM 12422 N N . VAL B 1 602 ? 86.727 62.309 31.866 1.00 23.47 591 VAL B N 1
ATOM 12423 C CA . VAL B 1 602 ? 87.696 63.330 31.427 1.00 22.43 591 VAL B CA 1
ATOM 12424 C C . VAL B 1 602 ? 88.627 63.723 32.574 1.00 22.03 591 VAL B C 1
ATOM 12425 O O . VAL B 1 602 ? 89.824 63.837 32.366 1.00 21.23 591 VAL B O 1
ATOM 12429 N N . SER B 1 603 ? 88.097 63.884 33.790 1.00 20.97 592 SER B N 1
ATOM 12430 C CA . SER B 1 603 ? 88.940 64.268 34.921 1.00 22.10 592 SER B CA 1
ATOM 12431 C C . SER B 1 603 ? 90.138 63.335 35.091 1.00 23.03 592 SER B C 1
ATOM 12432 O O . SER B 1 603 ? 91.279 63.798 35.260 1.00 22.76 592 SER B O 1
ATOM 12435 N N . MET B 1 604 ? 89.891 62.019 35.011 1.00 23.49 593 MET B N 1
ATOM 12436 C CA . MET B 1 604 ? 90.957 61.028 35.209 1.00 23.89 593 MET B CA 1
ATOM 12437 C C . MET B 1 604 ? 91.840 60.881 33.978 1.00 24.99 593 MET B C 1
ATOM 12438 O O . MET B 1 604 ? 93.072 60.904 34.079 1.00 24.72 593 MET B O 1
ATOM 12443 N N . ARG B 1 605 ? 91.205 60.800 32.816 1.00 24.66 594 ARG B N 1
ATOM 12444 C CA . ARG B 1 605 ? 91.905 60.421 31.603 1.00 26.19 594 ARG B CA 1
ATOM 12445 C C . ARG B 1 605 ? 92.797 61.551 31.108 1.00 25.31 594 ARG B C 1
ATOM 12446 O O . ARG B 1 605 ? 93.938 61.331 30.724 1.00 25.19 594 ARG B O 1
ATOM 12454 N N . PHE B 1 606 ? 92.286 62.779 31.176 1.00 25.13 595 PHE B N 1
ATOM 12455 C CA . PHE B 1 606 ? 92.966 63.910 30.544 1.00 24.24 595 PHE B CA 1
ATOM 12456 C C . PHE B 1 606 ? 93.506 64.923 31.522 1.00 23.52 595 PHE B C 1
ATOM 12457 O O . PHE B 1 606 ? 94.382 65.679 31.161 1.00 23.54 595 PHE B O 1
ATOM 12465 N N . LEU B 1 607 ? 92.987 64.930 32.751 1.00 22.45 596 LEU B N 1
ATOM 12466 C CA . LEU B 1 607 ? 93.450 65.883 33.738 1.00 21.99 596 LEU B CA 1
ATOM 12467 C C . LEU B 1 607 ? 94.206 65.269 34.902 1.00 22.63 596 LEU B C 1
ATOM 12468 O O . LEU B 1 607 ? 94.610 65.991 35.823 1.00 21.96 596 LEU B O 1
ATOM 12473 N N . THR B 1 608 ? 94.371 63.943 34.879 1.00 22.20 597 THR B N 1
ATOM 12474 C CA . THR B 1 608 ? 95.077 63.227 35.951 1.00 23.05 597 THR B CA 1
ATOM 12475 C C . THR B 1 608 ? 94.506 63.604 37.327 1.00 23.27 597 THR B C 1
ATOM 12476 O O . THR B 1 608 ? 95.263 63.821 38.290 1.00 23.74 597 THR B O 1
ATOM 12480 N N . GLU B 1 609 ? 93.181 63.657 37.442 1.00 22.30 598 GLU B N 1
ATOM 12481 C CA . GLU B 1 609 ? 92.582 63.990 38.757 1.00 22.85 598 GLU B CA 1
ATOM 12482 C C . GLU B 1 609 ? 91.307 63.222 39.041 1.00 22.87 598 GLU B C 1
ATOM 12483 O O . GLU B 1 609 ? 90.668 62.718 38.119 1.00 22.35 598 GLU B O 1
ATOM 12489 N N . ASP B 1 610 ? 90.949 63.174 40.324 1.00 22.21 599 ASP B N 1
ATOM 12490 C CA . ASP B 1 610 ? 89.896 62.305 40.859 1.00 21.18 599 ASP B CA 1
ATOM 12491 C C . ASP B 1 610 ? 88.553 63.075 40.887 1.00 20.96 599 ASP B C 1
ATOM 12492 O O . ASP B 1 610 ? 88.473 64.154 41.500 1.00 20.43 599 ASP B O 1
ATOM 12497 N N . PRO B 1 611 ? 87.494 62.540 40.228 1.00 19.81 600 PRO B N 1
ATOM 12498 C CA . PRO B 1 611 ? 86.245 63.316 40.264 1.00 20.60 600 PRO B CA 1
ATOM 12499 C C . PRO B 1 611 ? 85.578 63.311 41.645 1.00 21.95 600 PRO B C 1
ATOM 12500 O O . PRO B 1 611 ? 84.813 64.234 41.956 1.00 22.20 600 PRO B O 1
ATOM 12504 N N . TRP B 1 612 ? 85.934 62.346 42.507 1.00 21.29 601 TRP B N 1
ATOM 12505 C CA . TRP B 1 612 ? 85.337 62.292 43.826 1.00 21.79 601 TRP B CA 1
ATOM 12506 C C . TRP B 1 612 ? 85.928 63.408 44.687 1.00 22.08 601 TRP B C 1
ATOM 12507 O O . TRP B 1 612 ? 85.234 63.996 45.503 1.00 22.24 601 TRP B O 1
ATOM 12518 N N . GLU B 1 613 ? 87.224 63.641 44.514 1.00 22.15 602 GLU B N 1
ATOM 12519 C CA . GLU B 1 613 ? 87.937 64.700 45.210 1.00 22.43 602 GLU B CA 1
ATOM 12520 C C . GLU B 1 613 ? 87.354 66.071 44.816 1.00 22.75 602 GLU B C 1
ATOM 12521 O O . GLU B 1 613 ? 87.175 66.934 45.687 1.00 23.34 602 GLU B O 1
ATOM 12527 N N . ARG B 1 614 ? 87.095 66.260 43.514 1.00 22.33 603 ARG B N 1
ATOM 12528 C CA . ARG B 1 614 ? 86.422 67.465 42.996 1.00 23.10 603 ARG B CA 1
ATOM 12529 C C . ARG B 1 614 ? 85.093 67.672 43.709 1.00 22.99 603 ARG B C 1
ATOM 12530 O O . ARG B 1 614 ? 84.863 68.728 44.279 1.00 22.88 603 ARG B O 1
ATOM 12538 N N . LEU B 1 615 ? 84.238 66.647 43.712 1.00 23.11 604 LEU B N 1
ATOM 12539 C CA . LEU B 1 615 ? 82.944 66.734 44.416 1.00 22.86 604 LEU B CA 1
ATOM 12540 C C . LEU B 1 615 ? 83.080 67.098 45.909 1.00 23.04 604 LEU B C 1
ATOM 12541 O O . LEU B 1 615 ? 82.335 67.961 46.433 1.00 22.52 604 LEU B O 1
ATOM 12546 N N . ALA B 1 616 ? 84.017 66.431 46.591 1.00 23.04 605 ALA B N 1
ATOM 12547 C CA . ALA B 1 616 ? 84.217 66.609 48.021 1.00 23.22 605 ALA B CA 1
ATOM 12548 C C . ALA B 1 616 ? 84.555 68.072 48.318 1.00 24.31 605 ALA B C 1
ATOM 12549 O O . ALA B 1 616 ? 84.002 68.669 49.248 1.00 23.54 605 ALA B O 1
ATOM 12551 N N . LEU B 1 617 ? 85.460 68.632 47.521 1.00 23.21 606 LEU B N 1
ATOM 12552 C CA . LEU B 1 617 ? 85.904 70.007 47.696 1.00 23.48 606 LEU B CA 1
ATOM 12553 C C . LEU B 1 617 ? 84.784 71.022 47.421 1.00 23.60 606 LEU B C 1
ATOM 12554 O O . LEU B 1 617 ? 84.647 72.031 48.139 1.00 22.53 606 LEU B O 1
ATOM 12559 N N . ILE B 1 618 ? 83.953 70.751 46.408 1.00 22.11 607 ILE B N 1
ATOM 12560 C CA . ILE B 1 618 ? 82.839 71.659 46.135 1.00 21.76 607 ILE B CA 1
ATOM 12561 C C . ILE B 1 618 ? 81.831 71.584 47.297 1.00 22.94 607 ILE B C 1
ATOM 12562 O O . ILE B 1 618 ? 81.267 72.597 47.733 1.00 22.05 607 ILE B O 1
ATOM 12567 N N . ARG B 1 619 ? 81.632 70.375 47.801 1.00 23.40 608 ARG B N 1
ATOM 12568 C CA . ARG B 1 619 ? 80.703 70.120 48.905 1.00 24.89 608 ARG B CA 1
ATOM 12569 C C . ARG B 1 619 ? 81.130 70.894 50.148 1.00 25.54 608 ARG B C 1
ATOM 12570 O O . ARG B 1 619 ? 80.291 71.533 50.805 1.00 26.99 608 ARG B O 1
ATOM 12578 N N . GLU B 1 620 ? 82.431 70.855 50.459 1.00 26.51 609 GLU B N 1
ATOM 12579 C CA . GLU B 1 620 ? 83.014 71.616 51.571 1.00 27.23 609 GLU B CA 1
ATOM 12580 C C . GLU B 1 620 ? 82.859 73.122 51.381 1.00 26.42 609 GLU B C 1
ATOM 12581 O O . GLU B 1 620 ? 82.506 73.835 52.309 1.00 26.08 609 GLU B O 1
ATOM 12587 N N . GLY B 1 621 ? 83.147 73.599 50.168 1.00 26.32 610 GLY B N 1
ATOM 12588 C CA . GLY B 1 621 ? 83.060 75.007 49.839 1.00 25.45 610 GLY B CA 1
ATOM 12589 C C . GLY B 1 621 ? 81.646 75.563 49.824 1.00 25.29 610 GLY B C 1
ATOM 12590 O O . GLY B 1 621 ? 81.458 76.739 50.097 1.00 24.94 610 GLY B O 1
ATOM 12591 N N . ALA B 1 622 ? 80.657 74.745 49.460 1.00 24.83 611 ALA B N 1
ATOM 12592 C CA . ALA B 1 622 ? 79.269 75.203 49.324 1.00 25.08 611 ALA B CA 1
ATOM 12593 C C . ALA B 1 622 ? 78.307 74.315 50.091 1.00 24.98 611 ALA B C 1
ATOM 12594 O O . ALA B 1 622 ? 77.536 73.570 49.477 1.00 25.48 611 ALA B O 1
ATOM 12596 N N . PRO B 1 623 ? 78.349 74.373 51.434 1.00 24.42 612 PRO B N 1
ATOM 12597 C CA . PRO B 1 623 ? 77.458 73.526 52.238 1.00 24.73 612 PRO B CA 1
ATOM 12598 C C . PRO B 1 623 ? 75.987 73.921 52.179 1.00 24.60 612 PRO B C 1
ATOM 12599 O O . PRO B 1 623 ? 75.152 73.217 52.727 1.00 25.46 612 PRO B O 1
ATOM 12603 N N . ASN B 1 624 ? 75.660 75.043 51.555 1.00 23.95 613 ASN B N 1
ATOM 12604 C CA . ASN B 1 624 ? 74.267 75.518 51.596 1.00 23.95 613 ASN B CA 1
ATOM 12605 C C . ASN B 1 624 ? 73.491 75.342 50.287 1.00 23.93 613 ASN B C 1
ATOM 12606 O O . ASN B 1 624 ? 72.271 75.534 50.264 1.00 24.01 613 ASN B O 1
ATOM 12611 N N . LEU B 1 625 ? 74.190 74.974 49.211 1.00 24.11 614 LEU B N 1
ATOM 12612 C CA . LEU B 1 625 ? 73.579 74.807 47.870 1.00 23.53 614 LEU B CA 1
ATOM 12613 C C . LEU B 1 625 ? 73.488 73.326 47.491 1.00 23.48 614 LEU B C 1
ATOM 12614 O O . LEU B 1 625 ? 74.323 72.518 47.924 1.00 23.67 614 LEU B O 1
ATOM 12619 N N . LEU B 1 626 ? 72.473 72.959 46.699 1.00 22.33 615 LEU B N 1
ATOM 12620 C CA . LEU B 1 626 ? 72.374 71.573 46.231 1.00 21.59 615 LEU B CA 1
ATOM 12621 C C . LEU B 1 626 ? 73.446 71.345 45.195 1.00 21.89 615 LEU B C 1
ATOM 12622 O O . LEU B 1 626 ? 73.715 72.257 44.390 1.00 21.10 615 LEU B O 1
ATOM 12627 N N . LEU B 1 627 ? 74.055 70.158 45.206 1.00 21.88 616 LEU B N 1
ATOM 12628 C CA . LEU B 1 627 ? 75.008 69.812 44.146 1.00 22.40 616 LEU B CA 1
ATOM 12629 C C . LEU B 1 627 ? 74.276 68.901 43.183 1.00 22.78 616 LEU B C 1
ATOM 12630 O O . LEU B 1 627 ? 73.608 67.955 43.601 1.00 22.88 616 LEU B O 1
ATOM 12635 N N . GLN B 1 628 ? 74.377 69.199 41.894 1.00 22.18 617 GLN B N 1
ATOM 12636 C CA . GLN B 1 628 ? 73.555 68.521 40.916 1.00 22.17 617 GLN B CA 1
ATOM 12637 C C . GLN B 1 628 ? 74.463 67.769 39.943 1.00 22.20 617 GLN B C 1
ATOM 12638 O O . GLN B 1 628 ? 75.536 68.285 39.524 1.00 21.88 617 GLN B O 1
ATOM 12644 N N . MET B 1 629 ? 74.063 66.559 39.571 1.00 21.69 618 MET B N 1
ATOM 12645 C CA . MET B 1 629 ? 74.834 65.897 38.492 1.00 22.09 618 MET B CA 1
ATOM 12646 C C . MET B 1 629 ? 73.928 65.577 37.322 1.00 22.48 618 MET B C 1
ATOM 12647 O O . MET B 1 629 ? 72.711 65.530 37.478 1.00 21.58 618 MET B O 1
ATOM 12652 N N . LEU B 1 630 ? 74.523 65.328 36.153 1.00 22.49 619 LEU B N 1
ATOM 12653 C CA . LEU B 1 630 ? 73.772 64.734 35.067 1.00 22.33 619 LEU B CA 1
ATOM 12654 C C . LEU B 1 630 ? 74.108 63.244 35.063 1.00 22.88 619 LEU B C 1
ATOM 12655 O O . LEU B 1 630 ? 75.274 62.875 35.078 1.00 22.77 619 LEU B O 1
ATOM 12660 N N . LEU B 1 631 ? 73.080 62.396 35.071 1.00 23.57 620 LEU B N 1
ATOM 12661 C CA . LEU B 1 631 ? 73.244 60.965 35.117 1.00 25.35 620 LEU B CA 1
ATOM 12662 C C . LEU B 1 631 ? 72.460 60.305 33.958 1.00 26.50 620 LEU B C 1
ATOM 12663 O O . LEU B 1 631 ? 71.258 60.560 33.762 1.00 27.23 620 LEU B O 1
ATOM 12668 N N . ARG B 1 632 ? 73.114 59.417 33.228 1.00 26.63 621 ARG B N 1
ATOM 12669 C CA . ARG B 1 632 ? 72.403 58.598 32.245 1.00 27.18 621 ARG B CA 1
ATOM 12670 C C . ARG B 1 632 ? 71.740 57.408 32.942 1.00 25.69 621 ARG B C 1
ATOM 12671 O O . ARG B 1 632 ? 72.381 56.670 33.679 1.00 26.56 621 ARG B O 1
ATOM 12679 N N . GLY B 1 633 ? 70.444 57.246 32.722 1.00 25.46 622 GLY B N 1
ATOM 12680 C CA . GLY B 1 633 ? 69.615 56.247 33.422 1.00 26.81 622 GLY B CA 1
ATOM 12681 C C . GLY B 1 633 ? 70.186 54.864 33.231 1.00 27.42 622 GLY B C 1
ATOM 12682 O O . GLY B 1 633 ? 70.303 54.080 34.202 1.00 27.88 622 GLY B O 1
ATOM 12683 N N . ALA B 1 634 ? 70.620 54.574 32.006 1.00 26.71 623 ALA B N 1
ATOM 12684 C CA . ALA B 1 634 ? 70.983 53.202 31.687 1.00 29.56 623 ALA B CA 1
ATOM 12685 C C . ALA B 1 634 ? 72.366 52.854 32.217 1.00 30.85 623 ALA B C 1
ATOM 12686 O O . ALA B 1 634 ? 72.628 51.703 32.551 1.00 32.83 623 ALA B O 1
ATOM 12688 N N . ASN B 1 635 ? 73.259 53.840 32.332 1.00 31.79 624 ASN B N 1
ATOM 12689 C CA . ASN B 1 635 ? 74.618 53.488 32.707 1.00 32.07 624 ASN B CA 1
ATOM 12690 C C . ASN B 1 635 ? 75.416 54.477 33.597 1.00 31.20 624 ASN B C 1
ATOM 12691 O O . ASN B 1 635 ? 76.654 54.464 33.569 1.00 31.42 624 ASN B O 1
ATOM 12696 N N . GLY B 1 636 ? 74.709 55.252 34.423 1.00 29.79 625 GLY B N 1
ATOM 12697 C CA . GLY B 1 636 ? 75.321 56.205 35.362 1.00 28.38 625 GLY B CA 1
ATOM 12698 C C . GLY B 1 636 ? 76.191 57.251 34.679 1.00 27.39 625 GLY B C 1
ATOM 12699 O O . GLY B 1 636 ? 75.692 58.211 34.114 1.00 28.78 625 GLY B O 1
ATOM 12700 N N . VAL B 1 637 ? 77.506 57.072 34.761 1.00 26.46 626 VAL B N 1
ATOM 12701 C CA . VAL B 1 637 ? 78.459 57.988 34.107 1.00 25.47 626 VAL B CA 1
ATOM 12702 C C . VAL B 1 637 ? 79.307 57.242 33.101 1.00 25.12 626 VAL B C 1
ATOM 12703 O O . VAL B 1 637 ? 80.219 57.817 32.513 1.00 25.52 626 VAL B O 1
ATOM 12707 N N . GLY B 1 638 ? 78.962 55.977 32.878 1.00 25.26 627 GLY B N 1
ATOM 12708 C CA . GLY B 1 638 ? 79.817 55.054 32.121 1.00 25.48 627 GLY B CA 1
ATOM 12709 C C . GLY B 1 638 ? 79.699 55.121 30.601 1.00 25.16 627 GLY B C 1
ATOM 12710 O O . GLY B 1 638 ? 79.070 56.017 30.054 1.00 26.21 627 GLY B O 1
ATOM 12711 N N . TYR B 1 639 ? 80.311 54.160 29.925 1.00 24.65 628 TYR B N 1
ATOM 12712 C CA . TYR B 1 639 ? 80.473 54.226 28.476 1.00 26.80 628 TYR B CA 1
ATOM 12713 C C . TYR B 1 639 ? 79.709 53.094 27.785 1.00 26.19 628 TYR B C 1
ATOM 12714 O O . TYR B 1 639 ? 79.533 53.095 26.572 1.00 26.45 628 TYR B O 1
ATOM 12723 N N . THR B 1 640 ? 79.229 52.135 28.562 1.00 25.75 629 THR B N 1
ATOM 12724 C CA . THR B 1 640 ? 78.532 50.994 27.978 1.00 26.09 629 THR B CA 1
ATOM 12725 C C . THR B 1 640 ? 77.373 50.653 28.917 1.00 26.02 629 THR B C 1
ATOM 12726 O O . THR B 1 640 ? 77.017 51.474 29.736 1.00 24.79 629 THR B O 1
ATOM 12730 N N . ASN B 1 641 ? 76.776 49.471 28.784 1.00 26.05 630 ASN B N 1
ATOM 12731 C CA . ASN B 1 641 ? 75.703 49.080 29.685 1.00 25.40 630 ASN B CA 1
ATOM 12732 C C . ASN B 1 641 ? 76.323 48.297 30.818 1.00 24.91 630 ASN B C 1
ATOM 12733 O O . ASN B 1 641 ? 77.280 47.580 30.590 1.00 23.80 630 ASN B O 1
ATOM 12738 N N . TYR B 1 642 ? 75.726 48.387 32.005 1.00 24.86 631 TYR B N 1
ATOM 12739 C CA . TYR B 1 642 ? 76.228 47.693 33.209 1.00 24.25 631 TYR B CA 1
ATOM 12740 C C . TYR B 1 642 ? 75.086 46.946 33.859 1.00 24.07 631 TYR B C 1
ATOM 12741 O O . TYR B 1 642 ? 73.929 47.335 33.676 1.00 25.26 631 TYR B O 1
ATOM 12750 N N . PRO B 1 643 ? 75.391 45.864 34.609 1.00 22.78 632 PRO B N 1
ATOM 12751 C CA . PRO B 1 643 ? 74.296 45.214 35.353 1.00 22.47 632 PRO B CA 1
ATOM 12752 C C . PRO B 1 643 ? 73.637 46.220 36.294 1.00 22.16 632 PRO B C 1
ATOM 12753 O O . PRO B 1 643 ? 74.269 47.167 36.693 1.00 20.67 632 PRO B O 1
ATOM 12757 N N . ASP B 1 644 ? 72.385 45.984 36.655 1.00 22.30 633 ASP B N 1
ATOM 12758 C CA . ASP B 1 644 ? 71.626 46.860 37.554 1.00 22.74 633 ASP B CA 1
ATOM 12759 C C . ASP B 1 644 ? 72.312 47.099 38.901 1.00 22.37 633 ASP B C 1
ATOM 12760 O O . ASP B 1 644 ? 72.280 48.220 39.429 1.00 22.51 633 ASP B O 1
ATOM 12765 N N . ASN B 1 645 ? 72.906 46.054 39.461 1.00 21.84 634 ASN B N 1
ATOM 12766 C CA . ASN B 1 645 ? 73.595 46.197 40.752 1.00 21.24 634 ASN B CA 1
ATOM 12767 C C . ASN B 1 645 ? 74.792 47.159 40.705 1.00 20.85 634 ASN B C 1
ATOM 12768 O O . ASN B 1 645 ? 75.055 47.844 41.675 1.00 19.65 634 ASN B O 1
ATOM 12773 N N . VAL B 1 646 ? 75.467 47.247 39.553 1.00 20.63 635 VAL B N 1
ATOM 12774 C CA . VAL B 1 646 ? 76.583 48.207 39.345 1.00 19.93 635 VAL B CA 1
ATOM 12775 C C . VAL B 1 646 ? 76.042 49.642 39.248 1.00 21.11 635 VAL B C 1
ATOM 12776 O O . VAL B 1 646 ? 76.598 50.569 39.840 1.00 21.56 635 VAL B O 1
ATOM 12780 N N . VAL B 1 647 ? 74.961 49.825 38.504 1.00 21.86 636 VAL B N 1
ATOM 12781 C CA . VAL B 1 647 ? 74.363 51.161 38.389 1.00 23.54 636 VAL B CA 1
ATOM 12782 C C . VAL B 1 647 ? 73.874 51.654 39.770 1.00 23.92 636 VAL B C 1
ATOM 12783 O O . VAL B 1 647 ? 74.059 52.825 40.131 1.00 23.78 636 VAL B O 1
ATOM 12787 N N . LYS B 1 648 ? 73.218 50.763 40.507 1.00 23.44 637 LYS B N 1
ATOM 12788 C CA . LYS B 1 648 ? 72.730 51.080 41.835 1.00 24.52 637 LYS B CA 1
ATOM 12789 C C . LYS B 1 648 ? 73.925 51.419 42.785 1.00 23.92 637 LYS B C 1
ATOM 12790 O O . LYS B 1 648 ? 73.856 52.359 43.554 1.00 24.49 637 LYS B O 1
ATOM 12796 N N . TYR B 1 649 ? 75.005 50.644 42.713 1.00 23.29 638 TYR B N 1
ATOM 12797 C CA . TYR B 1 649 ? 76.191 50.885 43.529 1.00 22.75 638 TYR B CA 1
ATOM 12798 C C . TYR B 1 649 ? 76.776 52.268 43.256 1.00 22.86 638 TYR B C 1
ATOM 12799 O O . TYR B 1 649 ? 77.112 53.022 44.175 1.00 22.27 638 TYR B O 1
ATOM 12808 N N . PHE B 1 650 ? 76.899 52.598 41.969 1.00 22.55 639 PHE B N 1
ATOM 12809 C CA . PHE B 1 650 ? 77.342 53.932 41.589 1.00 22.13 639 PHE B CA 1
ATOM 12810 C C . PHE B 1 650 ? 76.461 55.044 42.159 1.00 21.82 639 PHE B C 1
ATOM 12811 O O . PHE B 1 650 ? 76.976 56.015 42.761 1.00 21.12 639 PHE B O 1
ATOM 12819 N N . VAL B 1 651 ? 75.143 54.927 41.969 1.00 21.88 640 VAL B N 1
ATOM 12820 C CA . VAL B 1 651 ? 74.219 55.950 42.528 1.00 21.81 640 VAL B CA 1
ATOM 12821 C C . VAL B 1 651 ? 74.390 56.054 44.043 1.00 22.11 640 VAL B C 1
ATOM 12822 O O . VAL B 1 651 ? 74.412 57.148 44.608 1.00 21.55 640 VAL B O 1
ATOM 12826 N N . ARG B 1 652 ? 74.528 54.906 44.706 1.00 22.57 641 ARG B N 1
ATOM 12827 C CA . ARG B 1 652 ? 74.778 54.908 46.161 1.00 23.76 641 ARG B CA 1
ATOM 12828 C C . ARG B 1 652 ? 75.998 55.761 46.516 1.00 24.08 641 ARG B C 1
ATOM 12829 O O . ARG B 1 652 ? 75.924 56.587 47.434 1.00 24.39 641 ARG B O 1
ATOM 12834 N N . GLN B 1 653 ? 77.114 55.551 45.806 1.00 23.34 642 GLN B N 1
ATOM 12835 C CA . GLN B 1 653 ? 78.364 56.279 46.109 1.00 23.59 642 GLN B CA 1
ATOM 12836 C C . GLN B 1 653 ? 78.236 57.768 45.737 1.00 23.33 642 GLN B C 1
ATOM 12837 O O . GLN B 1 653 ? 78.682 58.616 46.485 1.00 22.86 642 GLN B O 1
ATOM 12843 N N . ALA B 1 654 ? 77.618 58.074 44.598 1.00 22.42 643 ALA B N 1
ATOM 12844 C CA . ALA B 1 654 ? 77.387 59.474 44.210 1.00 22.54 643 ALA B CA 1
ATOM 12845 C C . ALA B 1 654 ? 76.674 60.260 45.289 1.00 22.38 643 ALA B C 1
ATOM 12846 O O . ALA B 1 654 ? 77.082 61.362 45.587 1.00 21.87 643 ALA B O 1
ATOM 12848 N N . ALA B 1 655 ? 75.613 59.690 45.862 1.00 22.47 644 ALA B N 1
ATOM 12849 C CA . ALA B 1 655 ? 74.885 60.292 47.000 1.00 23.55 644 ALA B CA 1
ATOM 12850 C C . ALA B 1 655 ? 75.778 60.457 48.241 1.00 24.11 644 ALA B C 1
ATOM 12851 O O . ALA B 1 655 ? 75.807 61.525 48.851 1.00 23.90 644 ALA B O 1
ATOM 12853 N N . LYS B 1 656 ? 76.499 59.406 48.621 1.00 23.88 645 LYS B N 1
ATOM 12854 C CA . LYS B 1 656 ? 77.460 59.511 49.732 1.00 24.75 645 LYS B CA 1
ATOM 12855 C C . LYS B 1 656 ? 78.510 60.610 49.467 1.00 24.43 645 LYS B C 1
ATOM 12856 O O . LYS B 1 656 ? 78.890 61.340 50.377 1.00 23.17 645 LYS B O 1
ATOM 12860 N N . GLY B 1 657 ? 78.961 60.718 48.206 1.00 24.09 646 GLY B N 1
ATOM 12861 C CA . GLY B 1 657 ? 79.981 61.705 47.800 1.00 24.23 646 GLY B CA 1
ATOM 12862 C C . GLY B 1 657 ? 79.541 63.164 47.866 1.00 25.02 646 GLY B C 1
ATOM 12863 O O . GLY B 1 657 ? 80.359 64.096 47.792 1.00 25.45 646 GLY B O 1
ATOM 12864 N N . GLY B 1 658 ? 78.234 63.380 47.935 1.00 25.65 647 GLY B N 1
ATOM 12865 C CA . GLY B 1 658 ? 77.702 64.726 48.050 1.00 25.15 647 GLY B CA 1
ATOM 12866 C C . GLY B 1 658 ? 76.737 65.219 46.988 1.00 24.34 647 GLY B C 1
ATOM 12867 O O . GLY B 1 658 ? 76.322 66.366 47.042 1.00 24.16 647 GLY B O 1
ATOM 12868 N N . ILE B 1 659 ? 76.346 64.379 46.031 1.00 23.29 648 ILE B N 1
ATOM 12869 C CA . ILE B 1 659 ? 75.297 64.799 45.089 1.00 22.39 648 ILE B CA 1
ATOM 12870 C C . ILE B 1 659 ? 73.918 64.786 45.773 1.00 23.45 648 ILE B C 1
ATOM 12871 O O . ILE B 1 659 ? 73.541 63.780 46.376 1.00 22.15 648 ILE B O 1
ATOM 12876 N N . ASP B 1 660 ? 73.160 65.882 45.637 1.00 23.47 649 ASP B N 1
ATOM 12877 C CA . ASP B 1 660 ? 71.808 65.975 46.206 1.00 24.28 649 ASP B CA 1
ATOM 12878 C C . ASP B 1 660 ? 70.720 65.813 45.102 1.00 24.16 649 ASP B C 1
ATOM 12879 O O . ASP B 1 660 ? 69.612 65.337 45.371 1.00 23.17 649 ASP B O 1
ATOM 12884 N N . LEU B 1 661 ? 71.046 66.301 43.899 1.00 22.89 650 LEU B N 1
ATOM 12885 C CA . LEU B 1 661 ? 70.100 66.414 42.790 1.00 23.62 650 LEU B CA 1
ATOM 12886 C C . LEU B 1 661 ? 70.623 65.666 41.566 1.00 22.83 650 LEU B C 1
ATOM 12887 O O . LEU B 1 661 ? 71.621 66.027 40.990 1.00 24.30 650 LEU B O 1
ATOM 12892 N N . PHE B 1 662 ? 69.940 64.592 41.202 1.00 23.72 651 PHE B N 1
ATOM 12893 C CA . PHE B 1 662 ? 70.346 63.751 40.090 1.00 22.80 651 PHE B CA 1
ATOM 12894 C C . PHE B 1 662 ? 69.419 64.050 38.936 1.00 23.33 651 PHE B C 1
ATOM 12895 O O . PHE B 1 662 ? 68.203 63.797 39.025 1.00 22.62 651 PHE B O 1
ATOM 12903 N N . ARG B 1 663 ? 69.965 64.595 37.844 1.00 23.14 652 ARG B N 1
ATOM 12904 C CA . ARG B 1 663 ? 69.150 64.796 36.670 1.00 23.74 652 ARG B CA 1
ATOM 12905 C C . ARG B 1 663 ? 69.376 63.543 35.822 1.00 24.39 652 ARG B C 1
ATOM 12906 O O . ARG B 1 663 ? 70.472 63.326 35.301 1.00 24.98 652 ARG B O 1
ATOM 12914 N N . VAL B 1 664 ? 68.345 62.714 35.692 1.00 24.09 653 VAL B N 1
ATOM 12915 C CA . VAL B 1 664 ? 68.505 61.434 35.002 1.00 24.68 653 VAL B CA 1
ATOM 12916 C C . VAL B 1 664 ? 67.726 61.477 33.671 1.00 24.92 653 VAL B C 1
ATOM 12917 O O . VAL B 1 664 ? 66.588 61.942 33.631 1.00 24.03 653 VAL B O 1
ATOM 12921 N N . PHE B 1 665 ? 68.396 61.087 32.582 1.00 24.55 654 PHE B N 1
ATOM 12922 C CA . PHE B 1 665 ? 67.790 61.103 31.254 1.00 25.21 654 PHE B CA 1
ATOM 12923 C C . PHE B 1 665 ? 68.039 59.797 30.526 1.00 25.04 654 PHE B C 1
ATOM 12924 O O . PHE B 1 665 ? 68.858 58.942 30.955 1.00 25.88 654 PHE B O 1
ATOM 12932 N N . ASP B 1 666 ? 67.355 59.654 29.403 1.00 23.88 655 ASP B N 1
ATOM 12933 C CA . ASP B 1 666 ? 67.622 58.510 28.560 1.00 24.32 655 ASP B CA 1
ATOM 12934 C C . ASP B 1 666 ? 67.664 59.005 27.134 1.00 23.51 655 ASP B C 1
ATOM 12935 O O . ASP B 1 666 ? 66.821 59.820 26.718 1.00 23.86 655 ASP B O 1
ATOM 12940 N N . CYS B 1 667 ? 68.616 58.510 26.365 1.00 23.23 656 CYS B N 1
ATOM 12941 C CA . CYS B 1 667 ? 68.831 59.083 25.057 1.00 24.56 656 CYS B CA 1
ATOM 12942 C C . CYS B 1 667 ? 67.710 58.830 24.051 1.00 24.86 656 CYS B C 1
ATOM 12943 O O . CYS B 1 667 ? 67.740 59.399 22.959 1.00 27.34 656 CYS B O 1
ATOM 12946 N N . LEU B 1 668 ? 66.729 57.981 24.377 1.00 23.67 657 LEU B N 1
ATOM 12947 C CA . LEU B 1 668 ? 65.580 57.789 23.464 1.00 23.83 657 LEU B CA 1
ATOM 12948 C C . LEU B 1 668 ? 64.310 58.063 24.216 1.00 23.61 657 LEU B C 1
ATOM 12949 O O . LEU B 1 668 ? 63.237 57.651 23.772 1.00 25.35 657 LEU B O 1
ATOM 12954 N N . ASN B 1 669 ? 64.434 58.702 25.391 1.00 22.29 658 ASN B N 1
ATOM 12955 C CA . ASN B 1 669 ? 63.290 58.975 26.282 1.00 22.99 658 ASN B CA 1
ATOM 12956 C C . ASN B 1 669 ? 62.519 57.702 26.637 1.00 23.34 658 ASN B C 1
ATOM 12957 O O . ASN B 1 669 ? 61.268 57.707 26.745 1.00 23.03 658 ASN B O 1
ATOM 12962 N N . TRP B 1 670 ? 63.252 56.618 26.848 1.00 24.14 659 TRP B N 1
ATOM 12963 C CA . TRP B 1 670 ? 62.576 55.332 27.178 1.00 23.52 659 TRP B CA 1
ATOM 12964 C C . TRP B 1 670 ? 62.490 55.187 28.681 1.00 23.54 659 TRP B C 1
ATOM 12965 O O . TRP B 1 670 ? 63.485 54.908 29.344 1.00 25.00 659 TRP B O 1
ATOM 12976 N N . VAL B 1 671 ? 61.312 55.373 29.230 1.00 24.11 660 VAL B N 1
ATOM 12977 C CA . VAL B 1 671 ? 61.138 55.442 30.698 1.00 24.92 660 VAL B CA 1
ATOM 12978 C C . VAL B 1 671 ? 61.597 54.120 31.324 1.00 25.49 660 VAL B C 1
ATOM 12979 O O . VAL B 1 671 ? 62.169 54.112 32.399 1.00 24.93 660 VAL B O 1
ATOM 12983 N N . GLU B 1 672 ? 61.354 53.013 30.624 1.00 26.25 661 GLU B N 1
ATOM 12984 C CA . GLU B 1 672 ? 61.756 51.690 31.122 1.00 27.41 661 GLU B CA 1
ATOM 12985 C C . GLU B 1 672 ? 63.252 51.634 31.432 1.00 26.90 661 GLU B C 1
ATOM 12986 O O . GLU B 1 672 ? 63.677 50.991 32.405 1.00 26.11 661 GLU B O 1
ATOM 12992 N N . ASN B 1 673 ? 64.042 52.302 30.587 1.00 26.55 662 ASN B N 1
ATOM 12993 C CA . ASN B 1 673 ? 65.480 52.320 30.733 1.00 26.29 662 ASN B CA 1
ATOM 12994 C C . ASN B 1 673 ? 65.939 53.298 31.825 1.00 26.41 662 ASN B C 1
ATOM 12995 O O . ASN B 1 673 ? 67.109 53.431 32.071 1.00 27.13 662 ASN B O 1
ATOM 13000 N N . MET B 1 674 ? 65.005 53.959 32.488 1.00 26.64 663 MET B N 1
ATOM 13001 C CA . MET B 1 674 ? 65.355 54.961 33.493 1.00 26.32 663 MET B CA 1
ATOM 13002 C C . MET B 1 674 ? 64.976 54.470 34.883 1.00 25.53 663 MET B C 1
ATOM 13003 O O . MET B 1 674 ? 65.421 55.046 35.862 1.00 25.56 663 MET B O 1
ATOM 13008 N N . ARG B 1 675 ? 64.163 53.416 34.969 1.00 25.89 664 ARG B N 1
ATOM 13009 C CA . ARG B 1 675 ? 63.571 53.013 36.257 1.00 26.47 664 ARG B CA 1
ATOM 13010 C C . ARG B 1 675 ? 64.609 52.567 37.303 1.00 25.41 664 ARG B C 1
ATOM 13011 O O . ARG B 1 675 ? 64.500 52.914 38.480 1.00 25.34 664 ARG B O 1
ATOM 13019 N N . VAL B 1 676 ? 65.586 51.760 36.894 1.00 24.65 665 VAL B N 1
ATOM 13020 C CA . VAL B 1 676 ? 66.619 51.311 37.855 1.00 24.25 665 VAL B CA 1
ATOM 13021 C C . VAL B 1 676 ? 67.346 52.493 38.559 1.00 24.80 665 VAL B C 1
ATOM 13022 O O . VAL B 1 676 ? 67.539 52.482 39.799 1.00 24.10 665 VAL B O 1
ATOM 13026 N N . SER B 1 677 ? 67.729 53.518 37.787 1.00 23.47 666 SER B N 1
ATOM 13027 C CA . SER B 1 677 ? 68.386 54.689 38.366 1.00 23.68 666 SER B CA 1
ATOM 13028 C C . SER B 1 677 ? 67.445 55.524 39.227 1.00 23.15 666 SER B C 1
ATOM 13029 O O . SER B 1 677 ? 67.829 55.987 40.298 1.00 23.14 666 SER B O 1
ATOM 13032 N N . MET B 1 678 ? 66.228 55.749 38.738 1.00 23.13 667 MET B N 1
ATOM 13033 C CA . MET B 1 678 ? 65.235 56.500 39.488 1.00 24.03 667 MET B CA 1
ATOM 13034 C C . MET B 1 678 ? 64.943 55.823 40.845 1.00 24.32 667 MET B C 1
ATOM 13035 O O . MET B 1 678 ? 64.854 56.501 41.873 1.00 24.64 667 MET B O 1
ATOM 13040 N N . ASP B 1 679 ? 64.817 54.499 40.843 1.00 24.45 668 ASP B N 1
ATOM 13041 C CA . ASP B 1 679 ? 64.598 53.740 42.082 1.00 25.31 668 ASP B CA 1
ATOM 13042 C C . ASP B 1 679 ? 65.783 53.910 43.024 1.00 25.35 668 ASP B C 1
ATOM 13043 O O . ASP B 1 679 ? 65.611 54.148 44.209 1.00 25.47 668 ASP B O 1
ATOM 13048 N N . ALA B 1 680 ? 66.986 53.735 42.500 1.00 24.74 669 ALA B N 1
ATOM 13049 C CA . ALA B 1 680 ? 68.220 53.906 43.283 1.00 24.66 669 ALA B CA 1
ATOM 13050 C C . ALA B 1 680 ? 68.303 55.296 43.950 1.00 24.65 669 ALA B C 1
ATOM 13051 O O . ALA B 1 680 ? 68.645 55.401 45.153 1.00 23.66 669 ALA B O 1
ATOM 13053 N N . ILE B 1 681 ? 67.965 56.345 43.183 1.00 22.85 670 ILE B N 1
ATOM 13054 C CA . ILE B 1 681 ? 67.995 57.714 43.689 1.00 22.47 670 ILE B CA 1
ATOM 13055 C C . ILE B 1 681 ? 67.009 57.896 44.866 1.00 23.73 670 ILE B C 1
ATOM 13056 O O . ILE B 1 681 ? 67.381 58.435 45.920 1.00 23.33 670 ILE B O 1
ATOM 13061 N N . ALA B 1 682 ? 65.768 57.469 44.675 1.00 24.00 671 ALA B N 1
ATOM 13062 C CA . ALA B 1 682 ? 64.774 57.539 45.750 1.00 25.14 671 ALA B CA 1
ATOM 13063 C C . ALA B 1 682 ? 65.250 56.735 46.969 1.00 25.39 671 ALA B C 1
ATOM 13064 O O . ALA B 1 682 ? 65.155 57.216 48.092 1.00 26.44 671 ALA B O 1
ATOM 13066 N N . GLU B 1 683 ? 65.758 55.521 46.734 1.00 25.38 672 GLU B N 1
ATOM 13067 C CA . GLU B 1 683 ? 66.363 54.694 47.782 1.00 25.95 672 GLU B CA 1
ATOM 13068 C C . GLU B 1 683 ? 67.422 55.442 48.631 1.00 25.87 672 GLU B C 1
ATOM 13069 O O . GLU B 1 683 ? 67.517 55.215 49.850 1.00 25.20 672 GLU B O 1
ATOM 13072 N N . GLU B 1 684 ? 68.164 56.368 48.019 1.00 24.72 673 GLU B N 1
ATOM 13073 C CA . GLU B 1 684 ? 69.174 57.131 48.763 1.00 25.10 673 GLU B CA 1
ATOM 13074 C C . GLU B 1 684 ? 68.609 58.397 49.362 1.00 24.89 673 GLU B C 1
ATOM 13075 O O . GLU B 1 684 ? 69.342 59.191 49.947 1.00 24.24 673 GLU B O 1
ATOM 13081 N N . ASN B 1 685 ? 67.320 58.627 49.139 1.00 25.37 674 ASN B N 1
ATOM 13082 C CA . ASN B 1 685 ? 66.626 59.786 49.676 1.00 26.17 674 ASN B CA 1
ATOM 13083 C C . ASN B 1 685 ? 67.107 61.129 49.117 1.00 26.20 674 ASN B C 1
ATOM 13084 O O . ASN B 1 685 ? 67.078 62.160 49.804 1.00 26.79 674 ASN B O 1
ATOM 13089 N N . LYS B 1 686 ? 67.543 61.101 47.855 1.00 25.10 675 LYS B N 1
ATOM 13090 C CA . LYS B 1 686 ? 67.935 62.285 47.119 1.00 25.54 675 LYS B CA 1
ATOM 13091 C C . LYS B 1 686 ? 66.885 62.683 46.067 1.00 25.59 675 LYS B C 1
ATOM 13092 O O . LYS B 1 686 ? 65.919 61.946 45.838 1.00 26.51 675 LYS B O 1
ATOM 13098 N N . LEU B 1 687 ? 67.073 63.854 45.456 1.00 24.91 676 LEU B N 1
ATOM 13099 C CA . LEU B 1 687 ? 66.190 64.329 44.409 1.00 24.83 676 LEU B CA 1
ATOM 13100 C C . LEU B 1 687 ? 66.402 63.581 43.087 1.00 24.75 676 LEU B C 1
ATOM 13101 O O . LEU B 1 687 ? 67.500 63.581 42.497 1.00 24.90 676 LEU B O 1
ATOM 13106 N N . CYS B 1 688 ? 65.318 62.955 42.636 1.00 24.47 677 CYS B N 1
ATOM 13107 C CA . CYS B 1 688 ? 65.262 62.353 41.310 1.00 24.72 677 CYS B CA 1
ATOM 13108 C C . CYS B 1 688 ? 64.594 63.351 40.376 1.00 24.55 677 CYS B C 1
ATOM 13109 O O . CYS B 1 688 ? 63.365 63.557 40.436 1.00 25.74 677 CYS B O 1
ATOM 13112 N N . GLU B 1 689 ? 65.400 64.027 39.562 1.00 23.26 678 GLU B N 1
ATOM 13113 C CA . GLU B 1 689 ? 64.866 64.916 38.544 1.00 23.00 678 GLU B CA 1
ATOM 13114 C C . GLU B 1 689 ? 64.885 64.138 37.229 1.00 22.57 678 GLU B C 1
ATOM 13115 O O . GLU B 1 689 ? 65.921 64.031 36.575 1.00 21.82 678 GLU B O 1
ATOM 13121 N N . ALA B 1 690 ? 63.728 63.616 36.844 1.00 22.16 679 ALA B N 1
ATOM 13122 C CA . ALA B 1 690 ? 63.629 62.818 35.609 1.00 22.06 679 ALA B CA 1
ATOM 13123 C C . ALA B 1 690 ? 63.456 63.745 34.408 1.00 22.12 679 ALA B C 1
ATOM 13124 O O . ALA B 1 690 ? 62.522 64.560 34.386 1.00 21.40 679 ALA B O 1
ATOM 13126 N N . ALA B 1 691 ? 64.368 63.635 33.423 1.00 22.53 680 ALA B N 1
ATOM 13127 C CA . ALA B 1 691 ? 64.394 64.545 32.274 1.00 22.55 680 ALA B CA 1
ATOM 13128 C C . ALA B 1 691 ? 63.686 63.929 31.090 1.00 23.26 680 ALA B C 1
ATOM 13129 O O . ALA B 1 691 ? 63.834 62.737 30.821 1.00 23.67 680 ALA B O 1
ATOM 13131 N N . ILE B 1 692 ? 62.955 64.771 30.362 1.00 23.08 681 ILE B N 1
ATOM 13132 C CA . ILE B 1 692 ? 62.474 64.428 29.041 1.00 22.51 681 ILE B CA 1
ATOM 13133 C C . ILE B 1 692 ? 63.309 65.270 28.054 1.00 22.79 681 ILE B C 1
ATOM 13134 O O . ILE B 1 692 ? 63.331 66.504 28.153 1.00 22.19 681 ILE B O 1
ATOM 13139 N N . CYS B 1 693 ? 63.987 64.607 27.123 1.00 21.44 682 CYS B N 1
ATOM 13140 C CA . CYS B 1 693 ? 64.722 65.324 26.095 1.00 23.30 682 CYS B CA 1
ATOM 13141 C C . CYS B 1 693 ? 63.791 65.900 25.032 1.00 23.09 682 CYS B C 1
ATOM 13142 O O . CYS B 1 693 ? 62.885 65.210 24.520 1.00 23.50 682 CYS B O 1
ATOM 13145 N N . TYR B 1 694 ? 64.062 67.139 24.635 1.00 23.79 683 TYR B N 1
ATOM 13146 C CA . TYR B 1 694 ? 63.231 67.811 23.636 1.00 22.45 683 TYR B CA 1
ATOM 13147 C C . TYR B 1 694 ? 63.837 67.654 22.233 1.00 22.67 683 TYR B C 1
ATOM 13148 O O . TYR B 1 694 ? 65.041 67.831 22.038 1.00 22.44 683 TYR B O 1
ATOM 13157 N N . THR B 1 695 ? 63.010 67.348 21.236 1.00 22.05 684 THR B N 1
ATOM 13158 C CA . THR B 1 695 ? 63.517 67.280 19.850 1.00 22.41 684 THR B CA 1
ATOM 13159 C C . THR B 1 695 ? 62.346 67.704 18.955 1.00 22.77 684 THR B C 1
ATOM 13160 O O . THR B 1 695 ? 61.224 67.821 19.445 1.00 21.80 684 THR B O 1
ATOM 13164 N N . GLY B 1 696 ? 62.581 67.956 17.675 1.00 22.70 685 GLY B N 1
ATOM 13165 C CA . GLY B 1 696 ? 61.462 68.329 16.815 1.00 22.98 685 GLY B CA 1
ATOM 13166 C C . GLY B 1 696 ? 60.928 69.709 17.138 1.00 23.48 685 GLY B C 1
ATOM 13167 O O . GLY B 1 696 ? 61.692 70.613 17.569 1.00 23.00 685 GLY B O 1
ATOM 13168 N N . ASP B 1 697 ? 59.623 69.867 16.938 1.00 23.16 686 ASP B N 1
ATOM 13169 C CA . ASP B 1 697 ? 58.967 71.158 17.130 1.00 24.33 686 ASP B CA 1
ATOM 13170 C C . ASP B 1 697 ? 57.519 70.875 17.415 1.00 25.27 686 ASP B C 1
ATOM 13171 O O . ASP B 1 697 ? 56.760 70.567 16.479 1.00 24.90 686 ASP B O 1
ATOM 13176 N N . ILE B 1 698 ? 57.097 71.024 18.667 1.00 25.32 687 ILE B N 1
ATOM 13177 C CA . ILE B 1 698 ? 55.697 70.700 18.984 1.00 26.09 687 ILE B CA 1
ATOM 13178 C C . ILE B 1 698 ? 54.694 71.577 18.250 1.00 28.85 687 ILE B C 1
ATOM 13179 O O . ILE B 1 698 ? 53.513 71.240 18.183 1.00 29.31 687 ILE B O 1
ATOM 13184 N N . LEU B 1 699 ? 55.133 72.725 17.732 1.00 29.01 688 LEU B N 1
ATOM 13185 C CA . LEU B 1 699 ? 54.192 73.616 17.047 1.00 30.55 688 LEU B CA 1
ATOM 13186 C C . LEU B 1 699 ? 54.191 73.385 15.539 1.00 31.40 688 LEU B C 1
ATOM 13187 O O . LEU B 1 699 ? 53.446 74.024 14.834 1.00 32.05 688 LEU B O 1
ATOM 13192 N N . ASN B 1 700 ? 54.986 72.437 15.056 1.00 32.41 689 ASN B N 1
ATOM 13193 C CA . ASN B 1 700 ? 55.019 72.099 13.638 1.00 34.69 689 ASN B CA 1
ATOM 13194 C C . ASN B 1 700 ? 54.168 70.839 13.348 1.00 35.51 689 ASN B C 1
ATOM 13195 O O . ASN B 1 700 ? 54.583 69.725 13.618 1.00 35.17 689 ASN B O 1
ATOM 13200 N N . SER B 1 701 ? 53.003 71.039 12.753 1.00 37.24 690 SER B N 1
ATOM 13201 C CA . SER B 1 701 ? 52.039 69.959 12.562 1.00 39.42 690 SER B CA 1
ATOM 13202 C C . SER B 1 701 ? 52.542 68.929 11.559 1.00 40.41 690 SER B C 1
ATOM 13203 O O . SER B 1 701 ? 51.956 67.851 11.411 1.00 40.88 690 SER B O 1
ATOM 13206 N N . ALA B 1 702 ? 53.651 69.253 10.889 1.00 42.04 691 ALA B N 1
ATOM 13207 C CA . ALA B 1 702 ? 54.208 68.365 9.873 1.00 42.40 691 ALA B CA 1
ATOM 13208 C C . ALA B 1 702 ? 55.132 67.337 10.472 1.00 42.61 691 ALA B C 1
ATOM 13209 O O . ALA B 1 702 ? 55.525 66.390 9.781 1.00 44.58 691 ALA B O 1
ATOM 13211 N N . ARG B 1 703 ? 55.433 67.462 11.765 1.00 41.51 692 ARG B N 1
ATOM 13212 C CA . ARG B 1 703 ? 56.282 66.487 12.429 1.00 39.21 692 ARG B CA 1
ATOM 13213 C C . ARG B 1 703 ? 55.651 65.908 13.737 1.00 39.07 692 ARG B C 1
ATOM 13214 O O . ARG B 1 703 ? 56.267 66.013 14.818 1.00 38.80 692 ARG B O 1
ATOM 13222 N N . PRO B 1 704 ? 54.436 65.282 13.643 1.00 37.55 693 PRO B N 1
ATOM 13223 C CA . PRO B 1 704 ? 53.576 65.005 14.819 1.00 36.21 693 PRO B CA 1
ATOM 13224 C C . PRO B 1 704 ? 54.079 63.997 15.843 1.00 34.16 693 PRO B C 1
ATOM 13225 O O . PRO B 1 704 ? 53.519 63.918 16.943 1.00 34.53 693 PRO B O 1
ATOM 13229 N N . LYS B 1 705 ? 55.099 63.228 15.492 1.00 32.99 694 LYS B N 1
ATOM 13230 C CA . LYS B 1 705 ? 55.746 62.285 16.404 1.00 32.78 694 LYS B CA 1
ATOM 13231 C C . LYS B 1 705 ? 56.130 62.931 17.750 1.00 31.26 694 LYS B C 1
ATOM 13232 O O . LYS B 1 705 ? 55.951 62.327 18.806 1.00 31.33 694 LYS B O 1
ATOM 13237 N N . TYR B 1 706 ? 56.690 64.136 17.694 1.00 28.27 695 TYR B N 1
ATOM 13238 C CA . TYR B 1 706 ? 57.109 64.827 18.903 1.00 26.85 695 TYR B CA 1
ATOM 13239 C C . TYR B 1 706 ? 56.185 66.002 19.124 1.00 26.56 695 TYR B C 1
ATOM 13240 O O . TYR B 1 706 ? 56.598 67.151 19.038 1.00 26.24 695 TYR B O 1
ATOM 13249 N N . ASP B 1 707 ? 54.924 65.699 19.407 1.00 25.19 696 ASP B N 1
ATOM 13250 C CA . ASP B 1 707 ? 53.883 66.719 19.579 1.00 25.54 696 ASP B CA 1
ATOM 13251 C C . ASP B 1 707 ? 53.700 67.014 21.053 1.00 24.29 696 ASP B C 1
ATOM 13252 O O . ASP B 1 707 ? 54.416 66.471 21.856 1.00 24.10 696 ASP B O 1
ATOM 13257 N N . LEU B 1 708 ? 52.761 67.879 21.422 1.00 24.63 697 LEU B N 1
ATOM 13258 C CA . LEU B 1 708 ? 52.631 68.265 22.824 1.00 24.36 697 LEU B CA 1
ATOM 13259 C C . LEU B 1 708 ? 52.315 67.059 23.723 1.00 24.79 697 LEU B C 1
ATOM 13260 O O . LEU B 1 708 ? 52.924 66.939 24.800 1.00 25.94 697 LEU B O 1
ATOM 13265 N N . LYS B 1 709 ? 51.378 66.191 23.298 1.00 23.30 698 LYS B N 1
ATOM 13266 C CA A LYS B 1 709 ? 50.981 65.039 24.124 0.50 23.09 698 LYS B CA 1
ATOM 13267 C CA B LYS B 1 709 ? 50.965 64.999 24.080 0.50 23.14 698 LYS B CA 1
ATOM 13268 C C . LYS B 1 709 ? 52.123 64.044 24.371 1.00 22.79 698 LYS B C 1
ATOM 13269 O O . LYS B 1 709 ? 52.135 63.361 25.379 1.00 22.03 698 LYS B O 1
ATOM 13280 N N . TYR B 1 710 ? 53.081 63.981 23.454 1.00 21.91 699 TYR B N 1
ATOM 13281 C CA . TYR B 1 710 ? 54.256 63.148 23.642 1.00 22.49 699 TYR B CA 1
ATOM 13282 C C . TYR B 1 710 ? 54.967 63.566 24.932 1.00 21.87 699 TYR B C 1
ATOM 13283 O O . TYR B 1 710 ? 55.327 62.713 25.764 1.00 21.52 699 TYR B O 1
ATOM 13292 N N . TYR B 1 711 ? 55.132 64.881 25.117 1.00 21.70 700 TYR B N 1
ATOM 13293 C CA . TYR B 1 711 ? 55.801 65.403 26.319 1.00 21.52 700 TYR B CA 1
ATOM 13294 C C . TYR B 1 711 ? 54.936 65.329 27.589 1.00 22.32 700 TYR B C 1
ATOM 13295 O O . TYR B 1 711 ? 55.419 64.941 28.656 1.00 22.42 700 TYR B O 1
ATOM 13304 N N . THR B 1 712 ? 53.665 65.702 27.491 1.00 23.01 701 THR B N 1
ATOM 13305 C CA . THR B 1 712 ? 52.806 65.645 28.691 1.00 24.02 701 THR B CA 1
ATOM 13306 C C . THR B 1 712 ? 52.572 64.177 29.152 1.00 24.51 701 THR B C 1
ATOM 13307 O O . THR B 1 712 ? 52.506 63.900 30.361 1.00 25.58 701 THR B O 1
ATOM 13311 N N . ASN B 1 713 ? 52.459 63.243 28.207 1.00 24.50 702 ASN B N 1
ATOM 13312 C CA . ASN B 1 713 ? 52.350 61.811 28.548 1.00 25.13 702 ASN B CA 1
ATOM 13313 C C . ASN B 1 713 ? 53.609 61.262 29.229 1.00 24.36 702 ASN B C 1
ATOM 13314 O O . ASN B 1 713 ? 53.509 60.475 30.145 1.00 23.43 702 ASN B O 1
ATOM 13319 N N . LEU B 1 714 ? 54.785 61.677 28.774 1.00 23.58 703 LEU B N 1
ATOM 13320 C CA . LEU B 1 714 ? 56.047 61.266 29.410 1.00 23.29 703 LEU B CA 1
ATOM 13321 C C . LEU B 1 714 ? 56.158 61.849 30.822 1.00 23.65 703 LEU B C 1
ATOM 13322 O O . LEU B 1 714 ? 56.628 61.171 31.732 1.00 23.01 703 LEU B O 1
ATOM 13327 N N . ALA B 1 715 ? 55.717 63.097 31.012 1.00 23.56 704 ALA B N 1
ATOM 13328 C CA . ALA B 1 715 ? 55.761 63.723 32.345 1.00 24.15 704 ALA B CA 1
ATOM 13329 C C . ALA B 1 715 ? 54.897 62.928 33.312 1.00 23.44 704 ALA B C 1
ATOM 13330 O O . ALA B 1 715 ? 55.227 62.778 34.491 1.00 22.82 704 ALA B O 1
ATOM 13332 N N . VAL B 1 716 ? 53.773 62.445 32.806 1.00 23.57 705 VAL B N 1
ATOM 13333 C CA . VAL B 1 716 ? 52.828 61.690 33.632 1.00 23.56 705 VAL B CA 1
ATOM 13334 C C . VAL B 1 716 ? 53.472 60.353 34.032 1.00 23.60 705 VAL B C 1
ATOM 13335 O O . VAL B 1 716 ? 53.412 59.969 35.204 1.00 23.42 705 VAL B O 1
ATOM 13339 N N . GLU B 1 717 ? 54.117 59.684 33.062 1.00 23.38 706 GLU B N 1
ATOM 13340 C CA A GLU B 1 717 ? 54.786 58.386 33.269 0.50 23.43 706 GLU B CA 1
ATOM 13341 C CA B GLU B 1 717 ? 54.726 58.385 33.332 0.50 23.57 706 GLU B CA 1
ATOM 13342 C C . GLU B 1 717 ? 55.947 58.488 34.242 1.00 23.18 706 GLU B C 1
ATOM 13343 O O . GLU B 1 717 ? 56.144 57.632 35.104 1.00 22.95 706 GLU B O 1
ATOM 13354 N N . LEU B 1 718 ? 56.727 59.555 34.098 1.00 22.87 707 LEU B N 1
ATOM 13355 C CA . LEU B 1 718 ? 57.888 59.783 34.983 1.00 21.78 707 LEU B CA 1
ATOM 13356 C C . LEU B 1 718 ? 57.460 60.068 36.423 1.00 22.59 707 LEU B C 1
ATOM 13357 O O . LEU B 1 718 ? 58.128 59.649 37.379 1.00 22.99 707 LEU B O 1
ATOM 13362 N N . GLU B 1 719 ? 56.332 60.751 36.583 1.00 22.70 708 GLU B N 1
ATOM 13363 C CA . GLU B 1 719 ? 55.808 61.033 37.909 1.00 23.33 708 GLU B CA 1
ATOM 13364 C C . GLU B 1 719 ? 55.355 59.719 38.577 1.00 24.11 708 GLU B C 1
ATOM 13365 O O . GLU B 1 719 ? 55.657 59.469 39.766 1.00 23.48 708 GLU B O 1
ATOM 13371 N N . LYS B 1 720 ? 54.647 58.886 37.798 1.00 25.08 709 LYS B N 1
ATOM 13372 C CA . LYS B 1 720 ? 54.183 57.552 38.258 1.00 25.58 709 LYS B CA 1
ATOM 13373 C C . LYS B 1 720 ? 55.395 56.668 38.554 1.00 24.95 709 LYS B C 1
ATOM 13374 O O . LYS B 1 720 ? 55.323 55.818 39.408 1.00 24.10 709 LYS B O 1
ATOM 13380 N N . ALA B 1 721 ? 56.510 56.891 37.847 1.00 24.74 710 ALA B N 1
ATOM 13381 C CA . ALA B 1 721 ? 57.782 56.190 38.116 1.00 24.23 710 ALA B CA 1
ATOM 13382 C C . ALA B 1 721 ? 58.554 56.763 39.313 1.00 24.68 710 ALA B C 1
ATOM 13383 O O . ALA B 1 721 ? 59.648 56.279 39.655 1.00 25.84 710 ALA B O 1
ATOM 13385 N N . GLY B 1 722 ? 58.007 57.802 39.940 1.00 24.46 711 GLY B N 1
ATOM 13386 C CA . GLY B 1 722 ? 58.556 58.325 41.191 1.00 23.76 711 GLY B CA 1
ATOM 13387 C C . GLY B 1 722 ? 59.486 59.523 41.098 1.00 23.52 711 GLY B C 1
ATOM 13388 O O . GLY B 1 722 ? 60.206 59.782 42.041 1.00 22.94 711 GLY B O 1
ATOM 13389 N N . ALA B 1 723 ? 59.519 60.241 39.967 1.00 23.06 712 ALA B N 1
ATOM 13390 C CA . ALA B 1 723 ? 60.303 61.499 39.901 1.00 23.04 712 ALA B CA 1
ATOM 13391 C C . ALA B 1 723 ? 59.892 62.475 41.021 1.00 22.83 712 ALA B C 1
ATOM 13392 O O . ALA B 1 723 ? 58.717 62.522 41.380 1.00 21.86 712 ALA B O 1
ATOM 13394 N N . HIS B 1 724 ? 60.815 63.320 41.496 1.00 22.85 713 HIS B N 1
ATOM 13395 C CA . HIS B 1 724 ? 60.450 64.406 42.450 1.00 21.31 713 HIS B CA 1
ATOM 13396 C C . HIS B 1 724 ? 60.292 65.745 41.706 1.00 21.20 713 HIS B C 1
ATOM 13397 O O . HIS B 1 724 ? 59.654 66.680 42.185 1.00 18.41 713 HIS B O 1
ATOM 13404 N N . ILE B 1 725 ? 60.903 65.804 40.531 1.00 20.33 714 ILE B N 1
ATOM 13405 C CA . ILE B 1 725 ? 60.963 66.996 39.659 1.00 20.86 714 ILE B CA 1
ATOM 13406 C C . ILE B 1 725 ? 60.977 66.439 38.241 1.00 21.29 714 ILE B C 1
ATOM 13407 O O . ILE B 1 725 ? 61.619 65.423 38.003 1.00 21.29 714 ILE B O 1
ATOM 13412 N N . ILE B 1 726 ? 60.309 67.115 37.303 1.00 21.97 715 ILE B N 1
ATOM 13413 C CA . ILE B 1 726 ? 60.460 66.773 35.868 1.00 22.05 715 ILE B CA 1
ATOM 13414 C C . ILE B 1 726 ? 61.371 67.797 35.192 1.00 22.31 715 ILE B C 1
ATOM 13415 O O . ILE B 1 726 ? 61.184 68.969 35.387 1.00 23.10 715 ILE B O 1
ATOM 13420 N N . ALA B 1 727 ? 62.341 67.356 34.385 1.00 22.12 716 ALA B N 1
ATOM 13421 C CA . ALA B 1 727 ? 63.146 68.283 33.623 1.00 22.90 716 ALA B CA 1
ATOM 13422 C C . ALA B 1 727 ? 62.743 68.237 32.141 1.00 23.68 716 ALA B C 1
ATOM 13423 O O . ALA B 1 727 ? 62.359 67.189 31.624 1.00 24.37 716 ALA B O 1
ATOM 13425 N N . VAL B 1 728 ? 62.841 69.375 31.469 1.00 24.00 717 VAL B N 1
ATOM 13426 C CA . VAL B 1 728 ? 62.897 69.388 30.017 1.00 24.32 717 VAL B CA 1
ATOM 13427 C C . VAL B 1 728 ? 64.355 69.628 29.686 1.00 24.56 717 VAL B C 1
ATOM 13428 O O . VAL B 1 728 ? 64.908 70.680 29.995 1.00 25.43 717 VAL B O 1
ATOM 13444 N N . ASP B 1 730 ? 66.690 70.287 26.829 1.00 22.50 719 ASP B N 1
ATOM 13445 C CA . ASP B 1 730 ? 66.755 70.694 25.441 1.00 22.69 719 ASP B CA 1
ATOM 13446 C C . ASP B 1 730 ? 68.243 70.727 25.079 1.00 22.68 719 ASP B C 1
ATOM 13447 O O . ASP B 1 730 ? 68.872 71.792 24.998 1.00 23.30 719 ASP B O 1
ATOM 13452 N N . MET B 1 731 ? 68.818 69.537 24.849 1.00 22.22 720 MET B N 1
ATOM 13453 C CA . MET B 1 731 ? 70.271 69.376 24.694 1.00 22.64 720 MET B CA 1
ATOM 13454 C C . MET B 1 731 ? 70.820 70.062 23.440 1.00 22.00 720 MET B C 1
ATOM 13455 O O . MET B 1 731 ? 71.998 70.453 23.367 1.00 23.19 720 MET B O 1
ATOM 13460 N N . ALA B 1 732 ? 69.953 70.252 22.458 1.00 22.09 721 ALA B N 1
ATOM 13461 C CA . ALA B 1 732 ? 70.345 70.919 21.218 1.00 22.76 721 ALA B CA 1
ATOM 13462 C C . ALA B 1 732 ? 69.842 72.375 21.125 1.00 22.66 721 ALA B C 1
ATOM 13463 O O . ALA B 1 732 ? 70.136 73.047 20.154 1.00 24.32 721 ALA B O 1
ATOM 13465 N N . GLY B 1 733 ? 69.091 72.849 22.116 1.00 22.27 722 GLY B N 1
ATOM 13466 C CA . GLY B 1 733 ? 68.599 74.261 22.107 1.00 22.32 722 GLY B CA 1
ATOM 13467 C C . GLY B 1 733 ? 67.559 74.513 21.007 1.00 22.10 722 GLY B C 1
ATOM 13468 O O . GLY B 1 733 ? 67.586 75.554 20.328 1.00 21.68 722 GLY B O 1
ATOM 13469 N N . LEU B 1 734 ? 66.664 73.545 20.816 1.00 21.81 723 LEU B N 1
ATOM 13470 C CA . LEU B 1 734 ? 65.655 73.583 19.712 1.00 21.57 723 LEU B CA 1
ATOM 13471 C C . LEU B 1 734 ? 64.324 74.179 20.141 1.00 21.51 723 LEU B C 1
ATOM 13472 O O . LEU B 1 734 ? 63.482 74.496 19.313 1.00 22.80 723 LEU B O 1
ATOM 13477 N N . LEU B 1 735 ? 64.078 74.228 21.443 1.00 20.67 724 LEU B N 1
ATOM 13478 C CA . LEU B 1 735 ? 62.805 74.743 21.949 1.00 20.99 724 LEU B CA 1
ATOM 13479 C C . LEU B 1 735 ? 62.723 76.269 21.679 1.00 21.32 724 LEU B C 1
ATOM 13480 O O . LEU B 1 735 ? 63.650 77.013 22.032 1.00 21.87 724 LEU B O 1
ATOM 13485 N N . LYS B 1 736 ? 61.674 76.699 20.962 1.00 21.35 725 LYS B N 1
ATOM 13486 C CA . LYS B 1 736 ? 61.486 78.086 20.576 1.00 21.90 725 LYS B CA 1
ATOM 13487 C C . LYS B 1 736 ? 60.533 78.734 21.584 1.00 22.10 725 LYS B C 1
ATOM 13488 O O . LYS B 1 736 ? 59.767 78.021 22.224 1.00 22.42 725 LYS B O 1
ATOM 13494 N N . PRO B 1 737 ? 60.595 80.083 21.745 1.00 22.08 726 PRO B N 1
ATOM 13495 C CA . PRO B 1 737 ? 59.809 80.794 22.756 1.00 22.26 726 PRO B CA 1
ATOM 13496 C C . PRO B 1 737 ? 58.291 80.498 22.704 1.00 22.55 726 PRO B C 1
ATOM 13497 O O . PRO B 1 737 ? 57.697 80.203 23.752 1.00 22.17 726 PRO B O 1
ATOM 13501 N N . ALA B 1 738 ? 57.680 80.556 21.519 1.00 22.97 727 ALA B N 1
ATOM 13502 C CA . ALA B 1 738 ? 56.235 80.266 21.404 1.00 23.80 727 ALA B CA 1
ATOM 13503 C C . ALA B 1 738 ? 55.913 78.833 21.891 1.00 23.83 727 ALA B C 1
ATOM 13504 O O . ALA B 1 738 ? 54.889 78.583 22.556 1.00 21.97 727 ALA B O 1
ATOM 13506 N N . ALA B 1 739 ? 56.787 77.891 21.533 1.00 22.92 728 ALA B N 1
ATOM 13507 C CA . ALA B 1 739 ? 56.614 76.506 21.992 1.00 23.72 728 ALA B CA 1
ATOM 13508 C C . ALA B 1 739 ? 56.743 76.393 23.532 1.00 23.78 728 ALA B C 1
ATOM 13509 O O . ALA B 1 739 ? 55.957 75.673 24.166 1.00 23.99 728 ALA B O 1
ATOM 13511 N N . ALA B 1 740 ? 57.734 77.075 24.125 1.00 23.71 729 ALA B N 1
ATOM 13512 C CA . ALA B 1 740 ? 57.926 77.078 25.607 1.00 22.95 729 ALA B CA 1
ATOM 13513 C C . ALA B 1 740 ? 56.660 77.551 26.329 1.00 23.93 729 ALA B C 1
ATOM 13514 O O . ALA B 1 740 ? 56.272 77.013 27.389 1.00 23.00 729 ALA B O 1
ATOM 13516 N N . LYS B 1 741 ? 56.023 78.577 25.772 1.00 23.98 730 LYS B N 1
ATOM 13517 C CA A LYS B 1 741 ? 54.813 79.106 26.399 0.50 24.52 730 LYS B CA 1
ATOM 13518 C CA B LYS B 1 741 ? 54.795 79.130 26.348 0.50 24.75 730 LYS B CA 1
ATOM 13519 C C . LYS B 1 741 ? 53.713 78.044 26.359 1.00 24.86 730 LYS B C 1
ATOM 13520 O O . LYS B 1 741 ? 53.046 77.836 27.356 1.00 25.85 730 LYS B O 1
ATOM 13531 N N . VAL B 1 742 ? 53.566 77.333 25.239 1.00 24.25 731 VAL B N 1
ATOM 13532 C CA . VAL B 1 742 ? 52.604 76.226 25.194 1.00 23.90 731 VAL B CA 1
ATOM 13533 C C . VAL B 1 742 ? 53.057 75.029 26.083 1.00 24.10 731 VAL B C 1
ATOM 13534 O O . VAL B 1 742 ? 52.273 74.474 26.862 1.00 22.60 731 VAL B O 1
ATOM 13538 N N . LEU B 1 743 ? 54.331 74.647 25.973 1.00 23.92 732 LEU B N 1
ATOM 13539 C CA . LEU B 1 743 ? 54.838 73.441 26.639 1.00 24.07 732 LEU B CA 1
ATOM 13540 C C . LEU B 1 743 ? 54.801 73.566 28.152 1.00 24.15 732 LEU B C 1
ATOM 13541 O O . LEU B 1 743 ? 54.327 72.658 28.866 1.00 23.83 732 LEU B O 1
ATOM 13546 N N . PHE B 1 744 ? 55.278 74.687 28.690 1.00 23.54 733 PHE B N 1
ATOM 13547 C CA . PHE B 1 744 ? 55.364 74.705 30.148 1.00 23.14 733 PHE B CA 1
ATOM 13548 C C . PHE B 1 744 ? 54.022 74.877 30.840 1.00 23.67 733 PHE B C 1
ATOM 13549 O O . PHE B 1 744 ? 53.839 74.356 31.964 1.00 24.44 733 PHE B O 1
ATOM 13557 N N . LYS B 1 745 ? 53.083 75.549 30.170 1.00 23.17 734 LYS B N 1
ATOM 13558 C CA . LYS B 1 745 ? 51.704 75.670 30.665 1.00 23.94 734 LYS B CA 1
ATOM 13559 C C . LYS B 1 745 ? 51.085 74.267 30.774 1.00 24.38 734 LYS B C 1
ATOM 13560 O O . LYS B 1 745 ? 50.538 73.891 31.829 1.00 23.46 734 LYS B O 1
ATOM 13566 N N . ALA B 1 746 ? 51.223 73.503 29.676 1.00 24.53 735 ALA B N 1
ATOM 13567 C CA . ALA B 1 746 ? 50.645 72.159 29.523 1.00 24.87 735 ALA B CA 1
ATOM 13568 C C . ALA B 1 746 ? 51.275 71.167 30.497 1.00 25.13 735 ALA B C 1
ATOM 13569 O O . ALA B 1 746 ? 50.558 70.401 31.140 1.00 25.25 735 ALA B O 1
ATOM 13571 N N . LEU B 1 747 ? 52.602 71.211 30.641 1.00 24.98 736 LEU B N 1
ATOM 13572 C CA . LEU B 1 747 ? 53.292 70.360 31.610 1.00 25.74 736 LEU B CA 1
ATOM 13573 C C . LEU B 1 747 ? 52.827 70.574 33.036 1.00 26.16 736 LEU B C 1
ATOM 13574 O O . LEU B 1 747 ? 52.638 69.605 33.787 1.00 26.47 736 LEU B O 1
ATOM 13579 N N . ARG B 1 748 ? 52.644 71.832 33.426 1.00 26.59 737 ARG B N 1
ATOM 13580 C CA . ARG B 1 748 ? 52.254 72.124 34.803 1.00 27.58 737 ARG B CA 1
ATOM 13581 C C . ARG B 1 748 ? 50.772 71.828 35.093 1.00 27.25 737 ARG B C 1
ATOM 13582 O O . ARG B 1 748 ? 50.353 71.798 36.244 1.00 26.54 737 ARG B O 1
ATOM 13590 N N . GLU B 1 749 ? 49.990 71.621 34.036 1.00 27.58 738 GLU B N 1
ATOM 13591 C CA . GLU B 1 749 ? 48.611 71.172 34.145 1.00 28.00 738 GLU B CA 1
ATOM 13592 C C . GLU B 1 749 ? 48.571 69.645 34.190 1.00 27.14 738 GLU B C 1
ATOM 13593 O O . GLU B 1 749 ? 47.706 69.066 34.844 1.00 24.96 738 GLU B O 1
ATOM 13599 N N . ALA B 1 750 ? 49.532 69.013 33.524 1.00 25.99 739 ALA B N 1
ATOM 13600 C CA . ALA B 1 750 ? 49.612 67.543 33.397 1.00 26.75 739 ALA B CA 1
ATOM 13601 C C . ALA B 1 750 ? 50.156 66.836 34.638 1.00 26.41 739 ALA B C 1
ATOM 13602 O O . ALA B 1 750 ? 49.759 65.708 34.931 1.00 25.74 739 ALA B O 1
ATOM 13604 N N . THR B 1 751 ? 51.103 67.486 35.319 1.00 26.20 740 THR B N 1
ATOM 13605 C CA . THR B 1 751 ? 51.671 66.981 36.573 1.00 26.22 740 THR B CA 1
ATOM 13606 C C . THR B 1 751 ? 51.741 68.105 37.603 1.00 25.58 740 THR B C 1
ATOM 13607 O O . THR B 1 751 ? 51.883 69.279 37.237 1.00 25.36 740 THR B O 1
ATOM 13611 N N . GLY B 1 752 ? 51.637 67.746 38.880 1.00 25.11 741 GLY B N 1
ATOM 13612 C CA . GLY B 1 752 ? 51.832 68.677 39.986 1.00 24.46 741 GLY B CA 1
ATOM 13613 C C . GLY B 1 752 ? 53.282 68.828 40.414 1.00 24.67 741 GLY B C 1
ATOM 13614 O O . GLY B 1 752 ? 53.606 69.682 41.246 1.00 23.83 741 GLY B O 1
ATOM 13615 N N . LEU B 1 753 ? 54.166 67.995 39.854 1.00 24.36 742 LEU B N 1
ATOM 13616 C CA . LEU B 1 753 ? 55.597 68.106 40.090 1.00 24.47 742 LEU B CA 1
ATOM 13617 C C . LEU B 1 753 ? 56.188 69.435 39.572 1.00 24.46 742 LEU B C 1
ATOM 13618 O O . LEU B 1 753 ? 55.703 69.995 38.561 1.00 24.79 742 LEU B O 1
ATOM 13623 N N . PRO B 1 754 ? 57.253 69.930 40.240 1.00 23.71 743 PRO B N 1
ATOM 13624 C CA . PRO B 1 754 ? 57.913 71.111 39.713 1.00 22.95 743 PRO B CA 1
ATOM 13625 C C . PRO B 1 754 ? 58.611 70.760 38.386 1.00 23.68 743 PRO B C 1
ATOM 13626 O O . PRO B 1 754 ? 58.927 69.583 38.130 1.00 22.14 743 PRO B O 1
ATOM 13630 N N . ILE B 1 755 ? 58.834 71.785 37.566 1.00 23.72 744 ILE B N 1
ATOM 13631 C CA . ILE B 1 755 ? 59.465 71.616 36.261 1.00 24.15 744 ILE B CA 1
ATOM 13632 C C . ILE B 1 755 ? 60.742 72.441 36.187 1.00 23.91 744 ILE B C 1
ATOM 13633 O O . ILE B 1 755 ? 60.776 73.573 36.656 1.00 23.85 744 ILE B O 1
ATOM 13638 N N . HIS B 1 756 ? 61.787 71.865 35.571 1.00 23.86 745 HIS B N 1
ATOM 13639 C CA . HIS B 1 756 ? 63.113 72.449 35.553 1.00 21.90 745 HIS B CA 1
ATOM 13640 C C . HIS B 1 756 ? 63.547 72.430 34.089 1.00 23.45 745 HIS B C 1
ATOM 13641 O O . HIS B 1 756 ? 63.564 71.364 33.479 1.00 24.52 745 HIS B O 1
ATOM 13648 N N . PHE B 1 757 ? 63.896 73.591 33.523 1.00 22.25 746 PHE B N 1
ATOM 13649 C CA . PHE B 1 757 ? 64.219 73.681 32.089 1.00 22.70 746 PHE B CA 1
ATOM 13650 C C . PHE B 1 757 ? 65.701 73.870 31.854 1.00 22.76 746 PHE B C 1
ATOM 13651 O O . PHE B 1 757 ? 66.318 74.806 32.423 1.00 23.55 746 PHE B O 1
ATOM 13659 N N . HIS B 1 758 ? 66.271 73.027 30.964 1.00 22.08 747 HIS B N 1
ATOM 13660 C CA . HIS B 1 758 ? 67.653 73.117 30.624 1.00 21.45 747 HIS B CA 1
ATOM 13661 C C . HIS B 1 758 ? 67.767 73.313 29.092 1.00 21.96 747 HIS B C 1
ATOM 13662 O O . HIS B 1 758 ? 67.171 72.544 28.309 1.00 21.18 747 HIS B O 1
ATOM 13669 N N . THR B 1 759 ? 68.518 74.322 28.664 1.00 20.95 748 THR B N 1
ATOM 13670 C CA . THR B 1 759 ? 68.684 74.499 27.221 1.00 21.07 748 THR B CA 1
ATOM 13671 C C . THR B 1 759 ? 70.111 74.953 26.881 1.00 21.28 748 THR B C 1
ATOM 13672 O O . THR B 1 759 ? 70.953 75.189 27.783 1.00 21.21 748 THR B O 1
ATOM 13676 N N . HIS B 1 760 ? 70.379 75.009 25.572 1.00 22.34 749 HIS B N 1
ATOM 13677 C CA . HIS B 1 760 ? 71.652 75.484 25.003 1.00 21.70 749 HIS B CA 1
ATOM 13678 C C . HIS B 1 760 ? 71.399 76.597 24.030 1.00 21.29 749 HIS B C 1
ATOM 13679 O O . HIS B 1 760 ? 70.328 76.663 23.444 1.00 22.74 749 HIS B O 1
ATOM 13686 N N . ASP B 1 761 ? 72.390 77.467 23.860 1.00 19.51 750 ASP B N 1
ATOM 13687 C CA . ASP B 1 761 ? 72.184 78.720 23.173 1.00 20.16 750 ASP B CA 1
ATOM 13688 C C . ASP B 1 761 ? 72.756 78.696 21.764 1.00 20.14 750 ASP B C 1
ATOM 13689 O O . ASP B 1 761 ? 73.097 79.744 21.219 1.00 20.33 750 ASP B O 1
ATOM 13694 N N . THR B 1 762 ? 72.854 77.504 21.154 1.00 20.63 751 THR B N 1
ATOM 13695 C CA . THR B 1 762 ? 73.353 77.370 19.799 1.00 20.60 751 THR B CA 1
ATOM 13696 C C . THR B 1 762 ? 72.692 78.295 18.758 1.00 20.53 751 THR B C 1
ATOM 13697 O O . THR B 1 762 ? 73.369 78.852 17.869 1.00 20.75 751 THR B O 1
ATOM 13701 N N . SER B 1 763 ? 71.386 78.456 18.854 1.00 19.86 752 SER B N 1
ATOM 13702 C CA . SER B 1 763 ? 70.608 79.359 17.913 1.00 20.01 752 SER B CA 1
ATOM 13703 C C . SER B 1 763 ? 70.799 80.832 18.157 1.00 20.39 752 SER B C 1
ATOM 13704 O O . SER B 1 763 ? 70.417 81.653 17.310 1.00 20.54 752 SER B O 1
ATOM 13707 N N . GLY B 1 764 ? 71.379 81.181 19.313 1.00 20.68 753 GLY B N 1
ATOM 13708 C CA . GLY B 1 764 ? 71.487 82.575 19.756 1.00 20.57 753 GLY B CA 1
ATOM 13709 C C . GLY B 1 764 ? 70.208 83.211 20.297 1.00 22.56 753 GLY B C 1
ATOM 13710 O O . GLY B 1 764 ? 70.148 84.454 20.466 1.00 20.85 753 GLY B O 1
ATOM 13711 N N . ILE B 1 765 ? 69.175 82.391 20.539 1.00 21.09 754 ILE B N 1
ATOM 13712 C CA . ILE B 1 765 ? 67.890 82.904 21.042 1.00 21.71 754 ILE B CA 1
ATOM 13713 C C . ILE B 1 765 ? 67.420 82.111 22.269 1.00 21.78 754 ILE B C 1
ATOM 13714 O O . ILE B 1 765 ? 66.303 82.310 22.780 1.00 21.73 754 ILE B O 1
ATOM 13719 N N . ALA B 1 766 ? 68.256 81.245 22.817 1.00 20.85 755 ALA B N 1
ATOM 13720 C CA . ALA B 1 766 ? 67.737 80.468 23.948 1.00 21.42 755 ALA B CA 1
ATOM 13721 C C . ALA B 1 766 ? 67.314 81.272 25.150 1.00 21.27 755 ALA B C 1
ATOM 13722 O O . ALA B 1 766 ? 66.476 80.785 25.958 1.00 21.56 755 ALA B O 1
ATOM 13724 N N . ALA B 1 767 ? 67.899 82.459 25.360 1.00 20.69 756 ALA B N 1
ATOM 13725 C CA . ALA B 1 767 ? 67.472 83.301 26.516 1.00 22.03 756 ALA B CA 1
ATOM 13726 C C . ALA B 1 767 ? 66.023 83.707 26.314 1.00 21.24 756 ALA B C 1
ATOM 13727 O O . ALA B 1 767 ? 65.288 83.864 27.283 1.00 22.92 756 ALA B O 1
ATOM 13729 N N . ALA B 1 768 ? 65.610 83.918 25.070 1.00 21.04 757 ALA B N 1
ATOM 13730 C CA . ALA B 1 768 ? 64.182 84.217 24.800 1.00 21.44 757 ALA B CA 1
ATOM 13731 C C . ALA B 1 768 ? 63.288 83.030 25.263 1.00 21.37 757 ALA B C 1
ATOM 13732 O O . ALA B 1 768 ? 62.240 83.205 25.882 1.00 21.13 757 ALA B O 1
ATOM 13734 N N . THR B 1 769 ? 63.764 81.817 25.007 1.00 21.15 758 THR B N 1
ATOM 13735 C CA . THR B 1 769 ? 63.027 80.598 25.379 1.00 21.06 758 THR B CA 1
ATOM 13736 C C . THR B 1 769 ? 63.006 80.420 26.877 1.00 20.82 758 THR B C 1
ATOM 13737 O O . THR B 1 769 ? 61.957 80.129 27.458 1.00 22.17 758 THR B O 1
ATOM 13741 N N . VAL B 1 770 ? 64.138 80.645 27.530 1.00 21.61 759 VAL B N 1
ATOM 13742 C CA . VAL B 1 770 ? 64.149 80.659 28.999 1.00 21.66 759 VAL B CA 1
ATOM 13743 C C . VAL B 1 770 ? 63.124 81.661 29.585 1.00 22.18 759 VAL B C 1
ATOM 13744 O O . VAL B 1 770 ? 62.331 81.341 30.482 1.00 22.19 759 VAL B O 1
ATOM 13748 N N . LEU B 1 771 ? 63.171 82.901 29.128 1.00 22.06 760 LEU B N 1
ATOM 13749 C CA . LEU B 1 771 ? 62.276 83.929 29.669 1.00 21.87 760 LEU B CA 1
ATOM 13750 C C . LEU B 1 771 ? 60.798 83.619 29.374 1.00 21.77 760 LEU B C 1
ATOM 13751 O O . LEU B 1 771 ? 59.932 83.903 30.192 1.00 21.97 760 LEU B O 1
ATOM 13756 N N . ALA B 1 772 ? 60.519 83.010 28.220 1.00 21.81 761 ALA B N 1
ATOM 13757 C CA . ALA B 1 772 ? 59.146 82.504 27.911 1.00 22.00 761 ALA B CA 1
ATOM 13758 C C . ALA B 1 772 ? 58.702 81.401 28.889 1.00 22.24 761 ALA B C 1
ATOM 13759 O O . ALA B 1 772 ? 57.553 81.409 29.401 1.00 21.70 761 ALA B O 1
ATOM 13761 N N . ALA B 1 773 ? 59.617 80.483 29.177 1.00 21.07 762 ALA B N 1
ATOM 13762 C CA . ALA B 1 773 ? 59.381 79.415 30.158 1.00 21.37 762 ALA B CA 1
ATOM 13763 C C . ALA B 1 773 ? 59.099 80.024 31.538 1.00 22.26 762 ALA B C 1
ATOM 13764 O O . ALA B 1 773 ? 58.167 79.594 32.229 1.00 21.44 762 ALA B O 1
ATOM 13766 N N . VAL B 1 774 ? 59.869 81.039 31.937 1.00 22.70 763 VAL B N 1
ATOM 13767 C CA . VAL B 1 774 ? 59.643 81.698 33.252 1.00 23.58 763 VAL B CA 1
ATOM 13768 C C . VAL B 1 774 ? 58.242 82.358 33.305 1.00 24.96 763 VAL B C 1
ATOM 13769 O O . VAL B 1 774 ? 57.470 82.122 34.231 1.00 26.31 763 VAL B O 1
ATOM 13773 N N . GLU B 1 775 ? 57.912 83.145 32.279 1.00 26.07 764 GLU B N 1
ATOM 13774 C CA . GLU B 1 775 ? 56.586 83.751 32.122 1.00 26.04 764 GLU B CA 1
ATOM 13775 C C . GLU B 1 775 ? 55.489 82.704 32.177 1.00 26.54 764 GLU B C 1
ATOM 13776 O O . GLU B 1 775 ? 54.438 82.960 32.763 1.00 25.09 764 GLU B O 1
ATOM 13782 N N . ALA B 1 776 ? 55.739 81.530 31.567 1.00 25.77 765 ALA B N 1
ATOM 13783 C CA . ALA B 1 776 ? 54.801 80.401 31.614 1.00 25.24 765 ALA B CA 1
ATOM 13784 C C . ALA B 1 776 ? 54.703 79.653 32.958 1.00 25.67 765 ALA B C 1
ATOM 13785 O O . ALA B 1 776 ? 53.880 78.751 33.099 1.00 26.23 765 ALA B O 1
ATOM 13787 N N . GLY B 1 777 ? 55.542 80.000 33.931 1.00 24.27 766 GLY B N 1
ATOM 13788 C CA . GLY B 1 777 ? 55.441 79.410 35.255 1.00 23.74 766 GLY B CA 1
ATOM 13789 C C . GLY B 1 777 ? 56.448 78.300 35.544 1.00 24.04 766 GLY B C 1
ATOM 13790 O O . GLY B 1 777 ? 56.302 77.621 36.549 1.00 22.75 766 GLY B O 1
ATOM 13791 N N . VAL B 1 778 ? 57.460 78.090 34.672 1.00 23.08 767 VAL B N 1
ATOM 13792 C CA . VAL B 1 778 ? 58.470 77.059 34.946 1.00 22.76 767 VAL B CA 1
ATOM 13793 C C . VAL B 1 778 ? 59.138 77.313 36.292 1.00 22.62 767 VAL B C 1
ATOM 13794 O O . VAL B 1 778 ? 59.351 78.462 36.691 1.00 22.38 767 VAL B O 1
ATOM 13798 N N . ASP B 1 779 ? 59.451 76.234 37.014 1.00 22.56 768 ASP B N 1
ATOM 13799 C CA . ASP B 1 779 ? 59.886 76.376 38.388 1.00 21.53 768 ASP B CA 1
ATOM 13800 C C . ASP B 1 779 ? 61.344 76.682 38.542 1.00 21.11 768 ASP B C 1
ATOM 13801 O O . ASP B 1 779 ? 61.716 77.436 39.455 1.00 19.42 768 ASP B O 1
ATOM 13806 N N . ALA B 1 780 ? 62.169 76.162 37.623 1.00 19.28 769 ALA B N 1
ATOM 13807 C CA . ALA B 1 780 ? 63.562 76.369 37.741 1.00 19.57 769 ALA B CA 1
ATOM 13808 C C . ALA B 1 780 ? 64.148 76.345 36.327 1.00 19.24 769 ALA B C 1
ATOM 13809 O O . ALA B 1 780 ? 63.574 75.695 35.427 1.00 18.74 769 ALA B O 1
ATOM 13811 N N . VAL B 1 781 ? 65.214 77.108 36.125 1.00 19.07 770 VAL B N 1
ATOM 13812 C CA . VAL B 1 781 ? 65.925 77.123 34.796 1.00 19.98 770 VAL B CA 1
ATOM 13813 C C . VAL B 1 781 ? 67.432 77.046 34.993 1.00 21.55 770 VAL B C 1
ATOM 13814 O O . VAL B 1 781 ? 67.919 77.409 36.055 1.00 23.00 770 VAL B O 1
ATOM 13818 N N . ASP B 1 782 ? 68.188 76.591 33.964 1.00 23.11 771 ASP B N 1
ATOM 13819 C CA . ASP B 1 782 ? 69.651 76.560 34.023 1.00 22.85 771 ASP B CA 1
ATOM 13820 C C . ASP B 1 782 ? 70.228 77.727 33.210 1.00 22.70 771 ASP B C 1
ATOM 13821 O O . ASP B 1 782 ? 69.676 78.093 32.170 1.00 22.34 771 ASP B O 1
ATOM 13826 N N . ALA B 1 783 ? 71.372 78.258 33.639 1.00 22.81 772 ALA B N 1
ATOM 13827 C CA . ALA B 1 783 ? 72.152 79.176 32.830 1.00 22.50 772 ALA B CA 1
ATOM 13828 C C . ALA B 1 783 ? 73.614 79.095 33.287 1.00 23.08 772 ALA B C 1
ATOM 13829 O O . ALA B 1 783 ? 73.909 78.619 34.375 1.00 22.10 772 ALA B O 1
ATOM 13831 N N . ALA B 1 784 ? 74.510 79.560 32.431 1.00 21.40 773 ALA B N 1
ATOM 13832 C CA . ALA B 1 784 ? 75.945 79.530 32.686 1.00 20.99 773 ALA B CA 1
ATOM 13833 C C . ALA B 1 784 ? 76.390 80.948 32.998 1.00 21.12 773 ALA B C 1
ATOM 13834 O O . ALA B 1 784 ? 75.887 81.920 32.408 1.00 20.87 773 ALA B O 1
ATOM 13836 N N . MET B 1 785 ? 77.366 81.097 33.876 1.00 19.92 774 MET B N 1
ATOM 13837 C CA . MET B 1 785 ? 77.982 82.420 34.049 1.00 19.97 774 MET B CA 1
ATOM 13838 C C . MET B 1 785 ? 78.385 83.039 32.738 1.00 21.57 774 MET B C 1
ATOM 13839 O O . MET B 1 785 ? 78.911 82.315 31.868 1.00 19.53 774 MET B O 1
ATOM 13844 N N . ASP B 1 786 ? 78.261 84.381 32.637 1.00 19.72 775 ASP B N 1
ATOM 13845 C CA . ASP B 1 786 ? 78.397 85.085 31.365 1.00 21.02 775 ASP B CA 1
ATOM 13846 C C . ASP B 1 786 ? 79.638 84.640 30.601 1.00 21.12 775 ASP B C 1
ATOM 13847 O O . ASP B 1 786 ? 79.584 84.416 29.389 1.00 22.31 775 ASP B O 1
ATOM 13852 N N . ALA B 1 787 ? 80.766 84.601 31.311 1.00 21.47 776 ALA B N 1
ATOM 13853 C CA . ALA B 1 787 ? 82.113 84.319 30.745 1.00 22.09 776 ALA B CA 1
ATOM 13854 C C . ALA B 1 787 ? 82.238 82.914 30.112 1.00 21.74 776 ALA B C 1
ATOM 13855 O O . ALA B 1 787 ? 83.184 82.644 29.333 1.00 21.60 776 ALA B O 1
ATOM 13857 N N . LEU B 1 788 ? 81.308 82.038 30.461 1.00 20.98 777 LEU B N 1
ATOM 13858 C CA . LEU B 1 788 ? 81.206 80.713 29.827 1.00 22.32 777 LEU B CA 1
ATOM 13859 C C . LEU B 1 788 ? 79.784 80.388 29.315 1.00 22.56 777 LEU B C 1
ATOM 13860 O O . LEU B 1 788 ? 79.339 79.230 29.386 1.00 22.57 777 LEU B O 1
ATOM 13865 N N . SER B 1 789 ? 79.121 81.391 28.738 1.00 22.52 778 SER B N 1
ATOM 13866 C CA . SER B 1 789 ? 77.739 81.238 28.250 1.00 21.59 778 SER B CA 1
ATOM 13867 C C . SER B 1 789 ? 77.697 81.502 26.765 1.00 21.42 778 SER B C 1
ATOM 13868 O O . SER B 1 789 ? 78.708 81.910 26.127 1.00 21.86 778 SER B O 1
ATOM 13871 N N . GLY B 1 790 ? 76.521 81.271 26.189 1.00 22.45 779 GLY B N 1
ATOM 13872 C CA . GLY B 1 790 ? 76.280 81.590 24.767 1.00 21.18 779 GLY B CA 1
ATOM 13873 C C . GLY B 1 790 ? 76.759 80.474 23.862 1.00 22.72 779 GLY B C 1
ATOM 13874 O O . GLY B 1 790 ? 77.417 79.530 24.315 1.00 22.30 779 GLY B O 1
ATOM 13875 N N . ASN B 1 791 ? 76.491 80.618 22.556 1.00 22.21 780 ASN B N 1
ATOM 13876 C CA . ASN B 1 791 ? 76.753 79.577 21.566 1.00 23.43 780 ASN B CA 1
ATOM 13877 C C . ASN B 1 791 ? 76.324 78.171 22.007 1.00 22.28 780 ASN B C 1
ATOM 13878 O O . ASN B 1 791 ? 75.214 77.990 22.506 1.00 23.59 780 ASN B O 1
ATOM 13883 N N . THR B 1 792 ? 77.243 77.205 22.018 1.00 21.86 781 THR B N 1
ATOM 13884 C CA . THR B 1 792 ? 76.838 75.825 22.385 1.00 22.48 781 THR B CA 1
ATOM 13885 C C . THR B 1 792 ? 76.638 75.590 23.906 1.00 22.11 781 THR B C 1
ATOM 13886 O O . THR B 1 792 ? 76.242 74.480 24.327 1.00 22.60 781 THR B O 1
ATOM 13890 N N . SER B 1 793 ? 76.971 76.587 24.722 1.00 20.79 782 SER B N 1
ATOM 13891 C CA . SER B 1 793 ? 76.774 76.495 26.197 1.00 20.60 782 SER B CA 1
ATOM 13892 C C . SER B 1 793 ? 75.347 76.911 26.548 1.00 20.58 782 SER B C 1
ATOM 13893 O O . SER B 1 793 ? 74.478 76.983 25.661 1.00 22.11 782 SER B O 1
ATOM 13896 N N . GLN B 1 794 ? 75.059 77.137 27.832 1.00 19.96 783 GLN B N 1
ATOM 13897 C CA . GLN B 1 794 ? 73.786 77.704 28.208 1.00 21.19 783 GLN B CA 1
ATOM 13898 C C . GLN B 1 794 ? 73.744 79.201 27.901 1.00 20.91 783 GLN B C 1
ATOM 13899 O O . GLN B 1 794 ? 74.759 79.843 27.818 1.00 20.76 783 GLN B O 1
ATOM 13905 N N . PRO B 1 795 ? 72.542 79.761 27.838 1.00 21.52 784 PRO B N 1
ATOM 13906 C CA . PRO B 1 795 ? 72.402 81.215 27.711 1.00 21.85 784 PRO B CA 1
ATOM 13907 C C . PRO B 1 795 ? 72.934 81.907 28.983 1.00 22.43 784 PRO B C 1
ATOM 13908 O O . PRO B 1 795 ? 73.062 81.269 30.040 1.00 22.67 784 PRO B O 1
ATOM 13912 N N . CYS B 1 796 ? 73.131 83.219 28.899 1.00 22.51 785 CYS B N 1
ATOM 13913 C CA . CYS B 1 796 ? 73.834 84.000 29.891 1.00 22.01 785 CYS B CA 1
ATOM 13914 C C . CYS B 1 796 ? 73.064 84.195 31.185 1.00 22.55 785 CYS B C 1
ATOM 13915 O O . CYS B 1 796 ? 72.021 84.799 31.156 1.00 21.88 785 CYS B O 1
ATOM 13918 N N . LEU B 1 797 ? 73.633 83.769 32.308 1.00 21.62 786 LEU B N 1
ATOM 13919 C CA . LEU B 1 797 ? 73.003 83.886 33.608 1.00 22.55 786 LEU B CA 1
ATOM 13920 C C . LEU B 1 797 ? 72.779 85.353 34.046 1.00 21.18 786 LEU B C 1
ATOM 13921 O O . LEU B 1 797 ? 71.719 85.704 34.519 1.00 21.39 786 LEU B O 1
ATOM 13926 N N . GLY B 1 798 ? 73.797 86.188 33.912 1.00 21.10 787 GLY B N 1
ATOM 13927 C CA . GLY B 1 798 ? 73.729 87.566 34.344 1.00 20.41 787 GLY B CA 1
ATOM 13928 C C . GLY B 1 798 ? 72.632 88.307 33.590 1.00 21.45 787 GLY B C 1
ATOM 13929 O O . GLY B 1 798 ? 71.906 89.068 34.172 1.00 20.49 787 GLY B O 1
ATOM 13930 N N . SER B 1 799 ? 72.526 88.086 32.274 1.00 20.48 788 SER B N 1
ATOM 13931 C CA . SER B 1 799 ? 71.557 88.840 31.485 1.00 21.04 788 SER B CA 1
ATOM 13932 C C . SER B 1 799 ? 70.133 88.342 31.737 1.00 20.78 788 SER B C 1
ATOM 13933 O O . SER B 1 799 ? 69.194 89.131 31.744 1.00 20.51 788 SER B O 1
ATOM 13936 N N . ILE B 1 800 ? 69.977 87.032 31.906 1.00 21.18 789 ILE B N 1
ATOM 13937 C CA . ILE B 1 800 ? 68.674 86.454 32.277 1.00 21.56 789 ILE B CA 1
ATOM 13938 C C . ILE B 1 800 ? 68.210 86.996 33.625 1.00 21.53 789 ILE B C 1
ATOM 13939 O O . ILE B 1 800 ? 67.070 87.433 33.767 1.00 22.44 789 ILE B O 1
ATOM 13944 N N . VAL B 1 801 ? 69.107 87.036 34.597 1.00 21.18 790 VAL B N 1
ATOM 13945 C CA . VAL B 1 801 ? 68.774 87.636 35.879 1.00 21.37 790 VAL B CA 1
ATOM 13946 C C . VAL B 1 801 ? 68.394 89.117 35.724 1.00 22.36 790 VAL B C 1
ATOM 13947 O O . VAL B 1 801 ? 67.348 89.545 36.215 1.00 23.20 790 VAL B O 1
ATOM 13951 N N A GLU B 1 802 ? 69.222 89.889 35.024 0.50 22.89 791 GLU B N 1
ATOM 13952 N N B GLU B 1 802 ? 69.231 89.893 35.028 0.50 22.80 791 GLU B N 1
ATOM 13953 C CA A GLU B 1 802 ? 68.908 91.299 34.793 0.50 22.64 791 GLU B CA 1
ATOM 13954 C CA B GLU B 1 802 ? 68.933 91.314 34.774 0.50 22.43 791 GLU B CA 1
ATOM 13955 C C A GLU B 1 802 ? 67.534 91.484 34.122 0.50 22.74 791 GLU B C 1
ATOM 13956 C C B GLU B 1 802 ? 67.554 91.499 34.106 0.50 22.64 791 GLU B C 1
ATOM 13957 O O A GLU B 1 802 ? 66.765 92.385 34.501 0.50 22.43 791 GLU B O 1
ATOM 13958 O O B GLU B 1 802 ? 66.800 92.418 34.473 0.50 22.33 791 GLU B O 1
ATOM 13969 N N . ALA B 1 803 ? 67.209 90.616 33.161 1.00 21.96 792 ALA B N 1
ATOM 13970 C CA . ALA B 1 803 ? 65.909 90.702 32.463 1.00 21.94 792 ALA B CA 1
ATOM 13971 C C . ALA B 1 803 ? 64.743 90.582 33.458 1.00 22.52 792 ALA B C 1
ATOM 13972 O O . ALA B 1 803 ? 63.721 91.197 33.250 1.00 21.53 792 ALA B O 1
ATOM 13974 N N . LEU B 1 804 ? 64.932 89.769 34.503 1.00 22.43 793 LEU B N 1
ATOM 13975 C CA . LEU B 1 804 ? 63.886 89.453 35.526 1.00 23.05 793 LEU B CA 1
ATOM 13976 C C . LEU B 1 804 ? 63.955 90.345 36.737 1.00 23.45 793 LEU B C 1
ATOM 13977 O O . LEU B 1 804 ? 63.116 90.257 37.625 1.00 23.79 793 LEU B O 1
ATOM 13982 N N . SER B 1 805 ? 64.943 91.219 36.793 1.00 24.43 794 SER B N 1
ATOM 13983 C CA . SER B 1 805 ? 65.118 92.074 37.968 1.00 25.35 794 SER B CA 1
ATOM 13984 C C . SER B 1 805 ? 63.909 92.966 38.116 1.00 24.87 794 SER B C 1
ATOM 13985 O O . SER B 1 805 ? 63.470 93.605 37.153 1.00 24.38 794 SER B O 1
ATOM 13988 N N . GLY B 1 806 ? 63.351 92.991 39.329 1.00 25.40 795 GLY B N 1
ATOM 13989 C CA . GLY B 1 806 ? 62.198 93.805 39.629 1.00 25.45 795 GLY B CA 1
ATOM 13990 C C . GLY B 1 806 ? 60.861 93.210 39.214 1.00 26.28 795 GLY B C 1
ATOM 13991 O O . GLY B 1 806 ? 59.813 93.822 39.483 1.00 26.53 795 GLY B O 1
ATOM 13992 N N . SER B 1 807 ? 60.868 92.032 38.597 1.00 25.00 796 SER B N 1
ATOM 13993 C CA . SER B 1 807 ? 59.607 91.359 38.166 1.00 25.69 796 SER B CA 1
ATOM 13994 C C . SER B 1 807 ? 59.000 90.487 39.265 1.00 25.28 796 SER B C 1
ATOM 13995 O O . SER B 1 807 ? 59.606 90.357 40.308 1.00 24.33 796 SER B O 1
ATOM 13998 N N . GLU B 1 808 ? 57.829 89.874 39.042 1.00 25.76 797 GLU B N 1
ATOM 13999 C CA A GLU B 1 808 ? 57.248 89.139 40.175 0.50 26.40 797 GLU B CA 1
ATOM 14000 C CA B GLU B 1 808 ? 57.130 89.021 40.041 0.50 26.22 797 GLU B CA 1
ATOM 14001 C C . GLU B 1 808 ? 57.975 87.820 40.450 1.00 26.24 797 GLU B C 1
ATOM 14002 O O . GLU B 1 808 ? 57.934 87.350 41.585 1.00 25.48 797 GLU B O 1
ATOM 14013 N N . ARG B 1 809 ? 58.696 87.286 39.452 1.00 25.81 798 ARG B N 1
ATOM 14014 C CA . ARG B 1 809 ? 59.443 86.048 39.604 1.00 25.93 798 ARG B CA 1
ATOM 14015 C C . ARG B 1 809 ? 60.968 86.253 39.712 1.00 25.76 798 ARG B C 1
ATOM 14016 O O . ARG B 1 809 ? 61.757 85.303 39.541 1.00 25.73 798 ARG B O 1
ATOM 14024 N N . ASP B 1 810 ? 61.358 87.500 39.978 1.00 25.35 799 ASP B N 1
ATOM 14025 C CA . ASP B 1 810 ? 62.735 87.920 40.267 1.00 24.39 799 ASP B CA 1
ATOM 14026 C C . ASP B 1 810 ? 63.410 86.865 41.140 1.00 24.19 799 ASP B C 1
ATOM 14027 O O . ASP B 1 810 ? 62.929 86.558 42.215 1.00 22.18 799 ASP B O 1
ATOM 14032 N N . PRO B 1 811 ? 64.525 86.277 40.668 1.00 23.43 800 PRO B N 1
ATOM 14033 C CA . PRO B 1 811 ? 65.166 85.206 41.438 1.00 23.06 800 PRO B CA 1
ATOM 14034 C C . PRO B 1 811 ? 65.931 85.645 42.701 1.00 23.72 800 PRO B C 1
ATOM 14035 O O . PRO B 1 811 ? 66.405 84.770 43.445 1.00 24.36 800 PRO B O 1
ATOM 14039 N N . GLY B 1 812 ? 66.100 86.954 42.902 1.00 24.55 801 GLY B N 1
ATOM 14040 C CA . GLY B 1 812 ? 66.800 87.512 44.104 1.00 24.42 801 GLY B CA 1
ATOM 14041 C C . GLY B 1 812 ? 68.285 87.134 44.078 1.00 25.07 801 GLY B C 1
ATOM 14042 O O . GLY B 1 812 ? 68.820 86.608 45.061 1.00 24.52 801 GLY B O 1
ATOM 14043 N N . LEU B 1 813 ? 68.944 87.360 42.938 1.00 22.93 802 LEU B N 1
ATOM 14044 C CA . LEU B 1 813 ? 70.382 87.126 42.804 1.00 24.78 802 LEU B CA 1
ATOM 14045 C C . LEU B 1 813 ? 71.076 88.453 42.472 1.00 25.21 802 LEU B C 1
ATOM 14046 O O . LEU B 1 813 ? 70.636 89.189 41.603 1.00 25.56 802 LEU B O 1
ATOM 14051 N N . ASP B 1 814 ? 72.161 88.749 43.169 1.00 25.48 803 ASP B N 1
ATOM 14052 C CA . ASP B 1 814 ? 72.818 90.049 43.063 1.00 26.05 803 ASP B CA 1
ATOM 14053 C C . ASP B 1 814 ? 73.654 90.100 41.759 1.00 26.10 803 ASP B C 1
ATOM 14054 O O . ASP B 1 814 ? 74.585 89.325 41.590 1.00 25.69 803 ASP B O 1
ATOM 14059 N N . PRO B 1 815 ? 73.307 90.999 40.825 1.00 27.25 804 PRO B N 1
ATOM 14060 C CA . PRO B 1 815 ? 73.996 91.054 39.513 1.00 27.69 804 PRO B CA 1
ATOM 14061 C C . PRO B 1 815 ? 75.471 91.456 39.630 1.00 27.36 804 PRO B C 1
ATOM 14062 O O . PRO B 1 815 ? 76.305 90.988 38.836 1.00 29.03 804 PRO B O 1
ATOM 14066 N N . ALA B 1 816 ? 75.804 92.253 40.638 1.00 27.48 805 ALA B N 1
ATOM 14067 C CA . ALA B 1 816 ? 77.191 92.658 40.868 1.00 26.41 805 ALA B CA 1
ATOM 14068 C C . ALA B 1 816 ? 78.034 91.446 41.285 1.00 25.59 805 ALA B C 1
ATOM 14069 O O . ALA B 1 816 ? 79.179 91.286 40.858 1.00 25.43 805 ALA B O 1
ATOM 14071 N N . TRP B 1 817 ? 77.456 90.567 42.088 1.00 24.44 806 TRP B N 1
ATOM 14072 C CA . TRP B 1 817 ? 78.164 89.366 42.472 1.00 23.54 806 TRP B CA 1
ATOM 14073 C C . TRP B 1 817 ? 78.226 88.360 41.322 1.00 23.86 806 TRP B C 1
ATOM 14074 O O . TRP B 1 817 ? 79.198 87.614 41.230 1.00 23.74 806 TRP B O 1
ATOM 14085 N N . ILE B 1 818 ? 77.187 88.302 40.488 1.00 23.09 807 ILE B N 1
ATOM 14086 C CA . ILE B 1 818 ? 77.231 87.446 39.285 1.00 23.43 807 ILE B CA 1
ATOM 14087 C C . ILE B 1 818 ? 78.366 87.933 38.405 1.00 23.37 807 ILE B C 1
ATOM 14088 O O . ILE B 1 818 ? 79.161 87.125 37.976 1.00 24.22 807 ILE B O 1
ATOM 14093 N N . ARG B 1 819 ? 78.474 89.254 38.205 1.00 24.02 808 ARG B N 1
ATOM 14094 C CA A ARG B 1 819 ? 79.554 89.874 37.431 0.50 24.23 808 ARG B CA 1
ATOM 14095 C CA B ARG B 1 819 ? 79.553 89.798 37.393 0.50 24.11 808 ARG B CA 1
ATOM 14096 C C . ARG B 1 819 ? 80.943 89.531 37.993 1.00 23.85 808 ARG B C 1
ATOM 14097 O O . ARG B 1 819 ? 81.858 89.127 37.270 1.00 23.34 808 ARG B O 1
ATOM 14112 N N . ARG B 1 820 ? 81.109 89.697 39.301 1.00 22.81 809 ARG B N 1
ATOM 14113 C CA . ARG B 1 820 ? 82.398 89.369 39.953 1.00 23.72 809 ARG B CA 1
ATOM 14114 C C . ARG B 1 820 ? 82.804 87.899 39.764 1.00 21.82 809 ARG B C 1
ATOM 14115 O O . ARG B 1 820 ? 83.991 87.574 39.520 1.00 21.05 809 ARG B O 1
ATOM 14123 N N . ILE B 1 821 ? 81.833 87.006 39.914 1.00 21.08 810 ILE B N 1
ATOM 14124 C CA . ILE B 1 821 ? 82.129 85.579 39.748 1.00 21.45 810 ILE B CA 1
ATOM 14125 C C . ILE B 1 821 ? 82.392 85.278 38.263 1.00 22.52 810 ILE B C 1
ATOM 14126 O O . ILE B 1 821 ? 83.296 84.515 37.948 1.00 23.67 810 ILE B O 1
ATOM 14131 N N . SER B 1 822 ? 81.653 85.923 37.357 1.00 21.56 811 SER B N 1
ATOM 14132 C CA . SER B 1 822 ? 81.966 85.771 35.924 1.00 21.79 811 SER B CA 1
ATOM 14133 C C . SER B 1 822 ? 83.364 86.294 35.554 1.00 22.07 811 SER B C 1
ATOM 14134 O O . SER B 1 822 ? 84.030 85.703 34.679 1.00 23.32 811 SER B O 1
ATOM 14137 N N . PHE B 1 823 ? 83.807 87.395 36.176 1.00 20.98 812 PHE B N 1
ATOM 14138 C CA . PHE B 1 823 ? 85.138 87.953 35.886 1.00 21.55 812 PHE B CA 1
ATOM 14139 C C . PHE B 1 823 ? 86.200 86.918 36.278 1.00 20.88 812 PHE B C 1
ATOM 14140 O O . PHE B 1 823 ? 87.195 86.726 35.560 1.00 20.30 812 PHE B O 1
ATOM 14148 N N . TYR B 1 824 ? 85.983 86.253 37.411 1.00 20.32 813 TYR B N 1
ATOM 14149 C CA . TYR B 1 824 ? 86.817 85.133 37.828 1.00 20.46 813 TYR B CA 1
ATOM 14150 C C . TYR B 1 824 ? 86.811 84.032 36.727 1.00 21.16 813 TYR B C 1
ATOM 14151 O O . TYR B 1 824 ? 87.851 83.578 36.278 1.00 23.51 813 TYR B O 1
ATOM 14160 N N . TRP B 1 825 ? 85.638 83.618 36.273 1.00 20.94 814 TRP B N 1
ATOM 14161 C CA . TRP B 1 825 ? 85.590 82.575 35.234 1.00 20.82 814 TRP B CA 1
ATOM 14162 C C . TRP B 1 825 ? 86.276 82.983 33.944 1.00 21.51 814 TRP B C 1
ATOM 14163 O O . TRP B 1 825 ? 86.879 82.130 33.297 1.00 22.53 814 TRP B O 1
ATOM 14174 N N . GLU B 1 826 ? 86.174 84.276 33.567 1.00 21.13 815 GLU B N 1
ATOM 14175 C CA . GLU B 1 826 ? 86.847 84.821 32.383 1.00 21.91 815 GLU B CA 1
ATOM 14176 C C . GLU B 1 826 ? 88.364 84.631 32.468 1.00 20.86 815 GLU B C 1
ATOM 14177 O O . GLU B 1 826 ? 89.029 84.199 31.507 1.00 19.98 815 GLU B O 1
ATOM 14183 N N . ALA B 1 827 ? 88.918 84.990 33.617 1.00 21.06 816 ALA B N 1
ATOM 14184 C CA . ALA B 1 827 ? 90.331 84.782 33.878 1.00 20.86 816 ALA B CA 1
ATOM 14185 C C . ALA B 1 827 ? 90.717 83.301 33.893 1.00 20.86 816 ALA B C 1
ATOM 14186 O O . ALA B 1 827 ? 91.766 82.937 33.358 1.00 22.07 816 ALA B O 1
ATOM 14188 N N . VAL B 1 828 ? 89.879 82.447 34.489 1.00 21.00 817 VAL B N 1
ATOM 14189 C CA . VAL B 1 828 ? 90.092 81.018 34.475 1.00 20.51 817 VAL B CA 1
ATOM 14190 C C . VAL B 1 828 ? 90.072 80.518 33.048 1.00 21.62 817 VAL B C 1
ATOM 14191 O O . VAL B 1 828 ? 90.991 79.825 32.630 1.00 21.45 817 VAL B O 1
ATOM 14195 N N . ARG B 1 829 ? 89.055 80.929 32.283 1.00 21.34 818 ARG B N 1
ATOM 14196 C CA . ARG B 1 829 ? 88.900 80.452 30.909 1.00 20.61 818 ARG B CA 1
ATOM 14197 C C . ARG B 1 829 ? 90.091 80.793 30.032 1.00 21.20 818 ARG B C 1
ATOM 14198 O O . ARG B 1 829 ? 90.433 79.982 29.184 1.00 22.01 818 ARG B O 1
ATOM 14206 N N . ASN B 1 830 ? 90.702 81.980 30.217 1.00 21.26 819 ASN B N 1
ATOM 14207 C CA . ASN B 1 830 ? 91.922 82.367 29.502 1.00 22.61 819 ASN B CA 1
ATOM 14208 C C . ASN B 1 830 ? 93.052 81.307 29.583 1.00 22.97 819 ASN B C 1
ATOM 14209 O O . ASN B 1 830 ? 93.867 81.206 28.674 1.00 22.78 819 ASN B O 1
ATOM 14214 N N . GLN B 1 831 ? 93.088 80.528 30.674 1.00 21.93 820 GLN B N 1
ATOM 14215 C CA . GLN B 1 831 ? 94.119 79.516 30.881 1.00 21.85 820 GLN B CA 1
ATOM 14216 C C . GLN B 1 831 ? 93.913 78.300 29.981 1.00 21.16 820 GLN B C 1
ATOM 14217 O O . GLN B 1 831 ? 94.827 77.498 29.787 1.00 21.34 820 GLN B O 1
ATOM 14223 N N . TYR B 1 832 ? 92.711 78.173 29.442 1.00 19.78 821 TYR B N 1
ATOM 14224 C CA . TYR B 1 832 ? 92.322 77.024 28.661 1.00 21.09 821 TYR B CA 1
ATOM 14225 C C . TYR B 1 832 ? 92.285 77.315 27.140 1.00 21.03 821 TYR B C 1
ATOM 14226 O O . TYR B 1 832 ? 91.551 76.668 26.408 1.00 22.34 821 TYR B O 1
ATOM 14235 N N . ALA B 1 833 ? 93.073 78.284 26.717 1.00 21.43 822 ALA B N 1
ATOM 14236 C CA . ALA B 1 833 ? 93.232 78.654 25.304 1.00 22.69 822 ALA B CA 1
ATOM 14237 C C . ALA B 1 833 ? 93.407 77.473 24.327 1.00 23.73 822 ALA B C 1
ATOM 14238 O O . ALA B 1 833 ? 92.867 77.486 23.189 1.00 23.90 822 ALA B O 1
ATOM 14240 N N . ALA B 1 834 ? 94.121 76.439 24.766 1.00 23.37 823 ALA B N 1
ATOM 14241 C CA . ALA B 1 834 ? 94.304 75.218 23.944 1.00 23.66 823 ALA B CA 1
ATOM 14242 C C . ALA B 1 834 ? 93.025 74.518 23.514 1.00 22.74 823 ALA B C 1
ATOM 14243 O O . ALA B 1 834 ? 93.033 73.826 22.524 1.00 23.62 823 ALA B O 1
ATOM 14245 N N . PHE B 1 835 ? 91.948 74.668 24.285 1.00 21.96 824 PHE B N 1
ATOM 14246 C CA . PHE B 1 835 ? 90.722 73.895 24.141 1.00 22.54 824 PHE B CA 1
ATOM 14247 C C . PHE B 1 835 ? 89.568 74.691 23.584 1.00 21.91 824 PHE B C 1
ATOM 14248 O O . PHE B 1 835 ? 88.469 74.205 23.580 1.00 23.21 824 PHE B O 1
ATOM 14256 N N . GLU B 1 836 ? 89.843 75.878 23.050 1.00 21.80 825 GLU B N 1
ATOM 14257 C CA . GLU B 1 836 ? 88.775 76.697 22.506 1.00 22.97 825 GLU B CA 1
ATOM 14258 C C . GLU B 1 836 ? 88.438 76.227 21.099 1.00 24.71 825 GLU B C 1
ATOM 14259 O O . GLU B 1 836 ? 89.358 75.909 20.342 1.00 24.92 825 GLU B O 1
ATOM 14265 N N . SER B 1 837 ? 87.160 76.306 20.692 1.00 25.82 826 SER B N 1
ATOM 14266 C CA . SER B 1 837 ? 86.798 75.960 19.304 1.00 28.10 826 SER B CA 1
ATOM 14267 C C . SER B 1 837 ? 86.850 77.206 18.432 1.00 29.29 826 SER B C 1
ATOM 14268 O O . SER B 1 837 ? 87.070 78.314 18.925 1.00 28.91 826 SER B O 1
ATOM 14271 N N . ASP B 1 838 ? 86.603 77.037 17.134 1.00 29.77 827 ASP B N 1
ATOM 14272 C CA A ASP B 1 838 ? 86.625 78.191 16.238 0.75 30.69 827 ASP B CA 1
ATOM 14273 C CA B ASP B 1 838 ? 86.612 78.140 16.187 0.25 29.69 827 ASP B CA 1
ATOM 14274 C C . ASP B 1 838 ? 85.194 78.705 15.977 1.00 30.19 827 ASP B C 1
ATOM 14275 O O . ASP B 1 838 ? 84.955 79.429 15.047 1.00 29.69 827 ASP B O 1
ATOM 14284 N N . LEU B 1 839 ? 84.232 78.341 16.828 1.00 29.10 828 LEU B N 1
ATOM 14285 C CA . LEU B 1 839 ? 82.840 78.782 16.568 1.00 29.43 828 LEU B CA 1
ATOM 14286 C C . LEU B 1 839 ? 82.707 80.302 16.750 1.00 28.86 828 LEU B C 1
ATOM 14287 O O . LEU B 1 839 ? 83.170 80.852 17.743 1.00 28.87 828 LEU B O 1
ATOM 14292 N N . LYS B 1 840 ? 82.077 80.993 15.817 1.00 27.68 829 LYS B N 1
ATOM 14293 C CA . LYS B 1 840 ? 82.076 82.458 15.935 1.00 28.95 829 LYS B CA 1
ATOM 14294 C C . LYS B 1 840 ? 80.781 83.000 16.558 1.00 29.02 829 LYS B C 1
ATOM 14295 O O . LYS B 1 840 ? 80.744 84.154 17.036 1.00 30.47 829 LYS B O 1
ATOM 14301 N N . GLY B 1 841 ? 79.719 82.205 16.555 1.00 27.12 830 GLY B N 1
ATOM 14302 C CA . GLY B 1 841 ? 78.457 82.720 17.118 1.00 25.72 830 GLY B CA 1
ATOM 14303 C C . GLY B 1 841 ? 77.254 81.870 16.770 1.00 26.07 830 GLY B C 1
ATOM 14304 O O . GLY B 1 841 ? 77.424 80.683 16.464 1.00 24.87 830 GLY B O 1
ATOM 14305 N N . PRO B 1 842 ? 76.033 82.474 16.844 1.00 24.98 831 PRO B N 1
ATOM 14306 C CA . PRO B 1 842 ? 74.746 81.834 16.659 1.00 23.22 831 PRO B CA 1
ATOM 14307 C C . PRO B 1 842 ? 74.603 81.118 15.316 1.00 22.47 831 PRO B C 1
ATOM 14308 O O . PRO B 1 842 ? 75.250 81.484 14.322 1.00 20.35 831 PRO B O 1
ATOM 14312 N N . ALA B 1 843 ? 73.761 80.101 15.288 1.00 21.21 832 ALA B N 1
ATOM 14313 C CA . ALA B 1 843 ? 73.578 79.362 14.056 1.00 22.43 832 ALA B CA 1
ATOM 14314 C C . ALA B 1 843 ? 72.182 78.809 14.010 1.00 21.92 832 ALA B C 1
ATOM 14315 O O . ALA B 1 843 ? 71.907 77.863 14.716 1.00 22.34 832 ALA B O 1
ATOM 14317 N N . SER B 1 844 ? 71.306 79.389 13.178 1.00 21.11 833 SER B N 1
ATOM 14318 C CA . SER B 1 844 ? 69.985 78.800 12.979 1.00 20.99 833 SER B CA 1
ATOM 14319 C C . SER B 1 844 ? 70.052 77.427 12.305 1.00 21.64 833 SER B C 1
ATOM 14320 O O . SER B 1 844 ? 69.038 76.707 12.277 1.00 20.84 833 SER B O 1
ATOM 14323 N N . GLU B 1 845 ? 71.206 77.058 11.744 1.00 21.46 834 GLU B N 1
ATOM 14324 C CA A GLU B 1 845 ? 71.255 75.732 11.148 0.50 22.12 834 GLU B CA 1
ATOM 14325 C CA B GLU B 1 845 ? 71.397 75.716 11.175 0.50 21.55 834 GLU B CA 1
ATOM 14326 C C . GLU B 1 845 ? 71.019 74.621 12.179 1.00 21.55 834 GLU B C 1
ATOM 14327 O O . GLU B 1 845 ? 70.640 73.525 11.816 1.00 22.56 834 GLU B O 1
ATOM 14338 N N . VAL B 1 846 ? 71.151 74.924 13.453 1.00 21.53 835 VAL B N 1
ATOM 14339 C CA . VAL B 1 846 ? 70.826 73.959 14.499 1.00 20.45 835 VAL B CA 1
ATOM 14340 C C . VAL B 1 846 ? 69.407 73.359 14.285 1.00 21.49 835 VAL B C 1
ATOM 14341 O O . VAL B 1 846 ? 69.156 72.183 14.616 1.00 21.54 835 VAL B O 1
ATOM 14345 N N . TYR B 1 847 ? 68.471 74.160 13.760 1.00 22.03 836 TYR B N 1
ATOM 14346 C CA . TYR B 1 847 ? 67.088 73.698 13.606 1.00 23.03 836 TYR B CA 1
ATOM 14347 C C . TYR B 1 847 ? 67.031 72.700 12.460 1.00 22.88 836 TYR B C 1
ATOM 14348 O O . TYR B 1 847 ? 66.121 71.908 12.426 1.00 23.95 836 TYR B O 1
ATOM 14357 N N . LEU B 1 848 ? 68.043 72.705 11.582 1.00 21.85 837 LEU B N 1
ATOM 14358 C CA . LEU B 1 848 ? 68.159 71.716 10.529 1.00 22.87 837 LEU B CA 1
ATOM 14359 C C . LEU B 1 848 ? 68.757 70.413 11.125 1.00 22.86 837 LEU B C 1
ATOM 14360 O O . LEU B 1 848 ? 68.120 69.347 11.129 1.00 22.71 837 LEU B O 1
ATOM 14365 N N . HIS B 1 849 ? 69.947 70.516 11.721 1.00 22.27 838 HIS B N 1
ATOM 14366 C CA . HIS B 1 849 ? 70.647 69.282 12.099 1.00 22.61 838 HIS B CA 1
ATOM 14367 C C . HIS B 1 849 ? 70.307 68.742 13.475 1.00 22.96 838 HIS B C 1
ATOM 14368 O O . HIS B 1 849 ? 70.318 67.508 13.650 1.00 23.02 838 HIS B O 1
ATOM 14375 N N . GLU B 1 850 ? 69.959 69.626 14.430 1.00 21.45 839 GLU B N 1
ATOM 14376 C CA . GLU B 1 850 ? 69.631 69.200 15.818 1.00 21.61 839 GLU B CA 1
ATOM 14377 C C . GLU B 1 850 ? 70.820 68.484 16.542 1.00 22.02 839 GLU B C 1
ATOM 14378 O O . GLU B 1 850 ? 70.601 67.633 17.428 1.00 22.25 839 GLU B O 1
ATOM 14384 N N . MET B 1 851 ? 72.067 68.819 16.183 1.00 21.45 840 MET B N 1
ATOM 14385 C CA . MET B 1 851 ? 73.258 68.316 16.934 1.00 21.80 840 MET B CA 1
ATOM 14386 C C . MET B 1 851 ? 73.245 68.976 18.309 1.00 23.34 840 MET B C 1
ATOM 14387 O O . MET B 1 851 ? 73.098 70.222 18.378 1.00 23.27 840 MET B O 1
ATOM 14392 N N . PRO B 1 852 ? 73.373 68.173 19.407 1.00 23.35 841 PRO B N 1
ATOM 14393 C CA . PRO B 1 852 ? 73.342 68.676 20.775 1.00 24.43 841 PRO B CA 1
ATOM 14394 C C . PRO B 1 852 ? 74.525 69.653 20.967 1.00 25.03 841 PRO B C 1
ATOM 14395 O O . PRO B 1 852 ? 75.602 69.423 20.395 1.00 26.27 841 PRO B O 1
ATOM 14399 N N . GLY B 1 853 ? 74.337 70.703 21.756 1.00 25.01 842 GLY B N 1
ATOM 14400 C CA . GLY B 1 853 ? 75.396 71.720 21.960 1.00 26.31 842 GLY B CA 1
ATOM 14401 C C . GLY B 1 853 ? 76.672 71.040 22.373 1.00 26.98 842 GLY B C 1
ATOM 14402 O O . GLY B 1 853 ? 77.718 71.357 21.892 1.00 27.12 842 GLY B O 1
ATOM 14403 N N . GLY B 1 854 ? 76.537 70.020 23.218 1.00 29.02 843 GLY B N 1
ATOM 14404 C CA . GLY B 1 854 ? 77.672 69.255 23.720 1.00 30.72 843 GLY B CA 1
ATOM 14405 C C . GLY B 1 854 ? 78.386 68.434 22.652 1.00 32.18 843 GLY B C 1
ATOM 14406 O O . GLY B 1 854 ? 79.514 67.939 22.914 1.00 31.65 843 GLY B O 1
ATOM 14407 N N . GLN B 1 855 ? 77.772 68.288 21.458 1.00 31.37 844 GLN B N 1
ATOM 14408 C CA . GLN B 1 855 ? 78.377 67.436 20.398 1.00 31.53 844 GLN B CA 1
ATOM 14409 C C . GLN B 1 855 ? 79.038 68.230 19.320 1.00 31.46 844 GLN B C 1
ATOM 14410 O O . GLN B 1 855 ? 80.019 67.760 18.721 1.00 30.79 844 GLN B O 1
ATOM 14416 N N . PHE B 1 856 ? 78.435 69.377 19.011 1.00 31.82 845 PHE B N 1
ATOM 14417 C CA . PHE B 1 856 ? 78.685 70.156 17.799 1.00 34.21 845 PHE B CA 1
ATOM 14418 C C . PHE B 1 856 ? 80.196 70.334 17.484 1.00 34.66 845 PHE B C 1
ATOM 14419 O O . PHE B 1 856 ? 80.671 70.048 16.370 1.00 35.81 845 PHE B O 1
ATOM 14427 N N . THR B 1 857 ? 80.953 70.782 18.474 1.00 35.16 846 THR B N 1
ATOM 14428 C CA . THR B 1 857 ? 82.379 71.079 18.247 1.00 34.45 846 THR B CA 1
ATOM 14429 C C . THR B 1 857 ? 83.155 69.807 18.068 1.00 33.84 846 THR B C 1
ATOM 14430 O O . THR B 1 857 ? 84.006 69.751 17.197 1.00 34.57 846 THR B O 1
ATOM 14434 N N . ASN B 1 858 ? 82.890 68.796 18.885 1.00 32.57 847 ASN B N 1
ATOM 14435 C CA . ASN B 1 858 ? 83.531 67.504 18.716 1.00 32.87 847 ASN B CA 1
ATOM 14436 C C . ASN B 1 858 ? 83.304 66.954 17.310 1.00 31.81 847 ASN B C 1
ATOM 14437 O O . ASN B 1 858 ? 84.217 66.404 16.672 1.00 31.21 847 ASN B O 1
ATOM 14442 N N . LEU B 1 859 ? 82.066 67.042 16.821 1.00 29.83 848 LEU B N 1
ATOM 14443 C CA . LEU B 1 859 ? 81.773 66.434 15.525 1.00 28.15 848 LEU B CA 1
ATOM 14444 C C . LEU B 1 859 ? 82.471 67.210 14.429 1.00 28.15 848 LEU B C 1
ATOM 14445 O O . LEU B 1 859 ? 83.008 66.660 13.459 1.00 26.64 848 LEU B O 1
ATOM 14450 N N . LYS B 1 860 ? 82.501 68.535 14.576 1.00 29.87 849 LYS B N 1
ATOM 14451 C CA . LYS B 1 860 ? 83.128 69.345 13.529 1.00 30.92 849 LYS B CA 1
ATOM 14452 C C . LYS B 1 860 ? 84.647 69.058 13.427 1.00 30.75 849 LYS B C 1
ATOM 14453 O O . LYS B 1 860 ? 85.251 69.006 12.334 1.00 28.93 849 LYS B O 1
ATOM 14458 N N . GLU B 1 861 ? 85.250 68.851 14.579 1.00 31.61 850 GLU B N 1
ATOM 14459 C CA . GLU B 1 861 ? 86.690 68.575 14.667 1.00 32.25 850 GLU B CA 1
ATOM 14460 C C . GLU B 1 861 ? 86.930 67.195 14.112 1.00 31.82 850 GLU B C 1
ATOM 14461 O O . GLU B 1 861 ? 87.912 66.941 13.390 1.00 32.12 850 GLU B O 1
ATOM 14463 N N . GLN B 1 862 ? 86.031 66.289 14.457 1.00 31.38 851 GLN B N 1
ATOM 14464 C CA . GLN B 1 862 ? 86.103 64.949 13.904 1.00 31.02 851 GLN B CA 1
ATOM 14465 C C . GLN B 1 862 ? 85.934 64.917 12.389 1.00 29.84 851 GLN B C 1
ATOM 14466 O O . GLN B 1 862 ? 86.655 64.200 11.700 1.00 30.23 851 GLN B O 1
ATOM 14472 N N . ALA B 1 863 ? 85.037 65.733 11.839 1.00 27.76 852 ALA B N 1
ATOM 14473 C CA . ALA B 1 863 ? 84.958 65.879 10.388 1.00 27.08 852 ALA B CA 1
ATOM 14474 C C . ALA B 1 863 ? 86.261 66.412 9.780 1.00 27.83 852 ALA B C 1
ATOM 14475 O O . ALA B 1 863 ? 86.732 65.921 8.739 1.00 27.51 852 ALA B O 1
ATOM 14477 N N . ARG B 1 864 ? 86.834 67.435 10.412 1.00 29.30 853 ARG B N 1
ATOM 14478 C CA . ARG B 1 864 ? 88.134 67.995 9.960 1.00 30.23 853 ARG B CA 1
ATOM 14479 C C . ARG B 1 864 ? 89.231 66.918 9.908 1.00 30.25 853 ARG B C 1
ATOM 14480 O O . ARG B 1 864 ? 89.990 66.839 8.935 1.00 30.10 853 ARG B O 1
ATOM 14484 N N A SER B 1 865 ? 89.322 66.108 10.952 0.50 30.92 854 SER B N 1
ATOM 14485 N N B SER B 1 865 ? 89.278 66.078 10.943 0.50 30.88 854 SER B N 1
ATOM 14486 C CA A SER B 1 865 ? 90.232 64.957 10.943 0.50 31.82 854 SER B CA 1
ATOM 14487 C CA B SER B 1 865 ? 90.214 64.932 11.017 0.50 31.62 854 SER B CA 1
ATOM 14488 C C A SER B 1 865 ? 90.134 64.103 9.688 0.50 32.15 854 SER B C 1
ATOM 14489 C C B SER B 1 865 ? 90.064 63.847 9.936 0.50 32.11 854 SER B C 1
ATOM 14490 O O A SER B 1 865 ? 91.155 63.734 9.093 0.50 31.38 854 SER B O 1
ATOM 14491 O O B SER B 1 865 ? 90.998 63.068 9.699 0.50 31.66 854 SER B O 1
ATOM 14496 N N . LEU B 1 866 ? 88.901 63.795 9.281 1.00 32.17 855 LEU B N 1
ATOM 14497 C CA . LEU B 1 866 ? 88.686 62.889 8.153 1.00 32.04 855 LEU B CA 1
ATOM 14498 C C . LEU B 1 866 ? 88.770 63.617 6.815 1.00 31.96 855 LEU B C 1
ATOM 14499 O O . LEU B 1 866 ? 88.378 63.076 5.778 1.00 32.16 855 LEU B O 1
ATOM 14504 N N . GLY B 1 867 ? 89.287 64.841 6.818 1.00 31.15 856 GLY B N 1
ATOM 14505 C CA . GLY B 1 867 ? 89.442 65.573 5.555 1.00 31.35 856 GLY B CA 1
ATOM 14506 C C . GLY B 1 867 ? 88.139 66.179 5.029 1.00 31.35 856 GLY B C 1
ATOM 14507 O O . GLY B 1 867 ? 88.026 66.466 3.824 1.00 31.94 856 GLY B O 1
ATOM 14508 N N . LEU B 1 868 ? 87.161 66.363 5.921 1.00 30.72 857 LEU B N 1
ATOM 14509 C CA . LEU B 1 868 ? 85.819 66.842 5.533 1.00 31.06 857 LEU B CA 1
ATOM 14510 C C . LEU B 1 868 ? 85.533 68.294 5.936 1.00 31.55 857 LEU B C 1
ATOM 14511 O O . LEU B 1 868 ? 84.369 68.726 5.924 1.00 31.71 857 LEU B O 1
ATOM 14516 N N . GLU B 1 869 ? 86.568 69.065 6.301 1.00 32.53 858 GLU B N 1
ATOM 14517 C CA . GLU B 1 869 ? 86.340 70.431 6.831 1.00 32.24 858 GLU B CA 1
ATOM 14518 C C . GLU B 1 869 ? 85.582 71.321 5.836 1.00 32.38 858 GLU B C 1
ATOM 14519 O O . GLU B 1 869 ? 84.735 72.127 6.227 1.00 33.07 858 GLU B O 1
ATOM 14521 N N . THR B 1 870 ? 85.868 71.159 4.556 1.00 31.58 859 THR B N 1
ATOM 14522 C CA . THR B 1 870 ? 85.215 71.970 3.544 1.00 32.31 859 THR B CA 1
ATOM 14523 C C . THR B 1 870 ? 83.793 71.483 3.223 1.00 32.31 859 THR B C 1
ATOM 14524 O O . THR B 1 870 ? 83.081 72.117 2.447 1.00 32.22 859 THR B O 1
ATOM 14528 N N . ARG B 1 871 ? 83.381 70.369 3.834 1.00 31.19 860 ARG B N 1
ATOM 14529 C CA . ARG B 1 871 ? 82.099 69.780 3.517 1.00 29.09 860 ARG B CA 1
ATOM 14530 C C . ARG B 1 871 ? 81.261 69.720 4.790 1.00 28.60 860 ARG B C 1
ATOM 14531 O O . ARG B 1 871 ? 80.397 68.856 4.905 1.00 27.70 860 ARG B O 1
ATOM 14539 N N . TRP B 1 872 ? 81.503 70.644 5.715 1.00 26.74 861 TRP B N 1
ATOM 14540 C CA . TRP B 1 872 ? 80.862 70.585 7.033 1.00 27.37 861 TRP B CA 1
ATOM 14541 C C . TRP B 1 872 ? 79.355 70.766 6.889 1.00 26.96 861 TRP B C 1
ATOM 14542 O O . TRP B 1 872 ? 78.577 70.128 7.600 1.00 26.45 861 TRP B O 1
ATOM 14553 N N . HIS B 1 873 ? 78.936 71.640 5.971 1.00 25.56 862 HIS B N 1
ATOM 14554 C CA . HIS B 1 873 ? 77.489 71.878 5.855 1.00 25.96 862 HIS B CA 1
ATOM 14555 C C . HIS B 1 873 ? 76.844 70.623 5.178 1.00 25.33 862 HIS B C 1
ATOM 14556 O O . HIS B 1 873 ? 75.690 70.287 5.489 1.00 24.98 862 HIS B O 1
ATOM 14563 N N . GLN B 1 874 ? 77.589 69.896 4.332 1.00 24.22 863 GLN B N 1
ATOM 14564 C CA . GLN B 1 874 ? 77.123 68.556 3.899 1.00 25.55 863 GLN B CA 1
ATOM 14565 C C . GLN B 1 874 ? 77.021 67.508 5.019 1.00 24.79 863 GLN B C 1
ATOM 14566 O O . GLN B 1 874 ? 76.143 66.639 4.978 1.00 24.47 863 GLN B O 1
ATOM 14572 N N . VAL B 1 875 ? 77.940 67.553 5.986 1.00 24.16 864 VAL B N 1
ATOM 14573 C CA . VAL B 1 875 ? 77.864 66.637 7.148 1.00 23.71 864 VAL B CA 1
ATOM 14574 C C . VAL B 1 875 ? 76.618 66.987 7.925 1.00 23.43 864 VAL B C 1
ATOM 14575 O O . VAL B 1 875 ? 75.848 66.100 8.322 1.00 21.76 864 VAL B O 1
ATOM 14579 N N . ALA B 1 876 ? 76.378 68.285 8.122 1.00 22.08 865 ALA B N 1
ATOM 14580 C CA . ALA B 1 876 ? 75.186 68.720 8.879 1.00 22.16 865 ALA B CA 1
ATOM 14581 C C . ALA B 1 876 ? 73.874 68.270 8.198 1.00 22.18 865 ALA B C 1
ATOM 14582 O O . ALA B 1 876 ? 72.910 67.829 8.870 1.00 22.75 865 ALA B O 1
ATOM 14584 N N . GLN B 1 877 ? 73.845 68.338 6.873 1.00 20.56 866 GLN B N 1
ATOM 14585 C CA . GLN B 1 877 ? 72.700 67.847 6.120 1.00 21.27 866 GLN B CA 1
ATOM 14586 C C . GLN B 1 877 ? 72.573 66.303 6.172 1.00 21.41 866 GLN B C 1
ATOM 14587 O O . GLN B 1 877 ? 71.474 65.776 6.296 1.00 21.03 866 GLN B O 1
ATOM 14593 N N . ALA B 1 878 ? 73.696 65.591 6.067 1.00 20.81 867 ALA B N 1
ATOM 14594 C CA . ALA B 1 878 ? 73.727 64.120 6.186 1.00 20.68 867 ALA B CA 1
ATOM 14595 C C . ALA B 1 878 ? 73.273 63.682 7.590 1.00 21.21 867 ALA B C 1
ATOM 14596 O O . ALA B 1 878 ? 72.620 62.643 7.750 1.00 21.82 867 ALA B O 1
ATOM 14598 N N . TYR B 1 879 ? 73.584 64.495 8.587 1.00 20.20 868 TYR B N 1
ATOM 14599 C CA . TYR B 1 879 ? 73.179 64.269 9.986 1.00 20.27 868 TYR B CA 1
ATOM 14600 C C . TYR B 1 879 ? 71.643 64.356 10.103 1.00 21.36 868 TYR B C 1
ATOM 14601 O O . TYR B 1 879 ? 70.988 63.460 10.681 1.00 20.67 868 TYR B O 1
ATOM 14610 N N . ALA B 1 880 ? 71.070 65.412 9.519 1.00 21.59 869 ALA B N 1
ATOM 14611 C CA . ALA B 1 880 ? 69.615 65.545 9.425 1.00 22.29 869 ALA B CA 1
ATOM 14612 C C . ALA B 1 880 ? 68.972 64.367 8.654 1.00 21.60 869 ALA B C 1
ATOM 14613 O O . ALA B 1 880 ? 67.951 63.818 9.090 1.00 21.22 869 ALA B O 1
ATOM 14615 N N . ASP B 1 881 ? 69.547 64.005 7.506 1.00 20.13 870 ASP B N 1
ATOM 14616 C CA . ASP B 1 881 ? 69.038 62.902 6.680 1.00 20.88 870 ASP B CA 1
ATOM 14617 C C . ASP B 1 881 ? 69.108 61.551 7.393 1.00 19.71 870 ASP B C 1
ATOM 14618 O O . ASP B 1 881 ? 68.183 60.703 7.297 1.00 19.32 870 ASP B O 1
ATOM 14623 N N . ALA B 1 882 ? 70.232 61.324 8.058 1.00 18.82 871 ALA B N 1
ATOM 14624 C CA . ALA B 1 882 ? 70.452 60.079 8.787 1.00 18.06 871 ALA B CA 1
ATOM 14625 C C . ALA B 1 882 ? 69.455 59.992 9.939 1.00 18.85 871 ALA B C 1
ATOM 14626 O O . ALA B 1 882 ? 68.937 58.926 10.234 1.00 18.42 871 ALA B O 1
ATOM 14628 N N . ASN B 1 883 ? 69.246 61.101 10.648 1.00 19.00 872 ASN B N 1
ATOM 14629 C CA . ASN B 1 883 ? 68.224 61.108 11.724 1.00 18.72 872 ASN B CA 1
ATOM 14630 C C . ASN B 1 883 ? 66.858 60.586 11.199 1.00 19.19 872 ASN B C 1
ATOM 14631 O O . ASN B 1 883 ? 66.217 59.725 11.830 1.00 20.11 872 ASN B O 1
ATOM 14636 N N A GLN B 1 884 ? 66.418 61.107 10.058 0.50 19.02 873 GLN B N 1
ATOM 14637 N N B GLN B 1 884 ? 66.396 61.104 10.062 0.50 19.63 873 GLN B N 1
ATOM 14638 C CA A GLN B 1 884 ? 65.149 60.680 9.478 0.50 19.19 873 GLN B CA 1
ATOM 14639 C CA B GLN B 1 884 ? 65.107 60.662 9.505 0.50 20.35 873 GLN B CA 1
ATOM 14640 C C A GLN B 1 884 ? 65.211 59.198 9.082 0.50 19.47 873 GLN B C 1
ATOM 14641 C C B GLN B 1 884 ? 65.191 59.191 9.052 0.50 20.11 873 GLN B C 1
ATOM 14642 O O A GLN B 1 884 ? 64.242 58.423 9.253 0.50 18.93 873 GLN B O 1
ATOM 14643 O O B GLN B 1 884 ? 64.222 58.409 9.175 0.50 19.38 873 GLN B O 1
ATOM 14654 N N . MET B 1 885 ? 66.355 58.817 8.523 1.00 19.47 874 MET B N 1
ATOM 14655 C CA . MET B 1 885 ? 66.609 57.431 8.122 1.00 19.31 874 MET B CA 1
ATOM 14656 C C . MET B 1 885 ? 66.484 56.449 9.300 1.00 19.04 874 MET B C 1
ATOM 14657 O O . MET B 1 885 ? 65.992 55.329 9.091 1.00 17.54 874 MET B O 1
ATOM 14662 N N . PHE B 1 886 ? 66.905 56.869 10.511 1.00 18.74 875 PHE B N 1
ATOM 14663 C CA . PHE B 1 886 ? 66.769 56.043 11.729 1.00 19.72 875 PHE B CA 1
ATOM 14664 C C . PHE B 1 886 ? 65.368 56.062 12.367 1.00 20.05 875 PHE B C 1
ATOM 14665 O O . PHE B 1 886 ? 65.143 55.404 13.380 1.00 20.77 875 PHE B O 1
ATOM 14673 N N . GLY B 1 887 ? 64.459 56.858 11.791 1.00 20.82 876 GLY B N 1
ATOM 14674 C CA . GLY B 1 887 ? 63.076 56.879 12.211 1.00 20.27 876 GLY B CA 1
ATOM 14675 C C . GLY B 1 887 ? 62.729 58.174 12.921 1.00 22.05 876 GLY B C 1
ATOM 14676 O O . GLY B 1 887 ? 61.613 58.297 13.366 1.00 21.60 876 GLY B O 1
ATOM 14677 N N . ASP B 1 888 ? 63.681 59.131 12.988 1.00 21.37 877 ASP B N 1
ATOM 14678 C CA . ASP B 1 888 ? 63.534 60.465 13.631 1.00 21.94 877 ASP B CA 1
ATOM 14679 C C . ASP B 1 888 ? 63.636 60.218 15.117 1.00 22.56 877 ASP B C 1
ATOM 14680 O O . ASP B 1 888 ? 62.625 59.913 15.786 1.00 20.80 877 ASP B O 1
ATOM 14685 N N . ILE B 1 889 ? 64.859 60.295 15.637 1.00 22.53 878 ILE B N 1
ATOM 14686 C CA . ILE B 1 889 ? 65.088 59.865 17.011 1.00 22.65 878 ILE B CA 1
ATOM 14687 C C . ILE B 1 889 ? 65.573 61.022 17.893 1.00 23.19 878 ILE B C 1
ATOM 14688 O O . ILE B 1 889 ? 66.057 62.030 17.409 1.00 22.64 878 ILE B O 1
ATOM 14693 N N . VAL B 1 890 ? 65.483 60.841 19.191 1.00 23.29 879 VAL B N 1
ATOM 14694 C CA . VAL B 1 890 ? 66.152 61.757 20.125 1.00 23.76 879 VAL B CA 1
ATOM 14695 C C . VAL B 1 890 ? 67.671 61.579 20.007 1.00 23.86 879 VAL B C 1
ATOM 14696 O O . VAL B 1 890 ? 68.190 60.456 20.050 1.00 24.19 879 VAL B O 1
ATOM 14700 N N . LYS B 1 891 ? 68.404 62.693 19.876 1.00 23.24 880 LYS B N 1
ATOM 14701 C CA . LYS B 1 891 ? 69.850 62.648 19.645 1.00 22.04 880 LYS B CA 1
ATOM 14702 C C . LYS B 1 891 ? 70.555 63.376 20.808 1.00 23.24 880 LYS B C 1
ATOM 14703 O O . LYS B 1 891 ? 70.558 64.607 20.881 1.00 22.98 880 LYS B O 1
ATOM 14709 N N . VAL B 1 892 ? 71.049 62.590 21.764 1.00 23.10 881 VAL B N 1
ATOM 14710 C CA . VAL B 1 892 ? 71.794 63.121 22.892 1.00 22.92 881 VAL B CA 1
ATOM 14711 C C . VAL B 1 892 ? 72.724 61.929 23.229 1.00 25.02 881 VAL B C 1
ATOM 14712 O O . VAL B 1 892 ? 72.467 60.790 22.772 1.00 24.23 881 VAL B O 1
ATOM 14716 N N A THR B 1 893 ? 73.746 62.154 24.056 0.50 24.85 882 THR B N 1
ATOM 14717 N N B THR B 1 893 ? 73.818 62.157 23.945 0.50 24.80 882 THR B N 1
ATOM 14718 C CA A THR B 1 893 ? 74.658 61.081 24.460 0.50 25.72 882 THR B CA 1
ATOM 14719 C CA B THR B 1 893 ? 74.753 61.057 24.144 0.50 25.57 882 THR B CA 1
ATOM 14720 C C A THR B 1 893 ? 73.975 59.778 24.905 0.50 26.04 882 THR B C 1
ATOM 14721 C C B THR B 1 893 ? 74.074 59.846 24.802 0.50 25.96 882 THR B C 1
ATOM 14722 O O A THR B 1 893 ? 73.127 59.814 25.794 0.50 25.77 882 THR B O 1
ATOM 14723 O O B THR B 1 893 ? 73.308 60.015 25.745 0.50 25.52 882 THR B O 1
ATOM 14730 N N . PRO B 1 894 ? 74.322 58.624 24.270 1.00 26.07 883 PRO B N 1
ATOM 14731 C CA . PRO B 1 894 ? 75.180 58.374 23.108 1.00 26.23 883 PRO B CA 1
ATOM 14732 C C . PRO B 1 894 ? 74.489 58.219 21.745 1.00 24.53 883 PRO B C 1
ATOM 14733 O O . PRO B 1 894 ? 75.202 57.989 20.779 1.00 24.42 883 PRO B O 1
ATOM 14737 N N . SER B 1 895 ? 73.172 58.376 21.644 1.00 21.96 884 SER B N 1
ATOM 14738 C CA . SER B 1 895 ? 72.517 58.257 20.310 1.00 23.06 884 SER B CA 1
ATOM 14739 C C . SER B 1 895 ? 73.003 59.318 19.322 1.00 23.36 884 SER B C 1
ATOM 14740 O O . SER B 1 895 ? 73.066 59.055 18.124 1.00 22.90 884 SER B O 1
ATOM 14743 N N . SER B 1 896 ? 73.356 60.526 19.817 1.00 23.00 885 SER B N 1
ATOM 14744 C CA . SER B 1 896 ? 73.887 61.565 18.943 1.00 22.25 885 SER B CA 1
ATOM 14745 C C . SER B 1 896 ? 75.166 61.113 18.260 1.00 21.81 885 SER B C 1
ATOM 14746 O O . SER B 1 896 ? 75.420 61.420 17.085 1.00 20.70 885 SER B O 1
ATOM 14749 N N . LYS B 1 897 ? 76.017 60.386 18.981 1.00 22.68 886 LYS B N 1
ATOM 14750 C CA . LYS B 1 897 ? 77.280 59.943 18.421 1.00 23.72 886 LYS B CA 1
ATOM 14751 C C . LYS B 1 897 ? 77.045 58.974 17.235 1.00 23.71 886 LYS B C 1
ATOM 14752 O O . LYS B 1 897 ? 77.785 58.980 16.236 1.00 22.65 886 LYS B O 1
ATOM 14755 N N . VAL B 1 898 ? 76.052 58.102 17.383 1.00 22.60 887 VAL B N 1
ATOM 14756 C CA . VAL B 1 898 ? 75.677 57.179 16.303 1.00 22.18 887 VAL B CA 1
ATOM 14757 C C . VAL B 1 898 ? 75.280 57.927 15.009 1.00 21.23 887 VAL B C 1
ATOM 14758 O O . VAL B 1 898 ? 75.763 57.601 13.930 1.00 22.62 887 VAL B O 1
ATOM 14762 N N . VAL B 1 899 ? 74.384 58.911 15.123 1.00 20.89 888 VAL B N 1
ATOM 14763 C CA . VAL B 1 899 ? 73.948 59.721 13.971 1.00 20.22 888 VAL B CA 1
ATOM 14764 C C . VAL B 1 899 ? 75.134 60.492 13.401 1.00 19.75 888 VAL B C 1
ATOM 14765 O O . VAL B 1 899 ? 75.294 60.585 12.184 1.00 20.93 888 VAL B O 1
ATOM 14769 N N . GLY B 1 900 ? 75.997 61.009 14.268 1.00 19.74 889 GLY B N 1
ATOM 14770 C CA . GLY B 1 900 ? 77.232 61.632 13.742 1.00 19.60 889 GLY B CA 1
ATOM 14771 C C . GLY B 1 900 ? 78.096 60.651 12.964 1.00 20.87 889 GLY B C 1
ATOM 14772 O O . GLY B 1 900 ? 78.594 60.971 11.871 1.00 19.31 889 GLY B O 1
ATOM 14773 N N . ASP B 1 901 ? 78.320 59.448 13.527 1.00 21.90 890 ASP B N 1
ATOM 14774 C CA . ASP B 1 901 ? 79.124 58.432 12.812 1.00 22.36 890 ASP B CA 1
ATOM 14775 C C . ASP B 1 901 ? 78.542 58.093 11.459 1.00 21.30 890 ASP B C 1
ATOM 14776 O O . ASP B 1 901 ? 79.257 57.919 10.476 1.00 20.33 890 ASP B O 1
ATOM 14781 N N . MET B 1 902 ? 77.222 57.963 11.413 1.00 20.51 891 MET B N 1
ATOM 14782 C CA . MET B 1 902 ? 76.537 57.675 10.145 1.00 20.01 891 MET B CA 1
ATOM 14783 C C . MET B 1 902 ? 76.715 58.804 9.142 1.00 20.37 891 MET B C 1
ATOM 14784 O O . MET B 1 902 ? 77.038 58.581 7.998 1.00 20.09 891 MET B O 1
ATOM 14789 N N . ALA B 1 903 ? 76.487 60.027 9.594 1.00 21.26 892 ALA B N 1
ATOM 14790 C CA . ALA B 1 903 ? 76.620 61.183 8.709 1.00 21.86 892 ALA B CA 1
ATOM 14791 C C . ALA B 1 903 ? 78.022 61.315 8.136 1.00 21.66 892 ALA B C 1
ATOM 14792 O O . ALA B 1 903 ? 78.189 61.529 6.952 1.00 20.95 892 ALA B O 1
ATOM 14794 N N . LEU B 1 904 ? 79.061 61.157 8.966 1.00 22.04 893 LEU B N 1
ATOM 14795 C CA . LEU B 1 904 ? 80.433 61.202 8.444 1.00 22.60 893 LEU B CA 1
ATOM 14796 C C . LEU B 1 904 ? 80.699 60.125 7.389 1.00 22.36 893 LEU B C 1
ATOM 14797 O O . LEU B 1 904 ? 81.323 60.368 6.361 1.00 22.63 893 LEU B O 1
ATOM 14802 N N . MET B 1 905 ? 80.223 58.917 7.639 1.00 23.02 894 MET B N 1
ATOM 14803 C CA . MET B 1 905 ? 80.335 57.863 6.624 1.00 25.20 894 MET B CA 1
ATOM 14804 C C . MET B 1 905 ? 79.627 58.207 5.304 1.00 22.23 894 MET B C 1
ATOM 14805 O O . MET B 1 905 ? 80.182 57.990 4.213 1.00 20.34 894 MET B O 1
ATOM 14810 N N . MET B 1 906 ? 78.410 58.750 5.392 1.00 20.79 895 MET B N 1
ATOM 14811 C CA . MET B 1 906 ? 77.687 59.133 4.178 1.00 21.30 895 MET B CA 1
ATOM 14812 C C . MET B 1 906 ? 78.489 60.160 3.360 1.00 21.30 895 MET B C 1
ATOM 14813 O O . MET B 1 906 ? 78.561 60.074 2.151 1.00 21.71 895 MET B O 1
ATOM 14818 N N . VAL B 1 907 ? 79.047 61.158 4.031 1.00 20.57 896 VAL B N 1
ATOM 14819 C CA . VAL B 1 907 ? 79.794 62.179 3.313 1.00 20.70 896 VAL B CA 1
ATOM 14820 C C . VAL B 1 907 ? 81.101 61.591 2.811 1.00 20.92 896 VAL B C 1
ATOM 14821 O O . VAL B 1 907 ? 81.378 61.681 1.623 1.00 19.84 896 VAL B O 1
ATOM 14825 N N . SER B 1 908 ? 81.860 60.911 3.685 1.00 21.37 897 SER B N 1
ATOM 14826 C CA . SER B 1 908 ? 83.136 60.313 3.231 1.00 23.83 897 SER B CA 1
ATOM 14827 C C . SER B 1 908 ? 82.962 59.357 2.078 1.00 23.86 897 SER B C 1
ATOM 14828 O O . SER B 1 908 ? 83.811 59.294 1.183 1.00 23.23 897 SER B O 1
ATOM 14831 N N A GLN B 1 909 ? 81.880 58.581 2.096 0.50 23.58 898 GLN B N 1
ATOM 14832 N N B GLN B 1 909 ? 81.883 58.576 2.108 0.50 23.97 898 GLN B N 1
ATOM 14833 C CA A GLN B 1 909 ? 81.708 57.534 1.089 0.50 23.37 898 GLN B CA 1
ATOM 14834 C CA B GLN B 1 909 ? 81.700 57.521 1.114 0.50 24.16 898 GLN B CA 1
ATOM 14835 C C A GLN B 1 909 ? 80.747 57.934 -0.022 0.50 23.40 898 GLN B C 1
ATOM 14836 C C B GLN B 1 909 ? 80.706 57.913 0.015 0.50 23.81 898 GLN B C 1
ATOM 14837 O O A GLN B 1 909 ? 80.459 57.145 -0.910 0.50 23.10 898 GLN B O 1
ATOM 14838 O O B GLN B 1 909 ? 80.359 57.097 -0.826 0.50 23.39 898 GLN B O 1
ATOM 14849 N N . ASP B 1 910 ? 80.254 59.164 0.031 1.00 23.63 899 ASP B N 1
ATOM 14850 C CA A ASP B 1 910 ? 79.340 59.659 -1.004 0.50 23.57 899 ASP B CA 1
ATOM 14851 C CA B ASP B 1 910 ? 79.323 59.673 -0.959 0.50 23.61 899 ASP B CA 1
ATOM 14852 C C . ASP B 1 910 ? 78.049 58.818 -1.088 1.00 23.64 899 ASP B C 1
ATOM 14853 O O . ASP B 1 910 ? 77.637 58.426 -2.170 1.00 22.75 899 ASP B O 1
ATOM 14862 N N . LEU B 1 911 ? 77.419 58.533 0.050 1.00 22.42 900 LEU B N 1
ATOM 14863 C CA . LEU B 1 911 ? 76.245 57.666 0.035 1.00 21.96 900 LEU B CA 1
ATOM 14864 C C . LEU B 1 911 ? 75.066 58.513 0.440 1.00 21.34 900 LEU B C 1
ATOM 14865 O O . LEU B 1 911 ? 75.136 59.181 1.459 1.00 19.88 900 LEU B O 1
ATOM 14870 N N . THR B 1 912 ? 73.993 58.475 -0.344 1.00 21.33 901 THR B N 1
ATOM 14871 C CA . THR B 1 912 ? 72.702 59.033 0.119 1.00 20.51 901 THR B CA 1
ATOM 14872 C C . THR B 1 912 ? 71.990 58.003 1.015 1.00 20.17 901 THR B C 1
ATOM 14873 O O . THR B 1 912 ? 72.385 56.842 1.087 1.00 18.48 901 THR B O 1
ATOM 14877 N N . VAL B 1 913 ? 70.958 58.445 1.742 1.00 19.17 902 VAL B N 1
ATOM 14878 C CA . VAL B 1 913 ? 70.161 57.485 2.517 1.00 19.34 902 VAL B CA 1
ATOM 14879 C C . VAL B 1 913 ? 69.572 56.316 1.710 1.00 19.40 902 VAL B C 1
ATOM 14880 O O . VAL B 1 913 ? 69.444 55.242 2.253 1.00 20.08 902 VAL B O 1
ATOM 14884 N N . ALA B 1 914 ? 69.204 56.538 0.444 1.00 20.39 903 ALA B N 1
ATOM 14885 C CA . ALA B 1 914 ? 68.750 55.491 -0.473 1.00 21.51 903 ALA B CA 1
ATOM 14886 C C . ALA B 1 914 ? 69.868 54.472 -0.740 1.00 22.71 903 ALA B C 1
ATOM 14887 O O . ALA B 1 914 ? 69.633 53.237 -0.793 1.00 22.88 903 ALA B O 1
ATOM 14889 N N . ASP B 1 915 ? 71.100 54.965 -0.897 1.00 22.63 904 ASP B N 1
ATOM 14890 C CA . ASP B 1 915 ? 72.237 54.021 -1.058 1.00 22.18 904 ASP B CA 1
ATOM 14891 C C . ASP B 1 915 ? 72.436 53.224 0.234 1.00 20.83 904 ASP B C 1
ATOM 14892 O O . ASP B 1 915 ? 72.672 52.025 0.197 1.00 21.39 904 ASP B O 1
ATOM 14897 N N . VAL B 1 916 ? 72.324 53.903 1.360 1.00 19.96 905 VAL B N 1
ATOM 14898 C CA . VAL B 1 916 ? 72.519 53.286 2.659 1.00 20.82 905 VAL B CA 1
ATOM 14899 C C . VAL B 1 916 ? 71.576 52.091 2.858 1.00 21.98 905 VAL B C 1
ATOM 14900 O O . VAL B 1 916 ? 72.018 51.051 3.349 1.00 21.48 905 VAL B O 1
ATOM 14904 N N . VAL B 1 917 ? 70.300 52.217 2.466 1.00 21.17 906 VAL B N 1
ATOM 14905 C CA . VAL B 1 917 ? 69.360 51.111 2.721 1.00 21.94 906 VAL B CA 1
ATOM 14906 C C . VAL B 1 917 ? 69.220 50.162 1.570 1.00 24.02 906 VAL B C 1
ATOM 14907 O O . VAL B 1 917 ? 68.537 49.152 1.711 1.00 24.54 906 VAL B O 1
ATOM 14911 N N A SER B 1 918 ? 69.849 50.483 0.434 0.50 24.51 907 SER B N 1
ATOM 14912 N N B SER B 1 918 ? 69.835 50.481 0.433 0.50 25.04 907 SER B N 1
ATOM 14913 C CA A SER B 1 918 ? 69.792 49.663 -0.778 0.50 25.26 907 SER B CA 1
ATOM 14914 C CA B SER B 1 918 ? 69.702 49.672 -0.767 0.50 26.44 907 SER B CA 1
ATOM 14915 C C A SER B 1 918 ? 70.213 48.206 -0.575 0.50 27.25 907 SER B C 1
ATOM 14916 C C B SER B 1 918 ? 70.193 48.231 -0.593 0.50 27.80 907 SER B C 1
ATOM 14917 O O A SER B 1 918 ? 71.197 47.932 0.137 0.50 27.01 907 SER B O 1
ATOM 14918 O O B SER B 1 918 ? 71.212 47.992 0.083 0.50 27.61 907 SER B O 1
ATOM 14923 N N . PRO B 1 919 ? 69.460 47.268 -1.201 1.00 28.79 908 PRO B N 1
ATOM 14924 C CA . PRO B 1 919 ? 69.827 45.866 -1.310 1.00 31.18 908 PRO B CA 1
ATOM 14925 C C . PRO B 1 919 ? 71.226 45.647 -1.910 1.00 33.82 908 PRO B C 1
ATOM 14926 O O . PRO B 1 919 ? 71.953 44.775 -1.434 1.00 35.13 908 PRO B O 1
ATOM 14930 N N . ASP B 1 920 ? 71.610 46.434 -2.917 1.00 35.18 909 ASP B N 1
ATOM 14931 C CA . ASP B 1 920 ? 72.792 46.116 -3.723 1.00 36.95 909 ASP B CA 1
ATOM 14932 C C . ASP B 1 920 ? 74.018 47.001 -3.514 1.00 36.48 909 ASP B C 1
ATOM 14933 O O . ASP B 1 920 ? 74.926 46.976 -4.352 1.00 37.88 909 ASP B O 1
ATOM 14938 N N . ARG B 1 921 ? 74.058 47.787 -2.444 1.00 35.02 910 ARG B N 1
ATOM 14939 C CA . ARG B 1 921 ? 75.201 48.663 -2.196 1.00 33.63 910 ARG B CA 1
ATOM 14940 C C . ARG B 1 921 ? 75.838 48.211 -0.899 1.00 33.48 910 ARG B C 1
ATOM 14941 O O . ARG B 1 921 ? 75.259 48.397 0.171 1.00 32.21 910 ARG B O 1
ATOM 14949 N N . GLU B 1 922 ? 77.016 47.588 -0.983 1.00 32.60 911 GLU B N 1
ATOM 14950 C CA . GLU B 1 922 ? 77.718 47.137 0.228 1.00 32.28 911 GLU B CA 1
ATOM 14951 C C . GLU B 1 922 ? 78.117 48.314 1.084 1.00 31.42 911 GLU B C 1
ATOM 14952 O O . GLU B 1 922 ? 78.648 49.302 0.596 1.00 31.84 911 GLU B O 1
ATOM 14954 N N . VAL B 1 923 ? 77.814 48.229 2.370 1.00 30.07 912 VAL B N 1
ATOM 14955 C CA . VAL B 1 923 ? 78.066 49.328 3.260 1.00 29.57 912 VAL B CA 1
ATOM 14956 C C . VAL B 1 923 ? 78.705 48.709 4.501 1.00 29.83 912 VAL B C 1
ATOM 14957 O O . VAL B 1 923 ? 78.209 47.730 5.029 1.00 30.06 912 VAL B O 1
ATOM 14961 N N . SER B 1 924 ? 79.803 49.275 4.961 1.00 29.59 913 SER B N 1
ATOM 14962 C CA . SER B 1 924 ? 80.375 48.822 6.219 1.00 29.71 913 SER B CA 1
ATOM 14963 C C . SER B 1 924 ? 79.911 49.754 7.322 1.00 27.54 913 SER B C 1
ATOM 14964 O O . SER B 1 924 ? 80.527 50.794 7.548 1.00 28.89 913 SER B O 1
ATOM 14967 N N . PHE B 1 925 ? 78.831 49.412 8.024 1.00 24.98 914 PHE B N 1
ATOM 14968 C CA . PHE B 1 925 ? 78.270 50.345 9.013 1.00 23.46 914 PHE B CA 1
ATOM 14969 C C . PHE B 1 925 ? 79.237 50.621 10.173 1.00 23.68 914 PHE B C 1
ATOM 14970 O O . PHE B 1 925 ? 79.963 49.694 10.583 1.00 22.93 914 PHE B O 1
ATOM 14978 N N A PRO B 1 926 ? 79.269 51.873 10.696 0.50 23.07 915 PRO B N 1
ATOM 14979 N N B PRO B 1 926 ? 79.221 51.865 10.724 0.50 23.09 915 PRO B N 1
ATOM 14980 C CA A PRO B 1 926 ? 79.998 52.150 11.931 0.50 22.96 915 PRO B CA 1
ATOM 14981 C CA B PRO B 1 926 ? 79.977 52.125 11.936 0.50 22.98 915 PRO B CA 1
ATOM 14982 C C A PRO B 1 926 ? 79.510 51.280 13.079 0.50 23.10 915 PRO B C 1
ATOM 14983 C C B PRO B 1 926 ? 79.528 51.160 13.007 0.50 23.12 915 PRO B C 1
ATOM 14984 O O A PRO B 1 926 ? 78.304 51.030 13.207 0.50 22.81 915 PRO B O 1
ATOM 14985 O O B PRO B 1 926 ? 78.365 50.721 13.005 0.50 22.67 915 PRO B O 1
ATOM 14992 N N . GLU B 1 927 ? 80.446 50.810 13.901 1.00 22.95 916 GLU B N 1
ATOM 14993 C CA . GLU B 1 927 ? 80.123 49.909 14.976 1.00 23.44 916 GLU B CA 1
ATOM 14994 C C . GLU B 1 927 ? 79.052 50.512 15.889 1.00 22.20 916 GLU B C 1
ATOM 14995 O O . GLU B 1 927 ? 78.242 49.767 16.392 1.00 20.73 916 GLU B O 1
ATOM 15001 N N . SER B 1 928 ? 79.016 51.845 16.057 1.00 20.03 917 SER B N 1
ATOM 15002 C CA . SER B 1 928 ? 78.021 52.477 16.921 1.00 19.82 917 SER B CA 1
ATOM 15003 C C . SER B 1 928 ? 76.608 52.322 16.365 1.00 19.03 917 SER B C 1
ATOM 15004 O O . SER B 1 928 ? 75.631 52.242 17.133 1.00 19.71 917 SER B O 1
ATOM 15007 N N . VAL B 1 929 ? 76.504 52.296 15.037 1.00 19.00 918 VAL B N 1
ATOM 15008 C CA . VAL B 1 929 ? 75.226 52.142 14.302 1.00 18.71 918 VAL B CA 1
ATOM 15009 C C . VAL B 1 929 ? 74.715 50.701 14.390 1.00 19.37 918 VAL B C 1
ATOM 15010 O O . VAL B 1 929 ? 73.530 50.455 14.692 1.00 19.52 918 VAL B O 1
ATOM 15014 N N . VAL B 1 930 ? 75.613 49.748 14.172 1.00 18.46 919 VAL B N 1
ATOM 15015 C CA . VAL B 1 930 ? 75.237 48.330 14.292 1.00 19.90 919 VAL B CA 1
ATOM 15016 C C . VAL B 1 930 ? 74.695 48.112 15.728 1.00 20.66 919 VAL B C 1
ATOM 15017 O O . VAL B 1 930 ? 73.630 47.485 15.936 1.00 21.08 919 VAL B O 1
ATOM 15021 N N . SER B 1 931 ? 75.434 48.620 16.720 1.00 20.85 920 SER B N 1
ATOM 15022 C CA . SER B 1 931 ? 75.089 48.421 18.122 1.00 21.09 920 SER B CA 1
ATOM 15023 C C . SER B 1 931 ? 73.743 49.056 18.530 1.00 21.64 920 SER B C 1
ATOM 15024 O O . SER B 1 931 ? 72.933 48.469 19.269 1.00 21.98 920 SER B O 1
ATOM 15027 N N . MET B 1 932 ? 73.503 50.263 18.053 1.00 20.62 921 MET B N 1
ATOM 15028 C CA . MET B 1 932 ? 72.210 50.897 18.265 1.00 21.55 921 MET B CA 1
ATOM 15029 C C . MET B 1 932 ? 71.038 50.114 17.612 1.00 19.83 921 MET B C 1
ATOM 15030 O O . MET B 1 932 ? 69.986 49.923 18.240 1.00 20.16 921 MET B O 1
ATOM 15035 N N . LEU B 1 933 ? 71.208 49.722 16.358 1.00 18.89 922 LEU B N 1
ATOM 15036 C CA . LEU B 1 933 ? 70.157 48.952 15.651 1.00 19.94 922 LEU B CA 1
ATOM 15037 C C . LEU B 1 933 ? 69.949 47.539 16.273 1.00 19.74 922 LEU B C 1
ATOM 15038 O O . LEU B 1 933 ? 68.844 46.985 16.238 1.00 21.01 922 LEU B O 1
ATOM 15043 N N . LYS B 1 934 ? 70.999 46.984 16.895 1.00 20.38 923 LYS B N 1
ATOM 15044 C CA . LYS B 1 934 ? 70.907 45.718 17.633 1.00 19.67 923 LYS B CA 1
ATOM 15045 C C . LYS B 1 934 ? 70.026 45.881 18.891 1.00 20.00 923 LYS B C 1
ATOM 15046 O O . LYS B 1 934 ? 69.406 44.926 19.338 1.00 20.76 923 LYS B O 1
ATOM 15052 N N . GLY B 1 935 ? 70.003 47.080 19.478 1.00 20.51 924 GLY B N 1
ATOM 15053 C CA . GLY B 1 935 ? 69.186 47.327 20.673 1.00 20.25 924 GLY B CA 1
ATOM 15054 C C . GLY B 1 935 ? 69.989 47.845 21.869 1.00 21.42 924 GLY B C 1
ATOM 15055 O O . GLY B 1 935 ? 69.402 48.087 22.940 1.00 21.39 924 GLY B O 1
ATOM 15056 N N . ASP B 1 936 ? 71.299 48.058 21.698 1.00 20.97 925 ASP B N 1
ATOM 15057 C CA . ASP B 1 936 ? 72.176 48.360 22.877 1.00 22.35 925 ASP B CA 1
ATOM 15058 C C . ASP B 1 936 ? 71.909 49.724 23.555 1.00 22.84 925 ASP B C 1
ATOM 15059 O O . ASP B 1 936 ? 72.307 49.914 24.694 1.00 23.87 925 ASP B O 1
ATOM 15064 N N . LEU B 1 937 ? 71.257 50.655 22.849 1.00 22.22 926 LEU B N 1
ATOM 15065 C CA . LEU B 1 937 ? 70.897 51.953 23.433 1.00 22.91 926 LEU B CA 1
ATOM 15066 C C . LEU B 1 937 ? 69.457 51.972 23.853 1.00 23.10 926 LEU B C 1
ATOM 15067 O O . LEU B 1 937 ? 68.967 52.985 24.348 1.00 22.80 926 LEU B O 1
ATOM 15072 N N . GLY B 1 938 ? 68.754 50.867 23.626 1.00 21.70 927 GLY B N 1
ATOM 15073 C CA . GLY B 1 938 ? 67.322 50.821 23.973 1.00 22.54 927 GLY B CA 1
ATOM 15074 C C . GLY B 1 938 ? 66.398 50.934 22.763 1.00 23.14 927 GLY B C 1
ATOM 15075 O O . GLY B 1 938 ? 66.815 50.734 21.640 1.00 23.53 927 GLY B O 1
ATOM 15076 N N . GLN B 1 939 ? 65.136 51.261 23.001 1.00 24.35 928 GLN B N 1
ATOM 15077 C CA . GLN B 1 939 ? 64.124 51.178 21.956 1.00 24.61 928 GLN B CA 1
ATOM 15078 C C . GLN B 1 939 ? 63.420 52.497 21.861 1.00 26.80 928 GLN B C 1
ATOM 15079 O O . GLN B 1 939 ? 62.931 53.001 22.877 1.00 27.55 928 GLN B O 1
ATOM 15085 N N . PRO B 1 940 ? 63.340 53.062 20.632 1.00 27.98 929 PRO B N 1
ATOM 15086 C CA . PRO B 1 940 ? 62.469 54.197 20.394 1.00 28.61 929 PRO B CA 1
ATOM 15087 C C . PRO B 1 940 ? 61.016 53.730 20.274 1.00 30.21 929 PRO B C 1
ATOM 15088 O O . PRO B 1 940 ? 60.752 52.553 20.040 1.00 27.75 929 PRO B O 1
ATOM 15092 N N . PRO B 1 941 ? 60.048 54.645 20.460 1.00 32.21 930 PRO B N 1
ATOM 15093 C CA . PRO B 1 941 ? 58.672 54.120 20.608 1.00 32.62 930 PRO B CA 1
ATOM 15094 C C . PRO B 1 941 ? 58.130 53.433 19.337 1.00 32.59 930 PRO B C 1
ATOM 15095 O O . PRO B 1 941 ? 57.347 52.474 19.426 1.00 32.65 930 PRO B O 1
ATOM 15099 N N . SER B 1 942 ? 58.602 53.826 18.165 1.00 31.89 931 SER B N 1
ATOM 15100 C CA . SER B 1 942 ? 58.181 53.080 16.956 1.00 32.37 931 SER B CA 1
ATOM 15101 C C . SER B 1 942 ? 59.126 51.923 16.569 1.00 30.86 931 SER B C 1
ATOM 15102 O O . SER B 1 942 ? 58.856 51.208 15.611 1.00 30.45 931 SER B O 1
ATOM 15105 N N . GLY B 1 943 ? 60.210 51.716 17.336 1.00 28.60 932 GLY B N 1
ATOM 15106 C CA . GLY B 1 943 ? 61.181 50.677 17.001 1.00 26.36 932 GLY B CA 1
ATOM 15107 C C . GLY B 1 943 ? 62.142 51.156 15.928 1.00 24.32 932 GLY B C 1
ATOM 15108 O O . GLY B 1 943 ? 62.042 52.290 15.433 1.00 24.65 932 GLY B O 1
ATOM 15109 N N . TRP B 1 944 ? 63.065 50.288 15.558 1.00 22.74 933 TRP B N 1
ATOM 15110 C CA . TRP B 1 944 ? 64.078 50.591 14.538 1.00 21.67 933 TRP B CA 1
ATOM 15111 C C . TRP B 1 944 ? 63.587 50.232 13.122 1.00 20.60 933 TRP B C 1
ATOM 15112 O O . TRP B 1 944 ? 62.966 49.201 12.959 1.00 19.86 933 TRP B O 1
ATOM 15123 N N . PRO B 1 945 ? 63.883 51.078 12.095 1.00 20.06 934 PRO B N 1
ATOM 15124 C CA . PRO B 1 945 ? 63.491 50.738 10.713 1.00 19.39 934 PRO B CA 1
ATOM 15125 C C . PRO B 1 945 ? 64.115 49.401 10.290 1.00 20.13 934 PRO B C 1
ATOM 15126 O O . PRO B 1 945 ? 65.317 49.169 10.536 1.00 19.37 934 PRO B O 1
ATOM 15130 N N . GLU B 1 946 ? 63.292 48.494 9.756 1.00 18.59 935 GLU B N 1
ATOM 15131 C CA . GLU B 1 946 ? 63.702 47.101 9.606 1.00 19.42 935 GLU B CA 1
ATOM 15132 C C . GLU B 1 946 ? 64.663 46.842 8.456 1.00 18.95 935 GLU B C 1
ATOM 15133 O O . GLU B 1 946 ? 65.545 46.004 8.592 1.00 18.43 935 GLU B O 1
ATOM 15139 N N . ALA B 1 947 ? 64.446 47.505 7.314 1.00 18.16 936 ALA B N 1
ATOM 15140 C CA . ALA B 1 947 ? 65.297 47.287 6.147 1.00 18.73 936 ALA B CA 1
ATOM 15141 C C . ALA B 1 947 ? 66.715 47.735 6.527 1.00 18.51 936 ALA B C 1
ATOM 15142 O O . ALA B 1 947 ? 67.692 47.009 6.317 1.00 17.17 936 ALA B O 1
ATOM 15144 N N . LEU B 1 948 ? 66.814 48.905 7.144 1.00 18.64 937 LEU B N 1
ATOM 15145 C CA . LEU B 1 948 ? 68.103 49.412 7.629 1.00 19.26 937 LEU B CA 1
ATOM 15146 C C . LEU B 1 948 ? 68.758 48.454 8.663 1.00 19.91 937 LEU B C 1
ATOM 15147 O O . LEU B 1 948 ? 69.930 48.081 8.526 1.00 19.20 937 LEU B O 1
ATOM 15152 N N . GLN B 1 949 ? 68.007 48.129 9.720 1.00 19.23 938 GLN B N 1
ATOM 15153 C CA . GLN B 1 949 ? 68.474 47.219 10.771 1.00 19.38 938 GLN B CA 1
ATOM 15154 C C . GLN B 1 949 ? 68.999 45.899 10.209 1.00 19.57 938 GLN B C 1
ATOM 15155 O O . GLN B 1 949 ? 70.086 45.439 10.585 1.00 20.12 938 GLN B O 1
ATOM 15161 N N . LYS B 1 950 ? 68.239 45.307 9.291 1.00 19.50 939 LYS B N 1
ATOM 15162 C CA . LYS B 1 950 ? 68.585 44.024 8.674 1.00 21.15 939 LYS B CA 1
ATOM 15163 C C . LYS B 1 950 ? 69.887 44.118 7.914 1.00 20.63 939 LYS B C 1
ATOM 15164 O O . LYS B 1 950 ? 70.757 43.248 8.021 1.00 20.50 939 LYS B O 1
ATOM 15170 N N . LYS B 1 951 ? 69.997 45.166 7.112 1.00 19.93 940 LYS B N 1
ATOM 15171 C CA A LYS B 1 951 ? 71.194 45.406 6.323 0.25 19.35 940 LYS B CA 1
ATOM 15172 C CA B LYS B 1 951 ? 71.205 45.354 6.329 0.75 20.17 940 LYS B CA 1
ATOM 15173 C C . LYS B 1 951 ? 72.416 45.552 7.210 1.00 19.43 940 LYS B C 1
ATOM 15174 O O . LYS B 1 951 ? 73.443 44.934 6.972 1.00 19.61 940 LYS B O 1
ATOM 15185 N N . ALA B 1 952 ? 72.300 46.408 8.223 1.00 18.23 941 ALA B N 1
ATOM 15186 C CA . ALA B 1 952 ? 73.408 46.695 9.096 1.00 18.77 941 ALA B CA 1
ATOM 15187 C C . ALA B 1 952 ? 73.871 45.498 9.943 1.00 19.52 941 ALA B C 1
ATOM 15188 O O . ALA B 1 952 ? 75.083 45.336 10.189 1.00 19.32 941 ALA B O 1
ATOM 15190 N N . LEU B 1 953 ? 72.936 44.691 10.431 1.00 19.92 942 LEU B N 1
ATOM 15191 C CA . LEU B 1 953 ? 73.284 43.620 11.382 1.00 20.77 942 LEU B CA 1
ATOM 15192 C C . LEU B 1 953 ? 73.881 42.381 10.723 1.00 22.06 942 LEU B C 1
ATOM 15193 O O . LEU B 1 953 ? 74.480 41.563 11.403 1.00 22.50 942 LEU B O 1
ATOM 15198 N N . LYS B 1 954 ? 73.684 42.225 9.417 1.00 23.72 943 LYS B N 1
ATOM 15199 C CA . LYS B 1 954 ? 74.347 41.155 8.643 1.00 25.02 943 LYS B CA 1
ATOM 15200 C C . LYS B 1 954 ? 74.093 39.750 9.225 1.00 25.20 943 LYS B C 1
ATOM 15201 O O . LYS B 1 954 ? 74.999 38.889 9.273 1.00 25.33 943 LYS B O 1
ATOM 15206 N N . GLY B 1 955 ? 72.852 39.515 9.652 1.00 23.77 944 GLY B N 1
ATOM 15207 C CA . GLY B 1 955 ? 72.459 38.195 10.165 1.00 23.48 944 GLY B CA 1
ATOM 15208 C C . GLY B 1 955 ? 72.346 38.168 11.683 1.00 22.68 944 GLY B C 1
ATOM 15209 O O . GLY B 1 955 ? 71.695 37.317 12.227 1.00 23.79 944 GLY B O 1
ATOM 15210 N N . GLU B 1 956 ? 72.978 39.092 12.372 1.00 22.97 945 GLU B N 1
ATOM 15211 C CA . GLU B 1 956 ? 72.903 39.116 13.843 1.00 23.90 945 GLU B CA 1
ATOM 15212 C C . GLU B 1 956 ? 71.498 39.574 14.270 1.00 23.52 945 GLU B C 1
ATOM 15213 O O . GLU B 1 956 ? 70.923 40.472 13.643 1.00 22.30 945 GLU B O 1
ATOM 15219 N N . LYS B 1 957 ? 70.938 38.943 15.303 1.00 23.75 946 LYS B N 1
ATOM 15220 C CA . LYS B 1 957 ? 69.534 39.172 15.643 1.00 23.88 946 LYS B CA 1
ATOM 15221 C C . LYS B 1 957 ? 69.384 40.342 16.619 1.00 23.01 946 LYS B C 1
ATOM 15222 O O . LYS B 1 957 ? 70.116 40.432 17.622 1.00 22.45 946 LYS B O 1
ATOM 15225 N N . PRO B 1 958 ? 68.460 41.277 16.321 1.00 21.66 947 PRO B N 1
ATOM 15226 C CA . PRO B 1 958 ? 68.349 42.379 17.259 1.00 21.00 947 PRO B CA 1
ATOM 15227 C C . PRO B 1 958 ? 67.554 41.927 18.507 1.00 21.89 947 PRO B C 1
ATOM 15228 O O . PRO B 1 958 ? 66.875 40.914 18.476 1.00 20.21 947 PRO B O 1
ATOM 15232 N N . TYR B 1 959 ? 67.605 42.688 19.584 1.00 21.83 948 TYR B N 1
ATOM 15233 C CA . TYR B 1 959 ? 66.703 42.406 20.685 1.00 21.33 948 TYR B CA 1
ATOM 15234 C C . TYR B 1 959 ? 65.954 43.666 21.032 1.00 21.18 948 TYR B C 1
ATOM 15235 O O . TYR B 1 959 ? 66.393 44.746 20.667 1.00 19.99 948 TYR B O 1
ATOM 15244 N N . THR B 1 960 ? 64.863 43.551 21.790 1.00 20.48 949 THR B N 1
ATOM 15245 C CA . THR B 1 960 ? 64.061 44.740 22.124 1.00 21.24 949 THR B CA 1
ATOM 15246 C C . THR B 1 960 ? 63.864 44.906 23.632 1.00 22.44 949 THR B C 1
ATOM 15247 O O . THR B 1 960 ? 63.215 45.853 24.095 1.00 22.53 949 THR B O 1
ATOM 15251 N N . VAL B 1 961 ? 64.402 43.968 24.405 1.00 22.22 950 VAL B N 1
ATOM 15252 C CA . VAL B 1 961 ? 64.332 44.101 25.855 1.00 22.55 950 VAL B CA 1
ATOM 15253 C C . VAL B 1 961 ? 65.302 45.206 26.319 1.00 22.87 950 VAL B C 1
ATOM 15254 O O . VAL B 1 961 ? 66.184 45.663 25.555 1.00 22.89 950 VAL B O 1
ATOM 15258 N N . ARG B 1 962 ? 65.103 45.670 27.549 1.00 23.46 951 ARG B N 1
ATOM 15259 C CA . ARG B 1 962 ? 66.022 46.611 28.188 1.00 23.48 951 ARG B CA 1
ATOM 15260 C C . ARG B 1 962 ? 67.429 46.020 28.155 1.00 23.61 951 ARG B C 1
ATOM 15261 O O . ARG B 1 962 ? 67.626 44.894 28.618 1.00 21.70 951 ARG B O 1
ATOM 15269 N N . PRO B 1 963 ? 68.416 46.765 27.625 1.00 23.16 952 PRO B N 1
ATOM 15270 C CA . PRO B 1 963 ? 69.762 46.202 27.567 1.00 23.85 952 PRO B CA 1
ATOM 15271 C C . PRO B 1 963 ? 70.325 45.608 28.888 1.00 24.87 952 PRO B C 1
ATOM 15272 O O . PRO B 1 963 ? 70.884 44.522 28.870 1.00 25.35 952 PRO B O 1
ATOM 15276 N N . GLY B 1 964 ? 70.146 46.291 30.014 1.00 25.75 953 GLY B N 1
ATOM 15277 C CA . GLY B 1 964 ? 70.644 45.812 31.318 1.00 26.07 953 GLY B CA 1
ATOM 15278 C C . GLY B 1 964 ? 69.949 44.588 31.856 1.00 26.56 953 GLY B C 1
ATOM 15279 O O . GLY B 1 964 ? 70.488 43.888 32.730 1.00 27.60 953 GLY B O 1
ATOM 15280 N N . SER B 1 965 ? 68.741 44.325 31.360 1.00 26.11 954 SER B N 1
ATOM 15281 C CA . SER B 1 965 ? 68.041 43.107 31.704 1.00 25.55 954 SER B CA 1
ATOM 15282 C C . SER B 1 965 ? 68.759 41.867 31.170 1.00 25.66 954 SER B C 1
ATOM 15283 O O . SER B 1 965 ? 68.491 40.779 31.630 1.00 25.52 954 SER B O 1
ATOM 15286 N N . LEU B 1 966 ? 69.679 42.031 30.218 1.00 25.79 955 LEU B N 1
ATOM 15287 C CA . LEU B 1 966 ? 70.429 40.898 29.678 1.00 26.41 955 LEU B CA 1
ATOM 15288 C C . LEU B 1 966 ? 71.734 40.588 30.418 1.00 26.89 955 LEU B C 1
ATOM 15289 O O . LEU B 1 966 ? 72.385 39.558 30.178 1.00 27.41 955 LEU B O 1
ATOM 15294 N N . LEU B 1 967 ? 72.119 41.468 31.324 1.00 26.90 956 LEU B N 1
ATOM 15295 C CA . LEU B 1 967 ? 73.439 41.343 31.967 1.00 26.99 956 LEU B CA 1
ATOM 15296 C C . LEU B 1 967 ? 73.313 40.656 33.303 1.00 26.66 956 LEU B C 1
ATOM 15297 O O . LEU B 1 967 ? 72.405 40.956 34.073 1.00 27.09 956 LEU B O 1
ATOM 15302 N N . LYS B 1 968 ? 74.217 39.707 33.548 1.00 26.99 957 LYS B N 1
ATOM 15303 C CA . LYS B 1 968 ? 74.323 39.018 34.833 1.00 26.74 957 LYS B CA 1
ATOM 15304 C C . LYS B 1 968 ? 74.714 40.011 35.929 1.00 26.44 957 LYS B C 1
ATOM 15305 O O . LYS B 1 968 ? 75.527 40.895 35.694 1.00 25.84 957 LYS B O 1
ATOM 15307 N N . GLU B 1 969 ? 74.160 39.832 37.128 1.00 26.36 958 GLU B N 1
ATOM 15308 C CA . GLU B 1 969 ? 74.565 40.604 38.288 1.00 26.86 958 GLU B CA 1
ATOM 15309 C C . GLU B 1 969 ? 76.081 40.518 38.419 1.00 25.61 958 GLU B C 1
ATOM 15310 O O . GLU B 1 969 ? 76.636 39.455 38.260 1.00 25.48 958 GLU B O 1
ATOM 15316 N N . ALA B 1 970 ? 76.761 41.641 38.663 1.00 25.20 959 ALA B N 1
ATOM 15317 C CA . ALA B 1 970 ? 78.196 41.596 38.917 1.00 23.82 959 ALA B CA 1
ATOM 15318 C C . ALA B 1 970 ? 78.466 40.970 40.289 1.00 23.95 959 ALA B C 1
ATOM 15319 O O . ALA B 1 970 ? 77.696 41.165 41.239 1.00 22.91 959 ALA B O 1
ATOM 15321 N N . ASP B 1 971 ? 79.546 40.194 40.388 1.00 23.45 960 ASP B N 1
ATOM 15322 C CA . ASP B 1 971 ? 80.009 39.730 41.686 1.00 23.80 960 ASP B CA 1
ATOM 15323 C C . ASP B 1 971 ? 80.883 40.875 42.251 1.00 23.86 960 ASP B C 1
ATOM 15324 O O . ASP B 1 971 ? 82.079 40.978 41.962 1.00 23.66 960 ASP B O 1
ATOM 15329 N N . LEU B 1 972 ? 80.277 41.758 43.025 1.00 23.54 961 LEU B N 1
ATOM 15330 C CA . LEU B 1 972 ? 81.001 42.968 43.420 1.00 24.72 961 LEU B CA 1
ATOM 15331 C C . LEU B 1 972 ? 82.198 42.616 44.300 1.00 25.08 961 LEU B C 1
ATOM 15332 O O . LEU B 1 972 ? 83.245 43.230 44.175 1.00 25.23 961 LEU B O 1
ATOM 15337 N N . ASP B 1 973 ? 82.059 41.601 45.159 1.00 25.37 962 ASP B N 1
ATOM 15338 C CA . ASP B 1 973 ? 83.168 41.170 46.019 1.00 25.10 962 ASP B CA 1
ATOM 15339 C C . ASP B 1 973 ? 84.389 40.732 45.213 1.00 24.45 962 ASP B C 1
ATOM 15340 O O . ASP B 1 973 ? 85.514 41.148 45.498 1.00 23.61 962 ASP B O 1
ATOM 15345 N N . ALA B 1 974 ? 84.153 39.891 44.207 1.00 23.52 963 ALA B N 1
ATOM 15346 C CA . ALA B 1 974 ? 85.193 39.418 43.290 1.00 22.98 963 ALA B CA 1
ATOM 15347 C C . ALA B 1 974 ? 85.817 40.561 42.486 1.00 23.13 963 ALA B C 1
ATOM 15348 O O . ALA B 1 974 ? 87.033 40.605 42.305 1.00 22.66 963 ALA B O 1
ATOM 15350 N N . GLU B 1 975 ? 84.987 41.484 41.994 1.00 22.66 964 GLU B N 1
ATOM 15351 C CA . GLU B 1 975 ? 85.492 42.595 41.189 1.00 22.93 964 GLU B CA 1
ATOM 15352 C C . GLU B 1 975 ? 86.392 43.509 42.020 1.00 22.36 964 GLU B C 1
ATOM 15353 O O . GLU B 1 975 ? 87.433 43.974 41.549 1.00 22.44 964 GLU B O 1
ATOM 15359 N N . ARG B 1 976 ? 85.977 43.743 43.261 1.00 21.71 965 ARG B N 1
ATOM 15360 C CA A ARG B 1 976 ? 86.758 44.542 44.214 0.50 21.06 965 ARG B CA 1
ATOM 15361 C CA B ARG B 1 976 ? 86.741 44.528 44.220 0.50 21.80 965 ARG B CA 1
ATOM 15362 C C . ARG B 1 976 ? 88.118 43.892 44.478 1.00 21.61 965 ARG B C 1
ATOM 15363 O O . ARG B 1 976 ? 89.159 44.588 44.506 1.00 21.26 965 ARG B O 1
ATOM 15378 N N . LYS B 1 977 ? 88.123 42.569 44.660 1.00 21.59 966 LYS B N 1
ATOM 15379 C CA . LYS B 1 977 ? 89.350 41.798 44.861 1.00 22.00 966 LYS B CA 1
ATOM 15380 C C . LYS B 1 977 ? 90.287 41.947 43.671 1.00 21.93 966 LYS B C 1
ATOM 15381 O O . LYS B 1 977 ? 91.491 42.129 43.837 1.00 21.15 966 LYS B O 1
ATOM 15386 N N . VAL B 1 978 ? 89.719 41.909 42.474 1.00 21.86 967 VAL B N 1
ATOM 15387 C CA . VAL B 1 978 ? 90.489 42.076 41.237 1.00 23.19 967 VAL B CA 1
ATOM 15388 C C . VAL B 1 978 ? 91.295 43.401 41.185 1.00 22.64 967 VAL B C 1
ATOM 15389 O O . VAL B 1 978 ? 92.526 43.380 41.019 1.00 22.28 967 VAL B O 1
ATOM 15393 N N . ILE B 1 979 ? 90.616 44.533 41.345 1.00 22.64 968 ILE B N 1
ATOM 15394 C CA . ILE B 1 979 ? 91.293 45.834 41.272 1.00 22.28 968 ILE B CA 1
ATOM 15395 C C . ILE B 1 979 ? 92.298 45.976 42.418 1.00 22.81 968 ILE B C 1
ATOM 15396 O O . ILE B 1 979 ? 93.396 46.527 42.234 1.00 22.50 968 ILE B O 1
ATOM 15401 N N . GLU B 1 980 ? 91.939 45.458 43.593 1.00 23.00 969 GLU B N 1
ATOM 15402 C CA . GLU B 1 980 ? 92.791 45.618 44.759 1.00 23.86 969 GLU B CA 1
ATOM 15403 C C . GLU B 1 980 ? 94.095 44.861 44.593 1.00 25.13 969 GLU B C 1
ATOM 15404 O O . GLU B 1 980 ? 95.145 45.298 45.079 1.00 24.92 969 GLU B O 1
ATOM 15410 N N . LYS B 1 981 ? 94.020 43.734 43.886 1.00 26.61 970 LYS B N 1
ATOM 15411 C CA . LYS B 1 981 ? 95.172 42.892 43.574 1.00 27.48 970 LYS B CA 1
ATOM 15412 C C . LYS B 1 981 ? 96.049 43.565 42.510 1.00 28.20 970 LYS B C 1
ATOM 15413 O O . LYS B 1 981 ? 97.269 43.518 42.595 1.00 27.64 970 LYS B O 1
ATOM 15416 N N . LYS B 1 982 ? 95.417 44.159 41.494 1.00 28.54 971 LYS B N 1
ATOM 15417 C CA . LYS B 1 982 ? 96.137 44.920 40.461 1.00 29.63 971 LYS B CA 1
ATOM 15418 C C . LYS B 1 982 ? 96.933 46.088 41.067 1.00 29.73 971 LYS B C 1
ATOM 15419 O O . LYS B 1 982 ? 98.097 46.316 40.696 1.00 29.84 971 LYS B O 1
ATOM 15423 N N . LEU B 1 983 ? 96.295 46.815 41.987 1.00 28.85 972 LEU B N 1
ATOM 15424 C CA . LEU B 1 983 ? 96.888 48.002 42.621 1.00 28.26 972 LEU B CA 1
ATOM 15425 C C . LEU B 1 983 ? 97.694 47.656 43.860 1.00 28.34 972 LEU B C 1
ATOM 15426 O O . LEU B 1 983 ? 98.338 48.524 44.452 1.00 28.07 972 LEU B O 1
ATOM 15431 N N . GLU B 1 984 ? 97.641 46.382 44.247 1.00 28.37 973 GLU B N 1
ATOM 15432 C CA . GLU B 1 984 ? 98.342 45.862 45.423 1.00 28.40 973 GLU B CA 1
ATOM 15433 C C . GLU B 1 984 ? 98.040 46.700 46.674 1.00 27.98 973 GLU B C 1
ATOM 15434 O O . GLU B 1 984 ? 98.937 47.014 47.459 1.00 27.58 973 GLU B O 1
ATOM 15440 N N . ARG B 1 985 ? 96.770 47.075 46.833 1.00 26.77 974 ARG B N 1
ATOM 15441 C CA . ARG B 1 985 ? 96.304 47.852 47.983 1.00 26.85 974 ARG B CA 1
ATOM 15442 C C . ARG B 1 985 ? 94.789 47.844 48.048 1.00 26.85 974 ARG B C 1
ATOM 15443 O O . ARG B 1 985 ? 94.139 47.589 47.034 1.00 26.07 974 ARG B O 1
ATOM 15451 N N . GLU B 1 986 ? 94.227 48.180 49.211 1.00 26.39 975 GLU B N 1
ATOM 15452 C CA . GLU B 1 986 ? 92.785 48.428 49.301 1.00 26.54 975 GLU B CA 1
ATOM 15453 C C . GLU B 1 986 ? 92.366 49.699 48.521 1.00 25.50 975 GLU B C 1
ATOM 15454 O O . GLU B 1 986 ? 93.126 50.643 48.407 1.00 24.58 975 GLU B O 1
ATOM 15460 N N . VAL B 1 987 ? 91.172 49.669 47.934 1.00 24.64 976 VAL B N 1
ATOM 15461 C CA . VAL B 1 987 ? 90.593 50.852 47.288 1.00 23.98 976 VAL B CA 1
ATOM 15462 C C . VAL B 1 987 ? 89.401 51.285 48.140 1.00 23.79 976 VAL B C 1
ATOM 15463 O O . VAL B 1 987 ? 88.852 50.467 48.887 1.00 24.42 976 VAL B O 1
ATOM 15467 N N . SER B 1 988 ? 89.047 52.566 48.095 1.00 22.85 977 SER B N 1
ATOM 15468 C CA . SER B 1 988 ? 87.858 53.042 48.778 1.00 22.04 977 SER B CA 1
ATOM 15469 C C . SER B 1 988 ? 86.620 52.607 47.982 1.00 21.11 977 SER B C 1
ATOM 15470 O O . SER B 1 988 ? 86.748 52.190 46.836 1.00 20.79 977 SER B O 1
ATOM 15473 N N . ASP B 1 989 ? 85.432 52.706 48.580 1.00 20.74 978 ASP B N 1
ATOM 15474 C CA . ASP B 1 989 ? 84.187 52.468 47.828 1.00 21.44 978 ASP B CA 1
ATOM 15475 C C . ASP B 1 989 ? 84.011 53.399 46.640 1.00 21.06 978 ASP B C 1
ATOM 15476 O O . ASP B 1 989 ? 83.413 53.003 45.640 1.00 21.09 978 ASP B O 1
ATOM 15481 N N . PHE B 1 990 ? 84.471 54.643 46.768 1.00 21.79 979 PHE B N 1
ATOM 15482 C CA . PHE B 1 990 ? 84.426 55.595 45.650 1.00 22.89 979 PHE B CA 1
ATOM 15483 C C . PHE B 1 990 ? 85.314 55.160 44.471 1.00 22.81 979 PHE B C 1
ATOM 15484 O O . PHE B 1 990 ? 84.874 55.158 43.315 1.00 24.68 979 PHE B O 1
ATOM 15492 N N . GLU B 1 991 ? 86.567 54.806 44.749 1.00 22.86 980 GLU B N 1
ATOM 15493 C CA . GLU B 1 991 ? 87.485 54.287 43.720 1.00 22.30 980 GLU B CA 1
ATOM 15494 C C . GLU B 1 991 ? 86.940 53.026 43.081 1.00 22.04 980 GLU B C 1
ATOM 15495 O O . GLU B 1 991 ? 87.137 52.804 41.881 1.00 21.64 980 GLU B O 1
ATOM 15501 N N . PHE B 1 992 ? 86.277 52.188 43.885 1.00 21.64 981 PHE B N 1
ATOM 15502 C CA . PHE B 1 992 ? 85.666 50.957 43.363 1.00 22.04 981 PHE B CA 1
ATOM 15503 C C . PHE B 1 992 ? 84.578 51.327 42.355 1.00 22.25 981 PHE B C 1
ATOM 15504 O O . PHE B 1 992 ? 84.538 50.765 41.251 1.00 22.78 981 PHE B O 1
ATOM 15512 N N . ALA B 1 993 ? 83.725 52.296 42.709 1.00 22.37 982 ALA B N 1
ATOM 15513 C CA . ALA B 1 993 ? 82.717 52.819 41.779 1.00 22.64 982 ALA B CA 1
ATOM 15514 C C . ALA B 1 993 ? 83.360 53.361 40.479 1.00 23.23 982 ALA B C 1
ATOM 15515 O O . ALA B 1 993 ? 82.851 53.114 39.383 1.00 23.08 982 ALA B O 1
ATOM 15517 N N . SER B 1 994 ? 84.461 54.100 40.606 1.00 22.26 983 SER B N 1
ATOM 15518 C CA . SER B 1 994 ? 85.224 54.519 39.431 1.00 22.93 983 SER B CA 1
ATOM 15519 C C . SER B 1 994 ? 85.649 53.326 38.576 1.00 22.73 983 SER B C 1
ATOM 15520 O O . SER B 1 994 ? 85.462 53.352 37.376 1.00 23.26 983 SER B O 1
ATOM 15523 N N . TYR B 1 995 ? 86.210 52.291 39.206 1.00 21.50 984 TYR B N 1
ATOM 15524 C CA . TYR B 1 995 ? 86.675 51.107 38.504 1.00 21.79 984 TYR B CA 1
ATOM 15525 C C . TYR B 1 995 ? 85.525 50.373 37.802 1.00 22.35 984 TYR B C 1
ATOM 15526 O O . TYR B 1 995 ? 85.671 49.915 36.669 1.00 21.90 984 TYR B O 1
ATOM 15535 N N . LEU B 1 996 ? 84.371 50.305 38.457 1.00 21.91 985 LEU B N 1
ATOM 15536 C CA . LEU B 1 996 ? 83.199 49.695 37.838 1.00 22.69 985 LEU B CA 1
ATOM 15537 C C . LEU B 1 996 ? 82.717 50.446 36.598 1.00 23.12 985 LEU B C 1
ATOM 15538 O O . LEU B 1 996 ? 82.330 49.823 35.628 1.00 23.66 985 LEU B O 1
ATOM 15543 N N . MET B 1 997 ? 82.724 51.780 36.632 1.00 22.51 986 MET B N 1
ATOM 15544 C CA . MET B 1 997 ? 82.352 52.586 35.444 1.00 23.52 986 MET B CA 1
ATOM 15545 C C . MET B 1 997 ? 83.416 52.568 34.322 1.00 23.76 986 MET B C 1
ATOM 15546 O O . MET B 1 997 ? 83.091 52.400 33.135 1.00 23.77 986 MET B O 1
ATOM 15551 N N . TYR B 1 998 ? 84.674 52.762 34.710 1.00 23.97 987 TYR B N 1
ATOM 15552 C CA . TYR B 1 998 ? 85.805 52.912 33.778 1.00 24.15 987 TYR B CA 1
ATOM 15553 C C . TYR B 1 998 ? 87.005 52.118 34.292 1.00 24.45 987 TYR B C 1
ATOM 15554 O O . TYR B 1 998 ? 87.936 52.703 34.832 1.00 24.88 987 TYR B O 1
ATOM 15563 N N . PRO B 1 999 ? 86.986 50.785 34.118 1.00 24.44 988 PRO B N 1
ATOM 15564 C CA . PRO B 1 999 ? 88.068 49.950 34.678 1.00 24.80 988 PRO B CA 1
ATOM 15565 C C . PRO B 1 999 ? 89.474 50.334 34.194 1.00 25.04 988 PRO B C 1
ATOM 15566 O O . PRO B 1 999 ? 90.390 50.451 35.005 1.00 23.93 988 PRO B O 1
ATOM 15570 N N . LYS B 1 1000 ? 89.615 50.543 32.887 1.00 25.12 989 LYS B N 1
ATOM 15571 C CA . LYS B 1 1000 ? 90.914 50.874 32.293 1.00 25.51 989 LYS B CA 1
ATOM 15572 C C . LYS B 1 1000 ? 91.323 52.289 32.680 1.00 24.27 989 LYS B C 1
ATOM 15573 O O . LYS B 1 1000 ? 92.418 52.502 33.165 1.00 22.95 989 LYS B O 1
ATOM 15576 N N . VAL B 1 1001 ? 90.433 53.261 32.458 1.00 23.82 990 VAL B N 1
ATOM 15577 C CA . VAL B 1 1001 ? 90.722 54.656 32.804 1.00 22.79 990 VAL B CA 1
ATOM 15578 C C . VAL B 1 1001 ? 91.067 54.798 34.293 1.00 22.96 990 VAL B C 1
ATOM 15579 O O . VAL B 1 1001 ? 92.053 55.492 34.662 1.00 22.91 990 VAL B O 1
ATOM 15583 N N . PHE B 1 1002 ? 90.275 54.148 35.161 1.00 22.33 991 PHE B N 1
ATOM 15584 C CA . PHE B 1 1002 ? 90.570 54.223 36.579 1.00 22.68 991 PHE B CA 1
ATOM 15585 C C . PHE B 1 1002 ? 91.919 53.625 36.931 1.00 22.99 991 PHE B C 1
ATOM 15586 O O . PHE B 1 1002 ? 92.702 54.229 37.688 1.00 23.15 991 PHE B O 1
ATOM 15594 N N . THR B 1 1003 ? 92.160 52.410 36.438 1.00 23.26 992 THR B N 1
ATOM 15595 C CA . THR B 1 1003 ? 93.398 51.705 36.716 1.00 23.89 992 THR B CA 1
ATOM 15596 C C . THR B 1 1003 ? 94.569 52.575 36.269 1.00 23.97 992 THR B C 1
ATOM 15597 O O . THR B 1 1003 ? 95.531 52.732 37.015 1.00 23.35 992 THR B O 1
ATOM 15601 N N . ASP B 1 1004 ? 94.482 53.133 35.060 1.00 24.41 993 ASP B N 1
ATOM 15602 C CA . ASP B 1 1004 ? 95.575 53.972 34.566 1.00 25.05 993 ASP B CA 1
ATOM 15603 C C . ASP B 1 1004 ? 95.781 55.208 35.438 1.00 24.21 993 ASP B C 1
ATOM 15604 O O . ASP B 1 1004 ? 96.914 55.614 35.650 1.00 23.37 993 ASP B O 1
ATOM 15609 N N . PHE B 1 1005 ? 94.680 55.789 35.928 1.00 23.04 994 PHE B N 1
ATOM 15610 C CA . PHE B 1 1005 ? 94.716 56.987 36.773 1.00 22.89 994 PHE B CA 1
ATOM 15611 C C . PHE B 1 1005 ? 95.310 56.644 38.132 1.00 22.60 994 PHE B C 1
ATOM 15612 O O . PHE B 1 1005 ? 96.088 57.409 38.688 1.00 22.13 994 PHE B O 1
ATOM 15620 N N . ALA B 1 1006 ? 94.927 55.494 38.675 1.00 22.89 995 ALA B N 1
ATOM 15621 C CA . ALA B 1 1006 ? 95.478 55.059 39.951 1.00 23.11 995 ALA B CA 1
ATOM 15622 C C . ALA B 1 1006 ? 97.007 54.850 39.892 1.00 23.14 995 ALA B C 1
ATOM 15623 O O . ALA B 1 1006 ? 97.730 55.196 40.849 1.00 23.10 995 ALA B O 1
ATOM 15625 N N . LEU B 1 1007 ? 97.498 54.302 38.779 1.00 22.43 996 LEU B N 1
ATOM 15626 C CA . LEU B 1 1007 ? 98.947 54.176 38.588 1.00 23.60 996 LEU B CA 1
ATOM 15627 C C . LEU B 1 1007 ? 99.661 55.539 38.407 1.00 23.73 996 LEU B C 1
ATOM 15628 O O . LEU B 1 1007 ? 100.685 55.791 39.034 1.00 23.63 996 LEU B O 1
ATOM 15633 N N . ALA B 1 1008 ? 99.103 56.410 37.567 1.00 24.50 997 ALA B N 1
ATOM 15634 C CA . ALA B 1 1008 ? 99.597 57.780 37.398 1.00 24.50 997 ALA B CA 1
ATOM 15635 C C . ALA B 1 1008 ? 99.700 58.520 38.723 1.00 24.99 997 ALA B C 1
ATOM 15636 O O . ALA B 1 1008 ? 100.720 59.159 39.001 1.00 24.64 997 ALA B O 1
ATOM 15638 N N . SER B 1 1009 ? 98.662 58.409 39.564 1.00 26.09 998 SER B N 1
ATOM 15639 C CA . SER B 1 1009 ? 98.685 59.041 40.899 1.00 26.88 998 SER B CA 1
ATOM 15640 C C . SER B 1 1009 ? 99.765 58.525 41.810 1.00 27.34 998 SER B C 1
ATOM 15641 O O . SER B 1 1009 ? 100.277 59.257 42.661 1.00 28.14 998 SER B O 1
ATOM 15644 N N . ASP B 1 1010 ? 100.093 57.255 41.660 1.00 27.66 999 ASP B N 1
ATOM 15645 C CA . ASP B 1 1010 ? 101.145 56.678 42.466 1.00 28.79 999 ASP B CA 1
ATOM 15646 C C . ASP B 1 1010 ? 102.478 57.277 42.041 1.00 27.96 999 ASP B C 1
ATOM 15647 O O . ASP B 1 1010 ? 103.346 57.477 42.867 1.00 27.24 999 ASP B O 1
ATOM 15652 N N . THR B 1 1011 ? 102.630 57.537 40.740 1.00 27.76 1000 THR B N 1
ATOM 15653 C CA . THR B 1 1011 ? 103.874 58.092 40.195 1.00 28.26 1000 THR B CA 1
ATOM 15654 C C . THR B 1 1011 ? 104.009 59.592 40.473 1.00 27.86 1000 THR B C 1
ATOM 15655 O O . THR B 1 1011 ? 105.100 60.081 40.756 1.00 26.83 1000 THR B O 1
ATOM 15659 N N . TYR B 1 1012 ? 102.900 60.326 40.412 1.00 27.95 1001 TYR B N 1
ATOM 15660 C CA . TYR B 1 1012 ? 102.999 61.788 40.350 1.00 27.85 1001 TYR B CA 1
ATOM 15661 C C . TYR B 1 1012 ? 102.406 62.466 41.544 1.00 27.31 1001 TYR B C 1
ATOM 15662 O O . TYR B 1 1012 ? 102.527 63.670 41.696 1.00 28.17 1001 TYR B O 1
ATOM 15671 N N . GLY B 1 1013 ? 101.735 61.702 42.379 1.00 26.57 1002 GLY B N 1
ATOM 15672 C CA . GLY B 1 1013 ? 101.144 62.262 43.555 1.00 27.26 1002 GLY B CA 1
ATOM 15673 C C . GLY B 1 1013 ? 100.019 63.214 43.166 1.00 27.19 1002 GLY B C 1
ATOM 15674 O O . GLY B 1 1013 ? 99.418 63.070 42.087 1.00 26.45 1002 GLY B O 1
ATOM 15675 N N . PRO B 1 1014 ? 99.749 64.199 44.033 1.00 26.38 1003 PRO B N 1
ATOM 15676 C CA . PRO B 1 1014 ? 98.486 64.944 43.982 1.00 25.69 1003 PRO B CA 1
ATOM 15677 C C . PRO B 1 1014 ? 98.540 66.118 42.973 1.00 24.28 1003 PRO B C 1
ATOM 15678 O O . PRO B 1 1014 ? 98.514 67.273 43.373 1.00 24.24 1003 PRO B O 1
ATOM 15682 N N . VAL B 1 1015 ? 98.592 65.820 41.674 1.00 23.41 1004 VAL B N 1
ATOM 15683 C CA . VAL B 1 1015 ? 98.770 66.873 40.673 1.00 22.84 1004 VAL B CA 1
ATOM 15684 C C . VAL B 1 1015 ? 97.611 67.881 40.571 1.00 21.85 1004 VAL B C 1
ATOM 15685 O O . VAL B 1 1015 ? 97.802 68.985 40.070 1.00 20.84 1004 VAL B O 1
ATOM 15689 N N . SER B 1 1016 ? 96.441 67.528 41.115 1.00 20.90 1005 SER B N 1
ATOM 15690 C CA . SER B 1 1016 ? 95.277 68.412 41.100 1.00 20.64 1005 SER B CA 1
ATOM 15691 C C . SER B 1 1016 ? 95.544 69.682 41.881 1.00 21.66 1005 SER B C 1
ATOM 15692 O O . SER B 1 1016 ? 94.838 70.667 41.682 1.00 20.80 1005 SER B O 1
ATOM 15695 N N . VAL B 1 1017 ? 96.547 69.655 42.794 1.00 21.82 1006 VAL B N 1
ATOM 15696 C CA . VAL B 1 1017 ? 96.851 70.826 43.629 1.00 21.36 1006 VAL B CA 1
ATOM 15697 C C . VAL B 1 1017 ? 97.649 71.871 42.845 1.00 22.13 1006 VAL B C 1
ATOM 15698 O O . VAL B 1 1017 ? 97.823 72.995 43.307 1.00 22.73 1006 VAL B O 1
ATOM 15702 N N . LEU B 1 1018 ? 98.131 71.506 41.662 1.00 21.26 1007 LEU B N 1
ATOM 15703 C CA . LEU B 1 1018 ? 98.877 72.432 40.836 1.00 20.70 1007 LEU B CA 1
ATOM 15704 C C . LEU B 1 1018 ? 97.971 73.423 40.133 1.00 21.41 1007 LEU B C 1
ATOM 15705 O O . LEU B 1 1018 ? 96.901 73.046 39.639 1.00 21.90 1007 LEU B O 1
ATOM 15710 N N . PRO B 1 1019 ? 98.388 74.701 40.082 1.00 21.17 1008 PRO B N 1
ATOM 15711 C CA . PRO B 1 1019 ? 97.622 75.669 39.318 1.00 20.83 1008 PRO B CA 1
ATOM 15712 C C . PRO B 1 1019 ? 97.674 75.270 37.848 1.00 19.92 1008 PRO B C 1
ATOM 15713 O O . PRO B 1 1019 ? 98.614 74.582 37.382 1.00 20.57 1008 PRO B O 1
ATOM 15717 N N . THR B 1 1020 ? 96.642 75.675 37.127 1.00 19.17 1009 THR B N 1
ATOM 15718 C CA . THR B 1 1020 ? 96.409 75.193 35.747 1.00 17.15 1009 THR B CA 1
ATOM 15719 C C . THR B 1 1020 ? 97.557 75.411 34.785 1.00 17.20 1009 THR B C 1
ATOM 15720 O O . THR B 1 1020 ? 97.930 74.477 34.057 1.00 15.72 1009 THR B O 1
ATOM 15724 N N . PRO B 1 1021 ? 98.160 76.628 34.778 1.00 18.05 1010 PRO B N 1
ATOM 15725 C CA . PRO B 1 1021 ? 99.295 76.744 33.839 1.00 18.12 1010 PRO B CA 1
ATOM 15726 C C . PRO B 1 1021 ? 100.479 75.813 34.144 1.00 18.56 1010 PRO B C 1
ATOM 15727 O O . PRO B 1 1021 ? 101.131 75.349 33.198 1.00 19.56 1010 PRO B O 1
ATOM 15731 N N . ALA B 1 1022 ? 100.741 75.531 35.424 1.00 18.35 1011 ALA B N 1
ATOM 15732 C CA . ALA B 1 1022 ? 101.803 74.575 35.813 1.00 18.96 1011 ALA B CA 1
ATOM 15733 C C . ALA B 1 1022 ? 101.414 73.149 35.385 1.00 18.69 1011 ALA B C 1
ATOM 15734 O O . ALA B 1 1022 ? 102.247 72.383 34.898 1.00 18.70 1011 ALA B O 1
ATOM 15736 N N . TYR B 1 1023 ? 100.144 72.811 35.576 1.00 19.68 1012 TYR B N 1
ATOM 15737 C CA . TYR B 1 1023 ? 99.633 71.514 35.109 1.00 19.66 1012 TYR B CA 1
ATOM 15738 C C . TYR B 1 1023 ? 99.909 71.232 33.625 1.00 19.63 1012 TYR B C 1
ATOM 15739 O O . TYR B 1 1023 ? 100.437 70.171 33.284 1.00 19.92 1012 TYR B O 1
ATOM 15748 N N . PHE B 1 1024 ? 99.534 72.174 32.755 1.00 19.03 1013 PHE B N 1
ATOM 15749 C CA . PHE B 1 1024 ? 99.616 71.982 31.298 1.00 18.67 1013 PHE B CA 1
ATOM 15750 C C . PHE B 1 1024 ? 100.962 72.302 30.664 1.00 18.71 1013 PHE B C 1
ATOM 15751 O O . PHE B 1 1024 ? 101.285 71.767 29.581 1.00 19.26 1013 PHE B O 1
ATOM 15759 N N . TYR B 1 1025 ? 101.708 73.223 31.287 1.00 19.28 1014 TYR B N 1
ATOM 15760 C CA . TYR B 1 1025 ? 102.985 73.711 30.740 1.00 20.10 1014 TYR B CA 1
ATOM 15761 C C . TYR B 1 1025 ? 104.214 73.584 31.644 1.00 20.44 1014 TYR B C 1
ATOM 15762 O O . TYR B 1 1025 ? 105.322 73.835 31.186 1.00 20.50 1014 TYR B O 1
ATOM 15771 N N . GLY B 1 1026 ? 104.053 73.185 32.909 1.00 21.33 1015 GLY B N 1
ATOM 15772 C CA . GLY B 1 1026 ? 105.220 73.044 33.799 1.00 21.61 1015 GLY B CA 1
ATOM 15773 C C . GLY B 1 1026 ? 105.768 74.425 34.143 1.00 23.49 1015 GLY B C 1
ATOM 15774 O O . GLY B 1 1026 ? 104.983 75.378 34.227 1.00 23.94 1015 GLY B O 1
ATOM 15775 N N . LEU B 1 1027 ? 107.100 74.543 34.284 1.00 23.31 1016 LEU B N 1
ATOM 15776 C CA . LEU B 1 1027 ? 107.773 75.770 34.773 1.00 24.25 1016 LEU B CA 1
ATOM 15777 C C . LEU B 1 1027 ? 108.857 76.239 33.830 1.00 24.17 1016 LEU B C 1
ATOM 15778 O O . LEU B 1 1027 ? 109.694 75.449 33.391 1.00 25.26 1016 LEU B O 1
ATOM 15783 N N . ALA B 1 1028 ? 108.851 77.530 33.531 1.00 23.90 1017 ALA B N 1
ATOM 15784 C CA . ALA B 1 1028 ? 109.916 78.125 32.756 1.00 23.43 1017 ALA B CA 1
ATOM 15785 C C . ALA B 1 1028 ? 111.153 78.259 33.645 1.00 23.21 1017 ALA B C 1
ATOM 15786 O O . ALA B 1 1028 ? 111.074 78.158 34.887 1.00 21.01 1017 ALA B O 1
ATOM 15788 N N . ASP B 1 1029 ? 112.291 78.480 32.994 1.00 22.48 1018 ASP B N 1
ATOM 15789 C CA . ASP B 1 1029 ? 113.555 78.674 33.685 1.00 22.29 1018 ASP B CA 1
ATOM 15790 C C . ASP B 1 1029 ? 113.413 79.809 34.677 1.00 22.34 1018 ASP B C 1
ATOM 15791 O O . ASP B 1 1029 ? 112.980 80.912 34.302 1.00 22.17 1018 ASP B O 1
ATOM 15796 N N . GLY B 1 1030 ? 113.781 79.538 35.929 1.00 22.15 1019 GLY B N 1
ATOM 15797 C CA . GLY B 1 1030 ? 113.718 80.520 37.006 1.00 22.34 1019 GLY B CA 1
ATOM 15798 C C . GLY B 1 1030 ? 112.333 80.844 37.548 1.00 23.26 1019 GLY B C 1
ATOM 15799 O O . GLY B 1 1030 ? 112.198 81.676 38.463 1.00 22.53 1019 GLY B O 1
ATOM 15800 N N . GLU B 1 1031 ? 111.299 80.194 36.995 1.00 22.77 1020 GLU B N 1
ATOM 15801 C CA . GLU B 1 1031 ? 109.910 80.436 37.399 1.00 23.83 1020 GLU B CA 1
ATOM 15802 C C . GLU B 1 1031 ? 109.613 79.825 38.777 1.00 23.31 1020 GLU B C 1
ATOM 15803 O O . GLU B 1 1031 ? 110.090 78.742 39.108 1.00 22.36 1020 GLU B O 1
ATOM 15809 N N . GLU B 1 1032 ? 108.812 80.561 39.547 1.00 22.86 1021 GLU B N 1
ATOM 15810 C CA . GLU B 1 1032 ? 108.449 80.219 40.898 1.00 22.18 1021 GLU B CA 1
ATOM 15811 C C . GLU B 1 1032 ? 106.999 79.771 40.900 1.00 22.80 1021 GLU B C 1
ATOM 15812 O O . GLU B 1 1032 ? 106.168 80.379 40.225 1.00 22.49 1021 GLU B O 1
ATOM 15818 N N . LEU B 1 1033 ? 106.715 78.741 41.692 1.00 22.26 1022 LEU B N 1
ATOM 15819 C CA . LEU B 1 1033 ? 105.399 78.173 41.861 1.00 22.92 1022 LEU B CA 1
ATOM 15820 C C . LEU B 1 1033 ? 105.110 77.948 43.339 1.00 22.34 1022 LEU B C 1
ATOM 15821 O O . LEU B 1 1033 ? 105.949 77.459 44.080 1.00 21.68 1022 LEU B O 1
ATOM 15826 N N . PHE B 1 1034 ? 103.896 78.283 43.748 1.00 22.86 1023 PHE B N 1
ATOM 15827 C CA . PHE B 1 1034 ? 103.411 78.002 45.081 1.00 23.52 1023 PHE B CA 1
ATOM 15828 C C . PHE B 1 1034 ? 102.324 76.917 44.970 1.00 24.03 1023 PHE B C 1
ATOM 15829 O O . PHE B 1 1034 ? 101.357 77.082 44.201 1.00 24.65 1023 PHE B O 1
ATOM 15837 N N . ALA B 1 1035 ? 102.471 75.820 45.709 1.00 24.07 1024 ALA B N 1
ATOM 15838 C CA . ALA B 1 1035 ? 101.489 74.710 45.687 1.00 24.27 1024 ALA B CA 1
ATOM 15839 C C . ALA B 1 1035 ? 101.263 74.161 47.096 1.00 24.86 1024 ALA B C 1
ATOM 15840 O O . ALA B 1 1035 ? 102.216 73.993 47.860 1.00 24.89 1024 ALA B O 1
ATOM 15842 N N . ASP B 1 1036 ? 100.005 73.913 47.455 1.00 24.48 1025 ASP B N 1
ATOM 15843 C CA . ASP B 1 1036 ? 99.695 73.342 48.763 1.00 25.56 1025 ASP B CA 1
ATOM 15844 C C . ASP B 1 1036 ? 99.442 71.844 48.678 1.00 26.02 1025 ASP B C 1
ATOM 15845 O O . ASP B 1 1036 ? 98.441 71.423 48.098 1.00 25.42 1025 ASP B O 1
ATOM 15850 N N . ILE B 1 1037 ? 100.356 71.045 49.222 1.00 27.10 1026 ILE B N 1
ATOM 15851 C CA . ILE B 1 1037 ? 100.139 69.598 49.343 1.00 29.30 1026 ILE B CA 1
ATOM 15852 C C . ILE B 1 1037 ? 99.310 69.261 50.570 1.00 31.30 1026 ILE B C 1
ATOM 15853 O O . ILE B 1 1037 ? 98.538 68.302 50.562 1.00 32.43 1026 ILE B O 1
ATOM 15856 N N . GLU B 1 1038 ? 99.467 70.047 51.628 1.00 32.52 1027 GLU B N 1
ATOM 15857 C CA . GLU B 1 1038 ? 98.628 69.922 52.812 1.00 33.87 1027 GLU B CA 1
ATOM 15858 C C . GLU B 1 1038 ? 97.953 71.267 53.115 1.00 34.78 1027 GLU B C 1
ATOM 15859 O O . GLU B 1 1038 ? 98.392 72.326 52.637 1.00 35.17 1027 GLU B O 1
ATOM 15862 N N . LYS B 1 1039 ? 96.880 71.228 53.899 1.00 35.38 1028 LYS B N 1
ATOM 15863 C CA . LYS B 1 1039 ? 96.279 72.450 54.414 1.00 35.85 1028 LYS B CA 1
ATOM 15864 C C . LYS B 1 1039 ? 97.099 72.920 55.624 1.00 36.01 1028 LYS B C 1
ATOM 15865 O O . LYS B 1 1039 ? 96.637 72.909 56.772 1.00 36.88 1028 LYS B O 1
ATOM 15867 N N . GLY B 1 1040 ? 98.357 73.234 55.342 1.00 36.07 1029 GLY B N 1
ATOM 15868 C CA . GLY B 1 1040 ? 99.207 74.102 56.157 1.00 35.77 1029 GLY B CA 1
ATOM 15869 C C . GLY B 1 1040 ? 99.479 75.236 55.177 1.00 35.31 1029 GLY B C 1
ATOM 15870 O O . GLY B 1 1040 ? 98.932 76.333 55.335 1.00 35.71 1029 GLY B O 1
ATOM 15871 N N . LYS B 1 1041 ? 100.327 75.032 54.165 1.00 34.32 1030 LYS B N 1
ATOM 15872 C CA . LYS B 1 1041 ? 101.516 74.153 54.115 1.00 33.29 1030 LYS B CA 1
ATOM 15873 C C . LYS B 1 1041 ? 101.989 74.278 52.682 1.00 31.86 1030 LYS B C 1
ATOM 15874 O O . LYS B 1 1041 ? 101.854 73.347 51.871 1.00 32.24 1030 LYS B O 1
ATOM 15877 N N . THR B 1 1042 ? 102.509 75.466 52.385 1.00 30.20 1031 THR B N 1
ATOM 15878 C CA . THR B 1 1042 ? 102.807 75.885 51.027 1.00 28.59 1031 THR B CA 1
ATOM 15879 C C . THR B 1 1042 ? 104.215 75.503 50.637 1.00 27.53 1031 THR B C 1
ATOM 15880 O O . THR B 1 1042 ? 105.175 75.759 51.373 1.00 27.37 1031 THR B O 1
ATOM 15884 N N . LEU B 1 1043 ? 104.326 74.886 49.473 1.00 26.00 1032 LEU B N 1
ATOM 15885 C CA . LEU B 1 1043 ? 105.610 74.603 48.856 1.00 25.51 1032 LEU B CA 1
ATOM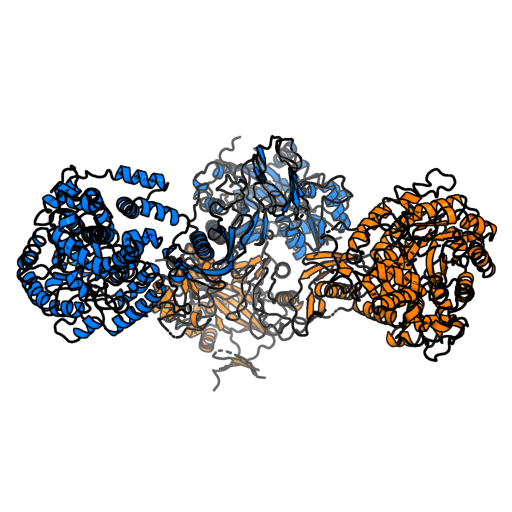 15886 C C . LEU B 1 1043 ? 105.956 75.748 47.925 1.00 25.19 1032 LEU B C 1
ATOM 15887 O O . LEU B 1 1043 ? 105.155 76.129 47.050 1.00 24.87 1032 LEU B O 1
ATOM 15892 N N . VAL B 1 1044 ? 107.158 76.280 48.109 1.00 24.11 1033 VAL B N 1
ATOM 15893 C CA . VAL B 1 1044 ? 107.700 77.247 47.208 1.00 23.27 1033 VAL B CA 1
ATOM 15894 C C . VAL B 1 1044 ? 108.665 76.489 46.299 1.00 23.66 1033 VAL B C 1
ATOM 15895 O O . VAL B 1 1044 ? 109.752 76.060 46.735 1.00 23.10 1033 VAL B O 1
ATOM 15899 N N . ILE B 1 1045 ? 108.280 76.359 45.029 1.00 22.97 1034 ILE B N 1
ATOM 15900 C CA . ILE B 1 1045 ? 109.055 75.578 44.063 1.00 23.38 1034 ILE B CA 1
ATOM 15901 C C . ILE B 1 1045 ? 109.614 76.510 42.988 1.00 23.39 1034 ILE B C 1
ATOM 15902 O O . ILE B 1 1045 ? 108.872 77.336 42.428 1.00 23.57 1034 ILE B O 1
ATOM 15907 N N . VAL B 1 1046 ? 110.908 76.376 42.706 1.00 23.21 1035 VAL B N 1
ATOM 15908 C CA . VAL B 1 1046 ? 111.574 77.129 41.646 1.00 23.31 1035 VAL B CA 1
ATOM 15909 C C . VAL B 1 1046 ? 112.315 76.182 40.698 1.00 23.44 1035 VAL B C 1
ATOM 15910 O O . VAL B 1 1046 ? 113.056 75.313 41.147 1.00 23.65 1035 VAL B O 1
ATOM 15914 N N . ASN B 1 1047 ? 112.090 76.344 39.393 1.00 23.75 1036 ASN B N 1
ATOM 15915 C CA . ASN B 1 1047 ? 112.851 75.625 38.349 1.00 23.57 1036 ASN B CA 1
ATOM 15916 C C . ASN B 1 1047 ? 114.205 76.339 38.096 1.00 24.50 1036 ASN B C 1
ATOM 15917 O O . ASN B 1 1047 ? 114.250 77.401 37.442 1.00 23.80 1036 ASN B O 1
ATOM 15922 N N . GLN B 1 1048 ? 115.291 75.744 38.603 1.00 23.94 1037 GLN B N 1
ATOM 15923 C CA . GLN B 1 1048 ? 116.599 76.379 38.570 1.00 24.92 1037 GLN B CA 1
ATOM 15924 C C . GLN B 1 1048 ? 117.404 76.029 37.327 1.00 24.73 1037 GLN B C 1
ATOM 15925 O O . GLN B 1 1048 ? 118.175 76.865 36.864 1.00 24.21 1037 GLN B O 1
ATOM 15931 N N . ALA B 1 1049 ? 117.228 74.809 36.803 1.00 24.55 1038 ALA B N 1
ATOM 15932 C CA . ALA B 1 1049 ? 117.954 74.336 35.613 1.00 25.21 1038 ALA B CA 1
ATOM 15933 C C . ALA B 1 1049 ? 117.402 73.019 35.075 1.00 25.60 1038 ALA B C 1
ATOM 15934 O O . ALA B 1 1049 ? 116.790 72.238 35.807 1.00 25.41 1038 ALA B O 1
ATOM 15936 N N . VAL B 1 1050 ? 117.606 72.796 33.780 1.00 25.72 1039 VAL B N 1
ATOM 15937 C CA . VAL B 1 1050 ? 117.230 71.552 33.139 1.00 26.65 1039 VAL B CA 1
ATOM 15938 C C . VAL B 1 1050 ? 118.428 71.104 32.322 1.00 27.11 1039 VAL B C 1
ATOM 15939 O O . VAL B 1 1050 ? 118.910 71.861 31.471 1.00 27.31 1039 VAL B O 1
ATOM 15943 N N . SER B 1 1051 ? 118.918 69.892 32.576 1.00 27.22 1040 SER B N 1
ATOM 15944 C CA . SER B 1 1051 ? 120.087 69.391 31.859 1.00 27.99 1040 SER B CA 1
ATOM 15945 C C . SER B 1 1051 ? 119.764 69.057 30.402 1.00 28.46 1040 SER B C 1
ATOM 15946 O O . SER B 1 1051 ? 118.612 68.892 30.043 1.00 28.70 1040 SER B O 1
ATOM 15949 N N . ALA B 1 1052 ? 120.789 68.941 29.562 1.00 29.42 1041 ALA B N 1
ATOM 15950 C CA . ALA B 1 1052 ? 120.596 68.330 28.254 1.00 30.43 1041 ALA B CA 1
ATOM 15951 C C . ALA B 1 1052 ? 120.289 66.865 28.532 1.00 31.01 1041 ALA B C 1
ATOM 15952 O O . ALA B 1 1052 ? 120.521 66.379 29.647 1.00 30.83 1041 ALA B O 1
ATOM 15953 N N . THR B 1 1053 ? 119.755 66.158 27.546 1.00 31.64 1042 THR B N 1
ATOM 15954 C CA . THR B 1 1053 ? 119.412 64.765 27.787 1.00 32.75 1042 THR B CA 1
ATOM 15955 C C . THR B 1 1053 ? 120.633 63.865 27.584 1.00 33.63 1042 THR B C 1
ATOM 15956 O O . THR B 1 1053 ? 121.400 64.029 26.619 1.00 33.19 1042 THR B O 1
ATOM 15960 N N . ASP B 1 1054 ? 120.847 62.949 28.524 1.00 34.67 1043 ASP B N 1
ATOM 15961 C CA . ASP B 1 1054 ? 122.016 62.109 28.404 1.00 36.02 1043 ASP B CA 1
ATOM 15962 C C . ASP B 1 1054 ? 121.873 61.047 27.312 1.00 36.99 1043 ASP B C 1
ATOM 15963 O O . ASP B 1 1054 ? 122.091 61.332 26.124 1.00 37.77 1043 ASP B O 1
ATOM 15968 N N . SER B 1 1055 ? 121.439 59.855 27.714 1.00 37.78 1044 SER B N 1
ATOM 15969 C CA . SER B 1 1055 ? 121.828 58.582 27.079 1.00 38.09 1044 SER B CA 1
ATOM 15970 C C . SER B 1 1055 ? 121.578 57.686 28.267 1.00 38.16 1044 SER B C 1
ATOM 15971 O O . SER B 1 1055 ? 122.164 57.901 29.332 1.00 38.65 1044 SER B O 1
ATOM 15974 N N . GLN B 1 1056 ? 120.711 56.694 28.075 1.00 37.80 1045 GLN B N 1
ATOM 15975 C CA . GLN B 1 1056 ? 119.690 56.318 29.067 1.00 37.02 1045 GLN B CA 1
ATOM 15976 C C . GLN B 1 1056 ? 118.470 57.195 28.767 1.00 35.93 1045 GLN B C 1
ATOM 15977 O O . GLN B 1 1056 ? 117.374 56.927 29.261 1.00 35.97 1045 GLN B O 1
ATOM 15983 N N . GLY B 1 1057 ? 118.681 58.225 27.938 1.00 34.73 1046 GLY B N 1
ATOM 15984 C CA . GLY B 1 1057 ? 117.636 59.148 27.484 1.00 33.44 1046 GLY B CA 1
ATOM 15985 C C . GLY B 1 1057 ? 116.873 59.836 28.599 1.00 32.58 1046 GLY B C 1
ATOM 15986 O O . GLY B 1 1057 ? 115.649 59.981 28.520 1.00 32.59 1046 GLY B O 1
ATOM 15987 N N . MET B 1 1058 ? 117.584 60.246 29.650 1.00 31.65 1047 MET B N 1
ATOM 15988 C CA . MET B 1 1058 ? 116.959 60.964 30.771 1.00 30.79 1047 MET B CA 1
ATOM 15989 C C . MET B 1 1058 ? 117.374 62.441 30.791 1.00 30.25 1047 MET B C 1
ATOM 15990 O O . MET B 1 1058 ? 118.390 62.825 30.200 1.00 30.06 1047 MET B O 1
ATOM 15995 N N . VAL B 1 1059 ? 116.554 63.262 31.444 1.00 29.73 1048 VAL B N 1
ATOM 15996 C CA . VAL B 1 1059 ? 116.808 64.685 31.640 1.00 28.83 1048 VAL B CA 1
ATOM 15997 C C . VAL B 1 1059 ? 116.704 64.986 33.144 1.00 28.45 1048 VAL B C 1
ATOM 15998 O O . VAL B 1 1059 ? 115.755 64.540 33.815 1.00 28.64 1048 VAL B O 1
ATOM 16002 N N . THR B 1 1060 ? 117.681 65.718 33.683 1.00 27.49 1049 THR B N 1
ATOM 16003 C CA . THR B 1 1060 ? 117.640 66.134 35.102 1.00 26.17 1049 THR B CA 1
ATOM 16004 C C . THR B 1 1060 ? 117.118 67.573 35.196 1.00 25.88 1049 THR B C 1
ATOM 16005 O O . THR B 1 1060 ? 117.647 68.475 34.533 1.00 25.27 1049 THR B O 1
ATOM 16009 N N . VAL B 1 1061 ? 116.072 67.759 36.003 1.00 25.05 1050 VAL B N 1
ATOM 16010 C CA . VAL B 1 1061 ? 115.556 69.085 36.336 1.00 24.47 1050 VAL B CA 1
ATOM 16011 C C . VAL B 1 1061 ? 115.960 69.369 37.771 1.00 25.05 1050 VAL B C 1
ATOM 16012 O O . VAL B 1 1061 ? 115.752 68.531 38.665 1.00 25.08 1050 VAL B O 1
ATOM 16016 N N A PHE B 1 1062 ? 116.544 70.552 37.965 0.50 24.49 1051 PHE B N 1
ATOM 16017 N N B PHE B 1 1062 ? 116.578 70.527 37.991 0.50 24.86 1051 PHE B N 1
ATOM 16018 C CA A PHE B 1 1062 ? 117.054 71.005 39.241 0.50 23.62 1051 PHE B CA 1
ATOM 16019 C CA B PHE B 1 1062 ? 117.052 70.911 39.309 0.50 24.33 1051 PHE B CA 1
ATOM 16020 C C A PHE B 1 1062 ? 116.039 71.995 39.810 0.50 23.52 1051 PHE B C 1
ATOM 16021 C C B PHE B 1 1062 ? 116.119 71.987 39.859 0.50 23.99 1051 PHE B C 1
ATOM 16022 O O A PHE B 1 1062 ? 115.808 73.061 39.236 0.50 23.32 1051 PHE B O 1
ATOM 16023 O O B PHE B 1 1062 ? 116.008 73.082 39.310 0.50 23.88 1051 PHE B O 1
ATOM 16038 N N . PHE B 1 1063 ? 115.407 71.633 40.919 1.00 23.59 1052 PHE B N 1
ATOM 16039 C CA . PHE B 1 1063 ? 114.481 72.551 41.590 1.00 23.69 1052 PHE B CA 1
ATOM 16040 C C . PHE B 1 1063 ? 115.068 73.127 42.859 1.00 23.42 1052 PHE B C 1
ATOM 16041 O O . PHE B 1 1063 ? 115.947 72.543 43.463 1.00 22.41 1052 PHE B O 1
ATOM 16049 N N . GLU B 1 1064 ? 114.549 74.283 43.268 1.00 23.64 1053 GLU B N 1
ATOM 16050 C CA . GLU B 1 1064 ? 114.619 74.677 44.664 1.00 23.74 1053 GLU B CA 1
ATOM 16051 C C . GLU B 1 1064 ? 113.245 74.336 45.254 1.00 23.59 1053 GLU B C 1
ATOM 16052 O O . GLU B 1 1064 ? 112.218 74.609 44.625 1.00 23.56 1053 GLU B O 1
ATOM 16058 N N . LEU B 1 1065 ? 113.230 73.697 46.424 1.00 22.70 1054 LEU B N 1
ATOM 16059 C CA . LEU B 1 1065 ? 111.984 73.389 47.116 1.00 22.85 1054 LEU B CA 1
ATOM 16060 C C . LEU B 1 1065 ? 112.083 73.906 48.540 1.00 23.05 1054 LEU B C 1
ATOM 16061 O O . LEU B 1 1065 ? 112.867 73.367 49.328 1.00 22.59 1054 LEU B O 1
ATOM 16066 N N . ASN B 1 1066 ? 111.306 74.943 48.866 1.00 23.06 1055 ASN B N 1
ATOM 16067 C CA . ASN B 1 1066 ? 111.398 75.583 50.186 1.00 23.39 1055 ASN B CA 1
ATOM 16068 C C . ASN B 1 1066 ? 112.851 75.837 50.653 1.00 23.75 1055 ASN B C 1
ATOM 16069 O O . ASN B 1 1066 ? 113.250 75.388 51.714 1.00 23.54 1055 ASN B O 1
ATOM 16074 N N . GLY B 1 1067 ? 113.634 76.542 49.837 1.00 24.30 1056 GLY B N 1
ATOM 16075 C CA . GLY B 1 1067 ? 115.026 76.837 50.159 1.00 25.26 1056 GLY B CA 1
ATOM 16076 C C . GLY B 1 1067 ? 116.006 75.675 50.034 1.00 26.10 1056 GLY B C 1
ATOM 16077 O O . GLY B 1 1067 ? 117.163 75.829 50.382 1.00 26.79 1056 GLY B O 1
ATOM 16078 N N . GLN B 1 1068 ? 115.569 74.518 49.531 1.00 26.84 1057 GLN B N 1
ATOM 16079 C CA . GLN B 1 1068 ? 116.445 73.334 49.468 1.00 27.42 1057 GLN B CA 1
ATOM 16080 C C . GLN B 1 1068 ? 116.589 72.811 48.039 1.00 26.82 1057 GLN B C 1
ATOM 16081 O O . GLN B 1 1068 ? 115.617 72.785 47.300 1.00 26.29 1057 GLN B O 1
ATOM 16087 N N . PRO B 1 1069 ? 117.807 72.378 47.658 1.00 26.51 1058 PRO B N 1
ATOM 16088 C CA . PRO B 1 1069 ? 118.024 71.841 46.310 1.00 26.26 1058 PRO B CA 1
ATOM 16089 C C . PRO B 1 1069 ? 117.398 70.450 46.139 1.00 26.17 1058 PRO B C 1
ATOM 16090 O O . PRO B 1 1069 ? 117.533 69.602 47.014 1.00 25.73 1058 PRO B O 1
ATOM 16094 N N A ARG B 1 1070 ? 116.735 70.220 44.999 0.50 25.77 1059 ARG B N 1
ATOM 16095 N N B ARG B 1 1070 ? 116.674 70.260 45.047 0.50 25.80 1059 ARG B N 1
ATOM 16096 C CA A ARG B 1 1070 ? 116.083 68.926 44.690 0.50 25.89 1059 ARG B CA 1
ATOM 16097 C CA B ARG B 1 1070 ? 116.222 68.934 44.670 0.50 26.00 1059 ARG B CA 1
ATOM 16098 C C A ARG B 1 1070 ? 116.184 68.535 43.196 0.50 26.04 1059 ARG B C 1
ATOM 16099 C C B ARG B 1 1070 ? 116.628 68.701 43.219 0.50 25.94 1059 ARG B C 1
ATOM 16100 O O A ARG B 1 1070 ? 115.591 69.204 42.336 0.50 25.63 1059 ARG B O 1
ATOM 16101 O O B ARG B 1 1070 ? 116.709 69.640 42.419 0.50 25.18 1059 ARG B O 1
ATOM 16116 N N . ARG B 1 1071 ? 116.902 67.445 42.902 1.00 25.55 1060 ARG B N 1
ATOM 16117 C CA . ARG B 1 1071 ? 117.160 67.022 41.522 1.00 26.22 1060 ARG B CA 1
ATOM 16118 C C . ARG B 1 1071 ? 116.223 65.877 41.179 1.00 26.09 1060 ARG B C 1
ATOM 16119 O O . ARG B 1 1071 ? 116.094 64.930 41.949 1.00 25.59 1060 ARG B O 1
ATOM 16127 N N . ILE B 1 1072 ? 115.570 65.982 40.025 1.00 26.08 1061 ILE B N 1
ATOM 16128 C CA . ILE B 1 1072 ? 114.546 65.028 39.608 1.00 26.15 1061 ILE B CA 1
ATOM 16129 C C . ILE B 1 1072 ? 114.849 64.605 38.166 1.00 26.18 1061 ILE B C 1
ATOM 16130 O O . ILE B 1 1072 ? 115.021 65.451 37.298 1.00 27.12 1061 ILE B O 1
ATOM 16135 N N . LYS B 1 1073 ? 114.956 63.305 37.925 1.00 25.93 1062 LYS B N 1
ATOM 16136 C CA . LYS B 1 1073 ? 115.194 62.798 36.574 1.00 25.98 1062 LYS B CA 1
ATOM 16137 C C . LYS B 1 1073 ? 113.907 62.303 35.913 1.00 26.26 1062 LYS B C 1
ATOM 16138 O O . LYS B 1 1073 ? 113.023 61.696 36.560 1.00 25.32 1062 LYS B O 1
ATOM 16140 N N . VAL B 1 1074 ? 113.792 62.579 34.615 1.00 26.38 1063 VAL B N 1
ATOM 16141 C CA . VAL B 1 1074 ? 112.627 62.170 33.838 1.00 26.01 1063 VAL B CA 1
ATOM 16142 C C . VAL B 1 1074 ? 113.065 61.797 32.419 1.00 26.73 1063 VAL B C 1
ATOM 16143 O O . VAL B 1 1074 ? 114.069 62.329 31.924 1.00 25.99 1063 VAL B O 1
ATOM 16147 N N . PRO B 1 1075 ? 112.333 60.870 31.770 1.00 27.55 1064 PRO B N 1
ATOM 16148 C CA . PRO B 1 1075 ? 112.644 60.581 30.375 1.00 28.36 1064 PRO B CA 1
ATOM 16149 C C . PRO B 1 1075 ? 112.453 61.780 29.459 1.00 29.37 1064 PRO B C 1
ATOM 16150 O O . PRO B 1 1075 ? 111.518 62.572 29.651 1.00 29.27 1064 PRO B O 1
ATOM 16154 N N . ASP B 1 1076 ? 113.350 61.912 28.486 1.00 30.41 1065 ASP B N 1
ATOM 16155 C CA . ASP B 1 1076 ? 113.124 62.773 27.341 1.00 31.82 1065 ASP B CA 1
ATOM 16156 C C . ASP B 1 1076 ? 112.261 61.944 26.402 1.00 32.57 1065 ASP B C 1
ATOM 16157 O O . ASP B 1 1076 ? 112.752 61.029 25.738 1.00 33.23 1065 ASP B O 1
ATOM 16162 N N . ARG B 1 1077 ? 110.975 62.268 26.343 1.00 33.24 1066 ARG B N 1
ATOM 16163 C CA . ARG B 1 1077 ? 110.008 61.437 25.626 1.00 33.70 1066 ARG B CA 1
ATOM 16164 C C . ARG B 1 1077 ? 110.122 61.529 24.109 1.00 35.06 1066 ARG B C 1
ATOM 16165 O O . ARG B 1 1077 ? 109.472 60.773 23.394 1.00 35.83 1066 ARG B O 1
ATOM 16173 N N . ALA B 1 1078 ? 110.969 62.432 23.618 1.00 36.67 1067 ALA B N 1
ATOM 16174 C CA . ALA B 1 1078 ? 111.301 62.475 22.184 1.00 37.87 1067 ALA B CA 1
ATOM 16175 C C . ALA B 1 1078 ? 112.703 61.921 21.854 1.00 38.61 1067 ALA B C 1
ATOM 16176 O O . ALA B 1 1078 ? 113.247 62.179 20.766 1.00 38.96 1067 ALA B O 1
ATOM 16178 N N . HIS B 1 1079 ? 113.277 61.167 22.802 1.00 39.36 1068 HIS B N 1
ATOM 16179 C CA . HIS B 1 1079 ? 114.534 60.407 22.610 1.00 39.54 1068 HIS B CA 1
ATOM 16180 C C . HIS B 1 1079 ? 114.906 59.643 23.894 1.00 39.64 1068 HIS B C 1
ATOM 16181 O O . HIS B 1 1079 ? 115.888 58.882 23.930 1.00 39.69 1068 HIS B O 1
#

Sequence (2091 aa):
GPISKILVANRSEIAIRVFRAANELGIKTVAIWAEEDKLALHRFKADESYQVGRGPHLARDLGPIESYLSIDEVIRVAKLSGADAIHPGYGLLSESPEEFVDACNKAGIIFIGPKADTMMRQLGNKVAARNLAISVGVPVVKLVERRARHVVESQILGDTHGNVVHLFERDCSVQRRNQKVVERAPAPYLSEEAQRQELAAYSLKIAGATNYIGAGTVEYLMDADTGKFYFIEVNPRIQVEHTVTEVVVTGIDIIVKAQIHILDGAAIGTPQSGVPNQEDIRLNGHALQCRVTTEDPEHNFIPDYGRITAYRSASGFGIRLDGGTSYSGAIITRYYDDPLLVKVTAWAPNNPLEAISRMDRALREFRIRGVATNLTFLEAIIGHPKFRDNSYTTRFIDTTPELFQQVKRQDRATKLLTYLADVTVNGHPEAKDRPKPLENAARPVVPYAGNGVKDGTKKQLLDTLGPKKFGEEWMRNEKRVLLLTDTTMRDGHQSLLATRRMRTYDIARIAGTYSHALPNLLSLECWGGATFDVSMRFLTEDPWERLALIREEGAPNLLLQMLLRRRGANGVGYTNYPDNVVKYFVRQAAKGGIDLFRVFDCLNWVEENMRRVSMDAIAEENNKLCEAAICYTGDILNSARPKYDLKYYTNLLAVEELEKAGAHIIAVDMAGLLKPAAAKVLFKALREATGLPIHFHTHDTSGIAAATVLAAVEEAGVDAVDAAMDALSGNTSQPCLLGSIVEALSSGSERDPGLDPAWIRRISFYWEAVRNQYAAFESDDLKGPASEVYLHEMPGGQFTNLKEQARSLGLETRWHQVAQAYADANQMFGDIVKVTTPSSKVVGDMMALMMVSQDLTVADVVSPDREVSFPEESVVSMLKGDLGQPPSGWPEALQKKALKGEKPYTVRPGSLLKEADLDAERKVIEKKLEREVSDFEFASYLMYPKVFTDFALASDDTYGPVSVLPTPAYFYGLADGEELLFADIEKKGKTLVIVNQAVSATDSQGMVTVFFELNGQPRRIKVPDRAHGATGAAVRRKAEPGNAAHVGAPMPGVISRVFVSSGQAVDVLVSIEAETAIHAEKDGTIAEVLVKAGDQIDAKDLLAVYGPISKILVANRSEIAIRVFRAANELGIKTVAIWAEEDKLALHRFKADESYQVGRGPHLRDLGPIESYLSIDEVIRVAKLSGADAIHPGYGLLSESPEEFVDACNKAGIIFIGPKADDTMRQLGNKVAARNLAISVGVPVVPATEPLPPVMLKASMRVIRVYLEKLVERARHVESQILGDTHGNVVHLFERDCSVQRRNQKVVERAPAPYLSEAQRQELLAAYSLKIAGATNYIGAGTVEYLMDADTGKFYFIIEVNPRIQVEHTVTEVVTGIDIVKAQIHILLDGAAIGTPQSGVPNQEEDIRLNGHALQQCCRVTTEDPEHNFIPDYGRITAYRRSASGFGIRLDGGTSYSGAIITRYYDPLLVKKVTAWAPNNPLEAISRMDRALREFRIRGVATNLTFLEAIIGHPKFRDNSYTTRFIDTTPELLFQQVRQDRATKLLTYLADVTVNGHPEAKDRPKPLEAARPVVPYGNGVKDGTKQLLDTLGPKKFGEWMRNEKRVLLTDTTMRDGHQSLLATRRMRTYDIARIAGTYSHALPNLLSLECWGGATFDVSMRFLTEDPWERLALIREGAPNLLLQMLLRGANGVGYTNYPDNVVKYFVRQAAKGGIDLFRVFDCLNWVENMRVSMDAIAEENKLCEAAICYTGDILNSARPKYDLKKYYTNLAVEELEKAGAHIIAVDMAGLLKPAAAKKVLFKALREATGLPIHFHTHDTSGIAAATVLAAVEAGVDAVDAAMDALSGNTSQPCLGSIVEEALSGSEERDPGLDPAWIRRRISFYWEAVRNQYAAFESDDLKGPASEEVYLHEMPGGQFTNLKEQARSSLGLETRWHQVAQAYADANQQMFGDIVKVTTPSSKVVGDMALMMVSQQDDLTVADVVSSPDREVSFPPESVVSMLKGDLGQPPSGWPEALQKKKALKGEKPYTVRPGSLLKEADLDAERRKVIEKKLEREVSDFEFASYLMYPKVFTDFALASDTYGPVSVLPTPAYFYGLADGEELFADIEKGKTLVIVNQAVSATDSQGMVTVFFFELNGQPRRRIKVPDRAH

Secondary structure (P-SEA, 3-state):
ccccbbbcccccaaaaaaaaaaaaacbbbbbbbccccccccccccccbbbbcccccccccccccccccccaaaaaaaaaaacccbbbbccccccccaaaaaaaaaaccccccccaaaaaaaacaaaaaaaaaaacccccccccbbbbbbbbbbbccccbbbbcbbbbccccccccccccccccccccaaaaaaaaaaaaaaaaaaccccbbbbbbbbcccccbbbbccccccccccaaaaaaaacccaaaaaaaaaaccccccccccccccccccccccbbbbbbcccccccccccccccccbbbbbbccccccccccccccbbbbcccccccbbbbbbcccaaaaaaaaaaaaaaccccccccaaaaaaaaaaccccccccccccccccccccccbbbbcaaaaaaaaaaaaaaccccccccccccccccccccccccccccccccaaaaaaaccaaaaaaaaaacccbbbbbccccccccccccccccaaaaaaaaaaaacccccccccccccccccccccccccccaaaaaaaaaaacccbbbbbbbccccccccccccaaaaaaaaaaaaaaccccccccccccccccaaaaaaaaaaaccccbbbbbbcccccccccccccaaaaaaaaaaaaaaccccccccccccccaaaaaaaaaaaaaaccbbbbbbbbcccccaaaaaaaaaaacccbbbbcccccccccccccaaaaaaaaccccccccccaaaaaaaaaaaaaaaaaacccccccccccccccccccccccaaaaaaaaaaaccccaaaaaaaaaaaaaaaaccccccaaaaaaaaaaaaaaaaacccccccccccccccccaaaaaaaacccccccccccaaaaaaaaccbbbbcccccccccccaaaaaaaaaaaaacccccaaaaaaaaacaaaaaaaaaaaaccccccccccccccccccccbbbbbbccccbbbbbbbccccccccccbbbbbcccccbbbbbbbccccccccccccbbbbccccccccccccccccccccccccccccccccccccbbbbbcccccccccccccccccccccccccc/ccccbbbcccccaaaaaaaaaaaaacbbbbbbbccccccccccccccbbbbccccccccccccccccccaaaaaaaaaaacccbbbbccccccccaaaaaaaaaaccccccccaaaaaaaaccccaaaaaaaacccccccccccccccccccccccccbbbbbccbbbbbbbbbbbccccbbbbcbbbbccccccccccccccccccccaaaaaaaaaaaaaaaaaaccccbbbbbbbbcccccbbbbccccccccccaaaaaaaacccaaaaaaaaaaccccccccccccccccccccccbbbbbbcccccccccccccccccbbbbbbcccccccccccccccccccccccccbbbbbbcccaaaaaaaaaaaaaaccccccccaaaaaaaaaacccccccccccccccccccccccccccaaaaaaaaaaaaaacccccccccccccccccccccccccccccaaaaaacccaaaaaaaaaacccbbbbbccccccccccccccccaaaaaaaaaaaacccccccccccccccccccccccccccaaaaaaaaaaacccbbbbbbbccccccccccccaaaaaaaaaaaaaaccccccccccccccccaaaaaaaaaaaccccbbbbbbcccccccccccccaaaaaaaaaaaaaaccccccccccccccaaaaaaaaaaaaaacccbbbbbbbcccccaaaaaaaaaaacccbbbbcccccccccccccaaaaaaaaccccccccccaaaaaaaaaaaaaaaaaacccccccccccccccccccccccaaaaaaaaaaaccccaaaaaaaaaaaaaaaaccccccaaaaaaaaaaaaaaaaacccccccccccccccccaaaaaaaacccccccccccaaaaaaaaccbbbbcccccccccccaaaaaaaaaaaaacccccaaaaaaaaacaaaaaaaaaaaaacccccccccccccccccccbbbbbbccccccccccccccccccccbbbbbbbbcccbbbbbbbbcccc

Radius of gyration: 48.5 Å; Cα contacts (8 Å, |Δi|>4): 4666; chains: 2; bounding box: 137×92×120 Å

B-factor: mean 26.17, std 6.56, range [5.95, 66.09]

Organism: Rhizobium etli (strain ATCC 51251 / DSM 11541 / JCM 21823 / NBRC 15573 / CFN 42) (NCBI:txid347834)